Protein AF-0000000080397198 (afdb_homodimer)

Nearest PDB structures (foldseek):
  5dxf-assembly2_B  TM=8.212E-01  e=2.159E-33  Candida albicans SC5314
  5v0t-assembly5_E  TM=8.712E-01  e=9.113E-29  Paraburkholderia xenovorans LB400
  5v0t-assembly8_H  TM=8.212E-01  e=6.588E-29  Paraburkholderia xenovorans LB400
  5lqd-assembly2_B  TM=8.813E-01  e=8.361E-28  Streptomyces venezuelae ATCC 10712
  5lqd-assembly1_C  TM=8.756E-01  e=8.361E-28  Streptomyces venezuelae ATCC 10712

Foldseek 3Di:
DDDAAEEEDPDAPDDPVRVVVVCVVCVVVNYHYDHDHPVLCCLQQLNCNVQFVVCLLLVNALVNSLPPLLPDDPPRDDDPPCVSVVPPSNVSSVVSLVVVLVVSLVVCCVSVVQAAPAEAEAEAQSNLQNLVNNQVVCCVVVVGHHYAYEYEHQWAGHALVSLVSGDCSVSSLVSNQSHQEYEAAFVNRVVRSQNNCLAAVVWDKAADPPRWIWIDDLVAIHIYYHHHAFADLVVLVVLCPDPLLVVLLVVVCVVLPQAAEEEEEEEQFVQQLLLLVLVLVLVLCVVPVVRLSHYAYEYEYEHACSSVSRNVVSVVSNVVSCVVSCVVRNRRYNYDYDHHPDDDSSNLLSRLQNHAEYEGAGNATGHDHSVLSSLQSQDDPPGQFHAYEHEPRYSVVVQADLHHYDHSVPSVVVSVVVVCRVPDDSVSSVVRSVRRNVVNNVRHSVNSVVVSVVVSVVSVPPDPPAGPRVPVFDPPPPPPVPPQPQAADDLVVQLVLLLPWQAAEEEEEPEFAQDDDDALSHQDDPPPVPDLDDEGDPLSLVLVLLQLPFPNYAAEYFYLAADVSVCNHCVVRQSHWYAYNQRQKTFHRDDPPVPVPPPPDDPQPDPPPFDQPPPVPPPPPDPPPDTRMIGDDPPFPQVVLCVQLVVLLVVLPVVWPPWDWDCGDDWIKIFQSNTNSVSSSVSLSVSQVVSCVRCVVTQWHWDDKRRMIIIGGNPRANLVNVVCNQVSDDDDHTQYYEYEEAIPRCQSNLVSVVVVVVVVVVVVVVVVVVVVVVVVVVCPPDDPNPVPPPPPDVPVPCPVPSNRHYFFEYEGPHDGSGSYYHSGNVVSSVSSSSSSVSRD/DDDAAEEEDPDAPDDPVRVVVVCVVCVVVNYHYDHDHPVLCCLQQLNCNVLFVVCLLLVNALVNSLPPLLPDDPPRDDPPPCRSVVPPSNVSSVVSLVVVLVVSLVVCCVSVVQAAPAEAEAEAQSNLQNLVNNQVVCCVVVVGHHYAYEYEHQWAGHALVSLVSGDCSVSSLVSNQSHQEYEAAFVNRVVRSQNNCLAAVVWDKDADPPRWIWIDDLVAIHIYYHHHAFADLVVLVVLCPDPLLVVLLVVVCVVLPQAAEEEEEEEQAVQQLLLLVLVLVLVLCVVDVPRLSHYAYEYEYEHACSSVSRNVVSVVSNVVSCVVSCVVRNRRYNYDYHHHPDDDSSNLLSRLQNHAEYEGAGNATGHDHSVLSSLQSQDDPVGQFHAYEHEPRYSVVVQADLHHYDHSVCSVVVSVVVVCRVPDDSVSSVVRSVRRNVVNNVRHSVNSVVVSVVVSVVSVPPDPPAGPRPPVFDPPPPPPVPPQPQAADDLVVQQVLLLVWQAAEEEEEPEQAQDDDDALSHQDDPPPVPDLPDEGDPLSLVLVLLQLPFPNYAAEYFYLAADVSVCNHCVVRQSHWYAYNQRQKTFHRDDPPVVVPPPPDDPQPDPPPFDQPPPVPPPPPDPDPDTRMIGDDPPFPQVVLCVQLVVLLVVLPVVWPPWDWDCGPDWIKIFQSNTNSVSSSVSLSVSQVVSCVRCVPTQWHWDDKRRMIIIGGNPRANLVVVVCNQVSDDDDHTQYYEYEEAIPRCQSNLVSVVVVVVVVVVVVVVVVVVVVVVVVVVCPPPDPNPVPPPPPPPPVPCPVPSNRHYFFEYEGPHDGPGSYYHSGNVVSSVSSSSSSVSRD

Sequence (1680 aa):
MLTFWVGTVSASDLSEADKQEIRALLEPMRCHPIFMPREMIEGHYHGYCKKVMWPLFHNVEMLDSCGADWNYKADGRAWDPASVWAVGGKEHWWGTYCQVNRIFRDVVVEVCKLEEGDVLWVHDYHLMLLPSLVSAHEERVHRHRKCSIIFFLHIPFPTSQIFRALYCGEDLLKGMLSADVIGFHAFDHARHFLNACKRILGLSYFNKSGGLIGIELETRTVTVLISHVGIEGSLLTKAMATARVQEETAALRHKHKGKLLIAGLDISQRLSGIALKLLAFERLLTEYECYRDRVVMVQRSLLTGSRAEDEEATTAEVRELVARVNAKFGPVIDYQELRSNRLPREDRIALWLASDVLVIAAIREGLNLHPLEFTFVKQGEEHPPGVVLASEFSACSSLLNGALRINPFDIKRVVVSLDHAIRLELQERLSRRDRDLPYISERPSSLWTRQVLQDLWAAKAETPELLKRDTGGVRVQYQPVWQTSHNHLRETEVEGAYSKATRRFIFTDFGGTLMEKEKVDLYIKRSFTQTTGKRPSPSVMESLRLLSADPKNEVFIISGLQLLPLEEVFGHLDRIGLAAANGLYLSMPQESDADKESLSTTPRSVPPGSHPEDASGLPQQHKGKKRSWSLLDYGVKWAEVKDIALPILERYTARTNGSSVRLRDPGIAWSYYSTDPEWGLMQAKSVIAELEEALAAHDVKVVHLKGMVEIVPKRLNKGVVLRYAIQSKEGPSPDFIMCMGDDASDEYMFTSLYSYLSETAETELARSHKAYDAAAAAAADGSEPVQGLSQRRPSQQAEEEITKYVFTCSVGKHRSHASFYVHNVEEVRKLLEGLAALSSMLTFWVGTVSASDLSEADKQEIRALLEPMRCHPIFMPREMIEGHYHGYCKKVMWPLFHNVEMLDSCGADWNYKADGRAWDPASVWAVGGKEHWWGTYCQVNRIFRDVVVEVCKLEEGDVLWVHDYHLMLLPSLVSAHEERVHRHRKCSIIFFLHIPFPTSQIFRALYCGEDLLKGMLSADVIGFHAFDHARHFLNACKRILGLSYFNKSGGLIGIELETRTVTVLISHVGIEGSLLTKAMATARVQEETAALRHKHKGKLLIAGLDISQRLSGIALKLLAFERLLTEYECYRDRVVMVQRSLLTGSRAEDEEATTAEVRELVARVNAKFGPVIDYQELRSNRLPREDRIALWLASDVLVIAAIREGLNLHPLEFTFVKQGEEHPPGVVLASEFSACSSLLNGALRINPFDIKRVVVSLDHAIRLELQERLSRRDRDLPYISERPSSLWTRQVLQDLWAAKAETPELLKRDTGGVRVQYQPVWQTSHNHLRETEVEGAYSKATRRFIFTDFGGTLMEKEKVDLYIKRSFTQTTGKRPSPSVMESLRLLSADPKNEVFIISGLQLLPLEEVFGHLDRIGLAAANGLYLSMPQESDADKESLSTTPRSVPPGSHPEDASGLPQQHKGKKRSWSLLDYGVKWAEVKDIALPILERYTARTNGSSVRLRDPGIAWSYYSTDPEWGLMQAKSVIAELEEALAAHDVKVVHLKGMVEIVPKRLNKGVVLRYAIQSKEGPSPDFIMCMGDDASDEYMFTSLYSYLSETAETELARSHKAYDAAAAAAADGSEPVQGLSQRRPSQQAEEEITKYVFTCSVGKHRSHASFYVHNVEEVRKLLEGLAALSS

pLDDT: mean 80.97, std 19.98, range [22.36, 98.5]

Organism: NCBI:txid72520

Secondary structure (DSSP, 8-state):
----EEEE-S--S--HHHHHHHHHHHGGGTEEEE---HHHHHHIIIIIIIIIIHHHHTT--HHHHHHSGGG--TTSPPP-HHHHS-HHHHHHHHHHHHHHHHHHHHHHHHHHTT-TT-EEEEESGGGTTHHHHHHHHHHHHHSS--SEEEEE--S----HHHHTTSTTHHHHHHHHHTSSEEEESSHHHHHHHHHHHHHHH---EEEETTTEEEEE-SS-EEEEEE------HHHHHHHHTSHHHHHHHHHHHHHTTT-EEEEEEEESSGGGTHHHHHHHHHHHHHH-GGGTTTEEEEEEEE---TTHHHHHHHHHHHHHHHHHHHHHHSS-EEEEEE-SSS--HHHHHHHHHH-SEEEE--SSBS---HHHHHHHHT-STTSPPPEEEEETTBTHHHH-SSSEEE-TT-HHHHHHHHHHHHH--HHHHHHHHHHHHHHHHH--HHHHHHHHHHHHHHHHHS----------S-------------EEPPHHHHHHHHHH-SSEEEEE-SBTTTB----TT-S-----TTSTTPPPPHHHHHHHHHHHHSTTEEEEEE-SS-HHHHHHHHTT-TTEEEEEGGGTEEEPPPPPTTTTTT---S-----TT------TTS-----S-PPP-EE------HHHHHHHHHHHHHHHHHHSTT-EEEEETTEEEEE-TTS-HHHHHHHHHHHHHHHHHHTTTSSEEEEEETTEEEEEETT--HHHHHHHHHHHS-SSPPSEEEEEE-SGGGHHHHHHHHHHHHHHHHHHHHHHHHHHHHHHHHHHT-S---TT-----S-S--------EEEEEEESSSS-S-SEEESSHHHHHHHHHHHHHH--/----EEEE-S--S--HHHHHHHHHHHGGGTEEEE---HHHHHHIIIIIIIIIIHHHHTT--HHHHHHSGGG--TT-----HHHHT-HHHHHHHHHHHHHHHHHHHHHHHHHHTT-TT-EEEEESGGGTTHHHHHHHHHHHHHSS--SEEEEE--S----HHHHTTSTTHHHHHHHHHTSSEEEESSHHHHHHHHHHHHHHH---EEEETTTEEEEE-SS-EEEEEE------HHHHHHHHTSHHHHHHHHHHHHHTTT-EEEEEEEESSGGGTHHHHHHHHHHHHHH-GGGTTTEEEEEEEE---TTHHHHHHHHHHHHHHHHHHHHHHSS-EEEEEE-SSS--HHHHHHHHHH-SEEEE--SSBS---HHHHHHHHT-STTSPPPEEEEETTBTHHHH-SSSEEE-TT-HHHHHHHHHHHHH--HHHHHHHHHHHHHHHHH--HHHHHHHHHHHHHHHHHS----------S-------------EEPPHHHHHHHHHH-SSEEEEE-SBTTTB----TT-SS----TTSTTPPPPHHHHHHHHHHHHSTTEEEEEE-SS-HHHHHHHHTT-TTEEEEEGGGTEEEPPPPPGGGGTT---------TT------TTS-----S-PPP-EE------HHHHHHHHHHHHHHHHHHSTT-EEEEETTEEEEE-TTS-HHHHHHHHHHHHHHHHHHTTTSSEEEEEETTEEEEEETT--HHHHHHHHHHHS-SSPPSEEEEEE-SGGGHHHHHHHHHHHHHHHHHHHHHHHHHHHHHHHHHHT-S---TT-------S--------EEEEEEESSSS-S-SEEESSHHHHHHHHHHHHHH--

InterPro domains:
  IPR001830 Glycosyl transferase, family 20 [PF00982] (4-456)
  IPR001830 Glycosyl transferase, family 20 [PTHR10788] (3-836)
  IPR001830 Glycosyl transferase, family 20 [cd03788] (5-457)
  IPR003337 Trehalose-phosphatase [PF02358] (526-764)
  IPR023214 HAD superfamily [G3DSA:3.40.50.1000] (681-840)
  IPR036412 HAD-like superfamily [SSF56784] (504-836)

Structure (mmCIF, N/CA/C/O backbone):
data_AF-0000000080397198-model_v1
#
loop_
_entity.id
_entity.type
_entity.pdbx_description
1 polymer 'Trehalose-6-phosphate synthase'
#
loop_
_atom_site.group_PDB
_atom_site.id
_atom_site.type_symbol
_atom_site.label_atom_id
_atom_site.label_alt_id
_atom_site.label_comp_id
_atom_site.label_asym_id
_atom_site.label_entity_id
_atom_site.label_seq_id
_atom_site.pdbx_PDB_ins_code
_atom_site.Cartn_x
_atom_site.Cartn_y
_atom_site.Cartn_z
_atom_site.occupancy
_atom_site.B_iso_or_equiv
_atom_site.auth_seq_id
_atom_site.auth_comp_id
_atom_site.auth_asym_id
_atom_site.auth_atom_id
_atom_site.pdbx_PDB_model_num
ATOM 1 N N . MET A 1 1 ? -3.096 24.141 -31.641 1 79.88 1 MET A N 1
ATOM 2 C CA . MET A 1 1 ? -3.371 22.766 -32 1 79.88 1 MET A CA 1
ATOM 3 C C . MET A 1 1 ? -4.844 22.562 -32.344 1 79.88 1 MET A C 1
ATOM 5 O O . MET A 1 1 ? -5.723 23.062 -31.641 1 79.88 1 MET A O 1
ATOM 9 N N . LEU A 1 2 ? -5.059 21.938 -33.438 1 85.56 2 LEU A N 1
ATOM 10 C CA . LEU A 1 2 ? -6.426 21.594 -33.812 1 85.56 2 LEU A CA 1
ATOM 11 C C . LEU A 1 2 ? -6.957 20.453 -32.938 1 85.56 2 LEU A C 1
ATOM 13 O O . LEU A 1 2 ? -6.281 19.453 -32.75 1 85.56 2 LEU A O 1
ATOM 17 N N . THR A 1 3 ? -8.125 20.734 -32.312 1 91.12 3 THR A N 1
ATOM 18 C CA . THR A 1 3 ? -8.641 19.766 -31.344 1 91.12 3 THR A CA 1
ATOM 19 C C . THR A 1 3 ? -10.016 19.25 -31.766 1 91.12 3 THR A C 1
ATOM 21 O O . THR A 1 3 ? -10.867 20.031 -32.188 1 91.12 3 THR A O 1
ATOM 24 N N . PHE A 1 4 ? -10.18 17.938 -31.719 1 93.06 4 PHE A N 1
ATOM 25 C CA . PHE A 1 4 ? -11.453 17.266 -31.953 1 93.06 4 PHE A CA 1
ATOM 26 C C . PHE A 1 4 ? -11.938 16.578 -30.688 1 93.06 4 PHE A C 1
ATOM 28 O O . PHE A 1 4 ? -11.133 16.109 -29.891 1 93.06 4 PHE A O 1
ATOM 35 N N . TRP A 1 5 ? -13.289 16.578 -30.531 1 95.5 5 TRP A N 1
ATOM 36 C CA . TRP A 1 5 ? -13.891 15.914 -29.375 1 95.5 5 TRP A CA 1
ATOM 37 C C . TRP A 1 5 ? -14.82 14.781 -29.812 1 95.5 5 TRP A C 1
ATOM 39 O O . TRP A 1 5 ? -15.703 14.992 -30.641 1 95.5 5 TRP A O 1
ATOM 49 N N . VAL A 1 6 ? -14.508 13.578 -29.328 1 95.44 6 VAL A N 1
ATOM 50 C CA . VAL A 1 6 ? -15.367 12.422 -29.562 1 95.44 6 VAL A CA 1
ATOM 51 C C . VAL A 1 6 ? -16.047 12.008 -28.266 1 95.44 6 VAL A C 1
ATOM 53 O O . VAL A 1 6 ? -15.367 11.812 -27.25 1 95.44 6 VAL A O 1
ATOM 56 N N . GLY A 1 7 ? -17.375 11.922 -28.188 1 94.44 7 GLY A N 1
ATOM 57 C CA . GLY A 1 7 ? -18.109 11.555 -26.984 1 94.44 7 GLY A CA 1
ATOM 58 C C . GLY A 1 7 ? -19.484 10.992 -27.266 1 94.44 7 GLY A C 1
ATOM 59 O O . GLY A 1 7 ? -19.906 10.906 -28.422 1 94.44 7 GLY A O 1
ATOM 60 N N . THR A 1 8 ? -20.141 10.555 -26.25 1 92.06 8 THR A N 1
ATOM 61 C CA . THR A 1 8 ? -21.469 9.961 -26.375 1 92.06 8 THR A CA 1
ATOM 62 C C . THR A 1 8 ? -22.562 10.992 -26.062 1 92.06 8 THR A C 1
ATOM 64 O O . THR A 1 8 ? -22.312 11.969 -25.344 1 92.06 8 THR A O 1
ATOM 67 N N . VAL A 1 9 ? -23.656 10.766 -26.703 1 88.19 9 VAL A N 1
ATOM 68 C CA . VAL A 1 9 ? -24.859 11.555 -26.391 1 88.19 9 VAL A CA 1
ATOM 69 C C . VAL A 1 9 ? -25.734 10.781 -25.406 1 88.19 9 VAL A C 1
ATOM 71 O O . VAL A 1 9 ? -25.938 9.578 -25.562 1 88.19 9 VAL A O 1
ATOM 74 N N . SER A 1 10 ? -26.156 11.352 -24.328 1 75.94 10 SER A N 1
ATOM 75 C CA . SER A 1 10 ? -26.891 10.711 -23.25 1 75.94 10 SER A CA 1
ATOM 76 C C . SER A 1 10 ? -28.25 10.227 -23.703 1 75.94 10 SER A C 1
ATOM 78 O O . SER A 1 10 ? -28.812 9.273 -23.141 1 75.94 10 SER A O 1
ATOM 80 N N . ALA A 1 11 ? -28.844 10.883 -24.734 1 73.81 11 ALA A N 1
ATOM 81 C CA . ALA A 1 11 ? -30.188 10.531 -25.172 1 73.81 11 ALA A CA 1
ATOM 82 C C . ALA A 1 11 ? -30.172 9.266 -26.031 1 73.81 11 ALA A C 1
ATOM 84 O O . ALA A 1 11 ? -29.281 9.086 -26.859 1 73.81 11 ALA A O 1
ATOM 85 N N . SER A 1 12 ? -31.125 8.391 -25.422 1 73.12 12 SER A N 1
ATOM 86 C CA . SER A 1 12 ? -31.266 7.164 -26.203 1 73.12 12 SER A CA 1
AT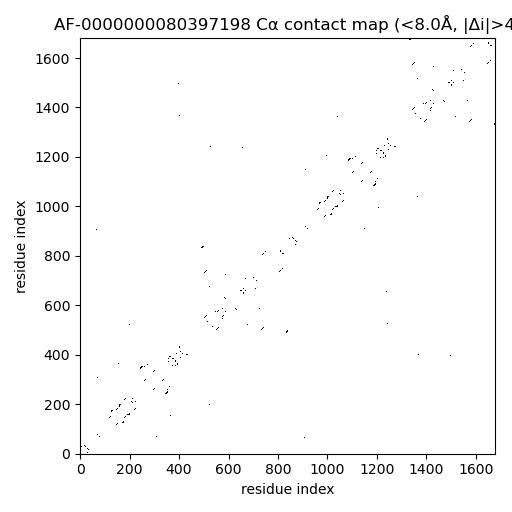OM 87 C C . SER A 1 12 ? -32.469 7.234 -27.125 1 73.12 12 SER A C 1
ATOM 89 O O . SER A 1 12 ? -33.312 8.117 -26.969 1 73.12 12 SER A O 1
ATOM 91 N N . ASP A 1 13 ? -32.594 6.523 -28.281 1 81.38 13 ASP A N 1
ATOM 92 C CA . ASP A 1 13 ? -33.719 6.305 -29.188 1 81.38 13 ASP A CA 1
ATOM 93 C C . ASP A 1 13 ? -33.969 7.543 -30.047 1 81.38 13 ASP A C 1
ATOM 95 O O . ASP A 1 13 ? -35.125 7.973 -30.188 1 81.38 13 ASP A O 1
ATOM 99 N N . LEU A 1 14 ? -32.969 8.18 -30.344 1 85.69 14 LEU A N 1
ATOM 100 C CA . LEU A 1 14 ? -33.062 9.336 -31.219 1 85.69 14 LEU A CA 1
ATOM 101 C C . LEU A 1 14 ? -33.375 8.906 -32.656 1 85.69 14 LEU A C 1
ATOM 103 O O . LEU A 1 14 ? -32.906 7.859 -33.094 1 85.69 14 LEU A O 1
ATOM 107 N N . SER A 1 15 ? -34.219 9.664 -33.281 1 90.69 15 SER A N 1
ATOM 108 C CA . SER A 1 15 ? -34.469 9.406 -34.688 1 90.69 15 SER A CA 1
ATOM 109 C C . SER A 1 15 ? -33.25 9.758 -35.531 1 90.69 15 SER A C 1
ATOM 111 O O . SER A 1 15 ? -32.344 10.469 -35.094 1 90.69 15 SER A O 1
ATOM 113 N N . GLU A 1 16 ? -33.25 9.164 -36.656 1 91.75 16 GLU A N 1
ATOM 114 C CA . GLU A 1 16 ? -32.125 9.461 -37.531 1 91.75 16 GLU A CA 1
ATOM 115 C C . GLU A 1 16 ? -32.062 10.953 -37.875 1 91.75 16 GLU A C 1
ATOM 117 O O . GLU A 1 16 ? -30.984 11.508 -38.062 1 91.75 16 GLU A O 1
ATOM 122 N N . ALA A 1 17 ? -33.219 11.531 -37.938 1 93.19 17 ALA A N 1
ATOM 123 C CA . ALA A 1 17 ? -33.281 12.969 -38.188 1 93.19 17 ALA A CA 1
ATOM 124 C C . ALA A 1 17 ? -32.656 13.75 -37.031 1 93.19 17 ALA A C 1
ATOM 126 O O . ALA A 1 17 ? -31.953 14.727 -37.25 1 93.19 17 ALA A O 1
ATOM 127 N N . ASP A 1 18 ? -33 13.336 -35.906 1 93.31 18 ASP A N 1
ATOM 128 C CA . ASP A 1 18 ? -32.469 13.984 -34.688 1 93.31 18 ASP A CA 1
ATOM 129 C C . ASP A 1 18 ? -30.938 13.828 -34.625 1 93.31 18 ASP A C 1
ATOM 131 O O . ASP A 1 18 ? -30.234 14.758 -34.25 1 93.31 18 ASP A O 1
ATOM 135 N N . LYS A 1 19 ? -30.453 12.664 -34.969 1 93.44 19 LYS A N 1
ATOM 136 C CA . LYS A 1 19 ? -29.031 12.398 -34.969 1 93.44 19 LYS A CA 1
ATOM 137 C C . LYS A 1 19 ? -28.281 13.305 -35.938 1 93.44 19 LYS A C 1
ATOM 139 O O . LYS A 1 19 ? -27.219 13.844 -35.594 1 93.44 19 LYS A O 1
ATOM 144 N N . GLN A 1 20 ? -28.875 13.461 -37.062 1 93.56 20 GLN A N 1
ATOM 145 C CA . GLN A 1 20 ? -28.25 14.312 -38.062 1 93.56 20 GLN A CA 1
ATOM 146 C C . GLN A 1 20 ? -28.234 15.773 -37.625 1 93.56 20 GLN A C 1
ATOM 148 O O . GLN A 1 20 ? -27.281 16.5 -37.875 1 93.56 20 GLN A O 1
ATOM 153 N N . GLU A 1 21 ? -29.281 16.188 -37 1 94.31 21 GLU A N 1
ATOM 154 C CA . GLU A 1 21 ? -29.359 17.547 -36.5 1 94.31 21 GLU A CA 1
ATOM 155 C C . GLU A 1 21 ? -28.312 17.797 -35.438 1 94.31 21 GLU A C 1
ATOM 157 O O . GLU A 1 21 ? -27.688 18.859 -35.375 1 94.31 21 GLU A O 1
ATOM 162 N N . ILE A 1 22 ? -28.156 16.828 -34.594 1 94.19 22 ILE A N 1
ATOM 163 C CA . ILE A 1 22 ? -27.172 16.938 -33.531 1 94.19 22 ILE A CA 1
ATOM 164 C C . ILE A 1 22 ? -25.766 16.984 -34.125 1 94.19 22 ILE A C 1
ATOM 166 O O . ILE A 1 22 ? -24.922 17.781 -33.719 1 94.19 22 ILE A O 1
ATOM 170 N N . ARG A 1 23 ? -25.531 16.172 -35.125 1 94 23 ARG A N 1
ATOM 171 C CA . ARG A 1 23 ? -24.25 16.172 -35.781 1 94 23 ARG A CA 1
ATOM 172 C C . ARG A 1 23 ? -23.953 17.516 -36.406 1 94 23 ARG A C 1
ATOM 174 O O . ARG A 1 23 ? -22.844 18.031 -36.312 1 94 23 ARG A O 1
ATOM 181 N N . ALA A 1 24 ? -24.953 18.062 -37.031 1 94.81 24 ALA A N 1
ATOM 182 C CA . ALA A 1 24 ? -24.812 19.344 -37.688 1 94.81 24 ALA A CA 1
ATOM 183 C C . ALA A 1 24 ? -24.5 20.469 -36.719 1 94.81 24 ALA A C 1
ATOM 185 O O . ALA A 1 24 ? -23.719 21.375 -37 1 94.81 24 ALA A O 1
ATOM 186 N N . LEU A 1 25 ? -25.141 20.406 -35.625 1 95.12 25 LEU A N 1
ATOM 187 C CA . LEU A 1 25 ? -24.938 21.406 -34.562 1 95.12 25 LEU A CA 1
ATOM 188 C C . LEU A 1 25 ? -23.547 21.312 -33.969 1 95.12 25 LEU A C 1
ATOM 190 O O . LEU A 1 25 ? -22.953 22.328 -33.594 1 95.12 25 LEU A O 1
ATOM 194 N N . LEU A 1 26 ? -23 20.141 -33.938 1 94.5 26 LEU A N 1
ATOM 195 C CA . LEU A 1 26 ? -21.75 19.906 -33.25 1 94.5 26 LEU A CA 1
ATOM 196 C C . LEU A 1 26 ? -20.562 20 -34.188 1 94.5 26 LEU A C 1
ATOM 198 O O . LEU A 1 26 ? -19.422 20.203 -33.781 1 94.5 26 LEU A O 1
ATOM 202 N N . GLU A 1 27 ? -20.734 19.891 -35.469 1 92.5 27 GLU A N 1
ATOM 203 C CA . GLU A 1 27 ? -19.688 19.844 -36.469 1 92.5 27 GLU A CA 1
ATOM 204 C C . GLU A 1 27 ? -18.828 21.094 -36.438 1 92.5 27 GLU A C 1
ATOM 206 O O . GLU A 1 27 ? -17.594 21.016 -36.438 1 92.5 27 GLU A O 1
ATOM 211 N N . PRO A 1 28 ? -19.5 22.281 -36.281 1 93.5 28 PRO A N 1
ATOM 212 C CA . PRO A 1 28 ? -18.672 23.484 -36.25 1 93.5 28 PRO A CA 1
ATOM 213 C C . PRO A 1 28 ? -17.766 23.531 -35.031 1 93.5 28 PRO A C 1
ATOM 215 O O . PRO A 1 28 ? -16.75 24.234 -35.031 1 93.5 28 PRO A O 1
ATOM 218 N N . MET A 1 29 ? -18.141 22.812 -34 1 94.12 29 MET A N 1
ATOM 219 C CA . MET A 1 29 ? -17.359 22.766 -32.75 1 94.12 29 MET A CA 1
ATOM 220 C C . MET A 1 29 ? -16.344 21.641 -32.812 1 94.12 29 MET A C 1
ATOM 222 O O . MET A 1 29 ? -15.609 21.406 -31.844 1 94.12 29 MET A O 1
ATOM 226 N N . ARG A 1 30 ? -16.297 20.906 -33.938 1 93.88 30 ARG A N 1
ATOM 227 C CA . ARG A 1 30 ? -15.391 19.781 -34.125 1 93.88 30 ARG A CA 1
ATOM 228 C C . ARG A 1 30 ? -15.641 18.688 -33.125 1 93.88 30 ARG A C 1
ATOM 230 O O . ARG A 1 30 ? -14.703 18.094 -32.562 1 93.88 30 ARG A O 1
ATOM 237 N N . CYS A 1 31 ? -16.938 18.547 -32.75 1 95.06 31 CYS A N 1
ATOM 238 C CA . CYS A 1 31 ? -17.406 17.484 -31.859 1 95.06 31 CYS A CA 1
ATOM 239 C C . CYS A 1 31 ? -18.078 16.375 -32.625 1 95.06 31 CYS A C 1
ATOM 241 O O . CYS A 1 31 ? -18.938 16.625 -33.469 1 95.06 31 CYS A O 1
ATOM 243 N N . HIS A 1 32 ? -17.609 15.156 -32.438 1 94.44 32 HIS A N 1
ATOM 244 C CA . HIS A 1 32 ? -18.156 13.977 -33.094 1 94.44 32 HIS A CA 1
ATOM 245 C C . HIS A 1 32 ? -18.922 13.094 -32.125 1 94.44 32 HIS A C 1
ATOM 247 O O . HIS A 1 32 ? -18.344 12.273 -31.422 1 94.44 32 HIS A O 1
ATOM 253 N N . PRO A 1 33 ? -20.281 13.125 -32.219 1 94.31 33 PRO A N 1
ATOM 254 C CA . PRO A 1 33 ? -21.109 12.375 -31.266 1 94.31 33 PRO A CA 1
ATOM 255 C C . PRO A 1 33 ? -21.234 10.898 -31.641 1 94.31 33 PRO A C 1
ATOM 257 O O . PRO A 1 33 ? -21.312 10.555 -32.812 1 94.31 33 PRO A O 1
ATOM 260 N N . ILE A 1 34 ? -21.172 10.062 -30.688 1 94.12 34 ILE A N 1
ATOM 261 C CA . ILE A 1 34 ? -21.484 8.641 -30.812 1 94.12 34 ILE A CA 1
ATOM 262 C C . ILE A 1 34 ? -22.859 8.359 -30.219 1 94.12 34 ILE A C 1
ATOM 264 O O . ILE A 1 34 ? -23.109 8.68 -29.047 1 94.12 34 ILE A O 1
ATOM 268 N N . PHE A 1 35 ? -23.719 7.824 -31.047 1 93.38 35 PHE A N 1
ATOM 269 C CA . PHE A 1 35 ? -25.062 7.469 -30.609 1 93.38 35 PHE A CA 1
ATOM 270 C C . PHE A 1 35 ? -25.125 5.996 -30.219 1 93.38 35 PHE A C 1
ATOM 272 O O . PHE A 1 35 ? -24.984 5.117 -31.078 1 93.38 35 PHE A O 1
ATOM 279 N N . MET A 1 36 ? -25.344 5.789 -28.938 1 91.44 36 MET A N 1
ATOM 280 C CA . MET A 1 36 ? -25.344 4.422 -28.422 1 91.44 36 MET A CA 1
ATOM 281 C C . MET A 1 36 ? -26.766 3.945 -28.172 1 91.44 36 MET A C 1
ATOM 283 O O . MET A 1 36 ? -27.594 4.68 -27.609 1 91.44 36 MET A O 1
ATOM 287 N N . PRO A 1 37 ? -27 2.717 -28.547 1 90.19 37 PRO A N 1
ATOM 288 C CA . PRO A 1 37 ? -28.297 2.145 -28.172 1 90.19 37 PRO A CA 1
ATOM 289 C C . PRO A 1 37 ? -28.484 2.021 -26.672 1 90.19 37 PRO A C 1
ATOM 291 O O . PRO A 1 37 ? -27.5 1.921 -25.922 1 90.19 37 PRO A O 1
ATOM 294 N N . ARG A 1 38 ? -29.719 1.969 -26.312 1 90.62 38 ARG A N 1
ATOM 295 C CA . ARG A 1 38 ? -30.062 1.926 -24.891 1 90.62 38 ARG A CA 1
ATOM 296 C C . ARG A 1 38 ? -29.438 0.716 -24.203 1 90.62 38 ARG A C 1
ATOM 298 O O . ARG A 1 38 ? -28.953 0.817 -23.078 1 90.62 38 ARG A O 1
ATOM 305 N N . GLU A 1 39 ? -29.469 -0.34 -24.828 1 89.44 39 GLU A N 1
ATOM 306 C CA . GLU A 1 39 ? -28.922 -1.574 -24.266 1 89.44 39 GLU A CA 1
ATOM 307 C C . GLU A 1 39 ? -27.438 -1.449 -23.984 1 89.44 39 GLU A C 1
ATOM 309 O O . GLU A 1 39 ? -26.938 -1.997 -22.984 1 89.44 39 GLU A O 1
ATOM 314 N N . MET A 1 40 ? -26.812 -0.716 -24.812 1 91.94 40 MET A N 1
ATOM 315 C CA . MET A 1 40 ? -25.375 -0.545 -24.641 1 91.94 40 MET A CA 1
ATOM 316 C C . MET A 1 40 ? -25.062 0.406 -23.484 1 91.94 40 MET A C 1
ATOM 318 O O . MET A 1 40 ? -24.078 0.231 -22.766 1 91.94 40 MET A O 1
ATOM 322 N N . ILE A 1 41 ? -25.891 1.371 -23.344 1 91.81 41 ILE A N 1
ATOM 323 C CA . ILE A 1 41 ? -25.75 2.297 -22.234 1 91.81 41 ILE A CA 1
ATOM 324 C C . ILE A 1 41 ? -25.969 1.559 -20.922 1 91.81 41 ILE A C 1
ATOM 326 O O . ILE A 1 41 ? -25.234 1.753 -19.953 1 91.81 41 ILE A O 1
ATOM 330 N N . GLU A 1 42 ? -26.922 0.709 -20.922 1 89.5 42 GLU A N 1
ATOM 331 C CA . GLU A 1 42 ? -27.25 -0.051 -19.719 1 89.5 42 GLU A CA 1
ATOM 332 C C . GLU A 1 42 ? -26.141 -1.029 -19.344 1 89.5 42 GLU A C 1
ATOM 334 O O . GLU A 1 42 ? -25.812 -1.183 -18.172 1 89.5 42 GLU A O 1
ATOM 339 N N . GLY A 1 43 ? -25.641 -1.645 -20.359 1 91 43 GLY A N 1
ATOM 340 C CA . GLY A 1 43 ? -24.609 -2.631 -20.109 1 91 43 GLY A CA 1
ATOM 341 C C . GLY A 1 43 ? -23.25 -2.01 -19.812 1 91 43 GLY A C 1
ATOM 342 O O . GLY A 1 43 ? -22.484 -2.539 -19 1 91 43 GLY A O 1
ATOM 343 N N . HIS A 1 44 ? -23 -0.951 -20.469 1 94.19 44 HIS A N 1
ATOM 344 C CA . HIS A 1 44 ? -21.703 -0.285 -20.328 1 94.19 44 HIS A CA 1
ATOM 345 C C . HIS A 1 44 ? -21.703 0.654 -19.125 1 94.19 44 HIS A C 1
ATOM 347 O O . HIS A 1 44 ? -21.125 0.344 -18.078 1 94.19 44 HIS A O 1
ATOM 353 N N . TYR A 1 45 ? -22.422 1.761 -19.172 1 93 45 TYR A N 1
ATOM 354 C CA . TYR A 1 45 ? -22.375 2.824 -18.188 1 93 45 TYR A CA 1
ATOM 355 C C . TYR A 1 45 ? -23.047 2.391 -16.891 1 93 45 TYR A C 1
ATOM 357 O O . TYR A 1 45 ? -22.438 2.447 -15.812 1 93 45 TYR A O 1
ATOM 365 N N . HIS A 1 46 ? -24.281 1.947 -16.969 1 89.44 46 HIS A N 1
ATOM 366 C CA . HIS A 1 46 ? -25.031 1.605 -15.766 1 89.44 46 HIS A CA 1
ATOM 367 C C . HIS A 1 46 ? -24.609 0.239 -15.227 1 89.44 46 HIS A C 1
ATOM 369 O O . HIS A 1 46 ? -24.797 -0.05 -14.047 1 89.44 46 HIS A O 1
ATOM 375 N N . GLY A 1 47 ? -24.078 -0.564 -16.094 1 89.94 47 GLY A N 1
ATOM 376 C CA . GLY A 1 47 ? -23.672 -1.905 -15.695 1 89.94 47 GLY A CA 1
ATOM 377 C C . GLY A 1 47 ? -22.234 -1.98 -15.234 1 89.94 47 GLY A C 1
ATOM 378 O O . GLY A 1 47 ? -21.922 -1.684 -14.078 1 89.94 47 GLY A O 1
ATOM 379 N N . TYR A 1 48 ? -21.312 -2.213 -16.172 1 91.69 48 TYR A N 1
ATOM 380 C CA . TYR A 1 48 ? -19.922 -2.48 -15.82 1 91.69 48 TYR A CA 1
ATOM 381 C C . TYR A 1 48 ? -19.281 -1.274 -15.141 1 91.69 48 TYR A C 1
ATOM 383 O O . TYR A 1 48 ? -18.547 -1.422 -14.164 1 91.69 48 TYR A O 1
ATOM 391 N N . CYS A 1 49 ? -19.516 -0.097 -15.633 1 93.5 49 CYS A N 1
ATOM 392 C CA . CYS A 1 49 ? -18.859 1.099 -15.102 1 93.5 49 CYS A CA 1
ATOM 393 C C . CYS A 1 49 ? -19.375 1.428 -13.703 1 93.5 49 CYS A C 1
ATOM 395 O O . CYS A 1 49 ? -18.594 1.503 -12.758 1 93.5 49 CYS A O 1
ATOM 397 N N . LYS A 1 50 ? -20.688 1.497 -13.578 1 90.12 50 LYS A N 1
ATOM 398 C CA . LYS A 1 50 ? -21.219 2.057 -12.336 1 90.12 50 LYS A CA 1
ATOM 399 C C . LYS A 1 50 ? -21.469 0.96 -11.305 1 90.12 50 LYS A C 1
ATOM 401 O O . LYS A 1 50 ? -21.469 1.221 -10.102 1 90.12 50 LYS A O 1
ATOM 406 N N . LYS A 1 51 ? -21.609 -0.292 -11.75 1 83.94 51 LYS A N 1
ATOM 407 C CA . LYS A 1 51 ? -21.938 -1.348 -10.789 1 83.94 51 LYS A CA 1
ATOM 408 C C . LYS A 1 51 ? -20.703 -2.174 -10.438 1 83.94 51 LYS A C 1
ATOM 410 O O . LYS A 1 51 ? -20.656 -2.797 -9.375 1 83.94 51 LYS A O 1
ATOM 415 N N . VAL A 1 52 ? -19.75 -2.254 -11.312 1 86.38 52 VAL A N 1
ATOM 416 C CA . VAL A 1 52 ? -18.578 -3.094 -11.07 1 86.38 52 VAL A CA 1
ATOM 417 C C . VAL A 1 52 ? -17.375 -2.217 -10.773 1 86.38 52 VAL A C 1
ATOM 419 O O . VAL A 1 52 ? -16.828 -2.26 -9.664 1 86.38 52 VAL A O 1
ATOM 422 N N . MET A 1 53 ? -17.047 -1.31 -11.672 1 91.12 53 MET A N 1
ATOM 423 C CA . MET A 1 53 ? -15.805 -0.558 -11.578 1 91.12 53 MET A CA 1
ATOM 424 C C . MET A 1 53 ? -15.906 0.545 -10.531 1 91.12 53 MET A C 1
ATOM 426 O O . MET A 1 53 ? -15.008 0.716 -9.703 1 91.12 53 MET A O 1
ATOM 430 N N . TRP A 1 54 ? -17.031 1.293 -10.555 1 89.5 54 TRP A N 1
ATOM 431 C CA . TRP A 1 54 ? -17.156 2.484 -9.727 1 89.5 54 TRP A CA 1
ATOM 432 C C . TRP A 1 54 ? -16.969 2.143 -8.25 1 89.5 54 TRP A C 1
ATOM 434 O O . TRP A 1 54 ? -16.141 2.748 -7.566 1 89.5 54 TRP A O 1
ATOM 444 N N . PRO A 1 55 ? -17.672 1.165 -7.719 1 83.06 55 PRO A N 1
ATOM 445 C CA . PRO A 1 55 ? -17.453 0.834 -6.309 1 83.06 55 PRO A CA 1
ATOM 446 C C . PRO A 1 55 ? -16.047 0.335 -6.027 1 83.06 55 PRO A C 1
ATOM 448 O O . PRO A 1 55 ? -15.43 0.729 -5.031 1 83.06 55 PRO A O 1
ATOM 451 N N . LEU A 1 56 ? -15.539 -0.487 -6.852 1 85.75 56 LEU A N 1
ATOM 452 C CA . LEU A 1 56 ? -14.219 -1.075 -6.633 1 85.75 56 LEU A CA 1
ATOM 453 C C . LEU A 1 56 ? -13.133 -0.005 -6.676 1 85.75 56 LEU A C 1
ATOM 455 O O . LEU A 1 56 ? -12.203 -0.029 -5.871 1 85.75 56 LEU A O 1
ATOM 459 N N . PHE A 1 57 ? -13.227 0.919 -7.66 1 91 57 PHE A N 1
ATOM 460 C CA . PHE A 1 57 ? -12.227 1.965 -7.805 1 91 57 PHE A CA 1
ATOM 461 C C . PHE A 1 57 ? -12.258 2.922 -6.621 1 91 57 PHE A C 1
ATOM 463 O O . PHE A 1 57 ? -11.289 3.629 -6.355 1 91 57 PHE A O 1
ATOM 470 N N . HIS A 1 58 ? -13.359 2.928 -5.969 1 85.81 58 HIS A N 1
ATOM 471 C CA . HIS A 1 58 ? -13.469 3.75 -4.77 1 85.81 58 HIS A CA 1
ATOM 472 C C . HIS A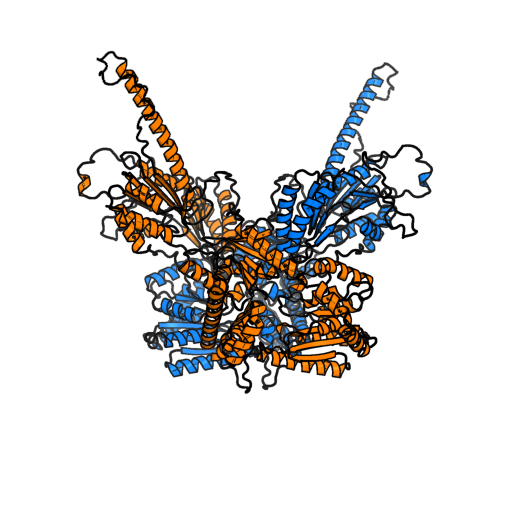 1 58 ? -13.273 2.914 -3.508 1 85.81 58 HIS A C 1
ATOM 474 O O . HIS A 1 58 ? -13.758 3.277 -2.434 1 85.81 58 HIS A O 1
ATOM 480 N N . ASN A 1 59 ? -12.641 1.696 -3.672 1 78 59 ASN A N 1
ATOM 481 C CA . ASN A 1 59 ? -12.18 0.801 -2.615 1 78 59 ASN A CA 1
ATOM 482 C C . ASN A 1 59 ? -13.352 0.186 -1.853 1 78 59 ASN A C 1
ATOM 484 O O . ASN A 1 59 ? -13.281 0.01 -0.635 1 78 59 ASN A O 1
ATOM 488 N N . VAL A 1 60 ? -14.445 0.09 -2.531 1 70.56 60 VAL A N 1
ATOM 489 C CA . VAL A 1 60 ? -15.586 -0.623 -1.967 1 70.56 60 VAL A CA 1
ATOM 490 C C . VAL A 1 60 ? -15.648 -2.039 -2.535 1 70.56 60 VAL A C 1
ATOM 492 O O . VAL A 1 60 ? -15.742 -2.223 -3.752 1 70.56 60 VAL A O 1
ATOM 495 N N . GLU A 1 61 ? -15.148 -3.002 -1.67 1 59.16 61 GLU A N 1
ATOM 496 C CA . GLU A 1 61 ? -15.055 -4.367 -2.182 1 59.16 61 GLU A CA 1
ATOM 497 C C . GLU A 1 61 ? -16.438 -4.945 -2.465 1 59.16 61 GLU A C 1
ATOM 499 O O . GLU A 1 61 ? -17.438 -4.488 -1.897 1 59.16 61 GLU A O 1
ATOM 504 N N . MET A 1 62 ? -16.453 -5.789 -3.514 1 52.75 62 MET A N 1
ATOM 505 C CA . MET A 1 62 ? -17.609 -6.441 -4.125 1 52.75 62 MET A CA 1
ATOM 506 C C . MET A 1 62 ? -18.516 -7.031 -3.062 1 52.75 62 MET A C 1
ATOM 508 O O . MET A 1 62 ? -19.734 -7.148 -3.275 1 52.75 62 MET A O 1
ATOM 512 N N . LEU A 1 63 ? -17.844 -7.57 -2.053 1 46.09 63 LEU A N 1
ATOM 513 C CA . LEU A 1 63 ? -18.703 -8.195 -1.061 1 46.09 63 LEU A CA 1
ATOM 514 C C . LEU A 1 63 ? -19.812 -7.23 -0.623 1 46.09 63 LEU A C 1
ATOM 516 O O . LEU A 1 63 ? -20.906 -7.664 -0.252 1 46.09 63 LEU A O 1
ATOM 520 N N . ASP A 1 64 ? -19.312 -5.949 -0.71 1 44.47 64 ASP A N 1
ATOM 521 C CA . ASP A 1 64 ? -20.156 -4.852 -0.263 1 44.47 64 ASP A CA 1
ATOM 522 C C . ASP A 1 64 ? -21.359 -4.668 -1.201 1 44.47 64 ASP A C 1
ATOM 524 O O . ASP A 1 64 ? -22.453 -4.312 -0.76 1 44.47 64 ASP A O 1
ATOM 528 N N . SER A 1 65 ? -21.016 -4.793 -2.426 1 42.34 65 SER A N 1
ATOM 529 C CA . SER A 1 65 ? -22.016 -4.484 -3.445 1 42.34 65 SER A CA 1
ATOM 530 C C . SER A 1 65 ? -23.188 -5.457 -3.385 1 42.34 65 SER A C 1
ATOM 532 O O . SER A 1 65 ? -24.266 -5.164 -3.893 1 42.34 65 SER A O 1
ATOM 534 N N . CYS A 1 66 ? -22.875 -6.688 -3.068 1 38.31 66 CYS A N 1
ATOM 535 C CA . CYS A 1 66 ? -23.969 -7.648 -3.068 1 38.31 66 CYS A CA 1
ATOM 536 C C . CYS A 1 66 ? -25.016 -7.293 -2.008 1 38.31 66 CYS A C 1
ATOM 538 O O . CYS A 1 66 ? -26.203 -7.562 -2.182 1 38.31 66 CYS A O 1
ATOM 540 N N . GLY A 1 67 ? -24.531 -7.082 -0.792 1 35.69 67 GLY A N 1
ATOM 541 C CA . GLY A 1 67 ? -25.484 -6.781 0.277 1 35.69 67 GLY A CA 1
ATOM 542 C C . GLY A 1 67 ? -26.016 -5.367 0.212 1 35.69 67 GLY A C 1
ATOM 543 O O . GLY A 1 67 ? -26.781 -4.949 1.084 1 35.69 67 GLY A O 1
ATOM 544 N N . ALA A 1 68 ? -25.156 -4.566 -0.229 1 34.31 68 ALA A N 1
ATOM 545 C CA . ALA A 1 68 ? -25.703 -3.213 -0.27 1 34.31 68 ALA A CA 1
ATOM 546 C C . ALA A 1 68 ? -27.094 -3.203 -0.913 1 34.31 68 ALA A C 1
ATOM 548 O O . ALA A 1 68 ? -27.344 -3.939 -1.869 1 34.31 68 ALA A O 1
ATOM 549 N N . ASP A 1 69 ? -28.031 -2.957 -0.274 1 34.94 69 ASP A N 1
ATOM 550 C CA . ASP A 1 69 ? -29.375 -2.641 -0.734 1 34.94 69 ASP A CA 1
ATOM 551 C C . ASP A 1 69 ? -29.359 -2.145 -2.18 1 34.94 69 ASP A C 1
ATOM 553 O O . ASP A 1 69 ? -30.359 -1.608 -2.666 1 34.94 69 ASP A O 1
ATOM 557 N N . TRP A 1 70 ? -28.266 -2.115 -2.621 1 31.86 70 TRP A N 1
ATOM 558 C CA . TRP A 1 70 ? -28.266 -1.54 -3.961 1 31.86 70 TRP A CA 1
ATOM 559 C C . TRP A 1 70 ? -29.016 -2.445 -4.941 1 31.86 70 TRP A C 1
ATOM 561 O O . TRP A 1 70 ? -29.406 -2.006 -6.023 1 31.86 70 TRP A O 1
ATOM 571 N N . ASN A 1 71 ? -28.906 -3.695 -4.727 1 33.44 71 ASN A N 1
ATOM 572 C CA . ASN A 1 71 ? -29.656 -4.562 -5.625 1 33.44 71 ASN A CA 1
ATOM 573 C C . ASN A 1 71 ? -30.906 -5.113 -4.949 1 33.44 71 ASN A C 1
ATOM 575 O O . ASN A 1 71 ? -31.141 -6.324 -4.941 1 33.44 71 ASN A O 1
ATOM 579 N N . TYR A 1 72 ? -31.422 -4.586 -4.066 1 32.59 72 TYR A N 1
ATOM 580 C CA . TYR A 1 72 ? -32.75 -5.074 -3.711 1 32.59 72 TYR A CA 1
ATOM 581 C C . TYR A 1 72 ? -33.688 -4.969 -4.895 1 32.59 72 TYR A C 1
ATOM 583 O O . TYR A 1 72 ? -33.688 -3.967 -5.613 1 32.59 72 TYR A O 1
ATOM 591 N N . LYS A 1 73 ? -34.188 -6.109 -5.195 1 37.78 73 LYS A N 1
ATOM 592 C CA . LYS A 1 73 ? -35.281 -5.902 -6.125 1 37.78 73 LYS A CA 1
ATOM 593 C C . LYS A 1 73 ? -36.344 -4.984 -5.523 1 37.78 73 LYS A C 1
ATOM 595 O O . LYS A 1 73 ? -36.562 -4.965 -4.305 1 37.78 73 LYS A O 1
ATOM 600 N N . ALA A 1 74 ? -36.812 -4.145 -6.191 1 33.03 74 ALA A N 1
ATOM 601 C CA . ALA A 1 74 ? -37.969 -3.279 -5.887 1 33.03 74 ALA A CA 1
ATOM 602 C C . ALA A 1 74 ? -39 -4.027 -5.066 1 33.03 74 ALA A C 1
ATOM 604 O O . ALA A 1 74 ? -39.75 -3.416 -4.289 1 33.03 74 ALA A O 1
ATOM 605 N N . ASP A 1 75 ? -39.281 -5.324 -5.316 1 33.97 75 ASP A N 1
ATOM 606 C CA . ASP A 1 75 ? -40.469 -6.004 -4.812 1 33.97 75 ASP A CA 1
ATOM 607 C C . ASP A 1 75 ? -40.188 -6.633 -3.445 1 33.97 75 ASP A C 1
ATOM 609 O O . ASP A 1 75 ? -41.031 -7.391 -2.934 1 33.97 75 ASP A O 1
ATOM 613 N N . GLY A 1 76 ? -39.312 -6.41 -2.705 1 37.53 76 GLY A N 1
ATOM 614 C CA . GLY A 1 76 ? -39.094 -6.82 -1.327 1 37.53 76 GLY A CA 1
ATOM 615 C C . GLY A 1 76 ? -38.344 -8.125 -1.209 1 37.53 76 GLY A C 1
ATOM 616 O O . GLY A 1 76 ? -38.125 -8.633 -0.104 1 37.53 76 GLY A O 1
ATOM 617 N N . ARG A 1 77 ? -38.344 -8.953 -2.215 1 36.94 77 ARG A N 1
ATOM 618 C CA . ARG A 1 77 ? -37.812 -10.312 -2.143 1 36.94 77 ARG A CA 1
ATOM 619 C C . ARG A 1 77 ? -36.281 -10.328 -2.074 1 36.94 77 ARG A C 1
ATOM 621 O O . ARG A 1 77 ? -35.625 -9.414 -2.584 1 36.94 77 ARG A O 1
ATOM 628 N N . ALA A 1 78 ? -35.75 -11.227 -1.242 1 36.88 78 ALA A N 1
ATOM 629 C CA . ALA A 1 78 ? -34.312 -11.516 -1.006 1 36.88 78 ALA A CA 1
ATOM 630 C C . ALA A 1 78 ? -33.562 -11.68 -2.322 1 36.88 78 ALA A C 1
ATOM 632 O O . ALA A 1 78 ? -34.156 -12.102 -3.328 1 36.88 78 ALA A O 1
ATOM 633 N N . TRP A 1 79 ? -32.438 -11.039 -2.693 1 39.38 79 TRP A N 1
ATOM 634 C CA . TRP A 1 79 ? -31.594 -11.141 -3.865 1 39.38 79 TRP A CA 1
ATOM 635 C C . TRP A 1 79 ? -31.297 -12.594 -4.207 1 39.38 79 TRP A C 1
ATOM 637 O O . TRP A 1 79 ? -31.078 -13.414 -3.314 1 39.38 79 TRP A O 1
ATOM 647 N N . ASP A 1 80 ? -31.641 -12.969 -5.363 1 42.88 80 ASP A N 1
ATOM 648 C CA . ASP A 1 80 ? -31.156 -14.219 -5.934 1 42.88 80 ASP A CA 1
ATOM 649 C C . ASP A 1 80 ? -29.641 -14.328 -5.793 1 42.88 80 ASP A C 1
ATOM 651 O O . ASP A 1 80 ? -28.906 -13.5 -6.332 1 42.88 80 ASP A O 1
ATOM 655 N N . PRO A 1 81 ? -29.328 -14.992 -4.793 1 43.34 81 PRO A N 1
ATOM 656 C CA . PRO A 1 81 ? -27.891 -15.203 -4.598 1 43.34 81 PRO A CA 1
ATOM 657 C C . PRO A 1 81 ? -27.125 -15.312 -5.914 1 43.34 81 PRO A C 1
ATOM 659 O O . PRO A 1 81 ? -25.984 -14.859 -6.008 1 43.34 81 PRO A O 1
ATOM 662 N N . ALA A 1 82 ? -27.75 -16.016 -6.848 1 43.34 82 ALA A N 1
ATOM 663 C CA . ALA A 1 82 ? -27.125 -16.125 -8.156 1 43.34 82 ALA A CA 1
ATOM 664 C C . ALA A 1 82 ? -26.859 -14.758 -8.766 1 43.34 82 ALA A C 1
ATOM 666 O O . ALA A 1 82 ? -25.969 -14.609 -9.609 1 43.34 82 ALA A O 1
ATOM 667 N N . SER A 1 83 ? -27.656 -13.859 -8.328 1 46.06 83 SER A N 1
ATOM 668 C CA . SER A 1 83 ? -27.594 -12.531 -8.93 1 46.06 83 SER A CA 1
ATOM 669 C C . SER A 1 83 ? -26.406 -11.734 -8.414 1 46.06 83 SER A C 1
ATOM 671 O O . SER A 1 83 ? -25.766 -11 -9.172 1 46.06 83 SER A O 1
ATOM 673 N N . VAL A 1 84 ? -26.234 -11.891 -7.098 1 46.84 84 VAL A N 1
ATOM 674 C CA . VAL A 1 84 ? -25.188 -11.078 -6.492 1 46.84 84 VAL A CA 1
ATOM 675 C C . VAL A 1 84 ? -23.828 -11.445 -7.102 1 46.84 84 VAL A C 1
ATOM 677 O O . VAL A 1 84 ? -23.016 -10.57 -7.379 1 46.84 84 VAL A O 1
ATOM 680 N N . TRP A 1 85 ? -23.766 -12.742 -7.25 1 47.94 85 TRP A N 1
ATOM 681 C CA . TRP A 1 85 ? -22.516 -13.258 -7.801 1 47.94 85 TRP A CA 1
ATOM 682 C C . TRP A 1 85 ? -22.641 -13.516 -9.297 1 47.94 85 TRP A C 1
ATOM 684 O O . TRP A 1 85 ? -21.766 -14.133 -9.906 1 47.94 85 TRP A O 1
ATOM 694 N N . ALA A 1 86 ? -23.828 -13.109 -9.805 1 49.72 86 ALA A N 1
ATOM 695 C CA . ALA A 1 86 ? -24.203 -13.547 -11.148 1 49.72 86 ALA A CA 1
ATOM 696 C C . ALA A 1 86 ? -23.094 -13.203 -12.156 1 49.72 86 ALA A C 1
ATOM 698 O O . ALA A 1 86 ? -22.953 -12.047 -12.555 1 49.72 86 ALA A O 1
ATOM 699 N N . VAL A 1 87 ? -22.312 -14.156 -12.305 1 52.62 87 VAL A N 1
ATOM 700 C CA . VAL A 1 87 ? -21.219 -14.219 -13.289 1 52.62 87 VAL A CA 1
ATOM 701 C C . VAL A 1 87 ? -21.766 -13.859 -14.672 1 52.62 87 VAL A C 1
ATOM 703 O O . VAL A 1 87 ? -21.109 -13.141 -15.43 1 52.62 87 VAL A O 1
ATOM 706 N N . GLY A 1 88 ? -23.078 -14.211 -14.883 1 54.72 88 GLY A N 1
ATOM 707 C CA . GLY A 1 88 ? -23.625 -13.977 -16.203 1 54.72 88 GLY A CA 1
ATOM 708 C C . GLY A 1 88 ? -23.828 -12.508 -16.516 1 54.72 88 GLY A C 1
ATOM 709 O O . GLY A 1 88 ? -23.5 -12.047 -17.609 1 54.72 88 GLY A O 1
ATOM 710 N N . GLY A 1 89 ? -24.234 -11.828 -15.547 1 69.12 89 GLY A N 1
ATOM 711 C CA . GLY A 1 89 ? -24.438 -10.406 -15.734 1 69.12 89 GLY A CA 1
ATOM 712 C C . GLY A 1 89 ? -23.141 -9.641 -15.922 1 69.12 89 GLY A C 1
ATOM 713 O O . GLY A 1 89 ? -23.031 -8.797 -16.812 1 69.12 89 GLY A O 1
ATOM 714 N N . LYS A 1 90 ? -22.156 -10.164 -15.289 1 77.75 90 LYS A N 1
ATOM 715 C CA . LYS A 1 90 ? -20.875 -9.484 -15.406 1 77.75 90 LYS A CA 1
ATOM 716 C C . LYS A 1 90 ? -20.234 -9.75 -16.766 1 77.75 90 LYS A C 1
ATOM 718 O O . LYS A 1 90 ? -19.594 -8.859 -17.344 1 77.75 90 LYS A O 1
ATOM 723 N N . GLU A 1 91 ? -20.438 -10.922 -17.234 1 81.69 91 GLU A N 1
ATOM 724 C CA . GLU A 1 91 ? -19.875 -11.25 -18.531 1 81.69 91 GLU A CA 1
ATOM 725 C C . GLU A 1 91 ? -20.531 -10.422 -19.641 1 81.69 91 GLU A C 1
ATOM 727 O O . GLU A 1 91 ? -19.859 -9.961 -20.562 1 81.69 91 GLU A O 1
ATOM 732 N N . HIS A 1 92 ? -21.797 -10.312 -19.484 1 85.94 92 HIS A N 1
ATOM 733 C CA . HIS A 1 92 ? -22.516 -9.492 -20.438 1 85.94 92 HIS A CA 1
ATOM 734 C C . HIS A 1 92 ? -22.094 -8.031 -20.344 1 85.94 92 HIS A C 1
ATOM 736 O O . HIS A 1 92 ? -21.875 -7.375 -21.375 1 85.94 92 HIS A O 1
ATOM 742 N N . TRP A 1 93 ? -22 -7.551 -19.141 1 90.88 93 TRP A N 1
ATOM 743 C CA . TRP A 1 93 ? -21.578 -6.172 -18.938 1 90.88 93 TRP A CA 1
ATOM 744 C C . TRP A 1 93 ? -20.172 -5.953 -19.469 1 90.88 93 TRP A C 1
ATOM 746 O O . TRP A 1 93 ? -19.891 -4.934 -20.109 1 90.88 93 TRP A O 1
ATOM 756 N N . TRP A 1 94 ? -19.281 -6.891 -19.281 1 91.56 94 TRP A N 1
ATOM 757 C CA . TRP A 1 94 ? -17.922 -6.801 -19.781 1 91.56 94 TRP A CA 1
ATOM 758 C C . TRP A 1 94 ? -17.906 -6.793 -21.312 1 91.56 94 TRP A C 1
ATOM 760 O O . TRP A 1 94 ? -17.188 -6.004 -21.922 1 91.56 94 TRP A O 1
ATOM 770 N N . GLY A 1 95 ? -18.672 -7.73 -21.875 1 92.88 95 GLY A N 1
ATOM 771 C CA . GLY A 1 95 ? -18.781 -7.754 -23.328 1 92.88 95 GLY A CA 1
ATOM 772 C C . GLY A 1 95 ? -19.203 -6.426 -23.906 1 92.88 95 GLY A C 1
ATOM 773 O O . GLY A 1 95 ? -18.672 -5.988 -24.938 1 92.88 95 GLY A O 1
ATOM 774 N N . THR A 1 96 ? -20.172 -5.816 -23.266 1 95.5 96 THR A N 1
ATOM 775 C CA . THR A 1 96 ? -20.656 -4.52 -23.719 1 95.5 96 THR A CA 1
ATOM 776 C C . THR A 1 96 ? -19.594 -3.443 -23.547 1 95.5 96 THR A C 1
ATOM 778 O O . THR A 1 96 ? -19.453 -2.549 -24.375 1 95.5 96 THR A O 1
ATOM 781 N N . TYR A 1 97 ? -18.875 -3.48 -22.422 1 96.69 97 TYR A N 1
ATOM 782 C CA . TYR A 1 97 ? -17.781 -2.561 -22.172 1 96.69 97 TYR A CA 1
ATOM 783 C C . TYR A 1 97 ? -16.734 -2.629 -23.297 1 96.69 97 TYR A C 1
ATOM 785 O O . TYR A 1 97 ? -16.297 -1.595 -23.797 1 96.69 97 TYR A O 1
ATOM 793 N N . CYS A 1 98 ? -16.406 -3.836 -23.719 1 96.81 98 CYS A N 1
ATOM 794 C CA . CYS A 1 98 ? -15.445 -4.051 -24.797 1 96.81 98 CYS A CA 1
ATOM 795 C C . CYS A 1 98 ? -15.977 -3.494 -26.125 1 96.81 98 CYS A C 1
ATOM 797 O O . CYS A 1 98 ? -15.234 -2.861 -26.875 1 96.81 98 CYS A O 1
ATOM 799 N N . GLN A 1 99 ? -17.234 -3.684 -26.297 1 96.75 99 GLN A N 1
ATOM 800 C CA . GLN A 1 99 ? -17.859 -3.24 -27.547 1 96.75 99 GLN A CA 1
ATOM 801 C C . GLN A 1 99 ? -17.844 -1.717 -27.656 1 96.75 99 GLN A C 1
ATOM 803 O O . GLN A 1 99 ? -17.547 -1.167 -28.719 1 96.75 99 GLN A O 1
ATOM 808 N N . VAL A 1 100 ? -18.188 -1.053 -26.594 1 96.81 100 VAL A N 1
ATOM 809 C CA . VAL A 1 100 ? -18.219 0.406 -26.609 1 96.81 100 VAL A CA 1
ATOM 810 C C . VAL A 1 100 ? -16.812 0.949 -26.875 1 96.81 100 VAL A C 1
ATOM 812 O O . VAL A 1 100 ? -16.656 1.901 -27.641 1 96.81 100 VAL A O 1
ATOM 815 N N . ASN A 1 101 ? -15.789 0.416 -26.25 1 97.94 101 ASN A N 1
ATOM 816 C CA . ASN A 1 101 ? -14.414 0.836 -26.5 1 97.94 101 ASN A CA 1
ATOM 817 C C . ASN A 1 101 ? -14.008 0.602 -27.953 1 97.94 101 ASN A C 1
ATOM 819 O O . ASN A 1 101 ? -13.273 1.401 -28.531 1 97.94 101 ASN A O 1
ATOM 823 N N . ARG A 1 102 ? -14.516 -0.45 -28.578 1 97.12 102 ARG A N 1
ATOM 824 C CA . ARG A 1 102 ? -14.25 -0.719 -29.984 1 97.12 102 ARG A CA 1
ATOM 825 C C . ARG A 1 102 ? -14.914 0.323 -30.875 1 97.12 102 ARG A C 1
ATOM 827 O O . ARG A 1 102 ? -14.336 0.763 -31.875 1 97.12 102 ARG A O 1
ATOM 834 N N . ILE A 1 103 ? -16.125 0.656 -30.5 1 96.75 103 ILE A N 1
ATOM 835 C CA . ILE A 1 103 ? -16.859 1.674 -31.25 1 96.75 103 ILE A CA 1
ATOM 836 C C . ILE A 1 103 ? -16.094 2.994 -31.203 1 96.75 103 ILE A C 1
ATOM 838 O O . ILE A 1 103 ? -15.938 3.674 -32.219 1 96.75 103 ILE A O 1
ATOM 842 N N . PHE A 1 104 ? -15.641 3.363 -30.047 1 97.19 104 PHE A N 1
ATOM 843 C CA . PHE A 1 104 ? -14.844 4.574 -29.906 1 97.19 104 PHE A CA 1
ATOM 844 C C . PHE A 1 104 ? -13.602 4.508 -30.781 1 97.19 104 PHE A C 1
ATOM 846 O O . PHE A 1 104 ? -13.242 5.492 -31.438 1 97.19 104 PHE A O 1
ATOM 853 N N . ARG A 1 105 ? -12.914 3.342 -30.734 1 96.06 105 ARG A N 1
ATOM 854 C CA . ARG A 1 105 ? -11.734 3.166 -31.578 1 96.06 105 ARG A CA 1
ATOM 855 C C . ARG A 1 105 ? -12.055 3.414 -33.031 1 96.06 105 ARG A C 1
ATOM 857 O O . ARG A 1 105 ? -11.344 4.152 -33.719 1 96.06 105 ARG A O 1
ATOM 864 N N . ASP A 1 106 ? -13.148 2.848 -33.531 1 94.81 106 ASP A N 1
ATOM 865 C CA . ASP A 1 106 ? -13.523 2.969 -34.938 1 94.81 106 ASP A CA 1
ATOM 866 C C . ASP A 1 106 ? -13.797 4.422 -35.312 1 94.81 106 ASP A C 1
ATOM 868 O O . ASP A 1 106 ? -13.375 4.891 -36.375 1 94.81 106 ASP A O 1
ATOM 872 N N . VAL A 1 107 ? -14.469 5.137 -34.438 1 94.31 107 VAL A N 1
ATOM 873 C CA . VAL A 1 107 ? -14.805 6.527 -34.688 1 94.31 107 VAL A CA 1
ATOM 874 C C . VAL A 1 107 ? -13.539 7.387 -34.656 1 94.31 107 VAL A C 1
ATOM 876 O O . VAL A 1 107 ? -13.367 8.289 -35.469 1 94.31 107 VAL A O 1
ATOM 879 N N . VAL A 1 108 ? -12.68 7.16 -33.688 1 94.44 108 VAL A N 1
ATOM 880 C CA . VAL A 1 108 ? -11.438 7.918 -33.531 1 94.44 108 VAL A CA 1
ATOM 881 C C . VAL A 1 108 ? -10.57 7.727 -34.781 1 94.44 108 VAL A C 1
ATOM 883 O O . VAL A 1 108 ? -9.984 8.688 -35.312 1 94.44 108 VAL A O 1
ATOM 886 N N . VAL A 1 109 ? -10.453 6.508 -35.25 1 91.31 109 VAL A N 1
ATOM 887 C CA . VAL A 1 109 ? -9.648 6.191 -36.406 1 91.31 109 VAL A CA 1
ATOM 888 C C . VAL A 1 109 ? -10.219 6.902 -37.625 1 91.31 109 VAL A C 1
ATOM 890 O O . VAL A 1 109 ? -9.461 7.375 -38.5 1 91.31 109 VAL A O 1
ATOM 893 N N . GLU A 1 110 ? -11.508 6.957 -37.625 1 89.12 110 GLU A N 1
ATOM 894 C CA . GLU A 1 110 ? -12.164 7.602 -38.781 1 89.12 110 GLU A CA 1
ATOM 895 C C . GLU A 1 110 ? -11.938 9.109 -38.75 1 89.12 110 GLU A C 1
ATOM 897 O O . GLU A 1 110 ? -11.742 9.727 -39.812 1 89.12 110 GLU A O 1
ATOM 902 N N . VAL A 1 111 ? -11.953 9.703 -37.625 1 87.44 111 VAL A N 1
ATOM 903 C CA . VAL A 1 111 ? -11.875 11.156 -37.469 1 87.44 111 VAL A CA 1
ATOM 904 C C . VAL A 1 111 ? -10.43 11.617 -37.594 1 87.44 111 VAL A C 1
ATOM 906 O O . VAL A 1 111 ? -10.156 12.633 -38.25 1 87.44 111 VAL A O 1
ATOM 909 N N . CYS A 1 112 ? -9.359 11.078 -36.875 1 78.62 112 CYS A N 1
ATOM 910 C CA . CYS A 1 112 ? -8.008 11.609 -36.75 1 78.62 112 CYS A CA 1
ATOM 911 C C . CYS A 1 112 ? -7.039 10.828 -37.625 1 78.62 112 CYS A C 1
ATOM 913 O O . CYS A 1 112 ? -5.91 11.266 -37.875 1 78.62 112 CYS A O 1
ATOM 915 N N . LYS A 1 113 ? -7.371 10.055 -38.625 1 70.81 113 LYS A N 1
ATOM 916 C CA . LYS A 1 113 ? -6.551 9.188 -39.469 1 70.81 113 LYS A CA 1
ATOM 917 C C . LYS A 1 113 ? -5.262 8.789 -38.75 1 70.81 113 LYS A C 1
ATOM 919 O O . LYS A 1 113 ? -4.43 8.078 -39.344 1 70.81 113 LYS A O 1
ATOM 924 N N . LEU A 1 114 ? -5.035 9.133 -37.438 1 74.56 114 LEU A N 1
ATOM 925 C CA . LEU A 1 114 ? -3.975 8.727 -36.531 1 74.56 114 LEU A CA 1
ATOM 926 C C . LEU A 1 114 ? -2.604 8.867 -37.188 1 74.56 114 LEU A C 1
ATOM 928 O O . LEU A 1 114 ? -1.851 7.895 -37.281 1 74.56 114 LEU A O 1
ATOM 932 N N . GLU A 1 115 ? -2.314 10.039 -37.594 1 78.44 115 GLU A N 1
ATOM 933 C CA . GLU A 1 115 ? -1.031 10.305 -38.25 1 78.44 115 GLU A CA 1
ATOM 934 C C . GLU A 1 115 ? 0.055 10.586 -37.219 1 78.44 115 GLU A C 1
ATOM 936 O O . GLU A 1 115 ? -0.234 10.719 -36.031 1 78.44 115 GLU A O 1
ATOM 941 N N . GLU A 1 116 ? 1.255 10.617 -37.688 1 81.31 116 GLU A N 1
ATOM 942 C CA . GLU A 1 116 ? 2.396 10.906 -36.844 1 81.31 116 GLU A CA 1
ATOM 943 C C . GLU A 1 116 ? 2.303 12.312 -36.25 1 81.31 116 GLU A C 1
ATOM 945 O O . GLU A 1 116 ? 2.006 13.273 -36.969 1 81.31 116 GLU A O 1
ATOM 950 N N . GLY A 1 117 ? 2.395 12.453 -34.969 1 81.81 117 GLY A N 1
ATOM 951 C CA . GLY A 1 117 ? 2.297 13.75 -34.312 1 81.81 117 GLY A CA 1
ATOM 952 C C . GLY A 1 117 ? 0.961 13.977 -33.625 1 81.81 117 GLY A C 1
ATOM 953 O O . GLY A 1 117 ? 0.828 14.867 -32.781 1 81.81 117 GLY A O 1
ATOM 954 N N . ASP A 1 118 ? -0.053 13.219 -34.031 1 90.12 118 ASP A N 1
ATOM 955 C CA . ASP A 1 118 ? -1.359 13.336 -33.406 1 90.12 118 ASP A CA 1
ATOM 956 C C . ASP A 1 118 ? -1.305 12.867 -31.938 1 90.12 118 ASP A C 1
ATOM 958 O O . ASP A 1 118 ? -0.518 11.984 -31.594 1 90.12 118 ASP A O 1
ATOM 962 N N . VAL A 1 119 ? -2.125 13.562 -31.156 1 93.81 119 VAL A N 1
ATOM 963 C CA . VAL A 1 119 ? -2.24 13.188 -29.75 1 93.81 119 VAL A CA 1
ATOM 964 C C . VAL A 1 119 ? -3.676 12.766 -29.438 1 93.81 119 VAL A C 1
ATOM 966 O O . VAL A 1 119 ? -4.621 13.508 -29.734 1 93.81 119 VAL A O 1
ATOM 969 N N . LEU A 1 120 ? -3.822 11.609 -29.031 1 95.75 120 LEU A N 1
ATOM 970 C CA . LEU A 1 120 ? -5.105 11.141 -28.531 1 95.75 120 LEU A CA 1
ATOM 971 C C . LEU A 1 120 ? -5.148 11.219 -27 1 95.75 120 LEU A C 1
ATOM 973 O O . LEU A 1 120 ? -4.352 10.578 -26.312 1 95.75 120 LEU A O 1
ATOM 977 N N . TRP A 1 121 ? -6.07 12.008 -26.469 1 96.75 121 TRP A N 1
ATOM 978 C CA . TRP A 1 121 ? -6.242 12.133 -25.031 1 96.75 121 TRP A CA 1
ATOM 979 C C . TRP A 1 121 ? -7.512 11.43 -24.562 1 96.75 121 TRP A C 1
ATOM 981 O O . TRP A 1 121 ? -8.625 11.914 -24.797 1 96.75 121 TRP A O 1
ATOM 991 N N . VAL A 1 122 ? -7.34 10.273 -23.922 1 97.88 122 VAL A N 1
ATOM 992 C CA . VAL A 1 122 ? -8.453 9.461 -23.438 1 97.88 122 VAL A CA 1
ATOM 993 C C . VAL A 1 122 ? -8.773 9.844 -22 1 97.88 122 VAL A C 1
ATOM 995 O O . VAL A 1 122 ? -7.902 9.805 -21.125 1 97.88 122 VAL A O 1
ATOM 998 N N . HIS A 1 123 ? -10.039 10.07 -21.719 1 95.75 123 HIS A N 1
ATOM 999 C CA . HIS A 1 123 ? -10.422 10.547 -20.406 1 95.75 123 HIS A CA 1
ATOM 1000 C C . HIS A 1 123 ? -11.234 9.492 -19.656 1 95.75 123 HIS A C 1
ATOM 1002 O O . HIS A 1 123 ? -12.336 9.141 -20.078 1 95.75 123 HIS A O 1
ATOM 1008 N N . ASP A 1 124 ? -10.656 8.969 -18.547 1 95.12 124 ASP A N 1
ATOM 1009 C CA . ASP A 1 124 ? -11.336 8.352 -17.422 1 95.12 124 ASP A CA 1
ATOM 1010 C C . ASP A 1 124 ? -11.539 6.852 -17.656 1 95.12 124 ASP A C 1
ATOM 1012 O O . ASP A 1 124 ? -11.117 6.316 -18.672 1 95.12 124 ASP A O 1
ATOM 1016 N N . TYR A 1 125 ? -12.234 6.137 -16.766 1 96.5 125 TYR A N 1
ATOM 1017 C CA . TYR A 1 125 ? -12.227 4.688 -16.625 1 96.5 125 TYR A CA 1
ATOM 1018 C C . TYR A 1 125 ? -13.219 4.039 -17.594 1 96.5 125 TYR A C 1
ATOM 1020 O O . TYR A 1 125 ? -13.172 2.826 -17.812 1 96.5 125 TYR A O 1
ATOM 1028 N N . HIS A 1 126 ? -14.086 4.84 -18.266 1 97.06 126 HIS A N 1
ATOM 1029 C CA . HIS A 1 126 ? -15.047 4.301 -19.219 1 97.06 126 HIS A CA 1
ATOM 1030 C C . HIS A 1 126 ? -14.352 3.758 -20.453 1 97.06 126 HIS A C 1
ATOM 1032 O O . HIS A 1 126 ? -14.922 2.941 -21.188 1 97.06 126 HIS A O 1
ATOM 1038 N N . LEU A 1 127 ? -13.141 4.211 -20.703 1 98 127 LEU A N 1
ATOM 1039 C CA . LEU A 1 127 ? -12.453 3.902 -21.953 1 98 127 LEU A CA 1
ATOM 1040 C C . LEU A 1 127 ? -11.055 3.352 -21.688 1 98 127 LEU A C 1
ATOM 1042 O O . LEU A 1 127 ? -10.109 3.689 -22.406 1 98 127 LEU A O 1
ATOM 1046 N N . MET A 1 128 ? -10.914 2.543 -20.719 1 97.81 128 MET A N 1
ATOM 1047 C CA . MET A 1 128 ? -9.602 2.053 -20.281 1 97.81 128 MET A CA 1
ATOM 1048 C C . MET A 1 128 ? -9 1.124 -21.328 1 97.81 128 MET A C 1
ATOM 1050 O O . MET A 1 128 ? -7.785 0.923 -21.375 1 97.81 128 MET A O 1
ATOM 1054 N N . LEU A 1 129 ? -9.797 0.539 -22.234 1 97.81 129 LEU A N 1
ATOM 1055 C CA . LEU A 1 129 ? -9.297 -0.393 -23.25 1 97.81 129 LEU A CA 1
ATOM 1056 C C . LEU A 1 129 ? -8.93 0.339 -24.531 1 97.81 129 LEU A C 1
ATOM 1058 O O . LEU A 1 129 ? -8.234 -0.214 -25.391 1 97.81 129 LEU A O 1
ATOM 1062 N N . LEU A 1 130 ? -9.336 1.561 -24.641 1 97.94 130 LEU A N 1
ATOM 1063 C CA . LEU A 1 130 ? -9.219 2.289 -25.906 1 97.94 130 LEU A CA 1
ATOM 1064 C C . LEU A 1 130 ? -7.762 2.441 -26.312 1 97.94 130 LEU A C 1
ATOM 1066 O O . LEU A 1 130 ? -7.422 2.256 -27.484 1 97.94 130 LEU A O 1
ATOM 1070 N N . PRO A 1 131 ? -6.832 2.789 -25.391 1 97.25 131 PRO A N 1
ATOM 1071 C CA . PRO A 1 131 ? -5.434 2.918 -25.797 1 97.25 131 PRO A CA 1
ATOM 1072 C C . PRO A 1 131 ? -4.891 1.649 -26.453 1 97.25 131 PRO A C 1
ATOM 1074 O O . PRO A 1 131 ? -4.195 1.725 -27.469 1 97.25 131 PRO A O 1
ATOM 1077 N N . SER A 1 132 ? -5.215 0.481 -25.906 1 96.12 132 SER A N 1
ATOM 1078 C CA . SER A 1 132 ? -4.723 -0.783 -26.438 1 96.12 132 SER A CA 1
ATOM 1079 C C . SER A 1 132 ? -5.344 -1.086 -27.797 1 96.12 132 SER A C 1
ATOM 1081 O O . SER A 1 132 ? -4.676 -1.617 -28.688 1 96.12 132 SER A O 1
ATOM 1083 N N . LEU A 1 133 ? -6.57 -0.752 -27.938 1 96.31 133 LEU A N 1
ATOM 1084 C CA . LEU A 1 133 ? -7.273 -1.01 -29.188 1 96.31 133 LEU A CA 1
ATOM 1085 C C . LEU A 1 133 ? -6.723 -0.142 -30.312 1 96.31 133 LEU A C 1
ATOM 1087 O O . LEU A 1 133 ? -6.559 -0.61 -31.438 1 96.31 133 LEU A O 1
ATOM 1091 N N . VAL A 1 134 ? -6.457 1.086 -29.984 1 95.44 134 VAL A N 1
ATOM 1092 C CA . VAL A 1 134 ? -5.914 2.004 -30.984 1 95.44 134 VAL A CA 1
ATOM 1093 C C . VAL A 1 134 ? -4.492 1.581 -31.359 1 95.44 134 VAL A C 1
ATOM 1095 O O . VAL A 1 134 ? -4.137 1.558 -32.531 1 95.44 134 VAL A O 1
ATOM 1098 N N . SER A 1 135 ? -3.688 1.262 -30.406 1 91.69 135 SER A N 1
ATOM 1099 C CA . SER A 1 135 ? -2.318 0.814 -30.641 1 91.69 135 SER A CA 1
ATOM 1100 C C . SER A 1 135 ? -2.293 -0.451 -31.484 1 91.69 135 SER A C 1
ATOM 1102 O O . SER A 1 135 ? -1.451 -0.588 -32.375 1 91.69 135 SER A O 1
ATOM 1104 N N . ALA A 1 136 ? -3.146 -1.349 -31.203 1 90.62 136 ALA A N 1
ATOM 1105 C CA . ALA A 1 136 ? -3.227 -2.588 -31.969 1 90.62 136 ALA A CA 1
ATOM 1106 C C . ALA A 1 136 ? -3.615 -2.311 -33.406 1 90.62 136 ALA A C 1
ATOM 1108 O O . ALA A 1 136 ? -3.107 -2.957 -34.344 1 90.62 136 ALA A O 1
ATOM 1109 N N . HIS A 1 137 ? -4.535 -1.377 -33.562 1 90.94 137 HIS A N 1
ATOM 1110 C CA . HIS A 1 137 ? -4.938 -0.988 -34.906 1 90.94 137 HIS A CA 1
ATOM 1111 C C . HIS A 1 137 ? -3.764 -0.393 -35.688 1 90.94 137 HIS A C 1
ATOM 1113 O O . HIS A 1 137 ? -3.549 -0.73 -36.844 1 90.94 137 HIS A O 1
ATOM 1119 N N . GLU A 1 138 ? -3.049 0.41 -35.031 1 89.94 138 GLU A N 1
ATOM 1120 C CA . GLU A 1 138 ? -1.902 1.05 -35.688 1 89.94 138 GLU A CA 1
ATOM 1121 C C . GLU A 1 138 ? -0.832 0.026 -36.031 1 89.94 138 GLU A C 1
ATOM 1123 O O . GLU A 1 138 ? -0.235 0.103 -37.125 1 89.94 138 GLU A O 1
ATOM 1128 N N . GLU A 1 139 ? -0.629 -0.871 -35.156 1 84.81 139 GLU A N 1
ATOM 1129 C CA . GLU A 1 139 ? 0.355 -1.917 -35.406 1 84.81 139 GLU A CA 1
ATOM 1130 C C . GLU A 1 139 ? -0.057 -2.779 -36.594 1 84.81 139 GLU A C 1
ATOM 1132 O O . GLU A 1 139 ? 0.787 -3.186 -37.406 1 84.81 139 GLU A O 1
ATOM 1137 N N . ARG A 1 140 ? -1.298 -3.027 -36.688 1 86.5 140 ARG A N 1
ATOM 1138 C CA . ARG A 1 140 ? -1.821 -3.857 -37.781 1 86.5 140 ARG A CA 1
ATOM 1139 C C . ARG A 1 140 ? -1.738 -3.131 -39.125 1 86.5 140 ARG A C 1
ATOM 1141 O O . ARG A 1 140 ? -1.373 -3.729 -40.125 1 86.5 140 ARG A O 1
ATOM 1148 N N . VAL A 1 141 ? -2.012 -1.888 -39.062 1 84.69 141 VAL A N 1
ATOM 1149 C CA . VAL A 1 141 ? -2.129 -1.127 -40.312 1 84.69 141 VAL A CA 1
ATOM 1150 C C . VAL A 1 141 ? -0.772 -0.535 -40.688 1 84.69 141 VAL A C 1
ATOM 1152 O O . VAL A 1 141 ? -0.389 -0.536 -41.844 1 84.69 141 VAL A O 1
ATOM 1155 N N . HIS A 1 142 ? -0.039 -0.073 -39.719 1 81.62 142 HIS A N 1
ATOM 1156 C CA . HIS A 1 142 ? 1.178 0.679 -40 1 81.62 142 HIS A CA 1
ATOM 1157 C C . HIS A 1 142 ? 2.412 -0.058 -39.469 1 81.62 142 HIS A C 1
ATOM 1159 O O . HIS A 1 142 ? 3.541 0.391 -39.688 1 81.62 142 HIS A O 1
ATOM 1165 N N . ARG A 1 143 ? 2.289 -1.157 -38.719 1 76.38 143 ARG A N 1
ATOM 1166 C CA . ARG A 1 143 ? 3.346 -2 -38.156 1 76.38 143 ARG A CA 1
ATOM 1167 C C . ARG A 1 143 ? 4.105 -1.272 -37.062 1 76.38 143 ARG A C 1
ATOM 1169 O O . ARG A 1 143 ? 5.199 -1.686 -36.656 1 76.38 143 ARG A O 1
ATOM 1176 N N . HIS A 1 144 ? 3.662 -0.128 -36.719 1 80.88 144 HIS A N 1
ATOM 1177 C CA . HIS A 1 144 ? 4.227 0.587 -35.594 1 80.88 144 HIS A CA 1
ATOM 1178 C C . HIS A 1 144 ? 3.223 1.582 -35.031 1 80.88 144 HIS A C 1
ATOM 1180 O O . HIS A 1 144 ? 2.238 1.928 -35.688 1 80.88 144 HIS A O 1
ATOM 1186 N N . ARG A 1 145 ? 3.51 2.057 -33.875 1 84.94 145 ARG A N 1
ATOM 1187 C CA . ARG A 1 145 ? 2.672 3.055 -33.188 1 84.94 145 ARG A CA 1
ATOM 1188 C C . ARG A 1 145 ? 2.969 4.453 -33.719 1 84.94 145 ARG A C 1
ATOM 1190 O O . ARG A 1 145 ? 4.129 4.871 -33.781 1 84.94 145 ARG A O 1
ATOM 1197 N N . LYS A 1 146 ? 1.993 5.152 -34.125 1 85.62 146 LYS A N 1
ATOM 1198 C CA . LYS A 1 146 ? 2.195 6.473 -34.719 1 85.62 146 LYS A CA 1
ATOM 1199 C C . LYS A 1 146 ? 1.736 7.574 -33.75 1 85.62 146 LYS A C 1
ATOM 1201 O O . LYS A 1 146 ? 2.469 8.531 -33.5 1 85.62 146 LYS A O 1
ATOM 1206 N N . CYS A 1 147 ? 0.566 7.465 -33.312 1 89.5 147 CYS A N 1
ATOM 1207 C CA . CYS A 1 147 ? 0.009 8.523 -32.469 1 89.5 147 CYS A CA 1
ATOM 1208 C C . CYS A 1 147 ? 0.467 8.383 -31.031 1 89.5 147 CYS A C 1
ATOM 1210 O O . CYS A 1 147 ? 0.767 7.273 -30.578 1 89.5 147 CYS A O 1
ATOM 1212 N N . SER A 1 148 ? 0.578 9.562 -30.344 1 92.94 148 SER A N 1
ATOM 1213 C CA . SER A 1 148 ? 0.83 9.562 -28.906 1 92.94 148 SER A CA 1
ATOM 1214 C C . SER A 1 148 ? -0.474 9.508 -28.109 1 92.94 148 SER A C 1
ATOM 1216 O O . SER A 1 148 ? -1.438 10.203 -28.453 1 92.94 148 SER A O 1
ATOM 1218 N N . ILE A 1 149 ? -0.504 8.688 -27.125 1 95.75 149 ILE A N 1
ATOM 1219 C CA . ILE A 1 149 ? -1.75 8.492 -26.391 1 95.75 149 ILE A CA 1
ATOM 1220 C C . ILE A 1 149 ? -1.562 8.914 -24.938 1 95.75 149 ILE A C 1
ATOM 1222 O O . ILE A 1 149 ? -0.614 8.477 -24.281 1 95.75 149 ILE A O 1
ATOM 1226 N N . ILE A 1 150 ? -2.445 9.789 -24.438 1 97.19 150 ILE A N 1
ATOM 1227 C CA . ILE A 1 150 ? -2.541 10.156 -23.031 1 97.19 150 ILE A CA 1
ATOM 1228 C C . ILE A 1 150 ? -3.803 9.539 -22.422 1 97.19 150 ILE A C 1
ATOM 1230 O O . ILE A 1 150 ? -4.887 9.641 -23 1 97.19 150 ILE A O 1
ATOM 1234 N N . PHE A 1 151 ? -3.662 8.836 -21.375 1 98.12 151 PHE A N 1
ATOM 1235 C CA . PHE A 1 151 ? -4.805 8.383 -20.578 1 98.12 151 PHE A CA 1
ATOM 1236 C C . PHE A 1 151 ? -4.84 9.078 -19.234 1 98.12 151 PHE A C 1
ATOM 1238 O O . PHE A 1 151 ? -3.85 9.07 -18.5 1 98.12 151 PHE A O 1
ATOM 1245 N N . PHE A 1 152 ? -5.961 9.656 -18.891 1 97.12 152 PHE A N 1
ATOM 1246 C CA . PHE A 1 152 ? -6.086 10.336 -17.609 1 97.12 152 PHE A CA 1
ATOM 1247 C C . PHE A 1 152 ? -7.273 9.789 -16.828 1 97.12 152 PHE A C 1
ATOM 1249 O O . PHE A 1 152 ? -8.406 9.797 -17.312 1 97.12 152 PHE A O 1
ATOM 1256 N N . LEU A 1 153 ? -7 9.266 -15.633 1 96.56 153 LEU A N 1
ATOM 1257 C CA . LEU A 1 153 ? -8.039 8.742 -14.75 1 96.56 153 LEU A CA 1
ATOM 1258 C C . LEU A 1 153 ? -8.531 9.828 -13.789 1 96.56 153 LEU A C 1
ATOM 1260 O O . LEU A 1 153 ? -7.734 10.414 -13.055 1 96.56 153 LEU A O 1
ATOM 1264 N N . HIS A 1 154 ? -9.836 10.031 -13.68 1 93.62 154 HIS A N 1
ATOM 1265 C CA . HIS A 1 154 ? -10.383 11.148 -12.906 1 93.62 154 HIS A CA 1
ATOM 1266 C C . HIS A 1 154 ? -10.984 10.656 -11.594 1 93.62 154 HIS A C 1
ATOM 1268 O O . HIS A 1 154 ? -11.461 11.461 -10.789 1 93.62 154 HIS A O 1
ATOM 1274 N N . ILE A 1 155 ? -11.07 9.367 -11.391 1 92.81 155 ILE A N 1
ATOM 1275 C CA . ILE A 1 155 ? -11.547 8.766 -10.148 1 92.81 155 ILE A CA 1
ATOM 1276 C C . ILE A 1 155 ? -10.375 8.141 -9.398 1 92.81 155 ILE A C 1
ATOM 1278 O O . ILE A 1 155 ? -9.266 8.055 -9.922 1 92.81 155 ILE A O 1
ATOM 1282 N N . PRO A 1 156 ? -10.57 7.711 -8.188 1 91.56 156 PRO A N 1
ATOM 1283 C CA . PRO A 1 156 ? -9.477 7.055 -7.461 1 91.56 156 PRO A CA 1
ATOM 1284 C C . PRO A 1 156 ? -9.062 5.727 -8.094 1 91.56 156 PRO A C 1
ATOM 1286 O O . PRO A 1 156 ? -9.758 5.219 -8.984 1 91.56 156 PRO A O 1
ATOM 1289 N N . PHE A 1 157 ? -7.941 5.266 -7.82 1 94.25 157 PHE A N 1
ATOM 1290 C CA . PHE A 1 157 ? -7.488 3.924 -8.164 1 94.25 157 PHE A CA 1
ATOM 1291 C C . PHE A 1 157 ? -7.348 3.062 -6.914 1 94.25 157 PHE A C 1
ATOM 1293 O O . PHE A 1 157 ? -6.77 3.496 -5.918 1 94.25 157 PHE A O 1
ATOM 1300 N N . PRO A 1 158 ? -7.895 1.939 -6.906 1 90.88 158 PRO A N 1
ATOM 1301 C CA . PRO A 1 158 ? -7.914 1.111 -5.699 1 90.88 158 PRO A CA 1
ATOM 1302 C C . PRO A 1 158 ? -6.566 0.457 -5.41 1 90.88 158 PRO A C 1
ATOM 1304 O O . PRO A 1 158 ? -5.668 0.484 -6.254 1 90.88 158 PRO A O 1
ATOM 1307 N N . THR A 1 159 ? -6.43 -0.116 -4.23 1 87.38 159 THR A N 1
ATOM 1308 C CA . THR A 1 159 ? -5.242 -0.884 -3.875 1 87.38 159 THR A CA 1
ATOM 1309 C C . THR A 1 159 ? -5.141 -2.148 -4.723 1 87.38 159 THR A C 1
ATOM 1311 O O . THR A 1 159 ? -6.145 -2.621 -5.262 1 87.38 159 THR A O 1
ATOM 1314 N N . SER A 1 160 ? -3.908 -2.699 -4.816 1 87.5 160 SER A N 1
ATOM 1315 C CA . SER A 1 160 ? -3.684 -3.881 -5.645 1 87.5 160 SER A CA 1
ATOM 1316 C C . SER A 1 160 ? -4.531 -5.055 -5.168 1 87.5 160 SER A C 1
ATOM 1318 O O . SER A 1 160 ? -4.996 -5.859 -5.98 1 87.5 160 SER A O 1
ATOM 1320 N N . GLN A 1 161 ? -4.746 -5.164 -3.883 1 82.25 161 GLN A N 1
ATOM 1321 C CA . GLN A 1 161 ? -5.543 -6.25 -3.322 1 82.25 161 GLN A CA 1
ATOM 1322 C C . GLN A 1 161 ? -6.996 -6.156 -3.77 1 82.25 161 GLN A C 1
ATOM 1324 O O . GLN A 1 161 ? -7.609 -7.16 -4.133 1 82.25 161 GLN A O 1
ATOM 1329 N N . ILE A 1 162 ? -7.539 -4.953 -3.76 1 84.31 162 ILE A N 1
ATOM 1330 C CA . ILE A 1 162 ? -8.922 -4.742 -4.172 1 84.31 162 ILE A CA 1
ATOM 1331 C C . ILE A 1 162 ? -9.039 -4.859 -5.688 1 84.31 162 ILE A C 1
ATOM 1333 O O . ILE A 1 162 ? -10.008 -5.422 -6.203 1 84.31 162 ILE A O 1
ATOM 1337 N N . PHE A 1 163 ? -8.055 -4.359 -6.418 1 89.62 163 PHE A N 1
ATOM 1338 C CA . PHE A 1 163 ? -8.062 -4.371 -7.875 1 89.62 163 PHE A CA 1
ATOM 1339 C C . PHE A 1 163 ? -8.086 -5.805 -8.406 1 89.62 163 PHE A C 1
ATOM 1341 O O . PHE A 1 163 ? -8.68 -6.074 -9.445 1 89.62 163 PHE A O 1
ATOM 1348 N N . ARG A 1 164 ? -7.508 -6.727 -7.68 1 86.38 164 ARG A N 1
ATOM 1349 C CA . ARG A 1 164 ? -7.438 -8.125 -8.109 1 86.38 164 ARG A CA 1
ATOM 1350 C C . ARG A 1 164 ? -8.82 -8.758 -8.125 1 86.38 164 ARG A C 1
ATOM 1352 O O . ARG A 1 164 ? -9.039 -9.766 -8.805 1 86.38 164 ARG A O 1
ATOM 1359 N N . ALA A 1 165 ? -9.695 -8.188 -7.422 1 82.31 165 ALA A N 1
ATOM 1360 C CA . ALA A 1 165 ? -11.062 -8.711 -7.395 1 82.31 165 ALA A CA 1
ATOM 1361 C C . ALA A 1 165 ? -11.859 -8.227 -8.602 1 82.31 165 ALA A C 1
ATOM 1363 O O . ALA A 1 165 ? -12.969 -8.688 -8.844 1 82.31 165 ALA A O 1
ATOM 1364 N N . LEU A 1 166 ? -11.297 -7.305 -9.383 1 86.38 166 LEU A N 1
ATOM 1365 C CA . LEU A 1 166 ? -11.992 -6.73 -10.531 1 86.38 166 LEU A CA 1
ATOM 1366 C C . LEU A 1 166 ? -12.078 -7.738 -11.672 1 86.38 166 LEU A C 1
ATOM 1368 O O . LEU A 1 166 ? -11.062 -8.305 -12.086 1 86.38 166 LEU A O 1
ATOM 1372 N N . TYR A 1 167 ? -13.312 -7.949 -12.094 1 81.94 167 TYR A N 1
ATOM 1373 C CA . TYR A 1 167 ? -13.523 -8.836 -13.234 1 81.94 167 TYR A CA 1
ATOM 1374 C C . TYR A 1 167 ? -12.773 -8.336 -14.461 1 81.94 167 TYR A C 1
ATOM 1376 O O . TYR A 1 167 ? -13.016 -7.219 -14.93 1 81.94 167 TYR A O 1
ATOM 1384 N N . CYS A 1 168 ? -11.773 -9.039 -14.953 1 88.12 168 CYS A N 1
ATOM 1385 C CA . CYS A 1 168 ? -10.945 -8.719 -16.109 1 88.12 168 CYS A CA 1
ATOM 1386 C C . CYS A 1 168 ? -10.023 -7.543 -15.812 1 88.12 168 CYS A C 1
ATOM 1388 O O . CYS A 1 168 ? -9.75 -6.723 -16.688 1 88.12 168 CYS A O 1
ATOM 1390 N N . GLY A 1 169 ? -9.633 -7.449 -14.578 1 90.38 169 GLY A N 1
ATOM 1391 C CA . GLY A 1 169 ? -8.758 -6.371 -14.125 1 90.38 169 GLY A CA 1
ATOM 1392 C C . GLY A 1 169 ? -7.441 -6.32 -14.875 1 90.38 169 GLY A C 1
ATOM 1393 O O . GLY A 1 169 ? -6.938 -5.234 -15.18 1 90.38 169 GLY A O 1
ATOM 1394 N N . GLU A 1 170 ? -6.863 -7.441 -15.219 1 88.88 170 GLU A N 1
ATOM 1395 C CA . GLU A 1 170 ? -5.578 -7.492 -15.914 1 88.88 170 GLU A CA 1
ATOM 1396 C C . GLU A 1 170 ? -5.676 -6.863 -17.297 1 88.88 170 GLU A C 1
ATOM 1398 O O . GLU A 1 170 ? -4.77 -6.152 -17.734 1 88.88 170 GLU A O 1
ATOM 1403 N N . ASP A 1 171 ? -6.781 -7.152 -17.953 1 91.94 171 ASP A N 1
ATOM 1404 C CA . ASP A 1 171 ? -7 -6.574 -19.266 1 91.94 171 ASP A CA 1
ATOM 1405 C C . ASP A 1 171 ? -7.105 -5.055 -19.188 1 91.94 171 ASP A C 1
ATOM 1407 O O . ASP A 1 171 ? -6.594 -4.348 -20.062 1 91.94 171 ASP A O 1
ATOM 1411 N N . LEU A 1 172 ? -7.762 -4.598 -18.203 1 96.06 172 LEU A N 1
ATOM 1412 C CA . LEU A 1 172 ? -7.922 -3.162 -18.016 1 96.06 172 LEU A CA 1
ATOM 1413 C C . LEU A 1 172 ? -6.578 -2.496 -17.734 1 96.06 172 LEU A C 1
ATOM 1415 O O . LEU A 1 172 ? -6.293 -1.419 -18.266 1 96.06 172 LEU A O 1
ATOM 1419 N N . LEU A 1 173 ? -5.801 -3.16 -16.922 1 95.12 173 LEU A N 1
ATOM 1420 C CA . LEU A 1 173 ? -4.473 -2.641 -16.609 1 95.12 173 LEU A CA 1
ATOM 1421 C C . LEU A 1 173 ? -3.615 -2.549 -17.859 1 95.12 173 LEU A C 1
ATOM 1423 O O . LEU A 1 173 ? -2.939 -1.543 -18.094 1 95.12 173 LEU A O 1
ATOM 1427 N N . LYS A 1 174 ? -3.635 -3.582 -18.656 1 94.25 174 LYS A N 1
ATOM 1428 C CA . LYS A 1 174 ? -2.891 -3.596 -19.906 1 94.25 174 LYS A CA 1
ATOM 1429 C C . LYS A 1 174 ? -3.412 -2.531 -20.875 1 94.25 174 LYS A C 1
ATOM 1431 O O . LYS A 1 174 ? -2.641 -1.938 -21.625 1 94.25 174 LYS A O 1
ATOM 1436 N N . GLY A 1 175 ? -4.734 -2.354 -20.844 1 96.56 175 GLY A N 1
ATOM 1437 C CA . GLY A 1 175 ? -5.32 -1.29 -21.641 1 96.56 175 GLY A CA 1
ATOM 1438 C C . GLY A 1 175 ? -4.758 0.081 -21.312 1 96.56 175 GLY A C 1
ATOM 1439 O O . GLY A 1 175 ? -4.379 0.833 -22.219 1 96.56 175 GLY A O 1
ATOM 1440 N N . MET A 1 176 ? -4.656 0.416 -20.062 1 97.19 176 MET A N 1
ATOM 1441 C CA . MET A 1 176 ? -4.098 1.691 -19.625 1 97.19 176 MET A CA 1
ATOM 1442 C C . MET A 1 176 ? -2.629 1.809 -20.016 1 97.19 176 MET A C 1
ATOM 1444 O O . MET A 1 176 ? -2.189 2.859 -20.484 1 97.19 176 MET A O 1
ATOM 1448 N N . LEU A 1 177 ? -1.905 0.697 -19.891 1 96 177 LEU A N 1
ATOM 1449 C CA . LEU A 1 177 ? -0.459 0.683 -20.078 1 96 177 LEU A CA 1
ATOM 1450 C C . LEU A 1 177 ? -0.104 0.831 -21.547 1 96 177 LEU A C 1
ATOM 1452 O O . LEU A 1 177 ? 1.061 1.05 -21.891 1 96 177 LEU A O 1
ATOM 1456 N N . SER A 1 178 ? -1.087 0.749 -22.359 1 95.5 178 SER A N 1
ATOM 1457 C CA . SER A 1 178 ? -0.838 0.952 -23.781 1 95.5 178 SER A CA 1
ATOM 1458 C C . SER A 1 178 ? -0.731 2.436 -24.125 1 95.5 178 SER A C 1
ATOM 1460 O O . SER A 1 178 ? -0.35 2.799 -25.234 1 95.5 178 SER A O 1
ATOM 1462 N N . ALA A 1 179 ? -1.027 3.309 -23.156 1 96.88 179 ALA A N 1
ATOM 1463 C CA . ALA A 1 179 ? -0.821 4.746 -23.312 1 96.88 179 ALA A CA 1
ATOM 1464 C C . ALA A 1 179 ? 0.647 5.113 -23.125 1 96.88 179 ALA A C 1
ATOM 1466 O O . ALA A 1 179 ? 1.438 4.309 -22.625 1 96.88 179 ALA A O 1
ATOM 1467 N N . ASP A 1 180 ? 1 6.289 -23.578 1 94.62 180 ASP A N 1
ATOM 1468 C CA . ASP A 1 180 ? 2.354 6.805 -23.406 1 94.62 180 ASP A CA 1
ATOM 1469 C C . ASP A 1 180 ? 2.484 7.535 -22.062 1 94.62 180 ASP A C 1
ATOM 1471 O O . ASP A 1 180 ? 3.555 7.543 -21.453 1 94.62 180 ASP A O 1
ATOM 1475 N N . VAL A 1 181 ? 1.416 8.195 -21.781 1 95.75 181 VAL A N 1
ATOM 1476 C CA . VAL A 1 181 ? 1.342 8.93 -20.516 1 95.75 181 VAL A CA 1
ATOM 1477 C C . VAL A 1 181 ? 0.05 8.57 -19.797 1 95.75 181 VAL A C 1
ATOM 1479 O O . VAL A 1 181 ? -1.024 8.539 -20.391 1 95.75 181 VAL A O 1
ATOM 1482 N N . ILE A 1 182 ? 0.198 8.227 -18.562 1 97.56 182 ILE A N 1
ATOM 1483 C CA . ILE A 1 182 ? -0.953 7.973 -17.703 1 97.56 182 ILE A CA 1
ATOM 1484 C C . ILE A 1 182 ? -0.981 8.984 -16.562 1 97.56 182 ILE A C 1
ATOM 1486 O O . ILE A 1 182 ? -0.002 9.133 -15.82 1 97.56 182 ILE A O 1
ATOM 1490 N N . GLY A 1 183 ? -2.098 9.688 -16.406 1 95.19 183 GLY A N 1
ATOM 1491 C CA . GLY A 1 183 ? -2.195 10.742 -15.422 1 95.19 183 GLY A CA 1
ATOM 1492 C C . GLY A 1 183 ? -3.205 10.445 -14.328 1 95.19 183 GLY A C 1
ATOM 1493 O O . GLY A 1 183 ? -4.223 9.797 -14.57 1 95.19 183 GLY A O 1
ATOM 1494 N N . PHE A 1 184 ? -2.92 10.898 -13.133 1 93.25 184 PHE A N 1
ATOM 1495 C CA . PHE A 1 184 ? -3.785 10.836 -11.961 1 93.25 184 PHE A CA 1
ATOM 1496 C C . PHE A 1 184 ? -3.881 12.195 -11.273 1 93.25 184 PHE A C 1
ATOM 1498 O O . PHE A 1 184 ? -2.996 13.039 -11.438 1 93.25 184 PHE A O 1
ATOM 1505 N N . HIS A 1 185 ? -4.883 12.359 -10.461 1 88.75 185 HIS A N 1
ATOM 1506 C CA . HIS A 1 185 ? -5.062 13.633 -9.773 1 88.75 185 HIS A CA 1
ATOM 1507 C C . HIS A 1 185 ? -4.273 13.664 -8.469 1 88.75 185 HIS A C 1
ATOM 1509 O O . HIS A 1 185 ? -3.885 14.742 -8 1 88.75 185 HIS A O 1
ATOM 1515 N N . ALA A 1 186 ? -4.086 12.531 -7.859 1 87.69 186 ALA A N 1
ATOM 1516 C CA . ALA A 1 186 ? -3.391 12.453 -6.578 1 87.69 186 ALA A CA 1
ATOM 1517 C C . ALA A 1 186 ? -2.363 11.32 -6.582 1 87.69 186 ALA A C 1
ATOM 1519 O O . ALA A 1 186 ? -2.547 10.312 -7.266 1 87.69 186 ALA A O 1
ATOM 1520 N N . PHE A 1 187 ? -1.352 11.477 -5.793 1 87.31 187 PHE A N 1
ATOM 1521 C CA . PHE A 1 187 ? -0.286 10.484 -5.73 1 87.31 187 PHE A CA 1
ATOM 1522 C C . PHE A 1 187 ? -0.807 9.164 -5.168 1 87.31 187 PHE A C 1
ATOM 1524 O O . PHE A 1 187 ? -0.367 8.094 -5.586 1 87.31 187 PHE A O 1
ATOM 1531 N N . ASP A 1 188 ? -1.675 9.258 -4.277 1 85.75 188 ASP A N 1
ATOM 1532 C CA . ASP A 1 188 ? -2.23 8.031 -3.703 1 85.75 188 ASP A CA 1
ATOM 1533 C C . ASP A 1 188 ? -2.771 7.113 -4.793 1 85.75 188 ASP A C 1
ATOM 1535 O O . ASP A 1 188 ? -2.584 5.895 -4.738 1 85.75 188 ASP A O 1
ATOM 1539 N N . HIS A 1 189 ? -3.426 7.699 -5.742 1 90.88 189 HIS A N 1
ATOM 1540 C CA . HIS A 1 189 ? -3.996 6.922 -6.836 1 90.88 189 HIS A CA 1
ATOM 1541 C C . HIS A 1 189 ? -2.906 6.363 -7.742 1 90.88 189 HIS A C 1
ATOM 1543 O O . HIS A 1 189 ? -2.965 5.199 -8.148 1 90.88 189 HIS A O 1
ATOM 1549 N N . ALA A 1 190 ? -1.928 7.184 -7.996 1 92.94 190 ALA A N 1
ATOM 1550 C CA . ALA A 1 190 ? -0.802 6.742 -8.812 1 92.94 190 ALA A CA 1
ATOM 1551 C C . ALA A 1 190 ? -0.038 5.613 -8.125 1 92.94 190 ALA A C 1
ATOM 1553 O O . ALA A 1 190 ? 0.368 4.645 -8.773 1 92.94 190 ALA A O 1
ATOM 1554 N N . ARG A 1 191 ? 0.152 5.797 -6.828 1 90.5 191 ARG A N 1
ATOM 1555 C CA . ARG A 1 191 ? 0.868 4.793 -6.047 1 90.5 191 ARG A CA 1
ATOM 1556 C C . ARG A 1 191 ? 0.153 3.445 -6.098 1 90.5 191 ARG A C 1
ATOM 1558 O O . ARG A 1 191 ? 0.792 2.402 -6.246 1 90.5 191 ARG A O 1
ATOM 1565 N N . HIS A 1 192 ? -1.131 3.43 -5.898 1 92.19 192 HIS A N 1
ATOM 1566 C CA . HIS A 1 192 ? -1.913 2.203 -5.98 1 92.19 192 HIS A CA 1
ATOM 1567 C C . HIS A 1 192 ? -1.806 1.57 -7.363 1 92.19 192 HIS A C 1
ATOM 1569 O O . HIS A 1 192 ? -1.689 0.348 -7.484 1 92.19 192 HIS A O 1
ATOM 1575 N N . PHE A 1 193 ? -1.82 2.396 -8.367 1 96.31 193 PHE A N 1
ATOM 1576 C CA . PHE A 1 193 ? -1.686 1.914 -9.734 1 96.31 193 PHE A CA 1
ATOM 1577 C C . PHE A 1 193 ? -0.33 1.251 -9.945 1 96.31 193 PHE A C 1
ATOM 1579 O O . PHE A 1 193 ? -0.249 0.156 -10.5 1 96.31 193 PHE A O 1
ATOM 1586 N N . LEU A 1 194 ? 0.696 1.944 -9.531 1 93.62 194 LEU A N 1
ATOM 1587 C CA . LEU A 1 194 ? 2.057 1.437 -9.664 1 93.62 194 LEU A CA 1
ATOM 1588 C C . LEU A 1 194 ? 2.217 0.109 -8.938 1 93.62 194 LEU A C 1
ATOM 1590 O O . LEU A 1 194 ? 2.842 -0.819 -9.453 1 93.62 194 LEU A O 1
ATOM 1594 N N . ASN A 1 195 ? 1.646 0.054 -7.789 1 90.25 195 ASN A N 1
ATOM 1595 C CA . ASN A 1 195 ? 1.697 -1.189 -7.027 1 90.25 195 ASN A CA 1
ATOM 1596 C C . ASN A 1 195 ? 0.942 -2.311 -7.734 1 90.25 195 ASN A C 1
ATOM 1598 O O . ASN A 1 195 ? 1.359 -3.471 -7.691 1 90.25 195 ASN A O 1
ATOM 1602 N N . ALA A 1 196 ? -0.194 -2.004 -8.289 1 92.94 196 ALA A N 1
ATOM 1603 C CA . ALA A 1 196 ? -0.95 -2.996 -9.047 1 92.94 196 ALA A CA 1
ATOM 1604 C C . ALA A 1 196 ? -0.143 -3.508 -10.242 1 92.94 196 ALA A C 1
ATOM 1606 O O . ALA A 1 196 ? -0.113 -4.711 -10.508 1 92.94 196 ALA A O 1
ATOM 1607 N N . CYS A 1 197 ? 0.512 -2.592 -10.977 1 93.5 197 CYS A N 1
ATOM 1608 C CA . CYS A 1 197 ? 1.342 -2.984 -12.109 1 93.5 197 CYS A CA 1
ATOM 1609 C C . CYS A 1 197 ? 2.473 -3.904 -11.664 1 93.5 197 CYS A C 1
ATOM 1611 O O . CYS A 1 197 ? 2.777 -4.891 -12.344 1 93.5 197 CYS A O 1
ATOM 1613 N N . LYS A 1 198 ? 3.012 -3.568 -10.586 1 88.12 198 LYS A N 1
ATOM 1614 C CA . LYS A 1 198 ? 4.121 -4.355 -10.062 1 88.12 198 LYS A CA 1
ATOM 1615 C C . LYS A 1 198 ? 3.652 -5.738 -9.617 1 88.12 198 LYS A C 1
ATOM 1617 O O . LYS A 1 198 ? 4.215 -6.754 -10.023 1 88.12 198 LYS A O 1
ATOM 1622 N N . ARG A 1 199 ? 2.67 -5.844 -8.898 1 84.75 199 ARG A N 1
ATOM 1623 C CA . ARG A 1 199 ? 2.256 -7.082 -8.25 1 84.75 199 ARG A CA 1
ATOM 1624 C C . ARG A 1 199 ? 1.479 -7.977 -9.211 1 84.75 199 ARG A C 1
ATOM 1626 O O . ARG A 1 199 ? 1.585 -9.203 -9.148 1 84.75 199 ARG A O 1
ATOM 1633 N N . ILE A 1 200 ? 0.687 -7.383 -10.078 1 86.88 200 ILE A N 1
ATOM 1634 C CA . ILE A 1 200 ? -0.195 -8.156 -10.945 1 86.88 200 ILE A CA 1
ATOM 1635 C C . ILE A 1 200 ? 0.533 -8.508 -12.242 1 86.88 200 ILE A C 1
ATOM 1637 O O . ILE A 1 200 ? 0.388 -9.617 -12.766 1 86.88 200 ILE A O 1
ATOM 1641 N N . LEU A 1 201 ? 1.363 -7.551 -12.711 1 87.94 201 LEU A N 1
ATOM 1642 C CA . LEU A 1 201 ? 1.98 -7.766 -14.016 1 87.94 201 LEU A CA 1
ATOM 1643 C C . LEU A 1 201 ? 3.49 -7.938 -13.883 1 87.94 201 LEU A C 1
ATOM 1645 O O . LEU A 1 201 ? 4.172 -8.25 -14.859 1 87.94 201 LEU A O 1
ATOM 1649 N N . GLY A 1 202 ? 4.02 -7.73 -12.695 1 83.94 202 GLY A N 1
ATOM 1650 C CA . GLY A 1 202 ? 5.449 -7.902 -12.477 1 83.94 202 GLY A CA 1
ATOM 1651 C C . GLY A 1 202 ? 6.285 -6.797 -13.094 1 83.94 202 GLY A C 1
ATOM 1652 O O . GLY A 1 202 ? 7.414 -7.031 -13.523 1 83.94 202 GLY A O 1
ATOM 1653 N N . LEU A 1 203 ? 5.742 -5.602 -13.164 1 87.31 203 LEU A N 1
ATOM 1654 C CA . LEU A 1 203 ? 6.441 -4.488 -13.797 1 87.31 203 LEU A CA 1
ATOM 1655 C C . LEU A 1 203 ? 7.188 -3.656 -12.758 1 87.31 203 LEU A C 1
ATOM 1657 O O . LEU A 1 203 ? 6.754 -3.559 -11.602 1 87.31 203 LEU A O 1
ATOM 1661 N N . SER A 1 204 ? 8.227 -3.139 -13.203 1 82.25 204 SER A N 1
ATOM 1662 C CA . SER A 1 204 ? 9 -2.246 -12.344 1 82.25 204 SER A CA 1
ATOM 1663 C C . SER A 1 204 ? 8.852 -0.792 -12.789 1 82.25 204 SER A C 1
ATOM 1665 O O . SER A 1 204 ? 8.547 -0.518 -13.945 1 82.25 204 SER A O 1
ATOM 1667 N N . TYR A 1 205 ? 8.945 0.069 -11.859 1 86.31 205 TYR A N 1
ATOM 1668 C CA . TYR A 1 205 ? 8.906 1.491 -12.18 1 86.31 205 TYR A CA 1
ATOM 1669 C C . TYR A 1 205 ? 10.086 2.225 -11.547 1 86.31 205 TYR A C 1
ATOM 1671 O O . TYR A 1 205 ? 10.719 1.713 -10.625 1 86.31 205 TYR A O 1
ATOM 1679 N N . PHE A 1 206 ? 10.43 3.389 -12.102 1 81.62 206 PHE A N 1
ATOM 1680 C CA . PHE A 1 206 ? 11.594 4.156 -11.672 1 81.62 206 PHE A CA 1
ATOM 1681 C C . PHE A 1 206 ? 11.32 5.652 -11.766 1 81.62 206 PHE A C 1
ATOM 1683 O O . PHE A 1 206 ? 10.367 6.074 -12.414 1 81.62 206 PHE A O 1
ATOM 1690 N N . ASN A 1 207 ? 12.133 6.402 -11.039 1 79.62 207 ASN A N 1
ATOM 1691 C CA . ASN A 1 207 ? 12.031 7.859 -11.078 1 79.62 207 ASN A CA 1
ATOM 1692 C C . ASN A 1 207 ? 12.719 8.43 -12.32 1 79.62 207 ASN A C 1
ATOM 1694 O O . ASN A 1 207 ? 13.844 8.047 -12.648 1 79.62 207 ASN A O 1
ATOM 1698 N N . LYS A 1 208 ? 12.039 9.195 -13 1 78.5 208 LYS A N 1
ATOM 1699 C CA . LYS A 1 208 ? 12.555 9.875 -14.18 1 78.5 208 LYS A CA 1
ATOM 1700 C C . LYS A 1 208 ? 12.984 11.305 -13.844 1 78.5 208 LYS A C 1
ATOM 1702 O O . LYS A 1 208 ? 12.547 11.867 -12.844 1 78.5 208 LYS A O 1
ATOM 1707 N N . SER A 1 209 ? 13.797 11.719 -14.742 1 73.25 209 SER A N 1
ATOM 1708 C CA . SER A 1 209 ? 14.195 13.109 -14.609 1 73.25 209 SER A CA 1
ATOM 1709 C C . SER A 1 209 ? 12.984 14.039 -14.648 1 73.25 209 SER A C 1
ATOM 1711 O O . SER A 1 209 ? 12.023 13.789 -15.383 1 73.25 209 SER A O 1
ATOM 1713 N N . GLY A 1 210 ? 12.961 15.039 -13.859 1 75.44 210 GLY A N 1
ATOM 1714 C CA . GLY A 1 210 ? 11.867 16 -13.828 1 75.44 210 GLY A CA 1
ATOM 1715 C C . GLY A 1 210 ? 10.773 15.633 -12.844 1 75.44 210 GLY A C 1
ATOM 1716 O O . GLY A 1 210 ? 9.711 16.266 -12.82 1 75.44 210 GLY A O 1
ATOM 1717 N N . GLY A 1 211 ? 11.078 14.641 -12.102 1 78.38 211 GLY A N 1
ATOM 1718 C CA . GLY A 1 211 ? 10.133 14.281 -11.062 1 78.38 211 GLY A CA 1
ATOM 1719 C C . GLY A 1 211 ? 8.992 13.414 -11.562 1 78.38 211 GLY A C 1
ATOM 1720 O O . GLY A 1 211 ? 7.902 13.43 -10.992 1 78.38 211 GLY A O 1
ATOM 1721 N N . LEU A 1 212 ? 9.18 12.812 -12.688 1 85.06 212 LEU A N 1
ATOM 1722 C CA . LEU A 1 212 ? 8.172 11.906 -13.227 1 85.06 212 LEU A CA 1
ATOM 1723 C C . LEU A 1 212 ? 8.508 10.453 -12.891 1 85.06 212 LEU A C 1
ATOM 1725 O O . LEU A 1 212 ? 9.57 10.172 -12.344 1 85.06 212 LEU A O 1
ATOM 1729 N N . ILE A 1 213 ? 7.52 9.602 -13.078 1 89.56 213 ILE A N 1
ATOM 1730 C CA . ILE A 1 213 ? 7.723 8.18 -12.836 1 89.56 213 ILE A CA 1
ATOM 1731 C C . ILE A 1 213 ? 7.578 7.406 -14.141 1 89.56 213 ILE A C 1
ATOM 1733 O O . ILE A 1 213 ? 6.695 7.703 -14.953 1 89.56 213 ILE A O 1
ATOM 1737 N N . GLY A 1 214 ? 8.484 6.531 -14.383 1 90.69 214 GLY A N 1
ATOM 1738 C CA . GLY A 1 214 ? 8.422 5.703 -15.57 1 90.69 214 GLY A CA 1
ATOM 1739 C C . GLY A 1 214 ? 8.227 4.23 -15.266 1 90.69 214 GLY A C 1
ATOM 1740 O O . GLY A 1 214 ? 8.781 3.715 -14.297 1 90.69 214 GLY A O 1
ATOM 1741 N N . ILE A 1 215 ? 7.281 3.594 -15.984 1 92.38 215 ILE A N 1
ATOM 1742 C CA . ILE A 1 215 ? 7.105 2.146 -15.93 1 92.38 215 ILE A CA 1
ATOM 1743 C C . ILE A 1 215 ? 7.809 1.496 -17.125 1 92.38 215 ILE A C 1
ATOM 1745 O O . ILE A 1 215 ? 7.566 1.865 -18.266 1 92.38 215 ILE A O 1
A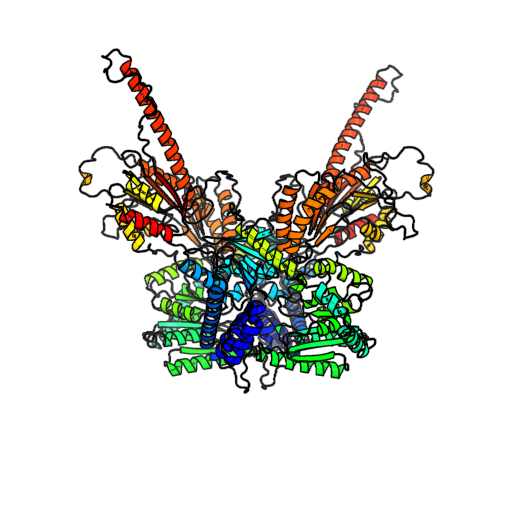TOM 1749 N N . GLU A 1 216 ? 8.578 0.555 -16.828 1 84.75 216 GLU A N 1
ATOM 1750 C CA . GLU A 1 216 ? 9.352 -0.106 -17.875 1 84.75 216 GLU A CA 1
ATOM 1751 C C . GLU A 1 216 ? 8.57 -1.267 -18.484 1 84.75 216 GLU A C 1
ATOM 1753 O O . GLU A 1 216 ? 8.219 -2.223 -17.781 1 84.75 216 GLU A O 1
ATOM 1758 N N . LEU A 1 217 ? 8.234 -1.056 -19.719 1 85.81 217 LEU A N 1
ATOM 1759 C CA . LEU A 1 217 ? 7.707 -2.17 -20.5 1 85.81 217 LEU A CA 1
ATOM 1760 C C . LEU A 1 217 ? 8.789 -2.77 -21.391 1 85.81 217 LEU A C 1
ATOM 1762 O O . LEU A 1 217 ? 9.93 -2.297 -21.406 1 85.81 217 LEU A O 1
ATOM 1766 N N . GLU A 1 218 ? 8.547 -3.844 -22.016 1 71.31 218 GLU A N 1
ATOM 1767 C CA . GLU A 1 218 ? 9.547 -4.543 -22.828 1 71.31 218 GLU A CA 1
ATOM 1768 C C . GLU A 1 218 ? 10.094 -3.643 -23.922 1 71.31 218 GLU A C 1
ATOM 1770 O O . GLU A 1 218 ? 11.305 -3.609 -24.156 1 71.31 218 GLU A O 1
ATOM 1775 N N . THR A 1 219 ? 9.227 -2.869 -24.578 1 71.62 219 THR A N 1
ATOM 1776 C CA . THR A 1 219 ? 9.656 -2.131 -25.766 1 71.62 219 THR A CA 1
ATOM 1777 C C . THR A 1 219 ? 9.562 -0.627 -25.531 1 71.62 219 THR A C 1
ATOM 1779 O O . THR A 1 219 ? 10.016 0.167 -26.359 1 71.62 219 THR A O 1
ATOM 1782 N N . ARG A 1 220 ? 9.039 -0.265 -24.422 1 81.5 220 ARG A N 1
ATOM 1783 C CA . ARG A 1 220 ? 8.836 1.168 -24.234 1 81.5 220 ARG A CA 1
ATOM 1784 C C . ARG A 1 220 ? 8.648 1.507 -22.766 1 81.5 220 ARG A C 1
ATOM 1786 O O . ARG A 1 220 ? 8.594 0.611 -21.922 1 81.5 220 ARG A O 1
ATOM 1793 N N . THR A 1 221 ? 8.656 2.834 -22.516 1 87.75 221 THR A N 1
ATOM 1794 C CA . THR A 1 221 ? 8.43 3.338 -21.156 1 87.75 221 THR A CA 1
ATOM 1795 C C . THR A 1 221 ? 7.133 4.141 -21.094 1 87.75 221 THR A C 1
ATOM 1797 O O . THR A 1 221 ? 6.848 4.941 -21.984 1 87.75 221 THR A O 1
ATOM 1800 N N . VAL A 1 222 ? 6.355 3.818 -20.172 1 94.44 222 VAL A N 1
ATOM 1801 C CA . VAL A 1 222 ? 5.137 4.582 -19.922 1 94.44 222 VAL A CA 1
ATOM 1802 C C . VAL A 1 222 ? 5.375 5.586 -18.797 1 94.44 222 VAL A C 1
ATOM 1804 O O . VAL A 1 222 ? 5.902 5.23 -17.734 1 94.44 222 VAL A O 1
ATOM 1807 N N . THR A 1 223 ? 5.012 6.84 -19.016 1 94 223 THR A N 1
ATOM 1808 C CA . THR A 1 223 ? 5.219 7.887 -18.031 1 94 223 THR A CA 1
ATOM 1809 C C . THR A 1 223 ? 3.957 8.102 -17.188 1 94 223 THR A C 1
ATOM 1811 O O . THR A 1 223 ? 2.855 8.18 -17.734 1 94 223 THR A O 1
ATOM 1814 N N . VAL A 1 224 ? 4.16 8.117 -15.898 1 94.69 224 VAL A N 1
ATOM 1815 C CA . VAL A 1 224 ? 3.062 8.375 -14.977 1 94.69 224 VAL A CA 1
ATOM 1816 C C . VAL A 1 224 ? 3.199 9.781 -14.391 1 94.69 224 VAL A C 1
ATOM 1818 O O . VAL A 1 224 ? 4.266 10.148 -13.891 1 94.69 224 VAL A O 1
ATOM 1821 N N . LEU A 1 225 ? 2.195 10.516 -14.5 1 90.94 225 LEU A N 1
ATOM 1822 C CA . LEU A 1 225 ? 2.268 11.875 -13.961 1 90.94 225 LEU A CA 1
ATOM 1823 C C . LEU A 1 225 ? 1.125 12.133 -12.984 1 90.94 225 LEU A C 1
ATOM 1825 O O . LEU A 1 225 ? 0.073 11.5 -13.07 1 90.94 225 LEU A O 1
ATOM 1829 N N . ILE A 1 226 ? 1.34 12.953 -12.016 1 89.19 226 ILE A N 1
ATOM 1830 C CA . ILE A 1 226 ? 0.371 13.422 -11.039 1 89.19 226 ILE A CA 1
ATOM 1831 C C . ILE A 1 226 ? 0.094 14.914 -11.258 1 89.19 226 ILE A C 1
ATOM 1833 O O . ILE A 1 226 ? 1.01 15.734 -11.195 1 89.19 226 ILE A O 1
ATOM 1837 N N . SER A 1 227 ? -1.123 15.18 -11.594 1 86.44 227 SER A N 1
ATOM 1838 C CA . SER A 1 227 ? -1.494 16.562 -11.875 1 86.44 227 SER A CA 1
ATOM 1839 C C . SER A 1 227 ? -2.971 16.812 -11.578 1 86.44 227 SER A C 1
ATOM 1841 O O . SER A 1 227 ? -3.84 16.125 -12.125 1 86.44 227 SER A O 1
ATOM 1843 N N . HIS A 1 228 ? -3.203 17.766 -10.711 1 86.81 228 HIS A N 1
ATOM 1844 C CA . HIS A 1 228 ? -4.586 18.078 -10.375 1 86.81 228 HIS A CA 1
ATOM 1845 C C . HIS A 1 228 ? -5.137 19.172 -11.289 1 86.81 228 HIS A C 1
ATOM 1847 O O . HIS A 1 228 ? -4.465 20.172 -11.547 1 86.81 228 HIS A O 1
ATOM 1853 N N . VAL A 1 229 ? -6.305 18.984 -11.75 1 88.69 229 VAL A N 1
ATOM 1854 C CA . VAL A 1 229 ? -6.945 19.984 -12.602 1 88.69 229 VAL A CA 1
ATOM 1855 C C . VAL A 1 229 ? -7.406 21.172 -11.758 1 88.69 229 VAL A C 1
ATOM 1857 O O . VAL A 1 229 ? -7.875 20.984 -10.633 1 88.69 229 VAL A O 1
ATOM 1860 N N . GLY A 1 230 ? -7.219 22.359 -12.289 1 88.88 230 GLY A N 1
ATOM 1861 C CA . GLY A 1 230 ? -7.645 23.578 -11.594 1 88.88 230 GLY A CA 1
ATOM 1862 C C . GLY A 1 230 ? -8.961 24.125 -12.109 1 88.88 230 GLY A C 1
ATOM 1863 O O . GLY A 1 230 ? -9.703 23.422 -12.805 1 88.88 230 GLY A O 1
ATOM 1864 N N . ILE A 1 231 ? -9.328 25.266 -11.617 1 93.44 231 ILE A N 1
ATOM 1865 C CA . ILE A 1 231 ? -10.539 25.953 -12.039 1 93.44 231 ILE A CA 1
ATOM 1866 C C . ILE A 1 231 ? -10.164 27.172 -12.883 1 93.44 231 ILE A C 1
ATOM 1868 O O . ILE A 1 231 ? -9.031 27.672 -12.812 1 93.44 231 ILE A O 1
ATOM 1872 N N . GLU A 1 232 ? -11.133 27.625 -13.68 1 93.69 232 GLU A N 1
ATOM 1873 C CA . GLU A 1 232 ? -10.93 28.812 -14.492 1 93.69 232 GLU A CA 1
ATOM 1874 C C . GLU A 1 232 ? -11.398 30.062 -13.758 1 93.69 232 GLU A C 1
ATOM 1876 O O . GLU A 1 232 ? -12.547 30.5 -13.914 1 93.69 232 GLU A O 1
ATOM 1881 N N . GLY A 1 233 ? -10.469 30.75 -13.141 1 92.06 233 GLY A N 1
ATOM 1882 C CA . GLY A 1 233 ? -10.773 31.906 -12.312 1 92.06 233 GLY A CA 1
ATOM 1883 C C . GLY A 1 233 ? -11.445 33.031 -13.078 1 92.06 233 GLY A C 1
ATOM 1884 O O . GLY A 1 233 ? -12.352 33.688 -12.562 1 92.06 233 GLY A O 1
ATOM 1885 N N . SER A 1 234 ? -11.047 33.219 -14.273 1 91.88 234 SER A N 1
ATOM 1886 C CA . SER A 1 234 ? -11.602 34.281 -15.086 1 91.88 234 SER A CA 1
ATOM 1887 C C . SER A 1 234 ? -13.094 34.094 -15.328 1 91.88 234 SER A C 1
ATOM 1889 O O . SER A 1 234 ? -13.867 35.031 -15.281 1 91.88 234 SER A O 1
ATOM 1891 N N . LEU A 1 235 ? -13.453 32.875 -15.555 1 92.88 235 LEU A N 1
ATOM 1892 C CA . LEU A 1 235 ? -14.859 32.562 -15.781 1 92.88 235 LEU A CA 1
ATOM 1893 C C . LEU A 1 235 ? -15.672 32.781 -14.508 1 92.88 235 LEU A C 1
ATOM 1895 O O . LEU A 1 235 ? -16.812 33.25 -14.562 1 92.88 235 LEU A O 1
ATOM 1899 N N . LEU A 1 236 ? -15.117 32.469 -13.398 1 94.38 236 LEU A N 1
ATOM 1900 C CA . LEU A 1 236 ? -15.805 32.594 -12.117 1 94.38 236 LEU A CA 1
ATOM 1901 C C . LEU A 1 236 ? -15.953 34.094 -11.758 1 94.38 236 LEU A C 1
ATOM 1903 O O . LEU A 1 236 ? -17 34.5 -11.258 1 94.38 236 LEU A O 1
ATOM 1907 N N . THR A 1 237 ? -14.914 34.844 -12.031 1 93.19 237 THR A N 1
ATOM 1908 C CA . THR A 1 237 ? -14.945 36.281 -11.742 1 93.19 237 THR A CA 1
ATOM 1909 C C . THR A 1 237 ? -16.031 36.969 -12.57 1 93.19 237 THR A C 1
ATOM 1911 O O . THR A 1 237 ? -16.75 37.844 -12.062 1 93.19 237 THR A O 1
ATOM 1914 N N . LYS A 1 238 ? -16.141 36.562 -13.781 1 94.06 238 LYS A N 1
ATOM 1915 C CA . LYS A 1 238 ? -17.188 37.094 -14.648 1 94.06 238 LYS A CA 1
ATOM 1916 C C . LYS A 1 238 ? -18.578 36.75 -14.133 1 94.06 238 LYS A C 1
ATOM 1918 O O . LYS A 1 238 ? -19.484 37.562 -14.148 1 94.06 238 LYS A O 1
ATOM 1923 N N . ALA A 1 239 ? -18.719 35.562 -13.734 1 94.44 239 ALA A N 1
ATOM 1924 C CA . ALA A 1 239 ? -20 35.094 -13.219 1 94.44 239 ALA A CA 1
ATOM 1925 C C . ALA A 1 239 ? -20.375 35.844 -11.938 1 94.44 239 ALA A C 1
ATOM 1927 O O . ALA A 1 239 ? -21.547 36.156 -11.711 1 94.44 239 ALA A O 1
ATOM 1928 N N . MET A 1 240 ? -19.453 36.125 -11.094 1 93.75 240 MET A N 1
ATOM 1929 C CA . MET A 1 240 ? -19.672 36.812 -9.82 1 93.75 240 MET A CA 1
ATOM 1930 C C . MET A 1 240 ? -20.234 38.188 -10.031 1 93.75 240 MET A C 1
ATOM 1932 O O . MET A 1 240 ? -21 38.688 -9.195 1 93.75 240 MET A O 1
ATOM 1936 N N . ALA A 1 241 ? -19.859 38.75 -11.172 1 91.69 241 ALA A N 1
ATOM 1937 C CA . ALA A 1 241 ? -20.234 40.125 -11.453 1 91.69 241 ALA A CA 1
ATOM 1938 C C . ALA A 1 241 ? -21.656 40.219 -12.016 1 91.69 241 ALA A C 1
ATOM 1940 O O . ALA A 1 241 ? -22.25 41.281 -12.062 1 91.69 241 ALA A O 1
ATOM 1941 N N . THR A 1 242 ? -22.203 39.125 -12.305 1 95.38 242 THR A N 1
ATOM 1942 C CA . THR A 1 242 ? -23.531 39.125 -12.906 1 95.38 242 THR A CA 1
ATOM 1943 C C . THR A 1 242 ? -24.594 39.438 -11.859 1 95.38 242 THR A C 1
ATOM 1945 O O . THR A 1 242 ? -24.453 39.094 -10.688 1 95.38 242 THR A O 1
ATOM 1948 N N . ALA A 1 243 ? -25.734 40.031 -12.297 1 95.62 243 ALA A N 1
ATOM 1949 C CA . ALA A 1 243 ? -26.844 40.406 -11.422 1 95.62 243 ALA A CA 1
ATOM 1950 C C . ALA A 1 243 ? -27.531 39.188 -10.836 1 95.62 243 ALA A C 1
ATOM 1952 O O . ALA A 1 243 ? -27.969 39.188 -9.688 1 95.62 243 ALA A O 1
ATOM 1953 N N . ARG A 1 244 ? -27.531 38.219 -11.57 1 95.94 244 ARG A N 1
ATOM 1954 C CA . ARG A 1 244 ? -28.188 36.969 -11.125 1 95.94 244 ARG A CA 1
ATOM 1955 C C . ARG A 1 244 ? -27.5 36.406 -9.891 1 95.94 244 ARG A C 1
ATOM 1957 O O . ARG A 1 244 ? -28.156 36.062 -8.914 1 95.94 244 ARG A O 1
ATOM 1964 N N . VAL A 1 245 ? -26.219 36.312 -9.945 1 96.56 245 VAL A N 1
ATOM 1965 C CA . VAL A 1 245 ? -25.453 35.75 -8.844 1 96.56 245 VAL A CA 1
ATOM 1966 C C . VAL A 1 245 ? -25.594 36.656 -7.609 1 96.56 245 VAL A C 1
ATOM 1968 O O . VAL A 1 245 ? -25.75 36.156 -6.492 1 96.56 245 VAL A O 1
ATOM 1971 N N . GLN A 1 246 ? -25.578 37.938 -7.773 1 95 246 GLN A N 1
ATOM 1972 C CA . GLN A 1 246 ? -25.703 38.875 -6.664 1 95 246 GLN A CA 1
ATOM 1973 C C . GLN A 1 246 ? -27.078 38.781 -6.016 1 95 246 GLN A C 1
ATOM 1975 O O . GLN A 1 246 ? -27.188 38.781 -4.785 1 95 246 GLN A O 1
ATOM 1980 N N . GLU A 1 247 ? -28.062 38.625 -6.863 1 96.88 247 GLU A N 1
ATOM 1981 C CA . GLU A 1 247 ? -29.438 38.531 -6.359 1 96.88 247 GLU A CA 1
ATOM 1982 C C . GLU A 1 247 ? -29.641 37.219 -5.602 1 96.88 247 GLU A C 1
ATOM 1984 O O . GLU A 1 247 ? -30.25 37.219 -4.535 1 96.88 247 GLU A O 1
ATOM 1989 N N . GLU A 1 248 ? -29.141 36.219 -6.188 1 96.38 248 GLU A N 1
ATOM 1990 C CA . GLU A 1 248 ? -29.297 34.938 -5.551 1 96.38 248 GLU A CA 1
ATOM 1991 C C . GLU A 1 248 ? -28.516 34.844 -4.238 1 96.38 248 GLU A C 1
ATOM 1993 O O . GLU A 1 248 ? -28.969 34.219 -3.279 1 96.38 248 GLU A O 1
ATOM 1998 N N . THR A 1 249 ? -27.328 35.438 -4.195 1 96.44 249 THR A N 1
ATOM 1999 C CA . THR A 1 249 ? -26.531 35.5 -2.977 1 96.44 249 THR A CA 1
ATOM 2000 C C . THR A 1 249 ? -27.281 36.25 -1.886 1 96.44 249 THR A C 1
ATOM 2002 O O . THR A 1 249 ? -27.375 35.781 -0.746 1 96.44 249 THR A O 1
ATOM 2005 N N . ALA A 1 250 ? -27.844 37.344 -2.271 1 96.25 250 ALA A N 1
ATOM 2006 C CA . ALA A 1 250 ? -28.594 38.188 -1.332 1 96.25 250 ALA A CA 1
ATOM 2007 C C . ALA A 1 250 ? -29.844 37.469 -0.848 1 96.25 250 ALA A C 1
ATOM 2009 O O . ALA A 1 250 ? -30.234 37.594 0.321 1 96.25 250 ALA A O 1
ATOM 2010 N N . ALA A 1 251 ? -30.453 36.781 -1.759 1 97.12 251 ALA A N 1
ATOM 2011 C CA . ALA A 1 251 ? -31.688 36.062 -1.408 1 97.12 251 ALA A CA 1
ATOM 2012 C C . ALA A 1 251 ? -31.406 35 -0.363 1 97.12 251 ALA A C 1
ATOM 2014 O O . ALA A 1 251 ? -32.188 34.812 0.572 1 97.12 251 ALA A O 1
ATOM 2015 N N . LEU A 1 252 ? -30.375 34.312 -0.559 1 96.75 252 LEU A N 1
ATOM 2016 C CA . LEU A 1 252 ? -30.016 33.25 0.38 1 96.75 252 LEU A CA 1
ATOM 2017 C C . LEU A 1 252 ? -29.656 33.844 1.739 1 96.75 252 LEU A C 1
ATOM 2019 O O . LEU A 1 252 ? -30.016 33.281 2.777 1 96.75 252 LEU A O 1
ATOM 2023 N N . ARG A 1 253 ? -28.953 34.938 1.756 1 96.12 253 ARG A N 1
ATOM 2024 C CA . ARG A 1 253 ? -28.562 35.594 2.998 1 96.12 253 ARG A CA 1
ATOM 2025 C C . ARG A 1 253 ? -29.781 36.188 3.705 1 96.12 253 ARG A C 1
ATOM 2027 O O . ARG A 1 253 ? -29.844 36.219 4.938 1 96.12 253 ARG A O 1
ATOM 2034 N N . HIS A 1 254 ? -30.719 36.625 2.898 1 96.94 254 HIS A N 1
ATOM 2035 C CA . HIS A 1 254 ? -31.938 37.188 3.471 1 96.94 254 HIS A CA 1
ATOM 2036 C C . HIS A 1 254 ? -32.812 36.094 4.082 1 96.94 254 HIS A C 1
ATOM 2038 O O . HIS A 1 254 ? -33.406 36.281 5.137 1 96.94 254 HIS A O 1
ATOM 2044 N N . LYS A 1 255 ? -32.812 35.031 3.412 1 96.81 255 LYS A N 1
ATOM 2045 C CA . LYS A 1 255 ? -33.625 33.906 3.895 1 96.81 255 LYS A CA 1
ATOM 2046 C C . LYS A 1 255 ? -33.156 33.469 5.273 1 96.81 255 LYS A C 1
ATOM 2048 O O . LYS A 1 255 ? -33.938 33.062 6.109 1 96.81 255 LYS A O 1
ATOM 2053 N N . HIS A 1 256 ? -31.891 33.5 5.484 1 96.75 256 HIS A N 1
ATOM 2054 C CA . HIS A 1 256 ? -31.297 33.062 6.75 1 96.75 256 HIS A CA 1
ATOM 2055 C C . HIS A 1 256 ? -30.562 34.219 7.434 1 96.75 256 HIS A C 1
ATOM 2057 O O . HIS A 1 256 ? -29.406 34.062 7.824 1 96.75 256 HIS A O 1
ATOM 2063 N N . LYS A 1 257 ? -31.203 35.25 7.582 1 95 257 LYS A N 1
ATOM 2064 C CA . LYS A 1 257 ? -30.609 36.469 8.086 1 95 257 LYS A CA 1
ATOM 2065 C C . LYS A 1 257 ? -30.016 36.25 9.477 1 95 257 LYS A C 1
ATOM 2067 O O . LYS A 1 257 ? -30.656 35.688 10.359 1 95 257 LYS A O 1
ATOM 2072 N N . GLY A 1 258 ? -28.75 36.719 9.617 1 93.38 258 GLY A N 1
ATOM 2073 C CA . GLY A 1 258 ? -28.078 36.719 10.914 1 93.38 258 GLY A CA 1
ATOM 2074 C C . GLY A 1 258 ? -27.469 35.375 11.266 1 93.38 258 GLY A C 1
ATOM 2075 O O . GLY A 1 258 ? -26.859 35.219 12.336 1 93.38 258 GLY A O 1
ATOM 2076 N N . LYS A 1 259 ? -27.641 34.469 10.406 1 96.38 259 LYS A N 1
ATOM 2077 C CA . LYS A 1 259 ? -27.125 33.125 10.711 1 96.38 259 LYS A CA 1
ATOM 2078 C C . LYS A 1 259 ? -25.844 32.844 9.93 1 96.38 259 LYS A C 1
ATOM 2080 O O . LYS A 1 259 ? -25.641 33.406 8.844 1 96.38 259 LYS A O 1
ATOM 2085 N N . LEU A 1 260 ? -24.984 32.031 10.523 1 96.69 260 LEU A N 1
ATOM 2086 C CA . LEU A 1 260 ? -23.828 31.484 9.805 1 96.69 260 LEU A CA 1
ATOM 2087 C C . LEU A 1 260 ? -24.266 30.328 8.906 1 96.69 260 LEU A C 1
ATOM 2089 O O . LEU A 1 260 ? -25 29.438 9.336 1 96.69 260 LEU A O 1
ATOM 2093 N N . LEU A 1 261 ? -23.859 30.344 7.672 1 98.06 261 LEU A N 1
ATOM 2094 C CA . LEU A 1 261 ? -24.312 29.344 6.707 1 98.06 261 LEU A CA 1
ATOM 2095 C C . LEU A 1 261 ? -23.203 28.328 6.434 1 98.06 261 LEU A C 1
ATOM 2097 O O . LEU A 1 261 ? -22.094 28.688 6.059 1 98.06 261 LEU A O 1
ATOM 2101 N N . ILE A 1 262 ? -23.531 27.047 6.645 1 98.44 262 ILE A N 1
ATOM 2102 C CA . ILE A 1 262 ? -22.688 25.906 6.297 1 98.44 262 ILE A CA 1
ATOM 2103 C C . ILE A 1 262 ? -23.203 25.25 5.023 1 98.44 262 ILE A C 1
ATOM 2105 O O . ILE A 1 262 ? -24.312 24.734 4.992 1 98.44 262 ILE A O 1
ATOM 2109 N N . ALA A 1 263 ? -22.375 25.234 4.035 1 98.12 263 ALA A N 1
ATOM 2110 C CA . ALA A 1 263 ? -22.828 24.75 2.734 1 98.12 263 ALA A CA 1
ATOM 2111 C C . ALA A 1 263 ? -22.391 23.312 2.506 1 98.12 263 ALA A C 1
ATOM 2113 O O . ALA A 1 263 ? -21.312 22.906 2.922 1 98.12 263 ALA A O 1
ATOM 2114 N N . GLY A 1 264 ? -23.219 22.531 1.871 1 97.31 264 GLY A N 1
ATOM 2115 C CA . GLY A 1 264 ? -22.953 21.203 1.312 1 97.31 264 GLY A CA 1
ATOM 2116 C C . GLY A 1 264 ? -23.562 21.016 -0.065 1 97.31 264 GLY A C 1
ATOM 2117 O O . GLY A 1 264 ? -24.703 21.375 -0.305 1 97.31 264 GLY A O 1
ATOM 2118 N N . LEU A 1 265 ? -22.812 20.625 -0.991 1 97.38 265 LEU A N 1
ATOM 2119 C CA . LEU A 1 265 ? -23.234 20.266 -2.34 1 97.38 265 LEU A CA 1
ATOM 2120 C C . LEU A 1 265 ? -22.641 18.922 -2.75 1 97.38 265 LEU A C 1
ATOM 2122 O O . LEU A 1 265 ? -21.422 18.797 -2.959 1 97.38 265 LEU A O 1
ATOM 2126 N N . ASP A 1 266 ? -23.547 17.922 -2.854 1 95.94 266 ASP A N 1
ATOM 2127 C CA . ASP A 1 266 ? -23.047 16.562 -3.064 1 95.94 266 ASP A CA 1
ATOM 2128 C C . ASP A 1 266 ? -23.969 15.766 -3.971 1 95.94 266 ASP A C 1
ATOM 2130 O O . ASP A 1 266 ? -25.172 16.047 -4.039 1 95.94 266 ASP A O 1
ATOM 2134 N N . ILE A 1 267 ? -23.391 14.82 -4.645 1 94.44 267 ILE A N 1
ATOM 2135 C CA . ILE A 1 267 ? -24.219 13.828 -5.332 1 94.44 267 ILE A CA 1
ATOM 2136 C C . ILE A 1 267 ? -24.875 12.914 -4.309 1 94.44 267 ILE A C 1
ATOM 2138 O O . ILE A 1 267 ? -24.25 12.516 -3.324 1 94.44 267 ILE A O 1
ATOM 2142 N N . SER A 1 268 ? -26.141 12.633 -4.531 1 93.94 268 SER A N 1
ATOM 2143 C CA . SER A 1 268 ? -26.859 11.766 -3.605 1 93.94 268 SER A CA 1
ATOM 2144 C C . SER A 1 268 ? -26.438 10.312 -3.756 1 93.94 268 SER A C 1
ATOM 2146 O O . SER A 1 268 ? -27.156 9.5 -4.332 1 93.94 268 SER A O 1
ATOM 2148 N N . GLN A 1 269 ? -25.406 10.031 -3.195 1 90 269 GLN A N 1
ATOM 2149 C CA . GLN A 1 269 ? -24.844 8.688 -3.158 1 90 269 GLN A CA 1
ATOM 2150 C C . GLN A 1 269 ? -24.125 8.43 -1.836 1 90 269 GLN A C 1
ATOM 2152 O O . GLN A 1 269 ? -23.688 9.375 -1.164 1 90 269 GLN A O 1
ATOM 2157 N N . ARG A 1 270 ? -23.938 7.293 -1.569 1 84 270 ARG A N 1
ATOM 2158 C CA . ARG A 1 270 ? -23.344 6.918 -0.288 1 84 270 ARG A CA 1
ATOM 2159 C C . ARG A 1 270 ? -21.922 7.438 -0.166 1 84 270 ARG A C 1
ATOM 2161 O O . ARG A 1 270 ? -21.484 7.836 0.918 1 84 270 ARG A O 1
ATOM 2168 N N . LEU A 1 271 ? -21.188 7.371 -1.185 1 87.25 271 LEU A N 1
ATOM 2169 C CA . LEU A 1 271 ? -19.781 7.746 -1.181 1 87.25 271 LEU A CA 1
ATOM 2170 C C . LEU A 1 271 ? -19.609 9.227 -0.86 1 87.25 271 LEU A C 1
ATOM 2172 O O . LEU A 1 271 ? -18.531 9.656 -0.441 1 87.25 271 LEU A O 1
ATOM 2176 N N . SER A 1 272 ? -20.688 10.008 -1.002 1 92.31 272 SER A N 1
ATOM 2177 C CA . SER A 1 272 ? -20.609 11.453 -0.768 1 92.31 272 SER A CA 1
ATOM 2178 C C . SER A 1 272 ? -20.625 11.766 0.724 1 92.31 272 SER A C 1
ATOM 2180 O O . SER A 1 272 ? -20.266 12.875 1.129 1 92.31 272 SER A O 1
ATOM 2182 N N . GLY A 1 273 ? -21.078 10.883 1.592 1 91.19 273 GLY A N 1
ATOM 2183 C CA . GLY A 1 273 ? -21.031 11.023 3.039 1 91.19 273 GLY A CA 1
ATOM 2184 C C . GLY A 1 273 ? -21.984 12.07 3.572 1 91.19 273 GLY A C 1
ATOM 2185 O O . GLY A 1 273 ? -21.75 12.672 4.621 1 91.19 273 GLY A O 1
ATOM 2186 N N . ILE A 1 274 ? -23.156 12.297 2.834 1 94.81 274 ILE A N 1
ATOM 2187 C CA . ILE A 1 274 ? -24.125 13.297 3.254 1 94.81 274 ILE A CA 1
ATOM 2188 C C . ILE A 1 274 ? -24.688 12.93 4.625 1 94.81 274 ILE A C 1
ATOM 2190 O O . ILE A 1 274 ? -24.844 13.797 5.488 1 94.81 274 ILE A O 1
ATOM 2194 N N . ALA A 1 275 ? -24.953 11.68 4.816 1 89.94 275 ALA A N 1
ATOM 2195 C CA . ALA A 1 275 ? -25.516 11.219 6.086 1 89.94 275 ALA A CA 1
ATOM 2196 C C . ALA A 1 275 ? -24.547 11.508 7.238 1 89.94 275 ALA A C 1
ATOM 2198 O O . ALA A 1 275 ? -24.969 11.953 8.305 1 89.94 275 ALA A O 1
ATOM 2199 N N . LEU A 1 276 ? -23.297 11.242 7.059 1 89.38 276 LEU A N 1
ATOM 2200 C CA . LEU A 1 276 ? -22.281 11.477 8.086 1 89.38 276 LEU A CA 1
ATOM 2201 C C . LEU A 1 276 ? -22.172 12.969 8.406 1 89.38 276 LEU A C 1
ATOM 2203 O O . LEU A 1 276 ? -21.984 13.344 9.562 1 89.38 276 LEU A O 1
ATOM 2207 N N . LYS A 1 277 ? -22.266 13.734 7.379 1 95.31 277 LYS A N 1
ATOM 2208 C CA . LYS A 1 277 ? -22.266 15.188 7.535 1 95.31 277 LYS A CA 1
ATOM 2209 C C . LYS A 1 277 ? -23.422 15.656 8.406 1 95.31 277 LYS A C 1
ATOM 2211 O O . LYS A 1 277 ? -23.234 16.453 9.328 1 95.31 277 LYS A O 1
ATOM 2216 N N . LEU A 1 278 ? -24.594 15.148 8.109 1 95.38 278 LEU A N 1
ATOM 2217 C CA . LEU A 1 278 ? -25.797 15.539 8.836 1 95.38 278 LEU A CA 1
ATOM 2218 C C . LEU A 1 278 ? -25.766 15.023 10.273 1 95.38 278 LEU A C 1
ATOM 2220 O O . LEU A 1 278 ? -26.219 15.711 11.188 1 95.38 278 LEU A O 1
ATOM 2224 N N . LEU A 1 279 ? -25.219 13.836 10.43 1 91.62 279 LEU A N 1
ATOM 2225 C CA . LEU A 1 279 ? -25.078 13.289 11.781 1 91.62 279 LEU A CA 1
ATOM 2226 C C . LEU A 1 279 ? -24.125 14.141 12.617 1 91.62 279 LEU A C 1
ATOM 2228 O O . LEU A 1 279 ? -24.391 14.383 13.797 1 91.62 279 LEU A O 1
ATOM 2232 N N . ALA A 1 280 ? -23.062 14.578 12.031 1 93.56 280 ALA A N 1
ATOM 2233 C CA . ALA A 1 280 ? -22.125 15.453 12.727 1 93.56 280 ALA A CA 1
ATOM 2234 C C . ALA A 1 280 ? -22.781 16.781 13.078 1 93.56 280 ALA A C 1
ATOM 2236 O O . ALA A 1 280 ? -22.578 17.312 14.172 1 93.56 280 ALA A O 1
ATOM 2237 N N . PHE A 1 281 ? -23.594 17.328 12.172 1 96.81 281 PHE A N 1
ATOM 2238 C CA . PHE A 1 281 ? -24.297 18.594 12.406 1 96.81 281 PHE A CA 1
ATOM 2239 C C . PHE A 1 281 ? -25.312 18.438 13.539 1 96.81 281 PHE A C 1
ATOM 2241 O O . PHE A 1 281 ? -25.422 19.312 14.406 1 96.81 281 PHE A O 1
ATOM 2248 N N . GLU A 1 282 ? -26 17.297 13.461 1 94.88 282 GLU A N 1
ATOM 2249 C CA . GLU A 1 282 ? -26.938 17.016 14.539 1 94.88 282 GLU A CA 1
ATOM 2250 C C . GLU A 1 282 ? -26.234 16.984 15.891 1 94.88 282 GLU A C 1
ATOM 2252 O O . GLU A 1 282 ? -26.734 17.547 16.875 1 94.88 282 GLU A O 1
ATOM 2257 N N . ARG A 1 283 ? -25.172 16.344 15.883 1 92.94 283 ARG A N 1
ATOM 2258 C CA . ARG A 1 283 ? -24.422 16.234 17.125 1 92.94 283 ARG A CA 1
ATOM 2259 C C . ARG A 1 283 ? -23.891 17.594 17.578 1 92.94 283 ARG A C 1
ATOM 2261 O O . ARG A 1 283 ? -23.828 17.891 18.766 1 92.94 283 ARG A O 1
ATOM 2268 N N . LEU A 1 284 ? -23.422 18.375 16.656 1 96.19 284 LEU A N 1
ATOM 2269 C CA . LEU A 1 284 ? -22.984 19.734 16.969 1 96.19 284 LEU A CA 1
ATOM 2270 C C . LEU A 1 284 ? -24.078 20.5 17.703 1 96.19 284 LEU A C 1
ATOM 2272 O O . LEU A 1 284 ? -23.828 21.125 18.734 1 96.19 284 LEU A O 1
ATOM 2276 N N . LEU A 1 285 ? -25.312 20.422 17.203 1 96.62 285 LEU A N 1
ATOM 2277 C CA . LEU A 1 285 ? -26.438 21.156 17.781 1 96.62 285 LEU A CA 1
ATOM 2278 C C . LEU A 1 285 ? -26.828 20.578 19.141 1 96.62 285 LEU A C 1
ATOM 2280 O O . LEU A 1 285 ? -27.344 21.297 20 1 96.62 285 LEU A O 1
ATOM 2284 N N . THR A 1 286 ? -26.547 19.297 19.234 1 94.12 286 THR A N 1
ATOM 2285 C CA . THR A 1 286 ? -26.859 18.641 20.5 1 94.12 286 THR A CA 1
ATOM 2286 C C . THR A 1 286 ? -25.859 19.016 21.578 1 94.12 286 THR A C 1
ATOM 2288 O O . THR A 1 286 ? -26.234 19.312 22.719 1 94.12 286 THR A O 1
ATOM 2291 N N . GLU A 1 287 ? -24.625 19.125 21.25 1 93.44 287 GLU A N 1
ATOM 2292 C CA . GLU A 1 287 ? -23.562 19.344 22.219 1 93.44 287 GLU A CA 1
ATOM 2293 C C . GLU A 1 287 ? -23.344 20.828 22.469 1 93.44 287 GLU A C 1
ATOM 2295 O O . GLU A 1 287 ? -22.891 21.219 23.562 1 93.44 287 GLU A O 1
ATOM 2300 N N . TYR A 1 288 ? -23.594 21.609 21.469 1 94.31 288 TYR A N 1
ATOM 2301 C CA . TYR A 1 288 ? -23.406 23.062 21.594 1 94.31 288 TYR A CA 1
ATOM 2302 C C . TYR A 1 288 ? -24.734 23.797 21.375 1 94.31 288 TYR A C 1
ATOM 2304 O O . TYR A 1 288 ? -25.016 24.266 20.281 1 94.31 288 TYR A O 1
ATOM 2312 N N . GLU A 1 289 ? -25.391 24.062 22.406 1 93.06 289 GLU A N 1
ATOM 2313 C CA . GLU A 1 289 ? -26.719 24.672 22.344 1 93.06 289 GLU A CA 1
ATOM 2314 C C . GLU A 1 289 ? -26.641 26.094 21.781 1 93.06 289 GLU A C 1
ATOM 2316 O O . GLU A 1 289 ? -27.609 26.578 21.188 1 93.06 289 GLU A O 1
ATOM 2321 N N . CYS A 1 290 ? -25.484 26.641 21.859 1 93.38 290 CYS A N 1
ATOM 2322 C CA . CYS A 1 290 ? -25.312 28.031 21.438 1 93.38 290 CYS A CA 1
ATOM 2323 C C . CYS A 1 290 ? -25.422 28.141 19.922 1 93.38 290 CYS A C 1
ATOM 2325 O O . CYS A 1 290 ? -25.672 29.234 19.391 1 93.38 290 CYS A O 1
ATOM 2327 N N . TYR A 1 291 ? -25.375 27.094 19.172 1 95.62 291 TYR A N 1
ATOM 2328 C CA . TYR A 1 291 ? -25.359 27.156 17.719 1 95.62 291 TYR A CA 1
ATOM 2329 C C . TYR A 1 291 ? -26.766 26.969 17.141 1 95.62 291 TYR A C 1
ATOM 2331 O O . TYR A 1 291 ? -26.984 27.203 15.961 1 95.62 291 TYR A O 1
ATOM 2339 N N . ARG A 1 292 ? -27.766 26.562 17.875 1 94.69 292 ARG A N 1
ATOM 2340 C CA . ARG A 1 292 ? -29.094 26.203 17.406 1 94.69 292 ARG A CA 1
ATOM 2341 C C . ARG A 1 292 ? -29.766 27.375 16.703 1 94.69 292 ARG A C 1
ATOM 2343 O O . ARG A 1 292 ? -30.484 27.203 15.719 1 94.69 292 ARG A O 1
ATOM 2350 N N . ASP A 1 293 ? -29.438 28.547 17.125 1 93.31 293 ASP A N 1
ATOM 2351 C CA . ASP A 1 293 ? -30.031 29.719 16.5 1 93.31 293 ASP A CA 1
ATOM 2352 C C . ASP A 1 293 ? -29 30.547 15.75 1 93.31 293 ASP A C 1
ATOM 2354 O O . ASP A 1 293 ? -29.266 31.672 15.344 1 93.31 293 ASP A O 1
ATOM 2358 N N . ARG A 1 294 ? -27.891 29.906 15.516 1 95.94 294 ARG A N 1
ATOM 2359 C CA . ARG A 1 294 ? -26.812 30.719 14.953 1 95.94 294 ARG A CA 1
ATOM 2360 C C . ARG A 1 294 ? -26.312 30.125 13.641 1 95.94 294 ARG A C 1
ATOM 2362 O O . ARG A 1 294 ? -25.656 30.797 12.852 1 95.94 294 ARG A O 1
ATOM 2369 N N . VAL A 1 295 ? -26.641 28.891 13.438 1 97.5 295 VAL A N 1
ATOM 2370 C CA . VAL A 1 295 ? -26.062 28.25 12.273 1 97.5 295 VAL A CA 1
ATOM 2371 C C . VAL A 1 295 ? -27.156 27.547 11.469 1 97.5 295 VAL A C 1
ATOM 2373 O O . VAL A 1 295 ? -28.141 27.078 12.031 1 97.5 295 VAL A O 1
ATOM 2376 N N . VAL A 1 296 ? -27.109 27.531 10.203 1 98.31 296 VAL A N 1
ATOM 2377 C CA . VAL A 1 296 ? -27.969 26.797 9.281 1 98.31 296 VAL A CA 1
ATOM 2378 C C . VAL A 1 296 ? -27.109 26.062 8.258 1 98.31 296 VAL A C 1
ATOM 2380 O O . VAL A 1 296 ? -26.141 26.594 7.746 1 98.31 296 VAL A O 1
ATOM 2383 N N . MET A 1 297 ? -27.438 24.812 8.055 1 98.38 297 MET A N 1
ATOM 2384 C CA . MET A 1 297 ? -26.781 24.062 6.992 1 98.38 297 MET A CA 1
ATOM 2385 C C . MET A 1 297 ? -27.609 24.094 5.707 1 98.38 297 MET A C 1
ATOM 2387 O O . MET A 1 297 ? -28.781 23.703 5.703 1 98.38 297 MET A O 1
ATOM 2391 N N . VAL A 1 298 ? -27 24.625 4.672 1 98.5 298 VAL A N 1
ATOM 2392 C CA . VAL A 1 298 ? -27.625 24.625 3.352 1 98.5 298 VAL A CA 1
ATOM 2393 C C . VAL A 1 298 ? -27.094 23.453 2.523 1 98.5 298 VAL A C 1
ATOM 2395 O O . VAL A 1 298 ? -26.016 23.547 1.934 1 98.5 298 VAL A O 1
ATOM 2398 N N . GLN A 1 299 ? -27.891 22.391 2.441 1 98.38 299 GLN A N 1
ATOM 2399 C CA . GLN A 1 299 ? -27.484 21.156 1.776 1 98.38 299 GLN A CA 1
ATOM 2400 C C . GLN A 1 299 ? -28.219 20.969 0.458 1 98.38 299 GLN A C 1
ATOM 2402 O O . GLN A 1 299 ? -29.453 20.922 0.436 1 98.38 299 GLN A O 1
ATOM 2407 N N . ARG A 1 300 ? -27.5 21 -0.644 1 97.94 300 ARG A N 1
ATOM 2408 C CA . ARG A 1 300 ? -28.031 20.656 -1.959 1 97.94 300 ARG A CA 1
ATOM 2409 C C . ARG A 1 300 ? -27.578 19.266 -2.395 1 97.94 300 ARG A C 1
ATOM 2411 O O . ARG A 1 300 ? -26.375 18.984 -2.422 1 97.94 300 ARG A O 1
ATOM 2418 N N . SER A 1 301 ? -28.5 18.344 -2.691 1 96.94 301 SER A N 1
ATOM 2419 C CA . SER A 1 301 ? -28.219 16.984 -3.131 1 96.94 301 SER A CA 1
ATOM 2420 C C . SER A 1 301 ? -28.578 16.781 -4.602 1 96.94 301 SER A C 1
ATOM 2422 O O . SER A 1 301 ? -29.719 17.031 -5.008 1 96.94 301 SER A O 1
ATOM 2424 N N . LEU A 1 302 ? -27.641 16.391 -5.383 1 96.69 302 LEU A N 1
ATOM 2425 C CA . LEU A 1 302 ? -27.828 16.188 -6.812 1 96.69 302 LEU A CA 1
ATOM 2426 C C . LEU A 1 302 ? -28.266 14.75 -7.105 1 96.69 302 LEU A C 1
ATOM 2428 O O . LEU A 1 302 ? -27.578 13.805 -6.699 1 96.69 302 LEU A O 1
ATOM 2432 N N . LEU A 1 303 ? -29.328 14.602 -7.758 1 95.88 303 LEU A N 1
ATOM 2433 C CA . LEU A 1 303 ? -29.812 13.312 -8.227 1 95.88 303 LEU A CA 1
ATOM 2434 C C . LEU A 1 303 ? -29.438 13.086 -9.688 1 95.88 303 LEU A C 1
ATOM 2436 O O . LEU A 1 303 ? -30.141 13.508 -10.594 1 95.88 303 LEU A O 1
ATOM 2440 N N . THR A 1 304 ? -28.406 12.344 -9.914 1 90.5 304 THR A N 1
ATOM 2441 C CA . THR A 1 304 ? -27.844 12.195 -11.25 1 90.5 304 THR A CA 1
ATOM 2442 C C . THR A 1 304 ? -28.469 11.016 -11.977 1 90.5 304 THR A C 1
ATOM 2444 O O . THR A 1 304 ? -28.453 10.953 -13.211 1 90.5 304 THR A O 1
ATOM 2447 N N . GLY A 1 305 ? -28.953 10.023 -11.242 1 86.81 305 GLY A N 1
ATOM 2448 C CA . GLY A 1 305 ? -29.547 8.836 -11.828 1 86.81 305 GLY A CA 1
ATOM 2449 C C . GLY A 1 305 ? -28.516 7.801 -12.25 1 86.81 305 GLY A C 1
ATOM 2450 O O . GLY A 1 305 ? -28.875 6.758 -12.805 1 86.81 305 GLY A O 1
ATOM 2451 N N . SER A 1 306 ? -27.312 8.039 -11.992 1 84.81 306 SER A N 1
ATOM 2452 C CA . SER A 1 306 ? -26.234 7.172 -12.453 1 84.81 306 SER A CA 1
ATOM 2453 C C . SER A 1 306 ? -26.25 5.832 -11.727 1 84.81 306 SER A C 1
ATOM 2455 O O . SER A 1 306 ? -25.922 4.797 -12.305 1 84.81 306 SER A O 1
ATOM 2457 N N . ARG A 1 307 ? -26.547 5.828 -10.469 1 85.81 307 ARG A N 1
ATOM 2458 C CA . ARG A 1 307 ? -26.719 4.641 -9.641 1 85.81 307 ARG A CA 1
ATOM 2459 C C . ARG A 1 307 ? -28.062 4.668 -8.914 1 85.81 307 ARG A C 1
ATOM 2461 O O . ARG A 1 307 ? -28.125 4.969 -7.723 1 85.81 307 ARG A O 1
ATOM 2468 N N . ALA A 1 308 ? -28.969 4.27 -9.586 1 83.06 308 ALA A N 1
ATOM 2469 C CA . ALA A 1 308 ? -30.359 4.484 -9.211 1 83.06 308 ALA A CA 1
ATOM 2470 C C . ALA A 1 308 ? -30.656 3.916 -7.824 1 83.06 308 ALA A C 1
ATOM 2472 O O . ALA A 1 308 ? -31.266 4.582 -6.984 1 83.06 308 ALA A O 1
ATOM 2473 N N . GLU A 1 309 ? -30.203 2.723 -7.543 1 78.81 309 GLU A N 1
ATOM 2474 C CA . GLU A 1 309 ? -30.516 2.084 -6.266 1 78.81 309 GLU A CA 1
ATOM 2475 C C . GLU A 1 309 ? -29.812 2.791 -5.113 1 78.81 309 GLU A C 1
ATOM 2477 O O . GLU A 1 309 ? -30.406 3.051 -4.07 1 78.81 309 GLU A O 1
ATOM 2482 N N . ASP A 1 310 ? -28.578 3.061 -5.293 1 82.31 310 ASP A N 1
ATOM 2483 C CA . ASP A 1 310 ? -27.812 3.793 -4.289 1 82.31 310 ASP A CA 1
ATOM 2484 C C . ASP A 1 310 ? -28.406 5.184 -4.059 1 82.31 310 ASP A C 1
ATOM 2486 O O . ASP A 1 310 ? -28.5 5.641 -2.916 1 82.31 310 ASP A O 1
ATOM 2490 N N . GLU A 1 311 ? -28.766 5.828 -5.102 1 89.19 311 GLU A N 1
ATOM 2491 C CA . GLU A 1 311 ? -29.344 7.168 -5.039 1 89.19 311 GLU A CA 1
ATOM 2492 C C . GLU A 1 311 ? -30.641 7.172 -4.23 1 89.19 311 GLU A C 1
ATOM 2494 O O . GLU A 1 311 ? -30.844 8.031 -3.369 1 89.19 311 GLU A O 1
ATOM 2499 N N . GLU A 1 312 ? -31.422 6.227 -4.484 1 88.06 312 GLU A N 1
ATOM 2500 C CA . GLU A 1 312 ? -32.719 6.141 -3.795 1 88.06 312 GLU A CA 1
ATOM 2501 C C . GLU A 1 312 ? -32.531 5.867 -2.305 1 88.06 312 GLU A C 1
ATOM 2503 O O . GLU A 1 312 ? -33.156 6.52 -1.466 1 88.06 312 GLU A O 1
ATOM 2508 N N . ALA A 1 313 ? -31.672 4.922 -2.01 1 81.94 313 ALA A N 1
ATOM 2509 C CA . ALA A 1 313 ? -31.422 4.566 -0.615 1 81.94 313 ALA A CA 1
ATOM 2510 C C . ALA A 1 313 ? -30.812 5.742 0.15 1 81.94 313 ALA A C 1
ATOM 2512 O O . ALA A 1 313 ? -31.234 6.035 1.274 1 81.94 313 ALA A O 1
ATOM 2513 N N . THR A 1 314 ? -29.891 6.359 -0.454 1 88 314 THR A N 1
ATOM 2514 C CA . THR A 1 314 ? -29.203 7.477 0.189 1 88 314 THR A CA 1
ATOM 2515 C C . THR A 1 314 ? -30.141 8.656 0.37 1 88 314 THR A C 1
ATOM 2517 O O . THR A 1 314 ? -30.156 9.297 1.423 1 88 314 THR A O 1
ATOM 2520 N N . THR A 1 315 ? -30.938 8.938 -0.637 1 93.38 315 THR A N 1
ATOM 2521 C CA . THR A 1 315 ? -31.875 10.055 -0.566 1 93.38 315 THR A CA 1
ATOM 2522 C C . THR A 1 315 ? -32.906 9.828 0.536 1 93.38 315 THR A C 1
ATOM 2524 O O . THR A 1 315 ? -33.281 10.75 1.264 1 93.38 315 THR A O 1
ATOM 2527 N N . ALA A 1 316 ? -33.344 8.609 0.611 1 90.19 316 ALA A N 1
ATOM 2528 C CA . ALA A 1 316 ? -34.281 8.273 1.664 1 90.19 316 ALA A CA 1
ATOM 2529 C C . ALA A 1 316 ? -33.688 8.484 3.047 1 90.19 316 ALA A C 1
ATOM 2531 O O . ALA A 1 316 ? -34.344 9.039 3.941 1 90.19 316 ALA A O 1
ATOM 2532 N N . GLU A 1 317 ? -32.5 8.047 3.162 1 87 317 GLU A N 1
ATOM 2533 C CA . GLU A 1 317 ? -31.797 8.211 4.426 1 87 317 GLU A CA 1
ATOM 2534 C C . GLU A 1 317 ? -31.594 9.688 4.762 1 87 317 GLU A C 1
ATOM 2536 O O . GLU A 1 317 ? -31.781 10.102 5.906 1 87 317 GLU A O 1
ATOM 2541 N N . VAL A 1 318 ? -31.25 10.43 3.838 1 94.19 318 VAL A N 1
ATOM 2542 C CA . VAL A 1 318 ? -30.984 11.852 4.02 1 94.19 318 VAL A CA 1
ATOM 2543 C C . VAL A 1 318 ? -32.281 12.586 4.387 1 94.19 318 VAL A C 1
ATOM 2545 O O . VAL A 1 318 ? -32.281 13.422 5.289 1 94.19 318 VAL A O 1
ATOM 2548 N N . ARG A 1 319 ? -33.344 12.242 3.738 1 96 319 ARG A N 1
ATOM 2549 C CA . ARG A 1 319 ? -34.625 12.836 4.035 1 96 319 ARG A CA 1
ATOM 2550 C C . ARG A 1 319 ? -35.031 12.57 5.484 1 96 319 ARG A C 1
ATOM 2552 O O . ARG A 1 319 ? -35.531 13.469 6.168 1 96 319 ARG A O 1
ATOM 2559 N N . GLU A 1 320 ? -34.781 11.391 5.82 1 92.88 320 GLU A N 1
ATOM 2560 C CA . GLU A 1 320 ? -35.125 11.016 7.188 1 92.88 320 GLU A CA 1
ATOM 2561 C C . GLU A 1 320 ? -34.281 11.812 8.203 1 92.88 320 GLU A C 1
ATOM 2563 O O . GLU A 1 320 ? -34.812 12.281 9.211 1 92.88 320 GLU A O 1
ATOM 2568 N N . LEU A 1 321 ? -33.062 11.969 7.969 1 93.69 321 LEU A N 1
ATOM 2569 C CA . LEU A 1 321 ? -32.188 12.703 8.867 1 93.69 321 LEU A CA 1
ATOM 2570 C C . LEU A 1 321 ? -32.562 14.18 8.914 1 93.69 321 LEU A C 1
ATOM 2572 O O . LEU A 1 321 ? -32.594 14.781 9.992 1 93.69 321 LEU A O 1
ATOM 2576 N N . VAL A 1 322 ? -32.844 14.727 7.758 1 97.31 322 VAL A N 1
ATOM 2577 C CA . VAL A 1 322 ? -33.219 16.125 7.668 1 97.31 322 VAL A CA 1
ATOM 2578 C C . VAL A 1 322 ? -34.5 16.375 8.461 1 97.31 322 VAL A C 1
ATOM 2580 O O . VAL A 1 322 ? -34.594 17.344 9.234 1 97.31 322 VAL A O 1
ATOM 2583 N N . ALA A 1 323 ? -35.438 15.5 8.25 1 96.38 323 ALA A N 1
ATOM 2584 C CA . ALA A 1 323 ? -36.688 15.625 8.953 1 96.38 323 ALA A CA 1
ATOM 2585 C C . ALA A 1 323 ? -36.5 15.523 10.461 1 96.38 323 ALA A C 1
ATOM 2587 O O . ALA A 1 323 ? -37.094 16.297 11.227 1 96.38 323 ALA A O 1
ATOM 2588 N N . ARG A 1 324 ? -35.719 14.586 10.82 1 94.31 324 ARG A N 1
ATOM 2589 C CA . ARG A 1 324 ? -35.469 14.352 12.242 1 94.31 324 ARG A CA 1
ATOM 2590 C C . ARG A 1 324 ? -34.781 15.547 12.883 1 94.31 324 ARG A C 1
ATOM 2592 O O . ARG A 1 324 ? -35.188 16.016 13.953 1 94.31 324 ARG A O 1
ATOM 2599 N N . VAL A 1 325 ? -33.781 16.078 12.297 1 96.25 325 VAL A N 1
ATOM 2600 C CA . VAL A 1 325 ? -33 17.172 12.844 1 96.25 325 VAL A CA 1
ATOM 2601 C C . VAL A 1 325 ? -33.844 18.453 12.883 1 96.25 325 VAL A C 1
ATOM 2603 O O . VAL A 1 325 ? -33.844 19.172 13.883 1 96.25 325 VAL A O 1
ATOM 2606 N N . ASN A 1 326 ? -34.562 18.734 11.812 1 97.44 326 ASN A N 1
ATOM 2607 C CA . ASN A 1 326 ? -35.406 19.938 11.766 1 97.44 326 ASN A CA 1
ATOM 2608 C C . ASN A 1 326 ? -36.562 19.844 12.758 1 97.44 326 ASN A C 1
ATOM 2610 O O . ASN A 1 326 ? -37 20.859 13.281 1 97.44 326 ASN A O 1
ATOM 2614 N N . ALA A 1 327 ? -37.062 18.609 12.992 1 96.88 327 ALA A N 1
ATOM 2615 C CA . ALA A 1 327 ? -38.094 18.438 13.992 1 96.88 327 ALA A CA 1
ATOM 2616 C C . ALA A 1 327 ? -37.562 18.719 15.398 1 96.88 327 ALA A C 1
ATOM 2618 O O . ALA A 1 327 ? -38.281 19.281 16.234 1 96.88 327 ALA A O 1
ATOM 2619 N N . LYS A 1 328 ? -36.375 18.391 15.578 1 95.94 328 LYS A N 1
ATOM 2620 C CA . LYS A 1 328 ? -35.781 18.484 16.906 1 95.94 328 LYS A CA 1
ATOM 2621 C C . LYS A 1 328 ? -35.312 19.922 17.188 1 95.94 328 LYS A C 1
ATOM 2623 O O . LYS A 1 328 ? -35.438 20.406 18.312 1 95.94 328 LYS A O 1
ATOM 2628 N N . PHE A 1 329 ? -34.781 20.625 16.219 1 97 329 PHE A N 1
ATOM 2629 C CA . PHE A 1 329 ? -34.062 21.875 16.5 1 97 329 PHE A CA 1
ATOM 2630 C C . PHE A 1 329 ? -34.688 23.031 15.734 1 97 329 PHE A C 1
ATOM 2632 O O . PHE A 1 329 ? -34.312 24.188 15.922 1 97 329 PHE A O 1
ATOM 2639 N N . GLY A 1 330 ? -35.719 22.75 14.867 1 94.62 330 GLY A N 1
ATOM 2640 C CA . GLY A 1 330 ? -36.25 23.766 13.969 1 94.62 330 GLY A CA 1
ATOM 2641 C C . GLY A 1 330 ? -35.625 23.719 12.586 1 94.62 330 GLY A C 1
ATOM 2642 O O . GLY A 1 330 ? -34.875 22.797 12.273 1 94.62 330 GLY A O 1
ATOM 2643 N N . PRO A 1 331 ? -35.875 24.688 11.742 1 94.62 331 PRO A N 1
ATOM 2644 C CA . PRO A 1 331 ? -35.375 24.672 10.359 1 94.62 331 PRO A CA 1
ATOM 2645 C C . PRO A 1 331 ? -33.906 25.031 10.258 1 94.62 331 PRO A C 1
ATOM 2647 O O . PRO A 1 331 ? -33.562 26.047 9.656 1 94.62 331 PRO A O 1
ATOM 2650 N N . VAL A 1 332 ? -33.125 24.172 10.695 1 97.62 332 VAL A N 1
ATOM 2651 C CA . VAL A 1 332 ? -31.703 24.406 10.766 1 97.62 332 VAL A CA 1
ATOM 2652 C C . VAL A 1 332 ? -31.016 23.781 9.555 1 97.62 332 VAL A C 1
ATOM 2654 O O . VAL A 1 332 ? -29.844 24.031 9.289 1 97.62 332 VAL A O 1
ATOM 2657 N N . ILE A 1 333 ? -31.734 22.969 8.828 1 98.31 333 ILE A N 1
ATOM 2658 C CA . ILE A 1 333 ? -31.203 22.406 7.582 1 98.31 333 ILE A CA 1
ATOM 2659 C C . ILE A 1 333 ? -32.094 22.859 6.41 1 98.31 333 ILE A C 1
ATOM 2661 O O . ILE A 1 333 ? -33.281 22.531 6.352 1 98.31 333 ILE A O 1
ATOM 2665 N N . ASP A 1 334 ? -31.531 23.641 5.578 1 98.25 334 ASP A N 1
ATOM 2666 C CA . ASP A 1 334 ? -32.125 24 4.297 1 98.25 334 ASP A CA 1
ATOM 2667 C C . ASP A 1 334 ? -31.766 22.984 3.213 1 98.25 334 ASP A C 1
ATOM 2669 O O . ASP A 1 334 ? -30.703 23.109 2.59 1 98.25 334 ASP A O 1
ATOM 2673 N N . TYR A 1 335 ? -32.656 22.016 3.016 1 97.81 335 TYR A N 1
ATOM 2674 C CA . TYR A 1 335 ? -32.375 20.859 2.166 1 97.81 335 TYR A CA 1
ATOM 2675 C C . TYR A 1 335 ? -33.125 20.938 0.854 1 97.81 335 TYR A C 1
ATOM 2677 O O . TYR A 1 335 ? -34.312 21.266 0.844 1 97.81 335 TYR A O 1
ATOM 2685 N N . GLN A 1 336 ? -32.469 20.781 -0.299 1 97.12 336 GLN A N 1
ATOM 2686 C CA . GLN A 1 336 ? -33.094 20.719 -1.611 1 97.12 336 GLN A CA 1
ATOM 2687 C C . GLN A 1 336 ? -32.5 19.625 -2.471 1 97.12 336 GLN A C 1
ATOM 2689 O O . GLN A 1 336 ? -31.281 19.406 -2.451 1 97.12 336 GLN A O 1
ATOM 2694 N N . GLU A 1 337 ? -33.312 18.844 -3.121 1 96.88 337 GLU A N 1
ATOM 2695 C CA . GLU A 1 337 ? -32.906 17.859 -4.105 1 96.88 337 GLU A CA 1
ATOM 2696 C C . GLU A 1 337 ? -33.031 18.391 -5.527 1 96.88 337 GLU A C 1
ATOM 2698 O O . GLU A 1 337 ? -34.031 19.031 -5.863 1 96.88 337 GLU A O 1
ATOM 2703 N N . LEU A 1 338 ? -31.953 18.297 -6.285 1 95.62 338 LEU A N 1
ATOM 2704 C CA . LEU A 1 338 ? -31.969 18.766 -7.668 1 95.62 338 LEU A CA 1
ATOM 2705 C C . LEU A 1 338 ? -31.641 17.625 -8.633 1 95.62 338 LEU A C 1
ATOM 2707 O O . LEU A 1 338 ? -30.594 16.969 -8.508 1 95.62 338 LEU A O 1
ATOM 2711 N N . ARG A 1 339 ? -32.469 17.359 -9.602 1 92.56 339 ARG A N 1
ATOM 2712 C CA . ARG A 1 339 ? -32.219 16.328 -10.602 1 92.56 339 ARG A CA 1
ATOM 2713 C C . ARG A 1 339 ? -31.312 16.828 -11.703 1 92.56 339 ARG A C 1
ATOM 2715 O O . ARG A 1 339 ? -31.781 17.266 -12.766 1 92.56 339 ARG A O 1
ATOM 2722 N N . SER A 1 340 ? -30.094 16.719 -11.438 1 87.06 340 SER A N 1
ATOM 2723 C CA . SER A 1 340 ? -29.062 17.188 -12.359 1 87.06 340 SER A CA 1
ATOM 2724 C C . SER A 1 340 ? -27.703 16.594 -12.008 1 87.06 340 SER A C 1
ATOM 2726 O O . SER A 1 340 ? -27.484 16.156 -10.875 1 87.06 340 SER A O 1
ATOM 2728 N N . ASN A 1 341 ? -26.859 16.641 -13 1 83.44 341 ASN A N 1
ATOM 2729 C CA . ASN A 1 341 ? -25.516 16.156 -12.758 1 83.44 341 ASN A CA 1
ATOM 2730 C C . ASN A 1 341 ? -24.641 17.219 -12.109 1 83.44 341 ASN A C 1
ATOM 2732 O O . ASN A 1 341 ? -23.594 16.906 -11.531 1 83.44 341 ASN A O 1
ATOM 2736 N N . ARG A 1 342 ? -25.047 18.469 -12.367 1 86.25 342 ARG A N 1
ATOM 2737 C CA . ARG A 1 342 ? -24.281 19.562 -11.781 1 86.25 342 ARG A CA 1
ATOM 2738 C C . ARG A 1 342 ? -25.188 20.734 -11.453 1 86.25 342 ARG A C 1
ATOM 2740 O O . ARG A 1 342 ? -26.219 20.938 -12.094 1 86.25 342 ARG A O 1
ATOM 2747 N N . LEU A 1 343 ? -24.812 21.438 -10.422 1 90.81 343 LEU A N 1
ATOM 2748 C CA . LEU A 1 343 ? -25.438 22.734 -10.172 1 90.81 343 LEU A CA 1
ATOM 2749 C C . LEU A 1 343 ? -24.875 23.781 -11.117 1 90.81 343 LEU A C 1
ATOM 2751 O O . LEU A 1 343 ? -23.656 23.875 -11.312 1 90.81 343 LEU A O 1
ATOM 2755 N N . PRO A 1 344 ? -25.766 24.469 -11.727 1 92.12 344 PRO A N 1
ATOM 2756 C CA . PRO A 1 344 ? -25.266 25.5 -12.633 1 92.12 344 PRO A CA 1
ATOM 2757 C C . PRO A 1 344 ? -24.234 26.422 -11.961 1 92.12 344 PRO A C 1
ATOM 2759 O O . PRO A 1 344 ? -24.359 26.703 -10.766 1 92.12 344 PRO A O 1
ATOM 2762 N N . ARG A 1 345 ? -23.359 26.906 -12.734 1 93.81 345 ARG A N 1
ATOM 2763 C CA . ARG A 1 345 ? -22.219 27.688 -12.234 1 93.81 345 ARG A CA 1
ATOM 2764 C C . ARG A 1 345 ? -22.703 28.875 -11.414 1 93.81 345 ARG A C 1
ATOM 2766 O O . ARG A 1 345 ? -22.188 29.125 -10.32 1 93.81 345 ARG A O 1
ATOM 2773 N N . GLU A 1 346 ? -23.719 29.594 -11.898 1 94.38 346 GLU A N 1
ATOM 2774 C CA . GLU A 1 346 ? -24.219 30.781 -11.211 1 94.38 346 GLU A CA 1
ATOM 2775 C C . GLU A 1 346 ? -24.828 30.438 -9.859 1 94.38 346 GLU A C 1
ATOM 2777 O O . GLU A 1 346 ? -24.594 31.125 -8.867 1 94.38 346 GLU A O 1
ATOM 2782 N N . ASP A 1 347 ? -25.531 29.359 -9.859 1 95.06 347 ASP A N 1
ATOM 2783 C CA . ASP A 1 347 ? -26.125 28.906 -8.602 1 95.06 347 ASP A CA 1
ATOM 2784 C C . ASP A 1 347 ? -25.062 28.469 -7.609 1 95.06 347 ASP A C 1
ATOM 2786 O O . ASP A 1 347 ? -25.188 28.703 -6.406 1 95.06 347 ASP A O 1
ATOM 2790 N N . ARG A 1 348 ? -24.094 27.844 -8.109 1 96.25 348 ARG A N 1
ATOM 2791 C CA . ARG A 1 348 ? -23 27.375 -7.266 1 96.25 348 ARG A CA 1
ATOM 2792 C C . ARG A 1 348 ? -22.234 28.547 -6.66 1 96.25 348 ARG A C 1
ATOM 2794 O O . ARG A 1 348 ? -21.969 28.562 -5.461 1 96.25 348 ARG A O 1
ATOM 2801 N N . ILE A 1 349 ? -21.969 29.484 -7.496 1 96.38 349 ILE A N 1
ATOM 2802 C CA . ILE A 1 349 ? -21.203 30.641 -7.047 1 96.38 349 ILE A CA 1
ATOM 2803 C C . ILE A 1 349 ? -22.016 31.422 -6.008 1 96.38 349 ILE A C 1
ATOM 2805 O O . ILE A 1 349 ? -21.453 31.875 -5.004 1 96.38 349 ILE A O 1
ATOM 2809 N N . ALA A 1 350 ? -23.312 31.562 -6.266 1 97.19 350 ALA A N 1
ATOM 2810 C CA . ALA A 1 350 ? -24.172 32.25 -5.297 1 97.19 350 ALA A CA 1
ATOM 2811 C C . ALA A 1 350 ? -24.156 31.516 -3.953 1 97.19 350 ALA A C 1
ATOM 2813 O O . ALA A 1 350 ? -24.094 32.156 -2.9 1 97.19 350 ALA A O 1
ATOM 2814 N N . LEU A 1 351 ? -24.234 30.219 -4.008 1 97.62 351 LEU A N 1
ATOM 2815 C CA . LEU A 1 351 ? -24.188 29.422 -2.793 1 97.62 351 LEU A CA 1
ATOM 2816 C C . LEU A 1 351 ? -22.859 29.625 -2.062 1 97.62 351 LEU A C 1
ATOM 2818 O O . LEU A 1 351 ? -22.844 29.75 -0.836 1 97.62 351 LEU A O 1
ATOM 2822 N N . TRP A 1 352 ? -21.75 29.656 -2.801 1 97.56 352 TRP A N 1
ATOM 2823 C CA . TRP A 1 352 ? -20.438 29.844 -2.217 1 97.56 352 TRP A CA 1
ATOM 2824 C C . TRP A 1 352 ? -20.312 31.203 -1.547 1 97.56 352 TRP A C 1
ATOM 2826 O O . TRP A 1 352 ? -19.859 31.312 -0.407 1 97.56 352 TRP A O 1
ATOM 2836 N N . LEU A 1 353 ? -20.75 32.219 -2.232 1 96.12 353 LEU A N 1
ATOM 2837 C CA . LEU A 1 353 ? -20.609 33.594 -1.738 1 96.12 353 LEU A CA 1
ATOM 2838 C C . LEU A 1 353 ? -21.453 33.781 -0.486 1 96.12 353 LEU A C 1
ATOM 2840 O O . LEU A 1 353 ? -21.062 34.531 0.412 1 96.12 353 LEU A O 1
ATOM 2844 N N . ALA A 1 354 ? -22.516 33.156 -0.481 1 96.69 354 ALA A N 1
ATOM 2845 C CA . ALA A 1 354 ? -23.438 33.344 0.636 1 96.69 354 ALA A CA 1
ATOM 2846 C C . ALA A 1 354 ? -22.969 32.562 1.868 1 96.69 354 ALA A C 1
ATOM 2848 O O . ALA A 1 354 ? -23.297 32.938 2.998 1 96.69 354 ALA A O 1
ATOM 2849 N N . SER A 1 355 ? -22.219 31.547 1.735 1 97.38 355 SER A N 1
ATOM 2850 C CA . SER A 1 355 ? -21.922 30.609 2.814 1 97.38 355 SER A CA 1
ATOM 2851 C C . SER A 1 355 ? -20.609 30.984 3.508 1 97.38 355 SER A C 1
ATOM 2853 O O . SER A 1 355 ? -19.734 31.594 2.902 1 97.38 355 SER A O 1
ATOM 2855 N N . ASP A 1 356 ? -20.469 30.531 4.73 1 96.88 356 ASP A N 1
ATOM 2856 C CA . ASP A 1 356 ? -19.297 30.844 5.543 1 96.88 356 ASP A CA 1
ATOM 2857 C C . ASP A 1 356 ? -18.359 29.641 5.645 1 96.88 356 ASP A C 1
ATOM 2859 O O . ASP A 1 356 ? -17.156 29.797 5.805 1 96.88 356 ASP A O 1
ATOM 2863 N N . VAL A 1 357 ? -18.969 28.5 5.672 1 97.62 357 VAL A N 1
ATOM 2864 C CA . VAL A 1 357 ? -18.219 27.266 5.801 1 97.62 357 VAL A CA 1
ATOM 2865 C C . VAL A 1 357 ? -18.672 26.266 4.73 1 97.62 357 VAL A C 1
ATOM 2867 O O . VAL A 1 357 ? -19.859 26.172 4.43 1 97.62 357 VAL A O 1
ATOM 2870 N N . LEU A 1 358 ? -17.734 25.625 4.094 1 97.88 358 LEU A N 1
ATOM 2871 C CA . LEU A 1 358 ? -18.016 24.516 3.174 1 97.88 358 LEU A CA 1
ATOM 2872 C C . LEU A 1 358 ? -17.562 23.188 3.76 1 97.88 358 LEU A C 1
ATOM 2874 O O . LEU A 1 358 ? -16.422 23.062 4.184 1 97.88 358 LEU A O 1
ATOM 2878 N N . VAL A 1 359 ? -18.453 22.203 3.787 1 97.75 359 VAL A N 1
ATOM 2879 C CA . VAL A 1 359 ? -18.125 20.906 4.379 1 97.75 359 VAL A CA 1
ATOM 2880 C C . VAL A 1 359 ? -18.188 19.812 3.314 1 97.75 359 VAL A C 1
ATOM 2882 O O . VAL A 1 359 ? -19.25 19.578 2.732 1 97.75 359 VAL A O 1
ATOM 2885 N N . ILE A 1 360 ? -17.078 19.234 3.098 1 95.75 360 ILE A N 1
ATOM 2886 C CA . ILE A 1 360 ? -16.984 18.047 2.252 1 95.75 360 ILE A CA 1
ATOM 2887 C C . ILE A 1 360 ? -16.688 16.828 3.113 1 95.75 360 ILE A C 1
ATOM 2889 O O . ILE A 1 360 ? -15.547 16.594 3.512 1 95.75 360 ILE A O 1
ATOM 2893 N N . ALA A 1 361 ? -17.656 15.977 3.26 1 94.69 361 ALA A N 1
ATOM 2894 C CA . ALA A 1 361 ? -17.516 14.805 4.129 1 94.69 361 ALA A CA 1
ATOM 2895 C C . ALA A 1 361 ? -17.531 13.516 3.32 1 94.69 361 ALA A C 1
ATOM 2897 O O . ALA A 1 361 ? -18.125 12.516 3.748 1 94.69 361 ALA A O 1
ATOM 2898 N N . ALA A 1 362 ? -16.938 13.602 2.174 1 92.56 362 ALA A N 1
ATOM 2899 C CA . ALA A 1 362 ? -16.938 12.445 1.282 1 92.56 362 ALA A CA 1
ATOM 2900 C C . ALA A 1 362 ? -16.219 11.258 1.922 1 92.56 362 ALA A C 1
ATOM 2902 O O . ALA A 1 362 ? -15.203 11.43 2.6 1 92.56 362 ALA A O 1
ATOM 2903 N N . ILE A 1 363 ? -16.812 10.055 1.697 1 86.31 363 ILE A N 1
ATOM 2904 C CA . ILE A 1 363 ? -16.203 8.812 2.164 1 86.31 363 ILE A CA 1
ATOM 2905 C C . ILE A 1 363 ? -15.039 8.43 1.253 1 86.31 363 ILE A C 1
ATOM 2907 O O . ILE A 1 363 ? -14.008 7.941 1.724 1 86.31 363 ILE A O 1
ATOM 2911 N N . ARG A 1 364 ? -15.242 8.531 -0.041 1 86.62 364 ARG A N 1
ATOM 2912 C CA . ARG A 1 364 ? -14.211 8.367 -1.06 1 86.62 364 ARG A CA 1
ATOM 2913 C C . ARG A 1 364 ? -14.508 9.227 -2.283 1 86.62 364 ARG A C 1
ATOM 2915 O O . ARG A 1 364 ? -15.633 9.227 -2.791 1 86.62 364 ARG A O 1
ATOM 2922 N N . GLU A 1 365 ? -13.461 9.953 -2.605 1 87.06 365 GLU A N 1
ATOM 2923 C CA . GLU A 1 365 ? -13.695 10.82 -3.754 1 87.06 365 GLU A CA 1
ATOM 2924 C C . GLU A 1 365 ? -12.391 11.133 -4.484 1 87.06 365 GLU A C 1
ATOM 2926 O O . GLU A 1 365 ? -11.336 11.25 -3.861 1 87.06 365 GLU A O 1
ATOM 2931 N N . GLY A 1 366 ? -12.508 11.18 -5.781 1 85.5 366 GLY A N 1
ATOM 2932 C CA . GLY A 1 366 ? -11.383 11.594 -6.602 1 85.5 366 GLY A CA 1
ATOM 2933 C C . GLY A 1 366 ? -11.312 13.094 -6.805 1 85.5 366 GLY A C 1
ATOM 2934 O O . GLY A 1 366 ? -11.016 13.836 -5.867 1 85.5 366 GLY A O 1
ATOM 2935 N N . LEU A 1 367 ? -11.781 13.539 -7.926 1 85.62 367 LEU A N 1
ATOM 2936 C CA . LEU A 1 367 ? -11.719 14.953 -8.289 1 85.62 367 LEU A CA 1
ATOM 2937 C C . LEU A 1 367 ? -12.922 15.711 -7.73 1 85.62 367 LEU A C 1
ATOM 2939 O O . LEU A 1 367 ? -14.062 15.273 -7.887 1 85.62 367 LEU A O 1
ATOM 2943 N N . ASN A 1 368 ? -12.719 16.703 -6.973 1 91.12 368 ASN A N 1
ATOM 2944 C CA . ASN A 1 368 ? -13.719 17.641 -6.496 1 91.12 368 ASN A CA 1
ATOM 2945 C C . ASN A 1 368 ? -13.211 19.078 -6.574 1 91.12 368 ASN A C 1
ATOM 2947 O O . ASN A 1 368 ? -12.281 19.453 -5.863 1 91.12 368 ASN A O 1
ATOM 2951 N N . LEU A 1 369 ? -13.859 19.891 -7.312 1 93.38 369 LEU A N 1
ATOM 2952 C CA . LEU A 1 369 ? -13.375 21.234 -7.562 1 93.38 369 LEU A CA 1
ATOM 2953 C C . LEU A 1 369 ? -14.102 22.25 -6.684 1 93.38 369 LEU A C 1
ATOM 2955 O O . LEU A 1 369 ? -13.719 23.422 -6.637 1 93.38 369 LEU A O 1
ATOM 2959 N N . HIS A 1 370 ? -15.094 21.844 -5.945 1 95.38 370 HIS A N 1
ATOM 2960 C CA . HIS A 1 370 ? -15.938 22.766 -5.188 1 95.38 370 HIS A CA 1
ATOM 2961 C C . HIS A 1 370 ? -15.125 23.531 -4.148 1 95.38 370 HIS A C 1
ATOM 2963 O O . HIS A 1 370 ? -15.297 24.75 -3.992 1 95.38 370 HIS A O 1
ATOM 2969 N N . PRO A 1 371 ? -14.219 22.859 -3.459 1 94.88 371 PRO A N 1
ATOM 2970 C CA . PRO A 1 371 ? -13.43 23.625 -2.479 1 94.88 371 PRO A CA 1
ATOM 2971 C C . PRO A 1 371 ? -12.562 24.688 -3.125 1 94.88 371 PRO A C 1
ATOM 2973 O O . PRO A 1 371 ? -12.328 25.75 -2.527 1 94.88 371 PRO A O 1
ATOM 2976 N N . LEU A 1 372 ? -12.039 24.422 -4.312 1 94.25 372 LEU A N 1
ATOM 2977 C CA . LEU A 1 372 ? -11.242 25.406 -5.027 1 94.25 372 LEU A CA 1
ATOM 2978 C C . LEU A 1 372 ? -12.102 26.609 -5.422 1 94.25 372 LEU A C 1
ATOM 2980 O O . LEU A 1 372 ? -11.688 27.766 -5.246 1 94.25 372 LEU A O 1
ATOM 2984 N N . GLU A 1 373 ? -13.289 26.344 -5.922 1 96.25 373 GLU A N 1
ATOM 2985 C CA . GLU A 1 373 ? -14.211 27.422 -6.293 1 96.25 373 GLU A CA 1
ATOM 2986 C C . GLU A 1 373 ? -14.594 28.266 -5.078 1 96.25 373 GLU A C 1
ATOM 2988 O O . GLU A 1 373 ? -14.594 29.5 -5.145 1 96.25 373 GLU A O 1
ATOM 2993 N N . PHE A 1 374 ? -14.906 27.594 -4.035 1 96.62 374 PHE A N 1
ATOM 2994 C CA . PHE A 1 374 ? -15.328 28.25 -2.807 1 96.62 374 PHE A CA 1
ATOM 2995 C C . PHE A 1 374 ? -14.242 29.219 -2.314 1 96.62 374 PHE A C 1
ATOM 2997 O O . PHE A 1 374 ? -14.539 30.359 -1.949 1 96.62 374 PHE A O 1
ATOM 3004 N N . THR A 1 375 ? -13.016 28.75 -2.273 1 94.44 375 THR A N 1
ATOM 3005 C CA . THR A 1 375 ? -11.891 29.547 -1.81 1 94.44 375 THR A CA 1
ATOM 3006 C C . THR A 1 375 ? -11.625 30.703 -2.768 1 94.44 375 THR A C 1
ATOM 3008 O O . THR A 1 375 ? -11.344 31.828 -2.334 1 94.44 375 THR A O 1
ATOM 3011 N N . PHE A 1 376 ? -11.758 30.469 -4.02 1 95.12 376 PHE A N 1
ATOM 3012 C CA . PHE A 1 376 ? -11.422 31.453 -5.043 1 95.12 376 PHE A CA 1
ATOM 3013 C C . PHE A 1 376 ? -12.414 32.625 -5.023 1 95.12 376 PHE A C 1
ATOM 3015 O O . PHE A 1 376 ? -12.016 33.781 -5.113 1 95.12 376 PHE A O 1
ATOM 3022 N N . VAL A 1 377 ? -13.688 32.344 -4.926 1 95.12 377 VAL A N 1
ATOM 3023 C CA . VAL A 1 377 ? -14.711 33.375 -5.055 1 95.12 377 VAL A CA 1
ATOM 3024 C C . VAL A 1 377 ? -14.68 34.281 -3.834 1 95.12 377 VAL A C 1
ATOM 3026 O O . VAL A 1 377 ? -15.18 35.406 -3.879 1 95.12 377 VAL A O 1
ATOM 3029 N N . LYS A 1 378 ? -14.102 33.812 -2.809 1 92.5 378 LYS A N 1
ATOM 3030 C CA . LYS A 1 378 ? -14.008 34.594 -1.58 1 92.5 378 LYS A CA 1
ATOM 3031 C C . LYS A 1 378 ? -12.766 35.5 -1.579 1 92.5 378 LYS A C 1
ATOM 3033 O O . LYS A 1 378 ? -12.32 35.938 -0.523 1 92.5 378 LYS A O 1
ATOM 3038 N N . GLN A 1 379 ? -12.289 35.625 -2.732 1 87.5 379 GLN A N 1
ATOM 3039 C CA . GLN A 1 379 ? -11.109 36.469 -2.854 1 87.5 379 GLN A CA 1
ATOM 3040 C C . GLN A 1 379 ? -11.477 37.938 -2.723 1 87.5 379 GLN A C 1
ATOM 3042 O O . GLN A 1 379 ? -12.633 38.312 -2.93 1 87.5 379 GLN A O 1
ATOM 3047 N N . GLY A 1 380 ? -10.555 38.781 -2.301 1 79.88 380 GLY A N 1
ATOM 3048 C CA . GLY A 1 380 ? -10.773 40.219 -2.205 1 79.88 380 GLY A CA 1
ATOM 3049 C C . GLY A 1 380 ? -11.25 40.656 -0.834 1 79.88 380 GLY A C 1
ATOM 3050 O O . GLY A 1 380 ? -11.688 39.812 -0.031 1 79.88 380 GLY A O 1
ATOM 3051 N N . GLU A 1 381 ? -11.273 41.844 -0.571 1 78.75 381 GLU A N 1
ATOM 3052 C CA . GLU A 1 381 ? -11.648 42.406 0.718 1 78.75 381 GLU A CA 1
ATOM 3053 C C . GLU A 1 381 ? -13.164 42.469 0.88 1 78.75 381 GLU A C 1
ATOM 3055 O O . GLU A 1 381 ? -13.672 42.469 2.004 1 78.75 381 GLU A O 1
ATOM 3060 N N . GLU A 1 382 ? -13.859 42.375 -0.268 1 80.06 382 GLU A N 1
ATOM 3061 C CA . GLU A 1 382 ? -15.312 42.5 -0.243 1 80.06 382 GLU A CA 1
ATOM 3062 C C . GLU A 1 382 ? -15.992 41.25 0.245 1 80.06 382 GLU A C 1
ATOM 3064 O O . GLU A 1 382 ? -17.125 41.281 0.721 1 80.06 382 GLU A O 1
ATOM 3069 N N . HIS A 1 383 ? -15.32 40.219 0.145 1 83.44 383 HIS A N 1
ATOM 3070 C CA . HIS A 1 383 ? -15.93 38.969 0.518 1 83.44 383 HIS A CA 1
ATOM 3071 C C . HIS A 1 383 ? -15.242 38.344 1.731 1 83.44 383 HIS A C 1
ATOM 3073 O O . HIS A 1 383 ? -14.023 38.125 1.719 1 83.44 383 HIS A O 1
ATOM 3079 N N . PRO A 1 384 ? -16.047 38.156 2.676 1 86.94 384 PRO A N 1
ATOM 3080 C CA . PRO A 1 384 ? -15.438 37.531 3.852 1 86.94 384 PRO A CA 1
ATOM 3081 C C . PRO A 1 384 ? -14.852 36.125 3.543 1 86.94 384 PRO A C 1
ATOM 3083 O O . PRO A 1 384 ? -15.438 35.375 2.775 1 86.94 384 PRO A O 1
ATOM 3086 N N . PRO A 1 385 ? -13.695 35.875 4.062 1 92.25 385 PRO A N 1
ATOM 3087 C CA . PRO A 1 385 ? -13.07 34.594 3.834 1 92.25 385 PRO A CA 1
ATOM 3088 C C . PRO A 1 385 ? -13.883 33.438 4.422 1 92.25 385 PRO A C 1
ATOM 3090 O O . PRO A 1 385 ? -14.477 33.562 5.492 1 92.25 385 PRO A O 1
ATOM 3093 N N . GLY A 1 386 ? -14.016 32.375 3.695 1 93.69 386 GLY A N 1
ATOM 3094 C CA . GLY A 1 386 ? -14.68 31.156 4.16 1 93.69 386 GLY A CA 1
ATOM 3095 C C . GLY A 1 386 ? -13.719 30.109 4.676 1 93.69 386 GLY A C 1
ATOM 3096 O O . GLY A 1 386 ? -12.5 30.281 4.598 1 93.69 386 GLY A O 1
ATOM 3097 N N . VAL A 1 387 ? -14.273 29.109 5.293 1 95.12 387 VAL A N 1
ATOM 3098 C CA . VAL A 1 387 ? -13.484 27.984 5.801 1 95.12 387 VAL A CA 1
ATOM 3099 C C . VAL A 1 387 ? -13.938 26.688 5.137 1 95.12 387 VAL A C 1
ATOM 3101 O O . VAL A 1 387 ? -15.141 26.453 4.969 1 95.12 387 VAL A O 1
ATOM 3104 N N . VAL A 1 388 ? -12.961 25.906 4.703 1 95.38 388 VAL A N 1
ATOM 3105 C CA . VAL A 1 388 ? -13.258 24.641 4.051 1 95.38 388 VAL A CA 1
ATOM 3106 C C . VAL A 1 388 ? -12.914 23.484 4.992 1 95.38 388 VAL A C 1
ATOM 3108 O O . VAL A 1 388 ? -11.805 23.422 5.523 1 95.38 388 VAL A O 1
ATOM 3111 N N . LEU A 1 389 ? -13.906 22.672 5.289 1 95.31 389 LEU A N 1
ATOM 3112 C CA . LEU A 1 389 ? -13.664 21.359 5.887 1 95.31 389 LEU A CA 1
ATOM 3113 C C . LEU A 1 389 ? -13.648 20.266 4.82 1 95.31 389 LEU A C 1
ATOM 3115 O O . LEU A 1 389 ? -14.641 20.078 4.109 1 95.31 389 LEU A O 1
ATOM 3119 N N . ALA A 1 390 ? -12.523 19.641 4.688 1 92.69 390 ALA A N 1
ATOM 3120 C CA . ALA A 1 390 ? -12.375 18.641 3.633 1 92.69 390 ALA A CA 1
ATOM 3121 C C . ALA A 1 390 ? -12.055 17.266 4.219 1 92.69 390 ALA A C 1
ATOM 3123 O O . ALA A 1 390 ? -11.219 17.141 5.113 1 92.69 390 ALA A O 1
ATOM 3124 N N . SER A 1 391 ? -12.758 16.297 3.688 1 92.12 391 SER A N 1
ATOM 3125 C CA . SER A 1 391 ? -12.508 14.914 4.086 1 92.12 391 SER A CA 1
ATOM 3126 C C . SER A 1 391 ? -11.094 14.484 3.736 1 92.12 391 SER A C 1
ATOM 3128 O O . SER A 1 391 ? -10.586 14.82 2.664 1 92.12 391 SER A O 1
ATOM 3130 N N . GLU A 1 392 ? -10.492 13.734 4.602 1 85.88 392 GLU A N 1
ATOM 3131 C CA . GLU A 1 392 ? -9.156 13.203 4.363 1 85.88 392 GLU A CA 1
ATOM 3132 C C . GLU A 1 392 ? -9.172 12.148 3.258 1 85.88 392 GLU A C 1
ATOM 3134 O O . GLU A 1 392 ? -8.117 11.773 2.74 1 85.88 392 GLU A O 1
ATOM 3139 N N . PHE A 1 393 ? -10.32 11.727 2.811 1 84.69 393 PHE A N 1
ATOM 3140 C CA . PHE A 1 393 ? -10.469 10.703 1.782 1 84.69 393 PHE A CA 1
ATOM 3141 C C . PHE A 1 393 ? -10.781 11.336 0.43 1 84.69 393 PHE A C 1
ATOM 3143 O O . PHE A 1 393 ? -11.18 10.648 -0.507 1 84.69 393 PHE A O 1
ATOM 3150 N N . SER A 1 394 ? -10.633 12.656 0.375 1 86 394 SER A N 1
ATOM 3151 C CA . SER A 1 394 ? -10.805 13.383 -0.878 1 86 394 SER A CA 1
ATOM 3152 C C . SER A 1 394 ? -9.461 13.883 -1.41 1 86 394 SER A C 1
ATOM 3154 O O . SER A 1 394 ? -8.586 14.266 -0.635 1 86 394 SER A O 1
ATOM 3156 N N . ALA A 1 395 ? -9.289 13.883 -2.732 1 79.44 395 ALA A N 1
ATOM 3157 C CA . ALA A 1 395 ? -8.047 14.344 -3.344 1 79.44 395 ALA A CA 1
ATOM 3158 C C . ALA A 1 395 ? -7.797 15.82 -3.025 1 79.44 395 ALA A C 1
ATOM 3160 O O . ALA A 1 395 ? -6.648 16.266 -2.973 1 79.44 395 ALA A O 1
ATOM 3161 N N . CYS A 1 396 ? -8.836 16.578 -2.783 1 82.56 396 CYS A N 1
ATOM 3162 C CA . CYS A 1 396 ? -8.688 18 -2.545 1 82.56 396 CYS A CA 1
ATOM 3163 C C . CYS A 1 396 ? -7.98 18.266 -1.218 1 82.56 396 CYS A C 1
ATOM 3165 O O . CYS A 1 396 ? -7.395 19.328 -1.022 1 82.56 396 CYS A O 1
ATOM 3167 N N . SER A 1 397 ? -8.117 17.281 -0.33 1 81.5 397 SER A N 1
ATOM 3168 C CA . SER A 1 397 ? -7.473 17.453 0.968 1 81.5 397 SER A CA 1
ATOM 3169 C C . SER A 1 397 ? -5.953 17.484 0.833 1 81.5 397 SER A C 1
ATOM 3171 O O . SER A 1 397 ? -5.262 18.094 1.654 1 81.5 397 SER A O 1
ATOM 3173 N N . SER A 1 398 ? -5.484 16.844 -0.212 1 78.25 398 SER A N 1
ATOM 3174 C CA . SER A 1 398 ? -4.043 16.844 -0.431 1 78.25 398 SER A CA 1
ATOM 3175 C C . SER A 1 398 ? -3.6 18.078 -1.215 1 78.25 398 SER A C 1
ATOM 3177 O O . SER A 1 398 ? -2.414 18.406 -1.232 1 78.25 398 SER A O 1
ATOM 3179 N N . LEU A 1 399 ? -4.539 18.75 -1.757 1 80.25 399 LEU A N 1
ATOM 3180 C CA . LEU A 1 399 ? -4.242 19.906 -2.607 1 80.25 399 LEU A CA 1
ATOM 3181 C C . LEU A 1 399 ? -4.234 21.188 -1.798 1 80.25 399 LEU A C 1
ATOM 3183 O O . LEU A 1 399 ? -3.375 22.047 -2.004 1 80.25 399 LEU A O 1
ATOM 3187 N N . LEU A 1 400 ? -5.207 21.25 -0.89 1 84.44 400 LEU A N 1
ATOM 3188 C CA . LEU A 1 400 ? -5.406 22.5 -0.163 1 84.44 400 LEU A CA 1
ATOM 3189 C C . LEU A 1 400 ? -4.688 22.469 1.182 1 84.44 400 LEU A C 1
ATOM 3191 O O . LEU A 1 400 ? -4.82 21.5 1.938 1 84.44 400 LEU A O 1
ATOM 3195 N N . ASN A 1 401 ? -4 23.453 1.433 1 80.12 401 ASN A N 1
ATOM 3196 C CA . ASN A 1 401 ? -3.242 23.531 2.676 1 80.12 401 ASN A CA 1
ATOM 3197 C C . ASN A 1 401 ? -4.02 24.281 3.76 1 80.12 401 ASN A C 1
ATOM 3199 O O . ASN A 1 401 ? -3.748 24.109 4.949 1 80.12 401 ASN A O 1
ATOM 3203 N N . GLY A 1 402 ? -4.934 25.062 3.35 1 85.19 402 GLY A N 1
ATOM 3204 C CA . GLY A 1 402 ? -5.676 25.891 4.301 1 85.19 402 GLY A CA 1
ATOM 3205 C C . GLY A 1 402 ? -6.93 25.203 4.816 1 85.19 402 GLY A C 1
ATOM 3206 O O . GLY A 1 402 ? -7.531 25.672 5.789 1 85.19 402 GLY A O 1
ATOM 3207 N N . ALA A 1 403 ? -7.289 24.094 4.258 1 89.19 403 ALA A N 1
ATOM 3208 C CA . ALA A 1 403 ? -8.516 23.422 4.645 1 89.19 403 ALA A CA 1
ATOM 3209 C C . ALA A 1 403 ? -8.328 22.641 5.941 1 89.19 403 ALA A C 1
ATOM 3211 O O . ALA A 1 403 ? -7.223 22.172 6.238 1 89.19 403 ALA A O 1
ATOM 3212 N N . LEU A 1 404 ? -9.414 22.594 6.734 1 89.94 404 LEU A N 1
ATOM 3213 C CA . LEU A 1 404 ? -9.438 21.703 7.891 1 89.94 404 LEU A CA 1
ATOM 3214 C C . LEU A 1 404 ? -9.742 20.266 7.469 1 89.94 404 LEU A C 1
ATOM 3216 O O . LEU A 1 404 ? -10.773 20.016 6.836 1 89.94 404 LEU A O 1
ATOM 3220 N N . ARG A 1 405 ? -8.852 19.438 7.824 1 88.75 405 ARG A N 1
ATOM 3221 C CA . ARG A 1 405 ? -9.023 18.047 7.426 1 88.75 405 ARG A CA 1
ATOM 3222 C C . ARG A 1 405 ? -9.859 17.281 8.445 1 88.75 405 ARG A C 1
ATOM 3224 O O . ARG A 1 405 ? -9.633 17.406 9.656 1 88.75 405 ARG A O 1
ATOM 3231 N N . ILE A 1 406 ? -10.82 16.547 7.906 1 90.25 406 ILE A N 1
ATOM 3232 C CA . ILE A 1 406 ? -11.703 15.812 8.805 1 90.25 406 ILE A CA 1
ATOM 3233 C C . ILE A 1 406 ? -11.789 14.352 8.367 1 90.25 406 ILE A C 1
ATOM 3235 O O . ILE A 1 406 ? -11.57 14.039 7.191 1 90.25 406 ILE A O 1
ATOM 3239 N N . ASN A 1 407 ? -12.016 13.508 9.305 1 87.81 407 ASN A N 1
ATOM 3240 C CA . ASN A 1 407 ? -12.398 12.125 9.07 1 87.81 407 ASN A CA 1
ATOM 3241 C C . ASN A 1 407 ? -13.891 11.906 9.289 1 87.81 407 ASN A C 1
ATOM 3243 O O . ASN A 1 407 ? -14.352 11.883 10.438 1 87.81 407 ASN A O 1
ATOM 3247 N N . PRO A 1 408 ? -14.641 11.734 8.281 1 89.12 408 PRO A N 1
ATOM 3248 C CA . PRO A 1 408 ? -16.094 11.664 8.414 1 89.12 408 PRO A CA 1
ATOM 3249 C C . PRO A 1 408 ? -16.562 10.523 9.312 1 89.12 408 PRO A C 1
ATOM 3251 O O . PRO A 1 408 ? -17.656 10.562 9.859 1 89.12 408 PRO A O 1
ATOM 3254 N N . PHE A 1 409 ? -15.742 9.547 9.5 1 81.19 409 PHE A N 1
ATOM 3255 C CA . PHE A 1 409 ? -16.125 8.391 10.312 1 81.19 409 PHE A CA 1
ATOM 3256 C C . PHE A 1 409 ? -15.961 8.695 11.797 1 81.19 409 PHE A C 1
ATOM 3258 O O . PHE A 1 409 ? -16.484 7.969 12.641 1 81.19 409 PHE A O 1
ATOM 3265 N N . ASP A 1 410 ? -15.266 9.711 12.047 1 82.38 410 ASP A N 1
ATOM 3266 C CA . ASP A 1 410 ? -15.117 10.18 13.422 1 82.38 410 ASP A CA 1
ATOM 3267 C C . ASP A 1 410 ? -15.984 11.406 13.68 1 82.38 410 ASP A C 1
ATOM 3269 O O . ASP A 1 410 ? -15.484 12.531 13.695 1 82.38 410 ASP A O 1
ATOM 3273 N N . ILE A 1 411 ? -17.172 11.141 14.008 1 86.75 411 ILE A N 1
ATOM 3274 C CA . ILE A 1 411 ? -18.172 12.195 14.133 1 86.75 411 ILE A CA 1
ATOM 3275 C C . ILE A 1 411 ? -17.75 13.18 15.219 1 86.75 411 ILE A C 1
ATOM 3277 O O . ILE A 1 411 ? -17.906 14.391 15.062 1 86.75 411 ILE A O 1
ATOM 3281 N N . LYS A 1 412 ? -17.203 12.727 16.281 1 83.88 412 LYS A N 1
ATOM 3282 C CA . LYS A 1 412 ? -16.781 13.594 17.375 1 83.88 412 LYS A CA 1
ATOM 3283 C C . LYS A 1 412 ? -15.727 14.602 16.906 1 83.88 412 LYS A C 1
ATOM 3285 O O . LYS A 1 412 ? -15.797 15.781 17.234 1 83.88 412 LYS A O 1
ATOM 3290 N N . ARG A 1 413 ? -14.883 14.102 16.172 1 85.38 413 ARG A N 1
ATOM 3291 C CA . ARG A 1 413 ? -13.82 14.977 15.68 1 85.38 413 ARG A CA 1
ATOM 3292 C C . ARG A 1 413 ? -14.367 15.961 14.648 1 85.38 413 ARG A C 1
ATOM 3294 O O . ARG A 1 413 ? -13.898 17.094 14.562 1 85.38 413 ARG A O 1
ATOM 3301 N N . VAL A 1 414 ? -15.289 15.5 13.836 1 91.44 414 VAL A N 1
ATOM 3302 C CA . VAL A 1 414 ? -15.914 16.391 12.867 1 91.44 414 VAL A CA 1
ATOM 3303 C C . VAL A 1 414 ? -16.625 17.531 13.602 1 91.44 414 VAL A C 1
ATOM 3305 O O . VAL A 1 414 ? -16.547 18.688 13.188 1 91.44 414 VAL A O 1
ATOM 3308 N N . VAL A 1 415 ? -17.25 17.203 14.734 1 93.75 415 VAL A N 1
ATOM 3309 C CA . VAL A 1 415 ? -17.953 18.203 15.523 1 93.75 415 VAL A CA 1
ATOM 3310 C C . VAL A 1 415 ? -16.969 19.234 16.062 1 93.75 415 VAL A C 1
ATOM 3312 O O . VAL A 1 415 ? -17.219 20.438 16.016 1 93.75 415 VAL A O 1
ATOM 3315 N N . VAL A 1 416 ? -15.883 18.75 16.516 1 91.5 416 VAL A N 1
ATOM 3316 C CA . VAL A 1 416 ? -14.852 19.625 17.047 1 91.5 416 VAL A CA 1
ATOM 3317 C C . VAL A 1 416 ? -14.328 20.531 15.945 1 91.5 416 VAL A C 1
ATOM 3319 O O . VAL A 1 416 ? -14.102 21.734 16.172 1 91.5 416 VAL A O 1
ATOM 3322 N N . SER A 1 417 ? -14.156 20.016 14.82 1 93 417 SER A N 1
ATOM 3323 C CA . SER A 1 417 ? -13.664 20.781 13.68 1 93 417 SER A CA 1
ATOM 3324 C C . SER A 1 417 ? -14.695 21.812 13.234 1 93 417 SER A C 1
ATOM 3326 O O . SER A 1 417 ? -14.328 22.922 12.828 1 93 417 SER A O 1
ATOM 3328 N N . LEU A 1 418 ? -15.93 21.422 13.266 1 95.81 418 LEU A N 1
ATOM 3329 C CA . LEU A 1 418 ? -17 22.344 12.914 1 95.81 418 LEU A CA 1
ATOM 3330 C C . LEU A 1 418 ? -17.047 23.516 13.906 1 95.81 418 LEU A C 1
ATOM 3332 O O . LEU A 1 418 ? -17.172 24.672 13.5 1 95.81 418 LEU A O 1
ATOM 3336 N N . ASP A 1 419 ? -16.984 23.172 15.141 1 95.5 419 ASP A N 1
ATOM 3337 C CA . ASP A 1 419 ? -16.953 24.203 16.172 1 95.5 419 ASP A CA 1
ATOM 3338 C C . ASP A 1 419 ? -15.758 25.141 15.961 1 95.5 419 ASP A C 1
ATOM 3340 O O . ASP A 1 419 ? -15.898 26.359 16.062 1 95.5 419 ASP A O 1
ATOM 3344 N N . HIS A 1 420 ? -14.656 24.531 15.672 1 92.69 420 HIS A N 1
ATOM 3345 C CA . HIS A 1 420 ? -13.453 25.312 15.406 1 92.69 420 HIS A CA 1
ATOM 3346 C C . HIS A 1 420 ? -13.648 26.234 14.203 1 92.69 420 HIS A C 1
ATOM 3348 O O . HIS A 1 420 ? -13.312 27.406 14.266 1 92.69 420 HIS A O 1
ATOM 3354 N N . ALA A 1 421 ? -14.211 25.734 13.133 1 94.81 421 ALA A N 1
ATOM 3355 C CA . ALA A 1 421 ? -14.422 26.5 11.906 1 94.81 421 ALA A CA 1
ATOM 3356 C C . ALA A 1 421 ? -15.352 27.688 12.148 1 94.81 421 ALA A C 1
ATOM 3358 O O . ALA A 1 421 ? -15.141 28.766 11.594 1 94.81 421 ALA A O 1
ATOM 3359 N N . ILE A 1 422 ? -16.328 27.5 12.977 1 94.5 422 ILE A N 1
ATOM 3360 C CA . ILE A 1 422 ? -17.312 28.531 13.273 1 94.5 422 ILE A CA 1
ATOM 3361 C C . ILE A 1 422 ? -16.688 29.641 14.102 1 94.5 422 ILE A C 1
ATOM 3363 O O . ILE A 1 422 ? -16.984 30.812 13.914 1 94.5 422 ILE A O 1
ATOM 3367 N N . ARG A 1 423 ? -15.727 29.266 14.859 1 92.06 423 ARG A N 1
ATOM 3368 C CA . ARG A 1 423 ? -15.18 30.203 15.828 1 92.06 423 ARG A CA 1
ATOM 3369 C C . ARG A 1 423 ? -13.906 30.859 15.305 1 92.06 423 ARG A C 1
ATOM 3371 O O . ARG A 1 423 ? -13.359 31.766 15.938 1 92.06 423 ARG A O 1
ATOM 3378 N N . LEU A 1 424 ? -13.477 30.422 14.25 1 90.94 424 LEU A N 1
ATOM 3379 C CA . LEU A 1 424 ? -12.219 30.953 13.734 1 90.94 424 LEU A CA 1
ATOM 3380 C C . LEU A 1 424 ? -12.281 32.469 13.609 1 90.94 424 LEU A C 1
ATOM 3382 O O . LEU A 1 424 ? -13.289 33.031 13.156 1 90.94 424 LEU A O 1
ATOM 3386 N N . GLU A 1 425 ? -11.203 33.094 14.023 1 88.88 425 GLU A N 1
ATOM 3387 C CA . GLU A 1 425 ? -11.094 34.531 13.898 1 88.88 425 GLU A CA 1
ATOM 3388 C C . GLU A 1 425 ? -10.812 34.938 12.461 1 88.88 425 GLU A C 1
ATOM 3390 O O . GLU A 1 425 ? -10.352 34.125 11.656 1 88.88 425 GLU A O 1
ATOM 3395 N N . LEU A 1 426 ? -11.102 36.156 12.164 1 88.88 426 LEU A N 1
ATOM 3396 C CA . LEU A 1 426 ? -10.984 36.688 10.805 1 88.88 426 LEU A CA 1
ATOM 3397 C C . LEU A 1 426 ? -9.555 36.562 10.297 1 88.88 426 LEU A C 1
ATOM 3399 O O . LEU A 1 426 ? -9.336 36.188 9.141 1 88.88 426 LEU A O 1
ATOM 3403 N N . GLN A 1 427 ? -8.609 36.781 11.133 1 83.88 427 GLN A N 1
ATOM 3404 C CA . GLN A 1 427 ? -7.207 36.75 10.711 1 83.88 427 GLN A CA 1
ATOM 3405 C C . GLN A 1 427 ? -6.781 35.375 10.289 1 83.88 427 GLN A C 1
ATOM 3407 O O . GLN A 1 427 ? -6.059 35.188 9.305 1 83.88 427 GLN A O 1
ATOM 3412 N N . GLU A 1 428 ? -7.227 34.438 11 1 85.5 428 GLU A N 1
ATOM 3413 C CA . GLU A 1 428 ? -6.883 33.062 10.656 1 85.5 428 GLU A CA 1
ATOM 3414 C C . GLU A 1 428 ? -7.59 32.625 9.375 1 85.5 428 GLU A C 1
ATOM 3416 O O . GLU A 1 428 ? -7.016 31.891 8.562 1 85.5 428 GLU A O 1
ATOM 3421 N N . ARG A 1 429 ? -8.828 33.062 9.227 1 90.88 429 ARG A N 1
ATOM 3422 C CA . ARG A 1 429 ? -9.562 32.75 8.008 1 90.88 429 ARG A CA 1
ATOM 3423 C C . ARG A 1 429 ? -8.867 33.344 6.785 1 90.88 429 ARG A C 1
ATOM 3425 O O . ARG A 1 429 ? -8.766 32.656 5.75 1 90.88 429 ARG A O 1
ATOM 3432 N N . LEU A 1 430 ? -8.391 34.5 6.965 1 88.69 430 LEU A N 1
ATOM 3433 C CA . LEU A 1 430 ? -7.68 35.156 5.879 1 88.69 430 LEU A CA 1
ATOM 3434 C C . LEU A 1 430 ? -6.383 34.438 5.551 1 88.69 430 LEU A C 1
ATOM 3436 O O . LEU A 1 430 ? -6.051 34.25 4.379 1 88.69 430 LEU A O 1
ATOM 3440 N N . SER A 1 431 ? -5.73 34 6.57 1 83.62 431 SER A N 1
ATOM 3441 C CA . SER A 1 431 ? -4.465 33.312 6.383 1 83.62 431 SER A CA 1
ATOM 3442 C C . SER A 1 431 ? -4.664 31.984 5.637 1 83.62 431 SER A C 1
ATOM 3444 O O . SER A 1 431 ? -3.855 31.625 4.781 1 83.62 431 SER A O 1
ATOM 3446 N N . ARG A 1 432 ? -5.652 31.328 5.961 1 86.44 432 ARG A N 1
ATOM 3447 C CA . ARG A 1 432 ? -5.953 30.047 5.32 1 86.44 432 ARG A CA 1
ATOM 3448 C C . ARG A 1 432 ? -6.324 30.25 3.855 1 86.44 432 ARG A C 1
ATOM 3450 O O . ARG A 1 432 ? -5.902 29.469 2.994 1 86.44 432 ARG A O 1
ATOM 3457 N N . ARG A 1 433 ? -7.113 31.219 3.6 1 89.44 433 ARG A N 1
ATOM 3458 C CA . ARG A 1 433 ? -7.48 31.531 2.225 1 89.44 433 ARG A CA 1
ATOM 3459 C C . ARG A 1 433 ? -6.25 31.906 1.403 1 89.44 433 ARG A C 1
ATOM 3461 O O . ARG A 1 433 ? -6.082 31.438 0.279 1 89.44 433 ARG A O 1
ATOM 3468 N N . ASP A 1 434 ? -5.445 32.719 1.979 1 85.12 434 ASP A N 1
ATOM 3469 C CA . ASP A 1 434 ? -4.305 33.281 1.259 1 85.12 434 ASP A CA 1
ATOM 3470 C C . ASP A 1 434 ? -3.252 32.219 0.982 1 85.12 434 ASP A C 1
ATOM 3472 O O . ASP A 1 434 ? -2.434 32.344 0.072 1 85.12 434 ASP A O 1
ATOM 3476 N N . ARG A 1 435 ? -3.293 31.281 1.696 1 80 435 ARG A N 1
ATOM 3477 C CA . ARG A 1 435 ? -2.359 30.172 1.487 1 80 435 ARG A CA 1
ATOM 3478 C C . ARG A 1 435 ? -2.688 29.406 0.208 1 80 435 ARG A C 1
ATOM 3480 O O . ARG A 1 435 ? -1.789 28.922 -0.475 1 80 435 ARG A O 1
ATOM 3487 N N . ASP A 1 436 ? -3.932 29.281 -0.1 1 88.19 436 ASP A N 1
ATOM 3488 C CA . ASP A 1 436 ? -4.359 28.438 -1.213 1 88.19 436 ASP A CA 1
ATOM 3489 C C . ASP A 1 436 ? -4.664 29.266 -2.451 1 88.19 436 ASP A C 1
ATOM 3491 O O . ASP A 1 436 ? -4.609 28.766 -3.576 1 88.19 436 ASP A O 1
ATOM 3495 N N . LEU A 1 437 ? -4.949 30.516 -2.287 1 89.25 437 LEU A N 1
ATOM 3496 C CA . LEU A 1 437 ? -5.465 31.359 -3.357 1 89.25 437 LEU A CA 1
ATOM 3497 C C . LEU A 1 437 ? -4.449 31.5 -4.488 1 89.25 437 LEU A C 1
ATOM 3499 O O . LEU A 1 437 ? -4.812 31.438 -5.664 1 89.25 437 LEU A O 1
ATOM 3503 N N . PRO A 1 438 ? -3.141 31.656 -4.18 1 83.94 438 PRO A N 1
ATOM 3504 C CA . PRO A 1 438 ? -2.189 31.766 -5.285 1 83.94 438 PRO A CA 1
ATOM 3505 C C . PRO A 1 438 ? -2.137 30.516 -6.152 1 83.94 438 PRO A C 1
ATOM 3507 O O . PRO A 1 438 ? -2.143 30.609 -7.383 1 83.94 438 PRO A O 1
ATOM 3510 N N . TYR A 1 439 ? -2.139 29.484 -5.547 1 82.31 439 TYR A N 1
ATOM 3511 C CA . TYR A 1 439 ? -2.115 28.234 -6.281 1 82.31 439 TYR A CA 1
ATOM 3512 C C . TYR A 1 439 ? -3.365 28.078 -7.141 1 82.31 439 TYR A C 1
ATOM 3514 O O . TYR A 1 439 ? -3.281 27.703 -8.312 1 82.31 439 TYR A O 1
ATOM 3522 N N . ILE A 1 440 ? -4.496 28.344 -6.57 1 89.62 440 ILE A N 1
ATOM 3523 C CA . ILE A 1 440 ? -5.77 28.188 -7.258 1 89.62 440 ILE A CA 1
ATOM 3524 C C . ILE A 1 440 ? -5.852 29.156 -8.438 1 89.62 440 ILE A C 1
ATOM 3526 O O . ILE A 1 440 ? -6.312 28.797 -9.516 1 89.62 440 ILE A O 1
ATOM 3530 N N . SER A 1 441 ? -5.371 30.297 -8.203 1 89.5 441 SER A N 1
ATOM 3531 C CA . SER A 1 441 ? -5.484 31.344 -9.203 1 89.5 441 SER A CA 1
ATOM 3532 C C . SER A 1 441 ? -4.484 31.141 -10.336 1 89.5 441 SER A C 1
ATOM 3534 O O . SER A 1 441 ? -4.77 31.484 -11.492 1 89.5 441 SER A O 1
ATOM 3536 N N . GLU A 1 442 ? -3.408 30.562 -10.031 1 86.12 442 GLU A N 1
ATOM 3537 C CA . GLU A 1 442 ? -2.32 30.5 -11 1 86.12 442 GLU A CA 1
ATOM 3538 C C . GLU A 1 442 ? -2.34 29.188 -11.773 1 86.12 442 GLU A C 1
ATOM 3540 O O . GLU A 1 442 ? -1.629 29.031 -12.766 1 86.12 442 GLU A O 1
ATOM 3545 N N . ARG A 1 443 ? -3.203 28.422 -11.43 1 85.81 443 ARG A N 1
ATOM 3546 C CA . ARG A 1 443 ? -3.189 27.109 -12.078 1 85.81 443 ARG A CA 1
ATOM 3547 C C . ARG A 1 443 ? -4.566 26.75 -12.633 1 85.81 443 ARG A C 1
ATOM 3549 O O . ARG A 1 443 ? -5.184 25.781 -12.195 1 85.81 443 ARG A O 1
ATOM 3556 N N . PRO A 1 444 ? -4.891 27.438 -13.641 1 90.69 444 PRO A N 1
ATOM 3557 C CA . PRO A 1 444 ? -6.172 27.141 -14.281 1 90.69 444 PRO A CA 1
ATOM 3558 C C . PRO A 1 444 ? -6.16 25.828 -15.055 1 90.69 444 PRO A C 1
ATOM 3560 O O . PRO A 1 444 ? -5.094 25.234 -15.258 1 90.69 444 PRO A O 1
ATOM 3563 N N . SER A 1 445 ? -7.32 25.344 -15.445 1 90.56 445 SER A N 1
ATOM 3564 C CA . SER A 1 445 ? -7.457 24.078 -16.188 1 90.56 445 SER A CA 1
ATOM 3565 C C . SER A 1 445 ? -6.711 24.141 -17.516 1 90.56 445 SER A C 1
ATOM 3567 O O . SER A 1 445 ? -6.195 23.125 -17.984 1 90.56 445 SER A O 1
ATOM 3569 N N . SER A 1 446 ? -6.609 25.312 -18.094 1 89.81 446 SER A N 1
ATOM 3570 C CA . SER A 1 446 ? -5.887 25.484 -19.344 1 89.81 446 SER A CA 1
ATOM 3571 C C . SER A 1 446 ? -4.402 25.172 -19.172 1 89.81 446 SER A C 1
ATOM 3573 O O . SER A 1 446 ? -3.783 24.562 -20.031 1 89.81 446 SER A O 1
ATOM 3575 N N . LEU A 1 447 ? -3.906 25.625 -18.062 1 87.31 447 LEU A N 1
ATOM 3576 C CA . LEU A 1 447 ? -2.502 25.344 -17.781 1 87.31 447 LEU A CA 1
ATOM 3577 C C . LEU A 1 447 ? -2.279 23.859 -17.547 1 87.31 447 LEU A C 1
ATOM 3579 O O . LEU A 1 447 ? -1.244 23.297 -17.922 1 87.31 447 LEU A O 1
ATOM 3583 N N . TRP A 1 448 ? -3.203 23.25 -16.859 1 88.25 448 TRP A N 1
ATOM 3584 C CA . TRP A 1 448 ? -3.137 21.812 -16.625 1 88.25 448 TRP A CA 1
ATOM 3585 C C . TRP A 1 448 ? -3.023 21.062 -17.953 1 88.25 448 TRP A C 1
ATOM 3587 O O . TRP A 1 448 ? -2.201 20.156 -18.078 1 88.25 448 TRP A O 1
ATOM 3597 N N . THR A 1 449 ? -3.814 21.438 -18.938 1 91.69 449 THR A N 1
ATOM 3598 C CA . THR A 1 449 ? -3.805 20.797 -20.266 1 91.69 449 THR A CA 1
ATOM 3599 C C . THR A 1 449 ? -2.449 20.984 -20.938 1 91.69 449 THR A C 1
ATOM 3601 O O . THR A 1 449 ? -1.89 20.047 -21.484 1 91.69 449 THR A O 1
ATOM 3604 N N . ARG A 1 450 ? -1.964 22.141 -20.859 1 90.19 450 ARG A N 1
ATOM 3605 C CA . ARG A 1 450 ? -0.676 22.453 -21.469 1 90.19 450 ARG A CA 1
ATOM 3606 C C . ARG A 1 450 ? 0.447 21.656 -20.812 1 90.19 450 ARG A C 1
ATOM 3608 O O . ARG A 1 450 ? 1.357 21.188 -21.484 1 90.19 450 ARG A O 1
ATOM 3615 N N . GLN A 1 451 ? 0.36 21.578 -19.578 1 87.5 451 GLN A N 1
ATOM 3616 C CA . GLN A 1 451 ? 1.407 20.891 -18.828 1 87.5 451 GLN A CA 1
ATOM 3617 C C . GLN A 1 451 ? 1.427 19.406 -19.156 1 87.5 451 GLN A C 1
ATOM 3619 O O . GLN A 1 451 ? 2.496 18.812 -19.297 1 87.5 451 GLN A O 1
ATOM 3624 N N . VAL A 1 452 ? 0.298 18.812 -19.234 1 90.94 452 VAL A N 1
ATOM 3625 C CA . VAL A 1 452 ? 0.213 17.391 -19.562 1 90.94 452 VAL A CA 1
ATOM 3626 C C . VAL A 1 452 ? 0.794 17.141 -20.953 1 90.94 452 VAL A C 1
ATOM 3628 O O . VAL A 1 452 ? 1.515 16.156 -21.172 1 90.94 452 VAL A O 1
ATOM 3631 N N . LEU A 1 453 ? 0.522 18.047 -21.875 1 92.5 453 LEU A N 1
ATOM 3632 C CA . LEU A 1 453 ? 1.044 17.922 -23.234 1 92.5 453 LEU A CA 1
ATOM 3633 C C . LEU A 1 453 ? 2.557 18.109 -23.25 1 92.5 453 LEU A C 1
ATOM 3635 O O . LEU A 1 453 ? 3.264 17.406 -23.984 1 92.5 453 LEU A O 1
ATOM 3639 N N . GLN A 1 454 ? 2.992 19.016 -22.453 1 88.69 454 GLN A N 1
ATOM 3640 C CA . GLN A 1 454 ? 4.434 19.234 -22.359 1 88.69 454 GLN A CA 1
ATOM 3641 C C . GLN A 1 454 ? 5.133 18 -21.781 1 88.69 454 GLN A C 1
ATOM 3643 O O . GLN A 1 454 ? 6.223 17.625 -22.234 1 88.69 454 GLN A O 1
ATOM 3648 N N . ASP A 1 455 ? 4.512 17.453 -20.797 1 87.81 455 ASP A N 1
ATOM 3649 C CA . ASP A 1 455 ? 5.074 16.25 -20.203 1 87.81 455 ASP A CA 1
ATOM 3650 C C . ASP A 1 455 ? 5.109 15.102 -21.219 1 87.81 455 ASP A C 1
ATOM 3652 O O . ASP A 1 455 ? 6.035 14.289 -21.203 1 87.81 455 ASP A O 1
ATOM 3656 N N . LEU A 1 456 ? 4.082 15 -22.031 1 91.31 456 LEU A N 1
ATOM 3657 C CA . LEU A 1 456 ? 4.055 14.008 -23.109 1 91.31 456 LEU A CA 1
ATOM 3658 C C . LEU A 1 456 ? 5.227 14.203 -24.062 1 91.31 456 LEU A C 1
ATOM 3660 O O . LEU A 1 456 ? 5.918 13.234 -24.406 1 91.31 456 LEU A O 1
ATOM 3664 N N . TRP A 1 457 ? 5.438 15.375 -24.453 1 88.25 457 TRP A N 1
ATOM 3665 C CA . TRP A 1 457 ? 6.492 15.656 -25.422 1 88.25 457 TRP A CA 1
ATOM 3666 C C . TRP A 1 457 ? 7.871 15.438 -24.797 1 88.25 457 TRP A C 1
ATOM 3668 O O . TRP A 1 457 ? 8.797 14.977 -25.469 1 88.25 457 TRP A O 1
ATOM 3678 N N . ALA A 1 458 ? 7.969 15.789 -23.547 1 82.81 458 ALA A N 1
ATOM 3679 C CA . ALA A 1 458 ? 9.219 15.531 -22.828 1 82.81 458 ALA A CA 1
ATOM 3680 C C . ALA A 1 458 ? 9.492 14.031 -22.734 1 82.81 458 ALA A C 1
ATOM 3682 O O . ALA A 1 458 ? 10.633 13.594 -22.859 1 82.81 458 ALA A O 1
ATOM 3683 N N . ALA A 1 459 ? 8.5 13.305 -22.453 1 82.56 459 ALA A N 1
ATOM 3684 C CA . ALA A 1 459 ? 8.625 11.859 -22.328 1 82.56 459 ALA A CA 1
ATOM 3685 C C . ALA A 1 459 ? 9.039 11.227 -23.656 1 82.56 459 ALA A C 1
ATOM 3687 O O . ALA A 1 459 ? 9.789 10.25 -23.688 1 82.56 459 ALA A O 1
ATOM 3688 N N . LYS A 1 460 ? 8.523 11.766 -24.719 1 81.19 460 LYS A N 1
ATOM 3689 C CA . LYS A 1 460 ? 8.812 11.219 -26.031 1 81.19 460 LYS A CA 1
ATOM 3690 C C . LYS A 1 460 ? 10.227 11.586 -26.484 1 81.19 460 LYS A C 1
ATOM 3692 O O . LYS A 1 460 ? 10.844 10.867 -27.266 1 81.19 460 LYS A O 1
ATOM 3697 N N . ALA A 1 461 ? 10.609 12.758 -26.078 1 74.62 461 ALA A N 1
ATOM 3698 C CA . ALA A 1 461 ? 11.938 13.234 -26.469 1 74.62 461 ALA A CA 1
ATOM 3699 C C . ALA A 1 461 ? 13.031 12.445 -25.75 1 74.62 461 ALA A C 1
ATOM 3701 O O . ALA A 1 461 ? 14.148 12.312 -26.25 1 74.62 461 ALA A O 1
ATOM 3702 N N . GLU A 1 462 ? 12.797 12.188 -24.469 1 61.47 462 GLU A N 1
ATOM 3703 C CA . GLU A 1 462 ? 13.805 11.484 -23.672 1 61.47 462 GLU A CA 1
ATOM 3704 C C . GLU A 1 462 ? 14.172 10.148 -24.312 1 61.47 462 GLU A C 1
ATOM 3706 O O . GLU A 1 462 ? 13.297 9.359 -24.672 1 61.47 462 GLU A O 1
ATOM 3711 N N . THR A 1 463 ? 15.25 10.32 -25.094 1 51.53 463 THR A N 1
ATOM 3712 C CA . THR A 1 463 ? 15.914 9.109 -25.562 1 51.53 463 THR A CA 1
ATOM 3713 C C . THR A 1 463 ? 16.156 8.141 -24.406 1 51.53 463 THR A C 1
ATOM 3715 O O . THR A 1 463 ? 16.422 8.562 -23.281 1 51.53 463 THR A O 1
ATOM 3718 N N . PRO A 1 464 ? 15.75 6.941 -24.531 1 47.28 464 PRO A N 1
ATOM 3719 C CA . PRO A 1 464 ? 15.852 5.953 -23.453 1 47.28 464 PRO A CA 1
ATOM 3720 C C . PRO A 1 464 ? 17.141 6.098 -22.641 1 47.28 464 PRO A C 1
ATOM 3722 O O . PRO A 1 464 ? 18.234 5.879 -23.172 1 47.28 464 PRO A O 1
ATOM 3725 N N . GLU A 1 465 ? 17.391 7.215 -22 1 41.69 465 GLU A N 1
ATOM 3726 C CA . GLU A 1 465 ? 18.562 7.242 -21.125 1 41.69 465 GLU A CA 1
ATOM 3727 C C . GLU A 1 465 ? 18.578 6.031 -20.203 1 41.69 465 GLU A C 1
ATOM 3729 O O . GLU A 1 465 ? 17.547 5.434 -19.922 1 41.69 465 GLU A O 1
ATOM 3734 N N . LEU A 1 466 ? 19.781 5.543 -19.938 1 36 466 LEU A N 1
ATOM 3735 C CA . LEU A 1 466 ? 20.109 4.398 -19.094 1 36 466 LEU A CA 1
ATOM 3736 C C . LEU A 1 466 ? 19.375 4.465 -17.766 1 36 466 LEU A C 1
ATOM 3738 O O . LEU A 1 466 ? 19.422 5.48 -17.078 1 36 466 LEU A O 1
ATOM 3742 N N . LEU A 1 467 ? 18.375 3.828 -17.578 1 39.22 467 LEU A N 1
ATOM 3743 C CA . LEU A 1 467 ? 17.422 3.547 -16.516 1 39.22 467 LEU A CA 1
ATOM 3744 C C . LEU A 1 467 ? 18.125 3.373 -15.18 1 39.22 467 LEU A C 1
ATOM 3746 O O . LEU A 1 467 ? 18.969 2.492 -15.031 1 39.22 467 LEU A O 1
ATOM 3750 N N . LYS A 1 468 ? 18.453 4.254 -14.375 1 32.97 468 LYS A N 1
ATOM 3751 C CA . LYS A 1 468 ? 18.859 3.99 -13 1 32.97 468 LYS A CA 1
ATOM 3752 C C . LYS A 1 468 ? 17.781 3.213 -12.25 1 32.97 468 LYS A C 1
ATOM 3754 O O . LYS A 1 468 ? 16.703 3.742 -11.977 1 32.97 468 LYS A O 1
ATOM 3759 N N . ARG A 1 469 ? 17.672 1.866 -12.383 1 31.66 469 ARG A N 1
ATOM 3760 C CA . ARG A 1 469 ? 16.828 1.072 -11.484 1 31.66 469 ARG A CA 1
ATOM 3761 C C . ARG A 1 469 ? 17.172 1.354 -10.023 1 31.66 469 ARG A C 1
ATOM 3763 O O . ARG A 1 469 ? 18.344 1.345 -9.641 1 31.66 469 ARG A O 1
ATOM 3770 N N . ASP A 1 470 ? 16.438 2.018 -9.328 1 29.47 470 ASP A N 1
ATOM 3771 C CA . ASP A 1 470 ? 16.625 2.057 -7.883 1 29.47 470 ASP A CA 1
ATOM 3772 C C . ASP A 1 470 ? 16.766 0.65 -7.309 1 29.47 470 ASP A C 1
ATOM 3774 O O . ASP A 1 470 ? 15.773 0.009 -6.969 1 29.47 470 ASP A O 1
ATOM 3778 N N . THR A 1 471 ? 17.625 -0.202 -7.875 1 27.14 471 THR A N 1
ATOM 3779 C CA . THR A 1 471 ? 17.891 -1.453 -7.176 1 27.14 471 THR A CA 1
ATOM 3780 C C . THR A 1 471 ? 18.391 -1.186 -5.758 1 27.14 471 THR A C 1
ATOM 3782 O O . THR A 1 471 ? 19.328 -0.411 -5.559 1 27.14 471 THR A O 1
ATOM 3785 N N . GLY A 1 472 ? 17.562 -0.974 -4.879 1 28.33 472 GLY A N 1
ATOM 3786 C CA . GLY A 1 472 ? 18.078 -1 -3.518 1 28.33 472 GLY A CA 1
ATOM 3787 C C . GLY A 1 472 ? 19.328 -1.857 -3.369 1 28.33 472 GLY A C 1
ATOM 3788 O O . GLY A 1 472 ? 19.672 -2.256 -2.258 1 28.33 472 GLY A O 1
ATOM 3789 N N . GLY A 1 473 ? 19.703 -2.717 -4.352 1 26.05 473 GLY A N 1
ATOM 3790 C CA . GLY A 1 473 ? 20.922 -3.443 -4.027 1 26.05 473 GLY A CA 1
ATOM 3791 C C . GLY A 1 473 ? 22.094 -2.531 -3.727 1 26.05 473 GLY A C 1
ATOM 3792 O O . GLY A 1 473 ? 22.047 -1.333 -4.012 1 26.05 473 GLY A O 1
ATOM 3793 N N . VAL A 1 474 ? 22.984 -3.049 -2.854 1 22.77 474 VAL A N 1
ATOM 3794 C CA . VAL A 1 474 ? 24.375 -2.697 -2.635 1 22.77 474 VAL A CA 1
ATOM 3795 C C . VAL A 1 474 ? 25.031 -2.344 -3.967 1 22.77 474 VAL A C 1
ATOM 3797 O O . VAL A 1 474 ? 24.953 -3.111 -4.93 1 22.77 474 VAL A O 1
ATOM 3800 N N . ARG A 1 475 ? 25.203 -1.154 -4.172 1 24.91 475 ARG A N 1
ATOM 3801 C CA . ARG A 1 475 ? 26.094 -0.613 -5.191 1 24.91 475 ARG A CA 1
ATOM 3802 C C . ARG A 1 475 ? 27.406 -1.388 -5.238 1 24.91 475 ARG A C 1
ATOM 3804 O O . ARG A 1 475 ? 28.25 -1.246 -4.348 1 24.91 475 ARG A O 1
ATOM 3811 N N . VAL A 1 476 ? 27.562 -2.648 -5.395 1 22.7 476 VAL A N 1
ATOM 3812 C CA . VAL A 1 476 ? 28.906 -2.771 -5.961 1 22.7 476 VAL A CA 1
ATOM 3813 C C . VAL A 1 476 ? 29.062 -1.801 -7.129 1 22.7 476 VAL A C 1
ATOM 3815 O O . VAL A 1 476 ? 28.266 -1.812 -8.07 1 22.7 476 VAL A O 1
ATOM 3818 N N . GLN A 1 477 ? 29.547 -0.618 -6.91 1 25.3 477 GLN A N 1
ATOM 3819 C CA . GLN A 1 477 ? 30.109 0.381 -7.809 1 25.3 477 GLN A CA 1
ATOM 3820 C C . GLN A 1 477 ? 30.828 -0.281 -8.984 1 25.3 477 GLN A C 1
ATOM 3822 O O . GLN A 1 477 ? 32.062 -0.396 -8.984 1 25.3 477 GLN A O 1
ATOM 3827 N N . TYR A 1 478 ? 30.734 -1.464 -9.438 1 24.27 478 TYR A N 1
ATOM 3828 C CA . TYR A 1 478 ? 31.531 -1.474 -10.664 1 24.27 478 TYR A CA 1
ATOM 3829 C C . TYR A 1 478 ? 30.984 -0.475 -11.68 1 24.27 478 TYR A C 1
ATOM 3831 O O . TYR A 1 478 ? 29.812 -0.545 -12.055 1 24.27 478 TYR A O 1
ATOM 3839 N N . GLN A 1 479 ? 31.344 0.791 -11.547 1 27.05 479 GLN A N 1
ATOM 3840 C CA . GLN A 1 479 ? 31.234 1.808 -12.586 1 27.05 479 GLN A CA 1
ATOM 3841 C C . GLN A 1 479 ? 31.656 1.252 -13.945 1 27.05 479 GLN A C 1
ATOM 3843 O O . GLN A 1 479 ? 32.781 1.479 -14.398 1 27.05 479 GLN A O 1
ATOM 3848 N N . PRO A 1 480 ? 31.703 0.016 -14.383 1 28.31 480 PRO A N 1
ATOM 3849 C CA . PRO A 1 480 ? 32.188 0.152 -15.758 1 28.31 480 PRO A CA 1
ATOM 3850 C C . PRO A 1 480 ? 31.375 1.159 -16.562 1 28.31 480 PRO A C 1
ATOM 3852 O O . PRO A 1 480 ? 30.156 1.213 -16.438 1 28.31 480 PRO A O 1
ATOM 3855 N N . VAL A 1 481 ? 31.844 2.342 -16.844 1 29.53 481 VAL A N 1
ATOM 3856 C CA . VAL A 1 481 ? 31.578 3.385 -17.828 1 29.53 481 VAL A CA 1
ATOM 3857 C C . VAL A 1 481 ? 31.062 2.754 -19.125 1 29.53 481 VAL A C 1
ATOM 3859 O O . VAL A 1 481 ? 30.922 3.439 -20.141 1 29.53 481 VAL A O 1
ATOM 3862 N N . TRP A 1 482 ? 31.453 1.498 -19.531 1 29.2 482 TRP A N 1
ATOM 3863 C CA . TRP A 1 482 ? 31.188 1.289 -20.953 1 29.2 482 TRP A CA 1
ATOM 3864 C C . TRP A 1 482 ? 29.719 1.516 -21.281 1 29.2 482 TRP A C 1
ATOM 3866 O O . TRP A 1 482 ? 28.844 0.844 -20.734 1 29.2 482 TRP A O 1
ATOM 3876 N N . GLN A 1 483 ? 29.297 2.643 -21.375 1 35.12 483 GLN A N 1
ATOM 3877 C CA . GLN A 1 483 ? 28.141 3.041 -22.188 1 35.12 483 GLN A CA 1
ATOM 3878 C C . GLN A 1 483 ? 28 2.148 -23.406 1 35.12 483 GLN A C 1
ATOM 3880 O O . GLN A 1 483 ? 28.406 2.525 -24.516 1 35.12 483 GLN A O 1
ATOM 3885 N N . THR A 1 484 ? 28.609 0.961 -23.578 1 37.72 484 THR A N 1
ATOM 3886 C CA . THR A 1 484 ? 28.406 0.227 -24.812 1 37.72 484 THR A CA 1
ATOM 3887 C C . THR A 1 484 ? 26.922 0.214 -25.203 1 37.72 484 THR A C 1
ATOM 3889 O O . THR A 1 484 ? 26.047 0.149 -24.328 1 37.72 484 THR A O 1
ATOM 3892 N N . SER A 1 485 ? 26.656 0.727 -26.266 1 43.78 485 SER A N 1
ATOM 3893 C CA . SER A 1 485 ? 25.422 0.721 -27.062 1 43.78 485 SER A CA 1
ATOM 3894 C C . SER A 1 485 ? 24.703 -0.624 -26.969 1 43.78 485 SER A C 1
ATOM 3896 O O . SER A 1 485 ? 25.219 -1.637 -27.453 1 43.78 485 SER A O 1
ATOM 3898 N N . HIS A 1 486 ? 24.172 -1.051 -25.984 1 61.59 486 HIS A N 1
ATOM 3899 C CA . HIS A 1 486 ? 23.266 -2.188 -25.891 1 61.59 486 HIS A CA 1
ATOM 3900 C C . HIS A 1 486 ? 22.156 -2.084 -26.938 1 61.59 486 HIS A C 1
ATOM 3902 O O . HIS A 1 486 ? 21.109 -1.507 -26.672 1 61.59 486 HIS A O 1
ATOM 3908 N N . ASN A 1 487 ? 22.594 -2.482 -28.203 1 72.38 487 ASN A N 1
ATOM 3909 C CA . ASN A 1 487 ? 21.672 -2.406 -29.328 1 72.38 487 ASN A CA 1
ATOM 3910 C C . ASN A 1 487 ? 20.797 -3.648 -29.438 1 72.38 487 ASN A C 1
ATOM 3912 O O . ASN A 1 487 ? 21.172 -4.715 -28.938 1 72.38 487 ASN A O 1
ATOM 3916 N N . HIS A 1 488 ? 19.734 -3.445 -29.969 1 84.44 488 HIS A N 1
ATOM 3917 C CA . HIS A 1 488 ? 18.859 -4.582 -30.234 1 84.44 488 HIS A CA 1
ATOM 3918 C C . HIS A 1 488 ? 19.469 -5.5 -31.297 1 84.44 488 HIS A C 1
ATOM 3920 O O . HIS A 1 488 ? 19.938 -5.027 -32.344 1 84.44 488 HIS A O 1
ATOM 3926 N N . LEU A 1 489 ? 19.578 -6.734 -31.047 1 88.56 489 LEU A N 1
ATOM 3927 C CA . LEU A 1 489 ? 20.156 -7.711 -31.953 1 88.56 489 LEU A CA 1
ATOM 3928 C C . LEU A 1 489 ? 19.266 -7.906 -33.188 1 88.56 489 LEU A C 1
ATOM 3930 O O . LEU A 1 489 ? 18.094 -8.242 -33.031 1 88.56 489 LEU A O 1
ATOM 3934 N N . ARG A 1 490 ? 19.766 -7.602 -34.344 1 84.88 490 ARG A N 1
ATOM 3935 C CA . ARG A 1 490 ? 19.031 -7.812 -35.594 1 84.88 490 ARG A CA 1
ATOM 3936 C C . ARG A 1 490 ? 19.266 -9.219 -36.125 1 84.88 490 ARG A C 1
ATOM 3938 O O . ARG A 1 490 ? 20.391 -9.602 -36.438 1 84.88 490 ARG A O 1
ATOM 3945 N N . GLU A 1 491 ? 18.25 -9.977 -36.344 1 89.75 491 GLU A N 1
ATOM 3946 C CA . GLU A 1 491 ? 18.328 -11.367 -36.781 1 89.75 491 GLU A CA 1
ATOM 3947 C C . GLU A 1 491 ? 19.078 -11.477 -38.125 1 89.75 491 GLU A C 1
ATOM 3949 O O . GLU A 1 491 ? 19.859 -12.414 -38.312 1 89.75 491 GLU A O 1
ATOM 3954 N N . THR A 1 492 ? 18.875 -10.5 -38.938 1 87.31 492 THR A N 1
ATOM 3955 C CA . THR A 1 492 ? 19.469 -10.539 -40.281 1 87.31 492 THR A CA 1
ATOM 3956 C C . THR A 1 492 ? 20.984 -10.406 -40.219 1 87.31 492 THR A C 1
ATOM 3958 O O . THR A 1 492 ? 21.703 -11.031 -41 1 87.31 492 THR A O 1
ATOM 3961 N N . GLU A 1 493 ? 21.422 -9.695 -39.281 1 88 493 GLU A N 1
ATOM 3962 C CA . GLU A 1 493 ? 22.859 -9.516 -39.125 1 88 493 GLU A CA 1
ATOM 3963 C C . GLU A 1 493 ? 23.531 -10.797 -38.625 1 88 493 GLU A C 1
ATOM 3965 O O . GLU A 1 493 ? 24.609 -11.156 -39.094 1 88 493 GLU A O 1
ATOM 3970 N N . VAL A 1 494 ? 22.938 -11.438 -37.75 1 92.38 494 VAL A N 1
ATOM 3971 C CA . VAL A 1 494 ? 23.469 -12.68 -37.219 1 92.38 494 VAL A CA 1
ATOM 3972 C C . VAL A 1 494 ? 23.438 -13.773 -38.281 1 92.38 494 VAL A C 1
ATOM 3974 O O . VAL A 1 494 ? 24.391 -14.539 -38.406 1 92.38 494 VAL A O 1
ATOM 3977 N N . GLU A 1 495 ? 22.391 -13.805 -39 1 93.12 495 GLU A N 1
ATOM 3978 C CA . GLU A 1 495 ? 22.234 -14.805 -40.062 1 93.12 495 GLU A CA 1
ATOM 3979 C C . GLU A 1 495 ? 23.297 -14.609 -41.125 1 93.12 495 GLU A C 1
ATOM 3981 O O . GLU A 1 495 ? 23.844 -15.586 -41.656 1 93.12 495 GLU A O 1
ATOM 3986 N N . GLY A 1 496 ? 23.469 -13.398 -41.5 1 89.12 496 GLY A N 1
ATOM 3987 C CA . GLY A 1 496 ? 24.516 -13.102 -42.469 1 89.12 496 GLY A CA 1
ATOM 3988 C C . GLY A 1 496 ? 25.891 -13.547 -42.031 1 89.12 496 GLY A C 1
ATOM 3989 O O . GLY A 1 496 ? 26.641 -14.133 -42.812 1 89.12 496 GLY A O 1
ATOM 3990 N N . ALA A 1 497 ? 26.234 -13.289 -40.812 1 91.5 497 ALA A N 1
ATOM 3991 C CA . ALA A 1 497 ? 27.516 -13.695 -40.25 1 91.5 497 ALA A CA 1
ATOM 3992 C C . ALA A 1 497 ? 27.609 -15.219 -40.156 1 91.5 497 ALA A C 1
ATOM 3994 O O . ALA A 1 497 ? 28.656 -15.805 -40.438 1 91.5 497 ALA A O 1
ATOM 3995 N N . TYR A 1 498 ? 26.562 -15.828 -39.781 1 94 498 TYR A N 1
ATOM 3996 C CA . TYR A 1 498 ? 26.484 -17.281 -39.625 1 94 498 TYR A CA 1
ATOM 3997 C C . TYR A 1 498 ? 26.734 -17.984 -40.938 1 94 498 TYR A C 1
ATOM 3999 O O . TYR A 1 498 ? 27.438 -19 -41 1 94 498 TYR A O 1
ATOM 4007 N N . SER A 1 499 ? 26.219 -17.422 -42 1 92.31 499 SER A N 1
ATOM 4008 C CA . SER A 1 499 ? 26.359 -18.031 -43.312 1 92.31 499 SER A CA 1
ATOM 4009 C C . SER A 1 499 ? 27.797 -17.938 -43.812 1 92.31 499 SER A C 1
ATOM 4011 O O . SER A 1 499 ? 28.266 -18.812 -44.531 1 92.31 499 SER A O 1
ATOM 4013 N N . LYS A 1 500 ? 28.469 -16.984 -43.375 1 88.88 500 LYS A N 1
ATOM 4014 C CA . LYS A 1 500 ? 29.828 -16.75 -43.844 1 88.88 500 LYS A CA 1
ATOM 4015 C C . LYS A 1 500 ? 30.859 -17.5 -43 1 88.88 500 LYS A C 1
ATOM 4017 O O . LYS A 1 500 ? 31.969 -17.781 -43.469 1 88.88 500 LYS A O 1
ATOM 4022 N N . ALA A 1 501 ? 30.516 -17.859 -41.875 1 91.19 501 ALA A N 1
ATOM 4023 C CA . ALA A 1 501 ? 31.453 -18.438 -40.938 1 91.19 501 ALA A CA 1
ATOM 4024 C C . ALA A 1 501 ? 31.688 -19.922 -41.219 1 91.19 501 ALA A C 1
ATOM 4026 O O . ALA A 1 501 ? 30.812 -20.594 -41.781 1 91.19 501 ALA A O 1
ATOM 4027 N N . THR A 1 502 ? 32.844 -20.375 -40.812 1 88.69 502 THR A N 1
ATOM 4028 C CA . THR A 1 502 ? 33.219 -21.75 -41.125 1 88.69 502 THR A CA 1
ATOM 4029 C C . THR A 1 502 ? 33.312 -22.562 -39.812 1 88.69 502 THR A C 1
ATOM 4031 O O . THR A 1 502 ? 33.219 -23.781 -39.844 1 88.69 502 THR A O 1
ATOM 4034 N N . ARG A 1 503 ? 33.625 -22 -38.781 1 91.06 503 ARG A N 1
ATOM 4035 C CA . ARG A 1 503 ? 33.688 -22.609 -37.469 1 91.06 503 ARG A CA 1
ATOM 4036 C C . ARG A 1 503 ? 32.875 -21.781 -36.469 1 91.06 503 ARG A C 1
ATOM 4038 O O . ARG A 1 503 ? 33.312 -20.719 -36.031 1 91.06 503 ARG A O 1
ATOM 4045 N N . ARG A 1 504 ? 31.859 -22.375 -36.094 1 93.88 504 ARG A N 1
ATOM 4046 C CA . ARG A 1 504 ? 30.891 -21.578 -35.344 1 93.88 504 ARG A CA 1
ATOM 4047 C C . ARG A 1 504 ? 30.656 -22.172 -33.938 1 93.88 504 ARG A C 1
ATOM 4049 O O . ARG A 1 504 ? 30.547 -23.391 -33.812 1 93.88 504 ARG A O 1
ATOM 4056 N N . PHE A 1 505 ? 30.625 -21.359 -32.875 1 93.94 505 PHE A N 1
ATOM 4057 C CA . PHE A 1 505 ? 30.266 -21.75 -31.516 1 93.94 505 PHE A CA 1
ATOM 4058 C C . PHE A 1 505 ? 29.016 -21.031 -31.047 1 93.94 505 PHE A C 1
ATOM 4060 O O . PHE A 1 505 ? 28.922 -19.812 -31.172 1 93.94 505 PHE A O 1
ATOM 4067 N N . ILE A 1 506 ? 28.078 -21.766 -30.547 1 95.56 506 ILE A N 1
ATOM 4068 C CA . ILE A 1 506 ? 26.828 -21.203 -30.047 1 95.56 506 ILE A CA 1
ATOM 4069 C C . ILE A 1 506 ? 26.625 -21.609 -28.594 1 95.56 506 ILE A C 1
ATOM 4071 O O . ILE A 1 506 ? 26.484 -22.781 -28.266 1 95.56 506 ILE A O 1
ATOM 4075 N N . PHE A 1 507 ? 26.641 -20.672 -27.734 1 95.19 507 PHE A N 1
ATOM 4076 C CA . PHE A 1 507 ? 26.422 -20.875 -26.297 1 95.19 507 PHE A CA 1
ATOM 4077 C C . PHE A 1 507 ? 25.094 -20.25 -25.859 1 95.19 507 PHE A C 1
ATOM 4079 O O . PHE A 1 507 ? 24.828 -19.094 -26.156 1 95.19 507 PHE A O 1
ATOM 4086 N N . THR A 1 508 ? 24.266 -20.969 -25.172 1 94.56 508 THR A N 1
ATOM 4087 C CA . THR A 1 508 ? 23 -20.422 -24.672 1 94.56 508 THR A CA 1
ATOM 4088 C C . THR A 1 508 ? 22.734 -20.875 -23.234 1 94.56 508 THR A C 1
ATOM 4090 O O . THR A 1 508 ? 23.125 -21.984 -22.844 1 94.56 508 THR A O 1
ATOM 4093 N N . ASP A 1 509 ? 22.141 -19.984 -22.5 1 92.56 509 ASP A N 1
ATOM 4094 C CA . ASP A 1 509 ? 21.531 -20.375 -21.234 1 92.56 509 ASP A CA 1
ATOM 4095 C C . ASP A 1 509 ? 20.203 -21.094 -21.453 1 92.56 509 ASP A C 1
ATOM 4097 O O . ASP A 1 509 ? 19.734 -21.219 -22.594 1 92.56 509 ASP A O 1
ATOM 4101 N N . PHE A 1 510 ? 19.719 -21.672 -20.422 1 90 510 PHE A N 1
ATOM 4102 C CA . PHE A 1 510 ? 18.453 -22.406 -20.562 1 90 510 PHE A CA 1
ATOM 4103 C C . PHE A 1 510 ? 17.297 -21.578 -20.031 1 90 510 PHE A C 1
ATOM 4105 O O . PHE A 1 510 ? 16.578 -20.938 -20.797 1 90 510 PHE A O 1
ATOM 4112 N N . GLY A 1 511 ? 17.281 -21.453 -18.688 1 83.94 511 GLY A N 1
ATOM 4113 C CA . GLY A 1 511 ? 16.188 -20.703 -18.078 1 83.94 511 GLY A CA 1
ATOM 4114 C C . GLY A 1 511 ? 16.234 -19.219 -18.391 1 83.94 511 GLY A C 1
ATOM 4115 O O . GLY A 1 511 ? 17.281 -18.578 -18.234 1 83.94 511 GLY A O 1
ATOM 4116 N N . GLY A 1 512 ? 15.078 -18.703 -18.891 1 85.38 512 GLY A N 1
ATOM 4117 C CA . GLY A 1 512 ? 15.023 -17.281 -19.219 1 85.38 512 GLY A CA 1
ATOM 4118 C C . GLY A 1 512 ? 15.562 -16.969 -20.609 1 85.38 512 GLY A C 1
ATOM 4119 O O . GLY A 1 512 ? 15.445 -15.844 -21.094 1 85.38 512 GLY A O 1
ATOM 4120 N N . THR A 1 513 ? 16.188 -17.953 -21.188 1 89.56 513 THR A N 1
ATOM 4121 C CA . THR A 1 513 ? 16.766 -17.766 -22.516 1 89.56 513 THR A CA 1
ATOM 4122 C C . THR A 1 513 ? 16.094 -18.656 -23.547 1 89.56 513 THR A C 1
ATOM 4124 O O . THR A 1 513 ? 15.516 -18.172 -24.516 1 89.56 513 THR A O 1
ATOM 4127 N N . LEU A 1 514 ? 16.109 -19.953 -23.297 1 90.81 514 LEU A N 1
ATOM 4128 C CA . LEU A 1 514 ? 15.453 -20.891 -24.188 1 90.81 514 LEU A CA 1
ATOM 4129 C C . LEU A 1 514 ? 14.016 -21.172 -23.75 1 90.81 514 LEU A C 1
ATOM 4131 O O . LEU A 1 514 ? 13.203 -21.672 -24.531 1 90.81 514 LEU A O 1
ATOM 4135 N N . MET A 1 515 ? 13.797 -20.906 -22.516 1 85.62 515 MET A N 1
ATOM 4136 C CA . MET A 1 515 ? 12.477 -21.109 -21.922 1 85.62 515 MET A CA 1
ATOM 4137 C C . MET A 1 515 ? 12.055 -19.906 -21.094 1 85.62 515 MET A C 1
ATOM 4139 O O . MET A 1 515 ? 12.852 -19.391 -20.312 1 85.62 515 MET A O 1
ATOM 4143 N N . GLU A 1 516 ? 10.758 -19.578 -21.297 1 78.56 516 GLU A N 1
ATOM 4144 C CA . GLU A 1 516 ? 10.25 -18.438 -20.562 1 78.56 516 GLU A CA 1
ATOM 4145 C C . GLU A 1 516 ? 10.117 -18.734 -19.078 1 78.56 516 GLU A C 1
ATOM 4147 O O . GLU A 1 516 ? 9.703 -19.828 -18.688 1 78.56 516 GLU A O 1
ATOM 4152 N N . LYS A 1 517 ? 10.656 -17.844 -18.297 1 72.94 517 LYS A N 1
ATOM 4153 C CA . LYS A 1 517 ? 10.492 -17.906 -16.859 1 72.94 517 LYS A CA 1
ATOM 4154 C C . LYS A 1 517 ? 9.547 -16.828 -16.359 1 72.94 517 LYS A C 1
ATOM 4156 O O . LYS A 1 517 ? 9.562 -15.703 -16.859 1 72.94 517 LYS A O 1
ATOM 4161 N N . GLU A 1 518 ? 8.633 -17.297 -15.477 1 73.38 518 GLU A N 1
ATOM 4162 C CA . GLU A 1 518 ? 7.777 -16.281 -14.875 1 73.38 518 GLU A CA 1
ATOM 4163 C C . GLU A 1 518 ? 8.602 -15.242 -14.125 1 73.38 518 GLU A C 1
ATOM 4165 O O . GLU A 1 518 ? 9.594 -15.578 -13.477 1 73.38 518 GLU A O 1
ATOM 4170 N N . LYS A 1 519 ? 8.195 -14.047 -14.258 1 73.19 519 LYS A N 1
ATOM 4171 C CA . LYS A 1 519 ? 8.906 -12.938 -13.617 1 73.19 519 LYS A CA 1
ATOM 4172 C C . LYS A 1 519 ? 8.883 -13.078 -12.102 1 73.19 519 LYS A C 1
ATOM 4174 O O . LYS A 1 519 ? 7.848 -13.406 -11.516 1 73.19 519 LYS A O 1
ATOM 4179 N N . VAL A 1 520 ? 9.992 -12.844 -11.5 1 73.81 520 VAL A N 1
ATOM 4180 C CA . VAL A 1 520 ? 10.141 -12.984 -10.055 1 73.81 520 VAL A CA 1
ATOM 4181 C C . VAL A 1 520 ? 9.305 -11.93 -9.344 1 73.81 520 VAL A C 1
ATOM 4183 O O . VAL A 1 520 ? 8.852 -12.141 -8.211 1 73.81 520 VAL A O 1
ATOM 4186 N N . ASP A 1 521 ? 8.984 -10.867 -10.008 1 75.62 521 ASP A N 1
ATOM 4187 C CA . ASP A 1 521 ? 8.305 -9.742 -9.375 1 75.62 521 ASP A CA 1
ATOM 4188 C C . ASP A 1 521 ? 6.793 -9.953 -9.344 1 75.62 521 ASP A C 1
ATOM 4190 O O . ASP A 1 521 ? 6.07 -9.188 -8.703 1 75.62 521 ASP A O 1
ATOM 4194 N N . LEU A 1 522 ? 6.371 -11.039 -9.938 1 75.88 522 LEU A N 1
ATOM 4195 C CA . LEU A 1 522 ? 4.945 -11.344 -9.906 1 75.88 522 LEU A CA 1
ATOM 4196 C C . LEU A 1 522 ? 4.52 -11.828 -8.523 1 75.88 522 LEU A C 1
ATOM 4198 O O . LEU A 1 522 ? 5.191 -12.664 -7.918 1 75.88 522 LEU A O 1
ATOM 4202 N N . TYR A 1 523 ? 3.49 -11.227 -8.094 1 72.75 523 TYR A N 1
ATOM 4203 C CA . TYR A 1 523 ? 2.959 -11.633 -6.801 1 72.75 523 TYR A CA 1
ATOM 4204 C C . TYR A 1 523 ? 2.348 -13.031 -6.883 1 72.75 523 TYR A C 1
ATOM 4206 O O . TYR A 1 523 ? 2.576 -13.867 -6.004 1 72.75 523 TYR A O 1
ATOM 4214 N N . ILE A 1 524 ? 1.544 -13.203 -7.898 1 67.69 524 ILE A N 1
ATOM 4215 C CA . ILE A 1 524 ? 0.9 -14.5 -8.039 1 67.69 524 ILE A CA 1
ATOM 4216 C C . ILE A 1 524 ? 1.572 -15.289 -9.156 1 67.69 524 ILE A C 1
ATOM 4218 O O . ILE A 1 524 ? 1.473 -14.922 -10.328 1 67.69 524 ILE A O 1
ATOM 4222 N N . LYS A 1 525 ? 2.33 -16.234 -8.742 1 67.94 525 LYS A N 1
ATOM 4223 C CA . LYS A 1 525 ? 2.941 -17.141 -9.711 1 67.94 525 LYS A CA 1
ATOM 4224 C C . LYS A 1 525 ? 2.043 -18.344 -9.977 1 67.94 525 LYS A C 1
ATOM 4226 O O . LYS A 1 525 ? 1.746 -19.109 -9.062 1 67.94 525 LYS A O 1
ATOM 4231 N N . ARG A 1 526 ? 1.385 -18.266 -11.047 1 61.56 526 ARG A N 1
ATOM 4232 C CA . ARG A 1 526 ? 0.388 -19.281 -11.367 1 61.56 526 ARG A CA 1
ATOM 4233 C C . ARG A 1 526 ? 1.025 -20.469 -12.086 1 61.56 526 ARG A C 1
ATOM 4235 O O . ARG A 1 526 ? 0.485 -21.578 -12.062 1 61.56 526 ARG A O 1
ATOM 4242 N N . SER A 1 527 ? 2.145 -20.062 -12.82 1 53.84 527 SER A N 1
ATOM 4243 C CA . SER A 1 527 ? 2.742 -21.125 -13.609 1 53.84 527 SER A CA 1
ATOM 4244 C C . SER A 1 527 ? 3.783 -21.891 -12.805 1 53.84 527 SER A C 1
ATOM 4246 O O . SER A 1 527 ? 4.578 -21.297 -12.078 1 53.84 527 SER A O 1
ATOM 4248 N N . PHE A 1 528 ? 3.381 -22.938 -12.242 1 49.31 528 PHE A N 1
ATOM 4249 C CA . PHE A 1 528 ? 4.344 -23.812 -11.586 1 49.31 528 PHE A CA 1
ATOM 4250 C C . PHE A 1 528 ? 5.555 -24.062 -12.477 1 49.31 528 PHE A C 1
ATOM 4252 O O . PHE A 1 528 ? 5.777 -25.188 -12.93 1 49.31 528 PHE A O 1
ATOM 4259 N N . THR A 1 529 ? 5.977 -23.109 -13.273 1 42 529 THR A N 1
ATOM 4260 C CA . THR A 1 529 ? 7.008 -23.312 -14.281 1 42 529 THR A CA 1
ATOM 4261 C C . THR A 1 529 ? 8.289 -23.859 -13.641 1 42 529 THR A C 1
ATOM 4263 O O . THR A 1 529 ? 9.219 -24.25 -14.344 1 42 529 THR A O 1
ATOM 4266 N N . GLN A 1 530 ? 8.617 -23.406 -12.367 1 41.75 530 GLN A N 1
ATOM 4267 C CA . GLN A 1 530 ? 9.914 -23.891 -11.906 1 41.75 530 GLN A CA 1
ATOM 4268 C C . GLN A 1 530 ? 9.906 -25.406 -11.734 1 41.75 530 GLN A C 1
ATOM 4270 O O . GLN A 1 530 ? 10.844 -25.984 -11.172 1 41.75 530 GLN A O 1
ATOM 4275 N N . THR A 1 531 ? 8.773 -25.969 -11.891 1 39.34 531 THR A N 1
ATOM 4276 C CA . THR A 1 531 ? 8.875 -27.406 -11.633 1 39.34 531 THR A CA 1
ATOM 4277 C C . THR A 1 531 ? 9.742 -28.078 -12.695 1 39.34 531 THR A C 1
ATOM 4279 O O . THR A 1 531 ? 9.859 -27.578 -13.82 1 39.34 531 THR A O 1
ATOM 4282 N N . THR A 1 532 ? 10.445 -28.969 -12.227 1 41.78 532 THR A N 1
ATOM 4283 C CA . THR A 1 532 ? 11.219 -30.062 -12.82 1 41.78 532 THR A CA 1
ATOM 4284 C C . THR A 1 532 ? 10.445 -30.703 -13.977 1 41.78 532 THR A C 1
ATOM 4286 O O . THR A 1 532 ? 9.289 -31.094 -13.812 1 41.78 532 THR A O 1
ATOM 4289 N N . GLY A 1 533 ? 10.555 -29.969 -15.172 1 51.59 533 GLY A N 1
ATOM 4290 C CA . GLY A 1 533 ? 10.133 -30.75 -16.328 1 51.59 533 GLY A CA 1
ATOM 4291 C C . GLY A 1 533 ? 9.734 -29.875 -17.516 1 51.59 533 GLY A C 1
ATOM 4292 O O . GLY A 1 533 ? 9.188 -30.375 -18.5 1 51.59 533 GLY A O 1
ATOM 4293 N N . LYS A 1 534 ? 9.875 -28.562 -17.234 1 62.41 534 LYS A N 1
ATOM 4294 C CA . LYS A 1 534 ? 9.445 -27.828 -18.422 1 62.41 534 LYS A CA 1
ATOM 4295 C C . LYS A 1 534 ? 10.492 -27.922 -19.531 1 62.41 534 LYS A C 1
ATOM 4297 O O . LYS A 1 534 ? 11.695 -27.922 -19.266 1 62.41 534 LYS A O 1
ATOM 4302 N N . ARG A 1 535 ? 9.977 -28.25 -20.547 1 74.75 535 ARG A N 1
ATOM 4303 C CA . ARG A 1 535 ? 10.742 -28.391 -21.781 1 74.75 535 ARG A CA 1
ATOM 4304 C C . ARG A 1 535 ? 10.547 -27.188 -22.703 1 74.75 535 ARG A C 1
ATOM 4306 O O . ARG A 1 535 ? 9.5 -26.531 -22.656 1 74.75 535 ARG A O 1
ATOM 4313 N N . PRO A 1 536 ? 11.625 -26.781 -23.266 1 85.5 536 PRO A N 1
ATOM 4314 C CA . PRO A 1 536 ? 11.445 -25.734 -24.281 1 85.5 536 PRO A CA 1
ATOM 4315 C C . PRO A 1 536 ? 10.398 -26.109 -25.328 1 85.5 536 PRO A C 1
ATOM 4317 O O . PRO A 1 536 ? 9.977 -27.266 -25.406 1 85.5 536 PRO A O 1
ATOM 4320 N N . SER A 1 537 ? 9.945 -25.203 -26.078 1 85.25 537 SER A N 1
ATOM 4321 C CA . SER A 1 537 ? 8.984 -25.469 -27.156 1 85.25 537 SER A CA 1
ATOM 4322 C C . SER A 1 537 ? 9.539 -26.453 -28.172 1 85.25 537 SER A C 1
ATOM 4324 O O . SER A 1 537 ? 10.758 -26.562 -28.328 1 85.25 537 SER A O 1
ATOM 4326 N N . PRO A 1 538 ? 8.703 -27.188 -28.781 1 87.94 538 PRO A N 1
ATOM 4327 C CA . PRO A 1 538 ? 9.164 -28.141 -29.797 1 87.94 538 PRO A CA 1
ATOM 4328 C C . PRO A 1 538 ? 9.969 -27.469 -30.906 1 87.94 538 PRO A C 1
ATOM 4330 O O . PRO A 1 538 ? 10.922 -28.062 -31.422 1 87.94 538 PRO A O 1
ATOM 4333 N N . SER A 1 539 ? 9.594 -26.281 -31.188 1 90.81 539 SER A N 1
ATOM 4334 C CA . SER A 1 539 ? 10.312 -25.562 -32.25 1 90.81 539 SER A CA 1
ATOM 4335 C C . SER A 1 539 ? 11.75 -25.266 -31.828 1 90.81 539 SER A C 1
ATOM 4337 O O . SER A 1 539 ? 12.672 -25.375 -32.625 1 90.81 539 SER A O 1
ATOM 4339 N N . VAL A 1 540 ? 11.945 -24.938 -30.594 1 92.88 540 VAL A N 1
ATOM 4340 C CA . VAL A 1 540 ? 13.281 -24.656 -30.078 1 92.88 540 VAL A CA 1
ATOM 4341 C C . VAL A 1 540 ? 14.102 -25.938 -30.031 1 92.88 540 VAL A C 1
ATOM 4343 O O . VAL A 1 540 ? 15.273 -25.953 -30.406 1 92.88 540 VAL A O 1
ATOM 4346 N N . MET A 1 541 ? 13.508 -27.016 -29.656 1 92.62 541 MET A N 1
ATOM 4347 C CA . MET A 1 541 ? 14.188 -28.297 -29.562 1 92.62 541 MET A CA 1
ATOM 4348 C C . MET A 1 541 ? 14.633 -28.781 -30.953 1 92.62 541 MET A C 1
ATOM 4350 O O . MET A 1 541 ? 15.742 -29.297 -31.109 1 92.62 541 MET A O 1
ATOM 4354 N N . GLU A 1 542 ? 13.742 -28.531 -31.844 1 93.25 542 GLU A N 1
ATOM 4355 C CA . GLU A 1 542 ? 14.078 -28.906 -33.219 1 93.25 542 GLU A CA 1
ATOM 4356 C C . GLU A 1 542 ? 15.203 -28.047 -33.781 1 93.25 542 GLU A C 1
ATOM 4358 O O . GLU A 1 542 ? 16.094 -28.547 -34.469 1 93.25 542 GLU A O 1
ATOM 4363 N N . SER A 1 543 ? 15.148 -26.859 -33.438 1 95.19 543 SER A N 1
ATOM 4364 C CA . SER A 1 543 ? 16.203 -25.953 -33.906 1 95.19 543 SER A CA 1
ATOM 4365 C C . SER A 1 543 ? 17.562 -26.359 -33.312 1 95.19 543 SER A C 1
ATOM 4367 O O . SER A 1 543 ? 18.578 -26.344 -34 1 95.19 543 SER A O 1
ATOM 4369 N N . LEU A 1 544 ? 17.562 -26.703 -32.094 1 95.12 544 LEU A N 1
ATOM 4370 C CA . LEU A 1 544 ? 18.781 -27.125 -31.438 1 95.12 544 LEU A CA 1
ATOM 4371 C C . LEU A 1 544 ? 19.328 -28.406 -32.031 1 95.12 544 LEU A C 1
ATOM 4373 O O . LEU A 1 544 ? 20.547 -28.562 -32.188 1 95.12 544 LEU A O 1
ATOM 4377 N N . ARG A 1 545 ? 18.469 -29.25 -32.375 1 93.75 545 ARG A N 1
ATOM 4378 C CA . ARG A 1 545 ? 18.875 -30.5 -33.031 1 93.75 545 ARG A CA 1
ATOM 4379 C C . ARG A 1 545 ? 19.531 -30.234 -34.375 1 93.75 545 ARG A C 1
ATOM 4381 O O . ARG A 1 545 ? 20.578 -30.797 -34.688 1 93.75 545 ARG A O 1
ATOM 4388 N N . LEU A 1 546 ? 18.891 -29.359 -35.125 1 94.31 546 LEU A N 1
ATOM 4389 C CA . LEU A 1 546 ? 19.406 -29.031 -36.438 1 94.31 546 LEU A CA 1
ATOM 4390 C C . LEU A 1 546 ? 20.719 -28.281 -36.344 1 94.31 546 LEU A C 1
ATOM 4392 O O . LEU A 1 546 ? 21.641 -28.547 -37.125 1 94.31 546 LEU A O 1
ATOM 4396 N N . LEU A 1 547 ? 20.812 -27.453 -35.469 1 95.44 547 LEU A N 1
ATOM 4397 C CA . LEU A 1 547 ? 22.047 -26.672 -35.281 1 95.44 547 LEU A CA 1
ATOM 4398 C C . LEU A 1 547 ? 23.203 -27.578 -34.875 1 95.44 547 LEU A C 1
ATOM 4400 O O . LEU A 1 547 ? 24.328 -27.391 -35.312 1 95.44 547 LEU A O 1
ATOM 4404 N N . SER A 1 548 ? 22.906 -28.5 -34.062 1 93.69 548 SER A N 1
ATOM 4405 C CA . SER A 1 548 ? 23.953 -29.375 -33.531 1 93.69 548 SER A CA 1
ATOM 4406 C C . SER A 1 548 ? 24.359 -30.406 -34.594 1 93.69 548 SER A C 1
ATOM 4408 O O . SER A 1 548 ? 25.469 -30.969 -34.531 1 93.69 548 SER A O 1
ATOM 4410 N N . ALA A 1 549 ? 23.531 -30.625 -35.531 1 91.62 549 ALA A N 1
ATOM 4411 C CA . ALA A 1 549 ? 23.828 -31.609 -36.562 1 91.62 549 ALA A CA 1
ATOM 4412 C C . ALA A 1 549 ? 24.766 -31.031 -37.625 1 91.62 549 ALA A C 1
ATOM 4414 O O . ALA A 1 549 ? 25.406 -31.766 -38.375 1 91.62 549 ALA A O 1
ATOM 4415 N N . ASP A 1 550 ? 24.859 -29.75 -37.688 1 93.12 550 ASP A N 1
ATOM 4416 C CA . ASP A 1 550 ? 25.781 -29.094 -38.625 1 93.12 550 ASP A CA 1
ATOM 4417 C C . ASP A 1 550 ? 27.219 -29.219 -38.125 1 93.12 550 ASP A C 1
ATOM 4419 O O . ASP A 1 550 ? 27.562 -28.734 -37.062 1 93.12 550 ASP A O 1
ATOM 4423 N N . PRO A 1 551 ? 28.062 -29.797 -38.906 1 89.25 551 PRO A N 1
ATOM 4424 C CA . PRO A 1 551 ? 29.438 -30.047 -38.469 1 89.25 551 PRO A CA 1
ATOM 4425 C C . PRO A 1 551 ? 30.234 -28.766 -38.25 1 89.25 551 PRO A C 1
ATOM 4427 O O . PRO A 1 551 ? 31.266 -28.781 -37.562 1 89.25 551 PRO A O 1
ATOM 4430 N N . LYS A 1 552 ? 29.766 -27.703 -38.75 1 91.19 552 LYS A N 1
ATOM 4431 C CA . LYS A 1 552 ? 30.469 -26.438 -38.562 1 91.19 552 LYS A CA 1
ATOM 4432 C C . LYS A 1 552 ? 30.125 -25.828 -37.219 1 91.19 552 LYS A C 1
ATOM 4434 O O . LYS A 1 552 ? 30.781 -24.891 -36.75 1 91.19 552 LYS A O 1
ATOM 4439 N N . ASN A 1 553 ? 29.109 -26.422 -36.594 1 93.56 553 ASN A N 1
ATOM 4440 C CA . ASN A 1 553 ? 28.609 -25.812 -35.344 1 93.56 553 ASN A CA 1
ATOM 4441 C C . ASN A 1 553 ? 29.016 -26.625 -34.125 1 93.56 553 ASN A C 1
ATOM 4443 O O . ASN A 1 553 ? 29.047 -27.859 -34.188 1 93.56 553 ASN A O 1
ATOM 4447 N N . GLU A 1 554 ? 29.344 -25.984 -33.125 1 92.75 554 GLU A N 1
ATOM 4448 C CA . GLU A 1 554 ? 29.406 -26.5 -31.766 1 92.75 554 GLU A CA 1
ATOM 4449 C C . GLU A 1 554 ? 28.422 -25.781 -30.844 1 92.75 554 GLU A C 1
ATOM 4451 O O . GLU A 1 554 ? 28.578 -24.594 -30.578 1 92.75 554 GLU A O 1
ATOM 4456 N N . VAL A 1 555 ? 27.453 -26.531 -30.375 1 95.06 555 VAL A N 1
ATOM 4457 C CA . VAL A 1 555 ? 26.391 -25.922 -29.578 1 95.06 555 VAL A CA 1
ATOM 4458 C C . VAL A 1 555 ? 26.531 -26.359 -28.109 1 95.06 555 VAL A C 1
ATOM 4460 O O . VAL A 1 555 ? 26.703 -27.547 -27.812 1 95.06 555 VAL A O 1
ATOM 4463 N N . PHE A 1 556 ? 26.469 -25.422 -27.219 1 95.12 556 PHE A N 1
ATOM 4464 C CA . PHE A 1 556 ? 26.562 -25.688 -25.797 1 95.12 556 PHE A CA 1
ATOM 4465 C C . PHE A 1 556 ? 25.406 -25.031 -25.047 1 95.12 556 PHE A C 1
ATOM 4467 O O . PHE A 1 556 ? 25.047 -23.891 -25.359 1 95.12 556 PHE A O 1
ATOM 4474 N N . ILE A 1 557 ? 24.859 -25.719 -24.094 1 95 557 ILE A N 1
ATOM 4475 C CA . ILE A 1 557 ? 23.875 -25.172 -23.172 1 95 557 ILE A CA 1
ATOM 4476 C C . ILE A 1 557 ? 24.453 -25.141 -21.766 1 95 557 ILE A C 1
ATOM 4478 O O . ILE A 1 557 ? 24.797 -26.172 -21.188 1 95 557 ILE A O 1
ATOM 4482 N N . ILE A 1 558 ? 24.594 -23.984 -21.281 1 92.94 558 ILE A N 1
ATOM 4483 C CA . ILE A 1 558 ? 25.125 -23.781 -19.922 1 92.94 558 ILE A CA 1
ATOM 4484 C C . ILE A 1 558 ? 24 -23.344 -19 1 92.94 558 ILE A C 1
ATOM 4486 O O . ILE A 1 558 ? 23.516 -22.203 -19.078 1 92.94 558 ILE A O 1
ATOM 4490 N N . SER A 1 559 ? 23.625 -24.141 -18.047 1 89.75 559 SER A N 1
ATOM 4491 C CA . SER A 1 559 ? 22.453 -23.875 -17.234 1 89.75 559 SER A CA 1
ATOM 4492 C C . SER A 1 559 ? 22.781 -23.938 -15.742 1 89.75 559 SER A C 1
ATOM 4494 O O . SER A 1 559 ? 23.766 -24.547 -15.344 1 89.75 559 SER A O 1
ATOM 4496 N N . GLY A 1 560 ? 22 -23.281 -14.977 1 84.88 560 GLY A N 1
ATOM 4497 C CA . GLY A 1 560 ? 22.094 -23.391 -13.523 1 84.88 560 GLY A CA 1
ATOM 4498 C C . GLY A 1 560 ? 21.375 -24.609 -12.961 1 84.88 560 GLY A C 1
ATOM 4499 O O . GLY A 1 560 ? 21.531 -24.922 -11.789 1 84.88 560 GLY A O 1
ATOM 4500 N N . LEU A 1 561 ? 20.75 -25.391 -13.773 1 84.69 561 LEU A N 1
ATOM 4501 C CA . LEU A 1 561 ? 20.062 -26.594 -13.336 1 84.69 561 LEU A CA 1
ATOM 4502 C C . LEU A 1 561 ? 21.062 -27.672 -12.922 1 84.69 561 LEU A C 1
ATOM 4504 O O . LEU A 1 561 ? 22.188 -27.703 -13.43 1 84.69 561 LEU A O 1
ATOM 4508 N N . GLN A 1 562 ? 20.562 -28.484 -12.117 1 85.38 562 GLN A N 1
ATOM 4509 C CA . GLN A 1 562 ? 21.375 -29.625 -11.703 1 85.38 562 GLN A CA 1
ATOM 4510 C C . GLN A 1 562 ? 21.453 -30.672 -12.812 1 85.38 562 GLN A C 1
ATOM 4512 O O . GLN A 1 562 ? 20.734 -30.578 -13.805 1 85.38 562 GLN A O 1
ATOM 4517 N N . LEU A 1 563 ? 22.328 -31.531 -12.602 1 86.69 563 LEU A N 1
ATOM 4518 C CA . LEU A 1 563 ? 22.688 -32.531 -13.617 1 86.69 563 LEU A CA 1
ATOM 4519 C C . LEU A 1 563 ? 21.469 -33.281 -14.078 1 86.69 563 LEU A C 1
ATOM 4521 O O . LEU A 1 563 ? 21.172 -33.344 -15.273 1 86.69 563 LEU A O 1
ATOM 4525 N N . LEU A 1 564 ? 20.688 -33.781 -13.141 1 81.75 564 LEU A N 1
ATOM 4526 C CA . LEU A 1 564 ? 19.609 -34.688 -13.492 1 81.75 564 LEU A CA 1
ATOM 4527 C C . LEU A 1 564 ? 18.5 -33.938 -14.227 1 81.75 564 LEU A C 1
ATOM 4529 O O . LEU A 1 564 ? 18.047 -34.375 -15.289 1 81.75 564 LEU A O 1
ATOM 4533 N N . PRO A 1 565 ? 18.062 -32.906 -13.734 1 83.25 565 PRO A N 1
ATOM 4534 C CA . PRO A 1 565 ? 17.016 -32.156 -14.461 1 83.25 565 PRO A CA 1
ATOM 4535 C C . PRO A 1 565 ? 17.469 -31.719 -15.844 1 83.25 565 PRO A C 1
ATOM 4537 O O . PRO A 1 565 ? 16.656 -31.703 -16.781 1 83.25 565 PRO A O 1
ATOM 4540 N N . LEU A 1 566 ? 18.672 -31.344 -16.016 1 88.44 566 LEU A N 1
ATOM 4541 C CA . LEU A 1 566 ? 19.172 -30.906 -17.312 1 88.44 566 LEU A CA 1
ATOM 4542 C C . LEU A 1 566 ? 19.234 -32.062 -18.297 1 88.44 566 LEU A C 1
ATOM 4544 O O . LEU A 1 566 ? 18.922 -31.922 -19.469 1 88.44 566 LEU A O 1
ATOM 4548 N N . GLU A 1 567 ? 19.719 -33.125 -17.812 1 87.94 567 GLU A N 1
ATOM 4549 C CA . GLU A 1 567 ? 19.797 -34.344 -18.656 1 87.94 567 GLU A CA 1
ATOM 4550 C C . GLU A 1 567 ? 18.422 -34.812 -19.078 1 87.94 567 GLU A C 1
ATOM 4552 O O . GLU A 1 567 ? 18.25 -35.344 -20.188 1 87.94 567 GLU A O 1
ATOM 4557 N N . GLU A 1 568 ? 17.5 -34.625 -18.203 1 84.44 568 GLU A N 1
ATOM 4558 C CA . GLU A 1 568 ? 16.125 -35 -18.531 1 84.44 568 GLU A CA 1
ATOM 4559 C C . GLU A 1 568 ? 15.578 -34.188 -19.688 1 84.44 568 GLU A C 1
ATOM 4561 O O . GLU A 1 568 ? 14.789 -34.688 -20.5 1 84.44 568 GLU A O 1
ATOM 4566 N N . VAL A 1 569 ? 16 -33.031 -19.781 1 87.5 569 VAL A N 1
ATOM 4567 C CA . VAL A 1 569 ? 15.477 -32.125 -20.812 1 87.5 569 VAL A CA 1
ATOM 4568 C C . VAL A 1 569 ? 16.266 -32.312 -22.109 1 87.5 569 VAL A C 1
ATOM 4570 O O . VAL A 1 569 ? 15.688 -32.438 -23.188 1 87.5 569 VAL A O 1
ATOM 4573 N N . PHE A 1 570 ? 17.641 -32.344 -22.016 1 91 570 PHE A N 1
ATOM 4574 C CA . PHE A 1 570 ? 18.469 -32.25 -23.219 1 91 570 PHE A CA 1
ATOM 4575 C C . PHE A 1 570 ? 19.297 -33.5 -23.422 1 91 570 PHE A C 1
ATOM 4577 O O . PHE A 1 570 ? 20.016 -33.625 -24.422 1 91 570 PHE A O 1
ATOM 4584 N N . GLY A 1 571 ? 19.219 -34.438 -22.562 1 86.69 571 GLY A N 1
ATOM 4585 C CA . GLY A 1 571 ? 20.062 -35.594 -22.594 1 86.69 571 GLY A CA 1
ATOM 4586 C C . GLY A 1 571 ? 19.953 -36.375 -23.891 1 86.69 571 GLY A C 1
ATOM 4587 O O . GLY A 1 571 ? 20.922 -37.062 -24.297 1 86.69 571 GLY A O 1
ATOM 4588 N N . HIS A 1 572 ? 18.891 -36.25 -24.578 1 86.06 572 HIS A N 1
ATOM 4589 C CA . HIS A 1 572 ? 18.656 -37 -25.797 1 86.06 572 HIS A CA 1
ATOM 4590 C C . HIS A 1 572 ? 19.359 -36.375 -27 1 86.06 572 HIS A C 1
ATOM 4592 O O . HIS A 1 572 ? 19.516 -37 -28.047 1 86.06 572 HIS A O 1
ATOM 4598 N N . LEU A 1 573 ? 19.844 -35.188 -26.844 1 90.81 573 LEU A N 1
ATOM 4599 C CA . LEU A 1 573 ? 20.594 -34.5 -27.891 1 90.81 573 LEU A CA 1
ATOM 4600 C C . LEU A 1 573 ? 22.094 -34.75 -27.703 1 90.81 573 LEU A C 1
ATOM 4602 O O . LEU A 1 573 ? 22.781 -33.906 -27.125 1 90.81 573 LEU A O 1
ATOM 4606 N N . ASP A 1 574 ? 22.625 -35.688 -28.281 1 87.5 574 ASP A N 1
ATOM 4607 C CA . ASP A 1 574 ? 23.984 -36.156 -28.031 1 87.5 574 ASP A CA 1
ATOM 4608 C C . ASP A 1 574 ? 25.031 -35.188 -28.578 1 87.5 574 ASP A C 1
ATOM 4610 O O . ASP A 1 574 ? 26.156 -35.125 -28.078 1 87.5 574 ASP A O 1
ATOM 4614 N N . ARG A 1 575 ? 24.688 -34.406 -29.531 1 91.06 575 ARG A N 1
ATOM 4615 C CA . ARG A 1 575 ? 25.672 -33.562 -30.188 1 91.06 575 ARG A CA 1
ATOM 4616 C C . ARG A 1 575 ? 25.719 -32.188 -29.562 1 91.06 575 ARG A C 1
ATOM 4618 O O . ARG A 1 575 ? 26.375 -31.266 -30.078 1 91.06 575 ARG A O 1
ATOM 4625 N N . ILE A 1 576 ? 25.031 -32.062 -28.453 1 93.81 576 ILE A N 1
ATOM 4626 C CA . ILE A 1 576 ? 25.047 -30.797 -27.734 1 93.81 576 ILE A CA 1
ATOM 4627 C C . ILE A 1 576 ? 25.891 -30.922 -26.469 1 93.81 576 ILE A C 1
ATOM 4629 O O . ILE A 1 576 ? 25.781 -31.906 -25.75 1 93.81 576 ILE A O 1
ATOM 4633 N N . GLY A 1 577 ? 26.797 -30 -26.297 1 93.62 577 GLY A N 1
ATOM 4634 C CA . GLY A 1 577 ? 27.469 -29.891 -25 1 93.62 577 GLY A CA 1
ATOM 4635 C C . GLY A 1 577 ? 26.578 -29.359 -23.906 1 93.62 577 GLY A C 1
ATOM 4636 O O . GLY A 1 577 ? 25.797 -28.422 -24.141 1 93.62 577 GLY A O 1
ATOM 4637 N N . LEU A 1 578 ? 26.688 -29.969 -22.766 1 94.25 578 LEU A N 1
ATOM 4638 C CA . LEU A 1 578 ? 25.859 -29.547 -21.641 1 94.25 578 LEU A CA 1
ATOM 4639 C C . LEU A 1 578 ? 26.719 -29.203 -20.422 1 94.25 578 LEU A C 1
ATOM 4641 O O . LEU A 1 578 ? 27.688 -29.906 -20.125 1 94.25 578 LEU A O 1
ATOM 4645 N N . ALA A 1 579 ? 26.438 -28.125 -19.891 1 92.62 579 ALA A N 1
ATOM 4646 C CA . ALA A 1 579 ? 27.031 -27.75 -18.625 1 92.62 579 ALA A CA 1
ATOM 4647 C C . ALA A 1 579 ? 25.969 -27.531 -17.547 1 92.62 579 ALA A C 1
ATOM 4649 O O . ALA A 1 579 ? 25.078 -26.688 -17.703 1 92.62 579 ALA A O 1
ATOM 4650 N N . ALA A 1 580 ? 26.078 -28.297 -16.484 1 90.31 580 ALA A N 1
ATOM 4651 C CA . ALA A 1 580 ? 25.094 -28.234 -15.414 1 90.31 580 ALA A CA 1
ATOM 4652 C C . ALA A 1 580 ? 25.656 -27.469 -14.211 1 90.31 580 ALA A C 1
ATOM 4654 O O . ALA A 1 580 ? 26.875 -27.344 -14.047 1 90.31 580 ALA A O 1
ATOM 4655 N N . ALA A 1 581 ? 24.766 -26.938 -13.375 1 88.69 581 ALA A N 1
ATOM 4656 C CA . ALA A 1 581 ? 25.109 -26.234 -12.148 1 88.69 581 ALA A CA 1
ATOM 4657 C C . ALA A 1 581 ? 26.109 -25.109 -12.43 1 88.69 581 ALA A C 1
ATOM 4659 O O . ALA A 1 581 ? 27.156 -25.031 -11.789 1 88.69 581 ALA A O 1
ATOM 4660 N N . ASN A 1 582 ? 25.781 -24.453 -13.43 1 87.12 582 ASN A N 1
ATOM 4661 C CA . ASN A 1 582 ? 26.547 -23.281 -13.836 1 87.12 582 ASN A CA 1
ATOM 4662 C C . ASN A 1 582 ? 27.953 -23.641 -14.266 1 87.12 582 ASN A C 1
ATOM 4664 O O . ASN A 1 582 ? 28.875 -22.828 -14.141 1 87.12 582 ASN A O 1
ATOM 4668 N N . GLY A 1 583 ? 28.234 -24.859 -14.594 1 85.81 583 GLY A N 1
ATOM 4669 C CA . GLY A 1 583 ? 29.516 -25.266 -15.133 1 85.81 583 GLY A CA 1
ATOM 4670 C C . GLY A 1 583 ? 30.266 -26.234 -14.234 1 85.81 583 GLY A C 1
ATOM 4671 O O . GLY A 1 583 ? 31.359 -26.688 -14.578 1 85.81 583 GLY A O 1
ATOM 4672 N N . LEU A 1 584 ? 29.688 -26.578 -13.18 1 87.25 584 LEU A N 1
ATOM 4673 C CA . LEU A 1 584 ? 30.344 -27.531 -12.281 1 87.25 584 LEU A CA 1
ATOM 4674 C C . LEU A 1 584 ? 30.484 -28.906 -12.938 1 87.25 584 LEU A C 1
ATOM 4676 O O . LEU A 1 584 ? 31.422 -29.641 -12.664 1 87.25 584 LEU A O 1
ATOM 4680 N N . TYR A 1 585 ? 29.438 -29.203 -13.688 1 89.56 585 TYR A N 1
ATOM 4681 C CA . TYR A 1 585 ? 29.453 -30.422 -14.477 1 89.56 585 TYR A CA 1
ATOM 4682 C C . TYR A 1 585 ? 29.469 -30.094 -15.969 1 89.56 585 TYR A C 1
ATOM 4684 O O . TYR A 1 585 ? 28.766 -29.188 -16.422 1 89.56 585 TYR A O 1
ATOM 4692 N N . LEU A 1 586 ? 30.328 -30.797 -16.656 1 91.12 586 LEU A N 1
ATOM 4693 C CA . LEU A 1 586 ? 30.422 -30.562 -18.094 1 91.12 586 LEU A CA 1
ATOM 4694 C C . LEU A 1 586 ? 30.344 -31.875 -18.875 1 91.12 586 LEU A C 1
ATOM 4696 O O . LEU A 1 586 ? 30.953 -32.875 -18.484 1 91.12 586 LEU A O 1
ATOM 4700 N N . SER A 1 587 ? 29.5 -31.891 -19.812 1 91.44 587 SER A N 1
ATOM 4701 C CA . SER A 1 587 ? 29.422 -33 -20.766 1 91.44 587 SER A CA 1
ATOM 4702 C C . SER A 1 587 ? 29.672 -32.531 -22.203 1 91.44 587 SER A C 1
ATOM 4704 O O . SER A 1 587 ? 28.938 -31.688 -22.719 1 91.44 587 SER A O 1
ATOM 4706 N N . MET A 1 588 ? 30.688 -33.031 -22.781 1 88.69 588 MET A N 1
ATOM 4707 C CA . MET A 1 588 ? 31.078 -32.625 -24.125 1 88.69 588 MET A CA 1
ATOM 4708 C C . MET A 1 588 ? 30.234 -33.312 -25.172 1 88.69 588 MET A C 1
ATOM 4710 O O . MET A 1 588 ? 29.688 -34.406 -24.922 1 88.69 588 MET A O 1
ATOM 4714 N N . PRO A 1 589 ? 30.062 -32.656 -26.359 1 88.69 589 PRO A N 1
ATOM 4715 C CA . PRO A 1 589 ? 29.312 -33.312 -27.438 1 88.69 589 PRO A CA 1
ATOM 4716 C C . PRO A 1 589 ? 29.938 -34.625 -27.891 1 88.69 589 PRO A C 1
ATOM 4718 O O . PRO A 1 589 ? 31.172 -34.75 -27.922 1 88.69 589 PRO A O 1
ATOM 4721 N N . GLN A 1 590 ? 29.172 -35.656 -28.078 1 77.25 590 GLN A N 1
ATOM 4722 C CA . GLN A 1 590 ? 29.656 -36.969 -28.531 1 77.25 590 GLN A CA 1
ATOM 4723 C C . GLN A 1 590 ? 29.844 -37 -30.047 1 77.25 590 GLN A C 1
ATOM 4725 O O . GLN A 1 590 ? 29.062 -36.406 -30.781 1 77.25 590 GLN A O 1
ATOM 4730 N N . GLU A 1 591 ? 31.125 -37.281 -30.531 1 62.44 591 GLU A N 1
ATOM 4731 C CA . GLU A 1 591 ? 31.406 -37.375 -31.953 1 62.44 591 GLU A CA 1
ATOM 4732 C C . GLU A 1 591 ? 30.734 -38.594 -32.562 1 62.44 591 GLU A C 1
ATOM 4734 O O . GLU A 1 591 ? 30.5 -39.594 -31.859 1 62.44 591 GLU A O 1
ATOM 4739 N N . SER A 1 592 ? 30.109 -38.656 -33.688 1 50.25 592 SER A N 1
ATOM 4740 C CA . SER A 1 592 ? 29.516 -39.781 -34.406 1 50.25 592 SER A CA 1
ATOM 4741 C C . SER A 1 592 ? 30.516 -40.938 -34.531 1 50.25 592 SER A C 1
ATOM 4743 O O . SER A 1 592 ? 31.719 -40.719 -34.469 1 50.25 592 SER A O 1
ATOM 4745 N N . ASP A 1 593 ? 30.219 -42.25 -34.438 1 44 593 ASP A N 1
ATOM 4746 C CA . ASP A 1 593 ? 31.016 -43.469 -34.688 1 44 593 ASP A CA 1
ATOM 4747 C C . ASP A 1 593 ? 31.969 -43.25 -35.875 1 44 593 ASP A C 1
ATOM 4749 O O . ASP A 1 593 ? 33 -43.906 -35.969 1 44 593 ASP A O 1
ATOM 4753 N N . ALA A 1 594 ? 31.656 -42.688 -37.062 1 40.31 594 ALA A N 1
ATOM 4754 C CA . ALA A 1 594 ? 32.531 -42.625 -38.25 1 40.31 594 ALA A CA 1
ATOM 4755 C C . ALA A 1 594 ? 33.75 -41.781 -37.969 1 40.31 594 ALA A C 1
ATOM 4757 O O . ALA A 1 594 ? 34.812 -41.969 -38.594 1 40.31 594 ALA A O 1
ATOM 4758 N N . ASP A 1 595 ? 33.719 -40.75 -37.219 1 38.75 595 ASP A N 1
ATOM 4759 C CA . ASP A 1 595 ? 34.844 -39.844 -37.062 1 38.75 595 ASP A CA 1
ATOM 4760 C C . ASP A 1 595 ? 35.844 -40.375 -36.031 1 38.75 595 ASP A C 1
ATOM 4762 O O . ASP A 1 595 ? 36.812 -39.719 -35.688 1 38.75 595 ASP A O 1
ATOM 4766 N N . LYS A 1 596 ? 35.438 -41.219 -35.25 1 45.25 596 LYS A N 1
ATOM 4767 C CA . LYS A 1 596 ? 36.344 -41.781 -34.281 1 45.25 596 LYS A CA 1
ATOM 4768 C C . LYS A 1 596 ? 37.594 -42.344 -34.969 1 45.25 596 LYS A C 1
ATOM 4770 O O . LYS A 1 596 ? 38.469 -42.875 -34.312 1 45.25 596 LYS A O 1
ATOM 4775 N N . GLU A 1 597 ? 37.531 -42.844 -36.312 1 32.41 597 GLU A N 1
ATOM 4776 C CA . GLU A 1 597 ? 38.719 -43.531 -36.812 1 32.41 597 GLU A CA 1
ATOM 4777 C C . GLU A 1 597 ? 39.969 -42.656 -36.656 1 32.41 597 GLU A C 1
ATOM 4779 O O . GLU A 1 597 ? 41.094 -43.156 -36.562 1 32.41 597 GLU A O 1
ATOM 4784 N N . SER A 1 598 ? 39.969 -41.344 -37.281 1 31.62 598 SER A N 1
ATOM 4785 C CA . SER A 1 598 ? 41.281 -40.75 -37.469 1 31.62 598 SER A CA 1
ATOM 4786 C C . SER A 1 598 ? 41.875 -40.25 -36.156 1 31.62 598 SER A C 1
ATOM 4788 O O . SER A 1 598 ? 43.031 -39.844 -36.094 1 31.62 598 SER A O 1
ATOM 4790 N N . LEU A 1 599 ? 41.156 -39.469 -35.344 1 31.94 599 LEU A N 1
ATOM 4791 C CA . LEU A 1 599 ? 41.875 -38.688 -34.344 1 31.94 599 LEU A CA 1
ATOM 4792 C C . LEU A 1 599 ? 42.281 -39.562 -33.156 1 31.94 599 LEU A C 1
ATOM 4794 O O . LEU A 1 599 ? 41.469 -39.875 -32.312 1 31.94 599 LEU A O 1
ATOM 4798 N N . SER A 1 600 ? 43.125 -40.625 -33.312 1 28.38 600 SER A N 1
ATOM 4799 C CA . SER A 1 600 ? 43.75 -41.438 -32.281 1 28.38 600 SER A CA 1
ATOM 4800 C C . SER A 1 600 ? 44.188 -40.594 -31.094 1 28.38 600 SER A C 1
ATOM 4802 O O . SER A 1 600 ? 43.938 -40.969 -29.938 1 28.38 600 SER A O 1
ATOM 4804 N N . THR A 1 601 ? 45.469 -39.906 -31.188 1 28.81 601 THR A N 1
ATOM 4805 C CA . THR A 1 601 ? 46.562 -40 -30.234 1 28.81 601 THR A CA 1
ATOM 4806 C C . THR A 1 601 ? 46.375 -38.969 -29.109 1 28.81 601 THR A C 1
ATOM 4808 O O . THR A 1 601 ? 47.094 -39.031 -28.094 1 28.81 601 THR A O 1
ATOM 4811 N N . THR A 1 602 ? 46.188 -37.625 -29.438 1 28.06 602 THR A N 1
ATOM 4812 C CA . THR A 1 602 ? 46.75 -36.688 -28.453 1 28.06 602 THR A CA 1
ATOM 4813 C C . THR A 1 602 ? 45.875 -36.688 -27.188 1 28.06 602 THR A C 1
ATOM 4815 O O . THR A 1 602 ? 44.656 -36.656 -27.25 1 28.06 602 THR A O 1
ATOM 4818 N N . PRO A 1 603 ? 46.438 -37.094 -26.062 1 29.58 603 PRO A N 1
ATOM 4819 C CA . PRO A 1 603 ? 45.812 -37.156 -24.734 1 29.58 603 PRO A CA 1
ATOM 4820 C C . PRO A 1 603 ? 45.062 -35.844 -24.391 1 29.58 603 PRO A C 1
ATOM 4822 O O . PRO A 1 603 ? 45.594 -34.75 -24.609 1 29.58 603 PRO A O 1
ATOM 4825 N N . ARG A 1 604 ? 43.812 -35.875 -24.516 1 32.19 604 ARG A N 1
ATOM 4826 C CA . ARG A 1 604 ? 42.875 -34.812 -24.172 1 32.19 604 ARG A CA 1
ATOM 4827 C C . ARG A 1 604 ? 43.188 -34.219 -22.797 1 32.19 604 ARG A C 1
ATOM 4829 O O . ARG A 1 604 ? 43.219 -34.938 -21.812 1 32.19 604 ARG A O 1
ATOM 4836 N N . SER A 1 605 ? 44.031 -33.156 -22.656 1 30.67 605 SER A N 1
ATOM 4837 C CA . SER A 1 605 ? 44.344 -32.5 -21.406 1 30.67 605 SER A CA 1
ATOM 4838 C C . SER A 1 605 ? 43.094 -32.219 -20.578 1 30.67 605 SER A C 1
ATOM 4840 O O . SER A 1 605 ? 42.156 -31.625 -21.062 1 30.67 605 SER A O 1
ATOM 4842 N N . VAL A 1 606 ? 42.688 -33.125 -19.781 1 33.06 606 VAL A N 1
ATOM 4843 C CA . VAL A 1 606 ? 41.688 -32.906 -18.75 1 33.06 606 VAL A CA 1
ATOM 4844 C C . VAL A 1 606 ? 42 -31.641 -17.953 1 33.06 606 VAL A C 1
ATOM 4846 O O . VAL A 1 606 ? 43.188 -31.328 -17.734 1 33.06 606 VAL A O 1
ATOM 4849 N N . PRO A 1 607 ? 41.25 -30.641 -18.047 1 34.31 607 PRO A N 1
ATOM 4850 C CA . PRO A 1 607 ? 41.625 -29.484 -17.203 1 34.31 607 PRO A CA 1
ATOM 4851 C C . PRO A 1 607 ? 42.25 -29.891 -15.883 1 34.31 607 PRO A C 1
ATOM 4853 O O . PRO A 1 607 ? 42 -30.984 -15.383 1 34.31 607 PRO A O 1
ATOM 4856 N N . PRO A 1 608 ? 43.469 -29.406 -15.398 1 31.75 608 PRO A N 1
ATOM 4857 C CA . PRO A 1 608 ? 44.094 -29.688 -14.102 1 31.75 608 PRO A CA 1
ATOM 4858 C C . PRO A 1 608 ? 43.125 -29.547 -12.93 1 31.75 608 PRO A C 1
ATOM 4860 O O . PRO A 1 608 ? 42.344 -28.594 -12.891 1 31.75 608 PRO A O 1
ATOM 4863 N N . GLY A 1 609 ? 42.781 -30.656 -12.086 1 36.5 609 GLY A N 1
ATOM 4864 C CA . GLY A 1 609 ? 41.969 -30.906 -10.914 1 36.5 609 GLY A CA 1
ATOM 4865 C C . GLY A 1 609 ? 40.719 -31.703 -11.219 1 36.5 609 GLY A C 1
ATOM 4866 O O . GLY A 1 609 ? 39.812 -31.828 -10.375 1 36.5 609 GLY A O 1
ATOM 4867 N N . SER A 1 610 ? 40.469 -31.953 -12.5 1 35.53 610 SER A N 1
ATOM 4868 C CA . SER A 1 610 ? 39.281 -32.75 -12.805 1 35.53 610 SER A CA 1
ATOM 4869 C C . SER A 1 610 ? 39.5 -34.219 -12.406 1 35.53 610 SER A C 1
ATOM 4871 O O . SER A 1 610 ? 40.5 -34.812 -12.766 1 35.53 610 SER A O 1
ATOM 4873 N N . HIS A 1 611 ? 39.281 -34.656 -11.234 1 33.12 611 HIS A N 1
ATOM 4874 C CA . HIS A 1 611 ? 39.25 -36.125 -11.016 1 33.12 611 HIS A CA 1
ATOM 4875 C C . HIS A 1 611 ? 38.062 -36.75 -11.719 1 33.12 611 HIS A C 1
ATOM 4877 O O . HIS A 1 611 ? 36.938 -36.25 -11.617 1 33.12 611 HIS A O 1
ATOM 4883 N N . PRO A 1 612 ? 38.25 -37.438 -12.797 1 33.53 612 PRO A N 1
ATOM 4884 C CA . PRO A 1 612 ? 37.125 -38.25 -13.305 1 33.53 612 PRO A CA 1
ATOM 4885 C C . PRO A 1 612 ? 36.406 -39 -12.203 1 33.53 612 PRO A C 1
ATOM 4887 O O . PRO A 1 612 ? 36.969 -39.938 -11.633 1 33.53 612 PRO A O 1
ATOM 4890 N N . GLU A 1 613 ? 36.156 -38.594 -11.047 1 30.62 613 GLU A N 1
ATOM 4891 C CA . GLU A 1 613 ? 35.406 -39.562 -10.258 1 30.62 613 GLU A CA 1
ATOM 4892 C C . GLU A 1 613 ? 34.156 -40 -10.992 1 30.62 613 GLU A C 1
ATOM 4894 O O . GLU A 1 613 ? 33.469 -39.188 -11.625 1 30.62 613 GLU A O 1
ATOM 4899 N N . ASP A 1 614 ? 34.094 -41.25 -11.484 1 28.38 614 ASP A N 1
ATOM 4900 C CA . ASP A 1 614 ? 32.875 -41.969 -11.812 1 28.38 614 ASP A CA 1
ATOM 4901 C C . ASP A 1 614 ? 31.734 -41.594 -10.875 1 28.38 614 ASP A C 1
ATOM 4903 O O . ASP A 1 614 ? 31.828 -41.781 -9.656 1 28.38 614 ASP A O 1
ATOM 4907 N N . ALA A 1 615 ? 31.078 -40.5 -11.062 1 33.47 615 ALA A N 1
ATOM 4908 C CA . ALA A 1 615 ? 29.828 -40.375 -10.336 1 33.47 615 ALA A CA 1
ATOM 4909 C C . ALA A 1 615 ? 29.047 -41.688 -10.32 1 33.47 615 ALA A C 1
ATOM 4911 O O . ALA A 1 615 ? 28.25 -41.938 -11.219 1 33.47 615 ALA A O 1
ATOM 4912 N N . SER A 1 616 ? 29.703 -42.938 -9.977 1 30.36 616 SER A N 1
ATOM 4913 C CA . SER A 1 616 ? 29.172 -44.281 -9.875 1 30.36 616 SER A CA 1
ATOM 4914 C C . SER A 1 616 ? 27.781 -44.281 -9.25 1 30.36 616 SER A C 1
ATOM 4916 O O . SER A 1 616 ? 27 -45.219 -9.453 1 30.36 616 SER A O 1
ATOM 4918 N N . GLY A 1 617 ? 27.578 -43.531 -8.164 1 30.88 617 GLY A N 1
ATOM 4919 C CA . GLY A 1 617 ? 26.344 -43.812 -7.43 1 30.88 617 GLY A CA 1
ATOM 4920 C C . GLY A 1 617 ? 25.094 -43.344 -8.156 1 30.88 617 GLY A C 1
ATOM 4921 O O . GLY A 1 617 ? 24.031 -43.25 -7.555 1 30.88 617 GLY A O 1
ATOM 4922 N N . LEU A 1 618 ? 25.266 -42.531 -9.188 1 33.28 618 LEU A N 1
ATOM 4923 C CA . LEU A 1 618 ? 23.984 -42.125 -9.773 1 33.28 618 LEU A CA 1
ATOM 4924 C C . LEU A 1 618 ? 23.25 -43.344 -10.336 1 33.28 618 LEU A C 1
ATOM 4926 O O . LEU A 1 618 ? 23.875 -44.25 -10.883 1 33.28 618 LEU A O 1
ATOM 4930 N N . PRO A 1 619 ? 22.062 -43.688 -9.859 1 31.69 619 PRO A N 1
ATOM 4931 C CA . PRO A 1 619 ? 21.312 -44.875 -10.312 1 31.69 619 PRO A CA 1
ATOM 4932 C C . PRO A 1 619 ? 21.312 -45.031 -11.836 1 31.69 619 PRO A C 1
ATOM 4934 O O . PRO A 1 619 ? 21.281 -44.031 -12.555 1 31.69 619 PRO A O 1
ATOM 4937 N N . GLN A 1 620 ? 21.969 -46.062 -12.406 1 32.31 620 GLN A N 1
ATOM 4938 C CA . GLN A 1 620 ? 22.094 -46.625 -13.75 1 32.31 620 GLN A CA 1
ATOM 4939 C C . GLN A 1 620 ? 20.734 -46.781 -14.414 1 32.31 620 GLN A C 1
ATOM 4941 O O . GLN A 1 620 ? 20.531 -47.688 -15.227 1 32.31 620 GLN A O 1
ATOM 4946 N N . GLN A 1 621 ? 19.656 -46.188 -14.086 1 32.84 621 GLN A N 1
ATOM 4947 C CA . GLN A 1 621 ? 18.484 -46.812 -14.68 1 32.84 621 GLN A CA 1
ATOM 4948 C C . GLN A 1 621 ? 18.531 -46.719 -16.203 1 32.84 621 GLN A C 1
ATOM 4950 O O . GLN A 1 621 ? 17.844 -47.5 -16.891 1 32.84 621 GLN A O 1
ATOM 4955 N N . HIS A 1 622 ? 18.562 -45.531 -16.906 1 34.72 622 HIS A N 1
ATOM 4956 C CA . HIS A 1 622 ? 18.031 -45.594 -18.266 1 34.72 622 HIS A CA 1
ATOM 4957 C C . HIS A 1 622 ? 19.047 -46.188 -19.234 1 34.72 622 HIS A C 1
ATOM 4959 O O . HIS A 1 622 ? 20.25 -46 -19.078 1 34.72 622 HIS A O 1
ATOM 4965 N N . LYS A 1 623 ? 18.844 -47.281 -20 1 36.03 623 LYS A N 1
ATOM 4966 C CA . LYS A 1 623 ? 19.484 -48.125 -21 1 36.03 623 LYS A CA 1
ATOM 4967 C C . LYS A 1 623 ? 20.188 -47.312 -22.062 1 36.03 623 LYS A C 1
ATOM 4969 O O . LYS A 1 623 ? 20.766 -47.844 -23 1 36.03 623 LYS A O 1
ATOM 4974 N N . GLY A 1 624 ? 19.766 -46.062 -22.453 1 40.31 624 GLY A N 1
ATOM 4975 C CA . GLY A 1 624 ? 20.422 -45.469 -23.609 1 40.31 624 GLY A CA 1
ATOM 4976 C C . GLY A 1 624 ? 21.844 -45.031 -23.328 1 40.31 624 GLY A C 1
ATOM 4977 O O . GLY A 1 624 ? 22.297 -45.094 -22.172 1 40.31 624 GLY A O 1
ATOM 4978 N N . LYS A 1 625 ? 22.781 -44.719 -24.359 1 47.91 625 LYS A N 1
ATOM 4979 C CA . LYS A 1 625 ? 24.172 -44.312 -24.297 1 47.91 625 LYS A CA 1
ATOM 4980 C C . LYS A 1 625 ? 24.359 -43.156 -23.312 1 47.91 625 LYS A C 1
ATOM 4982 O O . LYS A 1 625 ? 23.781 -42.094 -23.5 1 47.91 625 LYS A O 1
ATOM 4987 N N . LYS A 1 626 ? 24.594 -43.344 -22.078 1 60.91 626 LYS A N 1
ATOM 4988 C CA . LYS A 1 626 ? 24.75 -42.438 -20.938 1 60.91 626 LYS A CA 1
ATOM 4989 C C . LYS A 1 626 ? 25.812 -41.375 -21.219 1 60.91 626 LYS A C 1
ATOM 4991 O O . LYS A 1 626 ? 26.891 -41.688 -21.703 1 60.91 626 LYS A O 1
ATOM 4996 N N . ARG A 1 627 ? 25.328 -40.062 -21.125 1 77.56 627 ARG A N 1
ATOM 4997 C CA . ARG A 1 627 ? 26.266 -38.938 -21.281 1 77.56 627 ARG A CA 1
ATOM 4998 C C . ARG A 1 627 ? 27.328 -38.969 -20.203 1 77.56 627 ARG A C 1
ATOM 5000 O O . ARG A 1 627 ? 27.062 -39.344 -19.062 1 77.56 627 ARG A O 1
ATOM 5007 N N . SER A 1 628 ? 28.594 -38.906 -20.625 1 82.94 628 SER A N 1
ATOM 5008 C CA . SER A 1 628 ? 29.703 -38.844 -19.688 1 82.94 628 SER A CA 1
ATOM 5009 C C . SER A 1 628 ? 29.828 -37.406 -19.125 1 82.94 628 SER A C 1
ATOM 5011 O O . SER A 1 628 ? 29.797 -36.438 -19.875 1 82.94 628 SER A O 1
ATOM 5013 N N . TRP A 1 629 ? 29.875 -37.312 -17.812 1 88.38 629 TRP A N 1
ATOM 5014 C CA . TRP A 1 629 ? 29.969 -36.031 -17.141 1 88.38 629 TRP A CA 1
ATOM 5015 C C . TRP A 1 629 ? 31.312 -35.875 -16.438 1 88.38 629 TRP A C 1
ATOM 5017 O O . TRP A 1 629 ? 31.828 -36.844 -15.867 1 88.38 629 TRP A O 1
ATOM 5027 N N . SER A 1 630 ? 31.922 -34.719 -16.562 1 84.81 630 SER A N 1
ATOM 5028 C CA . SER A 1 630 ? 33.125 -34.375 -15.82 1 84.81 630 SER A CA 1
ATOM 5029 C C . SER A 1 630 ? 32.844 -33.312 -14.758 1 84.81 630 SER A C 1
ATOM 5031 O O . SER A 1 630 ? 32.125 -32.344 -15.016 1 84.81 630 SER A O 1
ATOM 5033 N N . LEU A 1 631 ? 33.281 -33.562 -13.555 1 84.19 631 LEU A N 1
ATOM 5034 C CA . LEU A 1 631 ? 33.125 -32.625 -12.453 1 84.19 631 LEU A CA 1
ATOM 5035 C C . LEU A 1 631 ? 34.344 -31.719 -12.328 1 84.19 631 LEU A C 1
ATOM 5037 O O . LEU A 1 631 ? 35.469 -32.188 -12.305 1 84.19 631 LEU A O 1
ATOM 5041 N N . LEU A 1 632 ? 34.125 -30.469 -12.328 1 81.75 632 LEU A N 1
ATOM 5042 C CA . LEU A 1 632 ? 35.188 -29.5 -12.023 1 81.75 632 LEU A CA 1
ATOM 5043 C C . LEU A 1 632 ? 35.281 -29.25 -10.523 1 81.75 632 LEU A C 1
ATOM 5045 O O . LEU A 1 632 ? 34.531 -28.438 -9.977 1 81.75 632 LEU A O 1
ATOM 5049 N N . ASP A 1 633 ? 36.188 -29.844 -9.812 1 81.75 633 ASP A N 1
ATOM 5050 C CA . ASP A 1 633 ? 36.312 -29.734 -8.367 1 81.75 633 ASP A CA 1
ATOM 5051 C C . ASP A 1 633 ? 37.188 -28.547 -7.984 1 81.75 633 ASP A C 1
ATOM 5053 O O . ASP A 1 633 ? 38.375 -28.469 -8.375 1 81.75 633 ASP A O 1
ATOM 5057 N N . TYR A 1 634 ? 36.719 -27.688 -7.273 1 85.62 634 TYR A N 1
ATOM 5058 C CA . TYR A 1 634 ? 37.438 -26.469 -6.891 1 85.62 634 TYR A CA 1
ATOM 5059 C C . TYR A 1 634 ? 38 -26.594 -5.488 1 85.62 634 TYR A C 1
ATOM 5061 O O . TYR A 1 634 ? 38.531 -25.625 -4.938 1 85.62 634 TYR A O 1
ATOM 5069 N N . GLY A 1 635 ? 37.844 -27.703 -4.855 1 84.5 635 GLY A N 1
ATOM 5070 C CA . GLY A 1 635 ? 38.5 -27.984 -3.578 1 84.5 635 GLY A CA 1
ATOM 5071 C C . GLY A 1 635 ? 37.75 -27.359 -2.4 1 84.5 635 GLY A C 1
ATOM 5072 O O . GLY A 1 635 ? 38.375 -27.094 -1.361 1 84.5 635 GLY A O 1
ATOM 5073 N N . VAL A 1 636 ? 36.531 -27.125 -2.502 1 91.25 636 VAL A N 1
ATOM 5074 C CA . VAL A 1 636 ? 35.75 -26.5 -1.435 1 91.25 636 VAL A CA 1
ATOM 5075 C C . VAL A 1 636 ? 35.375 -27.531 -0.384 1 91.25 636 VAL A C 1
ATOM 5077 O O . VAL A 1 636 ? 34.969 -28.656 -0.722 1 91.25 636 VAL A O 1
ATOM 5080 N N . LYS A 1 637 ? 35.531 -27.156 0.892 1 91.69 637 LYS A N 1
ATOM 5081 C CA . LYS A 1 637 ? 35.094 -28 1.995 1 91.69 637 LYS A CA 1
ATOM 5082 C C . LYS A 1 637 ? 33.625 -27.766 2.312 1 91.69 637 LYS A C 1
ATOM 5084 O O . LYS A 1 637 ? 33.281 -27.078 3.287 1 91.69 637 LYS A O 1
ATOM 5089 N N . TRP A 1 638 ? 32.844 -28.469 1.693 1 91.69 638 TRP A N 1
ATOM 5090 C CA . TRP A 1 638 ? 31.406 -28.188 1.707 1 91.69 638 TRP A CA 1
ATOM 5091 C C . TRP A 1 638 ? 30.797 -28.531 3.066 1 91.69 638 TRP A C 1
ATOM 5093 O O . TRP A 1 638 ? 29.828 -27.891 3.494 1 91.69 638 TRP A O 1
ATOM 5103 N N . ALA A 1 639 ? 31.312 -29.469 3.701 1 92.31 639 ALA A N 1
ATOM 5104 C CA . ALA A 1 639 ? 30.797 -29.812 5.023 1 92.31 639 ALA A CA 1
ATOM 5105 C C . ALA A 1 639 ? 30.891 -28.625 5.977 1 92.31 639 ALA A C 1
ATOM 5107 O O . ALA A 1 639 ? 29.953 -28.344 6.73 1 92.31 639 ALA A O 1
ATOM 5108 N N . GLU A 1 640 ? 31.984 -27.984 5.891 1 93.75 640 GLU A N 1
ATOM 5109 C CA . GLU A 1 640 ? 32.188 -26.797 6.734 1 93.75 640 GLU A CA 1
ATOM 5110 C C . GLU A 1 640 ? 31.281 -25.656 6.309 1 93.75 640 GLU A C 1
ATOM 5112 O O . GLU A 1 640 ? 30.734 -24.953 7.156 1 93.75 640 GLU A O 1
ATOM 5117 N N . VAL A 1 641 ? 31.188 -25.516 5.074 1 95.31 641 VAL A N 1
ATOM 5118 C CA . VAL A 1 641 ? 30.359 -24.453 4.531 1 95.31 641 VAL A CA 1
ATOM 5119 C C . VAL A 1 641 ? 28.906 -24.672 4.957 1 95.31 641 VAL A C 1
ATOM 5121 O O . VAL A 1 641 ? 28.219 -23.719 5.348 1 95.31 641 VAL A O 1
ATOM 5124 N N . LYS A 1 642 ? 28.438 -25.891 4.891 1 94.88 642 LYS A N 1
ATOM 5125 C CA . LYS A 1 642 ? 27.062 -26.234 5.25 1 94.88 642 LYS A CA 1
ATOM 5126 C C . LYS A 1 642 ? 26.812 -26 6.738 1 94.88 642 LYS A C 1
ATOM 5128 O O . LYS A 1 642 ? 25.734 -25.531 7.121 1 94.88 642 LYS A O 1
ATOM 5133 N N . ASP A 1 643 ? 27.781 -26.281 7.492 1 94.5 643 ASP A N 1
ATOM 5134 C CA . ASP A 1 643 ? 27.656 -26.109 8.938 1 94.5 643 ASP A CA 1
ATOM 5135 C C . ASP A 1 643 ? 27.438 -24.641 9.297 1 94.5 643 ASP A C 1
ATOM 5137 O O . ASP A 1 643 ? 26.75 -24.328 10.266 1 94.5 643 ASP A O 1
ATOM 5141 N N . ILE A 1 644 ? 27.969 -23.812 8.516 1 95.31 644 ILE A N 1
ATOM 5142 C CA . ILE A 1 644 ? 27.875 -22.375 8.781 1 95.31 644 ILE A CA 1
ATOM 5143 C C . ILE A 1 644 ? 26.625 -21.812 8.102 1 95.31 644 ILE A C 1
ATOM 5145 O O . ILE A 1 644 ? 25.875 -21.031 8.703 1 95.31 644 ILE A O 1
ATOM 5149 N N . ALA A 1 645 ? 26.406 -22.141 6.891 1 95.88 645 ALA A N 1
ATOM 5150 C CA . ALA A 1 645 ? 25.406 -21.484 6.043 1 95.88 645 ALA A CA 1
ATOM 5151 C C . ALA A 1 645 ? 24 -21.969 6.379 1 95.88 645 ALA A C 1
ATOM 5153 O O . ALA A 1 645 ? 23.047 -21.188 6.34 1 95.88 645 ALA A O 1
ATOM 5154 N N . LEU A 1 646 ? 23.812 -23.219 6.695 1 94.38 646 LEU A N 1
ATOM 5155 C CA . LEU A 1 646 ? 22.484 -23.812 6.812 1 94.38 646 LEU A CA 1
ATOM 5156 C C . LEU A 1 646 ? 21.719 -23.203 7.984 1 94.38 646 LEU A C 1
ATOM 5158 O O . LEU A 1 646 ? 20.531 -22.875 7.855 1 94.38 646 LEU A O 1
ATOM 5162 N N . PRO A 1 647 ? 22.359 -23 9.133 1 91.06 647 PRO A N 1
ATOM 5163 C CA . PRO A 1 647 ? 21.625 -22.359 10.219 1 91.06 647 PRO A CA 1
ATOM 5164 C C . PRO A 1 647 ? 21.141 -20.953 9.844 1 91.06 647 PRO A C 1
ATOM 5166 O O . PRO A 1 647 ? 20.047 -20.547 10.242 1 91.06 647 PRO A O 1
ATOM 5169 N N . ILE A 1 648 ? 21.938 -20.25 9.141 1 92.12 648 ILE A N 1
ATOM 5170 C CA . ILE A 1 648 ? 21.562 -18.906 8.703 1 92.12 648 ILE A CA 1
ATOM 5171 C C . ILE A 1 648 ? 20.375 -19 7.746 1 92.12 648 ILE A C 1
ATOM 5173 O O . ILE A 1 648 ? 19.391 -18.266 7.914 1 92.12 648 ILE A O 1
ATOM 5177 N N . LEU A 1 649 ? 20.469 -19.875 6.793 1 93.19 649 LEU A N 1
ATOM 5178 C CA . LEU A 1 649 ? 19.422 -20.016 5.781 1 93.19 649 LEU A CA 1
ATOM 5179 C C . LEU A 1 649 ? 18.125 -20.516 6.402 1 93.19 649 LEU A C 1
ATOM 5181 O O . LEU A 1 649 ? 17.047 -20.125 5.969 1 93.19 649 LEU A O 1
ATOM 5185 N N . GLU A 1 650 ? 18.25 -21.328 7.344 1 87.56 650 GLU A N 1
ATOM 5186 C CA . GLU A 1 650 ? 17.062 -21.844 8.016 1 87.56 650 GLU A CA 1
ATOM 5187 C C . GLU A 1 650 ? 16.328 -20.734 8.758 1 87.56 650 GLU A C 1
ATOM 5189 O O . GLU A 1 650 ? 15.094 -20.719 8.789 1 87.56 650 GLU A O 1
ATOM 5194 N N . ARG A 1 651 ? 17.078 -19.922 9.375 1 85.5 651 ARG A N 1
ATOM 5195 C CA . ARG A 1 651 ? 16.484 -18.797 10.07 1 85.5 651 ARG A CA 1
ATOM 5196 C C . ARG A 1 651 ? 15.711 -17.906 9.102 1 85.5 651 ARG A C 1
ATOM 5198 O O . ARG A 1 651 ? 14.594 -17.469 9.398 1 85.5 651 ARG A O 1
ATOM 5205 N N . TYR A 1 652 ? 16.312 -17.625 7.977 1 89.25 652 TYR A N 1
ATOM 5206 C CA . TYR A 1 652 ? 15.648 -16.766 6.988 1 89.25 652 TYR A CA 1
ATOM 5207 C C . TYR A 1 652 ? 14.469 -17.484 6.348 1 89.25 652 TYR A C 1
ATOM 5209 O O . TYR A 1 652 ? 13.477 -16.859 5.988 1 89.25 652 TYR A O 1
ATOM 5217 N N . THR A 1 653 ? 14.602 -18.781 6.18 1 87.62 653 THR A N 1
ATOM 5218 C CA . THR A 1 653 ? 13.492 -19.547 5.633 1 87.62 653 THR A CA 1
ATOM 5219 C C . THR A 1 653 ? 12.281 -19.484 6.562 1 87.62 653 THR A C 1
ATOM 5221 O O . THR A 1 653 ? 11.141 -19.406 6.105 1 87.62 653 THR A O 1
ATOM 5224 N N . ALA A 1 654 ? 12.57 -19.469 7.793 1 79.94 654 ALA A N 1
ATOM 5225 C CA . ALA A 1 654 ? 11.508 -19.422 8.789 1 79.94 654 ALA A CA 1
ATOM 5226 C C . ALA A 1 654 ? 10.789 -18.062 8.742 1 79.94 654 ALA A C 1
ATOM 5228 O O . ALA A 1 654 ? 9.594 -17.984 9.039 1 79.94 654 ALA A O 1
ATOM 5229 N N . ARG A 1 655 ? 11.531 -17.125 8.312 1 84.25 655 ARG A N 1
ATOM 5230 C CA . ARG A 1 655 ? 11.008 -15.766 8.344 1 84.25 655 ARG A CA 1
ATOM 5231 C C . ARG A 1 655 ? 10.43 -15.367 6.992 1 84.25 655 ARG A C 1
ATOM 5233 O O . ARG A 1 655 ? 9.859 -14.281 6.848 1 84.25 655 ARG A O 1
ATOM 5240 N N . THR A 1 656 ? 10.578 -16.203 6.023 1 86.94 656 THR A N 1
ATOM 5241 C CA . THR A 1 656 ? 10.172 -15.852 4.672 1 86.94 656 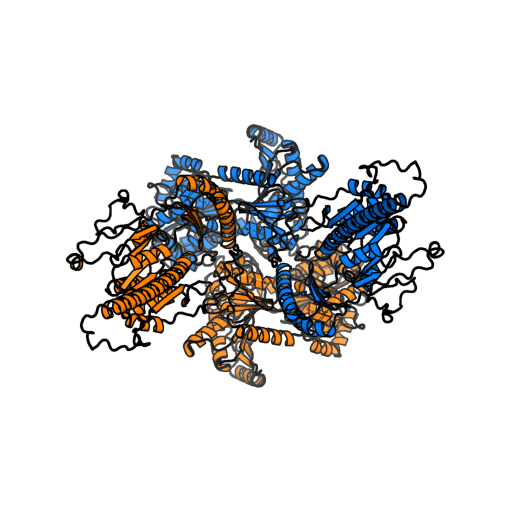THR A CA 1
ATOM 5242 C C . THR A 1 656 ? 9.25 -16.906 4.086 1 86.94 656 THR A C 1
ATOM 5244 O O . THR A 1 656 ? 9.711 -17.859 3.436 1 86.94 656 THR A O 1
ATOM 5247 N N . ASN A 1 657 ? 8.016 -16.594 4.211 1 80.94 657 ASN A N 1
ATOM 5248 C CA . ASN A 1 657 ? 7.02 -17.547 3.723 1 80.94 657 ASN A CA 1
ATOM 5249 C C . ASN A 1 657 ? 7.23 -17.875 2.248 1 80.94 657 ASN A C 1
ATOM 5251 O O . ASN A 1 657 ? 7.387 -16.969 1.424 1 80.94 657 ASN A O 1
ATOM 5255 N N . GLY A 1 658 ? 7.254 -19.188 1.919 1 80.88 658 GLY A N 1
ATOM 5256 C CA . GLY A 1 658 ? 7.371 -19.625 0.535 1 80.88 658 GLY A CA 1
ATOM 5257 C C . GLY A 1 658 ? 8.805 -19.891 0.115 1 80.88 658 GLY A C 1
ATOM 5258 O O . GLY A 1 658 ? 9.055 -20.406 -0.979 1 80.88 658 GLY A O 1
ATOM 5259 N N . SER A 1 659 ? 9.719 -19.516 0.987 1 87.25 659 SER A N 1
ATOM 5260 C CA . SER A 1 659 ? 11.125 -19.766 0.676 1 87.25 659 SER A CA 1
ATOM 5261 C C . SER A 1 659 ? 11.516 -21.203 1.021 1 87.25 659 SER A C 1
ATOM 5263 O O . SER A 1 659 ? 10.797 -21.891 1.746 1 87.25 659 SER A O 1
ATOM 5265 N N . SER A 1 660 ? 12.656 -21.656 0.399 1 87.38 660 SER A N 1
ATOM 5266 C CA . SER A 1 660 ? 13.133 -23 0.669 1 87.38 660 SER A CA 1
ATOM 5267 C C . SER A 1 660 ? 14.633 -23.125 0.421 1 87.38 660 SER A C 1
ATOM 5269 O O . SER A 1 660 ? 15.195 -22.391 -0.401 1 87.38 660 SER A O 1
ATOM 5271 N N . VAL A 1 661 ? 15.234 -23.984 1.186 1 89.5 661 VAL A N 1
ATOM 5272 C CA . VAL A 1 661 ? 16.641 -24.312 0.985 1 89.5 661 VAL A CA 1
ATOM 5273 C C . VAL A 1 661 ? 16.766 -25.547 0.095 1 89.5 661 VAL A C 1
ATOM 5275 O O . VAL A 1 661 ? 16.047 -26.531 0.274 1 89.5 661 VAL A O 1
ATOM 5278 N N . ARG A 1 662 ? 17.594 -25.406 -0.896 1 85.69 662 ARG A N 1
ATOM 5279 C CA . ARG A 1 662 ? 17.875 -26.531 -1.791 1 85.69 662 ARG A CA 1
ATOM 5280 C C . ARG A 1 662 ? 19.344 -26.922 -1.722 1 85.69 662 ARG A C 1
ATOM 5282 O O . ARG A 1 662 ? 20.234 -26.125 -2.033 1 85.69 662 ARG A O 1
ATOM 5289 N N . LEU A 1 663 ? 19.5 -28.094 -1.314 1 86.62 663 LEU A N 1
ATOM 5290 C CA . LEU A 1 663 ? 20.875 -28.594 -1.308 1 86.62 663 LEU A CA 1
ATOM 5291 C C . LEU A 1 663 ? 21.266 -29.109 -2.689 1 86.62 663 LEU A C 1
ATOM 5293 O O . LEU A 1 663 ? 20.484 -29.797 -3.348 1 86.62 663 LEU A O 1
ATOM 5297 N N . ARG A 1 664 ? 22.297 -28.594 -3.111 1 83.12 664 ARG A N 1
ATOM 5298 C CA . ARG A 1 664 ? 22.828 -28.969 -4.414 1 83.12 664 ARG A CA 1
ATOM 5299 C C . ARG A 1 664 ? 24.094 -29.828 -4.266 1 83.12 664 ARG A C 1
ATOM 5301 O O . ARG A 1 664 ? 24.641 -29.953 -3.172 1 83.12 664 ARG A O 1
ATOM 5308 N N . ASP A 1 665 ? 24.359 -30.5 -5.336 1 78.88 665 ASP A N 1
ATOM 5309 C CA . ASP A 1 665 ? 25.562 -31.328 -5.359 1 78.88 665 ASP A CA 1
ATOM 5310 C C . ASP A 1 665 ? 26.562 -30.797 -6.391 1 78.88 665 ASP A C 1
ATOM 5312 O O . ASP A 1 665 ? 26.484 -31.141 -7.57 1 78.88 665 ASP A O 1
ATOM 5316 N N . PRO A 1 666 ? 27.562 -30.219 -5.918 1 78.44 666 PRO A N 1
ATOM 5317 C CA . PRO A 1 666 ? 27.75 -29.531 -4.641 1 78.44 666 PRO A CA 1
ATOM 5318 C C . PRO A 1 666 ? 27.109 -28.141 -4.621 1 78.44 666 PRO A C 1
ATOM 5320 O O . PRO A 1 666 ? 26.734 -27.609 -5.676 1 78.44 666 PRO A O 1
ATOM 5323 N N . GLY A 1 667 ? 26.938 -27.578 -3.488 1 87.12 667 GLY A N 1
ATOM 5324 C CA . GLY A 1 667 ? 26.453 -26.219 -3.334 1 87.12 667 GLY A CA 1
ATOM 5325 C C . GLY A 1 667 ? 25.188 -26.125 -2.502 1 87.12 667 GLY A C 1
ATOM 5326 O O . GLY A 1 667 ? 24.656 -27.141 -2.043 1 87.12 667 GLY A O 1
ATOM 5327 N N . ILE A 1 668 ? 24.781 -24.875 -2.252 1 93.56 668 ILE A N 1
ATOM 5328 C CA . ILE A 1 668 ? 23.562 -24.578 -1.5 1 93.56 668 ILE A CA 1
ATOM 5329 C C . ILE A 1 668 ? 22.797 -23.453 -2.18 1 93.56 668 ILE A C 1
ATOM 5331 O O . ILE A 1 668 ? 23.406 -22.5 -2.688 1 93.56 668 ILE A O 1
ATOM 5335 N N . ALA A 1 669 ? 21.516 -23.656 -2.293 1 92.38 669 ALA A N 1
ATOM 5336 C CA . ALA A 1 669 ? 20.688 -22.594 -2.863 1 92.38 669 ALA A CA 1
ATOM 5337 C C . ALA A 1 669 ? 19.5 -22.266 -1.958 1 92.38 669 ALA A C 1
ATOM 5339 O O . ALA A 1 669 ? 18.984 -23.156 -1.278 1 92.38 669 ALA A O 1
ATOM 5340 N N . TRP A 1 670 ? 19.172 -21.062 -1.819 1 93.5 670 TRP A N 1
ATOM 5341 C CA . TRP A 1 670 ? 17.984 -20.578 -1.122 1 93.5 670 TRP A CA 1
ATOM 5342 C C . TRP A 1 670 ? 17.047 -19.875 -2.088 1 93.5 670 TRP A C 1
ATOM 5344 O O . TRP A 1 670 ? 17.359 -18.797 -2.621 1 93.5 670 TRP A O 1
ATOM 5354 N N . SER A 1 671 ? 15.93 -20.484 -2.334 1 89.38 671 SER A N 1
ATOM 5355 C CA . SER A 1 671 ? 14.969 -19.953 -3.301 1 89.38 671 SER A CA 1
ATOM 5356 C C . SER A 1 671 ? 13.938 -19.062 -2.625 1 89.38 671 SER A C 1
ATOM 5358 O O . SER A 1 671 ? 13.359 -19.422 -1.599 1 89.38 671 SER A O 1
ATOM 5360 N N . TYR A 1 672 ? 13.766 -17.906 -3.127 1 88.81 672 TYR A N 1
ATOM 5361 C CA . TYR A 1 672 ? 12.695 -17.016 -2.676 1 88.81 672 TYR A CA 1
ATOM 5362 C C . TYR A 1 672 ? 11.766 -16.656 -3.826 1 88.81 672 TYR A C 1
ATOM 5364 O O . TYR A 1 672 ? 11.133 -15.594 -3.809 1 88.81 672 TYR A O 1
ATOM 5372 N N . TYR A 1 673 ? 11.719 -17.5 -4.789 1 81.06 673 TYR A N 1
ATOM 5373 C CA . TYR A 1 673 ? 10.953 -17.266 -6.012 1 81.06 673 TYR A CA 1
ATOM 5374 C C . TYR A 1 673 ? 9.461 -17.188 -5.715 1 81.06 673 TYR A C 1
ATOM 5376 O O . TYR A 1 673 ? 8.742 -16.406 -6.328 1 81.06 673 TYR A O 1
ATOM 5384 N N . SER A 1 674 ? 9.008 -17.953 -4.785 1 78.31 674 SER A N 1
ATOM 5385 C CA . SER A 1 674 ? 7.578 -18.078 -4.527 1 78.31 674 SER A CA 1
ATOM 5386 C C . SER A 1 674 ? 7.156 -17.188 -3.363 1 78.31 674 SER A C 1
ATOM 5388 O O . SER A 1 674 ? 6.031 -17.297 -2.867 1 78.31 674 SER A O 1
ATOM 5390 N N . THR A 1 675 ? 8.062 -16.406 -2.943 1 84.19 675 THR A N 1
ATOM 5391 C CA . THR A 1 675 ? 7.762 -15.523 -1.822 1 84.19 675 THR A CA 1
ATOM 5392 C C . THR A 1 675 ? 7.156 -14.211 -2.312 1 84.19 675 THR A C 1
ATOM 5394 O O . THR A 1 675 ? 7.074 -13.969 -3.52 1 84.19 675 THR A O 1
ATOM 5397 N N . ASP A 1 676 ? 6.613 -13.492 -1.413 1 81.5 676 ASP A N 1
ATOM 5398 C CA . ASP A 1 676 ? 6.305 -12.109 -1.765 1 81.5 676 ASP A CA 1
ATOM 5399 C C . ASP A 1 676 ? 7.516 -11.414 -2.395 1 81.5 676 ASP A C 1
ATOM 5401 O O . ASP A 1 676 ? 8.617 -11.469 -1.851 1 81.5 676 ASP A O 1
ATOM 5405 N N . PRO A 1 677 ? 7.27 -10.844 -3.508 1 81.56 677 PRO A N 1
ATOM 5406 C CA . PRO A 1 677 ? 8.438 -10.359 -4.25 1 81.56 677 PRO A CA 1
ATOM 5407 C C . PRO A 1 677 ? 9.219 -9.289 -3.49 1 81.56 677 PRO A C 1
ATOM 5409 O O . PRO A 1 677 ? 10.445 -9.258 -3.561 1 81.56 677 PRO A O 1
ATOM 5412 N N . GLU A 1 678 ? 8.555 -8.406 -2.832 1 81.19 678 GLU A N 1
ATOM 5413 C CA . GLU A 1 678 ? 9.25 -7.359 -2.09 1 81.19 678 GLU A CA 1
ATOM 5414 C C . GLU A 1 678 ? 9.945 -7.926 -0.859 1 81.19 678 GLU A C 1
ATOM 5416 O O . GLU A 1 678 ? 11.102 -7.594 -0.589 1 81.19 678 GLU A O 1
ATOM 5421 N N . TRP A 1 679 ? 9.281 -8.742 -0.198 1 84.12 679 TRP A N 1
ATOM 5422 C CA . TRP A 1 679 ? 9.828 -9.336 1.02 1 84.12 679 TRP A CA 1
ATOM 5423 C C . TRP A 1 679 ? 10.977 -10.281 0.696 1 84.12 679 TRP A C 1
ATOM 5425 O O . TRP A 1 679 ? 12.016 -10.266 1.365 1 84.12 679 TRP A O 1
ATOM 5435 N N . GLY A 1 680 ? 10.68 -11.117 -0.294 1 87.25 680 GLY A N 1
ATOM 5436 C CA . GLY A 1 680 ? 11.719 -12.039 -0.711 1 87.25 680 GLY A CA 1
ATOM 5437 C C . GLY A 1 680 ? 13.008 -11.344 -1.104 1 87.25 680 GLY A C 1
ATOM 5438 O O . GLY A 1 680 ? 14.102 -11.781 -0.728 1 87.25 680 GLY A O 1
ATOM 5439 N N . LEU A 1 681 ? 12.883 -10.289 -1.827 1 85.94 681 LEU A N 1
ATOM 5440 C CA . LEU A 1 681 ? 14.055 -9.539 -2.268 1 85.94 681 LEU A CA 1
ATOM 5441 C C . LEU A 1 681 ? 14.773 -8.906 -1.079 1 85.94 681 LEU A C 1
ATOM 5443 O O . LEU A 1 681 ? 16 -8.914 -1.017 1 85.94 681 LEU A O 1
ATOM 5447 N N . MET A 1 682 ? 14.047 -8.359 -0.19 1 85.38 682 MET A N 1
ATOM 5448 C CA . MET A 1 682 ? 14.625 -7.762 1.009 1 85.38 682 MET A CA 1
ATOM 5449 C C . MET A 1 682 ? 15.383 -8.805 1.826 1 85.38 682 MET A C 1
ATOM 5451 O O . MET A 1 682 ? 16.484 -8.547 2.312 1 85.38 682 MET A O 1
ATOM 5455 N N . GLN A 1 683 ? 14.758 -9.945 1.999 1 90.5 683 GLN A N 1
ATOM 5456 C CA . GLN A 1 683 ? 15.391 -11.031 2.74 1 90.5 683 GLN A CA 1
ATOM 5457 C C . GLN A 1 683 ? 16.641 -11.523 2.033 1 90.5 683 GLN A C 1
ATOM 5459 O O . GLN A 1 683 ? 17.641 -11.836 2.68 1 90.5 683 GLN A O 1
ATOM 5464 N N . ALA A 1 684 ? 16.531 -11.594 0.711 1 91.94 684 ALA A N 1
ATOM 5465 C CA . ALA A 1 684 ? 17.688 -12.039 -0.074 1 91.94 684 ALA A CA 1
ATOM 5466 C C . ALA A 1 684 ? 18.891 -11.125 0.135 1 91.94 684 ALA A C 1
ATOM 5468 O O . ALA A 1 684 ? 20.016 -11.594 0.306 1 91.94 684 ALA A O 1
ATOM 5469 N N . LYS A 1 685 ? 18.672 -9.852 0.167 1 87.88 685 LYS A N 1
ATOM 5470 C CA . LYS A 1 685 ? 19.75 -8.891 0.388 1 87.88 685 LYS A CA 1
ATOM 5471 C C . LYS A 1 685 ? 20.359 -9.062 1.777 1 87.88 685 LYS A C 1
ATOM 5473 O O . LYS A 1 685 ? 21.578 -9.016 1.935 1 87.88 685 LYS A O 1
ATOM 5478 N N . SER A 1 686 ? 19.531 -9.281 2.707 1 88.56 686 SER A N 1
ATOM 5479 C CA . SER A 1 686 ? 19.984 -9.453 4.078 1 88.56 686 SER A CA 1
ATOM 5480 C C . SER A 1 686 ? 20.781 -10.75 4.238 1 88.56 686 SER A C 1
ATOM 5482 O O . SER A 1 686 ? 21.812 -10.773 4.902 1 88.56 686 SER A O 1
ATOM 5484 N N . VAL A 1 687 ? 20.234 -11.789 3.668 1 93.38 687 VAL A N 1
ATOM 5485 C CA . VAL A 1 687 ? 20.875 -13.094 3.799 1 93.38 687 VAL A CA 1
ATOM 5486 C C . VAL A 1 687 ? 22.234 -13.062 3.098 1 93.38 687 VAL A C 1
ATOM 5488 O O . VAL A 1 687 ? 23.203 -13.641 3.592 1 93.38 687 VAL A O 1
ATOM 5491 N N . ILE A 1 688 ? 22.328 -12.406 1.973 1 93.25 688 ILE A N 1
ATOM 5492 C CA . ILE A 1 688 ? 23.578 -12.305 1.233 1 93.25 688 ILE A CA 1
ATOM 5493 C C . ILE A 1 688 ? 24.625 -11.594 2.086 1 93.25 688 ILE A C 1
ATOM 5495 O O . ILE A 1 688 ? 25.766 -12.062 2.211 1 93.25 688 ILE A O 1
ATOM 5499 N N . ALA A 1 689 ? 24.234 -10.492 2.664 1 89.62 689 ALA A N 1
ATOM 5500 C CA . ALA A 1 689 ? 25.156 -9.727 3.504 1 89.62 689 ALA A CA 1
ATOM 5501 C C . ALA A 1 689 ? 25.656 -10.578 4.672 1 89.62 689 ALA A C 1
ATOM 5503 O O . ALA A 1 689 ? 26.859 -10.562 4.984 1 89.62 689 ALA A O 1
ATOM 5504 N N . GLU A 1 690 ? 24.797 -11.273 5.27 1 91.69 690 GLU A N 1
ATOM 5505 C CA . GLU A 1 690 ? 25.172 -12.102 6.414 1 91.69 690 GLU A CA 1
ATOM 5506 C C . GLU A 1 690 ? 26.031 -13.281 5.988 1 91.69 690 GLU A C 1
ATOM 5508 O O . GLU A 1 690 ? 27 -13.633 6.672 1 91.69 690 GLU A O 1
ATOM 5513 N N . LEU A 1 691 ? 25.672 -13.953 4.922 1 94.88 691 LEU A N 1
ATOM 5514 C CA . LEU A 1 691 ? 26.422 -15.102 4.426 1 94.88 691 LEU A CA 1
ATOM 5515 C C . LEU A 1 691 ? 27.828 -14.688 3.982 1 94.88 691 LEU A C 1
ATOM 5517 O O . LEU A 1 691 ? 28.781 -15.414 4.203 1 94.88 691 LEU A O 1
ATOM 5521 N N . GLU A 1 692 ? 27.891 -13.547 3.295 1 93.56 692 GLU A N 1
ATOM 5522 C CA . GLU A 1 692 ? 29.188 -13.055 2.846 1 93.56 692 GLU A CA 1
ATOM 5523 C C . GLU A 1 692 ? 30.125 -12.812 4.027 1 93.56 692 GLU A C 1
ATOM 5525 O O . GLU A 1 692 ? 31.328 -13.102 3.949 1 93.56 692 GLU A O 1
ATOM 5530 N N . GLU A 1 693 ? 29.547 -12.312 5.07 1 91.44 693 GLU A N 1
ATOM 5531 C CA . GLU A 1 693 ? 30.328 -12.078 6.277 1 91.44 693 GLU A CA 1
ATOM 5532 C C . GLU A 1 693 ? 30.719 -13.391 6.949 1 91.44 693 GLU A C 1
ATOM 5534 O O . GLU A 1 693 ? 31.859 -13.586 7.344 1 91.44 693 GLU A O 1
ATOM 5539 N N . ALA A 1 694 ? 29.891 -14.305 7.051 1 93.62 694 ALA A N 1
ATOM 5540 C CA . ALA A 1 694 ? 30.094 -15.57 7.762 1 93.62 694 ALA A CA 1
ATOM 5541 C C . ALA A 1 694 ? 31.016 -16.484 6.984 1 93.62 694 ALA A C 1
ATOM 5543 O O . ALA A 1 694 ? 31.766 -17.266 7.578 1 93.62 694 ALA A O 1
ATOM 5544 N N . LEU A 1 695 ? 31.016 -16.406 5.652 1 95.19 695 LEU A N 1
ATOM 5545 C CA . LEU A 1 695 ? 31.766 -17.344 4.816 1 95.19 695 LEU A CA 1
ATOM 5546 C C . LEU A 1 695 ? 33 -16.656 4.223 1 95.19 695 LEU A C 1
ATOM 5548 O O . LEU A 1 695 ? 33.594 -17.172 3.271 1 95.19 695 LEU A O 1
ATOM 5552 N N . ALA A 1 696 ? 33.406 -15.602 4.797 1 92.62 696 ALA A N 1
ATOM 5553 C CA . ALA A 1 696 ? 34.5 -14.812 4.266 1 92.62 696 ALA A CA 1
ATOM 5554 C C . ALA A 1 696 ? 35.812 -15.633 4.25 1 92.62 696 ALA A C 1
ATOM 5556 O O . ALA A 1 696 ? 36.656 -15.453 3.369 1 92.62 696 ALA A O 1
ATOM 5557 N N . ALA A 1 697 ? 35.938 -16.562 5.117 1 91.69 697 ALA A N 1
ATOM 5558 C CA . ALA A 1 697 ? 37.156 -17.328 5.266 1 91.69 697 ALA A CA 1
ATOM 5559 C C . ALA A 1 697 ? 37.156 -18.547 4.344 1 91.69 697 ALA A C 1
ATOM 5561 O O . ALA A 1 697 ? 38.188 -19.219 4.188 1 91.69 697 ALA A O 1
ATOM 5562 N N . HIS A 1 698 ? 36.156 -18.797 3.693 1 93.25 698 HIS A N 1
ATOM 5563 C CA . HIS A 1 698 ? 36.031 -19.984 2.848 1 93.25 698 HIS A CA 1
ATOM 5564 C C . HIS A 1 698 ? 36.094 -19.609 1.369 1 93.25 698 HIS A C 1
ATOM 5566 O O . HIS A 1 698 ? 35.844 -18.469 1.003 1 93.25 698 HIS A O 1
ATOM 5572 N N . ASP A 1 699 ? 36.438 -20.531 0.568 1 92.31 699 ASP A N 1
ATOM 5573 C CA . ASP A 1 699 ? 36.625 -20.281 -0.859 1 92.31 699 ASP A CA 1
ATOM 5574 C C . ASP A 1 699 ? 35.281 -20.406 -1.607 1 92.31 699 ASP A C 1
ATOM 5576 O O . ASP A 1 699 ? 35.188 -21.156 -2.59 1 92.31 699 ASP A O 1
ATOM 5580 N N . VAL A 1 700 ? 34.312 -19.797 -1.059 1 94.38 700 VAL A N 1
ATOM 5581 C CA . VAL A 1 700 ? 33 -19.766 -1.682 1 94.38 700 VAL A CA 1
ATOM 5582 C C . VAL A 1 700 ? 32.531 -18.328 -1.865 1 94.38 700 VAL A C 1
ATOM 5584 O O . VAL A 1 700 ? 33.094 -17.406 -1.258 1 94.38 700 VAL A O 1
ATOM 5587 N N . LYS A 1 701 ? 31.672 -18.141 -2.791 1 92.19 701 LYS A N 1
ATOM 5588 C CA . LYS A 1 701 ? 31.031 -16.844 -2.988 1 92.19 701 LYS A CA 1
ATOM 5589 C C . LYS A 1 701 ? 29.5 -16.984 -2.979 1 92.19 701 LYS A C 1
ATOM 5591 O O . LYS A 1 701 ? 28.969 -18.062 -3.238 1 92.19 701 LYS A O 1
ATOM 5596 N N . VAL A 1 702 ? 28.875 -15.906 -2.609 1 93.69 702 VAL A N 1
ATOM 5597 C CA . VAL A 1 702 ? 27.406 -15.844 -2.607 1 93.69 702 VAL A CA 1
ATOM 5598 C C . VAL A 1 702 ? 26.922 -15.078 -3.834 1 93.69 702 VAL A C 1
ATOM 5600 O O . VAL A 1 702 ? 27.328 -13.938 -4.066 1 93.69 702 VAL A O 1
ATOM 5603 N N . VAL A 1 703 ? 26.094 -15.719 -4.629 1 88.94 703 VAL A N 1
ATOM 5604 C CA . VAL A 1 703 ? 25.594 -15.109 -5.859 1 88.94 703 VAL A CA 1
ATOM 5605 C C . VAL A 1 703 ? 24.094 -14.844 -5.746 1 88.94 703 VAL A C 1
ATOM 5607 O O . VAL A 1 703 ? 23.344 -15.695 -5.289 1 88.94 703 VAL A O 1
ATOM 5610 N N . HIS A 1 704 ? 23.734 -13.68 -6.125 1 88.69 704 HIS A N 1
ATOM 5611 C CA . HIS A 1 704 ? 22.328 -13.297 -6.133 1 88.69 704 HIS A CA 1
ATOM 5612 C C . HIS A 1 704 ? 21.719 -13.453 -7.523 1 88.69 704 HIS A C 1
ATOM 5614 O O . HIS A 1 704 ? 22.062 -12.703 -8.445 1 88.69 704 HIS A O 1
ATOM 5620 N N . LEU A 1 705 ? 20.922 -14.391 -7.719 1 83.94 705 LEU A N 1
ATOM 5621 C CA . LEU A 1 705 ? 20.219 -14.617 -8.969 1 83.94 705 LEU A CA 1
ATOM 5622 C C . LEU A 1 705 ? 18.766 -14.172 -8.859 1 83.94 705 LEU A C 1
ATOM 5624 O O . LEU A 1 705 ? 18.328 -13.727 -7.801 1 83.94 705 LEU A O 1
ATOM 5628 N N . LYS A 1 706 ? 18.094 -14.266 -9.969 1 78.38 706 LYS A N 1
ATOM 5629 C CA . LYS A 1 706 ? 16.688 -13.891 -9.969 1 78.38 706 LYS A CA 1
ATOM 5630 C C . LYS A 1 706 ? 15.836 -14.906 -9.211 1 78.38 706 LYS A C 1
ATOM 5632 O O . LYS A 1 706 ? 15.445 -15.938 -9.766 1 78.38 706 LYS A O 1
ATOM 5637 N N . GLY A 1 707 ? 15.547 -14.633 -7.996 1 85.44 707 GLY A N 1
ATOM 5638 C CA . GLY A 1 707 ? 14.68 -15.477 -7.191 1 85.44 707 GLY A CA 1
ATOM 5639 C C . GLY A 1 707 ? 15.438 -16.516 -6.391 1 85.44 707 GLY A C 1
ATOM 5640 O O . GLY A 1 707 ? 14.828 -17.406 -5.781 1 85.44 707 GLY A O 1
ATOM 5641 N N . MET A 1 708 ? 16.781 -16.391 -6.445 1 89.94 708 MET A N 1
ATOM 5642 C CA . MET A 1 708 ? 17.578 -17.406 -5.762 1 89.94 708 MET A CA 1
ATOM 5643 C C . MET A 1 708 ? 18.906 -16.844 -5.281 1 89.94 708 MET A C 1
ATOM 5645 O O . MET A 1 708 ? 19.469 -15.961 -5.93 1 89.94 708 MET A O 1
ATOM 5649 N N . VAL A 1 709 ? 19.297 -17.312 -4.121 1 93 709 VAL A N 1
ATOM 5650 C CA . VAL A 1 709 ? 20.641 -17.062 -3.6 1 93 709 VAL A CA 1
ATOM 5651 C C . VAL A 1 709 ? 21.453 -18.359 -3.586 1 93 709 VAL A C 1
ATOM 5653 O O . VAL A 1 709 ? 21 -19.359 -3.029 1 93 709 VAL A O 1
ATOM 5656 N N . GLU A 1 710 ? 22.609 -18.312 -4.234 1 92.81 710 GLU A N 1
ATOM 5657 C CA . GLU A 1 710 ? 23.406 -19.531 -4.332 1 92.81 710 GLU A CA 1
ATOM 5658 C C . GLU A 1 710 ? 24.781 -19.344 -3.697 1 92.81 710 GLU A C 1
ATOM 5660 O O . GLU A 1 710 ? 25.359 -18.266 -3.775 1 92.81 710 GLU A O 1
ATOM 5665 N N . ILE A 1 711 ? 25.203 -20.375 -3.045 1 94.75 711 ILE A N 1
ATOM 5666 C CA . ILE A 1 711 ? 26.578 -20.469 -2.574 1 94.75 711 ILE A CA 1
ATOM 5667 C C . ILE A 1 711 ? 27.359 -21.422 -3.479 1 94.75 711 ILE A C 1
ATOM 5669 O O . ILE A 1 711 ? 27.062 -22.609 -3.545 1 94.75 711 ILE A O 1
ATOM 5673 N N . VAL A 1 712 ? 28.344 -20.859 -4.156 1 91.44 712 VAL A N 1
ATOM 5674 C CA . VAL A 1 712 ? 29.109 -21.625 -5.141 1 91.44 712 VAL A CA 1
ATOM 5675 C C . VAL A 1 712 ? 30.594 -21.375 -4.938 1 91.44 712 VAL A C 1
ATOM 5677 O O . VAL A 1 712 ? 30.984 -20.438 -4.238 1 91.44 712 VAL A O 1
ATOM 5680 N N . PRO A 1 713 ? 31.391 -22.25 -5.496 1 90.94 713 PRO A N 1
ATOM 5681 C CA . PRO A 1 713 ? 32.844 -21.984 -5.402 1 90.94 713 PRO A CA 1
ATOM 5682 C C . PRO A 1 713 ? 33.219 -20.625 -5.977 1 90.94 713 PRO A C 1
ATOM 5684 O O . PRO A 1 713 ? 32.688 -20.203 -6.992 1 90.94 713 PRO A O 1
ATOM 5687 N N . LYS A 1 714 ? 34.125 -20.016 -5.402 1 89.62 714 LYS A N 1
ATOM 5688 C CA . LYS A 1 714 ? 34.531 -18.656 -5.746 1 89.62 714 LYS A CA 1
ATOM 5689 C C . LYS A 1 714 ? 34.969 -18.562 -7.203 1 89.62 714 LYS A C 1
ATOM 5691 O O . LYS A 1 714 ? 34.719 -17.547 -7.863 1 89.62 714 LYS A O 1
ATOM 5696 N N . ARG A 1 715 ? 35.531 -19.547 -7.668 1 86.44 715 ARG A N 1
ATOM 5697 C CA . ARG A 1 715 ? 36.125 -19.516 -9.008 1 86.44 715 ARG A CA 1
ATOM 5698 C C . ARG A 1 715 ? 35.125 -20.031 -10.047 1 86.44 715 ARG A C 1
ATOM 5700 O O . ARG A 1 715 ? 35.375 -19.953 -11.25 1 86.44 715 ARG A O 1
ATOM 5707 N N . LEU A 1 716 ? 34.062 -20.484 -9.617 1 86.88 716 LEU A N 1
ATOM 5708 C CA . LEU A 1 716 ? 33.062 -21.031 -10.539 1 86.88 716 LEU A CA 1
ATOM 5709 C C . LEU A 1 716 ? 32.344 -19.906 -11.289 1 86.88 716 LEU A C 1
ATOM 5711 O O . LEU A 1 716 ? 31.812 -18.984 -10.672 1 86.88 716 LEU A O 1
ATOM 5715 N N . ASN A 1 717 ? 32.344 -19.938 -12.539 1 86 717 ASN A N 1
ATOM 5716 C CA . ASN A 1 717 ? 31.531 -19.062 -13.375 1 86 717 ASN A CA 1
ATOM 5717 C C . ASN A 1 717 ? 31.328 -19.641 -14.773 1 86 717 ASN A C 1
ATOM 5719 O O . ASN A 1 717 ? 32.094 -20.5 -15.211 1 86 717 ASN A O 1
ATOM 5723 N N . LYS A 1 718 ? 30.328 -19.234 -15.383 1 88.06 718 LYS A N 1
ATOM 5724 C CA . LYS A 1 718 ? 29.969 -19.766 -16.688 1 88.06 718 LYS A CA 1
ATOM 5725 C C . LYS A 1 718 ? 31.047 -19.453 -17.734 1 88.06 718 LYS A C 1
ATOM 5727 O O . LYS A 1 718 ? 31.125 -20.125 -18.766 1 88.06 718 LYS A O 1
ATOM 5732 N N . GLY A 1 719 ? 31.859 -18.484 -17.453 1 87.25 719 GLY A N 1
ATOM 5733 C CA . GLY A 1 719 ? 32.938 -18.125 -18.359 1 87.25 719 GLY A CA 1
ATOM 5734 C C . GLY A 1 719 ? 34.031 -19.188 -18.438 1 87.25 719 GLY A C 1
ATOM 5735 O O . GLY A 1 719 ? 34.656 -19.359 -19.469 1 87.25 719 GLY A O 1
ATOM 5736 N N . VAL A 1 720 ? 34.188 -19.844 -17.391 1 85.44 720 VAL A N 1
ATOM 5737 C CA . VAL A 1 720 ? 35.188 -20.906 -17.344 1 85.44 720 VAL A CA 1
ATOM 5738 C C . VAL A 1 720 ? 34.812 -22.031 -18.312 1 85.44 720 VAL A C 1
ATOM 5740 O O . VAL A 1 720 ? 35.656 -22.562 -19.031 1 85.44 720 VAL A O 1
ATOM 5743 N N . VAL A 1 721 ? 33.562 -22.281 -18.312 1 86 721 VAL A N 1
ATOM 5744 C CA . VAL A 1 721 ? 33.031 -23.344 -19.188 1 86 721 VAL A CA 1
ATOM 5745 C C . VAL A 1 721 ? 33.219 -22.922 -20.641 1 86 721 VAL A C 1
ATOM 5747 O O . VAL A 1 721 ? 33.594 -23.734 -21.484 1 86 721 VAL A O 1
ATOM 5750 N N . LEU A 1 722 ? 32.844 -21.766 -20.875 1 89.38 722 LEU A N 1
ATOM 5751 C CA . LEU A 1 722 ? 32.969 -21.25 -22.219 1 89.38 722 LEU A CA 1
ATOM 5752 C C . LEU A 1 722 ? 34.406 -21.344 -22.734 1 89.38 722 LEU A C 1
ATOM 5754 O O . LEU A 1 722 ? 34.656 -21.828 -23.844 1 89.38 722 LEU A O 1
ATOM 5758 N N . ARG A 1 723 ? 35.312 -20.953 -21.953 1 85.81 723 ARG A N 1
ATOM 5759 C CA . ARG A 1 723 ? 36.719 -21 -22.344 1 85.81 723 ARG A CA 1
ATOM 5760 C C . ARG A 1 723 ? 37.188 -22.438 -22.562 1 85.81 723 ARG A C 1
ATOM 5762 O O . ARG A 1 723 ? 37.875 -22.719 -23.531 1 85.81 723 ARG A O 1
ATOM 5769 N N . TYR A 1 724 ? 36.781 -23.172 -21.688 1 86 724 TYR A N 1
ATOM 5770 C CA . TYR A 1 724 ? 37.156 -24.578 -21.797 1 86 724 TYR A CA 1
ATOM 5771 C C . TYR A 1 724 ? 36.562 -25.203 -23.047 1 86 724 TYR A C 1
ATOM 5773 O O . TYR A 1 724 ? 37.25 -25.969 -23.734 1 86 724 TYR A O 1
ATOM 5781 N N . ALA A 1 725 ? 35.375 -24.938 -23.297 1 87.19 725 ALA A N 1
ATOM 5782 C CA . ALA A 1 725 ? 34.688 -25.5 -24.469 1 87.19 725 ALA A CA 1
ATOM 5783 C C . ALA A 1 725 ? 35.406 -25.094 -25.766 1 87.19 725 ALA A C 1
ATOM 5785 O O . ALA A 1 725 ? 35.531 -25.906 -26.672 1 87.19 725 ALA A O 1
ATOM 5786 N N . ILE A 1 726 ? 35.875 -23.891 -25.844 1 87.12 726 ILE A N 1
ATOM 5787 C CA . ILE A 1 726 ? 36.5 -23.375 -27.047 1 87.12 726 ILE A CA 1
ATOM 5788 C C . ILE A 1 726 ? 37.906 -23.969 -27.172 1 87.12 726 ILE A C 1
ATOM 5790 O O . ILE A 1 726 ? 38.312 -24.375 -28.266 1 87.12 726 ILE A O 1
ATOM 5794 N N . GLN A 1 727 ? 38.562 -24.109 -26.094 1 83.19 727 GLN A N 1
ATOM 5795 C CA . GLN A 1 727 ? 39.938 -24.547 -26.094 1 83.19 727 GLN A CA 1
ATOM 5796 C C . GLN A 1 727 ? 40.062 -26.062 -26.25 1 83.19 727 GLN A C 1
ATOM 5798 O O . GLN A 1 727 ? 41.062 -26.578 -26.719 1 83.19 727 GLN A O 1
ATOM 5803 N N . SER A 1 728 ? 39.094 -26.703 -25.812 1 78.94 728 SER A N 1
ATOM 5804 C CA . SER A 1 728 ? 39.125 -28.156 -25.844 1 78.94 728 SER A CA 1
ATOM 5805 C C . SER A 1 728 ? 39.031 -28.688 -27.281 1 78.94 728 SER A C 1
ATOM 5807 O O . SER A 1 728 ? 39.406 -29.812 -27.547 1 78.94 728 SER A O 1
ATOM 5809 N N . LYS A 1 729 ? 38.469 -27.953 -28.078 1 75.31 729 LYS A N 1
ATOM 5810 C CA . LYS A 1 729 ? 38.312 -28.406 -29.453 1 75.31 729 LYS A CA 1
ATOM 5811 C C . LYS A 1 729 ? 39.5 -28 -30.297 1 75.31 729 LYS A C 1
ATOM 5813 O O . LYS A 1 729 ? 39.938 -26.844 -30.281 1 75.31 729 LYS A O 1
ATOM 5818 N N . GLU A 1 730 ? 40.188 -28.984 -30.766 1 69.69 730 GLU A N 1
ATOM 5819 C CA . GLU A 1 730 ? 41.344 -28.766 -31.609 1 69.69 730 GLU A CA 1
ATOM 5820 C C . GLU A 1 730 ? 40.969 -28.094 -32.938 1 69.69 730 GLU A C 1
ATOM 5822 O O . GLU A 1 730 ? 39.875 -28.328 -33.438 1 69.69 730 GLU A O 1
ATOM 5827 N N . GLY A 1 731 ? 41.625 -27.078 -33.344 1 68.19 731 GLY A N 1
ATOM 5828 C CA . GLY A 1 731 ? 41.344 -26.422 -34.625 1 68.19 731 GLY A CA 1
ATOM 5829 C C . GLY A 1 731 ? 41.625 -24.922 -34.594 1 68.19 731 GLY A C 1
ATOM 5830 O O . GLY A 1 731 ? 42.156 -24.406 -33.594 1 68.19 731 GLY A O 1
ATOM 5831 N N . PRO A 1 732 ? 41.281 -24.391 -35.75 1 73.75 732 PRO A N 1
ATOM 5832 C CA . PRO A 1 732 ? 41.469 -22.938 -35.844 1 73.75 732 PRO A CA 1
ATOM 5833 C C . PRO A 1 732 ? 40.531 -22.188 -34.906 1 73.75 732 PRO A C 1
ATOM 5835 O O . PRO A 1 732 ? 39.531 -22.734 -34.469 1 73.75 732 PRO A O 1
ATOM 5838 N N . SER A 1 733 ? 40.906 -21.078 -34.625 1 79.06 733 SER A N 1
ATOM 5839 C CA . SER A 1 733 ? 40.062 -20.203 -33.812 1 79.06 733 SER A CA 1
ATOM 5840 C C . SER A 1 733 ? 38.688 -20 -34.469 1 79.06 733 SER A C 1
ATOM 5842 O O . SER A 1 733 ? 38.594 -19.859 -35.688 1 79.06 733 SER A O 1
ATOM 5844 N N . PRO A 1 734 ? 37.656 -20.047 -33.688 1 88.5 734 PRO A N 1
ATOM 5845 C CA . PRO A 1 734 ? 36.312 -19.844 -34.25 1 88.5 734 PRO A CA 1
ATOM 5846 C C . PRO A 1 734 ? 36.125 -18.453 -34.844 1 88.5 734 PRO A C 1
ATOM 5848 O O . PRO A 1 734 ? 36.656 -17.484 -34.344 1 88.5 734 PRO A O 1
ATOM 5851 N N . ASP A 1 735 ? 35.438 -18.391 -35.938 1 87.38 735 ASP A N 1
ATOM 5852 C CA . ASP A 1 735 ? 35.188 -17.125 -36.625 1 87.38 735 ASP A CA 1
ATOM 5853 C C . ASP A 1 735 ? 33.75 -16.625 -36.312 1 87.38 735 ASP A C 1
ATOM 5855 O O . ASP A 1 735 ? 33.375 -15.539 -36.75 1 87.38 735 ASP A O 1
ATOM 5859 N N . PHE A 1 736 ? 32.969 -17.438 -35.625 1 92.19 736 PHE A N 1
ATOM 5860 C CA . PHE A 1 736 ? 31.625 -17.047 -35.188 1 92.19 736 PHE A CA 1
ATOM 5861 C C . PHE A 1 736 ? 31.359 -17.547 -33.75 1 92.19 736 PHE A C 1
ATOM 5863 O O . PHE A 1 736 ? 31.484 -18.75 -33.5 1 92.19 736 PHE A O 1
ATOM 5870 N N . ILE A 1 737 ? 31.016 -16.672 -32.906 1 93.12 737 ILE A N 1
ATOM 5871 C CA . ILE A 1 737 ? 30.672 -17.047 -31.547 1 93.12 737 ILE A CA 1
ATOM 5872 C C . ILE A 1 737 ? 29.406 -16.281 -31.125 1 93.12 737 ILE A C 1
ATOM 5874 O O . ILE A 1 737 ? 29.344 -15.055 -31.25 1 93.12 737 ILE A O 1
ATOM 5878 N N . MET A 1 738 ? 28.422 -16.969 -30.688 1 94.5 738 MET A N 1
ATOM 5879 C CA . MET A 1 738 ? 27.188 -16.375 -30.172 1 94.5 738 MET A CA 1
ATOM 5880 C C . MET A 1 738 ? 26.938 -16.844 -28.734 1 94.5 738 MET A C 1
ATOM 5882 O O . MET A 1 738 ? 26.953 -18.031 -28.453 1 94.5 738 MET A O 1
ATOM 5886 N N . CYS A 1 739 ? 26.766 -15.945 -27.875 1 93.38 739 CYS A N 1
ATOM 5887 C CA . CYS A 1 739 ? 26.484 -16.219 -26.469 1 93.38 739 CYS A CA 1
ATOM 5888 C C . CYS A 1 739 ? 25.203 -15.508 -26.031 1 93.38 739 CYS A C 1
ATOM 5890 O O . CYS A 1 739 ? 25.094 -14.289 -26.172 1 93.38 739 CYS A O 1
ATOM 5892 N N . MET A 1 740 ? 24.281 -16.25 -25.484 1 94.25 740 MET A N 1
ATOM 5893 C CA . MET A 1 740 ? 23.016 -15.648 -25.047 1 94.25 740 MET A CA 1
ATOM 5894 C C . MET A 1 740 ? 22.719 -16.031 -23.609 1 94.25 740 MET A C 1
ATOM 5896 O O . MET A 1 740 ? 22.906 -17.188 -23.203 1 94.25 740 MET A O 1
ATOM 5900 N N . GLY A 1 741 ? 22.281 -15.086 -22.812 1 90.44 741 GLY A N 1
ATOM 5901 C CA . GLY A 1 741 ? 21.906 -15.297 -21.422 1 90.44 741 GLY A CA 1
ATOM 5902 C C . GLY A 1 741 ? 20.984 -14.219 -20.875 1 90.44 741 GLY A C 1
ATOM 5903 O O . GLY A 1 741 ? 20.812 -13.172 -21.5 1 90.44 741 GLY A O 1
ATOM 5904 N N . ASP A 1 742 ? 20.359 -14.445 -19.672 1 84.12 742 ASP A N 1
ATOM 5905 C CA . ASP A 1 742 ? 19.344 -13.508 -19.203 1 84.12 742 ASP A CA 1
ATOM 5906 C C . ASP A 1 742 ? 19.688 -12.961 -17.828 1 84.12 742 ASP A C 1
ATOM 5908 O O . ASP A 1 742 ? 19.141 -11.938 -17.391 1 84.12 742 ASP A O 1
ATOM 5912 N N . ASP A 1 743 ? 20.547 -13.555 -17.125 1 79.25 743 ASP A N 1
ATOM 5913 C CA . ASP A 1 743 ? 20.688 -13.117 -15.734 1 79.25 743 ASP A CA 1
ATOM 5914 C C . ASP A 1 743 ? 22.141 -12.852 -15.391 1 79.25 743 ASP A C 1
ATOM 5916 O O . ASP A 1 743 ? 23.016 -12.852 -16.266 1 79.25 743 ASP A O 1
ATOM 5920 N N . ALA A 1 744 ? 22.406 -12.578 -14.133 1 75.75 744 ALA A N 1
ATOM 5921 C CA . ALA A 1 744 ? 23.719 -12.148 -13.641 1 75.75 744 ALA A CA 1
ATOM 5922 C C . ALA A 1 744 ? 24.766 -13.25 -13.82 1 75.75 744 ALA A C 1
ATOM 5924 O O . ALA A 1 744 ? 25.938 -12.969 -14.023 1 75.75 744 ALA A O 1
ATOM 5925 N N . SER A 1 745 ? 24.312 -14.43 -13.789 1 79.69 745 SER A N 1
ATOM 5926 C CA . SER A 1 745 ? 25.266 -15.539 -13.93 1 79.69 745 SER A CA 1
ATOM 5927 C C . SER A 1 745 ? 25.859 -15.578 -15.336 1 79.69 745 SER A C 1
ATOM 5929 O O . SER A 1 745 ? 26.922 -16.172 -15.539 1 79.69 745 SER A O 1
ATOM 5931 N N . ASP A 1 746 ? 25.219 -14.906 -16.203 1 84.19 746 ASP A N 1
ATOM 5932 C CA . ASP A 1 746 ? 25.656 -14.938 -17.609 1 84.19 746 ASP A CA 1
ATOM 5933 C C . ASP A 1 746 ? 26.641 -13.812 -17.891 1 84.19 746 ASP A C 1
ATOM 5935 O O . ASP A 1 746 ? 27.328 -13.828 -18.922 1 84.19 746 ASP A O 1
ATOM 5939 N N . GLU A 1 747 ? 26.734 -12.906 -17.047 1 84.38 747 GLU A N 1
ATOM 5940 C CA . GLU A 1 747 ? 27.609 -11.766 -17.266 1 84.38 747 GLU A CA 1
ATOM 5941 C C . GLU A 1 747 ? 29.062 -12.195 -17.344 1 84.38 747 GLU A C 1
ATOM 5943 O O . GLU A 1 747 ? 29.844 -11.625 -18.109 1 84.38 747 GLU A O 1
ATOM 5948 N N . TYR A 1 748 ? 29.359 -13.195 -16.641 1 83.75 748 TYR A N 1
ATOM 5949 C CA . TYR A 1 748 ? 30.719 -13.703 -16.672 1 83.75 748 TYR A CA 1
ATOM 5950 C C . TYR A 1 748 ? 31 -14.414 -18 1 83.75 748 TYR A C 1
ATOM 5952 O O . TYR A 1 748 ? 32.156 -14.453 -18.453 1 83.75 748 TYR A O 1
ATOM 5960 N N . MET A 1 749 ? 30.047 -14.977 -18.516 1 87.88 749 MET A N 1
ATOM 5961 C CA . MET A 1 749 ? 30.188 -15.594 -19.828 1 87.88 749 MET A CA 1
ATOM 5962 C C . MET A 1 749 ? 30.594 -14.555 -20.875 1 87.88 749 MET A C 1
ATOM 5964 O O . MET A 1 749 ? 31.5 -14.789 -21.672 1 87.88 749 MET A O 1
ATOM 5968 N N . PHE A 1 750 ? 29.984 -13.422 -20.781 1 87.31 750 PHE A N 1
ATOM 5969 C CA . PHE A 1 750 ? 30.25 -12.352 -21.734 1 87.31 750 PHE A CA 1
ATOM 5970 C C . PHE A 1 750 ? 31.641 -11.773 -21.547 1 87.31 750 PHE A C 1
ATOM 5972 O O . PHE A 1 750 ? 32.406 -11.641 -22.5 1 87.31 750 PHE A O 1
ATOM 5979 N N . THR A 1 751 ? 31.938 -11.516 -20.312 1 85.56 751 THR A N 1
ATOM 5980 C CA . THR A 1 751 ? 33.219 -10.906 -20.016 1 85.56 751 THR A CA 1
ATOM 5981 C C . THR A 1 751 ? 34.375 -11.867 -20.328 1 85.56 751 THR A C 1
ATOM 5983 O O . THR A 1 751 ? 35.438 -11.461 -20.812 1 85.56 751 THR A O 1
ATOM 5986 N N . SER A 1 752 ? 34.188 -13.078 -20.031 1 85.31 752 SER A N 1
ATOM 5987 C CA . SER A 1 752 ? 35.219 -14.094 -20.297 1 85.31 752 SER A CA 1
ATOM 5988 C C . SER A 1 752 ? 35.469 -14.234 -21.797 1 85.31 752 SER A C 1
ATOM 5990 O O . SER A 1 752 ? 36.594 -14.484 -22.234 1 85.31 752 SER A O 1
ATOM 5992 N N . LEU A 1 753 ? 34.438 -14.172 -22.5 1 85.69 753 LEU A N 1
ATOM 5993 C CA . LEU A 1 753 ? 34.562 -14.25 -23.953 1 85.69 753 LEU A CA 1
ATOM 5994 C C . LEU A 1 753 ? 35.438 -13.102 -24.484 1 85.69 753 LEU A C 1
ATOM 5996 O O . LEU A 1 753 ? 36.312 -13.312 -25.328 1 85.69 753 LEU A O 1
ATOM 6000 N N . TYR A 1 754 ? 35.125 -11.938 -23.984 1 80.56 754 TYR A N 1
ATOM 6001 C CA . TYR A 1 754 ? 35.906 -10.781 -24.406 1 80.56 754 TYR A CA 1
ATOM 6002 C C . TYR A 1 754 ? 37.375 -10.938 -24.031 1 80.56 754 TYR A C 1
ATOM 6004 O O . TYR A 1 754 ? 38.281 -10.602 -24.812 1 80.56 754 TYR A O 1
ATOM 6012 N N . SER A 1 755 ? 37.562 -11.406 -22.875 1 78.88 755 SER A N 1
ATOM 6013 C CA . SER A 1 755 ? 38.938 -11.648 -22.422 1 78.88 755 SER A CA 1
ATOM 6014 C C . SER A 1 755 ? 39.625 -12.68 -23.297 1 78.88 755 SER A C 1
ATOM 6016 O O . SER A 1 755 ? 40.812 -12.531 -23.625 1 78.88 755 SER A O 1
ATOM 6018 N N . TYR A 1 756 ? 39 -13.68 -23.578 1 80.38 756 TYR A N 1
ATOM 6019 C CA . TYR A 1 756 ? 39.531 -14.719 -24.453 1 80.38 756 TYR A CA 1
ATOM 6020 C C . TYR A 1 756 ? 39.906 -14.148 -25.812 1 80.38 756 TYR A C 1
ATOM 6022 O O . TYR A 1 756 ? 40.969 -14.445 -26.344 1 80.38 756 TYR A O 1
ATOM 6030 N N . LEU A 1 757 ? 39.062 -13.398 -26.344 1 77.81 757 LEU A N 1
ATOM 6031 C CA . LEU A 1 757 ? 39.281 -12.82 -27.672 1 77.81 757 LEU A CA 1
ATOM 6032 C C . LEU A 1 757 ? 40.469 -11.867 -27.641 1 77.81 757 LEU A C 1
ATOM 6034 O O . LEU A 1 757 ? 41.25 -11.805 -28.594 1 77.81 757 LEU A O 1
ATOM 6038 N N . SER A 1 758 ? 40.594 -11.18 -26.562 1 74.06 758 SER A N 1
ATOM 6039 C CA . SER A 1 758 ? 41.719 -10.258 -26.406 1 74.06 758 SER A CA 1
ATOM 6040 C C . SER A 1 758 ? 43.031 -11.016 -26.297 1 74.06 758 SER A C 1
ATOM 6042 O O . SER A 1 758 ? 44.031 -10.617 -26.891 1 74.06 758 SER A O 1
ATOM 6044 N N . GLU A 1 759 ? 43 -12.062 -25.609 1 74.12 759 GLU A N 1
ATOM 6045 C CA . GLU A 1 759 ? 44.219 -12.883 -25.438 1 74.12 759 GLU A CA 1
ATOM 6046 C C . GLU A 1 759 ? 44.625 -13.562 -26.734 1 74.12 759 GLU A C 1
ATOM 6048 O O . GLU A 1 759 ? 45.812 -13.664 -27.047 1 74.12 759 GLU A O 1
ATOM 6053 N N . THR A 1 760 ? 43.688 -14.047 -27.391 1 71.75 760 THR A N 1
ATOM 6054 C CA . THR A 1 760 ? 43.938 -14.734 -28.641 1 71.75 760 THR A CA 1
ATOM 6055 C C . THR A 1 760 ? 44.438 -13.758 -29.703 1 71.75 760 THR A C 1
ATOM 6057 O O . THR A 1 760 ? 45.281 -14.102 -30.531 1 71.75 760 THR A O 1
ATOM 6060 N N . ALA A 1 761 ? 43.844 -12.633 -29.703 1 63.78 761 ALA A N 1
ATOM 6061 C CA . ALA A 1 761 ? 44.312 -11.609 -30.641 1 63.78 761 ALA A CA 1
ATOM 6062 C C . ALA A 1 761 ? 45.781 -11.258 -30.375 1 63.78 761 ALA A C 1
ATOM 6064 O O . ALA A 1 761 ? 46.562 -11.086 -31.328 1 63.78 761 ALA A O 1
ATOM 6065 N N . GLU A 1 762 ? 46.125 -11.242 -29.172 1 59.75 762 GLU A N 1
ATOM 6066 C CA . GLU A 1 762 ? 47.531 -10.961 -28.812 1 59.75 762 GLU A CA 1
ATOM 6067 C C . GLU A 1 762 ? 48.438 -12.102 -29.219 1 59.75 762 GLU A C 1
ATOM 6069 O O . GLU A 1 762 ? 49.562 -11.867 -29.703 1 59.75 762 GLU A O 1
ATOM 6074 N N . THR A 1 763 ? 47.906 -13.219 -28.953 1 59.12 763 THR A N 1
ATOM 6075 C CA . THR A 1 763 ? 48.719 -14.383 -29.281 1 59.12 763 THR A CA 1
ATOM 6076 C C . THR A 1 763 ? 48.906 -14.516 -30.797 1 59.12 763 THR A C 1
ATOM 6078 O O . THR A 1 763 ? 49.969 -14.859 -31.281 1 59.12 763 THR A O 1
ATOM 6081 N N . GLU A 1 764 ? 47.812 -14.281 -31.453 1 56.22 764 GLU A N 1
ATOM 6082 C CA . GLU A 1 764 ? 47.875 -14.336 -32.906 1 56.22 764 GLU A CA 1
ATOM 6083 C C . GLU A 1 764 ? 48.812 -13.258 -33.469 1 56.22 764 GLU A C 1
ATOM 6085 O O . GLU A 1 764 ? 49.562 -13.5 -34.406 1 56.22 764 GLU A O 1
ATOM 6090 N N . LEU A 1 765 ? 48.656 -12.102 -32.844 1 47.56 765 LEU A N 1
ATOM 6091 C CA . LEU A 1 765 ? 49.594 -11.031 -33.219 1 47.56 765 LEU A CA 1
ATOM 6092 C C . LEU A 1 765 ? 51.031 -11.422 -32.875 1 47.56 765 LEU A C 1
ATOM 6094 O O . LEU A 1 765 ? 51.938 -11.172 -33.656 1 47.56 765 LEU A O 1
ATOM 6098 N N . ALA A 1 766 ? 51.188 -12.039 -31.75 1 51.31 766 ALA A N 1
ATOM 6099 C CA . ALA A 1 766 ? 52.5 -12.484 -31.328 1 51.31 766 ALA A CA 1
ATOM 6100 C C . ALA A 1 766 ? 53.031 -13.594 -32.25 1 51.31 766 ALA A C 1
ATOM 6102 O O . ALA A 1 766 ? 54.219 -13.609 -32.594 1 51.31 766 ALA A O 1
ATOM 6103 N N . ARG A 1 767 ? 52.188 -14.445 -32.562 1 52.19 767 ARG A N 1
ATOM 6104 C CA . ARG A 1 767 ? 52.562 -15.508 -33.469 1 52.19 767 ARG A CA 1
ATOM 6105 C C . ARG A 1 767 ? 52.906 -14.938 -34.844 1 52.19 767 ARG A C 1
ATOM 6107 O O . ARG A 1 767 ? 53.844 -15.398 -35.5 1 52.19 767 ARG A O 1
ATOM 6114 N N . SER A 1 768 ? 52.094 -14.016 -35.188 1 48.62 768 SER A N 1
ATOM 6115 C CA . SER A 1 768 ? 52.375 -13.352 -36.438 1 48.62 768 SER A CA 1
ATOM 6116 C C . SER A 1 768 ? 53.719 -12.656 -36.406 1 48.62 768 SER A C 1
ATOM 6118 O O . SER A 1 768 ? 54.5 -12.703 -37.375 1 48.62 768 SER A O 1
ATOM 6120 N N . HIS A 1 769 ? 54.031 -12.102 -35.281 1 49.59 769 HIS A N 1
ATOM 6121 C CA . HIS A 1 769 ? 55.312 -11.453 -35.125 1 49.59 769 HIS A CA 1
ATOM 6122 C C . HIS A 1 769 ? 56.438 -12.484 -35.062 1 49.59 769 HIS A C 1
ATOM 6124 O O . HIS A 1 769 ? 57.5 -12.273 -35.656 1 49.59 769 HIS A O 1
ATOM 6130 N N . LYS A 1 770 ? 56.219 -13.516 -34.438 1 51.09 770 LYS A N 1
ATOM 6131 C CA . LYS A 1 770 ? 57.25 -14.555 -34.375 1 51.09 770 LYS A CA 1
ATOM 6132 C C . LYS A 1 770 ? 57.469 -15.211 -35.719 1 51.09 770 LYS A C 1
ATOM 6134 O O . LYS A 1 770 ? 58.594 -15.516 -36.094 1 51.09 770 LYS A O 1
ATOM 6139 N N . ALA A 1 771 ? 56.438 -15.414 -36.344 1 50.34 771 ALA A N 1
ATOM 6140 C CA . ALA A 1 771 ? 56.562 -15.953 -37.688 1 50.34 771 ALA A CA 1
ATOM 6141 C C . ALA A 1 771 ? 57.344 -14.992 -38.594 1 50.34 771 ALA A C 1
ATOM 6143 O O . ALA A 1 771 ? 58.156 -15.414 -39.406 1 50.34 771 ALA A O 1
ATOM 6144 N N . TYR A 1 772 ? 57.156 -13.766 -38.344 1 47.19 772 TYR A N 1
ATOM 6145 C CA . TYR A 1 772 ? 57.906 -12.742 -39.062 1 47.19 772 TYR A CA 1
ATOM 6146 C C . TYR A 1 772 ? 59.375 -12.758 -38.656 1 47.19 772 TYR A C 1
ATOM 6148 O O . TYR A 1 772 ? 60.25 -12.68 -39.5 1 47.19 772 TYR A O 1
ATOM 6156 N N . ASP A 1 773 ? 59.562 -12.852 -37.406 1 51.78 773 ASP A N 1
ATOM 6157 C CA . ASP A 1 773 ? 60.938 -12.883 -36.938 1 51.78 773 ASP A CA 1
ATOM 6158 C C . ASP A 1 773 ? 61.656 -14.148 -37.375 1 51.78 773 ASP A C 1
ATOM 6160 O O . ASP A 1 773 ? 62.812 -14.094 -37.781 1 51.78 773 ASP A O 1
ATOM 6164 N N . ALA A 1 774 ? 61 -15.203 -37.406 1 53.12 774 ALA A N 1
ATOM 6165 C CA . ALA A 1 774 ? 61.594 -16.453 -37.844 1 53.12 774 ALA A CA 1
ATOM 6166 C C . ALA A 1 774 ? 61.875 -16.422 -39.344 1 53.12 774 ALA A C 1
ATOM 6168 O O . ALA A 1 774 ? 62.906 -16.875 -39.812 1 53.12 774 ALA A O 1
ATOM 6169 N N . ALA A 1 775 ? 60.906 -15.82 -40.062 1 48.22 775 ALA A N 1
ATOM 6170 C CA . ALA A 1 775 ? 61.125 -15.648 -41.5 1 48.22 775 ALA A CA 1
ATOM 6171 C C . ALA A 1 775 ? 62.281 -14.68 -41.75 1 48.22 775 ALA A C 1
ATOM 6173 O O . ALA A 1 775 ? 63.094 -14.914 -42.656 1 48.22 775 ALA A O 1
ATOM 6174 N N . ALA A 1 776 ? 62.375 -13.688 -40.938 1 49.66 776 ALA A N 1
ATOM 6175 C CA . ALA A 1 776 ? 63.469 -12.727 -41.062 1 49.66 776 ALA A CA 1
ATOM 6176 C C . ALA A 1 776 ? 64.812 -13.367 -40.688 1 49.66 776 ALA A C 1
ATOM 6178 O O . ALA A 1 776 ? 65.812 -13.117 -41.344 1 49.66 776 ALA A O 1
ATOM 6179 N N . ALA A 1 777 ? 64.875 -14.234 -39.75 1 52.56 777 ALA A N 1
ATOM 6180 C CA . ALA A 1 777 ? 66.125 -14.914 -39.344 1 52.56 777 ALA A CA 1
ATOM 6181 C C . ALA A 1 777 ? 66.562 -15.93 -40.406 1 52.56 777 ALA A C 1
ATOM 6183 O O . ALA A 1 777 ? 67.75 -16.062 -40.688 1 52.56 777 ALA A O 1
ATOM 6184 N N . ALA A 1 778 ? 65.625 -16.656 -41 1 49.62 778 ALA A N 1
ATOM 6185 C CA . ALA A 1 778 ? 66 -17.625 -42.031 1 49.62 778 ALA A CA 1
ATOM 6186 C C . ALA A 1 778 ? 66.5 -16.906 -43.281 1 49.62 778 ALA A C 1
ATOM 6188 O O . ALA A 1 778 ? 67.375 -17.422 -43.969 1 49.62 778 ALA A O 1
ATOM 6189 N N . ALA A 1 779 ? 66.062 -15.758 -43.594 1 42.75 779 ALA A N 1
ATOM 6190 C CA . ALA A 1 779 ? 66.5 -14.945 -44.719 1 42.75 779 ALA A CA 1
ATOM 6191 C C . ALA A 1 779 ? 67.938 -14.469 -44.469 1 42.75 779 ALA A C 1
ATOM 6193 O O . ALA A 1 779 ? 68.75 -14.336 -45.406 1 42.75 779 ALA A O 1
ATOM 6194 N N . ALA A 1 780 ? 68.312 -14.258 -43.25 1 43.5 780 ALA A N 1
ATOM 6195 C CA . ALA A 1 780 ? 69.625 -13.75 -42.906 1 43.5 780 ALA A CA 1
ATOM 6196 C C . ALA A 1 780 ? 70.688 -14.812 -43.156 1 43.5 780 ALA A C 1
ATOM 6198 O O . ALA A 1 780 ? 71.875 -14.492 -43.281 1 43.5 780 ALA A O 1
ATOM 6199 N N . ASP A 1 781 ? 70.625 -16.094 -42.812 1 44.38 781 ASP A N 1
ATOM 6200 C CA . ASP A 1 781 ? 71.688 -17.094 -42.812 1 44.38 781 ASP A CA 1
ATOM 6201 C C . ASP A 1 781 ? 72 -17.516 -44.25 1 44.38 781 ASP A C 1
ATOM 6203 O O . ASP A 1 781 ? 72.75 -18.469 -44.469 1 44.38 781 ASP A O 1
ATOM 6207 N N . GLY A 1 782 ? 72.062 -16.688 -45.406 1 41.72 782 GLY A N 1
ATOM 6208 C CA . GLY A 1 782 ? 72.688 -16.734 -46.719 1 41.72 782 GLY A CA 1
ATOM 6209 C C . GLY A 1 782 ? 71.875 -17.562 -47.719 1 41.72 782 GLY A C 1
ATOM 6210 O O . GLY A 1 782 ? 72.375 -17.844 -48.812 1 41.72 782 GLY A O 1
ATOM 6211 N N . SER A 1 783 ? 71.188 -18.562 -47.312 1 35.44 783 SER A N 1
ATOM 6212 C CA . SER A 1 783 ? 70.688 -19.406 -48.375 1 35.44 783 SER A CA 1
ATOM 6213 C C . SER A 1 783 ? 69.875 -18.578 -49.375 1 35.44 783 SER A C 1
ATOM 6215 O O . SER A 1 783 ? 69.375 -17.484 -49.062 1 35.44 783 SER A O 1
ATOM 6217 N N . GLU A 1 784 ? 70.188 -18.797 -50.812 1 34.97 784 GLU A N 1
ATOM 6218 C CA . GLU A 1 784 ? 69.625 -18.062 -51.969 1 34.97 784 GLU A CA 1
ATOM 6219 C C . GLU A 1 784 ? 68.25 -17.438 -51.656 1 34.97 784 GLU A C 1
ATOM 6221 O O . GLU A 1 784 ? 67.438 -18.062 -51 1 34.97 784 GLU A O 1
ATOM 6226 N N . PRO A 1 785 ? 68.375 -16.078 -51.625 1 31.91 785 PRO A N 1
ATOM 6227 C CA . PRO A 1 785 ? 67.125 -15.398 -51.312 1 31.91 785 PRO A CA 1
ATOM 6228 C C . PRO A 1 785 ? 65.938 -15.93 -52.125 1 31.91 785 PRO A C 1
ATOM 6230 O O . PRO A 1 785 ? 66.062 -16.156 -53.344 1 31.91 785 PRO A O 1
ATOM 6233 N N . VAL A 1 786 ? 65.375 -16.984 -51.719 1 29.83 786 VAL A N 1
ATOM 6234 C CA . VAL A 1 786 ? 64.188 -17.281 -52.562 1 29.83 786 VAL A CA 1
ATOM 6235 C C . VAL A 1 786 ? 63.625 -15.977 -53.125 1 29.83 786 VAL A C 1
ATOM 6237 O O . VAL A 1 786 ? 63.438 -15 -52.406 1 29.83 786 VAL A O 1
ATOM 6240 N N . GLN A 1 787 ? 64 -15.602 -54.469 1 28.94 787 GLN A N 1
ATOM 6241 C CA . GLN A 1 787 ? 63.656 -14.422 -55.219 1 28.94 787 GLN A CA 1
ATOM 6242 C C . GLN A 1 787 ? 62.344 -13.812 -54.688 1 28.94 787 GLN A C 1
ATOM 6244 O O . GLN A 1 787 ? 62.156 -12.594 -54.75 1 28.94 787 GLN A O 1
ATOM 6249 N N . GLY A 1 788 ? 61.281 -14.586 -54.719 1 28.17 788 GLY A N 1
ATOM 6250 C CA . GLY A 1 788 ? 59.969 -14 -54.625 1 28.17 788 GLY A CA 1
ATOM 6251 C C . GLY A 1 788 ? 59.75 -13.227 -53.344 1 28.17 788 GLY A C 1
ATOM 6252 O O . GLY A 1 788 ? 58.625 -12.812 -53.062 1 28.17 788 GLY A O 1
ATOM 6253 N N . LEU A 1 789 ? 60.656 -13.453 -52.344 1 27 789 LEU A N 1
ATOM 6254 C CA . LEU A 1 789 ? 60.188 -12.719 -51.188 1 27 789 LEU A CA 1
ATOM 6255 C C . LEU A 1 789 ? 60.562 -11.234 -51.281 1 27 789 LEU A C 1
ATOM 6257 O O . LEU A 1 789 ? 61.719 -10.859 -51.125 1 27 789 LEU A O 1
ATOM 6261 N N . SER A 1 790 ? 60.375 -10.523 -52.406 1 27.53 790 SER A N 1
ATOM 6262 C CA . SER A 1 790 ? 60.5 -9.07 -52.438 1 27.53 790 SER A CA 1
ATOM 6263 C C . SER A 1 790 ? 60.312 -8.484 -51.031 1 27.53 790 SER A C 1
ATOM 6265 O O . SER A 1 790 ? 59.688 -9.102 -50.156 1 27.53 790 SER A O 1
ATOM 6267 N N . GLN A 1 791 ? 61.156 -7.508 -50.562 1 30.64 791 GLN A N 1
ATOM 6268 C CA . GLN A 1 791 ? 61.25 -6.57 -49.469 1 30.64 791 GLN A CA 1
ATOM 6269 C C . GLN A 1 791 ? 59.875 -6.012 -49.094 1 30.64 791 GLN A C 1
ATOM 6271 O O . GLN A 1 791 ? 59.781 -4.93 -48.5 1 30.64 791 GLN A O 1
ATOM 6276 N N . ARG A 1 792 ? 58.844 -6.156 -49.906 1 28.47 792 ARG A N 1
ATOM 6277 C CA . ARG A 1 792 ? 57.688 -5.359 -49.469 1 28.47 792 ARG A CA 1
ATOM 6278 C C . ARG A 1 792 ? 57.469 -5.539 -47.969 1 28.47 792 ARG A C 1
ATOM 6280 O O . ARG A 1 792 ? 57.531 -6.656 -47.438 1 28.47 792 ARG A O 1
ATOM 6287 N N . ARG A 1 793 ? 57.781 -4.488 -47.188 1 29.89 793 ARG A N 1
ATOM 6288 C CA . ARG A 1 793 ? 57.219 -4.312 -45.875 1 29.89 793 ARG A CA 1
ATOM 6289 C C . ARG A 1 793 ? 55.938 -5.121 -45.719 1 29.89 793 ARG A C 1
ATOM 6291 O O . ARG A 1 793 ? 55.156 -5.246 -46.656 1 29.89 793 ARG A O 1
ATOM 6298 N N . PRO A 1 794 ? 55.969 -6.172 -44.781 1 28.78 794 PRO A N 1
ATOM 6299 C CA . PRO A 1 794 ? 54.625 -6.746 -44.719 1 28.78 794 PRO A CA 1
ATOM 6300 C C . PRO A 1 794 ? 53.531 -5.711 -44.969 1 28.78 794 PRO A C 1
ATOM 6302 O O . PRO A 1 794 ? 53.406 -4.758 -44.188 1 28.78 794 PRO A O 1
ATOM 6305 N N . SER A 1 795 ? 53.406 -4.949 -46.031 1 28.8 795 SER A N 1
ATOM 6306 C CA . SER A 1 795 ? 52.25 -4.113 -46.375 1 28.8 795 SER A CA 1
ATOM 6307 C C . SER A 1 795 ? 50.969 -4.641 -45.75 1 28.8 795 SER A C 1
ATOM 6309 O O . SER A 1 795 ? 50.906 -5.812 -45.375 1 28.8 795 SER A O 1
ATOM 6311 N N . GLN A 1 796 ? 50 -3.656 -45.406 1 30.81 796 GLN A N 1
ATOM 6312 C CA . GLN A 1 796 ? 48.594 -3.838 -45.031 1 30.81 796 GLN A CA 1
ATOM 6313 C C . GLN A 1 796 ? 48 -5.004 -45.812 1 30.81 796 GLN A C 1
ATOM 6315 O O . GLN A 1 796 ? 47.094 -4.805 -46.656 1 30.81 796 GLN A O 1
ATOM 6320 N N . GLN A 1 797 ? 48.562 -5.75 -46.531 1 29.7 797 GLN A N 1
ATOM 6321 C CA . GLN A 1 797 ? 47.875 -6.723 -47.375 1 29.7 797 GLN A CA 1
ATOM 6322 C C . GLN A 1 797 ? 46.812 -7.484 -46.562 1 29.7 797 GLN A C 1
ATOM 6324 O O . GLN A 1 797 ? 46.875 -7.512 -45.344 1 29.7 797 GLN A O 1
ATOM 6329 N N . ALA A 1 798 ? 46.219 -8.578 -47.438 1 29.42 798 ALA A N 1
ATOM 6330 C CA . ALA A 1 798 ? 44.969 -9.258 -47.094 1 29.42 798 ALA A CA 1
ATOM 6331 C C . ALA A 1 798 ? 45.125 -10.047 -45.812 1 29.42 798 ALA A C 1
ATOM 6333 O O . ALA A 1 798 ? 45.562 -11.195 -45.812 1 29.42 798 ALA A O 1
ATOM 6334 N N . GLU A 1 799 ? 46 -9.867 -44.969 1 31.98 799 GLU A N 1
ATOM 6335 C CA . GLU A 1 799 ? 45.5 -10.508 -43.781 1 31.98 799 GLU A CA 1
ATOM 6336 C C . GLU A 1 799 ? 43.969 -10.633 -43.812 1 31.98 799 GLU A C 1
ATOM 6338 O O . GLU A 1 799 ? 43.25 -9.633 -43.75 1 31.98 799 GLU A O 1
ATOM 6343 N N . GLU A 1 800 ? 43.531 -11.375 -44.719 1 33.5 800 GLU A N 1
ATOM 6344 C CA . GLU A 1 800 ? 42.125 -11.734 -44.625 1 33.5 800 GLU A CA 1
ATOM 6345 C C . GLU A 1 800 ? 41.656 -11.742 -43.188 1 33.5 800 GLU A C 1
ATOM 6347 O O . GLU A 1 800 ? 42 -12.641 -42.406 1 33.5 800 GLU A O 1
ATOM 6352 N N . GLU A 1 801 ? 41.844 -10.703 -42.5 1 39.66 801 GLU A N 1
ATOM 6353 C CA . GLU A 1 801 ? 41.219 -10.445 -41.219 1 39.66 801 GLU A CA 1
ATOM 6354 C C . GLU A 1 801 ? 39.969 -11.328 -41 1 39.66 801 GLU A C 1
ATOM 6356 O O . GLU A 1 801 ? 38.969 -11.156 -41.688 1 39.66 801 GLU A O 1
ATOM 6361 N N . ILE A 1 802 ? 40.25 -12.555 -40.969 1 45.34 802 ILE A N 1
ATOM 6362 C CA . ILE A 1 802 ? 39.125 -13.398 -40.594 1 45.34 802 ILE A CA 1
ATOM 6363 C C . ILE A 1 802 ? 38.219 -12.625 -39.625 1 45.34 802 ILE A C 1
ATOM 6365 O O . ILE A 1 802 ? 38.625 -12.266 -38.531 1 45.34 802 ILE A O 1
ATOM 6369 N N . THR A 1 803 ? 37.344 -11.906 -40.281 1 59.94 803 THR A N 1
ATOM 6370 C CA . THR A 1 803 ? 36.281 -11.203 -39.562 1 59.94 803 THR A CA 1
ATOM 6371 C C . THR A 1 803 ? 35.625 -12.117 -38.531 1 59.94 803 THR A C 1
ATOM 6373 O O . THR A 1 803 ? 35.125 -13.195 -38.906 1 59.94 803 THR A O 1
ATOM 6376 N N . LYS A 1 804 ? 36.062 -12.008 -37.312 1 79.62 804 LYS A N 1
ATOM 6377 C CA . LYS A 1 804 ? 35.375 -12.734 -36.219 1 79.62 804 LYS A CA 1
ATOM 6378 C C . LYS A 1 804 ? 34.062 -12.078 -35.844 1 79.62 804 LYS A C 1
ATOM 6380 O O . LYS A 1 804 ? 34 -10.852 -35.719 1 79.62 804 LYS A O 1
ATOM 6385 N N . TYR A 1 805 ? 33.031 -12.844 -36.062 1 87 805 TYR A N 1
ATOM 6386 C CA . TYR A 1 805 ? 31.719 -12.391 -35.656 1 87 805 TYR A CA 1
ATOM 6387 C C . TYR A 1 805 ? 31.375 -12.82 -34.25 1 87 805 TYR A C 1
ATOM 6389 O O . TYR A 1 805 ? 31.328 -14.016 -33.938 1 87 805 TYR A O 1
ATOM 6397 N N . VAL A 1 806 ? 31.312 -11.867 -33.406 1 89.44 806 VAL A N 1
ATOM 6398 C CA . VAL A 1 806 ? 31 -12.164 -32 1 89.44 806 VAL A CA 1
ATOM 6399 C C . VAL A 1 806 ? 29.688 -11.5 -31.609 1 89.44 806 VAL A C 1
ATOM 6401 O O . VAL A 1 806 ? 29.531 -10.281 -31.734 1 89.44 806 VAL A O 1
ATOM 6404 N N . PHE A 1 807 ? 28.734 -12.305 -31.219 1 91.81 807 PHE A N 1
ATOM 6405 C CA . PHE A 1 807 ? 27.438 -11.805 -30.797 1 91.81 807 PHE A CA 1
ATOM 6406 C C . PHE A 1 807 ? 27.156 -12.18 -29.344 1 91.81 807 PHE A C 1
ATOM 6408 O O . PHE A 1 807 ? 26.766 -13.312 -29.062 1 91.81 807 PHE A O 1
ATOM 6415 N N . THR A 1 808 ? 27.297 -11.281 -28.422 1 91.06 808 THR A N 1
ATOM 6416 C CA . THR A 1 808 ? 26.859 -11.445 -27.047 1 91.06 808 THR A CA 1
ATOM 6417 C C . THR A 1 808 ? 25.5 -10.781 -26.828 1 91.06 808 THR A C 1
ATOM 6419 O O . THR A 1 808 ? 25.344 -9.594 -27.094 1 91.06 808 THR A O 1
ATOM 6422 N N . CYS A 1 809 ? 24.562 -11.555 -26.312 1 91.5 809 CYS A N 1
ATOM 6423 C CA . CYS A 1 809 ? 23.203 -11.031 -26.281 1 91.5 809 CYS A CA 1
ATOM 6424 C C . CYS A 1 809 ? 22.547 -11.305 -24.938 1 91.5 809 CYS A C 1
ATOM 6426 O O . CYS A 1 809 ? 22.5 -12.445 -24.469 1 91.5 809 CYS A O 1
ATOM 6428 N N . SER A 1 810 ? 22.031 -10.273 -24.344 1 89.69 810 SER A N 1
ATOM 6429 C CA . SER A 1 810 ? 21.219 -10.414 -23.141 1 89.69 810 SER A CA 1
ATOM 6430 C C . SER A 1 810 ? 19.734 -10.555 -23.5 1 89.69 810 SER A C 1
ATOM 6432 O O . SER A 1 810 ? 19.234 -9.852 -24.375 1 89.69 810 SER A O 1
ATOM 6434 N N . VAL A 1 811 ? 19.141 -11.477 -22.875 1 89.31 811 VAL A N 1
ATOM 6435 C CA . VAL A 1 811 ? 17.703 -11.602 -23.062 1 89.31 811 VAL A CA 1
ATOM 6436 C C . VAL A 1 811 ? 16.969 -10.648 -22.125 1 89.31 811 VAL A C 1
ATOM 6438 O O . VAL A 1 811 ? 16.938 -10.867 -20.906 1 89.31 811 VAL A O 1
ATOM 6441 N N . GLY A 1 812 ? 16.359 -9.703 -22.656 1 80.12 812 GLY A N 1
ATOM 6442 C CA . GLY A 1 812 ? 15.789 -8.594 -21.906 1 80.12 812 GLY A CA 1
ATOM 6443 C C . GLY A 1 812 ? 16.641 -7.344 -21.953 1 80.12 812 GLY A C 1
ATOM 6444 O O . GLY A 1 812 ? 17.875 -7.426 -22 1 80.12 812 GLY A O 1
ATOM 6445 N N . LYS A 1 813 ? 16 -6.23 -21.953 1 73.06 813 LYS A N 1
ATOM 6446 C CA . LYS A 1 813 ? 16.734 -4.969 -21.984 1 73.06 813 LYS A CA 1
ATOM 6447 C C . LYS A 1 813 ? 17.125 -4.527 -20.578 1 73.06 813 LYS A C 1
ATOM 6449 O O . LYS A 1 813 ? 16.328 -3.889 -19.875 1 73.06 813 LYS A O 1
ATOM 6454 N N . HIS A 1 814 ? 18.266 -4.926 -20.141 1 71.5 814 HIS A N 1
ATOM 6455 C CA . HIS A 1 814 ? 18.812 -4.535 -18.844 1 71.5 814 HIS A CA 1
ATOM 6456 C C . HIS A 1 814 ? 20.312 -4.277 -18.922 1 71.5 814 HIS A C 1
ATOM 6458 O O . HIS A 1 814 ? 20.938 -4.504 -19.969 1 71.5 814 HIS A O 1
ATOM 6464 N N . ARG A 1 815 ? 20.812 -3.762 -17.859 1 67.06 815 ARG A N 1
ATOM 6465 C CA . ARG A 1 815 ? 22.25 -3.52 -17.844 1 67.06 815 ARG A CA 1
ATOM 6466 C C . ARG A 1 815 ? 23.016 -4.828 -17.922 1 67.06 815 ARG A C 1
ATOM 6468 O O . ARG A 1 815 ? 22.75 -5.766 -17.172 1 67.06 815 ARG A O 1
ATOM 6475 N N . SER A 1 816 ? 23.797 -4.945 -18.938 1 80.69 816 SER A N 1
ATOM 6476 C CA . SER A 1 816 ? 24.562 -6.164 -19.188 1 80.69 816 SER A CA 1
ATOM 6477 C C . SER A 1 816 ? 25.875 -5.852 -19.906 1 80.69 816 SER A C 1
ATOM 6479 O O . SER A 1 816 ? 26.031 -4.781 -20.5 1 80.69 816 SER A O 1
ATOM 6481 N N . HIS A 1 817 ? 26.812 -6.715 -19.781 1 78.12 817 HIS A N 1
ATOM 6482 C CA . HIS A 1 817 ? 28.078 -6.609 -20.516 1 78.12 817 HIS A CA 1
ATOM 6483 C C . HIS A 1 817 ? 27.922 -7.078 -21.953 1 78.12 817 HIS A C 1
ATOM 6485 O O . HIS A 1 817 ? 28.844 -6.934 -22.766 1 78.12 817 HIS A O 1
ATOM 6491 N N . ALA A 1 818 ? 26.719 -7.551 -22.234 1 85.81 818 ALA A N 1
ATOM 6492 C CA . ALA A 1 818 ? 26.453 -8.008 -23.594 1 85.81 818 ALA A CA 1
ATOM 6493 C C . ALA A 1 818 ? 26.391 -6.824 -24.562 1 85.81 818 ALA A C 1
ATOM 6495 O O . ALA A 1 818 ? 25.938 -5.738 -24.188 1 85.81 818 ALA A O 1
ATOM 6496 N N . SER A 1 819 ? 26.766 -7.07 -25.672 1 81.88 819 SER A N 1
ATOM 6497 C CA . SER A 1 819 ? 26.766 -6.016 -26.688 1 81.88 819 SER A CA 1
ATOM 6498 C C . SER A 1 819 ? 25.375 -5.82 -27.266 1 81.88 819 SER A C 1
ATOM 6500 O O . SER A 1 819 ? 25.062 -4.766 -27.828 1 81.88 819 SER A O 1
ATOM 6502 N N . PHE A 1 820 ? 24.641 -6.902 -27.266 1 87.31 820 PHE A N 1
ATOM 6503 C CA . PHE A 1 820 ? 23.312 -6.859 -27.844 1 87.31 820 PHE A CA 1
ATOM 6504 C C . PHE A 1 820 ? 22.266 -7.344 -26.844 1 87.31 820 PHE A C 1
ATOM 6506 O O . PHE A 1 820 ? 22.609 -7.883 -25.797 1 87.31 820 PHE A O 1
ATOM 6513 N N . TYR A 1 821 ? 21.016 -6.961 -27.125 1 87.62 821 TYR A N 1
ATOM 6514 C CA . TYR A 1 821 ? 19.922 -7.508 -26.328 1 87.62 821 TYR A CA 1
ATOM 6515 C C . TYR A 1 821 ? 18.781 -7.949 -27.234 1 87.62 821 TYR A C 1
ATOM 6517 O O . TYR A 1 821 ? 18.672 -7.512 -28.375 1 87.62 821 TYR A O 1
ATOM 6525 N N . VAL A 1 822 ? 18.109 -8.914 -26.812 1 87.69 822 VAL A N 1
ATOM 6526 C CA . VAL A 1 822 ? 16.828 -9.289 -27.391 1 87.69 822 VAL A CA 1
ATOM 6527 C C . VAL A 1 822 ? 15.711 -9.047 -26.375 1 87.69 822 VAL A C 1
ATOM 6529 O O . VAL A 1 822 ? 15.961 -9.023 -25.156 1 87.69 822 VAL A O 1
ATOM 6532 N N . HIS A 1 823 ? 14.547 -8.891 -26.828 1 80 823 HIS A N 1
ATOM 6533 C CA . HIS A 1 823 ? 13.477 -8.469 -25.938 1 80 823 HIS A CA 1
ATOM 6534 C C . HIS A 1 823 ? 13 -9.625 -25.062 1 80 823 HIS A C 1
ATOM 6536 O O . HIS A 1 823 ? 12.602 -9.422 -23.922 1 80 823 HIS A O 1
ATOM 6542 N N . ASN A 1 824 ? 12.805 -10.742 -25.703 1 85.25 824 ASN A N 1
ATOM 6543 C CA . ASN A 1 824 ? 12.227 -11.867 -24.969 1 85.25 824 ASN A CA 1
ATOM 6544 C C . ASN A 1 824 ? 12.656 -13.203 -25.562 1 85.25 824 ASN A C 1
ATOM 6546 O O . ASN A 1 824 ? 13.461 -13.242 -26.5 1 85.25 824 ASN A O 1
ATOM 6550 N N . VAL A 1 825 ? 12.156 -14.273 -24.938 1 88.31 825 VAL A N 1
ATOM 6551 C CA . VAL A 1 825 ? 12.508 -15.633 -25.328 1 88.31 825 VAL A CA 1
ATOM 6552 C C . VAL A 1 825 ? 11.953 -15.938 -26.703 1 88.31 825 VAL A C 1
ATOM 6554 O O . VAL A 1 825 ? 12.531 -16.719 -27.453 1 88.31 825 VAL A O 1
ATOM 6557 N N . GLU A 1 826 ? 10.922 -15.219 -27.078 1 87.38 826 GLU A N 1
ATOM 6558 C CA . GLU A 1 826 ? 10.344 -15.422 -28.406 1 87.38 826 GLU A CA 1
ATOM 6559 C C . GLU A 1 826 ? 11.305 -14.961 -29.5 1 87.38 826 GLU A C 1
ATOM 6561 O O . GLU A 1 826 ? 11.406 -15.602 -30.547 1 87.38 826 GLU A O 1
ATOM 6566 N N . GLU A 1 827 ? 11.969 -13.93 -29.234 1 89.69 827 GLU A N 1
ATOM 6567 C CA . GLU A 1 827 ? 12.961 -13.453 -30.188 1 89.69 827 GLU A CA 1
ATOM 6568 C C . GLU A 1 827 ? 14.141 -14.414 -30.297 1 89.69 827 GLU A C 1
ATOM 6570 O O . GLU A 1 827 ? 14.727 -14.57 -31.359 1 89.69 827 GLU A O 1
ATOM 6575 N N . VAL A 1 828 ? 14.461 -15.023 -29.203 1 92.94 828 VAL A N 1
ATOM 6576 C CA . VAL A 1 828 ? 15.516 -16.031 -29.219 1 92.94 828 VAL A CA 1
ATOM 6577 C C . VAL A 1 828 ? 15.078 -17.219 -30.062 1 92.94 828 VAL A C 1
ATOM 6579 O O . VAL A 1 828 ? 15.859 -17.75 -30.859 1 92.94 828 VAL A O 1
ATOM 6582 N N . ARG A 1 829 ? 13.867 -17.625 -29.875 1 93.06 829 ARG A N 1
ATOM 6583 C CA . ARG A 1 829 ? 13.32 -18.734 -30.656 1 93.06 829 ARG A CA 1
ATOM 6584 C C . ARG A 1 829 ? 13.383 -18.438 -32.156 1 93.06 829 ARG A C 1
ATOM 6586 O O . ARG A 1 829 ? 13.828 -19.281 -32.938 1 93.06 829 ARG A O 1
ATOM 6593 N N . LYS A 1 830 ? 12.984 -17.25 -32.5 1 92.38 830 LYS A N 1
ATOM 6594 C CA . LYS A 1 830 ? 12.992 -16.859 -33.906 1 92.38 830 LYS A CA 1
ATOM 6595 C C . LYS A 1 830 ? 14.414 -16.859 -34.469 1 92.38 830 LYS A C 1
ATOM 6597 O O . LYS A 1 830 ? 14.633 -17.281 -35.625 1 92.38 830 LYS A O 1
ATOM 6602 N N . LEU A 1 831 ? 15.289 -16.375 -33.719 1 94.12 831 LEU A N 1
ATOM 6603 C CA . LEU A 1 831 ? 16.688 -16.359 -34.125 1 94.12 831 LEU A CA 1
ATOM 6604 C C . LEU A 1 831 ? 17.219 -17.766 -34.344 1 94.12 831 LEU A C 1
ATOM 6606 O O . LEU A 1 831 ? 17.859 -18.031 -35.375 1 94.12 831 LEU A O 1
ATOM 6610 N N . LEU A 1 832 ? 16.984 -18.641 -33.406 1 94.88 832 LEU A N 1
ATOM 6611 C CA . LEU A 1 832 ? 17.453 -20.016 -33.5 1 94.88 832 LEU A CA 1
ATOM 6612 C C . LEU A 1 832 ? 16.812 -20.734 -34.688 1 94.88 832 LEU A C 1
ATOM 6614 O O . LEU A 1 832 ? 17.469 -21.516 -35.375 1 94.88 832 LEU A O 1
ATOM 6618 N N . GLU A 1 833 ? 15.539 -20.453 -34.906 1 93.94 833 GLU A N 1
ATOM 6619 C CA . GLU A 1 833 ? 14.852 -21.016 -36.062 1 93.94 833 GLU A CA 1
ATOM 6620 C C . GLU A 1 833 ? 15.477 -20.547 -37.375 1 93.94 833 GLU A C 1
ATOM 6622 O O . GLU A 1 833 ? 15.641 -21.328 -38.312 1 93.94 833 GLU A O 1
ATOM 6627 N N . GLY A 1 834 ? 15.75 -19.297 -37.406 1 93.31 834 GLY A N 1
ATOM 6628 C CA . GLY A 1 834 ? 16.406 -18.75 -38.562 1 93.31 834 GLY A CA 1
ATOM 6629 C C . GLY A 1 834 ? 17.766 -19.375 -38.844 1 93.31 834 GLY A C 1
ATOM 6630 O O . GLY A 1 834 ? 18.094 -19.688 -40 1 93.31 834 GLY A O 1
ATOM 6631 N N . LEU A 1 835 ? 18.609 -19.547 -37.844 1 95.12 835 LEU A N 1
ATOM 6632 C CA . LEU A 1 835 ? 19.922 -20.156 -37.969 1 95.12 835 LEU A CA 1
ATOM 6633 C C . LEU A 1 835 ? 19.812 -21.625 -38.375 1 95.12 835 LEU A C 1
ATOM 6635 O O . LEU A 1 835 ? 20.609 -22.109 -39.188 1 95.12 835 LEU A O 1
ATOM 6639 N N . ALA A 1 836 ? 18.859 -22.297 -37.75 1 94.81 836 ALA A N 1
ATOM 6640 C CA . ALA A 1 836 ? 18.641 -23.719 -38.062 1 94.81 836 ALA A CA 1
ATOM 6641 C C . ALA A 1 836 ? 18.281 -23.906 -39.531 1 94.81 836 ALA A C 1
ATOM 6643 O O . ALA A 1 836 ? 18.672 -24.906 -40.125 1 94.81 836 ALA A O 1
ATOM 6644 N N . ALA A 1 837 ? 17.547 -22.984 -40.031 1 92.69 837 ALA A N 1
ATOM 6645 C CA . ALA A 1 837 ? 17.156 -23.047 -41.438 1 92.69 837 ALA A CA 1
ATOM 6646 C C . ALA A 1 837 ? 18.359 -22.891 -42.344 1 92.69 837 ALA A C 1
ATOM 6648 O O . ALA A 1 837 ? 18.344 -23.375 -43.469 1 92.69 837 ALA A O 1
ATOM 6649 N N . LEU A 1 838 ? 19.359 -22.219 -41.875 1 91.88 838 LEU A N 1
ATOM 6650 C CA . LEU A 1 838 ? 20.562 -21.984 -42.656 1 91.88 838 LEU A CA 1
ATOM 6651 C C . LEU A 1 838 ? 21.562 -23.125 -42.469 1 91.88 838 LEU A C 1
ATOM 6653 O O . LEU A 1 838 ? 22.531 -23.219 -43.219 1 91.88 838 LEU A O 1
ATOM 6657 N N . SER A 1 839 ? 21.281 -23.891 -41.5 1 85.25 839 SER A N 1
ATOM 6658 C CA . SER A 1 839 ? 22.203 -24.984 -41.188 1 85.25 839 SER A CA 1
ATOM 6659 C C . SER A 1 839 ? 22.062 -26.109 -42.219 1 85.25 839 SER A C 1
ATOM 6661 O O . SER A 1 839 ? 20.969 -26.375 -42.719 1 85.25 839 SER A O 1
ATOM 6663 N N . SER A 1 840 ? 23.156 -26.578 -42.906 1 69.19 840 SER A N 1
ATOM 6664 C CA . SER A 1 840 ? 23.219 -27.609 -43.938 1 69.19 840 SER A CA 1
ATOM 6665 C C . SER A 1 840 ? 23.609 -28.969 -43.344 1 69.19 840 SER A C 1
ATOM 6667 O O . SER A 1 840 ? 24.375 -29.016 -42.375 1 69.19 840 SER A O 1
ATOM 6669 N N . MET B 1 1 ? 10.609 -23.016 30.562 1 80.12 1 MET B N 1
ATOM 6670 C CA . MET B 1 1 ? 9.938 -21.797 30.984 1 80.12 1 MET B CA 1
ATOM 6671 C C . MET B 1 1 ? 8.562 -22.094 31.562 1 80.12 1 MET B C 1
ATOM 6673 O O . MET B 1 1 ? 7.809 -22.891 31.016 1 80.12 1 MET B O 1
ATOM 6677 N N . LEU B 1 2 ? 8.336 -21.531 32.688 1 85.62 2 LEU B N 1
ATOM 6678 C CA . LEU B 1 2 ? 7.016 -21.656 33.312 1 85.62 2 LEU B CA 1
ATOM 6679 C C . LEU B 1 2 ? 6 -20.797 32.562 1 85.62 2 LEU B C 1
ATOM 6681 O O . LEU B 1 2 ? 6.258 -19.625 32.281 1 85.62 2 LEU B O 1
ATOM 6685 N N . THR B 1 3 ? 4.902 -21.469 32.125 1 91.19 3 THR B N 1
ATOM 6686 C CA . THR B 1 3 ? 3.934 -20.766 31.297 1 91.19 3 THR B CA 1
ATOM 6687 C C . THR B 1 3 ? 2.566 -20.734 31.969 1 91.19 3 THR B C 1
ATOM 6689 O O . THR B 1 3 ? 2.109 -21.734 32.531 1 91.19 3 THR B O 1
ATOM 6692 N N . PHE B 1 4 ? 1.978 -19.547 31.984 1 93.12 4 PHE B N 1
ATOM 6693 C CA . PHE B 1 4 ? 0.613 -19.328 32.438 1 93.12 4 PHE B CA 1
ATOM 6694 C C . PHE B 1 4 ? -0.285 -18.891 31.297 1 93.12 4 PHE B C 1
ATOM 6696 O O . PHE B 1 4 ? 0.167 -18.188 30.391 1 93.12 4 PHE B O 1
ATOM 6703 N N . TRP B 1 5 ? -1.582 -19.328 31.375 1 95.44 5 TRP B N 1
ATOM 6704 C CA . TRP B 1 5 ? -2.555 -18.953 30.359 1 95.44 5 TRP B CA 1
ATOM 6705 C C . TRP B 1 5 ? -3.717 -18.172 30.969 1 95.44 5 TRP B C 1
ATOM 6707 O O . TRP B 1 5 ? -4.332 -18.641 31.938 1 95.44 5 TRP B O 1
ATOM 6717 N N . VAL B 1 6 ? -3.914 -16.953 30.484 1 95.38 6 VAL B N 1
ATOM 6718 C CA . VAL B 1 6 ? -5.059 -16.141 30.906 1 95.38 6 VAL B CA 1
ATOM 6719 C C . VAL B 1 6 ? -6.043 -16.016 29.734 1 95.38 6 VAL B C 1
ATOM 6721 O O . VAL B 1 6 ? -5.66 -15.633 28.625 1 95.38 6 VAL B O 1
ATOM 6724 N N . GLY B 1 7 ? -7.32 -16.391 29.906 1 94.5 7 GLY B N 1
ATOM 6725 C CA . GLY B 1 7 ? -8.32 -16.312 28.844 1 94.5 7 GLY B CA 1
ATOM 6726 C C . GLY B 1 7 ? -9.742 -16.25 29.375 1 94.5 7 GLY B C 1
ATOM 6727 O O . GLY B 1 7 ? -9.953 -16.266 30.594 1 94.5 7 GLY B O 1
ATOM 6728 N N . THR B 1 8 ? -10.68 -16.078 28.5 1 92.12 8 THR B N 1
ATOM 6729 C CA . THR B 1 8 ? -12.086 -15.969 28.875 1 92.12 8 THR B CA 1
ATOM 6730 C C . THR B 1 8 ? -12.797 -17.312 28.734 1 92.12 8 THR B C 1
ATOM 6732 O O . THR B 1 8 ? -12.352 -18.172 27.969 1 92.12 8 THR B O 1
ATOM 6735 N N . VAL B 1 9 ? -13.781 -17.438 29.562 1 88.31 9 VAL B N 1
ATOM 6736 C CA . VAL B 1 9 ? -14.672 -18.594 29.438 1 88.31 9 VAL B CA 1
ATOM 6737 C C . VAL B 1 9 ? -15.914 -18.203 28.641 1 88.31 9 VAL B C 1
ATOM 6739 O O . VAL B 1 9 ? -16.484 -17.125 28.844 1 88.31 9 VAL B O 1
ATOM 6742 N N . SER B 1 10 ? -16.312 -18.922 27.641 1 76 10 SER B N 1
ATOM 6743 C CA . SER B 1 10 ? -17.375 -18.594 26.703 1 76 10 SER B CA 1
ATOM 6744 C C . SER B 1 10 ? -18.734 -18.578 27.406 1 76 10 SER B C 1
ATOM 6746 O O . SER B 1 10 ? -19.656 -17.891 26.969 1 76 10 SER B O 1
ATOM 6748 N N . ALA B 1 11 ? -18.875 -19.344 28.5 1 73.81 11 ALA B N 1
ATOM 6749 C CA . ALA B 1 11 ? -20.172 -19.453 29.172 1 73.81 11 ALA B CA 1
ATOM 6750 C C . ALA B 1 11 ? -20.438 -18.219 30.047 1 73.81 11 ALA B C 1
ATOM 6752 O O . ALA B 1 11 ? -19.531 -17.734 30.734 1 73.81 11 ALA B O 1
ATOM 6753 N N . SER B 1 12 ? -21.719 -17.734 29.641 1 73.25 12 SER B N 1
ATOM 6754 C CA . SER B 1 12 ? -22.125 -16.609 30.453 1 73.25 12 SER B CA 1
ATOM 6755 C C . SER B 1 12 ? -23.062 -17.047 31.578 1 73.25 12 SER B C 1
ATOM 6757 O O . SER B 1 12 ? -23.562 -18.172 31.562 1 73.25 12 SER B O 1
ATOM 6759 N N . ASP B 1 13 ? -23.219 -16.375 32.75 1 81.25 13 ASP B N 1
ATOM 6760 C CA . ASP B 1 13 ? -24.188 -16.516 33.844 1 81.25 13 ASP B CA 1
ATOM 6761 C C . ASP B 1 13 ? -23.875 -17.75 34.688 1 81.25 13 ASP B C 1
ATOM 6763 O O . ASP B 1 13 ? -24.766 -18.531 35 1 81.25 13 ASP B O 1
ATOM 6767 N N . LEU B 1 14 ? -22.656 -18 34.812 1 85.75 14 LEU B N 1
ATOM 6768 C CA . LEU B 1 14 ? -22.203 -19.094 35.656 1 85.75 14 LEU B CA 1
ATOM 6769 C C . LEU B 1 14 ? -22.391 -18.75 37.125 1 85.75 14 LEU B C 1
ATOM 6771 O O . LEU B 1 14 ? -22.234 -17.594 37.531 1 85.75 14 LEU B O 1
ATOM 6775 N N . SER B 1 15 ? -22.812 -19.719 37.875 1 90.62 15 SER B N 1
ATOM 6776 C CA . SER B 1 15 ? -22.875 -19.516 39.312 1 90.62 15 SER B CA 1
ATOM 6777 C C . SER B 1 15 ? -21.484 -19.422 39.938 1 90.62 15 SER B C 1
ATOM 6779 O O . SER B 1 15 ? -20.5 -19.812 39.312 1 90.62 15 SER B O 1
ATOM 6781 N N . GLU B 1 16 ? -21.5 -18.828 41.062 1 91.75 16 GLU B N 1
ATOM 6782 C CA . GLU B 1 16 ? -20.203 -18.719 41.719 1 91.75 16 GLU B CA 1
ATOM 6783 C C . GLU B 1 16 ? -19.594 -20.094 42 1 91.75 16 GLU B C 1
ATOM 6785 O O . GLU B 1 16 ? -18.375 -20.25 41.969 1 91.75 16 GLU B O 1
ATOM 6790 N N . ALA B 1 17 ? -20.453 -21 42.25 1 93.25 17 ALA B N 1
ATOM 6791 C CA . ALA B 1 17 ? -19.969 -22.359 42.469 1 93.25 17 ALA B CA 1
ATOM 6792 C C . ALA B 1 17 ? -19.359 -22.938 41.188 1 93.25 17 ALA B C 1
ATOM 6794 O O . ALA B 1 17 ? -18.328 -23.609 41.25 1 93.25 17 ALA B O 1
ATOM 6795 N N . ASP B 1 18 ? -20 -22.688 40.156 1 93.31 18 ASP B N 1
ATOM 6796 C CA . ASP B 1 18 ? -19.5 -23.156 38.844 1 93.31 18 ASP B CA 1
ATOM 6797 C C . ASP B 1 18 ? -18.156 -22.5 38.531 1 93.31 18 ASP B C 1
ATOM 6799 O O . ASP B 1 18 ? -17.25 -23.156 38 1 93.31 18 ASP B O 1
ATOM 6803 N N . LYS B 1 19 ? -18.031 -21.25 38.812 1 93.44 19 LYS B N 1
ATOM 6804 C CA . LYS B 1 19 ? -16.781 -20.516 38.562 1 93.44 19 LYS B CA 1
ATOM 6805 C C . LYS B 1 19 ? -15.625 -21.094 39.375 1 93.44 19 LYS B C 1
ATOM 6807 O O . LYS B 1 19 ? -14.523 -21.266 38.844 1 93.44 19 LYS B O 1
ATOM 6812 N N . GLN B 1 20 ? -15.938 -21.391 40.562 1 93.56 20 GLN B N 1
ATOM 6813 C CA . GLN B 1 20 ? -14.898 -21.953 41.438 1 93.56 20 GLN B CA 1
ATOM 6814 C C . GLN B 1 20 ? -14.484 -23.344 40.969 1 93.56 20 GLN B C 1
ATOM 6816 O O . GLN B 1 20 ? -13.305 -23.703 41.031 1 93.56 20 GLN B O 1
ATOM 6821 N N . GLU B 1 21 ? -15.422 -24.094 40.531 1 94.38 21 GLU B N 1
ATOM 6822 C CA . GLU B 1 21 ? -15.117 -25.422 40 1 94.38 21 GLU B CA 1
ATOM 6823 C C . GLU B 1 21 ? -14.242 -25.328 38.75 1 94.38 21 GLU B C 1
ATOM 6825 O O . GLU B 1 21 ? -13.32 -26.125 38.562 1 94.38 21 GLU B O 1
ATOM 6830 N N . ILE B 1 22 ? -14.578 -24.422 37.938 1 94.25 22 ILE B N 1
ATOM 6831 C CA . ILE B 1 22 ? -13.805 -24.219 36.688 1 94.25 22 ILE B CA 1
ATOM 6832 C C . ILE B 1 22 ? -12.391 -23.766 37.062 1 94.25 22 ILE B C 1
ATOM 6834 O O . ILE B 1 22 ? -11.414 -24.25 36.469 1 94.25 22 ILE B O 1
ATOM 6838 N N . ARG B 1 23 ? -12.273 -22.891 38 1 94 23 ARG B N 1
ATOM 6839 C CA . ARG B 1 23 ? -10.961 -22.438 38.438 1 94 23 ARG B CA 1
ATOM 6840 C C . ARG B 1 23 ? -10.133 -23.594 39 1 94 23 ARG B C 1
ATOM 6842 O O . ARG B 1 23 ? -8.945 -23.719 38.688 1 94 23 ARG B O 1
ATOM 6849 N N . ALA B 1 24 ? -10.781 -24.422 39.719 1 94.81 24 ALA B N 1
ATOM 6850 C CA . ALA B 1 24 ? -10.094 -25.562 40.344 1 94.81 24 ALA B CA 1
ATOM 6851 C C . ALA B 1 24 ? -9.609 -26.547 39.281 1 94.81 24 ALA B C 1
ATOM 6853 O O . ALA B 1 24 ? -8.531 -27.109 39.406 1 94.81 24 ALA B O 1
ATOM 6854 N N . LEU B 1 25 ? -10.398 -26.734 38.312 1 95.19 25 LEU B N 1
ATOM 6855 C CA . LEU B 1 25 ? -10.062 -27.641 37.219 1 95.19 25 LEU B CA 1
ATOM 6856 C C . LEU B 1 25 ? -8.906 -27.109 36.406 1 95.19 25 LEU B C 1
ATOM 6858 O O . LEU B 1 25 ? -8.086 -27.875 35.906 1 95.19 25 LEU B O 1
ATOM 6862 N N . LEU B 1 26 ? -8.797 -25.828 36.312 1 94.5 26 LEU B N 1
ATOM 6863 C CA . LEU B 1 26 ? -7.828 -25.219 35.406 1 94.5 26 LEU B CA 1
ATOM 6864 C C . LEU B 1 26 ? -6.539 -24.875 36.125 1 94.5 26 LEU B C 1
ATOM 6866 O O . LEU B 1 26 ? -5.488 -24.703 35.5 1 94.5 26 LEU B O 1
ATOM 6870 N N . GLU B 1 27 ? -6.523 -24.781 37.406 1 92.62 27 GLU B N 1
ATOM 6871 C CA . GLU B 1 27 ? -5.395 -24.344 38.219 1 92.62 27 GLU B CA 1
ATOM 6872 C C . GLU B 1 27 ? -4.18 -25.25 38 1 92.62 27 GLU B C 1
ATOM 6874 O O . GLU B 1 27 ? -3.066 -24.766 37.812 1 92.62 27 GLU B O 1
ATOM 6879 N N . PRO B 1 28 ? -4.445 -26.594 37.969 1 93.56 28 PRO B N 1
ATOM 6880 C CA . PRO B 1 28 ? -3.281 -27.453 37.75 1 93.56 28 PRO B CA 1
ATOM 6881 C C . PRO B 1 28 ? -2.633 -27.234 36.375 1 93.56 28 PRO B C 1
ATOM 6883 O O . PRO B 1 28 ? -1.456 -27.547 36.188 1 93.56 28 PRO B O 1
ATOM 6886 N N . MET B 1 29 ? -3.4 -26.719 35.438 1 94.19 29 MET B N 1
ATOM 6887 C CA . MET B 1 29 ? -2.896 -26.453 34.094 1 94.19 29 MET B CA 1
ATOM 6888 C C . MET B 1 29 ? -2.316 -25.047 34 1 94.19 29 MET B C 1
ATOM 6890 O O . MET B 1 29 ? -1.88 -24.609 32.938 1 94.19 29 MET B O 1
ATOM 6894 N N . ARG B 1 30 ? -2.324 -24.297 35.125 1 93.94 30 ARG B N 1
ATOM 6895 C CA . ARG B 1 30 ? -1.826 -22.938 35.188 1 93.94 30 ARG B CA 1
ATOM 6896 C C . ARG B 1 30 ? -2.605 -22.016 34.25 1 93.94 30 ARG B C 1
ATOM 6898 O O . ARG B 1 30 ? -2.02 -21.156 33.594 1 93.94 30 ARG B O 1
ATOM 6905 N N . CYS B 1 31 ? -3.92 -22.328 34.125 1 95 31 CYS B N 1
ATOM 6906 C CA . CYS B 1 31 ? -4.855 -21.516 33.375 1 95 31 CYS B CA 1
ATOM 6907 C C . CYS B 1 31 ? -5.719 -20.656 34.281 1 95 31 CYS B C 1
ATOM 6909 O O . CYS B 1 31 ? -6.289 -21.156 35.25 1 95 31 CYS B O 1
ATOM 6911 N N . HIS B 1 32 ? -5.73 -19.375 34.031 1 94.44 32 HIS B N 1
ATOM 6912 C CA . HIS B 1 32 ? -6.504 -18.422 34.812 1 94.44 32 HIS B CA 1
ATOM 6913 C C . HIS B 1 32 ? -7.684 -17.875 34.031 1 94.44 32 HIS B C 1
ATOM 6915 O O . HIS B 1 32 ? -7.535 -16.922 33.281 1 94.44 32 HIS B O 1
ATOM 6921 N N . PRO B 1 33 ? -8.914 -18.359 34.344 1 94.38 33 PRO B N 1
ATOM 6922 C CA . PRO B 1 33 ? -10.086 -17.953 33.562 1 94.38 33 PRO B CA 1
ATOM 6923 C C . PRO B 1 33 ? -10.633 -16.594 34 1 94.38 33 PRO B C 1
ATOM 6925 O O . PRO B 1 33 ? -10.617 -16.266 35.188 1 94.38 33 PRO B O 1
ATOM 6928 N N . ILE B 1 34 ? -11.023 -15.828 33.062 1 94.19 34 ILE B N 1
ATOM 6929 C CA . ILE B 1 34 ? -11.758 -14.586 33.281 1 94.19 34 ILE B CA 1
ATOM 6930 C C . ILE B 1 34 ? -13.234 -14.789 32.938 1 94.19 34 ILE B C 1
ATOM 6932 O O . ILE B 1 34 ? -13.562 -15.219 31.828 1 94.19 34 ILE B O 1
ATOM 6936 N N . PHE B 1 35 ? -14.062 -14.547 33.938 1 93.31 35 PHE B N 1
ATOM 6937 C CA . PHE B 1 35 ? -15.5 -14.672 33.719 1 93.31 35 PHE B CA 1
ATOM 6938 C C . PHE B 1 35 ? -16.125 -13.32 33.406 1 93.31 35 PHE B C 1
ATOM 6940 O O . PHE B 1 35 ? -16.141 -12.422 34.25 1 93.31 35 PHE B O 1
ATOM 6947 N N . MET B 1 36 ? -16.609 -13.234 32.188 1 91.44 36 MET B N 1
ATOM 6948 C CA . MET B 1 36 ? -17.156 -11.961 31.719 1 91.44 36 MET B CA 1
ATOM 6949 C C . MET B 1 36 ? -18.688 -12 31.734 1 91.44 36 MET B C 1
ATOM 6951 O O . MET B 1 36 ? -19.297 -12.977 31.297 1 91.44 36 MET B O 1
ATOM 6955 N N . PRO B 1 37 ? -19.25 -10.906 32.156 1 90.12 37 PRO B N 1
ATOM 6956 C CA . PRO B 1 37 ? -20.703 -10.812 32.062 1 90.12 37 PRO B CA 1
ATOM 6957 C C . PRO B 1 37 ? -21.172 -10.805 30.594 1 90.12 37 PRO B C 1
ATOM 6959 O O . PRO B 1 37 ? -20.422 -10.398 29.703 1 90.12 37 PRO B O 1
ATOM 6962 N N . ARG B 1 38 ? -22.375 -11.18 30.453 1 90.69 38 ARG B N 1
ATOM 6963 C CA . ARG B 1 38 ? -22.969 -11.305 29.109 1 90.69 38 ARG B CA 1
ATOM 6964 C C . ARG B 1 38 ? -22.906 -9.977 28.359 1 90.69 38 ARG B C 1
ATOM 6966 O O . ARG B 1 38 ? -22.625 -9.953 27.172 1 90.69 38 ARG B O 1
ATOM 6973 N N . GLU B 1 39 ? -23.172 -8.961 29.031 1 89.38 39 GLU B N 1
ATOM 6974 C CA . GLU B 1 39 ? -23.203 -7.641 28.406 1 89.38 39 GLU B CA 1
ATOM 6975 C C . GLU B 1 39 ? -21.812 -7.27 27.875 1 89.38 39 GLU B C 1
ATOM 6977 O O . GLU B 1 39 ? -21.719 -6.617 26.828 1 89.38 39 GLU B O 1
ATOM 6982 N N . MET B 1 40 ? -20.859 -7.727 28.547 1 91.94 40 MET B N 1
ATOM 6983 C CA . MET B 1 40 ? -19.5 -7.41 28.125 1 91.94 40 MET B CA 1
ATOM 6984 C C . MET B 1 40 ? -19.094 -8.242 26.906 1 91.94 40 MET B C 1
ATOM 6986 O O . MET B 1 40 ? -18.375 -7.77 26.031 1 91.94 40 MET B O 1
ATOM 6990 N N . ILE B 1 41 ? -19.562 -9.438 26.906 1 91.88 41 ILE B N 1
ATOM 6991 C CA . ILE B 1 41 ? -19.297 -10.297 25.75 1 91.88 41 ILE B CA 1
ATOM 6992 C C . ILE B 1 41 ? -19.984 -9.719 24.516 1 91.88 41 ILE B C 1
ATOM 6994 O O . ILE B 1 41 ? -19.406 -9.688 23.438 1 91.88 41 ILE B O 1
ATOM 6998 N N . GLU B 1 42 ? -21.141 -9.234 24.703 1 89.5 42 GLU B N 1
ATOM 6999 C CA . GLU B 1 42 ? -21.922 -8.664 23.594 1 89.5 42 GLU B CA 1
ATOM 7000 C C . GLU B 1 42 ? -21.281 -7.387 23.062 1 89.5 42 GLU B C 1
ATOM 7002 O O . GLU B 1 42 ? -21.219 -7.168 21.859 1 89.5 42 GLU B O 1
ATOM 7007 N N . GLY B 1 43 ? -20.844 -6.605 24 1 90.81 43 GLY B N 1
ATOM 7008 C CA . GLY B 1 43 ? -20.25 -5.336 23.594 1 90.81 43 GLY B CA 1
ATOM 7009 C C . GLY B 1 43 ? -18.844 -5.48 23.062 1 90.81 43 GLY B C 1
ATOM 7010 O O . GLY B 1 43 ? -18.438 -4.75 22.141 1 90.81 43 GLY B O 1
ATOM 7011 N N . HIS B 1 44 ? -18.141 -6.379 23.641 1 94.19 44 HIS B N 1
ATOM 7012 C CA . HIS B 1 44 ? -16.75 -6.582 23.25 1 94.19 44 HIS B CA 1
ATOM 7013 C C . HIS B 1 44 ? -16.641 -7.504 22.047 1 94.19 44 HIS B C 1
ATOM 7015 O O . HIS B 1 44 ? -16.375 -7.047 20.938 1 94.19 44 HIS B O 1
ATOM 7021 N N . TYR B 1 45 ? -16.922 -8.773 22.188 1 93 45 TYR B N 1
ATOM 7022 C CA . TYR B 1 45 ? -16.688 -9.789 21.172 1 93 45 TYR B CA 1
ATOM 7023 C C . TYR B 1 45 ? -17.672 -9.648 20.016 1 93 45 TYR B C 1
ATOM 7025 O O . TYR B 1 45 ? -17.281 -9.531 18.859 1 93 45 TYR B O 1
ATOM 7033 N N . HIS B 1 46 ? -18.953 -9.641 20.328 1 89.44 46 HIS B N 1
ATOM 7034 C CA . HIS B 1 46 ? -19.969 -9.602 19.281 1 89.44 46 HIS B CA 1
ATOM 7035 C C . HIS B 1 46 ? -20.125 -8.195 18.719 1 89.44 46 HIS B C 1
ATOM 7037 O O . HIS B 1 46 ? -20.609 -8.023 17.594 1 89.44 46 HIS B O 1
ATOM 7043 N N . GLY B 1 47 ? -19.766 -7.23 19.5 1 89.88 47 GLY B N 1
ATOM 7044 C CA . GLY B 1 47 ? -19.906 -5.844 19.078 1 89.88 47 GLY B CA 1
ATOM 7045 C C . GLY B 1 47 ? -18.672 -5.301 18.391 1 89.88 47 GLY B C 1
ATOM 7046 O O . GLY B 1 47 ? -18.5 -5.488 17.172 1 89.88 47 GLY B O 1
ATOM 7047 N N . TYR B 1 48 ? -17.734 -4.746 19.141 1 91.69 48 TYR B N 1
ATOM 7048 C CA . TYR B 1 48 ? -16.594 -4.039 18.578 1 91.69 48 TYR B CA 1
ATOM 7049 C C . TYR B 1 48 ? -15.711 -4.984 17.766 1 91.69 48 TYR B C 1
ATOM 7051 O O . TYR B 1 48 ? -15.242 -4.625 16.672 1 91.69 48 TYR B O 1
ATOM 7059 N N . CYS B 1 49 ? -15.453 -6.16 18.25 1 93.5 49 CYS B N 1
ATOM 7060 C CA . CYS B 1 49 ? -14.539 -7.082 17.578 1 93.5 49 CYS B CA 1
ATOM 7061 C C . CYS B 1 49 ? -15.141 -7.609 16.281 1 93.5 49 CYS B C 1
ATOM 7063 O O . CYS B 1 49 ? -14.562 -7.445 15.211 1 93.5 49 CYS B O 1
ATOM 7065 N N . LYS B 1 50 ? -16.344 -8.109 16.375 1 90.12 50 LYS B N 1
ATOM 7066 C CA . LYS B 1 50 ? -16.875 -8.859 15.227 1 90.12 50 LYS B CA 1
ATOM 7067 C C . LYS B 1 50 ? -17.656 -7.945 14.289 1 90.12 50 LYS B C 1
ATOM 7069 O O . LYS B 1 50 ? -17.781 -8.234 13.094 1 90.12 50 LYS B O 1
ATOM 7074 N N . LYS B 1 51 ? -18.125 -6.793 14.781 1 84.06 51 LYS B N 1
ATOM 7075 C CA . LYS B 1 51 ? -18.953 -5.941 13.93 1 84.06 51 LYS B CA 1
ATOM 7076 C C . LYS B 1 51 ? -18.141 -4.758 13.398 1 84.06 51 LYS B C 1
ATOM 7078 O O . LYS B 1 51 ? -18.484 -4.184 12.359 1 84.06 51 LYS B O 1
ATOM 7083 N N . VAL B 1 52 ? -17.125 -4.34 14.094 1 86.38 52 VAL B N 1
ATOM 7084 C CA . VAL B 1 52 ? -16.359 -3.164 13.688 1 86.38 52 VAL B CA 1
ATOM 7085 C C . VAL B 1 52 ? -15 -3.596 13.156 1 86.38 52 VAL B C 1
ATOM 7087 O O . VAL B 1 52 ? -14.703 -3.41 11.977 1 86.38 52 VAL B O 1
ATOM 7090 N N . MET B 1 53 ? -14.258 -4.32 13.953 1 91.12 53 MET B N 1
ATOM 7091 C CA . MET B 1 53 ? -12.867 -4.613 13.625 1 91.12 53 MET B CA 1
ATOM 7092 C C . MET B 1 53 ? -12.773 -5.719 12.586 1 91.12 53 MET B C 1
ATOM 7094 O O . MET B 1 53 ? -12.023 -5.602 11.609 1 91.12 53 MET B O 1
ATOM 7098 N N . TRP B 1 54 ? -13.555 -6.793 12.797 1 89.62 54 TRP B N 1
ATOM 7099 C CA . TRP B 1 54 ? -13.414 -7.98 11.961 1 89.62 54 TRP B CA 1
ATOM 7100 C C . TRP B 1 54 ? -13.609 -7.641 10.484 1 89.62 54 TRP B C 1
ATOM 7102 O O . TRP B 1 54 ? -12.758 -7.953 9.648 1 89.62 54 TRP B O 1
ATOM 7112 N N . PRO B 1 55 ? -14.68 -6.969 10.117 1 83.19 55 PRO B N 1
ATOM 7113 C CA . PRO B 1 55 ? -14.836 -6.629 8.703 1 83.19 55 PRO B CA 1
ATOM 7114 C C . PRO B 1 55 ? -13.734 -5.699 8.195 1 83.19 55 PRO B C 1
ATOM 7116 O O . PRO B 1 55 ? -13.211 -5.898 7.094 1 83.19 55 PRO B O 1
ATOM 7119 N N . LEU B 1 56 ? -13.391 -4.73 8.938 1 85.88 56 LEU B N 1
ATOM 7120 C CA . LEU B 1 56 ? -12.406 -3.746 8.508 1 85.88 56 LEU B CA 1
ATOM 7121 C C . LEU B 1 56 ? -11.031 -4.395 8.336 1 85.88 56 LEU B C 1
ATOM 7123 O O . LEU B 1 56 ? -10.32 -4.09 7.379 1 85.88 56 LEU B O 1
ATOM 7127 N N . PHE B 1 57 ? -10.656 -5.266 9.289 1 91.12 57 PHE B N 1
ATOM 7128 C CA . PHE B 1 57 ? -9.352 -5.91 9.234 1 91.12 57 PHE B CA 1
ATOM 7129 C C . PHE B 1 57 ? -9.273 -6.863 8.047 1 91.12 57 PHE B C 1
ATOM 7131 O O . PHE B 1 57 ? -8.18 -7.215 7.594 1 91.12 57 PHE B O 1
ATOM 7138 N N . HIS B 1 58 ? -10.398 -7.258 7.59 1 85.94 58 HIS B N 1
ATOM 7139 C CA . HIS B 1 58 ? -10.438 -8.109 6.402 1 85.94 58 HIS B CA 1
ATOM 7140 C C . HIS B 1 58 ? -10.75 -7.289 5.152 1 85.94 58 HIS B C 1
ATOM 7142 O O . HIS B 1 58 ? -11.266 -7.828 4.168 1 85.94 58 HIS B O 1
ATOM 7148 N N . ASN B 1 59 ? -10.547 -5.93 5.242 1 78.06 59 ASN B N 1
ATOM 7149 C CA . ASN B 1 59 ? -10.602 -4.961 4.148 1 78.06 59 ASN B CA 1
ATOM 7150 C C . ASN B 1 59 ? -12.023 -4.797 3.619 1 78.06 59 ASN B C 1
ATOM 7152 O O . ASN B 1 59 ? -12.227 -4.641 2.414 1 78.06 59 ASN B O 1
ATOM 7156 N N . VAL B 1 60 ? -12.953 -5.051 4.48 1 70.88 60 VAL B N 1
ATOM 7157 C CA . VAL B 1 60 ? -14.344 -4.777 4.145 1 70.88 60 VAL B CA 1
ATOM 7158 C C . VAL B 1 60 ? -14.773 -3.447 4.758 1 70.88 60 VAL B C 1
ATOM 7160 O O . VAL B 1 60 ? -14.719 -3.273 5.977 1 70.88 60 VAL B O 1
ATOM 7163 N N . GLU B 1 61 ? -14.766 -2.398 3.842 1 59.06 61 GLU B N 1
ATOM 7164 C CA . GLU B 1 61 ? -15.055 -1.068 4.371 1 59.06 61 GLU B CA 1
ATOM 7165 C C . GLU B 1 61 ? -16.484 -0.977 4.902 1 59.06 61 GLU B C 1
ATOM 7167 O O . GLU B 1 61 ? -17.344 -1.76 4.504 1 59.06 61 GLU B O 1
ATOM 7172 N N . MET B 1 62 ? -16.594 -0.146 5.957 1 52.59 62 MET B N 1
ATOM 7173 C CA . MET B 1 62 ? -17.781 0.11 6.762 1 52.59 62 MET B CA 1
ATOM 7174 C C . MET B 1 62 ? -19.016 0.308 5.879 1 52.59 62 MET B C 1
ATOM 7176 O O . MET B 1 62 ? -20.141 0.02 6.293 1 52.59 62 MET B O 1
ATOM 7180 N N . LEU B 1 63 ? -18.719 0.998 4.77 1 46.19 63 LEU B N 1
ATOM 7181 C CA . LEU B 1 63 ? -19.875 1.253 3.924 1 46.19 63 LEU B CA 1
ATOM 7182 C C . LEU B 1 63 ? -20.641 -0.038 3.645 1 46.19 63 LEU B C 1
ATOM 7184 O O . LEU B 1 63 ? -21.859 -0.017 3.453 1 46.19 63 LEU B O 1
ATOM 7188 N N . ASP B 1 64 ? -19.734 -1.073 3.607 1 44.69 64 ASP B N 1
ATOM 7189 C CA . ASP B 1 64 ? -20.234 -2.404 3.285 1 44.69 64 ASP B CA 1
ATOM 7190 C C . ASP B 1 64 ? -21.125 -2.938 4.402 1 44.69 64 ASP B C 1
ATOM 7192 O O . ASP B 1 64 ? -22.109 -3.645 4.141 1 44.69 64 ASP B O 1
ATOM 7196 N N . SER B 1 65 ? -20.688 -2.654 5.57 1 42.47 65 SER B N 1
ATOM 7197 C CA . SER B 1 65 ? -21.344 -3.248 6.73 1 42.47 65 SER B CA 1
ATOM 7198 C C . SER B 1 65 ? -22.766 -2.73 6.887 1 42.47 65 SER B C 1
ATOM 7200 O O . SER B 1 65 ? -23.594 -3.373 7.531 1 42.47 65 SER B O 1
ATOM 7202 N N . CYS B 1 66 ? -22.938 -1.473 6.578 1 38.81 66 CYS B N 1
ATOM 7203 C CA . CYS B 1 66 ? -24.297 -0.95 6.785 1 38.81 66 CYS B CA 1
ATOM 7204 C C . CYS B 1 66 ? -25.297 -1.671 5.898 1 38.81 66 CYS B C 1
ATOM 7206 O O . CYS B 1 66 ? -26.453 -1.839 6.277 1 38.81 66 CYS B O 1
ATOM 7208 N N . GLY B 1 67 ? -25 -1.735 4.637 1 36.06 67 GLY B N 1
ATOM 7209 C CA . GLY B 1 67 ? -25.938 -2.379 3.729 1 36.06 67 GLY B CA 1
ATOM 7210 C C . GLY B 1 67 ? -25.953 -3.891 3.861 1 36.06 67 GLY B C 1
ATOM 7211 O O . GLY B 1 67 ? -26.672 -4.574 3.143 1 36.06 67 GLY B O 1
ATOM 7212 N N . ALA B 1 68 ? -24.812 -4.32 4.121 1 34.72 68 ALA B N 1
ATOM 7213 C CA . ALA B 1 68 ? -24.844 -5.777 4.227 1 34.72 68 ALA B CA 1
ATOM 7214 C C . ALA B 1 68 ? -25.969 -6.234 5.145 1 34.72 68 ALA B C 1
ATOM 7216 O O . ALA B 1 68 ? -26.25 -5.598 6.164 1 34.72 68 ALA B O 1
ATOM 7217 N N . ASP B 1 69 ? -26.922 -6.734 4.727 1 35.09 69 ASP B N 1
ATOM 7218 C CA . ASP B 1 69 ? -27.953 -7.473 5.449 1 35.09 69 ASP B CA 1
ATOM 7219 C C . ASP B 1 69 ? -27.453 -7.906 6.828 1 35.09 69 ASP B C 1
ATOM 7221 O O . ASP B 1 69 ? -28.047 -8.773 7.465 1 35.09 69 ASP B O 1
ATOM 7225 N N . TRP B 1 70 ? -26.344 -7.586 7.008 1 32.75 70 TRP B N 1
ATOM 7226 C CA . TRP B 1 70 ? -25.844 -8.07 8.289 1 32.75 70 TRP B CA 1
ATOM 7227 C C . TRP B 1 70 ? -26.641 -7.473 9.445 1 32.75 70 TRP B C 1
ATOM 7229 O O . TRP B 1 70 ? -26.609 -7.996 10.562 1 32.75 70 TRP B O 1
ATOM 7239 N N . ASN B 1 71 ? -27.016 -6.262 9.25 1 34.53 71 ASN B N 1
ATOM 7240 C CA . ASN B 1 71 ? -27.844 -5.699 10.312 1 34.53 71 ASN B CA 1
ATOM 7241 C C . ASN B 1 71 ? -29.312 -5.652 9.922 1 34.53 71 ASN B C 1
ATOM 7243 O O . ASN B 1 71 ? -29.984 -4.633 10.109 1 34.53 71 ASN B O 1
ATOM 7247 N N . TYR B 1 72 ? -29.797 -6.359 9.133 1 32.5 72 TYR B N 1
ATOM 7248 C CA . TYR B 1 72 ? -31.25 -6.41 9.016 1 32.5 72 TYR B CA 1
ATOM 7249 C C . TYR B 1 72 ? -31.891 -6.844 10.328 1 32.5 72 TYR B C 1
ATOM 7251 O O . TYR B 1 72 ? -31.375 -7.742 11 1 32.5 72 TYR B O 1
ATOM 7259 N N . LYS B 1 73 ? -32.75 -6.004 10.703 1 37.66 73 LYS B N 1
ATOM 7260 C CA . LYS B 1 73 ? -33.531 -6.531 11.812 1 37.66 73 LYS B CA 1
ATOM 7261 C C . LYS B 1 73 ? -34.281 -7.785 11.398 1 37.66 73 LYS B C 1
ATOM 7263 O O . LYS B 1 73 ? -34.656 -7.934 10.234 1 37.66 73 LYS B O 1
ATOM 7268 N N . ALA B 1 74 ? -34.312 -8.711 12.133 1 34.19 74 ALA B N 1
ATOM 7269 C CA . ALA B 1 74 ? -35.156 -9.883 12.008 1 34.19 74 ALA B CA 1
ATOM 7270 C C . ALA B 1 74 ? -36.531 -9.5 11.469 1 34.19 74 ALA B C 1
ATOM 7272 O O . ALA B 1 74 ? -37.188 -10.297 10.797 1 34.19 74 ALA B O 1
ATOM 7273 N N . ASP B 1 75 ? -37.156 -8.312 11.875 1 33.22 75 ASP B N 1
ATOM 7274 C CA . ASP B 1 75 ? -38.562 -8.062 11.625 1 33.22 75 ASP B CA 1
ATOM 7275 C C . ASP B 1 75 ? -38.781 -7.391 10.266 1 33.22 75 ASP B C 1
ATOM 7277 O O . ASP B 1 75 ? -39.875 -6.949 9.945 1 33.22 75 ASP B O 1
ATOM 7281 N N . GLY B 1 76 ? -37.969 -7.301 9.305 1 35.69 76 GLY B N 1
ATOM 7282 C CA . GLY B 1 76 ? -38.188 -6.824 7.941 1 35.69 76 GLY B CA 1
ATOM 7283 C C . GLY B 1 76 ? -37.938 -5.336 7.789 1 35.69 76 GLY B C 1
ATOM 7284 O O . GLY B 1 76 ? -38.125 -4.781 6.703 1 35.69 76 GLY B O 1
ATOM 7285 N N . ARG B 1 77 ? -38 -4.605 8.773 1 37.22 77 ARG B N 1
ATOM 7286 C CA . ARG B 1 77 ? -37.969 -3.15 8.68 1 37.22 77 ARG B CA 1
ATOM 7287 C C . ARG B 1 77 ? -36.562 -2.648 8.336 1 37.22 77 ARG B C 1
ATOM 7289 O O . ARG B 1 77 ? -35.594 -3.291 8.68 1 37.22 77 ARG B O 1
ATOM 7296 N N . ALA B 1 78 ? -36.594 -1.646 7.367 1 36.09 78 ALA B N 1
ATOM 7297 C CA . ALA B 1 78 ? -35.438 -0.917 6.871 1 36.09 78 ALA B CA 1
ATOM 7298 C C . ALA B 1 78 ? -34.531 -0.472 8.023 1 36.09 78 ALA B C 1
ATOM 7300 O O . ALA B 1 78 ? -35.031 -0.239 9.133 1 36.09 78 ALA B O 1
ATOM 7301 N N . TRP B 1 79 ? -33.219 -0.694 8.086 1 39.31 79 TRP B N 1
ATOM 7302 C CA . TRP B 1 79 ? -32.25 -0.244 9.078 1 39.31 79 TRP B CA 1
ATOM 7303 C C . TRP B 1 79 ? -32.469 1.232 9.406 1 39.31 79 TRP B C 1
ATOM 7305 O O . TRP B 1 79 ? -32.719 2.043 8.516 1 39.31 79 TRP B O 1
ATOM 7315 N N . ASP B 1 80 ? -32.719 1.534 10.586 1 42.22 80 ASP B N 1
ATOM 7316 C CA . ASP B 1 80 ? -32.594 2.904 11.078 1 42.22 80 ASP B CA 1
ATOM 7317 C C . ASP B 1 80 ? -31.266 3.52 10.688 1 42.22 80 ASP B C 1
ATOM 7319 O O . ASP B 1 80 ? -30.203 3.021 11.086 1 42.22 80 ASP B O 1
ATOM 7323 N N . PRO B 1 81 ? -31.359 4.203 9.641 1 43.34 81 PRO B N 1
ATOM 7324 C CA . PRO B 1 81 ? -30.141 4.891 9.211 1 43.34 81 PRO B CA 1
ATOM 7325 C C . PRO B 1 81 ? -29.266 5.312 10.391 1 43.34 81 PRO B C 1
ATOM 7327 O O . PRO B 1 81 ? -28.031 5.293 10.281 1 43.34 81 PRO B O 1
ATOM 7330 N N . ALA B 1 82 ? -29.953 5.793 11.438 1 43.28 82 ALA B N 1
ATOM 7331 C CA . ALA B 1 82 ? -29.203 6.172 12.633 1 43.28 82 ALA B CA 1
ATOM 7332 C C . ALA B 1 82 ? -28.359 5.004 13.148 1 43.28 82 ALA B C 1
ATOM 7334 O O . ALA B 1 82 ? -27.359 5.207 13.836 1 43.28 82 ALA B O 1
ATOM 7335 N N . SER B 1 83 ? -28.844 3.873 12.805 1 46.25 83 SER B N 1
ATOM 7336 C CA . SER B 1 83 ? -28.25 2.67 13.367 1 46.25 83 SER B CA 1
ATOM 7337 C C . SER B 1 83 ? -26.953 2.309 12.656 1 46.25 83 SER B C 1
ATOM 7339 O O . SER B 1 83 ? -25.984 1.882 13.289 1 46.25 83 SER B O 1
ATOM 7341 N N . VAL B 1 84 ? -27.047 2.443 11.328 1 47.25 84 VAL B N 1
ATOM 7342 C CA . VAL B 1 84 ? -25.891 2.006 10.555 1 47.25 84 VAL B CA 1
ATOM 7343 C C . VAL B 1 84 ? -24.672 2.838 10.93 1 47.25 84 VAL B C 1
ATOM 7345 O O . VAL B 1 84 ? -23.562 2.307 11.047 1 47.25 84 VAL B O 1
ATOM 7348 N N . TRP B 1 85 ? -25.031 4.09 11.102 1 48.25 85 TRP B N 1
ATOM 7349 C CA . TRP B 1 85 ? -23.953 5.027 11.438 1 48.25 85 TRP B CA 1
ATOM 7350 C C . TRP B 1 85 ? -23.906 5.281 12.938 1 48.25 85 TRP B C 1
ATOM 7352 O O . TRP B 1 85 ? -23.203 6.18 13.398 1 48.25 85 TRP B O 1
ATOM 7362 N N . ALA B 1 86 ? -24.797 4.523 13.633 1 50.06 86 ALA B N 1
ATOM 7363 C CA . ALA B 1 86 ? -25.062 4.863 15.031 1 50.06 86 ALA B CA 1
ATOM 7364 C C . ALA B 1 86 ? -23.75 4.922 15.828 1 50.06 86 ALA B C 1
ATOM 7366 O O . ALA B 1 86 ? -23.172 3.887 16.156 1 50.06 86 ALA B O 1
ATOM 7367 N N . VAL B 1 87 ? -23.297 6.074 15.867 1 52.72 87 VAL B N 1
ATOM 7368 C CA . VAL B 1 87 ? -22.141 6.508 16.656 1 52.72 87 VAL B CA 1
ATOM 7369 C C . VAL B 1 87 ? -22.297 6.031 18.094 1 52.72 87 VAL B C 1
ATOM 7371 O O . VAL B 1 87 ? -21.328 5.582 18.719 1 52.72 87 VAL B O 1
ATOM 7374 N N . GLY B 1 88 ? -23.609 5.93 18.531 1 54.53 88 GLY B N 1
ATOM 7375 C CA . GLY B 1 88 ? -23.812 5.562 19.922 1 54.53 88 GLY B CA 1
ATOM 7376 C C . GLY B 1 88 ? -23.453 4.117 20.219 1 54.53 88 GLY B C 1
ATOM 7377 O O . GLY B 1 88 ? -22.812 3.826 21.234 1 54.53 88 GLY B O 1
ATOM 7378 N N . GLY B 1 89 ? -23.766 3.312 19.312 1 69.19 89 GLY B N 1
ATOM 7379 C CA . GLY B 1 89 ? -23.453 1.905 19.484 1 69.19 89 GLY B CA 1
ATOM 7380 C C . GLY B 1 89 ? -21.953 1.627 19.422 1 69.19 89 GLY B C 1
ATOM 7381 O O . GLY B 1 89 ? -21.422 0.892 20.266 1 69.19 89 GLY B O 1
ATOM 7382 N N . LYS B 1 90 ? -21.344 2.414 18.656 1 77.75 90 LYS B N 1
ATOM 7383 C CA . LYS B 1 90 ? -19.906 2.209 18.531 1 77.75 90 LYS B CA 1
ATOM 7384 C C . LYS B 1 90 ? -19.156 2.713 19.766 1 77.75 90 LYS B C 1
ATOM 7386 O O . LYS B 1 90 ? -18.172 2.104 20.203 1 77.75 90 LYS B O 1
ATOM 7391 N N . GLU B 1 91 ? -19.656 3.768 20.297 1 81.31 91 GLU B N 1
ATOM 7392 C CA . GLU B 1 91 ? -19.016 4.305 21.5 1 81.31 91 GLU B CA 1
ATOM 7393 C C . GLU B 1 91 ? -19.156 3.342 22.672 1 81.31 91 GLU B C 1
ATOM 7395 O O . GLU B 1 91 ? -18.219 3.162 23.453 1 81.31 91 GLU B O 1
ATOM 7400 N N . HIS B 1 92 ? -20.328 2.816 22.719 1 85.69 92 HIS B N 1
ATOM 7401 C CA . HIS B 1 92 ? -20.562 1.831 23.766 1 85.69 92 HIS B CA 1
ATOM 7402 C C . HIS B 1 92 ? -19.688 0.592 23.562 1 85.69 92 HIS B C 1
ATOM 7404 O O . HIS B 1 92 ? -19.109 0.077 24.516 1 85.69 92 HIS B O 1
ATOM 7410 N N . TRP B 1 93 ? -19.656 0.135 22.344 1 90.81 93 TRP B N 1
ATOM 7411 C CA . TRP B 1 93 ? -18.844 -1.027 22.031 1 90.81 93 TRP B CA 1
ATOM 7412 C C . TRP B 1 93 ? -17.375 -0.746 22.312 1 90.81 93 TRP B C 1
ATOM 7414 O O . TRP B 1 93 ? -16.656 -1.593 22.859 1 90.81 93 TRP B O 1
ATOM 7424 N N . TRP B 1 94 ? -16.891 0.427 22 1 91.44 94 TRP B N 1
ATOM 7425 C CA . TRP B 1 94 ? -15.508 0.813 22.266 1 91.44 94 TRP B CA 1
ATOM 7426 C C . TRP B 1 94 ? -15.227 0.859 23.766 1 91.44 94 TRP B C 1
ATOM 7428 O O . TRP B 1 94 ? -14.188 0.374 24.219 1 91.44 94 TRP B O 1
ATOM 7438 N N . GLY B 1 95 ? -16.156 1.499 24.469 1 92.69 95 GLY B N 1
ATOM 7439 C CA . GLY B 1 95 ? -16.016 1.531 25.922 1 92.69 95 GLY B CA 1
ATOM 7440 C C . GLY B 1 95 ? -15.859 0.152 26.531 1 92.69 95 GLY B C 1
ATOM 7441 O O . GLY B 1 95 ? -15.039 -0.05 27.438 1 92.69 95 GLY B O 1
ATOM 7442 N N . THR B 1 96 ? -16.656 -0.759 26.047 1 95.44 96 THR B N 1
ATOM 7443 C CA . THR B 1 96 ? -16.609 -2.129 26.531 1 95.44 96 THR B CA 1
ATOM 7444 C C . THR B 1 96 ? -15.289 -2.795 26.141 1 95.44 96 THR B C 1
ATOM 7446 O O . THR B 1 96 ? -14.719 -3.566 26.922 1 95.44 96 THR B O 1
ATOM 7449 N N . TYR B 1 97 ? -14.836 -2.553 24.938 1 96.69 97 TYR B N 1
ATOM 7450 C CA . TYR B 1 97 ? -13.547 -3.061 24.469 1 96.69 97 TYR B CA 1
ATOM 7451 C C . TYR B 1 97 ? -12.422 -2.617 25.391 1 96.69 97 TYR B C 1
ATOM 7453 O O . TYR B 1 97 ? -11.578 -3.428 25.781 1 96.69 97 TYR B O 1
ATOM 7461 N N . CYS B 1 98 ? -12.422 -1.35 25.781 1 96.81 98 CYS B N 1
ATOM 7462 C CA . CYS B 1 98 ? -11.43 -0.797 26.688 1 96.81 98 CYS B CA 1
ATOM 7463 C C . CYS B 1 98 ? -11.508 -1.459 28.062 1 96.81 98 CYS B C 1
ATOM 7465 O O . CYS B 1 98 ? -10.484 -1.789 28.656 1 96.81 98 CYS B O 1
ATOM 7467 N N . GLN B 1 99 ? -12.719 -1.698 28.469 1 96.75 99 GLN B N 1
ATOM 7468 C CA . GLN B 1 99 ? -12.938 -2.283 29.781 1 96.75 99 GLN B CA 1
ATOM 7469 C C . GLN B 1 99 ? -12.398 -3.711 29.844 1 96.75 99 GLN B C 1
ATOM 7471 O O . GLN B 1 99 ? -11.758 -4.098 30.828 1 96.75 99 GLN B O 1
ATOM 7476 N N . VAL B 1 100 ? -12.68 -4.48 28.844 1 96.81 100 VAL B N 1
ATOM 7477 C CA . VAL B 1 100 ? -12.219 -5.863 28.812 1 96.81 100 VAL B CA 1
ATOM 7478 C C . VAL B 1 100 ? -10.688 -5.902 28.828 1 96.81 100 VAL B C 1
ATOM 7480 O O . VAL B 1 100 ? -10.086 -6.719 29.531 1 96.81 100 VAL B O 1
ATOM 7483 N N . ASN B 1 101 ? -10.023 -5.086 28.062 1 97.94 101 ASN B N 1
ATOM 7484 C CA . ASN B 1 101 ? -8.57 -5.016 28.047 1 97.94 101 ASN B CA 1
ATOM 7485 C C . ASN B 1 101 ? -8.023 -4.613 29.422 1 97.94 101 ASN B C 1
ATOM 7487 O O . ASN B 1 101 ? -6.977 -5.109 29.844 1 97.94 101 ASN B O 1
ATOM 7491 N N . ARG B 1 102 ? -8.734 -3.76 30.156 1 97.12 102 ARG B N 1
ATOM 7492 C CA . ARG B 1 102 ? -8.336 -3.375 31.5 1 97.12 102 ARG B CA 1
ATOM 7493 C C . ARG B 1 102 ? -8.461 -4.555 32.469 1 97.12 102 ARG B C 1
ATOM 7495 O O . ARG B 1 102 ? -7.602 -4.746 33.344 1 97.12 102 ARG B O 1
ATOM 7502 N N . ILE B 1 103 ? -9.531 -5.281 32.281 1 96.69 103 ILE B N 1
ATOM 7503 C CA . ILE B 1 103 ? -9.734 -6.457 33.125 1 96.69 103 ILE B CA 1
ATOM 7504 C C . ILE B 1 103 ? -8.594 -7.449 32.906 1 96.69 103 ILE B C 1
ATOM 7506 O O . ILE B 1 103 ? -8.055 -8.008 33.844 1 96.69 103 ILE B O 1
ATOM 7510 N N . PHE B 1 104 ? -8.258 -7.684 31.672 1 97.19 104 PHE B N 1
ATOM 7511 C CA . PHE B 1 104 ? -7.137 -8.562 31.359 1 97.19 104 PHE B CA 1
ATOM 7512 C C . PHE B 1 104 ? -5.855 -8.062 32.031 1 97.19 104 PHE B C 1
ATOM 7514 O O . PHE B 1 104 ? -5.082 -8.844 32.562 1 97.19 104 PHE B O 1
ATOM 7521 N N . ARG B 1 105 ? -5.602 -6.738 31.891 1 96.12 105 ARG B N 1
ATOM 7522 C CA . ARG B 1 105 ? -4.422 -6.152 32.531 1 96.12 105 ARG B CA 1
ATOM 7523 C C . ARG B 1 105 ? -4.391 -6.449 34 1 96.12 105 ARG B C 1
ATOM 7525 O O . ARG B 1 105 ? -3.367 -6.887 34.531 1 96.12 105 ARG B O 1
ATOM 7532 N N . ASP B 1 106 ? -5.508 -6.258 34.688 1 94.81 106 ASP B N 1
ATOM 7533 C CA . ASP B 1 106 ? -5.582 -6.453 36.156 1 94.81 106 ASP B CA 1
ATOM 7534 C C . ASP B 1 106 ? -5.289 -7.906 36.531 1 94.81 106 ASP B C 1
ATOM 7536 O O . ASP B 1 106 ? -4.559 -8.172 37.469 1 94.81 106 ASP B O 1
ATOM 7540 N N . VAL B 1 107 ? -5.82 -8.828 35.75 1 94.44 107 VAL B N 1
ATOM 7541 C CA . VAL B 1 107 ? -5.625 -10.242 36.031 1 94.44 107 VAL B CA 1
ATOM 7542 C C . VAL B 1 107 ? -4.176 -10.633 35.75 1 94.44 107 VAL B C 1
ATOM 7544 O O . VAL B 1 107 ? -3.57 -11.391 36.5 1 94.44 107 VAL B O 1
ATOM 7547 N N . VAL B 1 108 ? -3.611 -10.164 34.656 1 94.44 108 VAL B N 1
ATOM 7548 C CA . VAL B 1 108 ? -2.234 -10.469 34.281 1 94.44 108 VAL B CA 1
ATOM 7549 C C . VAL B 1 108 ? -1.279 -9.961 35.344 1 94.44 108 VAL B C 1
ATOM 7551 O O . VAL B 1 108 ? -0.333 -10.656 35.75 1 94.44 108 VAL B O 1
ATOM 7554 N N . VAL B 1 109 ? -1.498 -8.75 35.812 1 91.38 109 VAL B N 1
ATOM 7555 C CA . VAL B 1 109 ? -0.655 -8.141 36.844 1 91.38 109 VAL B CA 1
ATOM 7556 C C . VAL B 1 109 ? -0.734 -8.961 38.125 1 91.38 109 VAL B C 1
ATOM 7558 O O . VAL B 1 109 ? 0.269 -9.133 38.812 1 91.38 109 VAL B O 1
ATOM 7561 N N . GLU B 1 110 ? -1.916 -9.445 38.344 1 89.19 110 GLU B N 1
ATOM 7562 C CA . GLU B 1 110 ? -2.121 -10.234 39.562 1 89.19 110 GLU B CA 1
ATOM 7563 C C . GLU B 1 110 ? -1.412 -11.586 39.469 1 89.19 110 GLU B C 1
ATOM 7565 O O . GLU B 1 110 ? -0.834 -12.055 40.438 1 89.19 110 GLU B O 1
ATOM 7570 N N . VAL B 1 111 ? -1.418 -12.18 38.344 1 87.5 111 VAL B N 1
ATOM 7571 C CA . VAL B 1 111 ? -0.894 -13.531 38.125 1 87.5 111 VAL B CA 1
ATOM 7572 C C . VAL B 1 111 ? 0.627 -13.477 38 1 87.5 111 VAL B C 1
ATOM 7574 O O . VAL B 1 111 ? 1.329 -14.328 38.562 1 87.5 111 VAL B O 1
ATOM 7577 N N . CYS B 1 112 ? 1.311 -12.648 37.094 1 78.75 112 CYS B N 1
ATOM 7578 C CA . CYS B 1 112 ? 2.723 -12.703 36.75 1 78.75 112 CYS B CA 1
ATOM 7579 C C . CYS B 1 112 ? 3.516 -11.625 37.469 1 78.75 112 CYS B C 1
ATOM 7581 O O . CYS B 1 112 ? 4.746 -11.664 37.5 1 78.75 112 CYS B O 1
ATOM 7583 N N . LYS B 1 113 ? 3.119 -10.945 38.531 1 71.19 113 LYS B N 1
ATOM 7584 C CA . LYS B 1 113 ? 3.74 -9.836 39.25 1 71.19 113 LYS B CA 1
ATOM 7585 C C . LYS B 1 113 ? 4.68 -9.055 38.344 1 71.19 113 LYS B C 1
ATOM 7587 O O . LYS B 1 113 ? 5.312 -8.086 38.781 1 71.19 113 LYS B O 1
ATOM 7592 N N . LEU B 1 114 ? 4.777 -9.344 37 1 74.81 114 LEU B N 1
ATOM 7593 C CA . LEU B 1 114 ? 5.465 -8.633 35.906 1 74.81 114 LEU B CA 1
ATOM 7594 C C . LEU B 1 114 ? 6.895 -8.281 36.312 1 74.81 114 LEU B C 1
ATOM 7596 O O . LEU B 1 114 ? 7.277 -7.109 36.312 1 74.81 114 LEU B O 1
ATOM 7600 N N . GLU B 1 115 ? 7.633 -9.273 36.656 1 78.56 115 GLU B N 1
ATOM 7601 C CA . GLU B 1 115 ? 9.023 -9.078 37.062 1 78.56 115 GLU B CA 1
ATOM 7602 C C . GLU B 1 115 ? 9.945 -9.008 35.844 1 78.56 115 GLU B C 1
ATOM 7604 O O . GLU B 1 115 ? 9.516 -9.266 34.719 1 78.56 115 GLU B O 1
ATOM 7609 N N . GLU B 1 116 ? 11.148 -8.625 36.125 1 81.5 116 GLU B N 1
ATOM 7610 C CA . GLU B 1 116 ? 12.156 -8.547 35.062 1 81.5 116 GLU B CA 1
ATOM 7611 C C . GLU B 1 116 ? 12.438 -9.922 34.469 1 81.5 116 GLU B C 1
ATOM 7613 O O . GLU B 1 116 ? 12.609 -10.898 35.188 1 81.5 116 GLU B O 1
ATOM 7618 N N . GLY B 1 117 ? 12.344 -10.055 33.188 1 81.94 117 GLY B N 1
ATOM 7619 C CA . GLY B 1 117 ? 12.578 -11.336 32.531 1 81.94 117 GLY B CA 1
ATOM 7620 C C . GLY B 1 117 ? 11.297 -12.016 32.062 1 81.94 117 GLY B C 1
ATOM 7621 O O . GLY B 1 117 ? 11.336 -12.938 31.25 1 81.94 117 GLY B O 1
ATOM 7622 N N . ASP B 1 118 ? 10.18 -11.625 32.656 1 90.25 118 ASP B N 1
ATOM 7623 C CA . ASP B 1 118 ? 8.898 -12.195 32.25 1 90.25 118 ASP B CA 1
ATOM 7624 C C . ASP B 1 118 ? 8.547 -11.789 30.828 1 90.25 118 ASP B C 1
ATOM 7626 O O . ASP B 1 118 ? 8.914 -10.703 30.375 1 90.25 118 ASP B O 1
ATOM 7630 N N . VAL B 1 119 ? 7.883 -12.75 30.172 1 93.88 119 VAL B N 1
ATOM 7631 C CA . VAL B 1 119 ? 7.414 -12.484 28.812 1 93.88 119 VAL B CA 1
ATOM 7632 C C . VAL B 1 119 ? 5.891 -12.578 28.766 1 93.88 119 VAL B C 1
ATOM 7634 O O . VAL B 1 119 ? 5.309 -13.57 29.203 1 93.88 119 VAL B O 1
ATOM 7637 N N . LEU B 1 120 ? 5.293 -11.539 28.422 1 95.75 120 LEU B N 1
ATOM 7638 C CA . LEU B 1 120 ? 3.859 -11.531 28.156 1 95.75 120 LEU B CA 1
ATOM 7639 C C . LEU B 1 120 ? 3.582 -11.672 26.672 1 95.75 120 LEU B C 1
ATOM 7641 O O . LEU B 1 120 ? 3.996 -10.828 25.875 1 95.75 120 LEU B O 1
ATOM 7645 N N . TRP B 1 121 ? 2.9 -12.734 26.266 1 96.75 121 TRP B N 1
ATOM 7646 C CA . TRP B 1 121 ? 2.533 -12.961 24.875 1 96.75 121 TRP B CA 1
ATOM 7647 C C . TRP B 1 121 ? 1.041 -12.734 24.656 1 96.75 121 TRP B C 1
ATOM 7649 O O . TRP B 1 121 ? 0.217 -13.555 25.078 1 96.75 121 TRP B O 1
ATOM 7659 N N . VAL B 1 122 ? 0.705 -11.609 24.031 1 97.88 122 VAL B N 1
ATOM 7660 C CA . VAL B 1 122 ? -0.68 -11.234 23.766 1 97.88 122 VAL B CA 1
ATOM 7661 C C . VAL B 1 122 ? -1.101 -11.742 22.391 1 97.88 122 VAL B C 1
ATOM 7663 O O . VAL B 1 122 ? -0.453 -11.438 21.375 1 97.88 122 VAL B O 1
ATOM 7666 N N . HIS B 1 123 ? -2.236 -12.391 22.328 1 95.75 123 HIS B N 1
ATOM 7667 C CA . HIS B 1 123 ? -2.66 -13.016 21.078 1 95.75 123 HIS B CA 1
ATOM 7668 C C . HIS B 1 123 ? -3.895 -12.32 20.5 1 95.75 123 HIS B C 1
ATOM 7670 O O . HIS B 1 123 ? -4.969 -12.352 21.109 1 95.75 123 HIS B O 1
ATOM 7676 N N . ASP B 1 124 ? -3.713 -11.656 19.328 1 95.06 124 ASP B N 1
ATOM 7677 C CA . ASP B 1 124 ? -4.746 -11.328 18.359 1 95.06 124 ASP B CA 1
ATOM 7678 C C . ASP B 1 124 ? -5.398 -9.984 18.672 1 95.06 124 ASP B C 1
ATOM 7680 O O . ASP B 1 124 ? -4.996 -9.297 19.609 1 95.06 124 ASP B O 1
ATOM 7684 N N . TYR B 1 125 ? -6.434 -9.57 17.938 1 96.44 125 TYR B N 1
ATOM 7685 C CA . TYR B 1 125 ? -6.934 -8.203 17.844 1 96.44 125 TYR B CA 1
ATOM 7686 C C . TYR B 1 125 ? -7.898 -7.895 18.984 1 96.44 125 TYR B C 1
ATOM 7688 O O . TYR B 1 125 ? -8.227 -6.73 19.234 1 96.44 125 TYR B O 1
ATOM 7696 N N . HIS B 1 126 ? -8.32 -8.922 19.766 1 97.06 126 HIS B N 1
ATOM 7697 C CA . HIS B 1 126 ? -9.234 -8.703 20.891 1 97.06 126 HIS B CA 1
ATOM 7698 C C . HIS B 1 126 ? -8.555 -7.922 22 1 97.06 126 HIS B C 1
ATOM 7700 O O . HIS B 1 126 ? -9.234 -7.32 22.844 1 97.06 126 HIS B O 1
ATOM 7706 N N . LEU B 1 127 ? -7.242 -7.926 22.031 1 98 127 LEU B N 1
ATOM 7707 C CA . LEU B 1 127 ? -6.496 -7.375 23.156 1 98 127 LEU B CA 1
ATOM 7708 C C . LEU B 1 127 ? -5.43 -6.398 22.672 1 98 127 LEU B C 1
ATOM 7710 O O . LEU B 1 127 ? -4.316 -6.375 23.203 1 98 127 LEU B O 1
ATOM 7714 N N . MET B 1 128 ? -5.727 -5.625 21.703 1 97.88 128 MET B N 1
ATOM 7715 C CA . MET B 1 128 ? -4.75 -4.738 21.062 1 97.88 128 MET B CA 1
ATOM 7716 C C . MET B 1 128 ? -4.32 -3.631 22.016 1 97.88 128 MET B C 1
ATOM 7718 O O . MET B 1 128 ? -3.258 -3.033 21.844 1 97.88 128 MET B O 1
ATOM 7722 N N . LEU B 1 129 ? -5.098 -3.312 23.078 1 97.81 129 LEU B N 1
ATOM 7723 C CA . LEU B 1 129 ? -4.77 -2.234 24 1 97.81 129 LEU B CA 1
ATOM 7724 C C . LEU B 1 129 ? -3.967 -2.762 25.188 1 97.81 129 LEU B C 1
ATOM 7726 O O . LEU B 1 129 ? -3.367 -1.983 25.938 1 97.81 129 LEU B O 1
ATOM 7730 N N . LEU B 1 130 ? -3.922 -4.047 25.344 1 97.94 130 LEU B N 1
ATOM 7731 C CA . LEU B 1 130 ? -3.361 -4.656 26.531 1 97.94 130 LEU B CA 1
ATOM 7732 C C . LEU B 1 130 ? -1.887 -4.297 26.688 1 97.94 130 LEU B C 1
ATOM 7734 O O . LEU B 1 130 ? -1.436 -3.967 27.797 1 97.94 130 LEU B O 1
ATOM 7738 N N . PRO B 1 131 ? -1.065 -4.348 25.609 1 97.25 131 PRO B N 1
ATOM 7739 C CA . PRO B 1 131 ? 0.346 -3.99 25.766 1 97.25 131 PRO B CA 1
ATOM 7740 C C . PRO B 1 131 ? 0.538 -2.594 26.359 1 97.25 131 PRO B C 1
ATOM 7742 O O . PRO B 1 131 ? 1.378 -2.402 27.234 1 97.25 131 PRO B O 1
ATOM 7745 N N . SER B 1 132 ? -0.246 -1.618 25.891 1 96.12 132 SER B N 1
ATOM 7746 C CA . SER B 1 132 ? -0.121 -0.246 26.375 1 96.12 132 SER B CA 1
ATOM 7747 C C . SER B 1 132 ? -0.565 -0.125 27.828 1 96.12 132 SER B C 1
ATOM 7749 O O . SER B 1 132 ? 0.03 0.626 28.594 1 96.12 132 SER B O 1
ATOM 7751 N N . LEU B 1 133 ? -1.572 -0.839 28.172 1 96.31 133 LEU B N 1
ATOM 7752 C CA . LEU B 1 133 ? -2.098 -0.792 29.531 1 96.31 133 LEU B CA 1
ATOM 7753 C C . LEU B 1 133 ? -1.101 -1.39 30.516 1 96.31 133 LEU B C 1
ATOM 7755 O O . LEU B 1 133 ? -0.913 -0.859 31.609 1 96.31 133 LEU B O 1
ATOM 7759 N N . VAL B 1 134 ? -0.502 -2.469 30.125 1 95.38 134 VAL B N 1
ATOM 7760 C CA . VAL B 1 134 ? 0.481 -3.121 30.984 1 95.38 134 VAL B CA 1
ATOM 7761 C C . VAL B 1 134 ? 1.717 -2.234 31.109 1 95.38 134 VAL B C 1
ATOM 7763 O O . VAL B 1 134 ? 2.242 -2.055 32.219 1 95.38 134 VAL B O 1
ATOM 7766 N N . SER B 1 135 ? 2.197 -1.7 30.047 1 91.69 135 SER B N 1
ATOM 7767 C CA . SER B 1 135 ? 3.355 -0.813 30.062 1 91.69 135 SER B CA 1
ATOM 7768 C C . SER B 1 135 ? 3.104 0.413 30.922 1 91.69 135 SER B C 1
ATOM 7770 O O . SER B 1 135 ? 3.988 0.851 31.672 1 91.69 135 SER B O 1
ATOM 7772 N N . ALA B 1 136 ? 1.957 0.972 30.812 1 90.56 136 ALA B N 1
ATOM 7773 C CA . ALA B 1 136 ? 1.598 2.137 31.609 1 90.56 136 ALA B CA 1
ATOM 7774 C C . ALA B 1 136 ? 1.579 1.792 33.094 1 90.56 136 ALA B C 1
ATOM 7776 O O . ALA B 1 136 ? 1.991 2.6 33.938 1 90.56 136 ALA B O 1
ATOM 7777 N N . HIS B 1 137 ? 1.068 0.604 33.375 1 91 137 HIS B N 1
ATOM 7778 C CA . HIS B 1 137 ? 1.055 0.146 34.75 1 91 137 HIS B CA 1
ATOM 7779 C C . HIS B 1 137 ? 2.471 0.002 35.312 1 91 137 HIS B C 1
ATOM 7781 O O . HIS B 1 137 ? 2.756 0.432 36.438 1 91 137 HIS B O 1
ATOM 7787 N N . GLU B 1 138 ? 3.289 -0.533 34.531 1 89.94 138 GLU B N 1
ATOM 7788 C CA . GLU B 1 138 ? 4.676 -0.735 34.938 1 89.94 138 GLU B CA 1
ATOM 7789 C C . GLU B 1 138 ? 5.391 0.598 35.156 1 89.94 138 GLU B C 1
ATOM 7791 O O . GLU B 1 138 ? 6.152 0.758 36.094 1 89.94 138 GLU B O 1
ATOM 7796 N N . GLU B 1 139 ? 5.125 1.472 34.25 1 84.88 139 GLU B N 1
ATOM 7797 C CA . GLU B 1 139 ? 5.734 2.793 34.375 1 84.88 139 GLU B CA 1
ATOM 7798 C C . GLU B 1 139 ? 5.27 3.508 35.625 1 84.88 139 GLU B C 1
ATOM 7800 O O . GLU B 1 139 ? 6.051 4.199 36.281 1 84.88 139 GLU B O 1
ATOM 7805 N N . ARG B 1 140 ? 4.051 3.328 35.969 1 86.31 140 ARG B N 1
ATOM 7806 C CA . ARG B 1 140 ? 3.473 3.973 37.125 1 86.31 140 ARG B CA 1
ATOM 7807 C C . ARG B 1 140 ? 4.02 3.357 38.406 1 86.31 140 ARG B C 1
ATOM 7809 O O . ARG B 1 140 ? 4.332 4.074 39.375 1 86.31 140 ARG B O 1
ATOM 7816 N N . VAL B 1 141 ? 4.18 2.094 38.375 1 84.69 141 VAL B N 1
ATOM 7817 C CA . VAL B 1 141 ? 4.535 1.378 39.594 1 84.69 141 VAL B CA 1
ATOM 7818 C C . VAL B 1 141 ? 6.055 1.286 39.688 1 84.69 141 VAL B C 1
ATOM 7820 O O . VAL B 1 141 ? 6.609 1.447 40.781 1 84.69 141 VAL B O 1
ATOM 7823 N N . HIS B 1 142 ? 6.719 1.068 38.594 1 81.69 142 HIS B N 1
ATOM 7824 C CA . HIS B 1 142 ? 8.148 0.775 38.656 1 81.69 142 HIS B CA 1
ATOM 7825 C C . HIS B 1 142 ? 8.961 1.862 37.969 1 81.69 142 HIS B C 1
ATOM 7827 O O . HIS B 1 142 ? 10.195 1.818 37.969 1 81.69 142 HIS B O 1
ATOM 7833 N N . ARG B 1 143 ? 8.336 2.834 37.25 1 76.44 143 ARG B N 1
ATOM 7834 C CA . ARG B 1 143 ? 8.938 3.961 36.531 1 76.44 143 ARG B CA 1
ATOM 7835 C C . ARG B 1 143 ? 9.695 3.49 35.312 1 76.44 143 ARG B C 1
ATOM 7837 O O . ARG B 1 143 ? 10.5 4.234 34.75 1 76.44 143 ARG B O 1
ATOM 7844 N N . HIS B 1 144 ? 9.617 2.248 35.062 1 80.94 144 HIS B N 1
ATOM 7845 C CA . HIS B 1 144 ? 10.188 1.725 33.812 1 80.94 144 HIS B CA 1
ATOM 7846 C C . HIS B 1 144 ? 9.492 0.435 33.375 1 80.94 144 HIS B C 1
ATOM 7848 O O . HIS B 1 144 ? 8.812 -0.201 34.188 1 80.94 144 HIS B O 1
ATOM 7854 N N . ARG B 1 145 ? 9.719 0.061 32.188 1 84.88 145 ARG B N 1
ATOM 7855 C CA . ARG B 1 145 ? 9.164 -1.181 31.656 1 84.88 145 ARG B CA 1
ATOM 7856 C C . ARG B 1 145 ? 9.992 -2.383 32.094 1 84.88 145 ARG B C 1
ATOM 7858 O O . ARG B 1 145 ? 11.219 -2.387 31.922 1 84.88 145 ARG B O 1
ATOM 7865 N N . LYS B 1 146 ? 9.383 -3.346 32.625 1 85.88 146 LYS B N 1
ATOM 7866 C CA . LYS B 1 146 ? 10.117 -4.504 33.125 1 85.88 146 LYS B CA 1
ATOM 7867 C C . LYS B 1 146 ? 9.898 -5.727 32.25 1 85.88 146 LYS B C 1
ATOM 7869 O O . LYS B 1 146 ? 10.859 -6.398 31.844 1 85.88 146 LYS B O 1
ATOM 7874 N N . CYS B 1 147 ? 8.695 -6.027 31.984 1 89.5 147 CYS B N 1
ATOM 7875 C CA . CYS B 1 147 ? 8.398 -7.238 31.234 1 89.5 147 CYS B CA 1
ATOM 7876 C C . CYS B 1 147 ? 8.523 -7 29.734 1 89.5 147 CYS B C 1
ATOM 7878 O O . CYS B 1 147 ? 8.367 -5.871 29.266 1 89.5 147 CYS B O 1
ATOM 7880 N N . SER B 1 148 ? 8.906 -8.102 29.016 1 92.94 148 SER B N 1
ATOM 7881 C CA . SER B 1 148 ? 8.898 -8.07 27.547 1 92.94 148 SER B CA 1
ATOM 7882 C C . SER B 1 148 ? 7.539 -8.477 27 1 92.94 148 SER B C 1
ATOM 7884 O O . SER B 1 148 ? 6.934 -9.438 27.469 1 92.94 148 SER B O 1
ATOM 7886 N N . ILE B 1 149 ? 7.07 -7.738 26.062 1 95.75 149 ILE B N 1
ATOM 7887 C CA . ILE B 1 149 ? 5.727 -7.992 25.562 1 95.75 149 ILE B CA 1
ATOM 7888 C C . ILE B 1 149 ? 5.789 -8.367 24.078 1 95.75 149 ILE B C 1
ATOM 7890 O O . ILE B 1 149 ? 6.414 -7.668 23.281 1 95.75 149 ILE B O 1
ATOM 7894 N N . ILE B 1 150 ? 5.18 -9.508 23.703 1 97.19 150 ILE B N 1
ATOM 7895 C CA . ILE B 1 150 ? 4.973 -9.93 22.328 1 97.19 150 ILE B CA 1
ATOM 7896 C C . ILE B 1 150 ? 3.496 -9.797 21.969 1 97.19 150 ILE B C 1
ATOM 7898 O O . ILE B 1 150 ? 2.621 -10.227 22.719 1 97.19 150 ILE B O 1
ATOM 7902 N N . PHE B 1 151 ? 3.211 -9.109 20.922 1 98.12 151 PHE B N 1
ATOM 7903 C CA . PHE B 1 151 ? 1.866 -9.086 20.359 1 98.12 151 PHE B CA 1
ATOM 7904 C C . PHE B 1 151 ? 1.834 -9.797 19 1 98.12 151 PHE B C 1
ATOM 7906 O O . PHE B 1 151 ? 2.625 -9.484 18.109 1 98.12 151 PHE B O 1
ATOM 7913 N N . PHE B 1 152 ? 0.924 -10.719 18.844 1 97.19 152 PHE B N 1
ATOM 7914 C CA . PHE B 1 152 ? 0.813 -11.438 17.594 1 97.19 152 PHE B CA 1
ATOM 7915 C C . PHE B 1 152 ? -0.603 -11.344 17.031 1 97.19 152 PHE B C 1
ATOM 7917 O O . PHE B 1 152 ? -1.566 -11.719 17.703 1 97.19 152 PHE B O 1
ATOM 7924 N N . LEU B 1 153 ? -0.734 -10.805 15.836 1 96.56 153 LEU B N 1
ATOM 7925 C CA . LEU B 1 153 ? -2.021 -10.688 15.156 1 96.56 153 LEU B CA 1
ATOM 7926 C C . LEU B 1 153 ? -2.277 -11.898 14.266 1 96.56 153 LEU B C 1
ATOM 7928 O O . LEU B 1 153 ? -1.47 -12.211 13.391 1 96.56 153 LEU B O 1
ATOM 7932 N N . HIS B 1 154 ? -3.436 -12.531 14.383 1 93.69 154 HIS B N 1
ATOM 7933 C CA . HIS B 1 154 ? -3.709 -13.781 13.68 1 93.69 154 HIS B CA 1
ATOM 7934 C C . HIS B 1 154 ? -4.66 -13.562 12.508 1 93.69 154 HIS B C 1
ATOM 7936 O O . HIS B 1 154 ? -4.98 -14.508 11.781 1 93.69 154 HIS B O 1
ATOM 7942 N N . ILE B 1 155 ? -5.191 -12.383 12.352 1 92.88 155 ILE B N 1
ATOM 7943 C CA . ILE B 1 155 ? -6.051 -12.016 11.234 1 92.88 155 ILE B CA 1
ATOM 7944 C C . ILE B 1 155 ? -5.305 -11.055 10.305 1 92.88 155 ILE B C 1
ATOM 7946 O O . ILE B 1 155 ? -4.211 -10.586 10.641 1 92.88 155 ILE B O 1
ATOM 7950 N N . PRO B 1 156 ? -5.832 -10.75 9.156 1 91.69 156 PRO B N 1
ATOM 7951 C CA . PRO B 1 156 ? -5.168 -9.789 8.273 1 91.69 156 PRO B CA 1
ATOM 7952 C C . PRO B 1 156 ? -5.117 -8.375 8.867 1 91.69 156 PRO B C 1
ATOM 7954 O O . PRO B 1 156 ? -5.773 -8.102 9.875 1 91.69 156 PRO B O 1
ATOM 7957 N N . PHE B 1 157 ? -4.266 -7.582 8.422 1 94.25 157 PHE B N 1
ATOM 7958 C CA . PHE B 1 157 ? -4.23 -6.156 8.719 1 94.25 157 PHE B CA 1
ATOM 7959 C C . PHE B 1 157 ? -4.602 -5.336 7.492 1 94.25 157 PHE B C 1
ATOM 7961 O O . PHE B 1 157 ? -4.094 -5.582 6.395 1 94.25 157 PHE B O 1
ATOM 7968 N N . PRO B 1 158 ? -5.492 -4.465 7.613 1 90.94 158 PRO B N 1
ATOM 7969 C CA . PRO B 1 158 ? -5.996 -3.729 6.453 1 90.94 158 PRO B CA 1
ATOM 7970 C C . PRO B 1 158 ? -5.016 -2.668 5.953 1 90.94 158 PRO B C 1
ATOM 7972 O O . PRO B 1 158 ? -4.031 -2.365 6.633 1 90.94 158 PRO B O 1
ATOM 7975 N N . THR B 1 159 ? -5.277 -2.115 4.781 1 87.5 159 THR B N 1
ATOM 7976 C CA . THR B 1 159 ? -4.496 -1.006 4.246 1 87.5 159 THR B CA 1
ATOM 7977 C C . THR B 1 159 ? -4.676 0.246 5.098 1 87.5 159 THR B C 1
ATOM 7979 O O . THR B 1 159 ? -5.672 0.376 5.816 1 87.5 159 THR B O 1
ATOM 7982 N N . SER B 1 160 ? -3.697 1.18 5 1 87.62 160 SER B N 1
ATOM 7983 C CA . SER B 1 160 ? -3.742 2.395 5.809 1 87.62 160 SER B CA 1
ATOM 7984 C C . SER B 1 160 ? -5 3.205 5.52 1 87.62 160 SER B C 1
ATOM 7986 O O . SER B 1 160 ? -5.559 3.834 6.422 1 87.62 160 SER B O 1
ATOM 7988 N N . GLN B 1 161 ? -5.461 3.188 4.293 1 82.31 161 GLN B N 1
ATOM 7989 C CA . GLN B 1 161 ? -6.656 3.928 3.906 1 82.31 161 GLN B CA 1
ATOM 7990 C C . GLN B 1 161 ? -7.898 3.367 4.594 1 82.31 161 GLN B C 1
ATOM 7992 O O . GLN B 1 161 ? -8.734 4.125 5.086 1 82.31 161 GLN B O 1
ATOM 7997 N N . ILE B 1 162 ? -8 2.043 4.648 1 84.38 162 ILE B N 1
ATOM 7998 C CA . ILE B 1 162 ? -9.141 1.396 5.285 1 84.38 162 ILE B CA 1
ATOM 7999 C C . ILE B 1 162 ? -9.023 1.518 6.801 1 84.38 162 ILE B C 1
ATOM 8001 O O . ILE B 1 162 ? -10.016 1.738 7.492 1 84.38 162 ILE B O 1
ATOM 8005 N N . PHE B 1 163 ? -7.816 1.403 7.336 1 89.69 163 PHE B N 1
ATOM 8006 C CA . PHE B 1 163 ? -7.578 1.455 8.773 1 89.69 163 PHE B CA 1
ATOM 8007 C C . PHE B 1 163 ? -7.984 2.809 9.344 1 89.69 163 PHE B C 1
ATOM 8009 O O . PHE B 1 163 ? -8.453 2.895 10.477 1 89.69 163 PHE B O 1
ATOM 8016 N N . ARG B 1 164 ? -7.891 3.855 8.562 1 86.38 164 ARG B N 1
ATOM 8017 C CA . ARG B 1 164 ? -8.219 5.207 9.016 1 86.38 164 ARG B CA 1
ATOM 8018 C C . ARG B 1 164 ? -9.711 5.344 9.297 1 86.38 164 ARG B C 1
ATOM 8020 O O . ARG B 1 164 ? -10.125 6.242 10.031 1 86.38 164 ARG B O 1
ATOM 8027 N N . ALA B 1 165 ? -10.453 4.488 8.727 1 82.31 165 ALA B N 1
ATOM 8028 C CA . ALA B 1 165 ? -11.891 4.523 8.953 1 82.31 165 ALA B CA 1
ATOM 8029 C C . ALA B 1 165 ? -12.266 3.832 10.258 1 82.31 165 ALA B C 1
ATOM 8031 O O . ALA B 1 165 ? -13.414 3.904 10.703 1 82.31 165 ALA B O 1
ATOM 8032 N N . LEU B 1 166 ? -11.305 3.176 10.906 1 86.38 166 LEU B N 1
ATOM 8033 C CA . LEU B 1 166 ? -11.57 2.438 12.133 1 86.38 166 LEU B CA 1
ATOM 8034 C C . LEU B 1 166 ? -11.789 3.391 13.305 1 86.38 166 LEU B C 1
ATOM 8036 O O . LEU B 1 166 ? -10.969 4.273 13.555 1 86.38 166 LEU B O 1
ATOM 8040 N N . TYR B 1 167 ? -12.93 3.178 13.93 1 81.88 167 TYR B N 1
ATOM 8041 C CA . TYR B 1 167 ? -13.234 3.977 15.117 1 81.88 167 TYR B CA 1
ATOM 8042 C C . TYR B 1 167 ? -12.164 3.791 16.188 1 81.88 167 TYR B C 1
ATOM 8044 O O . TYR B 1 167 ? -11.938 2.674 16.656 1 81.88 167 TYR B O 1
ATOM 8052 N N . CYS B 1 168 ? -11.383 4.809 16.516 1 87.88 168 CYS B N 1
ATOM 8053 C CA . CYS B 1 168 ? -10.305 4.82 17.5 1 87.88 168 CYS B CA 1
ATOM 8054 C C . CYS B 1 168 ? -9.109 4.016 17.016 1 87.88 168 CYS B C 1
ATOM 8056 O O . CYS B 1 168 ? -8.438 3.361 17.812 1 87.88 168 CYS B O 1
ATOM 8058 N N . GLY B 1 169 ? -8.93 4.023 15.734 1 90.38 169 GLY B N 1
ATOM 8059 C CA . GLY B 1 169 ? -7.84 3.287 15.117 1 90.38 169 GLY B CA 1
ATOM 8060 C C . GLY B 1 169 ? -6.473 3.699 15.625 1 90.38 169 GLY B C 1
ATOM 8061 O O . GLY B 1 169 ? -5.594 2.857 15.812 1 90.38 169 GLY B O 1
ATOM 8062 N N . GLU B 1 170 ? -6.25 4.961 15.883 1 88.81 170 GLU B N 1
ATOM 8063 C CA . GLU B 1 170 ? -4.957 5.457 16.344 1 88.81 170 GLU B CA 1
ATOM 8064 C C . GLU B 1 170 ? -4.598 4.875 17.703 1 88.81 170 GLU B C 1
ATOM 8066 O O . GLU B 1 170 ? -3.443 4.52 17.953 1 88.81 170 GLU B O 1
ATOM 8071 N N . ASP B 1 171 ? -5.609 4.797 18.547 1 91.81 171 ASP B N 1
ATOM 8072 C CA . ASP B 1 171 ? -5.391 4.219 19.875 1 91.81 171 ASP B CA 1
ATOM 8073 C C . ASP B 1 171 ? -4.992 2.75 19.781 1 91.81 171 ASP B C 1
ATOM 8075 O O . ASP B 1 171 ? -4.133 2.281 20.516 1 91.81 171 ASP B O 1
ATOM 8079 N N . LEU B 1 172 ? -5.613 2.07 18.891 1 96.06 172 LEU B N 1
ATOM 8080 C CA . LEU B 1 172 ? -5.316 0.657 18.688 1 96.06 172 LEU B CA 1
ATOM 8081 C C . LEU B 1 172 ? -3.895 0.471 18.172 1 96.06 172 LEU B C 1
ATOM 8083 O O . LEU B 1 172 ? -3.182 -0.433 18.609 1 96.06 172 LEU B O 1
ATOM 8087 N N . LEU B 1 173 ? -3.541 1.333 17.25 1 95.12 173 LEU B N 1
ATOM 8088 C CA . LEU B 1 173 ? -2.191 1.276 16.703 1 95.12 173 LEU B CA 1
ATOM 8089 C C . LEU B 1 173 ? -1.149 1.515 17.797 1 95.12 173 LEU B C 1
ATOM 8091 O O . LEU B 1 173 ? -0.149 0.797 17.875 1 95.12 173 LEU B O 1
ATOM 8095 N N . LYS B 1 174 ? -1.376 2.512 18.609 1 94.19 174 LYS B N 1
ATOM 8096 C CA . LYS B 1 174 ? -0.474 2.811 19.719 1 94.19 174 LYS B CA 1
ATOM 8097 C C . LYS B 1 174 ? -0.439 1.662 20.719 1 94.19 174 LYS B C 1
ATOM 8099 O O . LYS B 1 174 ? 0.604 1.382 21.312 1 94.19 174 LYS B O 1
ATOM 8104 N N . GLY B 1 175 ? -1.61 1.06 20.906 1 96.56 175 GLY B N 1
ATOM 8105 C CA . GLY B 1 175 ? -1.663 -0.113 21.766 1 96.56 175 GLY B CA 1
ATOM 8106 C C . GLY B 1 175 ? -0.742 -1.229 21.312 1 96.56 175 GLY B C 1
ATOM 8107 O O . GLY B 1 175 ? 0.014 -1.783 22.109 1 96.56 175 GLY B O 1
ATOM 8108 N N . MET B 1 176 ? -0.749 -1.552 20.047 1 97.19 176 MET B N 1
ATOM 8109 C CA . MET B 1 176 ? 0.118 -2.582 19.484 1 97.19 176 MET B CA 1
ATOM 8110 C C . MET B 1 176 ? 1.586 -2.191 19.625 1 97.19 176 MET B C 1
ATOM 8112 O O . MET B 1 176 ? 2.424 -3.023 19.984 1 97.19 176 MET B O 1
ATOM 8116 N N . LEU B 1 177 ? 1.862 -0.904 19.391 1 96 177 LEU B N 1
ATOM 8117 C CA . LEU B 1 177 ? 3.232 -0.404 19.328 1 96 177 LEU B CA 1
ATOM 8118 C C . LEU B 1 177 ? 3.863 -0.38 20.719 1 96 177 LEU B C 1
ATOM 8120 O O . LEU B 1 177 ? 5.074 -0.182 20.859 1 96 177 LEU B O 1
ATOM 8124 N N . SER B 1 178 ? 3.062 -0.605 21.688 1 95.5 178 SER B N 1
ATOM 8125 C CA . SER B 1 178 ? 3.602 -0.67 23.047 1 95.5 178 SER B CA 1
ATOM 8126 C C . SER B 1 178 ? 4.254 -2.021 23.312 1 95.5 178 SER B C 1
ATOM 8128 O O . SER B 1 178 ? 4.922 -2.201 24.328 1 95.5 178 SER B O 1
ATOM 8130 N N . ALA B 1 179 ? 4.105 -2.969 22.375 1 96.88 179 ALA B N 1
ATOM 8131 C CA . ALA B 1 179 ? 4.805 -4.25 22.469 1 96.88 179 ALA B CA 1
ATOM 8132 C C . ALA B 1 179 ? 6.258 -4.113 22.016 1 96.88 179 ALA B C 1
ATOM 8134 O O . ALA B 1 179 ? 6.637 -3.102 21.422 1 96.88 179 ALA B O 1
ATOM 8135 N N . ASP B 1 180 ? 7.055 -5.086 22.375 1 94.62 180 ASP B N 1
ATOM 8136 C CA . ASP B 1 180 ? 8.453 -5.125 21.953 1 94.62 180 ASP B CA 1
ATOM 8137 C C . ASP B 1 180 ? 8.586 -5.816 20.594 1 94.62 180 ASP B C 1
ATOM 8139 O O . ASP B 1 180 ? 9.484 -5.484 19.812 1 94.62 180 ASP B O 1
ATOM 8143 N N . VAL B 1 181 ? 7.773 -6.793 20.484 1 95.75 181 VAL B N 1
ATOM 8144 C CA . VAL B 1 181 ? 7.734 -7.551 19.234 1 95.75 181 VAL B CA 1
ATOM 8145 C C . VAL B 1 181 ? 6.293 -7.664 18.75 1 95.75 181 VAL B C 1
ATOM 8147 O O . VAL B 1 181 ? 5.387 -7.977 19.531 1 95.75 181 VAL B O 1
ATOM 8150 N N . ILE B 1 182 ? 6.098 -7.324 17.516 1 97.56 182 ILE B N 1
ATOM 8151 C CA . ILE B 1 182 ? 4.801 -7.496 16.875 1 97.56 182 ILE B CA 1
ATOM 8152 C C . ILE B 1 182 ? 4.918 -8.5 15.727 1 97.56 182 ILE B C 1
ATOM 8154 O O . ILE B 1 182 ? 5.75 -8.336 14.836 1 97.56 182 ILE B O 1
ATOM 8158 N N . GLY B 1 183 ? 4.09 -9.523 15.742 1 95.25 183 GLY B N 1
ATOM 8159 C CA . GLY B 1 183 ? 4.184 -10.594 14.758 1 95.25 183 GLY B CA 1
ATOM 8160 C C . GLY B 1 183 ? 2.963 -10.68 13.859 1 95.25 183 GLY B C 1
ATOM 8161 O O . GLY B 1 183 ? 1.845 -10.398 14.297 1 95.25 183 GLY B O 1
ATOM 8162 N N . PHE B 1 184 ? 3.178 -11.055 12.625 1 93.31 184 PHE B N 1
ATOM 8163 C CA . PHE B 1 184 ? 2.154 -11.312 11.617 1 93.31 184 PHE B CA 1
ATOM 8164 C C . PHE B 1 184 ? 2.4 -12.648 10.922 1 93.31 184 PHE B C 1
ATOM 8166 O O . PHE B 1 184 ? 3.529 -13.141 10.906 1 93.31 184 PHE B O 1
ATOM 8173 N N . HIS B 1 185 ? 1.387 -13.156 10.281 1 89 185 HIS B N 1
ATOM 8174 C CA . HIS B 1 185 ? 1.529 -14.438 9.594 1 89 185 HIS B CA 1
ATOM 8175 C C . HIS B 1 185 ? 2.045 -14.25 8.172 1 89 185 HIS B C 1
ATOM 8177 O O . HIS B 1 185 ? 2.676 -15.148 7.613 1 89 185 HIS B O 1
ATOM 8183 N N . ALA B 1 186 ? 1.737 -13.141 7.578 1 87.81 186 ALA B N 1
ATOM 8184 C CA . ALA B 1 186 ? 2.139 -12.875 6.199 1 87.81 186 ALA B CA 1
ATOM 8185 C C . ALA B 1 186 ? 2.711 -11.461 6.059 1 87.81 186 ALA B C 1
ATOM 8187 O O . ALA B 1 186 ? 2.324 -10.555 6.797 1 87.81 186 ALA B O 1
ATOM 8188 N N . PHE B 1 187 ? 3.566 -11.289 5.105 1 87.06 187 PHE B N 1
ATOM 8189 C CA . PHE B 1 187 ? 4.211 -10 4.895 1 87.06 187 PHE B CA 1
ATOM 8190 C C . PHE B 1 187 ? 3.193 -8.945 4.473 1 87.06 187 PHE B C 1
ATOM 8192 O O . PHE B 1 187 ? 3.314 -7.777 4.84 1 87.06 187 PHE B O 1
ATOM 8199 N N . ASP B 1 188 ? 2.264 -9.352 3.732 1 85.75 188 ASP B N 1
ATOM 8200 C CA . ASP B 1 188 ? 1.244 -8.406 3.299 1 85.75 188 ASP B CA 1
ATOM 8201 C C . ASP B 1 188 ? 0.622 -7.684 4.492 1 85.75 188 ASP B C 1
ATOM 8203 O O . ASP B 1 188 ? 0.379 -6.477 4.441 1 85.75 188 ASP B O 1
ATOM 8207 N N . HIS B 1 189 ? 0.377 -8.43 5.52 1 90.94 189 HIS B N 1
ATOM 8208 C CA . HIS B 1 189 ? -0.224 -7.852 6.719 1 90.94 189 HIS B CA 1
ATOM 8209 C C . HIS B 1 189 ? 0.757 -6.938 7.441 1 90.94 189 HIS B C 1
ATOM 8211 O O . HIS B 1 189 ? 0.385 -5.848 7.883 1 90.94 189 HIS B O 1
ATOM 8217 N N . ALA B 1 190 ? 1.984 -7.371 7.5 1 93 190 ALA B N 1
ATOM 8218 C CA . ALA B 1 190 ? 3.021 -6.555 8.125 1 93 190 ALA B CA 1
ATOM 8219 C C . ALA B 1 190 ? 3.238 -5.258 7.352 1 93 190 ALA B C 1
ATOM 8221 O O . ALA B 1 190 ? 3.404 -4.191 7.949 1 93 190 ALA B O 1
ATOM 8222 N N . ARG B 1 191 ? 3.238 -5.402 6.031 1 90.56 191 ARG B N 1
ATOM 8223 C CA . ARG B 1 191 ? 3.434 -4.242 5.168 1 90.56 191 ARG B CA 1
ATOM 8224 C C . ARG B 1 191 ? 2.33 -3.209 5.383 1 90.56 191 ARG B C 1
ATOM 8226 O O . ARG B 1 191 ? 2.602 -2.01 5.453 1 90.56 191 ARG B O 1
ATOM 8233 N N . HIS B 1 192 ? 1.103 -3.635 5.414 1 92.19 192 HIS B N 1
ATOM 8234 C CA . HIS B 1 192 ? -0.021 -2.74 5.668 1 92.19 192 HIS B CA 1
ATOM 8235 C C . HIS B 1 192 ? 0.106 -2.066 7.027 1 92.19 192 HIS B C 1
ATOM 8237 O O . HIS B 1 192 ? -0.177 -0.875 7.168 1 92.19 192 HIS B O 1
ATOM 8243 N N . PHE B 1 193 ? 0.54 -2.812 7.992 1 96.19 193 PHE B N 1
ATOM 8244 C CA . PHE B 1 193 ? 0.742 -2.273 9.328 1 96.19 193 PHE B CA 1
ATOM 8245 C C . PHE B 1 193 ? 1.814 -1.19 9.32 1 96.19 193 PHE B C 1
ATOM 8247 O O . PHE B 1 193 ? 1.622 -0.115 9.891 1 96.19 193 PHE B O 1
ATOM 8254 N N . LEU B 1 194 ? 2.928 -1.52 8.719 1 93.56 194 LEU B N 1
ATOM 8255 C CA . LEU B 1 194 ? 4.043 -0.583 8.633 1 93.56 194 LEU B CA 1
ATOM 8256 C C . LEU B 1 194 ? 3.621 0.699 7.922 1 93.56 194 LEU B C 1
ATOM 8258 O O . LEU B 1 194 ? 3.98 1.798 8.352 1 93.56 194 LEU B O 1
ATOM 8262 N N . ASN B 1 195 ? 2.881 0.531 6.895 1 90.31 195 ASN B N 1
ATOM 8263 C CA . ASN B 1 195 ? 2.381 1.695 6.172 1 90.31 195 ASN B CA 1
ATOM 8264 C C . ASN B 1 195 ? 1.426 2.521 7.027 1 90.31 195 ASN B C 1
ATOM 8266 O O . ASN B 1 195 ? 1.415 3.75 6.945 1 90.31 195 ASN B O 1
ATOM 8270 N N . ALA B 1 196 ? 0.572 1.868 7.758 1 93 196 ALA B N 1
ATOM 8271 C CA . ALA B 1 196 ? -0.33 2.57 8.664 1 93 196 ALA B CA 1
ATOM 8272 C C . ALA B 1 196 ? 0.451 3.357 9.711 1 93 196 ALA B C 1
ATOM 8274 O O . ALA B 1 196 ? 0.123 4.512 10.008 1 93 196 ALA B O 1
ATOM 8275 N N . CYS B 1 197 ? 1.48 2.742 10.305 1 93.56 197 CYS B N 1
ATOM 8276 C CA . CYS B 1 197 ? 2.312 3.42 11.289 1 93.56 197 CYS B CA 1
ATOM 8277 C C . CYS B 1 197 ? 2.98 4.652 10.688 1 93.56 197 CYS B C 1
ATOM 8279 O O . CYS B 1 197 ? 3.049 5.703 11.328 1 93.56 197 CYS B O 1
ATOM 8281 N N . LYS B 1 198 ? 3.406 4.48 9.523 1 88.19 198 LYS B N 1
ATOM 8282 C CA . LYS B 1 198 ? 4.082 5.578 8.836 1 88.19 198 LYS B CA 1
ATOM 8283 C C . LYS B 1 198 ? 3.113 6.711 8.516 1 88.19 198 LYS B C 1
ATOM 8285 O O . LYS B 1 198 ? 3.371 7.867 8.844 1 88.19 198 LYS B O 1
ATOM 8290 N N . ARG B 1 199 ? 2.047 6.461 7.992 1 84.81 199 ARG B N 1
ATOM 8291 C CA . ARG B 1 199 ? 1.138 7.469 7.457 1 84.81 199 ARG B CA 1
ATOM 8292 C C . ARG B 1 199 ? 0.286 8.078 8.562 1 84.81 199 ARG B C 1
ATOM 8294 O O . ARG B 1 199 ? -0.034 9.266 8.523 1 84.81 199 ARG B O 1
ATOM 8301 N N . ILE B 1 200 ? -0.099 7.289 9.539 1 86.88 200 ILE B N 1
ATOM 8302 C CA . ILE B 1 200 ? -1.025 7.754 10.562 1 86.88 200 ILE B CA 1
ATOM 8303 C C . ILE B 1 200 ? -0.245 8.367 11.727 1 86.88 200 ILE B C 1
ATOM 8305 O O . ILE B 1 200 ? -0.657 9.375 12.297 1 86.88 200 ILE B O 1
ATOM 8309 N N . LEU B 1 201 ? 0.917 7.746 12.023 1 87.88 201 LEU B N 1
ATOM 8310 C CA . LEU B 1 201 ? 1.643 8.188 13.203 1 87.88 201 LEU B CA 1
ATOM 8311 C C . LEU B 1 201 ? 2.961 8.852 12.82 1 87.88 201 LEU B C 1
ATOM 8313 O O . LEU B 1 201 ? 3.662 9.398 13.672 1 87.88 201 LEU B O 1
ATOM 8317 N N . GLY B 1 202 ? 3.314 8.805 11.547 1 83.94 202 GLY B N 1
ATOM 8318 C CA . GLY B 1 202 ? 4.547 9.43 11.094 1 83.94 202 GLY B CA 1
ATOM 8319 C C . GLY B 1 202 ? 5.793 8.68 11.523 1 83.94 202 GLY B C 1
ATOM 8320 O O . GLY B 1 202 ? 6.836 9.289 11.766 1 83.94 202 GLY B O 1
ATOM 8321 N N . LEU B 1 203 ? 5.703 7.375 11.641 1 87.44 203 LEU B N 1
ATOM 8322 C CA . LEU B 1 203 ? 6.832 6.574 12.109 1 87.44 203 LEU B CA 1
ATOM 8323 C C . LEU B 1 203 ? 7.621 6.012 10.938 1 87.44 203 LEU B C 1
ATOM 8325 O O . LEU B 1 203 ? 7.055 5.738 9.875 1 87.44 203 LEU B O 1
ATOM 8329 N N . SER B 1 204 ? 8.828 5.895 11.188 1 82.38 204 SER B N 1
ATOM 8330 C CA . SER B 1 204 ? 9.703 5.285 10.188 1 82.38 204 SER B CA 1
ATOM 8331 C C . SER B 1 204 ? 10.125 3.883 10.602 1 82.38 204 SER B C 1
ATOM 8333 O O . SER B 1 204 ? 10.133 3.557 11.797 1 82.38 204 SER B O 1
ATOM 8335 N N . TYR B 1 205 ? 10.344 3.076 9.648 1 86.5 205 TYR B N 1
ATOM 8336 C CA . TYR B 1 205 ? 10.836 1.732 9.93 1 86.5 205 TYR B CA 1
ATOM 8337 C C . TYR B 1 205 ? 12.07 1.416 9.086 1 86.5 205 TYR B C 1
ATOM 8339 O O . TYR B 1 205 ? 12.336 2.088 8.086 1 86.5 205 TYR B O 1
ATOM 8347 N N . PHE B 1 206 ? 12.867 0.455 9.539 1 81.81 206 PHE B N 1
ATOM 8348 C CA . PHE B 1 206 ? 14.125 0.105 8.891 1 81.81 206 PHE B CA 1
ATOM 8349 C C . PHE B 1 206 ? 14.391 -1.395 8.992 1 81.81 206 PHE B C 1
ATOM 8351 O O . PHE B 1 206 ? 13.75 -2.09 9.781 1 81.81 206 PHE B O 1
ATOM 8358 N N . ASN B 1 207 ? 15.266 -1.86 8.109 1 79.75 207 ASN B N 1
ATOM 8359 C CA . ASN B 1 207 ? 15.664 -3.264 8.125 1 79.75 207 ASN B CA 1
ATOM 8360 C C . ASN B 1 207 ? 16.703 -3.539 9.211 1 79.75 207 ASN B C 1
ATOM 8362 O O . ASN B 1 207 ? 17.672 -2.797 9.352 1 79.75 207 ASN B O 1
ATOM 8366 N N . LYS B 1 208 ? 16.438 -4.457 9.969 1 78.94 208 LYS B N 1
ATOM 8367 C CA . LYS B 1 208 ? 17.344 -4.898 11.023 1 78.94 208 LYS B CA 1
ATOM 8368 C C . LYS B 1 208 ? 18.156 -6.113 10.578 1 78.94 208 LYS B C 1
ATOM 8370 O O . LYS B 1 208 ? 17.766 -6.82 9.648 1 78.94 208 LYS B O 1
ATOM 8375 N N . SER B 1 209 ? 19.203 -6.219 11.312 1 73.25 209 SER B N 1
ATOM 8376 C CA . SER B 1 209 ? 20.016 -7.41 11.07 1 73.25 209 SER B CA 1
ATOM 8377 C C . SER B 1 209 ? 19.203 -8.68 11.297 1 73.25 209 SER B C 1
ATOM 8379 O O . SER B 1 209 ? 18.359 -8.734 12.188 1 73.25 209 SER B O 1
ATOM 8381 N N . GLY B 1 210 ? 19.375 -9.664 10.5 1 75.62 210 GLY B N 1
ATOM 8382 C CA . GLY B 1 210 ? 18.672 -10.93 10.633 1 75.62 210 GLY B CA 1
ATOM 8383 C C . GLY B 1 210 ? 17.375 -10.977 9.867 1 75.62 210 GLY B C 1
ATOM 8384 O O . GLY B 1 210 ? 16.594 -11.914 10.016 1 75.62 210 GLY B O 1
ATOM 8385 N N . GLY B 1 211 ? 17.203 -9.961 9.102 1 78.5 211 GLY B N 1
ATOM 8386 C CA . GLY B 1 211 ? 16.031 -9.969 8.25 1 78.5 211 GLY B CA 1
ATOM 8387 C C . GLY B 1 211 ? 14.773 -9.508 8.969 1 78.5 211 GLY B C 1
ATOM 8388 O O . GLY B 1 211 ? 13.664 -9.906 8.609 1 78.5 211 GLY B O 1
ATOM 8389 N N . LEU B 1 212 ? 14.938 -8.844 10.055 1 85.31 212 LEU B N 1
ATOM 8390 C CA . LEU B 1 212 ? 13.805 -8.305 10.797 1 85.31 212 LEU B CA 1
ATOM 8391 C C . LEU B 1 212 ? 13.578 -6.84 10.453 1 85.31 212 LEU B C 1
ATOM 8393 O O . LEU B 1 212 ? 14.375 -6.238 9.734 1 85.31 212 LEU B O 1
ATOM 8397 N N . ILE B 1 213 ? 12.414 -6.359 10.828 1 89.75 213 ILE B N 1
ATOM 8398 C CA . ILE B 1 213 ? 12.094 -4.957 10.586 1 89.75 213 ILE B CA 1
ATOM 8399 C C . ILE B 1 213 ? 11.922 -4.234 11.922 1 89.75 213 ILE B C 1
ATOM 8401 O O . ILE B 1 213 ? 11.336 -4.781 12.859 1 89.75 213 ILE B O 1
ATOM 8405 N N . GLY B 1 214 ? 12.516 -3.105 12.031 1 90.88 214 GLY B N 1
ATOM 8406 C CA . GLY B 1 214 ? 12.383 -2.311 13.242 1 90.88 214 GLY B CA 1
ATOM 8407 C C . GLY B 1 214 ? 11.656 -0.997 13.016 1 90.88 214 GLY B C 1
ATOM 8408 O O . GLY B 1 214 ? 11.836 -0.352 11.977 1 90.88 214 GLY B O 1
ATOM 8409 N N . ILE B 1 215 ? 10.688 -0.688 13.898 1 92.56 215 ILE B N 1
ATOM 8410 C CA . ILE B 1 215 ? 10.031 0.615 13.914 1 92.56 215 ILE B CA 1
ATOM 8411 C C . ILE B 1 215 ? 10.672 1.501 14.984 1 92.56 215 ILE B C 1
ATOM 8413 O O . ILE B 1 215 ? 10.773 1.108 16.141 1 92.56 215 ILE B O 1
ATOM 8417 N N . GLU B 1 216 ? 11.008 2.637 14.594 1 84.88 216 GLU B N 1
ATOM 8418 C CA . GLU B 1 216 ? 11.68 3.549 15.516 1 84.88 216 GLU B CA 1
ATOM 8419 C C . GLU B 1 216 ? 10.672 4.402 16.281 1 84.88 216 GLU B C 1
ATOM 8421 O O . GLU B 1 216 ? 9.914 5.164 15.68 1 84.88 216 GLU B O 1
ATOM 8426 N N . LEU B 1 217 ? 10.656 4.125 17.547 1 85.88 217 LEU B N 1
ATOM 8427 C CA . LEU B 1 217 ? 9.93 5.023 18.438 1 85.88 217 LEU B CA 1
ATOM 8428 C C . LEU B 1 217 ? 10.883 5.973 19.156 1 85.88 217 LEU B C 1
ATOM 8430 O O . LEU B 1 217 ? 12.094 5.902 18.969 1 85.88 217 LEU B O 1
ATOM 8434 N N . GLU B 1 218 ? 10.406 6.926 19.828 1 71.31 218 GLU B N 1
ATOM 8435 C CA . GLU B 1 218 ? 11.234 7.941 20.469 1 71.31 218 GLU B CA 1
ATOM 8436 C C . GLU B 1 218 ? 12.227 7.309 21.438 1 71.31 218 GLU B C 1
ATOM 8438 O O . GLU B 1 218 ? 13.398 7.684 21.469 1 71.31 218 GLU B O 1
ATOM 8443 N N . THR B 1 219 ? 11.781 6.301 22.234 1 71.5 219 THR B N 1
ATOM 8444 C CA . THR B 1 219 ? 12.625 5.781 23.297 1 71.5 219 THR B CA 1
ATOM 8445 C C . THR B 1 219 ? 13 4.328 23.031 1 71.5 219 THR B C 1
ATOM 8447 O O . THR B 1 219 ? 13.82 3.754 23.75 1 71.5 219 THR B O 1
ATOM 8450 N N . ARG B 1 220 ? 12.461 3.783 22.016 1 81.5 220 ARG B N 1
ATOM 8451 C CA . ARG B 1 220 ? 12.719 2.359 21.828 1 81.5 220 ARG B CA 1
ATOM 8452 C C . ARG B 1 220 ? 12.406 1.934 20.391 1 81.5 220 ARG B C 1
ATOM 8454 O O . ARG B 1 220 ? 11.906 2.732 19.609 1 81.5 220 ARG B O 1
ATOM 8461 N N . THR B 1 221 ? 12.82 0.68 20.109 1 87.81 221 THR B N 1
ATOM 8462 C CA . THR B 1 221 ? 12.547 0.089 18.797 1 87.81 221 THR B CA 1
ATOM 8463 C C . THR B 1 221 ? 11.602 -1.104 18.938 1 87.81 221 THR B C 1
ATOM 8465 O O . THR B 1 221 ? 11.758 -1.926 19.844 1 87.81 221 THR B O 1
ATOM 8468 N N . VAL B 1 222 ? 10.617 -1.079 18.172 1 94.5 222 VAL B N 1
ATOM 8469 C CA . VAL B 1 222 ? 9.695 -2.211 18.109 1 94.5 222 VAL B CA 1
ATOM 8470 C C . VAL B 1 222 ? 10.055 -3.113 16.938 1 94.5 222 VAL B C 1
ATOM 8472 O O . VAL B 1 222 ? 10.25 -2.635 15.812 1 94.5 222 VAL B O 1
ATOM 8475 N N . THR B 1 223 ? 10.172 -4.406 17.188 1 94.12 223 THR B N 1
ATOM 8476 C CA . THR B 1 223 ? 10.547 -5.355 16.141 1 94.12 223 THR B CA 1
ATOM 8477 C C . THR B 1 223 ? 9.305 -6.004 15.531 1 94.12 223 THR B C 1
ATOM 8479 O O . THR B 1 223 ? 8.406 -6.438 16.25 1 94.12 223 THR B O 1
ATOM 8482 N N . VAL B 1 224 ? 9.289 -5.984 14.219 1 94.81 224 VAL B N 1
ATOM 8483 C CA . VAL B 1 224 ? 8.195 -6.629 13.492 1 94.81 224 VAL B CA 1
ATOM 8484 C C . VAL B 1 224 ? 8.695 -7.926 12.852 1 94.81 224 VAL B C 1
ATOM 8486 O O . VAL B 1 224 ? 9.719 -7.934 12.172 1 94.81 224 VAL B O 1
ATOM 8489 N N . LEU B 1 225 ? 8.031 -8.945 13.102 1 91.06 225 LEU B N 1
ATOM 8490 C CA . LEU B 1 225 ? 8.453 -10.211 12.523 1 91.06 225 LEU B CA 1
ATOM 8491 C C . LEU B 1 225 ? 7.316 -10.867 11.75 1 91.06 225 LEU B C 1
ATOM 8493 O O . LEU B 1 225 ? 6.145 -10.617 12.039 1 91.06 225 LEU B O 1
ATOM 8497 N N . ILE B 1 226 ? 7.621 -11.594 10.742 1 89.25 226 ILE B N 1
ATOM 8498 C CA . ILE B 1 226 ? 6.711 -12.391 9.93 1 89.25 226 ILE B CA 1
ATOM 8499 C C . ILE B 1 226 ? 6.984 -13.875 10.148 1 89.25 226 ILE B C 1
ATOM 8501 O O . ILE B 1 226 ? 8.094 -14.352 9.898 1 89.25 226 ILE B O 1
ATOM 8505 N N . SER B 1 227 ? 6.016 -14.523 10.68 1 86.56 227 SER B N 1
ATOM 8506 C CA . SER B 1 227 ? 6.18 -15.945 10.969 1 86.56 227 SER B CA 1
ATOM 8507 C C . SER B 1 227 ? 4.84 -16.672 10.93 1 86.56 227 SER B C 1
ATOM 8509 O O . SER B 1 227 ? 3.9 -16.297 11.625 1 86.56 227 SER B O 1
ATOM 8511 N N . HIS B 1 228 ? 4.793 -17.672 10.086 1 86.94 228 HIS B N 1
ATOM 8512 C CA . HIS B 1 228 ? 3.561 -18.453 9.992 1 86.94 228 HIS B CA 1
ATOM 8513 C C . HIS B 1 228 ? 3.572 -19.625 10.961 1 86.94 228 HIS B C 1
ATOM 8515 O O . HIS B 1 228 ? 4.578 -20.344 11.07 1 86.94 228 HIS B O 1
ATOM 8521 N N . VAL B 1 229 ? 2.502 -19.844 11.609 1 88.81 229 VAL B N 1
ATOM 8522 C CA . VAL B 1 229 ? 2.389 -20.969 12.531 1 88.81 229 VAL B CA 1
ATOM 8523 C C . VAL B 1 229 ? 2.223 -22.266 11.742 1 88.81 229 VAL B C 1
ATOM 8525 O O . VAL B 1 229 ? 1.548 -22.297 10.711 1 88.81 229 VAL B O 1
ATOM 8528 N N . GLY B 1 230 ? 2.891 -23.312 12.211 1 89.06 230 GLY B N 1
ATOM 8529 C CA . GLY B 1 230 ? 2.785 -24.609 11.57 1 89.06 230 GLY B CA 1
ATOM 8530 C C . GLY B 1 230 ? 1.835 -25.562 12.289 1 89.06 230 GLY B C 1
ATOM 8531 O O . GLY B 1 230 ? 1.037 -25.125 13.117 1 89.06 230 GLY B O 1
ATOM 8532 N N . ILE B 1 231 ? 1.793 -26.766 11.82 1 93.56 231 ILE B N 1
ATOM 8533 C CA . ILE B 1 231 ? 0.98 -27.812 12.43 1 93.56 231 ILE B CA 1
ATOM 8534 C C . ILE B 1 231 ? 1.88 -28.797 13.164 1 93.56 231 ILE B C 1
ATOM 8536 O O . ILE B 1 231 ? 3.078 -28.891 12.883 1 93.56 231 ILE B O 1
ATOM 8540 N N . GLU B 1 232 ? 1.263 -29.516 14.109 1 93.81 232 GLU B N 1
ATOM 8541 C CA . GLU B 1 232 ? 1.991 -30.547 14.836 1 93.81 232 GLU B CA 1
ATOM 8542 C C . GLU B 1 232 ? 1.849 -31.906 14.156 1 93.81 232 GLU B C 1
ATOM 8544 O O . GLU B 1 232 ? 0.965 -32.688 14.508 1 93.81 232 GLU B O 1
ATOM 8549 N N . GLY B 1 233 ? 2.834 -32.25 13.367 1 92.12 233 GLY B N 1
ATOM 8550 C CA . GLY B 1 233 ? 2.793 -33.469 12.57 1 92.12 233 GLY B CA 1
ATOM 8551 C C . GLY B 1 233 ? 2.678 -34.75 13.406 1 92.12 233 GLY B C 1
ATOM 8552 O O . GLY B 1 233 ? 1.967 -35.688 13.031 1 92.12 233 GLY B O 1
ATOM 8553 N N . SER B 1 234 ? 3.312 -34.719 14.508 1 91.88 234 SER B N 1
ATOM 8554 C CA . SER B 1 234 ? 3.299 -35.906 15.367 1 91.88 234 SER B CA 1
ATOM 8555 C C . SER B 1 234 ? 1.892 -36.219 15.875 1 91.88 234 SER B C 1
ATOM 8557 O O . SER B 1 234 ? 1.479 -37.375 15.93 1 91.88 234 SER B O 1
ATOM 8559 N N . LEU B 1 235 ? 1.196 -35.188 16.203 1 92.88 235 LEU B N 1
ATOM 8560 C CA . LEU B 1 235 ? -0.173 -35.344 16.672 1 92.88 235 LEU B CA 1
ATOM 8561 C C . LEU B 1 235 ? -1.076 -35.875 15.547 1 92.88 235 LEU B C 1
ATOM 8563 O O . LEU B 1 235 ? -1.964 -36.688 15.789 1 92.88 235 LEU B O 1
ATOM 8567 N N . LEU B 1 236 ? -0.857 -35.406 14.367 1 94.44 236 LEU B N 1
ATOM 8568 C CA . LEU B 1 236 ? -1.663 -35.844 13.219 1 94.44 236 LEU B CA 1
ATOM 8569 C C . LEU B 1 236 ? -1.37 -37.281 12.852 1 94.44 236 LEU B C 1
ATOM 8571 O O . LEU B 1 236 ? -2.287 -38.031 12.539 1 94.44 236 LEU B O 1
ATOM 8575 N N . THR B 1 237 ? -0.099 -37.656 12.922 1 93.19 237 THR B N 1
ATOM 8576 C CA . THR B 1 237 ? 0.297 -39 12.602 1 93.19 237 THR B CA 1
ATOM 8577 C C . THR B 1 237 ? -0.33 -40 13.586 1 93.19 237 THR B C 1
ATOM 8579 O O . THR B 1 237 ? -0.799 -41.062 13.188 1 93.19 237 THR B O 1
ATOM 8582 N N . LYS B 1 238 ? -0.376 -39.594 14.805 1 94.12 238 LYS B N 1
ATOM 8583 C CA . LYS B 1 238 ? -1.005 -40.438 15.82 1 94.12 238 LYS B CA 1
ATOM 8584 C C . LYS B 1 238 ? -2.504 -40.594 15.57 1 94.12 238 LYS B C 1
ATOM 8586 O O . LYS B 1 238 ? -3.064 -41.688 15.711 1 94.12 238 LYS B O 1
ATOM 8591 N N . ALA B 1 239 ? -3.1 -39.531 15.234 1 94.44 239 ALA B N 1
ATOM 8592 C CA . ALA B 1 239 ? -4.535 -39.531 14.961 1 94.44 239 ALA B CA 1
ATOM 8593 C C . ALA B 1 239 ? -4.852 -40.406 13.734 1 94.44 239 ALA B C 1
ATOM 8595 O O . ALA B 1 239 ? -5.867 -41.094 13.711 1 94.44 239 ALA B O 1
ATOM 8596 N N . MET B 1 240 ? -4.039 -40.406 12.742 1 93.75 240 MET B N 1
ATOM 8597 C CA . MET B 1 240 ? -4.219 -41.156 11.5 1 93.75 240 MET B CA 1
ATOM 8598 C C . MET B 1 240 ? -4.242 -42.656 11.766 1 93.75 240 MET B C 1
ATOM 8600 O O . MET B 1 240 ? -4.918 -43.406 11.062 1 93.75 240 MET B O 1
ATOM 8604 N N . ALA B 1 241 ? -3.516 -43 12.805 1 91.69 241 ALA B N 1
ATOM 8605 C CA . ALA B 1 241 ? -3.35 -44.406 13.102 1 91.69 241 ALA B CA 1
ATOM 8606 C C . ALA B 1 241 ? -4.531 -44.938 13.906 1 91.69 241 ALA B C 1
ATOM 8608 O O . ALA B 1 241 ? -4.711 -46.156 14.031 1 91.69 241 ALA B O 1
ATOM 8609 N N . THR B 1 242 ? -5.383 -44.094 14.312 1 95.44 242 THR B N 1
ATOM 8610 C CA . THR B 1 242 ? -6.508 -44.531 15.133 1 95.44 242 THR B CA 1
ATOM 8611 C C . THR B 1 242 ? -7.566 -45.219 14.281 1 95.44 242 THR B C 1
ATOM 8613 O O . THR B 1 242 ? -7.738 -44.875 13.109 1 95.44 242 THR B O 1
ATOM 8616 N N . ALA B 1 243 ? -8.328 -46.156 14.891 1 95.75 243 ALA B N 1
ATOM 8617 C CA . ALA B 1 243 ? -9.375 -46.906 14.203 1 95.75 243 ALA B CA 1
ATOM 8618 C C . ALA B 1 243 ? -10.523 -46 13.781 1 95.75 243 ALA B C 1
ATOM 8620 O O . ALA B 1 243 ? -11.133 -46.188 12.727 1 95.75 243 ALA B O 1
ATOM 8621 N N . ARG B 1 244 ? -10.734 -45.062 14.531 1 96 244 ARG B N 1
ATOM 8622 C CA . ARG B 1 244 ? -11.828 -44.125 14.242 1 96 244 ARG B CA 1
ATOM 8623 C C . ARG B 1 244 ? -11.586 -43.406 12.93 1 96 244 ARG B C 1
ATOM 8625 O O . ARG B 1 244 ? -12.484 -43.312 12.086 1 96 244 ARG B O 1
ATOM 8632 N N . VAL B 1 245 ? -10.438 -42.906 12.758 1 96.62 245 VAL B N 1
ATOM 8633 C CA . VAL B 1 245 ? -10.086 -42.156 11.555 1 96.62 245 VAL B CA 1
ATOM 8634 C C . VAL B 1 245 ? -10.133 -43.062 10.344 1 96.62 245 VAL B C 1
ATOM 8636 O O . VAL B 1 245 ? -10.648 -42.688 9.289 1 96.62 245 VAL B O 1
ATOM 8639 N N . GLN B 1 246 ? -9.664 -44.281 10.461 1 95 246 GLN B N 1
ATOM 8640 C CA . GLN B 1 246 ? -9.656 -45.219 9.367 1 95 246 GLN B CA 1
ATOM 8641 C C . GLN B 1 246 ? -11.078 -45.625 8.961 1 95 246 GLN B C 1
ATOM 8643 O O . GLN B 1 246 ? -11.398 -45.688 7.77 1 95 246 GLN B O 1
ATOM 8648 N N . GLU B 1 247 ? -11.883 -45.781 9.969 1 96.94 247 GLU B N 1
ATOM 8649 C CA . GLU B 1 247 ? -13.273 -46.156 9.711 1 96.94 247 GLU B CA 1
ATOM 8650 C C . GLU B 1 247 ? -14.031 -45 9.039 1 96.94 247 GLU B C 1
ATOM 8652 O O . GLU B 1 247 ? -14.797 -45.25 8.094 1 96.94 247 GLU B O 1
ATOM 8657 N N . GLU B 1 248 ? -13.82 -43.906 9.555 1 96.44 248 GLU B N 1
ATOM 8658 C CA . GLU B 1 248 ? -14.508 -42.75 8.992 1 96.44 248 GLU B CA 1
ATOM 8659 C C . GLU B 1 248 ? -14.031 -42.438 7.57 1 96.44 248 GLU B C 1
ATOM 8661 O O . GLU B 1 248 ? -14.82 -42.031 6.719 1 96.44 248 GLU B O 1
ATOM 8666 N N . THR B 1 249 ? -12.742 -42.594 7.309 1 96.44 249 THR B N 1
ATOM 8667 C CA . THR B 1 249 ? -12.188 -42.438 5.969 1 96.44 249 THR B CA 1
ATOM 8668 C C . THR B 1 249 ? -12.812 -43.438 5 1 96.44 249 THR B C 1
ATOM 8670 O O . THR B 1 249 ? -13.242 -43.062 3.906 1 96.44 249 THR B O 1
ATOM 8673 N N . ALA B 1 250 ? -12.898 -44.625 5.445 1 96.25 250 ALA B N 1
ATOM 8674 C CA . ALA B 1 250 ? -13.469 -45.688 4.621 1 96.25 250 ALA B CA 1
ATOM 8675 C C . ALA B 1 250 ? -14.953 -45.469 4.383 1 96.25 250 ALA B C 1
ATOM 8677 O O . ALA B 1 250 ? -15.469 -45.75 3.291 1 96.25 250 ALA B O 1
ATOM 8678 N N . ALA B 1 251 ? -15.602 -45 5.398 1 97.19 251 ALA B N 1
ATOM 8679 C CA . ALA B 1 251 ? -17.031 -44.75 5.289 1 97.19 251 ALA B CA 1
ATOM 8680 C C . ALA B 1 251 ? -17.312 -43.656 4.242 1 97.19 251 ALA B C 1
ATOM 8682 O O . ALA B 1 251 ? -18.266 -43.781 3.461 1 97.19 251 ALA B O 1
ATOM 8683 N N . LEU B 1 252 ? -16.562 -42.656 4.277 1 96.81 252 LEU B N 1
ATOM 8684 C CA . LEU B 1 252 ? -16.734 -41.562 3.322 1 96.81 252 LEU B CA 1
ATOM 8685 C C . LEU B 1 252 ? -16.438 -42.031 1.903 1 96.81 252 LEU B C 1
ATOM 8687 O O . LEU B 1 252 ? -17.141 -41.688 0.959 1 96.81 252 LEU B O 1
ATOM 8691 N N . ARG B 1 253 ? -15.414 -42.875 1.732 1 96.12 253 ARG B N 1
ATOM 8692 C CA . ARG B 1 253 ? -15.047 -43.406 0.424 1 96.12 253 ARG B CA 1
ATOM 8693 C C . ARG B 1 253 ? -16.094 -44.375 -0.083 1 96.12 253 ARG B C 1
ATOM 8695 O O . ARG B 1 253 ? -16.359 -44.438 -1.285 1 96.12 253 ARG B O 1
ATOM 8702 N N . HIS B 1 254 ? -16.672 -45.062 0.865 1 96.94 254 HIS B N 1
ATOM 8703 C CA . HIS B 1 254 ? -17.719 -46 0.491 1 96.94 254 HIS B CA 1
ATOM 8704 C C . HIS B 1 254 ? -19 -45.312 0.071 1 96.94 254 HIS B C 1
ATOM 8706 O O . HIS B 1 254 ? -19.672 -45.719 -0.875 1 96.94 254 HIS B O 1
ATOM 8712 N N . LYS B 1 255 ? -19.266 -44.281 0.764 1 96.88 255 LYS B N 1
ATOM 8713 C CA . LYS B 1 255 ? -20.453 -43.5 0.46 1 96.88 255 LYS B CA 1
ATOM 8714 C C . LYS B 1 255 ? -20.406 -42.969 -0.966 1 96.88 255 LYS B C 1
ATOM 8716 O O . LYS B 1 255 ? -21.438 -42.875 -1.639 1 96.88 255 LYS B O 1
ATOM 8721 N N . HIS B 1 256 ? -19.25 -42.594 -1.396 1 96.75 256 HIS B N 1
ATOM 8722 C CA . HIS B 1 256 ? -19.078 -42.031 -2.73 1 96.75 256 HIS B CA 1
ATOM 8723 C C . HIS B 1 256 ? -18.125 -42.875 -3.564 1 96.75 256 HIS B C 1
ATOM 8725 O O . HIS B 1 256 ? -17.172 -42.375 -4.148 1 96.75 256 HIS B O 1
ATOM 8731 N N . LYS B 1 257 ? -18.406 -44.062 -3.631 1 95 257 LYS B N 1
ATOM 8732 C CA . LYS B 1 257 ? -17.531 -45.031 -4.27 1 95 257 LYS B CA 1
ATOM 8733 C C . LYS B 1 257 ? -17.281 -44.688 -5.734 1 95 257 LYS B C 1
ATOM 8735 O O . LYS B 1 257 ? -18.219 -44.375 -6.469 1 95 257 LYS B O 1
ATOM 8740 N N . GLY B 1 258 ? -15.984 -44.688 -6.102 1 93.44 258 GLY B N 1
ATOM 8741 C CA . GLY B 1 258 ? -15.594 -44.5 -7.492 1 93.44 258 GLY B CA 1
ATOM 8742 C C . GLY B 1 258 ? -15.531 -43.031 -7.91 1 93.44 258 GLY B C 1
ATOM 8743 O O . GLY B 1 258 ? -15.219 -42.75 -9.062 1 93.44 258 GLY B O 1
ATOM 8744 N N . LYS B 1 259 ? -15.852 -42.25 -7.008 1 96.44 259 LYS B N 1
ATOM 8745 C CA . LYS B 1 259 ? -15.867 -40.812 -7.355 1 96.44 259 LYS B CA 1
ATOM 8746 C C . LYS B 1 259 ? -14.656 -40.094 -6.789 1 96.44 259 LYS B C 1
ATOM 8748 O O . LYS B 1 259 ? -14.086 -40.531 -5.777 1 96.44 259 LYS B O 1
ATOM 8753 N N . LEU B 1 260 ? -14.227 -39.062 -7.496 1 96.75 260 LEU B N 1
ATOM 8754 C CA . LEU B 1 260 ? -13.227 -38.125 -6.969 1 96.75 260 LEU B CA 1
ATOM 8755 C C . LEU B 1 260 ? -13.859 -37.156 -5.973 1 96.75 260 LEU B C 1
ATOM 8757 O O . LEU B 1 260 ? -14.906 -36.594 -6.25 1 96.75 260 LEU B O 1
ATOM 8761 N N . LEU B 1 261 ? -13.266 -37 -4.82 1 98.06 261 LEU B N 1
ATOM 8762 C CA . LEU B 1 261 ? -13.852 -36.188 -3.762 1 98.06 261 LEU B CA 1
ATOM 8763 C C . LEU B 1 261 ? -13.125 -34.844 -3.65 1 98.06 261 LEU B C 1
ATOM 8765 O O . LEU B 1 261 ? -11.906 -34.812 -3.488 1 98.06 261 LEU B O 1
ATOM 8769 N N . ILE B 1 262 ? -13.891 -33.75 -3.766 1 98.44 262 ILE B N 1
ATOM 8770 C CA . ILE B 1 262 ? -13.422 -32.406 -3.539 1 98.44 262 ILE B CA 1
ATOM 8771 C C . ILE B 1 262 ? -13.906 -31.906 -2.174 1 98.44 262 ILE B C 1
ATOM 8773 O O . ILE B 1 262 ? -15.109 -31.797 -1.937 1 98.44 262 ILE B O 1
ATOM 8777 N N . ALA B 1 263 ? -12.977 -31.594 -1.353 1 98.12 263 ALA B N 1
ATOM 8778 C CA . ALA B 1 263 ? -13.336 -31.25 0.021 1 98.12 263 ALA B CA 1
ATOM 8779 C C . ALA B 1 263 ? -13.383 -29.734 0.212 1 98.12 263 ALA B C 1
ATOM 8781 O O . ALA B 1 263 ? -12.586 -29 -0.377 1 98.12 263 ALA B O 1
ATOM 8782 N N . GLY B 1 264 ? -14.305 -29.25 0.999 1 97.31 264 GLY B N 1
ATOM 8783 C CA . GLY B 1 264 ? -14.398 -27.906 1.54 1 97.31 264 GLY B CA 1
ATOM 8784 C C . GLY B 1 264 ? -14.789 -27.875 3.006 1 97.31 264 GLY B C 1
ATOM 8785 O O . GLY B 1 264 ? -15.688 -28.609 3.43 1 97.31 264 GLY B O 1
ATOM 8786 N N . LEU B 1 265 ? -14.062 -27.234 3.799 1 97.44 265 LEU B N 1
ATOM 8787 C CA . LEU B 1 265 ? -14.344 -26.984 5.211 1 97.44 265 LEU B CA 1
ATOM 8788 C C . LEU B 1 265 ? -14.172 -25.516 5.555 1 97.44 265 LEU B C 1
ATOM 8790 O O . LEU B 1 265 ? -13.055 -25 5.562 1 97.44 265 LEU B O 1
ATOM 8794 N N . ASP B 1 266 ? -15.32 -24.875 5.84 1 96 266 ASP B N 1
ATOM 8795 C CA . ASP B 1 266 ? -15.273 -23.438 6 1 96 266 ASP B CA 1
ATOM 8796 C C . ASP B 1 266 ? -16.25 -22.969 7.074 1 96 266 ASP B C 1
ATOM 8798 O O . ASP B 1 266 ? -17.25 -23.641 7.344 1 96 266 ASP B O 1
ATOM 8802 N N . ILE B 1 267 ? -15.938 -21.859 7.66 1 94.5 267 ILE B N 1
ATOM 8803 C CA . ILE B 1 267 ? -16.906 -21.172 8.508 1 94.5 267 ILE B CA 1
ATOM 8804 C C . ILE B 1 267 ? -18 -20.562 7.641 1 94.5 267 ILE B C 1
ATOM 8806 O O . ILE B 1 267 ? -17.734 -20 6.574 1 94.5 267 ILE B O 1
ATOM 8810 N N . SER B 1 268 ? -19.219 -20.719 8.086 1 94 268 SER B N 1
ATOM 8811 C CA . SER B 1 268 ? -20.344 -20.172 7.324 1 94 268 SER B CA 1
ATOM 8812 C C . SER B 1 268 ? -20.406 -18.656 7.438 1 94 268 SER B C 1
ATOM 8814 O O . SER B 1 268 ? -21.25 -18.109 8.164 1 94 268 SER B O 1
ATOM 8816 N N . GLN B 1 269 ? -19.641 -18.062 6.719 1 90.06 269 GLN B N 1
ATOM 8817 C CA . GLN B 1 269 ? -19.562 -16.609 6.625 1 90.06 269 GLN B CA 1
ATOM 8818 C C . GLN B 1 269 ? -19.219 -16.172 5.207 1 90.06 269 GLN B C 1
ATOM 8820 O O . GLN B 1 269 ? -18.609 -16.922 4.445 1 90.06 269 GLN B O 1
ATOM 8825 N N . ARG B 1 270 ? -19.484 -15.039 4.945 1 84.12 270 ARG B N 1
ATOM 8826 C CA . ARG B 1 270 ? -19.281 -14.523 3.596 1 84.12 270 ARG B CA 1
ATOM 8827 C C . ARG B 1 270 ? -17.797 -14.547 3.217 1 84.12 270 ARG B C 1
ATOM 8829 O O . ARG B 1 270 ? -17.453 -14.812 2.064 1 84.12 270 ARG B O 1
ATOM 8836 N N . LEU B 1 271 ? -16.969 -14.211 4.09 1 87.44 271 LEU B N 1
ATOM 8837 C CA . LEU B 1 271 ? -15.539 -14.086 3.834 1 87.44 271 LEU B CA 1
ATOM 8838 C C . LEU B 1 271 ? -14.945 -15.438 3.449 1 87.44 271 LEU B C 1
ATOM 8840 O O . LEU B 1 271 ? -13.867 -15.5 2.85 1 87.44 271 LEU B O 1
ATOM 8844 N N . SER B 1 272 ? -15.664 -16.531 3.752 1 92.38 272 SER B N 1
ATOM 8845 C CA . SER B 1 272 ? -15.148 -17.875 3.467 1 92.38 272 SER B CA 1
ATOM 8846 C C . SER B 1 272 ? -15.305 -18.219 1.99 1 92.38 272 SER B C 1
ATOM 8848 O O . SER B 1 272 ? -14.672 -19.156 1.498 1 92.38 272 SER B O 1
ATOM 8850 N N . GLY B 1 273 ? -16.188 -17.562 1.245 1 91.31 273 GLY B N 1
ATOM 8851 C CA . GLY B 1 273 ? -16.328 -17.719 -0.193 1 91.31 273 GLY B CA 1
ATOM 8852 C C . GLY B 1 273 ? -16.953 -19.047 -0.586 1 91.31 273 GLY B C 1
ATOM 8853 O O . GLY B 1 273 ? -16.719 -19.562 -1.68 1 91.31 273 GLY B O 1
ATOM 8854 N N . ILE B 1 274 ? -17.828 -19.625 0.338 1 94.94 274 ILE B N 1
ATOM 8855 C CA . ILE B 1 274 ? -18.469 -20.906 0.06 1 94.94 274 ILE B CA 1
ATOM 8856 C C . ILE B 1 274 ? -19.344 -20.781 -1.186 1 94.94 274 ILE B C 1
ATOM 8858 O O . ILE B 1 274 ? -19.359 -21.688 -2.033 1 94.94 274 ILE B O 1
ATOM 8862 N N . ALA B 1 275 ? -20.047 -19.719 -1.288 1 90.12 275 ALA B N 1
ATOM 8863 C CA . ALA B 1 275 ? -20.938 -19.5 -2.432 1 90.12 275 ALA B CA 1
ATOM 8864 C C . ALA B 1 275 ? -20.141 -19.484 -3.738 1 90.12 275 ALA B C 1
ATOM 8866 O O . ALA B 1 275 ? -20.562 -20.078 -4.73 1 90.12 275 ALA B O 1
ATOM 8867 N N . LEU B 1 276 ? -19.031 -18.812 -3.771 1 89.56 276 LEU B N 1
ATOM 8868 C CA . LEU B 1 276 ? -18.188 -18.719 -4.965 1 89.56 276 LEU B CA 1
ATOM 8869 C C . LEU B 1 276 ? -17.641 -20.094 -5.34 1 89.56 276 LEU B C 1
ATOM 8871 O O . LEU B 1 276 ? -17.547 -20.438 -6.52 1 89.56 276 LEU B O 1
ATOM 8875 N N . LYS B 1 277 ? -17.312 -20.828 -4.332 1 95.38 277 LYS B N 1
ATOM 8876 C CA . LYS B 1 277 ? -16.844 -22.188 -4.531 1 95.38 277 LYS B CA 1
ATOM 8877 C C . LYS B 1 277 ? -17.922 -23.047 -5.199 1 95.38 277 LYS B C 1
ATOM 8879 O O . LYS B 1 277 ? -17.641 -23.766 -6.164 1 95.38 277 LYS B O 1
ATOM 8884 N N . LEU B 1 278 ? -19.125 -22.953 -4.699 1 95.5 278 LEU B N 1
ATOM 8885 C CA . LEU B 1 278 ? -20.234 -23.75 -5.215 1 95.5 278 LEU B CA 1
ATOM 8886 C C . LEU B 1 278 ? -20.609 -23.297 -6.621 1 95.5 278 LEU B C 1
ATOM 8888 O O . LEU B 1 278 ? -20.969 -24.125 -7.469 1 95.5 278 LEU B O 1
ATOM 8892 N N . LEU B 1 279 ? -20.531 -22 -6.84 1 91.81 279 LEU B N 1
ATOM 8893 C CA . LEU B 1 279 ? -20.812 -21.484 -8.172 1 91.81 279 LEU B CA 1
ATOM 8894 C C . LEU B 1 279 ? -19.797 -22 -9.18 1 91.81 279 LEU B C 1
ATOM 8896 O O . LEU B 1 279 ? -20.156 -22.344 -10.312 1 91.81 279 LEU B O 1
ATOM 8900 N N . ALA B 1 280 ? -18.562 -22.031 -8.805 1 93.75 280 ALA B N 1
ATOM 8901 C CA . ALA B 1 280 ? -17.516 -22.562 -9.672 1 93.75 280 ALA B CA 1
ATOM 8902 C C . ALA B 1 280 ? -17.734 -24.047 -9.945 1 93.75 280 ALA B C 1
ATOM 8904 O O . ALA B 1 280 ? -17.562 -24.516 -11.078 1 93.75 280 ALA B O 1
ATOM 8905 N N . PHE B 1 281 ? -18.156 -24.797 -8.922 1 96.88 281 PHE B N 1
ATOM 8906 C CA . PHE B 1 281 ? -18.438 -26.219 -9.07 1 96.88 281 PHE B CA 1
ATOM 8907 C C . PHE B 1 281 ? -19.609 -26.453 -10 1 96.88 281 PHE B C 1
ATOM 8909 O O . PHE B 1 281 ? -19.578 -27.328 -10.859 1 96.88 281 PHE B O 1
ATOM 8916 N N . GLU B 1 282 ? -20.625 -25.609 -9.781 1 95.06 282 GLU B N 1
ATOM 8917 C CA . GLU B 1 282 ? -21.781 -25.688 -10.672 1 95.06 282 GLU B CA 1
ATOM 8918 C C . GLU B 1 282 ? -21.375 -25.453 -12.125 1 95.06 282 GLU B C 1
ATOM 8920 O O . GLU B 1 282 ? -21.812 -26.188 -13.023 1 95.06 282 GLU B O 1
ATOM 8925 N N . ARG B 1 283 ? -20.578 -24.516 -12.289 1 93.19 283 ARG B N 1
ATOM 8926 C CA . ARG B 1 283 ? -20.125 -24.188 -13.633 1 93.19 283 ARG B CA 1
ATOM 8927 C C . ARG B 1 283 ? -19.266 -25.312 -14.203 1 93.19 283 ARG B C 1
ATOM 8929 O O . ARG B 1 283 ? -19.297 -25.594 -15.398 1 93.19 283 ARG B O 1
ATOM 8936 N N . LEU B 1 284 ? -18.422 -25.875 -13.391 1 96.31 284 LEU B N 1
ATOM 8937 C CA . LEU B 1 284 ? -17.609 -27.016 -13.812 1 96.31 284 LEU B CA 1
ATOM 8938 C C . LEU B 1 284 ? -18.5 -28.125 -14.375 1 96.31 284 LEU B C 1
ATOM 8940 O O . LEU B 1 284 ? -18.219 -28.656 -15.453 1 96.31 284 LEU B O 1
ATOM 8944 N N . LEU B 1 285 ? -19.594 -28.453 -13.68 1 96.75 285 LEU B N 1
ATOM 8945 C CA . LEU B 1 285 ? -20.484 -29.531 -14.078 1 96.75 285 LEU B CA 1
ATOM 8946 C C . LEU B 1 285 ? -21.266 -29.156 -15.328 1 96.75 285 LEU B C 1
ATOM 8948 O O . LEU B 1 285 ? -21.641 -30.031 -16.109 1 96.75 285 LEU B O 1
ATOM 8952 N N . THR B 1 286 ? -21.438 -27.844 -15.438 1 94.38 286 THR B N 1
ATOM 8953 C CA . THR B 1 286 ? -22.172 -27.375 -16.609 1 94.38 286 THR B CA 1
ATOM 8954 C C . THR B 1 286 ? -21.297 -27.422 -17.844 1 94.38 286 THR B C 1
ATOM 8956 O O . THR B 1 286 ? -21.75 -27.859 -18.922 1 94.38 286 THR B O 1
ATOM 8959 N N . GLU B 1 287 ? -20.062 -27.109 -17.75 1 93.69 287 GLU B N 1
ATOM 8960 C CA . GLU B 1 287 ? -19.172 -26.984 -18.891 1 93.69 287 GLU B CA 1
ATOM 8961 C C . GLU B 1 287 ? -18.516 -28.312 -19.234 1 93.69 287 GLU B C 1
ATOM 8963 O O . GLU B 1 287 ? -18.156 -28.578 -20.375 1 93.69 287 GLU B O 1
ATOM 8968 N N . TYR B 1 288 ? -18.312 -29.125 -18.219 1 94.62 288 TYR B N 1
ATOM 8969 C CA . TYR B 1 288 ? -17.688 -30.438 -18.406 1 94.62 288 TYR B CA 1
ATOM 8970 C C . TYR B 1 288 ? -18.625 -31.562 -17.984 1 94.62 288 TYR B C 1
ATOM 8972 O O . TYR B 1 288 ? -18.562 -32.062 -16.875 1 94.62 288 TYR B O 1
ATOM 8980 N N . GLU B 1 289 ? -19.312 -32.062 -18.906 1 93.38 289 GLU B N 1
ATOM 8981 C CA . GLU B 1 289 ? -20.328 -33.094 -18.641 1 93.38 289 GLU B CA 1
ATOM 8982 C C . GLU B 1 289 ? -19.688 -34.375 -18.125 1 93.38 289 GLU B C 1
ATOM 8984 O O . GLU B 1 289 ? -20.328 -35.125 -17.391 1 93.38 289 GLU B O 1
ATOM 8989 N N . CYS B 1 290 ? -18.453 -34.531 -18.422 1 93.56 290 CYS B N 1
ATOM 8990 C CA . CYS B 1 290 ? -17.75 -35.75 -18.062 1 93.56 290 CYS B CA 1
ATOM 8991 C C . CYS B 1 290 ? -17.547 -35.844 -16.547 1 93.56 290 CYS B C 1
ATOM 8993 O O . CYS B 1 290 ? -17.344 -36.938 -16.016 1 93.56 290 CYS B O 1
ATOM 8995 N N . TYR B 1 291 ? -17.719 -34.812 -15.805 1 95.75 291 TYR B N 1
ATOM 8996 C CA . TYR B 1 291 ? -17.453 -34.812 -14.367 1 95.75 291 TYR B CA 1
ATOM 8997 C C . TYR B 1 291 ? -18.719 -35.094 -13.562 1 95.75 291 TYR B C 1
ATOM 8999 O O . TYR B 1 291 ? -18.641 -35.344 -12.359 1 95.75 291 TYR B O 1
ATOM 9007 N N . ARG B 1 292 ? -19.891 -35.062 -14.102 1 94.88 292 ARG B N 1
ATOM 9008 C CA . ARG B 1 292 ? -21.172 -35.156 -13.406 1 94.88 292 ARG B CA 1
ATOM 9009 C C . ARG B 1 292 ? -21.281 -36.469 -12.633 1 94.88 292 ARG B C 1
ATOM 9011 O O . ARG B 1 292 ? -21.844 -36.5 -11.531 1 94.88 292 ARG B O 1
ATOM 9018 N N . ASP B 1 293 ? -20.641 -37.469 -13.133 1 93.5 293 ASP B N 1
ATOM 9019 C CA . ASP B 1 293 ? -20.703 -38.75 -12.445 1 93.5 293 ASP B CA 1
ATOM 9020 C C . ASP B 1 293 ? -19.344 -39.156 -11.906 1 93.5 293 ASP B C 1
ATOM 9022 O O . ASP B 1 293 ? -19.141 -40.312 -11.484 1 93.5 293 ASP B O 1
ATOM 9026 N N . ARG B 1 294 ? -18.5 -38.188 -11.852 1 96 294 ARG B N 1
ATOM 9027 C CA . ARG B 1 294 ? -17.125 -38.562 -11.5 1 96 294 ARG B CA 1
ATOM 9028 C C . ARG B 1 294 ? -16.641 -37.812 -10.273 1 96 294 ARG B C 1
ATOM 9030 O O . ARG B 1 294 ? -15.656 -38.188 -9.641 1 96 294 ARG B O 1
ATOM 9037 N N . VAL B 1 295 ? -17.328 -36.75 -9.984 1 97.56 295 VAL B N 1
ATOM 9038 C CA . VAL B 1 295 ? -16.797 -35.906 -8.922 1 97.56 295 VAL B CA 1
ATOM 9039 C C . VAL B 1 295 ? -17.906 -35.594 -7.914 1 97.56 295 VAL B C 1
ATOM 9041 O O . VAL B 1 295 ? -19.078 -35.5 -8.281 1 97.56 295 VAL B O 1
ATOM 9044 N N . VAL B 1 296 ? -17.641 -35.531 -6.68 1 98.38 296 VAL B N 1
ATOM 9045 C CA . VAL B 1 296 ? -18.531 -35.094 -5.605 1 98.38 296 VAL B CA 1
ATOM 9046 C C . VAL B 1 296 ? -17.812 -34.062 -4.723 1 98.38 296 VAL B C 1
ATOM 9048 O O . VAL B 1 296 ? -16.641 -34.25 -4.414 1 98.38 296 VAL B O 1
ATOM 9051 N N . MET B 1 297 ? -18.5 -33 -4.43 1 98.38 297 MET B N 1
ATOM 9052 C CA . MET B 1 297 ? -17.969 -32.031 -3.477 1 98.38 297 MET B CA 1
ATOM 9053 C C . MET B 1 297 ? -18.5 -32.312 -2.072 1 98.38 297 MET B C 1
ATOM 9055 O O . MET B 1 297 ? -19.703 -32.344 -1.854 1 98.38 297 MET B O 1
ATOM 9059 N N . VAL B 1 298 ? -17.562 -32.562 -1.17 1 98.5 298 VAL B N 1
ATOM 9060 C CA . VAL B 1 298 ? -17.922 -32.75 0.237 1 98.5 298 VAL B CA 1
ATOM 9061 C C . VAL B 1 298 ? -17.672 -31.438 0.995 1 98.5 298 VAL B C 1
ATOM 9063 O O . VAL B 1 298 ? -16.547 -31.141 1.396 1 98.5 298 VAL B O 1
ATOM 9066 N N . GLN B 1 299 ? -18.766 -30.703 1.246 1 98.31 299 GLN B N 1
ATOM 9067 C CA . GLN B 1 299 ? -18.688 -29.391 1.865 1 98.31 299 GLN B CA 1
ATOM 9068 C C . GLN B 1 299 ? -19.219 -29.406 3.295 1 98.31 299 GLN B C 1
ATOM 9070 O O . GLN B 1 299 ? -20.359 -29.797 3.529 1 98.31 299 GLN B O 1
ATOM 9075 N N . ARG B 1 300 ? -18.328 -29.172 4.254 1 97.94 300 ARG B N 1
ATOM 9076 C CA . ARG B 1 300 ? -18.719 -28.984 5.648 1 97.94 300 ARG B CA 1
ATOM 9077 C C . ARG B 1 300 ? -18.688 -27.516 6.039 1 97.94 300 ARG B C 1
ATOM 9079 O O . ARG B 1 300 ? -17.656 -26.844 5.875 1 97.94 300 ARG B O 1
ATOM 9086 N N . SER B 1 301 ? -19.812 -26.938 6.527 1 96.94 301 SER B N 1
ATOM 9087 C CA . SER B 1 301 ? -19.922 -25.547 6.949 1 96.94 301 SER B CA 1
ATOM 9088 C C . SER B 1 301 ? -20.062 -25.453 8.461 1 96.94 301 SER B C 1
ATOM 9090 O O . SER B 1 301 ? -20.969 -26.047 9.055 1 96.94 301 SER B O 1
ATOM 9092 N N . LEU B 1 302 ? -19.219 -24.734 9.078 1 96.75 302 LEU B N 1
ATOM 9093 C CA . LEU B 1 302 ? -19.219 -24.562 10.523 1 96.75 302 LEU B CA 1
ATOM 9094 C C . LEU B 1 302 ? -20.031 -23.344 10.93 1 96.75 302 LEU B C 1
ATOM 9096 O O . LEU B 1 302 ? -19.797 -22.234 10.445 1 96.75 302 LEU B O 1
ATOM 9100 N N . LEU B 1 303 ? -20.969 -23.547 11.758 1 95.88 303 LEU B N 1
ATOM 9101 C CA . LEU B 1 303 ? -21.766 -22.469 12.344 1 95.88 303 LEU B CA 1
ATOM 9102 C C . LEU B 1 303 ? -21.234 -22.094 13.719 1 95.88 303 LEU B C 1
ATOM 9104 O O . LEU B 1 303 ? -21.594 -22.703 14.727 1 95.88 303 LEU B O 1
ATOM 9108 N N . THR B 1 304 ? -20.5 -21.031 13.781 1 90.56 304 THR B N 1
ATOM 9109 C CA . THR B 1 304 ? -19.797 -20.656 15.008 1 90.56 304 THR B CA 1
ATOM 9110 C C . THR B 1 304 ? -20.656 -19.734 15.859 1 90.56 304 THR B C 1
ATOM 9112 O O . THR B 1 304 ? -20.438 -19.625 17.078 1 90.56 304 THR B O 1
ATOM 9115 N N . GLY B 1 305 ? -21.547 -18.984 15.25 1 86.75 305 GLY B N 1
ATOM 9116 C CA . GLY B 1 305 ? -22.406 -18.031 15.961 1 86.75 305 GLY B CA 1
ATOM 9117 C C . GLY B 1 305 ? -21.719 -16.703 16.234 1 86.75 305 GLY B C 1
ATOM 9118 O O . GLY B 1 305 ? -22.297 -15.82 16.859 1 86.75 305 GLY B O 1
ATOM 9119 N N . SER B 1 306 ? -20.578 -16.531 15.75 1 84.94 306 SER B N 1
ATOM 9120 C CA . SER B 1 306 ? -19.797 -15.344 16.047 1 84.94 306 SER B CA 1
ATOM 9121 C C . SER B 1 306 ? -20.375 -14.109 15.367 1 84.94 306 SER B C 1
ATOM 9123 O O . SER B 1 306 ? -20.297 -13.008 15.914 1 84.94 306 SER B O 1
ATOM 9125 N N . ARG B 1 307 ? -20.875 -14.258 14.188 1 85.81 307 ARG B N 1
ATOM 9126 C CA . ARG B 1 307 ? -21.562 -13.219 13.43 1 85.81 307 ARG B CA 1
ATOM 9127 C C . ARG B 1 307 ? -22.922 -13.719 12.945 1 85.81 307 ARG B C 1
ATOM 9129 O O . ARG B 1 307 ? -23.094 -14.055 11.773 1 85.81 307 ARG B O 1
ATOM 9136 N N . ALA B 1 308 ? -23.797 -13.617 13.781 1 83.12 308 ALA B N 1
ATOM 9137 C CA . ALA B 1 308 ? -25.078 -14.305 13.641 1 83.12 308 ALA B CA 1
ATOM 9138 C C . ALA B 1 308 ? -25.766 -13.906 12.344 1 83.12 308 ALA B C 1
ATOM 9140 O O . ALA B 1 308 ? -26.266 -14.766 11.602 1 83.12 308 ALA B O 1
ATOM 9141 N N . GLU B 1 309 ? -25.797 -12.641 12.023 1 79.06 309 GLU B N 1
ATOM 9142 C CA . GLU B 1 309 ? -26.516 -12.18 10.836 1 79.06 309 GLU B CA 1
ATOM 9143 C C . GLU B 1 309 ? -25.828 -12.648 9.562 1 79.06 309 GLU B C 1
ATOM 9145 O O . GLU B 1 309 ? -26.484 -13.125 8.633 1 79.06 309 GLU B O 1
ATOM 9150 N N . ASP B 1 310 ? -24.562 -12.484 9.531 1 82.5 310 ASP B N 1
ATOM 9151 C CA . ASP B 1 310 ? -23.781 -12.953 8.391 1 82.5 310 ASP B CA 1
ATOM 9152 C C . ASP B 1 310 ? -23.906 -14.469 8.227 1 82.5 310 ASP B C 1
ATOM 9154 O O . ASP B 1 310 ? -24.031 -14.969 7.105 1 82.5 310 ASP B O 1
ATOM 9158 N N . GLU B 1 311 ? -23.844 -15.172 9.289 1 89.25 311 GLU B N 1
ATOM 9159 C CA . GLU B 1 311 ? -23.953 -16.625 9.297 1 89.25 311 GLU B CA 1
ATOM 9160 C C . GLU B 1 311 ? -25.281 -17.094 8.719 1 89.25 311 GLU B C 1
ATOM 9162 O O . GLU B 1 311 ? -25.328 -17.984 7.883 1 89.25 311 GLU B O 1
ATOM 9167 N N . GLU B 1 312 ? -26.281 -16.453 9.125 1 88.06 312 GLU B N 1
ATOM 9168 C CA . GLU B 1 312 ? -27.625 -16.828 8.672 1 88.06 312 GLU B CA 1
ATOM 9169 C C . GLU B 1 312 ? -27.781 -16.547 7.184 1 88.06 312 GLU B C 1
ATOM 9171 O O . GLU B 1 312 ? -28.297 -17.391 6.445 1 88.06 312 GLU B O 1
ATOM 9176 N N . ALA B 1 313 ? -27.359 -15.391 6.773 1 81.94 313 ALA B N 1
ATOM 9177 C CA . ALA B 1 313 ? -27.484 -15.016 5.367 1 81.94 313 ALA B CA 1
ATOM 9178 C C . ALA B 1 313 ? -26.656 -15.938 4.477 1 81.94 313 ALA B C 1
ATOM 9180 O O . ALA B 1 313 ? -27.141 -16.391 3.434 1 81.94 313 ALA B O 1
ATOM 9181 N N . THR B 1 314 ? -25.5 -16.203 4.887 1 88 314 THR B N 1
ATOM 9182 C CA . THR B 1 314 ? -24.594 -17.031 4.105 1 88 314 THR B CA 1
ATOM 9183 C C . THR B 1 314 ? -25.109 -18.469 4.055 1 88 314 THR B C 1
ATOM 9185 O O . THR B 1 314 ? -25.078 -19.109 3.002 1 88 314 THR B O 1
ATOM 9188 N N . THR B 1 315 ? -25.578 -18.969 5.18 1 93.5 315 THR B N 1
ATOM 9189 C CA . THR B 1 315 ? -26.094 -20.328 5.238 1 93.5 315 THR B CA 1
ATOM 9190 C C . THR B 1 315 ? -27.312 -20.484 4.332 1 93.5 315 THR B C 1
ATOM 9192 O O . THR B 1 315 ? -27.453 -21.5 3.65 1 93.5 315 THR B O 1
ATOM 9195 N N . ALA B 1 316 ? -28.125 -19.5 4.375 1 90.31 316 ALA B N 1
ATOM 9196 C CA . ALA B 1 316 ? -29.297 -19.531 3.508 1 90.31 316 ALA B CA 1
ATOM 9197 C C . ALA B 1 316 ? -28.891 -19.578 2.037 1 90.31 316 ALA B C 1
ATOM 9199 O O . ALA B 1 316 ? -29.469 -20.344 1.252 1 90.31 316 ALA B O 1
ATOM 9200 N N . GLU B 1 317 ? -27.953 -18.766 1.74 1 87.12 317 GLU B N 1
ATOM 9201 C CA . GLU B 1 317 ? -27.453 -18.719 0.37 1 87.12 317 GLU B CA 1
ATOM 9202 C C . GLU B 1 317 ? -26.828 -20.047 -0.033 1 87.12 317 GLU B C 1
ATOM 9204 O O . GLU B 1 317 ? -27.062 -20.547 -1.14 1 87.12 317 GLU B O 1
ATOM 9209 N N . VAL B 1 318 ? -26.125 -20.625 0.792 1 94.25 318 VAL B N 1
ATOM 9210 C CA . VAL B 1 318 ? -25.422 -21.875 0.528 1 94.25 318 VAL B CA 1
ATOM 9211 C C . VAL B 1 318 ? -26.438 -23 0.369 1 94.25 318 VAL B C 1
ATOM 9213 O O . VAL B 1 318 ? -26.328 -23.828 -0.545 1 94.25 318 VAL B O 1
ATOM 9216 N N . ARG B 1 319 ? -27.438 -23.016 1.192 1 96.06 319 ARG B N 1
ATOM 9217 C CA . ARG B 1 319 ? -28.484 -24.016 1.104 1 96.06 319 ARG B CA 1
ATOM 9218 C C . ARG B 1 319 ? -29.203 -23.953 -0.241 1 96.06 319 ARG B C 1
ATOM 9220 O O . ARG B 1 319 ? -29.484 -24.984 -0.854 1 96.06 319 ARG B O 1
ATOM 9227 N N . GLU B 1 320 ? -29.406 -22.766 -0.583 1 92.88 320 GLU B N 1
ATOM 9228 C CA . GLU B 1 320 ? -30.078 -22.562 -1.862 1 92.88 320 GLU B CA 1
ATOM 9229 C C . GLU B 1 320 ? -29.219 -23.062 -3.02 1 92.88 320 GLU B C 1
ATOM 9231 O O . GLU B 1 320 ? -29.734 -23.719 -3.936 1 92.88 320 GLU B O 1
ATOM 9236 N N . LEU B 1 321 ? -28 -22.797 -3.012 1 93.75 321 LEU B N 1
ATOM 9237 C CA . LEU B 1 321 ? -27.094 -23.219 -4.07 1 93.75 321 LEU B CA 1
ATOM 9238 C C . LEU B 1 321 ? -26.953 -24.734 -4.094 1 93.75 321 LEU B C 1
ATOM 9240 O O . LEU B 1 321 ? -26.953 -25.344 -5.168 1 93.75 321 LEU B O 1
ATOM 9244 N N . VAL B 1 322 ? -26.828 -25.297 -2.92 1 97.38 322 VAL B N 1
ATOM 9245 C CA . VAL B 1 322 ? -26.688 -26.75 -2.809 1 97.38 322 VAL B CA 1
ATOM 9246 C C . VAL B 1 322 ? -27.938 -27.438 -3.377 1 97.38 322 VAL B C 1
ATOM 9248 O O . VAL B 1 322 ? -27.828 -28.391 -4.148 1 97.38 322 VAL B O 1
ATOM 9251 N N . ALA B 1 323 ? -29.062 -26.922 -2.982 1 96.38 323 ALA B N 1
ATOM 9252 C CA . ALA B 1 323 ? -30.312 -27.484 -3.457 1 96.38 323 ALA B CA 1
ATOM 9253 C C . ALA B 1 323 ? -30.438 -27.375 -4.973 1 96.38 323 ALA B C 1
ATOM 9255 O O . ALA B 1 323 ? -30.844 -28.312 -5.645 1 96.38 323 ALA B O 1
ATOM 9256 N N . ARG B 1 324 ? -30.062 -26.219 -5.438 1 94.38 324 ARG B N 1
ATOM 9257 C CA . ARG B 1 324 ? -30.156 -25.969 -6.871 1 94.38 324 ARG B CA 1
ATOM 9258 C C . ARG B 1 324 ? -29.219 -26.875 -7.656 1 94.38 324 ARG B C 1
ATOM 9260 O O . ARG B 1 324 ? -29.625 -27.484 -8.648 1 94.38 324 ARG B O 1
ATOM 9267 N N . VAL B 1 325 ? -28.016 -27.047 -7.254 1 96.38 325 VAL B N 1
ATOM 9268 C CA . VAL B 1 325 ? -27.016 -27.828 -7.965 1 96.38 325 VAL B CA 1
ATOM 9269 C C . VAL B 1 325 ? -27.375 -29.312 -7.898 1 96.38 325 VAL B C 1
ATOM 9271 O O . VAL B 1 325 ? -27.312 -30.016 -8.906 1 96.38 325 VAL B O 1
ATOM 9274 N N . ASN B 1 326 ? -27.766 -29.766 -6.727 1 97.5 326 ASN B N 1
ATOM 9275 C CA . ASN B 1 326 ? -28.141 -31.172 -6.578 1 97.5 326 ASN B CA 1
ATOM 9276 C C . ASN B 1 326 ? -29.406 -31.5 -7.352 1 97.5 326 ASN B C 1
ATOM 9278 O O . ASN B 1 326 ? -29.578 -32.625 -7.82 1 97.5 326 ASN B O 1
ATOM 9282 N N . ALA B 1 327 ? -30.328 -30.531 -7.465 1 96.88 327 ALA B N 1
ATOM 9283 C CA . ALA B 1 327 ? -31.531 -30.75 -8.266 1 96.88 327 ALA B CA 1
ATOM 9284 C C . ALA B 1 327 ? -31.203 -30.875 -9.742 1 96.88 327 ALA B C 1
ATOM 9286 O O . ALA B 1 327 ? -31.812 -31.672 -10.461 1 96.88 327 ALA B O 1
ATOM 9287 N N . LYS B 1 328 ? -30.234 -30.172 -10.117 1 95.94 328 LYS B N 1
ATOM 9288 C CA . LYS B 1 328 ? -29.875 -30.109 -11.531 1 95.94 328 LYS B CA 1
ATOM 9289 C C . LYS B 1 328 ? -29 -31.297 -11.93 1 95.94 328 LYS B C 1
ATOM 9291 O O . LYS B 1 328 ? -29.141 -31.844 -13.023 1 95.94 328 LYS B O 1
ATOM 9296 N N . PHE B 1 329 ? -28.094 -31.766 -11.086 1 97 329 PHE B N 1
ATOM 9297 C CA . PHE B 1 329 ? -27.078 -32.719 -11.523 1 97 329 PHE B CA 1
ATOM 9298 C C . PHE B 1 329 ? -27.141 -34 -10.695 1 97 329 PHE B C 1
ATOM 9300 O O . PHE B 1 329 ? -26.422 -34.938 -10.984 1 97 329 PHE B O 1
ATOM 9307 N N . GLY B 1 330 ? -28.016 -34.031 -9.664 1 94.69 330 GLY B N 1
ATOM 9308 C CA . GLY B 1 330 ? -28.016 -35.125 -8.719 1 94.69 330 GLY B CA 1
ATOM 9309 C C . GLY B 1 330 ? -27.219 -34.844 -7.457 1 94.69 330 GLY B C 1
ATOM 9310 O O . GLY B 1 330 ? -26.766 -33.719 -7.254 1 94.69 330 GLY B O 1
ATOM 9311 N N . PRO B 1 331 ? -26.984 -35.812 -6.617 1 94.62 331 PRO B N 1
ATOM 9312 C CA . PRO B 1 331 ? -26.297 -35.594 -5.34 1 94.62 331 PRO B CA 1
ATOM 9313 C C . PRO B 1 331 ? -24.797 -35.438 -5.504 1 94.62 331 PRO B C 1
ATOM 9315 O O . PRO B 1 331 ? -24.016 -36.25 -4.996 1 94.62 331 PRO B O 1
ATOM 9318 N N . VAL B 1 332 ? -24.438 -34.406 -6.043 1 97.62 332 VAL B N 1
ATOM 9319 C CA . VAL B 1 332 ? -23.047 -34.125 -6.363 1 97.62 332 VAL B CA 1
ATOM 9320 C C . VAL B 1 332 ? -22.406 -33.281 -5.27 1 97.62 332 VAL B C 1
ATOM 9322 O O . VAL B 1 332 ? -21.188 -33.125 -5.223 1 97.62 332 VAL B O 1
ATOM 9325 N N . ILE B 1 333 ? -23.234 -32.719 -4.398 1 98.31 333 ILE B N 1
ATOM 9326 C CA . ILE B 1 333 ? -22.719 -32 -3.25 1 98.31 333 ILE B CA 1
ATOM 9327 C C . ILE B 1 333 ? -23.172 -32.688 -1.958 1 98.31 333 ILE B C 1
ATOM 9329 O O . ILE B 1 333 ? -24.375 -32.781 -1.688 1 98.31 333 ILE B O 1
ATOM 9333 N N . ASP B 1 334 ? -22.25 -33.188 -1.252 1 98.25 334 ASP B N 1
ATOM 9334 C CA . ASP B 1 334 ? -22.469 -33.688 0.102 1 98.25 334 ASP B CA 1
ATOM 9335 C C . ASP B 1 334 ? -22.281 -32.594 1.133 1 98.25 334 ASP B C 1
ATOM 9337 O O . ASP B 1 334 ? -21.156 -32.344 1.572 1 98.25 334 ASP B O 1
ATOM 9341 N N . TYR B 1 335 ? -23.406 -31.969 1.506 1 97.81 335 TYR B N 1
ATOM 9342 C CA . TYR B 1 335 ? -23.375 -30.766 2.326 1 97.81 335 TYR B CA 1
ATOM 9343 C C . TYR B 1 335 ? -23.844 -31.062 3.748 1 97.81 335 TYR B C 1
ATOM 9345 O O . TYR B 1 335 ? -24.828 -31.766 3.951 1 97.81 335 TYR B O 1
ATOM 9353 N N . GLN B 1 336 ? -23.078 -30.641 4.773 1 97.06 336 GLN B N 1
ATOM 9354 C CA . GLN B 1 336 ? -23.469 -30.75 6.176 1 97.06 336 GLN B CA 1
ATOM 9355 C C . GLN B 1 336 ? -23.125 -29.484 6.949 1 97.06 336 GLN B C 1
ATOM 9357 O O . GLN B 1 336 ? -22.062 -28.875 6.727 1 97.06 336 GLN B O 1
ATOM 9362 N N . GLU B 1 337 ? -24.016 -29.031 7.754 1 96.88 337 GLU B N 1
ATOM 9363 C CA . GLU B 1 337 ? -23.797 -27.922 8.68 1 96.88 337 GLU B CA 1
ATOM 9364 C C . GLU B 1 337 ? -23.5 -28.422 10.086 1 96.88 337 GLU B C 1
ATOM 9366 O O . GLU B 1 337 ? -24.156 -29.344 10.578 1 96.88 337 GLU B O 1
ATOM 9371 N N . LEU B 1 338 ? -22.406 -27.938 10.648 1 95.62 338 LEU B N 1
ATOM 9372 C CA . LEU B 1 338 ? -22.016 -28.344 12 1 95.62 338 LEU B CA 1
ATOM 9373 C C . LEU B 1 338 ? -21.938 -27.125 12.922 1 95.62 338 LEU B C 1
ATOM 9375 O O . LEU B 1 338 ? -21.219 -26.172 12.633 1 95.62 338 LEU B O 1
ATOM 9379 N N . ARG B 1 339 ? -22.625 -27.125 14.031 1 92.5 339 ARG B N 1
ATOM 9380 C CA . ARG B 1 339 ? -22.578 -26.047 15 1 92.5 339 ARG B CA 1
ATOM 9381 C C . ARG B 1 339 ? -21.375 -26.188 15.922 1 92.5 339 ARG B C 1
ATOM 9383 O O . ARG B 1 339 ? -21.484 -26.719 17.031 1 92.5 339 ARG B O 1
ATOM 9390 N N . SER B 1 340 ? -20.328 -25.688 15.445 1 87.06 340 SER B N 1
ATOM 9391 C CA . SER B 1 340 ? -19.062 -25.734 16.156 1 87.06 340 SER B CA 1
ATOM 9392 C C . SER B 1 340 ? -18.047 -24.734 15.594 1 87.06 340 SER B C 1
ATOM 9394 O O . SER B 1 340 ? -18.203 -24.281 14.469 1 87.06 340 SER B O 1
ATOM 9396 N N . ASN B 1 341 ? -17.094 -24.469 16.438 1 83.31 341 ASN B N 1
ATOM 9397 C CA . ASN B 1 341 ? -16.047 -23.547 15.977 1 83.31 341 ASN B CA 1
ATOM 9398 C C . ASN B 1 341 ? -14.984 -24.281 15.156 1 83.31 341 ASN B C 1
ATOM 9400 O O . ASN B 1 341 ? -14.219 -23.656 14.422 1 83.31 341 ASN B O 1
ATOM 9404 N N . ARG B 1 342 ? -14.914 -25.594 15.438 1 86.12 342 ARG B N 1
ATOM 9405 C CA . ARG B 1 342 ? -13.938 -26.391 14.703 1 86.12 342 ARG B CA 1
ATOM 9406 C C . ARG B 1 342 ? -14.438 -27.812 14.5 1 86.12 342 ARG B C 1
ATOM 9408 O O . ARG B 1 342 ? -15.219 -28.328 15.305 1 86.12 342 ARG B O 1
ATOM 9415 N N . LEU B 1 343 ? -14.031 -28.359 13.391 1 90.69 343 LEU B N 1
ATOM 9416 C CA . LEU B 1 343 ? -14.211 -29.797 13.219 1 90.69 343 LEU B CA 1
ATOM 9417 C C . LEU B 1 343 ? -13.18 -30.578 14.023 1 90.69 343 LEU B C 1
ATOM 9419 O O . LEU B 1 343 ? -11.992 -30.25 14 1 90.69 343 LEU B O 1
ATOM 9423 N N . PRO B 1 344 ? -13.68 -31.484 14.773 1 92 344 PRO B N 1
ATOM 9424 C CA . PRO B 1 344 ? -12.711 -32.281 15.539 1 92 344 PRO B CA 1
ATOM 9425 C C . PRO B 1 344 ? -11.578 -32.812 14.68 1 92 344 PRO B C 1
ATOM 9427 O O . PRO B 1 344 ? -11.789 -33.156 13.508 1 92 344 PRO B O 1
ATOM 9430 N N . ARG B 1 345 ? -10.453 -32.969 15.266 1 93.81 345 ARG B N 1
ATOM 9431 C CA . ARG B 1 345 ? -9.234 -33.344 14.562 1 93.81 345 ARG B CA 1
ATOM 9432 C C . ARG B 1 345 ? -9.414 -34.656 13.805 1 93.81 345 ARG B C 1
ATOM 9434 O O . ARG B 1 345 ? -9.039 -34.75 12.633 1 93.81 345 ARG B O 1
ATOM 9441 N N . GLU B 1 346 ? -10.055 -35.625 14.438 1 94.31 346 GLU B N 1
ATOM 9442 C CA . GLU B 1 346 ? -10.234 -36.938 13.812 1 94.31 346 GLU B CA 1
ATOM 9443 C C . GLU B 1 346 ? -11.141 -36.875 12.594 1 94.31 346 GLU B C 1
ATOM 9445 O O . GLU B 1 346 ? -10.852 -37.469 11.562 1 94.31 346 GLU B O 1
ATOM 9450 N N . ASP B 1 347 ? -12.141 -36.094 12.742 1 95.06 347 ASP B N 1
ATOM 9451 C CA . ASP B 1 347 ? -13.062 -35.906 11.625 1 95.06 347 ASP B CA 1
ATOM 9452 C C . ASP B 1 347 ? -12.391 -35.156 10.469 1 95.06 347 ASP B C 1
ATOM 9454 O O . ASP B 1 347 ? -12.633 -35.469 9.305 1 95.06 347 ASP B O 1
ATOM 9458 N N . ARG B 1 348 ? -11.625 -34.219 10.828 1 96.19 348 ARG B N 1
ATOM 9459 C CA . ARG B 1 348 ? -10.906 -33.469 9.82 1 96.19 348 ARG B CA 1
ATOM 9460 C C . ARG B 1 348 ? -9.914 -34.312 9.062 1 96.19 348 ARG B C 1
ATOM 9462 O O . ARG B 1 348 ? -9.859 -34.281 7.832 1 96.19 348 ARG B O 1
ATOM 9469 N N . ILE B 1 349 ? -9.195 -35.094 9.805 1 96.44 349 ILE B N 1
ATOM 9470 C CA . ILE B 1 349 ? -8.18 -35.969 9.195 1 96.44 349 ILE B CA 1
ATOM 9471 C C . ILE B 1 349 ? -8.852 -37 8.289 1 96.44 349 ILE B C 1
ATOM 9473 O O . ILE B 1 349 ? -8.359 -37.281 7.195 1 96.44 349 ILE B O 1
ATOM 9477 N N . ALA B 1 350 ? -9.961 -37.531 8.758 1 97.19 350 ALA B N 1
ATOM 9478 C CA . ALA B 1 350 ? -10.703 -38.5 7.941 1 97.19 350 ALA B CA 1
ATOM 9479 C C . ALA B 1 350 ? -11.156 -37.844 6.633 1 97.19 350 ALA B C 1
ATOM 9481 O O . ALA B 1 350 ? -11.062 -38.469 5.566 1 97.19 350 ALA B O 1
ATOM 9482 N N . LEU B 1 351 ? -11.656 -36.656 6.742 1 97.62 351 LEU B N 1
ATOM 9483 C CA . LEU B 1 351 ? -12.086 -35.938 5.559 1 97.62 351 LEU B CA 1
ATOM 9484 C C . LEU B 1 351 ? -10.914 -35.688 4.605 1 97.62 351 LEU B C 1
ATOM 9486 O O . LEU B 1 351 ? -11.062 -35.844 3.391 1 97.62 351 LEU B O 1
ATOM 9490 N N . TRP B 1 352 ? -9.75 -35.344 5.141 1 97.56 352 TRP B N 1
ATOM 9491 C CA . TRP B 1 352 ? -8.555 -35.094 4.332 1 97.56 352 TRP B CA 1
ATOM 9492 C C . TRP B 1 352 ? -8.109 -36.344 3.615 1 97.56 352 TRP B C 1
ATOM 9494 O O . TRP B 1 352 ? -7.852 -36.344 2.41 1 97.56 352 TRP B O 1
ATOM 9504 N N . LEU B 1 353 ? -8.055 -37.438 4.332 1 96.12 353 LEU B N 1
ATOM 9505 C CA . LEU B 1 353 ? -7.562 -38.688 3.783 1 96.12 353 LEU B CA 1
ATOM 9506 C C . LEU B 1 353 ? -8.484 -39.219 2.689 1 96.12 353 LEU B C 1
ATOM 9508 O O . LEU B 1 353 ? -8.031 -39.812 1.716 1 96.12 353 LEU B O 1
ATOM 9512 N N . ALA B 1 354 ? -9.688 -38.969 2.879 1 96.75 354 ALA B N 1
ATOM 9513 C CA . ALA B 1 354 ? -10.672 -39.469 1.932 1 96.75 354 ALA B CA 1
ATOM 9514 C C . ALA B 1 354 ? -10.695 -38.625 0.66 1 96.75 354 ALA B C 1
ATOM 9516 O O . ALA B 1 354 ? -11.086 -39.094 -0.406 1 96.75 354 ALA B O 1
ATOM 9517 N N . SER B 1 355 ? -10.336 -37.406 0.694 1 97.38 355 SER B N 1
ATOM 9518 C CA . SER B 1 355 ? -10.547 -36.469 -0.394 1 97.38 355 SER B CA 1
ATOM 9519 C C . SER B 1 355 ? -9.328 -36.375 -1.312 1 97.38 355 SER B C 1
ATOM 9521 O O . SER B 1 355 ? -8.211 -36.656 -0.885 1 97.38 355 SER B O 1
ATOM 9523 N N . ASP B 1 356 ? -9.562 -35.938 -2.533 1 96.94 356 ASP B N 1
ATOM 9524 C CA . ASP B 1 356 ? -8.508 -35.875 -3.541 1 96.94 356 ASP B CA 1
ATOM 9525 C C . ASP B 1 356 ? -8.062 -34.438 -3.764 1 96.94 356 ASP B C 1
ATOM 9527 O O . ASP B 1 356 ? -6.91 -34.188 -4.133 1 96.94 356 ASP B O 1
ATOM 9531 N N . VAL B 1 357 ? -9.008 -33.562 -3.65 1 97.62 357 VAL B N 1
ATOM 9532 C CA . VAL B 1 357 ? -8.75 -32.156 -3.871 1 97.62 357 VAL B CA 1
ATOM 9533 C C . VAL B 1 357 ? -9.312 -31.328 -2.709 1 97.62 357 VAL B C 1
ATOM 9535 O O . VAL B 1 357 ? -10.398 -31.641 -2.203 1 97.62 357 VAL B O 1
ATOM 9538 N N . LEU B 1 358 ? -8.562 -30.391 -2.225 1 97.94 358 LEU B N 1
ATOM 9539 C CA . LEU B 1 358 ? -9.039 -29.422 -1.238 1 97.94 358 LEU B CA 1
ATOM 9540 C C . LEU B 1 358 ? -9.156 -28.031 -1.855 1 97.94 358 LEU B C 1
ATOM 9542 O O . LEU B 1 358 ? -8.211 -27.531 -2.463 1 97.94 358 LEU B O 1
ATOM 9546 N N . VAL B 1 359 ? -10.328 -27.406 -1.704 1 97.75 359 VAL B N 1
ATOM 9547 C CA . VAL B 1 359 ? -10.547 -26.094 -2.307 1 97.75 359 VAL B CA 1
ATOM 9548 C C . VAL B 1 359 ? -10.797 -25.062 -1.213 1 97.75 359 VAL B C 1
ATOM 9550 O O . VAL B 1 359 ? -11.758 -25.172 -0.448 1 97.75 359 VAL B O 1
ATOM 9553 N N . ILE B 1 360 ? -9.922 -24.141 -1.178 1 95.81 360 ILE B N 1
ATOM 9554 C CA . ILE B 1 360 ? -10.078 -22.969 -0.325 1 95.81 360 ILE B CA 1
ATOM 9555 C C . ILE B 1 360 ? -10.367 -21.734 -1.186 1 95.81 360 ILE B C 1
ATOM 9557 O O . ILE B 1 360 ? -9.453 -21.141 -1.765 1 95.81 360 ILE B O 1
ATOM 9561 N N . ALA B 1 361 ? -11.578 -21.266 -1.138 1 94.81 361 ALA B N 1
ATOM 9562 C CA . ALA B 1 361 ? -11.984 -20.141 -1.982 1 94.81 361 ALA B CA 1
ATOM 9563 C C . ALA B 1 361 ? -12.297 -18.906 -1.143 1 94.81 361 ALA B C 1
ATOM 9565 O O . ALA B 1 361 ? -13.25 -18.172 -1.432 1 94.81 361 ALA B O 1
ATOM 9566 N N . ALA B 1 362 ? -11.508 -18.75 -0.124 1 92.62 362 ALA B N 1
ATOM 9567 C CA . ALA B 1 362 ? -11.742 -17.641 0.788 1 92.62 362 ALA B CA 1
ATOM 9568 C C . ALA B 1 362 ? -11.586 -16.297 0.069 1 92.62 362 ALA B C 1
ATOM 9570 O O . ALA B 1 362 ? -10.703 -16.141 -0.782 1 92.62 362 ALA B O 1
ATOM 9571 N N . ILE B 1 363 ? -12.492 -15.359 0.429 1 86.44 363 ILE B N 1
ATOM 9572 C CA . ILE B 1 363 ? -12.43 -14 -0.101 1 86.44 363 ILE B CA 1
ATOM 9573 C C . ILE B 1 363 ? -11.32 -13.219 0.608 1 86.44 363 ILE B C 1
ATOM 9575 O O . ILE B 1 363 ? -10.609 -12.43 -0.018 1 86.44 363 ILE B O 1
ATOM 9579 N N . ARG B 1 364 ? -11.258 -13.344 1.912 1 86.69 364 ARG B N 1
ATOM 9580 C CA . ARG B 1 364 ? -10.18 -12.812 2.742 1 86.69 364 ARG B CA 1
ATOM 9581 C C . ARG B 1 364 ? -9.961 -13.688 3.975 1 86.69 364 ARG B C 1
ATOM 9583 O O . ARG B 1 364 ? -10.914 -14.039 4.668 1 86.69 364 ARG B O 1
ATOM 9590 N N . GLU B 1 365 ? -8.695 -14 4.098 1 87.25 365 GLU B N 1
ATOM 9591 C CA . GLU B 1 365 ? -8.422 -14.867 5.242 1 87.25 365 GLU B CA 1
ATOM 9592 C C . GLU B 1 365 ? -6.984 -14.703 5.727 1 87.25 365 GLU B C 1
ATOM 9594 O O . GLU B 1 365 ? -6.078 -14.469 4.926 1 87.25 365 GLU B O 1
ATOM 9599 N N . GLY B 1 366 ? -6.859 -14.75 7.02 1 85.5 366 GLY B N 1
ATOM 9600 C CA . GLY B 1 366 ? -5.535 -14.734 7.617 1 85.5 366 GLY B CA 1
ATOM 9601 C C . GLY B 1 366 ? -4.93 -16.125 7.77 1 85.5 366 GLY B C 1
ATOM 9602 O O . GLY B 1 366 ? -4.574 -16.766 6.777 1 85.5 366 GLY B O 1
ATOM 9603 N N . LEU B 1 367 ? -5.031 -16.656 8.953 1 85.81 367 LEU B N 1
ATOM 9604 C CA . LEU B 1 367 ? -4.441 -17.953 9.266 1 85.81 367 LEU B CA 1
ATOM 9605 C C . LEU B 1 367 ? -5.391 -19.094 8.898 1 85.81 367 LEU B C 1
ATOM 9607 O O . LEU B 1 367 ? -6.57 -19.062 9.258 1 85.81 367 LEU B O 1
ATOM 9611 N N . ASN B 1 368 ? -5.004 -19.969 8.086 1 91.25 368 ASN B N 1
ATOM 9612 C CA . ASN B 1 368 ? -5.695 -21.219 7.754 1 91.25 368 ASN B CA 1
ATOM 9613 C C . ASN B 1 368 ? -4.73 -22.406 7.703 1 91.25 368 ASN B C 1
ATOM 9615 O O . ASN B 1 368 ? -3.859 -22.453 6.832 1 91.25 368 ASN B O 1
ATOM 9619 N N . LEU B 1 369 ? -4.941 -23.359 8.516 1 93.44 369 LEU B N 1
ATOM 9620 C CA . LEU B 1 369 ? -3.992 -24.453 8.641 1 93.44 369 LEU B CA 1
ATOM 9621 C C . LEU B 1 369 ? -4.48 -25.688 7.871 1 93.44 369 LEU B C 1
ATOM 9623 O O . LEU B 1 369 ? -3.752 -26.672 7.738 1 93.44 369 LEU B O 1
ATOM 9627 N N . HIS B 1 370 ? -5.664 -25.656 7.32 1 95.38 370 HIS B N 1
ATOM 9628 C CA . HIS B 1 370 ? -6.273 -26.828 6.691 1 95.38 370 HIS B CA 1
ATOM 9629 C C . HIS B 1 370 ? -5.441 -27.297 5.508 1 95.38 370 HIS B C 1
ATOM 9631 O O . HIS B 1 370 ? -5.219 -28.5 5.348 1 95.38 370 HIS B O 1
ATOM 9637 N N . PRO B 1 371 ? -4.941 -26.406 4.695 1 94.94 371 PRO B N 1
ATOM 9638 C CA . PRO B 1 371 ? -4.125 -26.875 3.574 1 94.94 371 PRO B CA 1
ATOM 9639 C C . PRO B 1 371 ? -2.846 -27.578 4.027 1 94.94 371 PRO B C 1
ATOM 9641 O O . PRO B 1 371 ? -2.383 -28.516 3.373 1 94.94 371 PRO B O 1
ATOM 9644 N N . LEU B 1 372 ? -2.244 -27.109 5.117 1 94.44 372 LEU B N 1
ATOM 9645 C CA . LEU B 1 372 ? -1.052 -27.75 5.66 1 94.44 372 LEU B CA 1
ATOM 9646 C C . LEU B 1 372 ? -1.374 -29.156 6.16 1 94.44 372 LEU B C 1
ATOM 9648 O O . LEU B 1 372 ? -0.637 -30.109 5.879 1 94.44 372 LEU B O 1
ATOM 9652 N N . GLU B 1 373 ? -2.494 -29.297 6.867 1 96.31 373 GLU B N 1
ATOM 9653 C CA . GLU B 1 373 ? -2.926 -30.594 7.355 1 96.31 373 GLU B CA 1
ATOM 9654 C C . GLU B 1 373 ? -3.203 -31.562 6.203 1 96.31 373 GLU B C 1
ATOM 9656 O O . GLU B 1 373 ? -2.775 -32.719 6.23 1 96.31 373 GLU B O 1
ATOM 9661 N N . PHE B 1 374 ? -3.889 -31.062 5.25 1 96.75 374 PHE B N 1
ATOM 9662 C CA . PHE B 1 374 ? -4.262 -31.875 4.09 1 96.75 374 PHE B CA 1
ATOM 9663 C C . PHE B 1 374 ? -3.027 -32.406 3.393 1 96.75 374 PHE B C 1
ATOM 9665 O O . PHE B 1 374 ? -2.977 -33.594 3.053 1 96.75 374 PHE B O 1
ATOM 9672 N N . THR B 1 375 ? -2.047 -31.562 3.148 1 94.69 375 THR B N 1
ATOM 9673 C CA . THR B 1 375 ? -0.814 -31.969 2.475 1 94.69 375 THR B CA 1
ATOM 9674 C C . THR B 1 375 ? -0.013 -32.938 3.34 1 94.69 375 THR B C 1
ATOM 9676 O O . THR B 1 375 ? 0.545 -33.906 2.834 1 94.69 375 THR B O 1
ATOM 9679 N N . PHE B 1 376 ? -0.004 -32.719 4.609 1 95.31 376 PHE B N 1
ATOM 9680 C CA . PHE B 1 376 ? 0.806 -33.5 5.535 1 95.31 376 PHE B CA 1
ATOM 9681 C C . PHE B 1 376 ? 0.273 -34.906 5.652 1 95.31 376 PHE B C 1
ATOM 9683 O O . PHE B 1 376 ? 1.045 -35.875 5.641 1 95.31 376 PHE B O 1
ATOM 9690 N N . VAL B 1 377 ? -1.029 -35.094 5.773 1 95.25 377 VAL B N 1
ATOM 9691 C CA . VAL B 1 377 ? -1.606 -36.406 6.051 1 95.25 377 VAL B CA 1
ATOM 9692 C C . VAL B 1 377 ? -1.479 -37.281 4.816 1 95.25 377 VAL B C 1
ATOM 9694 O O . VAL B 1 377 ? -1.561 -38.5 4.918 1 95.25 377 VAL B O 1
ATOM 9697 N N . LYS B 1 378 ? -1.276 -36.688 3.727 1 92.62 378 LYS B N 1
ATOM 9698 C CA . LYS B 1 378 ? -1.142 -37.438 2.479 1 92.62 378 LYS B CA 1
ATOM 9699 C C . LYS B 1 378 ? 0.308 -37.844 2.24 1 92.62 378 LYS B C 1
ATOM 9701 O O . LYS B 1 378 ? 0.691 -38.156 1.11 1 92.62 378 LYS B O 1
ATOM 9706 N N . GLN B 1 379 ? 1.004 -37.781 3.275 1 87.88 379 GLN B N 1
ATOM 9707 C CA . GLN B 1 379 ? 2.402 -38.188 3.168 1 87.88 379 GLN B CA 1
ATOM 9708 C C . GLN B 1 379 ? 2.529 -39.688 3.064 1 87.88 379 GLN B C 1
ATOM 9710 O O . GLN B 1 379 ? 1.623 -40.438 3.461 1 87.88 379 GLN B O 1
ATOM 9715 N N . GLY B 1 380 ? 3.59 -40.188 2.461 1 80.44 380 GLY B N 1
ATOM 9716 C CA . GLY B 1 380 ? 3.852 -41.625 2.365 1 80.44 380 GLY B CA 1
ATOM 9717 C C . GLY B 1 380 ? 3.324 -42.25 1.086 1 80.44 380 GLY B C 1
ATOM 9718 O O . GLY B 1 380 ? 2.516 -41.625 0.383 1 80.44 380 GLY B O 1
ATOM 9719 N N . GLU B 1 381 ? 3.662 -43.375 0.79 1 79.19 381 GLU B N 1
ATOM 9720 C CA . GLU B 1 381 ? 3.287 -44.062 -0.431 1 79.19 381 GLU B CA 1
ATOM 9721 C C . GLU B 1 381 ? 1.871 -44.625 -0.334 1 79.19 381 GLU B C 1
ATOM 9723 O O . GLU B 1 381 ? 1.22 -44.875 -1.354 1 79.19 381 GLU B O 1
ATOM 9728 N N . GLU B 1 382 ? 1.397 -44.75 0.928 1 80.44 382 GLU B N 1
ATOM 9729 C CA . GLU B 1 382 ? 0.096 -45.375 1.145 1 80.44 382 GLU B CA 1
ATOM 9730 C C . GLU B 1 382 ? -1.041 -44.406 0.823 1 80.44 382 GLU B C 1
ATOM 9732 O O . GLU B 1 382 ? -2.166 -44.812 0.553 1 80.44 382 GLU B O 1
ATOM 9737 N N . HIS B 1 383 ? -0.745 -43.219 0.838 1 83.62 383 HIS B N 1
ATOM 9738 C CA . HIS B 1 383 ? -1.799 -42.25 0.62 1 83.62 383 HIS B CA 1
ATOM 9739 C C . HIS B 1 383 ? -1.574 -41.469 -0.677 1 83.62 383 HIS B C 1
ATOM 9741 O O . HIS B 1 383 ? -0.513 -40.875 -0.874 1 83.62 383 HIS B O 1
ATOM 9747 N N . PRO B 1 384 ? -2.545 -41.594 -1.468 1 87.19 384 PRO B N 1
ATOM 9748 C CA . PRO B 1 384 ? -2.404 -40.812 -2.711 1 87.19 384 PRO B CA 1
ATOM 9749 C C . PRO B 1 384 ? -2.27 -39.312 -2.473 1 87.19 384 PRO B C 1
ATOM 9751 O O . PRO B 1 384 ? -2.936 -38.781 -1.592 1 87.19 384 PRO B O 1
ATOM 9754 N N . PRO B 1 385 ? -1.358 -38.719 -3.188 1 92.31 385 PRO B N 1
ATOM 9755 C CA . PRO B 1 385 ? -1.18 -37.281 -3.037 1 92.31 385 PRO B CA 1
ATOM 9756 C C . PRO B 1 385 ? -2.42 -36.469 -3.441 1 92.31 385 PRO B C 1
ATOM 9758 O O . PRO B 1 385 ? -3.109 -36.844 -4.395 1 92.31 385 PRO B O 1
ATOM 9761 N N . GLY B 1 386 ? -2.797 -35.5 -2.666 1 93.81 386 GLY B N 1
ATOM 9762 C CA . GLY B 1 386 ? -3.896 -34.594 -2.977 1 93.81 386 GLY B CA 1
ATOM 9763 C C . GLY B 1 386 ? -3.445 -33.312 -3.617 1 93.81 386 GLY B C 1
ATOM 9764 O O . GLY B 1 386 ? -2.244 -33.062 -3.766 1 93.81 386 GLY B O 1
ATOM 9765 N N . VAL B 1 387 ? -4.395 -32.562 -4.094 1 95.19 387 VAL B N 1
ATOM 9766 C CA . VAL B 1 387 ? -4.125 -31.266 -4.699 1 95.19 387 VAL B CA 1
ATOM 9767 C C . VAL B 1 387 ? -4.863 -30.172 -3.93 1 95.19 387 VAL B C 1
ATOM 9769 O O . VAL B 1 387 ? -6.023 -30.344 -3.555 1 95.19 387 VAL B O 1
ATOM 9772 N N . VAL B 1 388 ? -4.141 -29.094 -3.652 1 95.44 388 VAL B N 1
ATOM 9773 C CA . VAL B 1 388 ? -4.734 -27.984 -2.924 1 95.44 388 VAL B CA 1
ATOM 9774 C C . VAL B 1 388 ? -4.965 -26.797 -3.875 1 95.44 388 VAL B C 1
ATOM 9776 O O . VAL B 1 388 ? -4.047 -26.391 -4.586 1 95.44 388 VAL B O 1
ATOM 9779 N N . LEU B 1 389 ? -6.211 -26.375 -3.979 1 95.38 389 LEU B N 1
ATOM 9780 C CA . LEU B 1 389 ? -6.527 -25.078 -4.57 1 95.38 389 LEU B CA 1
ATOM 9781 C C . LEU B 1 389 ? -6.695 -24.016 -3.492 1 95.38 389 LEU B C 1
ATOM 9783 O O . LEU B 1 389 ? -7.555 -24.125 -2.619 1 95.38 389 LEU B O 1
ATOM 9787 N N . ALA B 1 390 ? -5.832 -23.047 -3.537 1 92.75 390 ALA B N 1
ATOM 9788 C CA . ALA B 1 390 ? -5.848 -22.016 -2.492 1 92.75 390 ALA B CA 1
ATOM 9789 C C . ALA B 1 390 ? -6.113 -20.641 -3.078 1 92.75 390 ALA B C 1
ATOM 9791 O O . ALA B 1 390 ? -5.527 -20.266 -4.098 1 92.75 390 ALA B O 1
ATOM 9792 N N . SER B 1 391 ? -7.012 -19.953 -2.412 1 92.19 391 SER B N 1
ATOM 9793 C CA . SER B 1 391 ? -7.312 -18.578 -2.805 1 92.19 391 SER B CA 1
ATOM 9794 C C . SER B 1 391 ? -6.078 -17.688 -2.693 1 92.19 391 SER B C 1
ATOM 9796 O O . SER B 1 391 ? -5.316 -17.797 -1.732 1 92.19 391 SER B O 1
ATOM 9798 N N . GLU B 1 392 ? -5.926 -16.797 -3.621 1 86.06 392 GLU B N 1
ATOM 9799 C CA . GLU B 1 392 ? -4.82 -15.844 -3.6 1 86.06 392 GLU B CA 1
ATOM 9800 C C . GLU B 1 392 ? -4.992 -14.82 -2.48 1 86.06 392 GLU B C 1
ATOM 9802 O O . GLU B 1 392 ? -4.055 -14.094 -2.148 1 86.06 392 GLU B O 1
ATOM 9807 N N . PHE B 1 393 ? -6.121 -14.797 -1.824 1 84.81 393 PHE B N 1
ATOM 9808 C CA . PHE B 1 393 ? -6.418 -13.852 -0.755 1 84.81 393 PHE B CA 1
ATOM 9809 C C . PHE B 1 393 ? -6.262 -14.516 0.61 1 84.81 393 PHE B C 1
ATOM 9811 O O . PHE B 1 393 ? -6.707 -13.969 1.622 1 84.81 393 PHE B O 1
ATOM 9818 N N . SER B 1 394 ? -5.672 -15.695 0.599 1 86.12 394 SER B N 1
ATOM 9819 C CA . SER B 1 394 ? -5.367 -16.406 1.84 1 86.12 394 SER B CA 1
ATOM 9820 C C . SER B 1 394 ? -3.869 -16.406 2.119 1 86.12 394 SER B C 1
ATOM 9822 O O . SER B 1 394 ? -3.061 -16.5 1.191 1 86.12 394 SER B O 1
ATOM 9824 N N . ALA B 1 395 ? -3.496 -16.312 3.393 1 79.94 395 ALA B N 1
ATOM 9825 C CA . ALA B 1 395 ? -2.084 -16.328 3.768 1 79.94 395 ALA B CA 1
ATOM 9826 C C . ALA B 1 395 ? -1.411 -17.625 3.363 1 79.94 395 ALA B C 1
ATOM 9828 O O . ALA B 1 395 ? -0.209 -17.656 3.092 1 79.94 395 ALA B O 1
ATOM 9829 N N . CYS B 1 396 ? -2.158 -18.688 3.281 1 82.94 396 CYS B N 1
ATOM 9830 C CA . CYS B 1 396 ? -1.58 -20 2.977 1 82.94 396 CYS B CA 1
ATOM 9831 C C . CYS B 1 396 ? -1.066 -20.047 1.542 1 82.94 396 CYS B C 1
ATOM 9833 O O . CYS B 1 396 ? -0.195 -20.844 1.215 1 82.94 396 CYS B O 1
ATOM 9835 N N . SER B 1 397 ? -1.671 -19.188 0.718 1 81.81 397 SER B N 1
ATOM 9836 C CA . SER B 1 397 ? -1.239 -19.172 -0.676 1 81.81 397 SER B CA 1
ATOM 9837 C C . SER B 1 397 ? 0.197 -18.672 -0.803 1 81.81 397 SER B C 1
ATOM 9839 O O . SER B 1 397 ? 0.897 -19.031 -1.756 1 81.81 397 SER B O 1
ATOM 9841 N N . SER B 1 398 ? 0.591 -17.891 0.17 1 78.56 398 SER B N 1
ATOM 9842 C CA . SER B 1 398 ? 1.963 -17.391 0.141 1 78.56 398 SER B CA 1
ATOM 9843 C C . SER B 1 398 ? 2.922 -18.375 0.805 1 78.56 398 SER B C 1
ATOM 9845 O O . SER B 1 398 ? 4.137 -18.297 0.613 1 78.56 398 SER B O 1
ATOM 9847 N N . LEU B 1 399 ? 2.365 -19.312 1.482 1 80.81 399 LEU B N 1
ATOM 9848 C CA . LEU B 1 399 ? 3.17 -20.266 2.24 1 80.81 399 LEU B CA 1
ATOM 9849 C C . LEU B 1 399 ? 3.479 -21.5 1.402 1 80.81 399 LEU B C 1
ATOM 9851 O O . LEU B 1 399 ? 4.605 -22 1.423 1 80.81 399 LEU B O 1
ATOM 9855 N N . LEU B 1 400 ? 2.447 -21.922 0.675 1 84.81 400 LEU B N 1
ATOM 9856 C CA . LEU B 1 400 ? 2.564 -23.188 -0.047 1 84.81 400 LEU B CA 1
ATOM 9857 C C . LEU B 1 400 ? 2.99 -22.953 -1.492 1 84.81 400 LEU B C 1
ATOM 9859 O O . LEU B 1 400 ? 2.436 -22.078 -2.172 1 84.81 400 LEU B O 1
ATOM 9863 N N . ASN B 1 401 ? 3.902 -23.688 -1.899 1 80.62 401 ASN B N 1
ATOM 9864 C CA . ASN B 1 401 ? 4.418 -23.547 -3.258 1 80.62 401 ASN B CA 1
ATOM 9865 C C . ASN B 1 401 ? 3.758 -24.531 -4.211 1 80.62 401 ASN B C 1
ATOM 9867 O O . ASN B 1 401 ? 3.748 -24.328 -5.426 1 80.62 401 ASN B O 1
ATOM 9871 N N . GLY B 1 402 ? 3.248 -25.562 -3.668 1 85.56 402 GLY B N 1
ATOM 9872 C CA . GLY B 1 402 ? 2.676 -26.609 -4.5 1 85.56 402 GLY B CA 1
ATOM 9873 C C . GLY B 1 402 ? 1.196 -26.422 -4.773 1 85.56 402 GLY B C 1
ATOM 9874 O O . GLY B 1 402 ? 0.626 -27.078 -5.645 1 85.56 402 GLY B O 1
ATOM 9875 N N . ALA B 1 403 ? 0.583 -25.484 -4.133 1 89.38 403 ALA B N 1
ATOM 9876 C CA . ALA B 1 403 ? -0.854 -25.266 -4.289 1 89.38 403 ALA B CA 1
ATOM 9877 C C . ALA B 1 403 ? -1.158 -24.5 -5.574 1 89.38 403 ALA B C 1
ATOM 9879 O O . ALA B 1 403 ? -0.338 -23.719 -6.043 1 89.38 403 ALA B O 1
ATOM 9880 N N . LEU B 1 404 ? -2.32 -24.844 -6.16 1 90.19 404 LEU B N 1
ATOM 9881 C CA . LEU B 1 404 ? -2.834 -24.047 -7.27 1 90.19 404 LEU B CA 1
ATOM 9882 C C . LEU B 1 404 ? -3.525 -22.781 -6.762 1 90.19 404 LEU B C 1
ATOM 9884 O O . LEU B 1 404 ? -4.453 -22.859 -5.953 1 90.19 404 LEU B O 1
ATOM 9888 N N . ARG B 1 405 ? -3.041 -21.734 -7.246 1 88.94 405 ARG B N 1
ATOM 9889 C CA . ARG B 1 405 ? -3.598 -20.453 -6.785 1 88.94 405 ARG B CA 1
ATOM 9890 C C . ARG B 1 405 ? -4.805 -20.062 -7.625 1 88.94 405 ARG B C 1
ATOM 9892 O O . ARG B 1 405 ? -4.766 -20.125 -8.852 1 88.94 405 ARG B O 1
ATOM 9899 N N . ILE B 1 406 ? -5.848 -19.656 -6.906 1 90.38 406 ILE B N 1
ATOM 9900 C CA . ILE B 1 406 ? -7.066 -19.281 -7.621 1 90.38 406 ILE B CA 1
ATOM 9901 C C . ILE B 1 406 ? -7.555 -17.922 -7.129 1 90.38 406 ILE B C 1
ATOM 9903 O O . ILE B 1 406 ? -7.258 -17.516 -6 1 90.38 406 ILE B O 1
ATOM 9907 N N . ASN B 1 407 ? -8.219 -17.234 -7.988 1 88 407 ASN B N 1
ATOM 9908 C CA . ASN B 1 407 ? -8.992 -16.047 -7.648 1 88 407 ASN B CA 1
ATOM 9909 C C . ASN B 1 407 ? -10.492 -16.359 -7.609 1 88 407 ASN B C 1
ATOM 9911 O O . ASN B 1 407 ? -11.125 -16.5 -8.656 1 88 407 ASN B O 1
ATOM 9915 N N . PRO B 1 408 ? -11.07 -16.422 -6.48 1 89.31 408 PRO B N 1
ATOM 9916 C CA . PRO B 1 408 ? -12.469 -16.844 -6.355 1 89.31 408 PRO B CA 1
ATOM 9917 C C . PRO B 1 408 ? -13.422 -15.938 -7.133 1 89.31 408 PRO B C 1
ATOM 9919 O O . PRO B 1 408 ? -14.531 -16.359 -7.473 1 89.31 408 PRO B O 1
ATOM 9922 N N . PHE B 1 409 ? -13.031 -14.75 -7.426 1 81.25 409 PHE B N 1
ATOM 9923 C CA . PHE B 1 409 ? -13.906 -13.812 -8.125 1 81.25 409 PHE B CA 1
ATOM 9924 C C . PHE B 1 409 ? -13.914 -14.094 -9.617 1 81.25 409 PHE B C 1
ATOM 9926 O O . PHE B 1 409 ? -14.789 -13.602 -10.344 1 81.25 409 PHE B O 1
ATOM 9933 N N . ASP B 1 410 ? -12.984 -14.828 -10.016 1 82.56 410 ASP B N 1
ATOM 9934 C CA . ASP B 1 410 ? -12.922 -15.258 -11.406 1 82.56 410 ASP B CA 1
ATOM 9935 C C . ASP B 1 410 ? -13.359 -16.719 -11.555 1 82.56 410 ASP B C 1
ATOM 9937 O O . ASP B 1 410 ? -12.516 -17.609 -11.695 1 82.56 410 ASP B O 1
ATOM 9941 N N . ILE B 1 411 ? -14.609 -16.875 -11.664 1 87.06 411 ILE B N 1
ATOM 9942 C CA . ILE B 1 411 ? -15.203 -18.203 -11.648 1 87.06 411 ILE B CA 1
ATOM 9943 C C . ILE B 1 411 ? -14.664 -19.031 -12.82 1 87.06 411 ILE B C 1
ATOM 9945 O O . ILE B 1 411 ? -14.383 -20.219 -12.68 1 87.06 411 ILE B O 1
ATOM 9949 N N . LYS B 1 412 ? -14.492 -18.438 -13.953 1 84 412 LYS B N 1
ATOM 9950 C CA . LYS B 1 412 ? -14 -19.141 -15.133 1 84 412 LYS B CA 1
ATOM 9951 C C . LYS B 1 412 ? -12.609 -19.719 -14.883 1 84 412 LYS B C 1
ATOM 9953 O O . LYS B 1 412 ? -12.328 -20.875 -15.227 1 84 412 LYS B O 1
ATOM 9958 N N . ARG B 1 413 ? -11.852 -18.953 -14.289 1 85.62 413 ARG B N 1
ATOM 9959 C CA . ARG B 1 413 ? -10.5 -19.406 -14.008 1 85.62 413 ARG B CA 1
ATOM 9960 C C . ARG B 1 413 ? -10.492 -20.484 -12.93 1 85.62 413 ARG B C 1
ATOM 9962 O O . ARG B 1 413 ? -9.664 -21.406 -12.961 1 85.62 413 ARG B O 1
ATOM 9969 N N . VAL B 1 414 ? -11.367 -20.344 -11.961 1 91.62 414 VAL B N 1
ATOM 9970 C CA . VAL B 1 414 ? -11.477 -21.359 -10.922 1 91.62 414 VAL B CA 1
ATOM 9971 C C . VAL B 1 414 ? -11.875 -22.688 -11.555 1 91.62 414 VAL B C 1
ATOM 9973 O O . VAL B 1 414 ? -11.344 -23.75 -11.195 1 91.62 414 VAL B O 1
ATOM 9976 N N . VAL B 1 415 ? -12.766 -22.625 -12.555 1 94.06 415 VAL B N 1
ATOM 9977 C CA . VAL B 1 415 ? -13.227 -23.828 -13.234 1 94.06 415 VAL B CA 1
ATOM 9978 C C . VAL B 1 415 ? -12.055 -24.484 -13.977 1 94.06 415 VAL B C 1
ATOM 9980 O O . VAL B 1 415 ? -11.875 -25.703 -13.906 1 94.06 415 VAL B O 1
ATOM 9983 N N . VAL B 1 416 ? -11.273 -23.672 -14.586 1 91.69 416 VAL B N 1
ATOM 9984 C CA . VAL B 1 416 ? -10.117 -24.172 -15.312 1 91.69 416 VAL B CA 1
ATOM 9985 C C . VAL B 1 416 ? -9.141 -24.828 -14.336 1 91.69 416 VAL B C 1
ATOM 9987 O O . VAL B 1 416 ? -8.57 -25.875 -14.625 1 91.69 416 VAL B O 1
ATOM 9990 N N . SER B 1 417 ? -8.969 -24.25 -13.234 1 93.12 417 SER B N 1
ATOM 9991 C CA . SER B 1 417 ? -8.055 -24.766 -12.227 1 93.12 417 SER B CA 1
ATOM 9992 C C . SER B 1 417 ? -8.586 -26.078 -11.633 1 93.12 417 SER B C 1
ATOM 9994 O O . SER B 1 417 ? -7.812 -26.984 -11.336 1 93.12 417 SER B O 1
ATOM 9996 N N . LEU B 1 418 ? -9.875 -26.109 -11.438 1 95.94 418 LEU B N 1
ATOM 9997 C CA . LEU B 1 418 ? -10.5 -27.344 -10.945 1 95.94 418 LEU B CA 1
ATOM 9998 C C . LEU B 1 418 ? -10.32 -28.484 -11.938 1 95.94 418 LEU B C 1
ATOM 10000 O O . LEU B 1 418 ? -9.977 -29.594 -11.555 1 95.94 418 LEU B O 1
ATOM 10004 N N . ASP B 1 419 ? -10.586 -28.172 -13.164 1 95.69 419 ASP B N 1
ATOM 10005 C CA . ASP B 1 419 ? -10.383 -29.156 -14.211 1 95.69 419 ASP B CA 1
ATOM 10006 C C . ASP B 1 419 ? -8.93 -29.641 -14.234 1 95.69 419 ASP B C 1
ATOM 10008 O O . ASP B 1 419 ? -8.664 -30.844 -14.336 1 95.69 419 ASP B O 1
ATOM 10012 N N . HIS B 1 420 ? -8.047 -28.688 -14.125 1 92.94 420 HIS B N 1
ATOM 10013 C CA . HIS B 1 420 ? -6.629 -29.016 -14.086 1 92.94 420 HIS B CA 1
ATOM 10014 C C . HIS B 1 420 ? -6.297 -29.906 -12.898 1 92.94 420 HIS B C 1
ATOM 10016 O O . HIS B 1 420 ? -5.594 -30.906 -13.047 1 92.94 420 HIS B O 1
ATOM 10022 N N . ALA B 1 421 ? -6.805 -29.594 -11.727 1 94.88 421 ALA B N 1
ATOM 10023 C CA . ALA B 1 421 ? -6.539 -30.344 -10.508 1 94.88 421 ALA B CA 1
ATOM 10024 C C . ALA B 1 421 ? -7.039 -31.781 -10.625 1 94.88 421 ALA B C 1
ATOM 10026 O O . ALA B 1 421 ? -6.391 -32.719 -10.148 1 94.88 421 ALA B O 1
ATOM 10027 N N . ILE B 1 422 ? -8.148 -31.969 -11.266 1 94.69 422 ILE B N 1
ATOM 10028 C CA . ILE B 1 422 ? -8.781 -33.281 -11.414 1 94.69 422 ILE B CA 1
ATOM 10029 C C . ILE B 1 422 ? -7.953 -34.125 -12.375 1 94.69 422 ILE B C 1
ATOM 10031 O O . ILE B 1 422 ? -7.812 -35.344 -12.172 1 94.69 422 ILE B O 1
ATOM 10035 N N . ARG B 1 423 ? -7.32 -33.469 -13.273 1 92.31 423 ARG B N 1
ATOM 10036 C CA . ARG B 1 423 ? -6.66 -34.219 -14.352 1 92.31 423 ARG B CA 1
ATOM 10037 C C . ARG B 1 423 ? -5.172 -34.375 -14.07 1 92.31 423 ARG B C 1
ATOM 10039 O O . ARG B 1 423 ? -4.465 -35.062 -14.812 1 92.31 423 ARG B O 1
ATOM 10046 N N . LEU B 1 424 ? -4.734 -33.812 -13.086 1 91.12 424 LEU B N 1
ATOM 10047 C CA . LEU B 1 424 ? -3.303 -33.875 -12.805 1 91.12 424 LEU B CA 1
ATOM 10048 C C . LEU B 1 424 ? -2.83 -35.312 -12.719 1 91.12 424 LEU B C 1
ATOM 10050 O O . LEU B 1 424 ? -3.498 -36.156 -12.117 1 91.12 424 LEU B O 1
ATOM 10054 N N . GLU B 1 425 ? -1.693 -35.531 -13.328 1 89.25 425 GLU B N 1
ATOM 10055 C CA . GLU B 1 425 ? -1.081 -36.844 -13.273 1 89.25 425 GLU B CA 1
ATOM 10056 C C . GLU B 1 425 ? -0.442 -37.094 -11.906 1 89.25 425 GLU B C 1
ATOM 10058 O O . GLU B 1 425 ? -0.153 -36.156 -11.172 1 89.25 425 GLU B O 1
ATOM 10063 N N . LEU B 1 426 ? -0.247 -38.344 -11.617 1 89.19 426 LEU B N 1
ATOM 10064 C CA . LEU B 1 426 ? 0.269 -38.781 -10.32 1 89.19 426 LEU B CA 1
ATOM 10065 C C . LEU B 1 426 ? 1.638 -38.156 -10.055 1 89.19 426 LEU B C 1
ATOM 10067 O O . LEU B 1 426 ? 1.914 -37.688 -8.938 1 89.19 426 LEU B O 1
ATOM 10071 N N . GLN B 1 427 ? 2.453 -38.062 -11.047 1 84.06 427 GLN B N 1
ATOM 10072 C CA . GLN B 1 427 ? 3.811 -37.562 -10.875 1 84.06 427 GLN B CA 1
ATOM 10073 C C . GLN B 1 427 ? 3.807 -36.094 -10.492 1 84.06 427 GLN B C 1
ATOM 10075 O O . GLN B 1 427 ? 4.59 -35.656 -9.641 1 84.06 427 GLN B O 1
ATOM 10080 N N . GLU B 1 428 ? 2.951 -35.375 -11.086 1 85.69 428 GLU B N 1
ATOM 10081 C CA . GLU B 1 428 ? 2.867 -33.969 -10.758 1 85.69 428 GLU B CA 1
ATOM 10082 C C . GLU B 1 428 ? 2.287 -33.75 -9.367 1 85.69 428 GLU B C 1
ATOM 10084 O O . GLU B 1 428 ? 2.713 -32.844 -8.641 1 85.69 428 GLU B O 1
ATOM 10089 N N . ARG B 1 429 ? 1.315 -34.594 -9.023 1 91.12 429 ARG B N 1
ATOM 10090 C CA . ARG B 1 429 ? 0.736 -34.5 -7.684 1 91.12 429 ARG B CA 1
ATOM 10091 C C . ARG B 1 429 ? 1.786 -34.781 -6.613 1 91.12 429 ARG B C 1
ATOM 10093 O O . ARG B 1 429 ? 1.831 -34.094 -5.59 1 91.12 429 ARG B O 1
ATOM 10100 N N . LEU B 1 430 ? 2.588 -35.719 -6.906 1 89.12 430 LEU B N 1
ATOM 10101 C CA . LEU B 1 430 ? 3.656 -36.062 -5.98 1 89.12 430 LEU B CA 1
ATOM 10102 C C . LEU B 1 430 ? 4.672 -34.938 -5.859 1 89.12 430 LEU B C 1
ATOM 10104 O O . LEU B 1 430 ? 5.109 -34.625 -4.754 1 89.12 430 LEU B O 1
ATOM 10108 N N . SER B 1 431 ? 4.969 -34.344 -6.957 1 83.75 431 SER B N 1
ATOM 10109 C CA . SER B 1 431 ? 5.938 -33.25 -6.969 1 83.75 431 SER B CA 1
ATOM 10110 C C . SER B 1 431 ? 5.438 -32.062 -6.16 1 83.75 431 SER B C 1
ATOM 10112 O O . SER B 1 431 ? 6.211 -31.422 -5.441 1 83.75 431 SER B O 1
ATOM 10114 N N . ARG B 1 432 ? 4.234 -31.781 -6.293 1 86.62 432 ARG B N 1
ATOM 10115 C CA . ARG B 1 432 ? 3.637 -30.656 -5.574 1 86.62 432 ARG B CA 1
ATOM 10116 C C . ARG B 1 432 ? 3.609 -30.922 -4.074 1 86.62 432 ARG B C 1
ATOM 10118 O O . ARG B 1 432 ? 3.896 -30.031 -3.275 1 86.62 432 ARG B O 1
ATOM 10125 N N . ARG B 1 433 ? 3.252 -32.094 -3.715 1 89.75 433 ARG B N 1
ATOM 10126 C CA . ARG B 1 433 ? 3.256 -32.5 -2.309 1 89.75 433 ARG B CA 1
ATOM 10127 C C . ARG B 1 433 ? 4.66 -32.406 -1.72 1 89.75 433 ARG B C 1
ATOM 10129 O O . ARG B 1 433 ? 4.848 -31.859 -0.632 1 89.75 433 ARG B O 1
ATOM 10136 N N . ASP B 1 434 ? 5.578 -32.906 -2.451 1 85.44 434 ASP B N 1
ATOM 10137 C CA . ASP B 1 434 ? 6.941 -33.031 -1.95 1 85.44 434 ASP B CA 1
ATOM 10138 C C . ASP B 1 434 ? 7.609 -31.672 -1.829 1 85.44 434 ASP B C 1
ATOM 10140 O O . ASP B 1 434 ? 8.57 -31.5 -1.076 1 85.44 434 ASP B O 1
ATOM 10144 N N . ARG B 1 435 ? 7.137 -30.828 -2.504 1 80.5 435 ARG B N 1
ATOM 10145 C CA . ARG B 1 435 ? 7.672 -29.469 -2.426 1 80.5 435 ARG B CA 1
ATOM 10146 C C . ARG B 1 435 ? 7.328 -28.828 -1.088 1 80.5 435 ARG B C 1
ATOM 10148 O O . ARG B 1 435 ? 8.109 -28.031 -0.554 1 80.5 435 ARG B O 1
ATOM 10155 N N . ASP B 1 436 ? 6.172 -29.094 -0.567 1 88.38 436 ASP B N 1
ATOM 10156 C CA . ASP B 1 436 ? 5.688 -28.406 0.625 1 88.38 436 ASP B CA 1
ATOM 10157 C C . ASP B 1 436 ? 5.895 -29.25 1.875 1 88.38 436 ASP B C 1
ATOM 10159 O O . ASP B 1 436 ? 5.977 -28.734 2.986 1 88.38 436 ASP B O 1
ATOM 10163 N N . LEU B 1 437 ? 6.02 -30.531 1.729 1 89.44 437 LEU B N 1
ATOM 10164 C CA . LEU B 1 437 ? 6.004 -31.469 2.85 1 89.44 437 LEU B CA 1
ATOM 10165 C C . LEU B 1 437 ? 7.18 -31.219 3.783 1 89.44 437 LEU B C 1
ATOM 10167 O O . LEU B 1 437 ? 7.027 -31.234 5.008 1 89.44 437 LEU B O 1
ATOM 10171 N N . PRO B 1 438 ? 8.398 -30.953 3.254 1 84.06 438 PRO B N 1
ATOM 10172 C CA . PRO B 1 438 ? 9.508 -30.703 4.18 1 84.06 438 PRO B CA 1
ATOM 10173 C C . PRO B 1 438 ? 9.289 -29.469 5.059 1 84.06 438 PRO B C 1
ATOM 10175 O O . PRO B 1 438 ? 9.523 -29.531 6.27 1 84.06 438 PRO B O 1
ATOM 10178 N N . TYR B 1 439 ? 8.836 -28.531 4.496 1 82.75 439 TYR B N 1
ATOM 10179 C CA . TYR B 1 439 ? 8.562 -27.312 5.254 1 82.75 439 TYR B CA 1
ATOM 10180 C C . TYR B 1 439 ? 7.5 -27.562 6.316 1 82.75 439 TYR B C 1
ATOM 10182 O O . TYR B 1 439 ? 7.652 -27.141 7.465 1 82.75 439 TYR B O 1
ATOM 10190 N N . ILE B 1 440 ? 6.445 -28.219 5.941 1 89.88 440 ILE B N 1
ATOM 10191 C CA . ILE B 1 440 ? 5.328 -28.469 6.848 1 89.88 440 ILE B CA 1
ATOM 10192 C C . ILE B 1 440 ? 5.781 -29.375 7.988 1 89.88 440 ILE B C 1
ATOM 10194 O O . ILE B 1 440 ? 5.422 -29.156 9.148 1 89.88 440 ILE B O 1
ATOM 10198 N N . SER B 1 441 ? 6.562 -30.281 7.645 1 89.75 441 SER B N 1
ATOM 10199 C CA . SER B 1 441 ? 6.984 -31.281 8.617 1 89.75 441 SER B CA 1
ATOM 10200 C C . SER B 1 441 ? 8.039 -30.719 9.57 1 89.75 441 SER B C 1
ATOM 10202 O O . SER B 1 441 ? 8.078 -31.094 10.742 1 89.75 441 SER B O 1
ATOM 10204 N N . GLU B 1 442 ? 8.789 -29.828 9.102 1 86.5 442 GLU B N 1
ATOM 10205 C CA . GLU B 1 442 ? 9.945 -29.375 9.867 1 86.5 442 GLU B CA 1
ATOM 10206 C C . GLU B 1 442 ? 9.617 -28.109 10.664 1 86.5 442 GLU B C 1
ATOM 10208 O O . GLU B 1 442 ? 10.398 -27.688 11.516 1 86.5 442 GLU B O 1
ATOM 10213 N N . ARG B 1 443 ? 8.5 -27.688 10.5 1 86.19 443 ARG B N 1
ATOM 10214 C CA . ARG B 1 443 ? 8.188 -26.438 11.172 1 86.19 443 ARG B CA 1
ATOM 10215 C C . ARG B 1 443 ? 6.887 -26.547 11.961 1 86.19 443 ARG B C 1
ATOM 10217 O O . ARG B 1 443 ? 5.918 -25.844 11.672 1 86.19 443 ARG B O 1
ATOM 10224 N N . PRO B 1 444 ? 6.973 -27.266 13 1 90.94 444 PRO B N 1
ATOM 10225 C CA . PRO B 1 444 ? 5.797 -27.406 13.859 1 90.94 444 PRO B CA 1
ATOM 10226 C C . PRO B 1 444 ? 5.5 -26.125 14.648 1 90.94 444 PRO B C 1
ATOM 10228 O O . PRO B 1 444 ? 6.324 -25.219 14.695 1 90.94 444 PRO B O 1
ATOM 10231 N N . SER B 1 445 ? 4.32 -26.047 15.242 1 90.69 445 SER B N 1
ATOM 10232 C CA . SER B 1 445 ? 3.902 -24.891 16.031 1 90.69 445 SER B CA 1
ATOM 10233 C C . SER B 1 445 ? 4.84 -24.656 17.203 1 90.69 445 SER B C 1
ATOM 10235 O O . SER B 1 445 ? 5.059 -23.516 17.609 1 90.69 445 SER B O 1
ATOM 10237 N N . SER B 1 446 ? 5.434 -25.703 17.719 1 89.94 446 SER B N 1
ATOM 10238 C CA . SER B 1 446 ? 6.371 -25.578 18.828 1 89.94 446 SER B CA 1
ATOM 10239 C C . SER B 1 446 ? 7.617 -24.797 18.422 1 89.94 446 SER B C 1
ATOM 10241 O O . SER B 1 446 ? 8.133 -23.984 19.188 1 89.94 446 SER B O 1
ATOM 10243 N N . LEU B 1 447 ? 8.031 -25.094 17.234 1 87.56 447 LEU B N 1
ATOM 10244 C CA . LEU B 1 447 ? 9.195 -24.375 16.719 1 87.56 447 LEU B CA 1
ATOM 10245 C C . LEU B 1 447 ? 8.859 -22.906 16.5 1 87.56 447 LEU B C 1
ATOM 10247 O O . LEU B 1 447 ? 9.703 -22.031 16.719 1 87.56 447 LEU B O 1
ATOM 10251 N N . TRP B 1 448 ? 7.688 -22.672 16 1 88.44 448 TRP B N 1
ATOM 10252 C CA . TRP B 1 448 ? 7.23 -21.297 15.805 1 88.44 448 TRP B CA 1
ATOM 10253 C C . TRP B 1 448 ? 7.309 -20.5 17.109 1 88.44 448 TRP B C 1
ATOM 10255 O O . TRP B 1 448 ? 7.793 -19.375 17.125 1 88.44 448 TRP B O 1
ATOM 10265 N N . THR B 1 449 ? 6.871 -21.078 18.203 1 91.81 449 THR B N 1
ATOM 10266 C CA . THR B 1 449 ? 6.895 -20.453 19.516 1 91.81 449 THR B CA 1
ATOM 10267 C C . THR B 1 449 ? 8.328 -20.156 19.953 1 91.81 449 THR B C 1
ATOM 10269 O O . THR B 1 449 ? 8.625 -19.062 20.422 1 91.81 449 THR B O 1
ATOM 10272 N N . ARG B 1 450 ? 9.148 -21.094 19.766 1 90.38 450 ARG B N 1
ATOM 10273 C CA . ARG B 1 450 ? 10.547 -20.938 20.141 1 90.38 450 ARG B CA 1
ATOM 10274 C C . ARG B 1 450 ? 11.211 -19.828 19.312 1 90.38 450 ARG B C 1
ATOM 10276 O O . ARG B 1 450 ? 12.008 -19.047 19.844 1 90.38 450 ARG B O 1
ATOM 10283 N N . GLN B 1 451 ? 10.898 -19.828 18.125 1 87.69 451 GLN B N 1
ATOM 10284 C CA . GLN B 1 451 ? 11.508 -18.859 17.219 1 87.69 451 GLN B CA 1
ATOM 10285 C C . GLN B 1 451 ? 11.086 -17.438 17.578 1 87.69 451 GLN B C 1
ATOM 10287 O O . GLN B 1 451 ? 11.906 -16.516 17.547 1 87.69 451 GLN B O 1
ATOM 10292 N N . VAL B 1 452 ? 9.852 -17.25 17.875 1 91 452 VAL B N 1
ATOM 10293 C CA . VAL B 1 452 ? 9.359 -15.93 18.25 1 91 452 VAL B CA 1
ATOM 10294 C C . VAL B 1 452 ? 10.055 -15.453 19.531 1 91 452 VAL B C 1
ATOM 10296 O O . VAL B 1 452 ? 10.43 -14.289 19.641 1 91 452 VAL B O 1
ATOM 10299 N N . LEU B 1 453 ? 10.258 -16.359 20.469 1 92.5 453 LEU B N 1
ATOM 10300 C CA . LEU B 1 453 ? 10.93 -16.031 21.719 1 92.5 453 LEU B CA 1
ATOM 10301 C C . LEU B 1 453 ? 12.398 -15.703 21.469 1 92.5 453 LEU B C 1
ATOM 10303 O O . LEU B 1 453 ? 12.945 -14.781 22.078 1 92.5 453 LEU B O 1
ATOM 10307 N N . GLN B 1 454 ? 12.961 -16.438 20.562 1 88.88 454 GLN B N 1
ATOM 10308 C CA . GLN B 1 454 ? 14.352 -16.156 20.219 1 88.88 454 GLN B CA 1
ATOM 10309 C C . GLN B 1 454 ? 14.5 -14.781 19.562 1 88.88 454 GLN B C 1
ATOM 10311 O O . GLN B 1 454 ? 15.461 -14.062 19.844 1 88.88 454 GLN B O 1
ATOM 10316 N N . ASP B 1 455 ? 13.562 -14.508 18.719 1 87.88 455 ASP B N 1
ATOM 10317 C CA . ASP B 1 455 ? 13.586 -13.195 18.078 1 87.88 455 ASP B CA 1
ATOM 10318 C C . ASP B 1 455 ? 13.406 -12.078 19.094 1 87.88 455 ASP B C 1
ATOM 10320 O O . ASP B 1 455 ? 13.992 -11.008 18.953 1 87.88 455 ASP B O 1
ATOM 10324 N N . LEU B 1 456 ? 12.562 -12.312 20.094 1 91.38 456 LEU B N 1
ATOM 10325 C CA . LEU B 1 456 ? 12.383 -11.352 21.172 1 91.38 456 LEU B CA 1
ATOM 10326 C C . LEU B 1 456 ? 13.695 -11.109 21.906 1 91.38 456 LEU B C 1
ATOM 10328 O O . LEU B 1 456 ? 14.078 -9.961 22.156 1 91.38 456 LEU B O 1
ATOM 10332 N N . TRP B 1 457 ? 14.359 -12.125 22.219 1 88.38 457 TRP B N 1
ATOM 10333 C CA . TRP B 1 457 ? 15.594 -12.008 22.984 1 88.38 457 TRP B CA 1
ATOM 10334 C C . TRP B 1 457 ? 16.688 -11.359 22.141 1 88.38 457 TRP B C 1
ATOM 10336 O O . TRP B 1 457 ? 17.5 -10.594 22.656 1 88.38 457 TRP B O 1
ATOM 10346 N N . ALA B 1 458 ? 16.688 -11.703 20.875 1 83 458 ALA B N 1
ATOM 10347 C CA . ALA B 1 458 ? 17.641 -11.062 19.969 1 83 458 ALA B CA 1
ATOM 10348 C C . ALA B 1 458 ? 17.375 -9.562 19.859 1 83 458 ALA B C 1
ATOM 10350 O O . ALA B 1 458 ? 18.312 -8.766 19.812 1 83 458 ALA B O 1
ATOM 10351 N N . ALA B 1 459 ? 16.156 -9.219 19.797 1 82.62 459 ALA B N 1
ATOM 10352 C CA . ALA B 1 459 ? 15.766 -7.82 19.703 1 82.62 459 ALA B CA 1
ATOM 10353 C C . ALA B 1 459 ? 16.172 -7.047 20.953 1 82.62 459 ALA B C 1
ATOM 10355 O O . ALA B 1 459 ? 16.547 -5.875 20.875 1 82.62 459 ALA B O 1
ATOM 10356 N N . LYS B 1 460 ? 16.062 -7.695 22.062 1 81.44 460 LYS B N 1
ATOM 10357 C CA . LYS B 1 460 ? 16.375 -7.043 23.328 1 81.44 460 LYS B CA 1
ATOM 10358 C C . LYS B 1 460 ? 17.891 -6.906 23.516 1 81.44 460 LYS B C 1
ATOM 10360 O O . LYS B 1 460 ? 18.359 -5.988 24.188 1 81.44 460 LYS B O 1
ATOM 10365 N N . ALA B 1 461 ? 18.562 -7.891 23 1 74.62 461 ALA B N 1
ATOM 10366 C CA . ALA B 1 461 ? 20.016 -7.883 23.141 1 74.62 461 ALA B CA 1
ATOM 10367 C C . ALA B 1 461 ? 20.656 -6.797 22.266 1 74.62 461 ALA B C 1
ATOM 10369 O O . ALA B 1 461 ? 21.734 -6.293 22.578 1 74.62 461 ALA B O 1
ATOM 10370 N N . GLU B 1 462 ? 20.125 -6.66 21.062 1 61.22 462 GLU B N 1
ATOM 10371 C CA . GLU B 1 462 ? 20.688 -5.688 20.125 1 61.22 462 GLU B CA 1
ATOM 10372 C C . GLU B 1 462 ? 20.703 -4.289 20.734 1 61.22 462 GLU B C 1
ATOM 10374 O O . GLU B 1 462 ? 19.688 -3.822 21.266 1 61.22 462 GLU B O 1
ATOM 10379 N N . THR B 1 463 ? 21.906 -4.086 21.312 1 51.31 463 THR B N 1
ATOM 10380 C CA . THR B 1 463 ? 22.203 -2.713 21.688 1 51.31 463 THR B CA 1
ATOM 10381 C C . THR B 1 463 ? 21.906 -1.753 20.547 1 51.31 463 THR B C 1
ATOM 10383 O O . THR B 1 463 ? 22.109 -2.092 19.375 1 51.31 463 THR B O 1
ATOM 10386 N N . PRO B 1 464 ? 21.172 -0.74 20.734 1 46.38 464 PRO B N 1
ATOM 10387 C CA . PRO B 1 464 ? 20.75 0.186 19.688 1 46.38 464 PRO B CA 1
ATOM 10388 C C . PRO B 1 464 ? 21.844 0.457 18.656 1 46.38 464 PRO B C 1
ATOM 10390 O O . PRO B 1 464 ? 22.875 1.056 18.984 1 46.38 464 PRO B O 1
ATOM 10393 N N . GLU B 1 465 ? 22.375 -0.561 18.016 1 41.78 465 GLU B N 1
ATOM 10394 C CA . GLU B 1 465 ? 23.328 -0.213 16.953 1 41.78 465 GLU B CA 1
ATOM 10395 C C . GLU 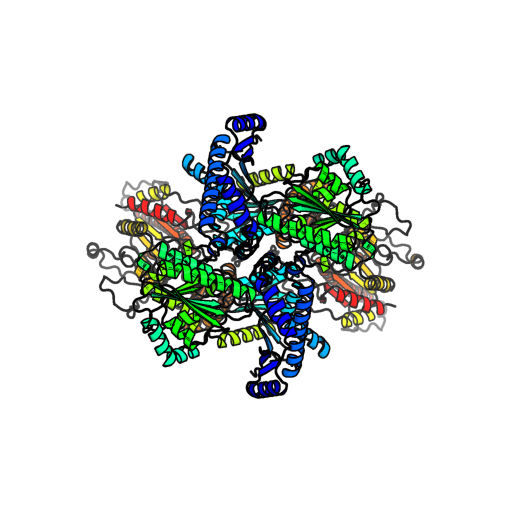B 1 465 ? 22.797 0.921 16.078 1 41.78 465 GLU B C 1
ATOM 10397 O O . GLU B 1 465 ? 21.578 1.125 15.992 1 41.78 465 GLU B O 1
ATOM 10402 N N . LEU B 1 466 ? 23.688 1.851 15.656 1 36.12 466 LEU B N 1
ATOM 10403 C CA . LEU B 1 466 ? 23.469 3.004 14.781 1 36.12 466 LEU B CA 1
ATOM 10404 C C . LEU B 1 466 ? 22.594 2.635 13.602 1 36.12 466 LEU B C 1
ATOM 10406 O O . LEU B 1 466 ? 22.875 1.677 12.875 1 36.12 466 LEU B O 1
ATOM 10410 N N . LEU B 1 467 ? 21.422 2.896 13.586 1 37.12 467 LEU B N 1
ATOM 10411 C CA . LEU B 1 467 ? 20.234 2.84 12.727 1 37.12 467 LEU B CA 1
ATOM 10412 C C . LEU B 1 467 ? 20.594 3.236 11.297 1 37.12 467 LEU B C 1
ATOM 10414 O O . LEU B 1 467 ? 21.094 4.34 11.055 1 37.12 467 LEU B O 1
ATOM 10418 N N . LYS B 1 468 ? 21.109 2.465 10.445 1 32.75 468 LYS B N 1
ATOM 10419 C CA . LYS B 1 468 ? 21.188 2.852 9.039 1 32.75 468 LYS B CA 1
ATOM 10420 C C . LYS B 1 468 ? 19.812 3.217 8.492 1 32.75 468 LYS B C 1
ATOM 10422 O O . LYS B 1 468 ? 18.953 2.352 8.352 1 32.75 468 LYS B O 1
ATOM 10427 N N . ARG B 1 469 ? 19.281 4.371 8.703 1 31.78 469 ARG B N 1
ATOM 10428 C CA . ARG B 1 469 ? 18.078 4.867 8.023 1 31.78 469 ARG B CA 1
ATOM 10429 C C . ARG B 1 469 ? 18.203 4.684 6.512 1 31.78 469 ARG B C 1
ATOM 10431 O O . ARG B 1 469 ? 19.234 5.02 5.918 1 31.78 469 ARG B O 1
ATOM 10438 N N . ASP B 1 470 ? 17.625 3.846 5.949 1 29.31 470 ASP B N 1
ATOM 10439 C CA . ASP B 1 470 ? 17.516 3.812 4.492 1 29.31 470 ASP B CA 1
ATOM 10440 C C . ASP B 1 470 ? 17.062 5.16 3.943 1 29.31 470 ASP B C 1
ATOM 10442 O O . ASP B 1 470 ? 15.859 5.402 3.797 1 29.31 470 ASP B O 1
ATOM 10446 N N . THR B 1 471 ? 17.641 6.285 4.367 1 27.09 471 THR B N 1
ATOM 10447 C CA . THR B 1 471 ? 17.328 7.535 3.682 1 27.09 471 THR B CA 1
ATOM 10448 C C . THR B 1 471 ? 17.625 7.422 2.189 1 27.09 471 THR B C 1
ATOM 10450 O O . THR B 1 471 ? 18.719 7.02 1.8 1 27.09 471 THR B O 1
ATOM 10453 N N . GLY B 1 472 ? 16.766 6.965 1.439 1 28.12 472 GLY B N 1
ATOM 10454 C CA . GLY B 1 472 ? 17 7.145 0.014 1 28.12 472 GLY B CA 1
ATOM 10455 C C . GLY B 1 472 ? 17.828 8.367 -0.309 1 28.12 472 GLY B C 1
ATOM 10456 O O . GLY B 1 472 ? 17.828 8.852 -1.443 1 28.12 472 GLY B O 1
ATOM 10457 N N . GLY B 1 473 ? 18.047 9.352 0.629 1 25.92 473 GLY B N 1
ATOM 10458 C CA . GLY B 1 473 ? 18.875 10.438 0.126 1 25.92 473 GLY B CA 1
ATOM 10459 C C . GLY B 1 473 ? 20.203 9.961 -0.401 1 25.92 473 GLY B C 1
ATOM 10460 O O . GLY B 1 473 ? 20.609 8.82 -0.156 1 25.92 473 GLY B O 1
ATOM 10461 N N . VAL B 1 474 ? 20.719 10.734 -1.373 1 22.62 474 VAL B N 1
ATOM 10462 C CA . VAL B 1 474 ? 22.094 10.867 -1.828 1 22.62 474 VAL B CA 1
ATOM 10463 C C . VAL B 1 474 ? 23.047 10.805 -0.632 1 22.62 474 VAL B C 1
ATOM 10465 O O . VAL B 1 474 ? 22.906 11.57 0.322 1 22.62 474 VAL B O 1
ATOM 10468 N N . ARG B 1 475 ? 23.578 9.75 -0.433 1 24.44 475 ARG B N 1
ATOM 10469 C CA . ARG B 1 475 ? 24.75 9.57 0.421 1 24.44 475 ARG B CA 1
ATOM 10470 C C . ARG B 1 475 ? 25.781 10.672 0.179 1 24.44 475 ARG B C 1
ATOM 10472 O O . ARG B 1 475 ? 26.422 10.711 -0.871 1 24.44 475 ARG B O 1
ATOM 10479 N N . VAL B 1 476 ? 25.562 11.945 0.348 1 22.36 476 VAL B N 1
ATOM 10480 C CA . VAL B 1 476 ? 26.891 12.484 0.634 1 22.36 476 VAL B CA 1
ATOM 10481 C C . VAL B 1 476 ? 27.578 11.641 1.708 1 22.36 476 VAL B C 1
ATOM 10483 O O . VAL B 1 476 ? 27.016 11.422 2.785 1 22.36 476 VAL B O 1
ATOM 10486 N N . GLN B 1 477 ? 28.344 10.688 1.357 1 24.72 477 GLN B N 1
ATOM 10487 C CA . GLN B 1 477 ? 29.391 9.969 2.086 1 24.72 477 GLN B CA 1
ATOM 10488 C C . GLN B 1 477 ? 30.062 10.867 3.113 1 24.72 477 GLN B C 1
ATOM 10490 O O . GLN B 1 477 ? 31.109 11.453 2.836 1 24.72 477 GLN B O 1
ATOM 10495 N N . TYR B 1 478 ? 29.656 11.977 3.65 1 24.16 478 TYR B N 1
ATOM 10496 C CA . TYR B 1 478 ? 30.625 12.266 4.695 1 24.16 478 TYR B CA 1
ATOM 10497 C C . TYR B 1 478 ? 30.672 11.141 5.723 1 24.16 478 TYR B C 1
ATOM 10499 O O . TYR B 1 478 ? 29.641 10.758 6.285 1 24.16 478 TYR B O 1
ATOM 10507 N N . GLN B 1 479 ? 31.5 10.133 5.504 1 26.59 479 GLN B N 1
ATOM 10508 C CA . GLN B 1 479 ? 32 9.148 6.453 1 26.59 479 GLN B CA 1
ATOM 10509 C C . GLN B 1 479 ? 32.344 9.797 7.797 1 26.59 479 GLN B C 1
ATOM 10511 O O . GLN B 1 479 ? 33.312 9.43 8.445 1 26.59 479 GLN B O 1
ATOM 10516 N N . PRO B 1 480 ? 32.125 11.039 8.258 1 28.33 480 PRO B N 1
ATOM 10517 C CA . PRO B 1 480 ? 32.812 11.016 9.555 1 28.33 480 PRO B CA 1
ATOM 10518 C C . PRO B 1 480 ? 32.375 9.859 10.445 1 28.33 480 PRO B C 1
ATOM 10520 O O . PRO B 1 480 ? 31.172 9.586 10.523 1 28.33 480 PRO B O 1
ATOM 10523 N N . VAL B 1 481 ? 33.062 8.789 10.586 1 29.67 481 VAL B N 1
ATOM 10524 C CA . VAL B 1 481 ? 33.156 7.719 11.57 1 29.67 481 VAL B CA 1
ATOM 10525 C C . VAL B 1 481 ? 32.812 8.258 12.961 1 29.67 481 VAL B C 1
ATOM 10527 O O . VAL B 1 481 ? 33.062 7.594 13.969 1 29.67 481 VAL B O 1
ATOM 10530 N N . TRP B 1 482 ? 32.906 9.57 13.312 1 29.08 482 TRP B N 1
ATOM 10531 C CA . TRP B 1 482 ? 32.875 9.727 14.766 1 29.08 482 TRP B CA 1
ATOM 10532 C C . TRP B 1 482 ? 31.656 9.047 15.359 1 29.08 482 TRP B C 1
ATOM 10534 O O . TRP B 1 482 ? 30.516 9.391 15.008 1 29.08 482 TRP B O 1
ATOM 10544 N N . GLN B 1 483 ? 31.656 7.84 15.516 1 34.84 483 GLN B N 1
ATOM 10545 C CA . GLN B 1 483 ? 30.875 7.094 16.5 1 34.84 483 GLN B CA 1
ATOM 10546 C C . GLN B 1 483 ? 30.625 7.93 17.75 1 34.84 483 GLN B C 1
ATOM 10548 O O . GLN B 1 483 ? 31.328 7.773 18.75 1 34.84 483 GLN B O 1
ATOM 10553 N N . THR B 1 484 ? 30.828 9.25 17.828 1 37.59 484 THR B N 1
ATOM 10554 C CA . THR B 1 484 ? 30.594 9.914 19.109 1 37.59 484 THR B CA 1
ATOM 10555 C C . THR B 1 484 ? 29.297 9.422 19.75 1 37.59 484 THR B C 1
ATOM 10557 O O . THR B 1 484 ? 28.312 9.148 19.047 1 37.59 484 THR B O 1
ATOM 10560 N N . SER B 1 485 ? 29.422 8.867 20.828 1 44 485 SER B N 1
ATOM 10561 C CA . SER B 1 485 ? 28.422 8.469 21.812 1 44 485 SER B CA 1
ATOM 10562 C C . SER B 1 485 ? 27.281 9.477 21.891 1 44 485 SER B C 1
ATOM 10564 O O . SER B 1 485 ? 27.484 10.617 22.297 1 44 485 SER B O 1
ATOM 10566 N N . HIS B 1 486 ? 26.469 9.656 21.016 1 61.66 486 HIS B N 1
ATOM 10567 C CA . HIS B 1 486 ? 25.219 10.406 21.109 1 61.66 486 HIS B CA 1
ATOM 10568 C C . HIS B 1 486 ? 24.406 9.961 22.312 1 61.66 486 HIS B C 1
ATOM 10570 O O . HIS B 1 486 ? 23.578 9.039 22.203 1 61.66 486 HIS B O 1
ATOM 10576 N N . ASN B 1 487 ? 24.891 10.508 23.5 1 71.69 487 ASN B N 1
ATOM 10577 C CA . ASN B 1 487 ? 24.266 10.156 24.766 1 71.69 487 ASN B CA 1
ATOM 10578 C C . ASN B 1 487 ? 23.047 11.039 25.062 1 71.69 487 ASN B C 1
ATOM 10580 O O . ASN B 1 487 ? 22.953 12.148 24.547 1 71.69 487 ASN B O 1
ATOM 10584 N N . HIS B 1 488 ? 22.219 10.5 25.766 1 83.94 488 HIS B N 1
ATOM 10585 C CA . HIS B 1 488 ? 21.078 11.289 26.219 1 83.94 488 HIS B CA 1
ATOM 10586 C C . HIS B 1 488 ? 21.516 12.383 27.188 1 83.94 488 HIS B C 1
ATOM 10588 O O . HIS B 1 488 ? 22.297 12.125 28.109 1 83.94 488 HIS B O 1
ATOM 10594 N N . LEU B 1 489 ? 21.172 13.586 26.938 1 88.31 489 LEU B N 1
ATOM 10595 C CA . LEU B 1 489 ? 21.531 14.727 27.781 1 88.31 489 LEU B CA 1
ATOM 10596 C C . LEU B 1 489 ? 20.859 14.648 29.141 1 88.31 489 LEU B C 1
ATOM 10598 O O . LEU B 1 489 ? 19.625 14.57 29.219 1 88.31 489 LEU B O 1
ATOM 10602 N N . ARG B 1 490 ? 21.594 14.57 30.172 1 85.19 490 ARG B N 1
ATOM 10603 C CA . ARG B 1 490 ? 21.062 14.562 31.531 1 85.19 490 ARG B CA 1
ATOM 10604 C C . ARG B 1 490 ? 20.891 15.977 32.062 1 85.19 490 ARG B C 1
ATOM 10606 O O . ARG B 1 490 ? 21.875 16.719 32.188 1 85.19 490 ARG B O 1
ATOM 10613 N N . GLU B 1 491 ? 19.766 16.344 32.5 1 89.81 491 GLU B N 1
ATOM 10614 C CA . GLU B 1 491 ? 19.438 17.688 32.969 1 89.81 491 GLU B CA 1
ATOM 10615 C C . GLU B 1 491 ? 20.312 18.078 34.156 1 89.81 491 GLU B C 1
ATOM 10617 O O . GLU B 1 491 ? 20.75 19.219 34.25 1 89.81 491 GLU B O 1
ATOM 10622 N N . THR B 1 492 ? 20.594 17.125 34.969 1 86.69 492 THR B N 1
ATOM 10623 C CA . THR B 1 492 ? 21.344 17.375 36.188 1 86.69 492 THR B CA 1
ATOM 10624 C C . THR B 1 492 ? 22.781 17.766 35.875 1 86.69 492 THR B C 1
ATOM 10626 O O . THR B 1 492 ? 23.375 18.609 36.562 1 86.69 492 THR B O 1
ATOM 10629 N N . GLU B 1 493 ? 23.281 17.219 34.875 1 87.62 493 GLU B N 1
ATOM 10630 C CA . GLU B 1 493 ? 24.656 17.516 34.469 1 87.62 493 GLU B CA 1
ATOM 10631 C C . GLU B 1 493 ? 24.75 18.938 33.875 1 87.62 493 GLU B C 1
ATOM 10633 O O . GLU B 1 493 ? 25.719 19.641 34.156 1 87.62 493 GLU B O 1
ATOM 10638 N N . VAL B 1 494 ? 23.844 19.312 33.156 1 92.06 494 VAL B N 1
ATOM 10639 C CA . VAL B 1 494 ? 23.828 20.641 32.531 1 92.06 494 VAL B CA 1
ATOM 10640 C C . VAL B 1 494 ? 23.609 21.688 33.625 1 92.06 494 VAL B C 1
ATOM 10642 O O . VAL B 1 494 ? 24.266 22.734 33.625 1 92.06 494 VAL B O 1
ATOM 10645 N N . GLU B 1 495 ? 22.75 21.391 34.531 1 92.88 495 GLU B N 1
ATOM 10646 C CA . GLU B 1 495 ? 22.469 22.312 35.625 1 92.88 495 GLU B CA 1
ATOM 10647 C C . GLU B 1 495 ? 23.688 22.516 36.5 1 92.88 495 GLU B C 1
ATOM 10649 O O . GLU B 1 495 ? 23.953 23.625 36.969 1 92.88 495 GLU B O 1
ATOM 10654 N N . GLY B 1 496 ? 24.31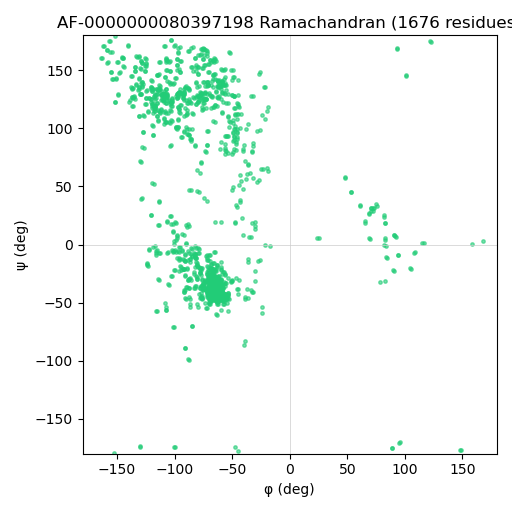2 21.438 36.781 1 88.62 496 GLY B N 1
ATOM 10655 C CA . GLY B 1 496 ? 25.547 21.531 37.562 1 88.62 496 GLY B CA 1
ATOM 10656 C C . GLY B 1 496 ? 26.594 22.406 36.906 1 88.62 496 GLY B C 1
ATOM 10657 O O . GLY B 1 496 ? 27.234 23.219 37.562 1 88.62 496 GLY B O 1
ATOM 10658 N N . ALA B 1 497 ? 26.797 22.25 35.656 1 91.06 497 ALA B N 1
ATOM 10659 C CA . ALA B 1 497 ? 27.766 23.047 34.906 1 91.06 497 ALA B CA 1
ATOM 10660 C C . ALA B 1 497 ? 27.328 24.5 34.844 1 91.06 497 ALA B C 1
ATOM 10662 O O . ALA B 1 497 ? 28.141 25.422 34.938 1 91.06 497 ALA B O 1
ATOM 10663 N N . TYR B 1 498 ? 26.078 24.719 34.656 1 93.81 498 TYR B N 1
ATOM 10664 C CA . TYR B 1 498 ? 25.484 26.047 34.562 1 93.81 498 TYR B CA 1
ATOM 10665 C C . TYR B 1 498 ? 25.703 26.844 35.844 1 93.81 498 TYR B C 1
ATOM 10667 O O . TYR B 1 498 ? 26.016 28.031 35.781 1 93.81 498 TYR B O 1
ATOM 10675 N N . SER B 1 499 ? 25.609 26.172 36.938 1 92.19 499 SER B N 1
ATOM 10676 C CA . SER B 1 499 ? 25.75 26.828 38.219 1 92.19 499 SER B CA 1
ATOM 10677 C C . SER B 1 499 ? 27.188 27.234 38.5 1 92.19 499 SER B C 1
ATOM 10679 O O . SER B 1 499 ? 27.453 28.234 39.156 1 92.19 499 SER B O 1
ATOM 10681 N N . LYS B 1 500 ? 28.062 26.547 37.906 1 88.62 500 LYS B N 1
ATOM 10682 C CA . LYS B 1 500 ? 29.484 26.781 38.125 1 88.62 500 LYS B CA 1
ATOM 10683 C C . LYS B 1 500 ? 30.031 27.812 37.156 1 88.62 500 LYS B C 1
ATOM 10685 O O . LYS B 1 500 ? 31.062 28.453 37.438 1 88.62 500 LYS B O 1
ATOM 10690 N N . ALA B 1 501 ? 29.406 28 36.125 1 91 501 ALA B N 1
ATOM 10691 C CA . ALA B 1 501 ? 29.922 28.844 35.031 1 91 501 ALA B CA 1
ATOM 10692 C C . ALA B 1 501 ? 29.703 30.328 35.344 1 91 501 ALA B C 1
ATOM 10694 O O . ALA B 1 501 ? 28.766 30.688 36.031 1 91 501 ALA B O 1
ATOM 10695 N N . THR B 1 502 ? 30.547 31.125 34.781 1 88.5 502 THR B N 1
ATOM 10696 C CA . THR B 1 502 ? 30.484 32.562 35.031 1 88.5 502 THR B CA 1
ATOM 10697 C C . THR B 1 502 ? 30.094 33.312 33.75 1 88.5 502 THR B C 1
ATOM 10699 O O . THR B 1 502 ? 29.594 34.438 33.844 1 88.5 502 THR B O 1
ATOM 10702 N N . ARG B 1 503 ? 30.406 32.875 32.688 1 90.88 503 ARG B N 1
ATOM 10703 C CA . ARG B 1 503 ? 30.016 33.406 31.375 1 90.88 503 ARG B CA 1
ATOM 10704 C C . ARG B 1 503 ? 29.391 32.344 30.5 1 90.88 503 ARG B C 1
ATOM 10706 O O . ARG B 1 503 ? 30.078 31.469 29.969 1 90.88 503 ARG B O 1
ATOM 10713 N N . ARG B 1 504 ? 28.188 32.531 30.312 1 93.94 504 ARG B N 1
ATOM 10714 C CA . ARG B 1 504 ? 27.422 31.453 29.703 1 93.94 504 ARG B CA 1
ATOM 10715 C C . ARG B 1 504 ? 26.781 31.891 28.391 1 93.94 504 ARG B C 1
ATOM 10717 O O . ARG B 1 504 ? 26.234 33 28.297 1 93.94 504 ARG B O 1
ATOM 10724 N N . PHE B 1 505 ? 26.828 31.094 27.344 1 93.81 505 PHE B N 1
ATOM 10725 C CA . PHE B 1 505 ? 26.141 31.297 26.062 1 93.81 505 PHE B CA 1
ATOM 10726 C C . PHE B 1 505 ? 25.141 30.188 25.797 1 93.81 505 PHE B C 1
ATOM 10728 O O . PHE B 1 505 ? 25.469 29 25.906 1 93.81 505 PHE B O 1
ATOM 10735 N N . ILE B 1 506 ? 23.953 30.547 25.484 1 95.5 506 ILE B N 1
ATOM 10736 C CA . ILE B 1 506 ? 22.891 29.594 25.203 1 95.5 506 ILE B CA 1
ATOM 10737 C C . ILE B 1 506 ? 22.328 29.859 23.797 1 95.5 506 ILE B C 1
ATOM 10739 O O . ILE B 1 506 ? 21.75 30.922 23.547 1 95.5 506 ILE B O 1
ATOM 10743 N N . PHE B 1 507 ? 22.516 28.953 22.906 1 95 507 PHE B N 1
ATOM 10744 C CA . PHE B 1 507 ? 22 29.031 21.547 1 95 507 PHE B CA 1
ATOM 10745 C C . PHE B 1 507 ? 20.906 28 21.328 1 95 507 PHE B C 1
ATOM 10747 O O . PHE B 1 507 ? 21.078 26.812 21.625 1 95 507 PHE B O 1
ATOM 10754 N N . THR B 1 508 ? 19.766 28.375 20.812 1 94.44 508 THR B N 1
ATOM 10755 C CA . THR B 1 508 ? 18.688 27.422 20.516 1 94.44 508 THR B CA 1
ATOM 10756 C C . THR B 1 508 ? 18.062 27.719 19.156 1 94.44 508 THR B C 1
ATOM 10758 O O . THR B 1 508 ? 17.984 28.875 18.75 1 94.44 508 THR B O 1
ATOM 10761 N N . ASP B 1 509 ? 17.672 26.672 18.5 1 92.31 509 ASP B N 1
ATOM 10762 C CA . ASP B 1 509 ? 16.766 26.797 17.375 1 92.31 509 ASP B CA 1
ATOM 10763 C C . ASP B 1 509 ? 15.328 27.031 17.844 1 92.31 509 ASP B C 1
ATOM 10765 O O . ASP B 1 509 ? 15.055 27.016 19.047 1 92.31 509 ASP B O 1
ATOM 10769 N N . PHE B 1 510 ? 14.523 27.391 16.922 1 89.69 510 PHE B N 1
ATOM 10770 C CA . PHE B 1 510 ? 13.141 27.672 17.281 1 89.69 510 PHE B CA 1
ATOM 10771 C C . PHE B 1 510 ? 12.234 26.484 16.938 1 89.69 510 PHE B C 1
ATOM 10773 O O . PHE B 1 510 ? 11.914 25.672 17.797 1 89.69 510 PHE B O 1
ATOM 10780 N N . GLY B 1 511 ? 12.062 26.328 15.617 1 83.5 511 GLY B N 1
ATOM 10781 C CA . GLY B 1 511 ? 11.195 25.25 15.188 1 83.5 511 GLY B CA 1
ATOM 10782 C C . GLY B 1 511 ? 11.781 23.875 15.438 1 83.5 511 GLY B C 1
ATOM 10783 O O . GLY B 1 511 ? 12.93 23.609 15.094 1 83.5 511 GLY B O 1
ATOM 10784 N N . GLY B 1 512 ? 10.953 23 16.109 1 84.94 512 GLY B N 1
ATOM 10785 C CA . GLY B 1 512 ? 11.422 21.656 16.391 1 84.94 512 GLY B CA 1
ATOM 10786 C C . GLY B 1 512 ? 12.266 21.578 17.656 1 84.94 512 GLY B C 1
ATOM 10787 O O . GLY B 1 512 ? 12.594 20.484 18.125 1 84.94 512 GLY B O 1
ATOM 10788 N N . THR B 1 513 ? 12.617 22.719 18.156 1 89.44 513 THR B N 1
ATOM 10789 C CA . THR B 1 513 ? 13.453 22.781 19.344 1 89.44 513 THR B CA 1
ATOM 10790 C C . THR B 1 513 ? 12.703 23.422 20.5 1 89.44 513 THR B C 1
ATOM 10792 O O . THR B 1 513 ? 12.492 22.797 21.547 1 89.44 513 THR B O 1
ATOM 10795 N N . LEU B 1 514 ? 12.227 24.656 20.297 1 90.56 514 LEU B N 1
ATOM 10796 C CA . LEU B 1 514 ? 11.461 25.344 21.328 1 90.56 514 LEU B CA 1
ATOM 10797 C C . LEU B 1 514 ? 9.961 25.109 21.141 1 90.56 514 LEU B C 1
ATOM 10799 O O . LEU B 1 514 ? 9.18 25.344 22.062 1 90.56 514 LEU B O 1
ATOM 10803 N N . MET B 1 515 ? 9.641 24.75 19.969 1 85.25 515 MET B N 1
ATOM 10804 C CA . MET B 1 515 ? 8.25 24.484 19.609 1 85.25 515 MET B CA 1
ATOM 10805 C C . MET B 1 515 ? 8.117 23.188 18.828 1 85.25 515 MET B C 1
ATOM 10807 O O . MET B 1 515 ? 8.898 22.938 17.906 1 85.25 515 MET B O 1
ATOM 10811 N N . GLU B 1 516 ? 7.055 22.469 19.219 1 78.38 516 GLU B N 1
ATOM 10812 C CA . GLU B 1 516 ? 6.84 21.188 18.562 1 78.38 516 GLU B CA 1
ATOM 10813 C C . GLU B 1 516 ? 6.359 21.391 17.125 1 78.38 516 GLU B C 1
ATOM 10815 O O . GLU B 1 516 ? 5.547 22.266 16.844 1 78.38 516 GLU B O 1
ATOM 10820 N N . LYS B 1 517 ? 7.043 20.703 16.234 1 72.62 517 LYS B N 1
ATOM 10821 C CA . LYS B 1 517 ? 6.621 20.672 14.844 1 72.62 517 LYS B CA 1
ATOM 10822 C C . LYS B 1 517 ? 6.023 19.312 14.484 1 72.62 517 LYS B C 1
ATOM 10824 O O . LYS B 1 517 ? 6.504 18.281 14.938 1 72.62 517 LYS B O 1
ATOM 10829 N N . GLU B 1 518 ? 4.871 19.422 13.789 1 72.88 518 GLU B N 1
ATOM 10830 C CA . GLU B 1 518 ? 4.312 18.172 13.312 1 72.88 518 GLU B CA 1
ATOM 10831 C C . GLU B 1 518 ? 5.293 17.438 12.398 1 72.88 518 GLU B C 1
ATOM 10833 O O . GLU B 1 518 ? 5.988 18.062 11.594 1 72.88 518 GLU B O 1
ATOM 10838 N N . LYS B 1 519 ? 5.336 16.188 12.578 1 72.94 519 LYS B N 1
ATOM 10839 C CA . LYS B 1 519 ? 6.254 15.359 11.789 1 72.94 519 LYS B CA 1
ATOM 10840 C C . LYS B 1 519 ? 5.922 15.43 10.305 1 72.94 519 LYS B C 1
ATOM 10842 O O . LYS B 1 519 ? 4.75 15.398 9.922 1 72.94 519 LYS B O 1
ATOM 10847 N N . VAL B 1 520 ? 6.93 15.57 9.516 1 73.44 520 VAL B N 1
ATOM 10848 C CA . VAL B 1 520 ? 6.777 15.711 8.07 1 73.44 520 VAL B CA 1
ATOM 10849 C C . VAL B 1 520 ? 6.23 14.414 7.48 1 73.44 520 VAL B C 1
ATOM 10851 O O . VAL B 1 520 ? 5.547 14.43 6.453 1 73.44 520 VAL B O 1
ATOM 10854 N N . ASP B 1 521 ? 6.398 13.336 8.164 1 75.75 521 ASP B N 1
ATOM 10855 C CA . ASP B 1 521 ? 6.039 12.031 7.621 1 75.75 521 ASP B CA 1
ATOM 10856 C C . ASP B 1 521 ? 4.562 11.727 7.859 1 75.75 521 ASP B C 1
ATOM 10858 O O . ASP B 1 521 ? 4.027 10.75 7.316 1 75.75 521 ASP B O 1
ATOM 10862 N N . LEU B 1 522 ? 3.914 12.625 8.547 1 75.69 522 LEU B N 1
ATOM 10863 C CA . LEU B 1 522 ? 2.486 12.438 8.781 1 75.69 522 LEU B CA 1
ATOM 10864 C C . LEU B 1 522 ? 1.689 12.711 7.508 1 75.69 522 LEU B C 1
ATOM 10866 O O . LEU B 1 522 ? 1.927 13.711 6.828 1 75.69 522 LEU B O 1
ATOM 10870 N N . TYR B 1 523 ? 0.864 11.781 7.234 1 72.62 523 TYR B N 1
ATOM 10871 C CA . TYR B 1 523 ? 0.01 11.961 6.062 1 72.62 523 TYR B CA 1
ATOM 10872 C C . TYR B 1 523 ? -1.016 13.062 6.301 1 72.62 523 TYR B C 1
ATOM 10874 O O . TYR B 1 523 ? -1.243 13.906 5.426 1 72.62 523 TYR B O 1
ATOM 10882 N N . ILE B 1 524 ? -1.638 12.977 7.445 1 67.12 524 ILE B N 1
ATOM 10883 C CA . ILE B 1 524 ? -2.65 13.977 7.742 1 67.12 524 ILE B CA 1
ATOM 10884 C C . ILE B 1 524 ? -2.1 14.984 8.75 1 67.12 524 ILE B C 1
ATOM 10886 O O . ILE B 1 524 ? -1.87 14.648 9.914 1 67.12 524 ILE B O 1
ATOM 10890 N N . LYS B 1 525 ? -1.781 16.109 8.242 1 67.75 525 LYS B N 1
ATOM 10891 C CA . LYS B 1 525 ? -1.343 17.188 9.109 1 67.75 525 LYS B CA 1
ATOM 10892 C C . LYS B 1 525 ? -2.527 18.031 9.578 1 67.75 525 LYS B C 1
ATOM 10894 O O . LYS B 1 525 ? -3.207 18.656 8.758 1 67.75 525 LYS B O 1
ATOM 10899 N N . ARG B 1 526 ? -2.934 17.75 10.742 1 61.53 526 ARG B N 1
ATOM 10900 C CA . ARG B 1 526 ? -4.141 18.375 11.273 1 61.53 526 ARG B CA 1
ATOM 10901 C C . ARG B 1 526 ? -3.82 19.734 11.906 1 61.53 526 ARG B C 1
ATOM 10903 O O . ARG B 1 526 ? -4.691 20.594 12.023 1 61.53 526 ARG B O 1
ATOM 10910 N N . SER B 1 527 ? -2.527 19.734 12.43 1 53.62 527 SER B N 1
ATOM 10911 C CA . SER B 1 527 ? -2.193 20.953 13.148 1 53.62 527 SER B CA 1
ATOM 10912 C C . SER B 1 527 ? -1.632 22.016 12.203 1 53.62 527 SER B C 1
ATOM 10914 O O . SER B 1 527 ? -0.821 21.703 11.328 1 53.62 527 SER B O 1
ATOM 10916 N N . PHE B 1 528 ? -2.455 22.844 11.742 1 48.88 528 PHE B N 1
ATOM 10917 C CA . PHE B 1 528 ? -1.98 23.969 10.945 1 48.88 528 PHE B CA 1
ATOM 10918 C C . PHE B 1 528 ? -0.773 24.625 11.602 1 48.88 528 PHE B C 1
ATOM 10920 O O . PHE B 1 528 ? -0.849 25.781 12.039 1 48.88 528 PHE B O 1
ATOM 10927 N N . THR B 1 529 ? 0.07 23.906 12.297 1 41.78 529 THR B N 1
ATOM 10928 C CA . THR B 1 529 ? 1.144 24.469 13.102 1 41.78 529 THR B CA 1
ATOM 10929 C C . THR B 1 529 ? 2.033 25.375 12.258 1 41.78 529 THR B C 1
ATOM 10931 O O . THR B 1 529 ? 2.902 26.078 12.781 1 41.78 529 THR B O 1
ATOM 10934 N N . GLN B 1 530 ? 2.223 25.047 10.914 1 41.34 530 GLN B N 1
ATOM 10935 C CA . GLN B 1 530 ? 3.18 25.938 10.242 1 41.34 530 GLN B CA 1
ATOM 10936 C C . GLN B 1 530 ? 2.646 27.359 10.156 1 41.34 530 GLN B C 1
ATOM 10938 O O . GLN B 1 530 ? 3.229 28.203 9.469 1 41.34 530 GLN B O 1
ATOM 10943 N N . THR B 1 531 ? 1.449 27.547 10.531 1 39.28 531 THR B N 1
ATOM 10944 C CA . THR B 1 531 ? 1.03 28.922 10.32 1 39.28 531 THR B CA 1
ATOM 10945 C C . THR B 1 531 ? 1.793 29.859 11.242 1 39.28 531 THR B C 1
ATOM 10947 O O . THR B 1 531 ? 2.254 29.453 12.312 1 39.28 531 THR B O 1
ATOM 10950 N N . THR B 1 532 ? 2.121 30.938 10.688 1 41.69 532 THR B N 1
ATOM 10951 C CA . THR B 1 532 ? 2.604 32.25 11.156 1 41.69 532 THR B CA 1
ATOM 10952 C C . THR B 1 532 ? 1.888 32.656 12.438 1 41.69 532 THR B C 1
ATOM 10954 O O . THR B 1 532 ? 0.657 32.719 12.469 1 41.69 532 THR B O 1
ATOM 10957 N N . GLY B 1 533 ? 2.283 31.906 13.547 1 51.03 533 GLY B N 1
ATOM 10958 C CA . GLY B 1 533 ? 1.83 32.531 14.773 1 51.03 533 GLY B CA 1
ATOM 10959 C C . GLY B 1 533 ? 1.967 31.641 15.992 1 51.03 533 GLY B C 1
ATOM 10960 O O . GLY B 1 533 ? 1.451 31.953 17.062 1 51.03 533 GLY B O 1
ATOM 10961 N N . LYS B 1 534 ? 2.561 30.453 15.664 1 61.75 534 LYS B N 1
ATOM 10962 C CA . LYS B 1 534 ? 2.615 29.672 16.891 1 61.75 534 LYS B CA 1
ATOM 10963 C C . LYS B 1 534 ? 3.734 30.156 17.812 1 61.75 534 LYS B C 1
ATOM 10965 O O . LYS B 1 534 ? 4.805 30.547 17.328 1 61.75 534 LYS B O 1
ATOM 10970 N N . ARG B 1 535 ? 3.316 30.344 18.906 1 74.06 535 ARG B N 1
ATOM 10971 C CA . ARG B 1 535 ? 4.188 30.781 20 1 74.06 535 ARG B CA 1
ATOM 10972 C C . ARG B 1 535 ? 4.559 29.594 20.891 1 74.06 535 ARG B C 1
ATOM 10974 O O . ARG B 1 535 ? 3.797 28.641 21.016 1 74.06 535 ARG B O 1
ATOM 10981 N N . PRO B 1 536 ? 5.801 29.594 21.266 1 85.06 536 PRO B N 1
ATOM 10982 C CA . PRO B 1 536 ? 6.148 28.578 22.25 1 85.06 536 PRO B CA 1
ATOM 10983 C C . PRO B 1 536 ? 5.23 28.609 23.469 1 85.06 536 PRO B C 1
ATOM 10985 O O . PRO B 1 536 ? 4.477 29.562 23.656 1 85.06 536 PRO B O 1
ATOM 10988 N N . SER B 1 537 ? 5.234 27.641 24.266 1 84.81 537 SER B N 1
ATOM 10989 C CA . SER B 1 537 ? 4.441 27.594 25.484 1 84.81 537 SER B CA 1
ATOM 10990 C C . SER B 1 537 ? 4.797 28.734 26.422 1 84.81 537 SER B C 1
ATOM 10992 O O . SER B 1 537 ? 5.922 29.25 26.391 1 84.81 537 SER B O 1
ATOM 10994 N N . PRO B 1 538 ? 3.885 29.172 27.203 1 87.38 538 PRO B N 1
ATOM 10995 C CA . PRO B 1 538 ? 4.172 30.25 28.141 1 87.38 538 PRO B CA 1
ATOM 10996 C C . PRO B 1 538 ? 5.324 29.922 29.094 1 87.38 538 PRO B C 1
ATOM 10998 O O . PRO B 1 538 ? 6.102 30.797 29.453 1 87.38 538 PRO B O 1
ATOM 11001 N N . SER B 1 539 ? 5.422 28.672 29.391 1 90.56 539 SER B N 1
ATOM 11002 C CA . SER B 1 539 ? 6.504 28.266 30.281 1 90.56 539 SER B CA 1
ATOM 11003 C C . SER B 1 539 ? 7.863 28.453 29.609 1 90.56 539 SER B C 1
ATOM 11005 O O . SER B 1 539 ? 8.82 28.875 30.266 1 90.56 539 SER B O 1
ATOM 11007 N N . VAL B 1 540 ? 7.945 28.188 28.359 1 92.62 540 VAL B N 1
ATOM 11008 C CA . VAL B 1 540 ? 9.195 28.344 27.625 1 92.62 540 VAL B CA 1
ATOM 11009 C C . VAL B 1 540 ? 9.523 29.828 27.484 1 92.62 540 VAL B C 1
ATOM 11011 O O . VAL B 1 540 ? 10.672 30.234 27.641 1 92.62 540 VAL B O 1
ATOM 11014 N N . MET B 1 541 ? 8.547 30.625 27.234 1 92.44 541 MET B N 1
ATOM 11015 C CA . MET B 1 541 ? 8.734 32.062 27.062 1 92.44 541 MET B CA 1
ATOM 11016 C C . MET B 1 541 ? 9.227 32.688 28.359 1 92.44 541 MET B C 1
ATOM 11018 O O . MET B 1 541 ? 10.109 33.562 28.344 1 92.44 541 MET B O 1
ATOM 11022 N N . GLU B 1 542 ? 8.633 32.188 29.406 1 93.06 542 GLU B N 1
ATOM 11023 C CA . GLU B 1 542 ? 9.047 32.719 30.703 1 93.06 542 GLU B CA 1
ATOM 11024 C C . GLU B 1 542 ? 10.477 32.281 31.031 1 93.06 542 GLU B C 1
ATOM 11026 O O . GLU B 1 542 ? 11.25 33.062 31.594 1 93.06 542 GLU B O 1
ATOM 11031 N N . SER B 1 543 ? 10.758 31.125 30.688 1 94.94 543 SER B N 1
ATOM 11032 C CA . SER B 1 543 ? 12.117 30.641 30.922 1 94.94 543 SER B CA 1
ATOM 11033 C C . SER B 1 543 ? 13.133 31.453 30.125 1 94.94 543 SER B C 1
ATOM 11035 O O . SER B 1 543 ? 14.203 31.797 30.625 1 94.94 543 SER B O 1
ATOM 11037 N N . LEU B 1 544 ? 12.812 31.75 28.938 1 94.94 544 LEU B N 1
ATOM 11038 C CA . LEU B 1 544 ? 13.703 32.531 28.094 1 94.94 544 LEU B CA 1
ATOM 11039 C C . LEU B 1 544 ? 13.883 33.938 28.641 1 94.94 544 LEU B C 1
ATOM 11041 O O . LEU B 1 544 ? 14.984 34.5 28.594 1 94.94 544 LEU B O 1
ATOM 11045 N N . ARG B 1 545 ? 12.867 34.469 29.125 1 93.62 545 ARG B N 1
ATOM 11046 C CA . ARG B 1 545 ? 12.938 35.781 29.734 1 93.62 545 ARG B CA 1
ATOM 11047 C C . ARG B 1 545 ? 13.859 35.781 30.953 1 93.62 545 ARG B C 1
ATOM 11049 O O . ARG B 1 545 ? 14.703 36.688 31.094 1 93.62 545 ARG B O 1
ATOM 11056 N N . LEU B 1 546 ? 13.68 34.781 31.766 1 94.19 546 LEU B N 1
ATOM 11057 C CA . LEU B 1 546 ? 14.484 34.688 32.969 1 94.19 546 LEU B CA 1
ATOM 11058 C C . LEU B 1 546 ? 15.945 34.406 32.656 1 94.19 546 LEU B C 1
ATOM 11060 O O . LEU B 1 546 ? 16.844 34.969 33.281 1 94.19 546 LEU B O 1
ATOM 11064 N N . LEU B 1 547 ? 16.156 33.625 31.719 1 95.31 547 LEU B N 1
ATOM 11065 C CA . LEU B 1 547 ? 17.531 33.312 31.328 1 95.31 547 LEU B CA 1
ATOM 11066 C C . LEU B 1 547 ? 18.234 34.531 30.734 1 95.31 547 LEU B C 1
ATOM 11068 O O . LEU B 1 547 ? 19.422 34.719 30.984 1 95.31 547 LEU B O 1
ATOM 11072 N N . SER B 1 548 ? 17.516 35.281 30.016 1 93.5 548 SER B N 1
ATOM 11073 C CA . SER B 1 548 ? 18.109 36.438 29.359 1 93.5 548 SER B CA 1
ATOM 11074 C C . SER B 1 548 ? 18.328 37.562 30.344 1 93.5 548 SER B C 1
ATOM 11076 O O . SER B 1 548 ? 19.156 38.469 30.109 1 93.5 548 SER B O 1
ATOM 11078 N N . ALA B 1 549 ? 17.641 37.531 31.422 1 91.5 549 ALA B N 1
ATOM 11079 C CA . ALA B 1 549 ? 17.75 38.594 32.438 1 91.5 549 ALA B CA 1
ATOM 11080 C C . ALA B 1 549 ? 19 38.375 33.312 1 91.5 549 ALA B C 1
ATOM 11082 O O . ALA B 1 549 ? 19.484 39.312 33.938 1 91.5 549 ALA B O 1
ATOM 11083 N N . ASP B 1 550 ? 19.516 37.188 33.281 1 92.88 550 ASP B N 1
ATOM 11084 C CA . ASP B 1 550 ? 20.75 36.906 34.031 1 92.88 550 ASP B CA 1
ATOM 11085 C C . ASP B 1 550 ? 21.953 37.5 33.312 1 92.88 550 ASP B C 1
ATOM 11087 O O . ASP B 1 550 ? 22.25 37.125 32.188 1 92.88 550 ASP B O 1
ATOM 11091 N N . PRO B 1 551 ? 22.672 38.344 33.938 1 89.19 551 PRO B N 1
ATOM 11092 C CA . PRO B 1 551 ? 23.797 39.031 33.281 1 89.19 551 PRO B CA 1
ATOM 11093 C C . PRO B 1 551 ? 24.922 38.094 32.906 1 89.19 551 PRO B C 1
ATOM 11095 O O . PRO B 1 551 ? 25.766 38.438 32.062 1 89.19 551 PRO B O 1
ATOM 11098 N N . LYS B 1 552 ? 24.922 36.938 33.469 1 91 552 LYS B N 1
ATOM 11099 C CA . LYS B 1 552 ? 25.953 35.969 33.094 1 91 552 LYS B CA 1
ATOM 11100 C C . LYS B 1 552 ? 25.609 35.25 31.812 1 91 552 LYS B C 1
ATOM 11102 O O . LYS B 1 552 ? 26.469 34.562 31.234 1 91 552 LYS B O 1
ATOM 11107 N N . ASN B 1 553 ? 24.375 35.438 31.406 1 93.56 553 ASN B N 1
ATOM 11108 C CA . ASN B 1 553 ? 23.891 34.688 30.25 1 93.56 553 ASN B CA 1
ATOM 11109 C C . ASN B 1 553 ? 23.797 35.531 29 1 93.56 553 ASN B C 1
ATOM 11111 O O . ASN B 1 553 ? 23.438 36.719 29.078 1 93.56 553 ASN B O 1
ATOM 11115 N N . GLU B 1 554 ? 24.156 35 27.922 1 92.62 554 GLU B N 1
ATOM 11116 C CA . GLU B 1 554 ? 23.812 35.5 26.594 1 92.62 554 GLU B CA 1
ATOM 11117 C C . GLU B 1 554 ? 22.969 34.438 25.844 1 92.62 554 GLU B C 1
ATOM 11119 O O . GLU B 1 554 ? 23.469 33.375 25.531 1 92.62 554 GLU B O 1
ATOM 11124 N N . VAL B 1 555 ? 21.75 34.812 25.547 1 95.06 555 VAL B N 1
ATOM 11125 C CA . VAL B 1 555 ? 20.828 33.875 24.938 1 95.06 555 VAL B CA 1
ATOM 11126 C C . VAL B 1 555 ? 20.562 34.281 23.484 1 95.06 555 VAL B C 1
ATOM 11128 O O . VAL B 1 555 ? 20.281 35.438 23.203 1 95.06 555 VAL B O 1
ATOM 11131 N N . PHE B 1 556 ? 20.688 33.375 22.594 1 95 556 PHE B N 1
ATOM 11132 C CA . PHE B 1 556 ? 20.438 33.594 21.172 1 95 556 PHE B CA 1
ATOM 11133 C C . PHE B 1 556 ? 19.469 32.562 20.609 1 95 556 PHE B C 1
ATOM 11135 O O . PHE B 1 556 ? 19.562 31.391 20.938 1 95 556 PHE B O 1
ATOM 11142 N N . ILE B 1 557 ? 18.562 33 19.797 1 94.88 557 ILE B N 1
ATOM 11143 C CA . ILE B 1 557 ? 17.672 32.125 19.031 1 94.88 557 ILE B CA 1
ATOM 11144 C C . ILE B 1 557 ? 17.969 32.25 17.547 1 94.88 557 ILE B C 1
ATOM 11146 O O . ILE B 1 557 ? 17.859 33.344 16.969 1 94.88 557 ILE B O 1
ATOM 11150 N N . ILE B 1 558 ? 18.422 31.219 17 1 92.75 558 ILE B N 1
ATOM 11151 C CA . ILE B 1 558 ? 18.75 31.156 15.586 1 92.75 558 ILE B CA 1
ATOM 11152 C C . ILE B 1 558 ? 17.688 30.344 14.844 1 92.75 558 ILE B C 1
ATOM 11154 O O . ILE B 1 558 ? 17.625 29.125 14.984 1 92.75 558 ILE B O 1
ATOM 11158 N N . SER B 1 559 ? 16.922 30.953 13.992 1 89.56 559 SER B N 1
ATOM 11159 C CA . SER B 1 559 ? 15.773 30.281 13.383 1 89.56 559 SER B CA 1
ATOM 11160 C C . SER B 1 559 ? 15.797 30.406 11.859 1 89.56 559 SER B C 1
ATOM 11162 O O . SER B 1 559 ? 16.453 31.312 11.32 1 89.56 559 SER B O 1
ATOM 11164 N N . GLY B 1 560 ? 15.164 29.516 11.219 1 84.56 560 GLY B N 1
ATOM 11165 C CA . GLY B 1 560 ? 14.977 29.594 9.781 1 84.56 560 GLY B CA 1
ATOM 11166 C C . GLY B 1 560 ? 13.82 30.5 9.383 1 84.56 560 GLY B C 1
ATOM 11167 O O . GLY B 1 560 ? 13.656 30.812 8.203 1 84.56 560 GLY B O 1
ATOM 11168 N N . LEU B 1 561 ? 13.109 31.047 10.312 1 84.44 561 LEU B N 1
ATOM 11169 C CA . LEU B 1 561 ? 11.992 31.953 10.031 1 84.44 561 LEU B CA 1
ATOM 11170 C C . LEU B 1 561 ? 12.492 33.281 9.484 1 84.44 561 LEU B C 1
ATOM 11172 O O . LEU B 1 561 ? 13.602 33.719 9.797 1 84.44 561 LEU B O 1
ATOM 11176 N N . GLN B 1 562 ? 11.609 33.844 8.797 1 85.19 562 GLN B N 1
ATOM 11177 C CA . GLN B 1 562 ? 11.914 35.188 8.289 1 85.19 562 GLN B CA 1
ATOM 11178 C C . GLN B 1 562 ? 11.836 36.219 9.398 1 85.19 562 GLN B C 1
ATOM 11180 O O . GLN B 1 562 ? 11.367 35.938 10.5 1 85.19 562 GLN B O 1
ATOM 11185 N N . LEU B 1 563 ? 12.32 37.344 9.062 1 86.44 563 LEU B N 1
ATOM 11186 C CA . LEU B 1 563 ? 12.5 38.406 10.031 1 86.44 563 LEU B CA 1
ATOM 11187 C C . LEU B 1 563 ? 11.188 38.75 10.719 1 86.44 563 LEU B C 1
ATOM 11189 O O . LEU B 1 563 ? 11.102 38.719 11.953 1 86.44 563 LEU B O 1
ATOM 11193 N N . LEU B 1 564 ? 10.141 38.938 9.953 1 81.62 564 LEU B N 1
ATOM 11194 C CA . LEU B 1 564 ? 8.891 39.438 10.516 1 81.62 564 LEU B CA 1
ATOM 11195 C C . LEU B 1 564 ? 8.234 38.375 11.406 1 81.62 564 LEU B C 1
ATOM 11197 O O . LEU B 1 564 ? 7.852 38.656 12.539 1 81.62 564 LEU B O 1
ATOM 11201 N N . PRO B 1 565 ? 8.109 37.219 10.953 1 83.06 565 PRO B N 1
ATOM 11202 C CA . PRO B 1 565 ? 7.508 36.219 11.812 1 83.06 565 PRO B CA 1
ATOM 11203 C C . PRO B 1 565 ? 8.305 35.969 13.094 1 83.06 565 PRO B C 1
ATOM 11205 O O . PRO B 1 565 ? 7.723 35.719 14.156 1 83.06 565 PRO B O 1
ATOM 11208 N N . LEU B 1 566 ? 9.586 36.031 13.055 1 88.25 566 LEU B N 1
ATOM 11209 C CA . LEU B 1 566 ? 10.422 35.812 14.234 1 88.25 566 LEU B CA 1
ATOM 11210 C C . LEU B 1 566 ? 10.258 36.969 15.219 1 88.25 566 LEU B C 1
ATOM 11212 O O . LEU B 1 566 ? 10.211 36.75 16.438 1 88.25 566 LEU B O 1
ATOM 11216 N N . GLU B 1 567 ? 10.266 38.125 14.703 1 87.81 567 GLU B N 1
ATOM 11217 C CA . GLU B 1 567 ? 10.086 39.281 15.547 1 87.81 567 GLU B CA 1
ATOM 11218 C C . GLU B 1 567 ? 8.719 39.281 16.219 1 87.81 567 GLU B C 1
ATOM 11220 O O . GLU B 1 567 ? 8.578 39.781 17.344 1 87.81 567 GLU B O 1
ATOM 11225 N N . GLU B 1 568 ? 7.766 38.781 15.516 1 84.38 568 GLU B N 1
ATOM 11226 C CA . GLU B 1 568 ? 6.422 38.688 16.078 1 84.38 568 GLU B CA 1
ATOM 11227 C C . GLU B 1 568 ? 6.383 37.781 17.281 1 84.38 568 GLU B C 1
ATOM 11229 O O . GLU B 1 568 ? 5.621 38 18.234 1 84.38 568 GLU B O 1
ATOM 11234 N N . VAL B 1 569 ? 7.191 36.812 17.266 1 87.31 569 VAL B N 1
ATOM 11235 C CA . VAL B 1 569 ? 7.172 35.844 18.344 1 87.31 569 VAL B CA 1
ATOM 11236 C C . VAL B 1 569 ? 8.07 36.312 19.484 1 87.31 569 VAL B C 1
ATOM 11238 O O . VAL B 1 569 ? 7.672 36.25 20.656 1 87.31 569 VAL B O 1
ATOM 11241 N N . PHE B 1 570 ? 9.312 36.812 19.172 1 90.75 570 PHE B N 1
ATOM 11242 C CA . PHE B 1 570 ? 10.305 37.031 20.219 1 90.75 570 PHE B CA 1
ATOM 11243 C C . PHE B 1 570 ? 10.695 38.5 20.312 1 90.75 570 PHE B C 1
ATOM 11245 O O . PHE B 1 570 ? 11.492 38.875 21.172 1 90.75 570 PHE B O 1
ATOM 11252 N N . GLY B 1 571 ? 10.172 39.312 19.484 1 86.62 571 GLY B N 1
ATOM 11253 C CA . GLY B 1 571 ? 10.57 40.688 19.406 1 86.62 571 GLY B CA 1
ATOM 11254 C C . GLY B 1 571 ? 10.43 41.438 20.734 1 86.62 571 GLY B C 1
ATOM 11255 O O . GLY B 1 571 ? 11.164 42.375 21 1 86.62 571 GLY B O 1
ATOM 11256 N N . HIS B 1 572 ? 9.594 40.969 21.594 1 85.94 572 HIS B N 1
ATOM 11257 C CA . HIS B 1 572 ? 9.32 41.656 22.859 1 85.94 572 HIS B CA 1
ATOM 11258 C C . HIS B 1 572 ? 10.398 41.312 23.891 1 85.94 572 HIS B C 1
ATOM 11260 O O . HIS B 1 572 ? 10.5 42 24.922 1 85.94 572 HIS B O 1
ATOM 11266 N N . LEU B 1 573 ? 11.211 40.344 23.625 1 90.81 573 LEU B N 1
ATOM 11267 C CA . LEU B 1 573 ? 12.32 40 24.516 1 90.81 573 LEU B CA 1
ATOM 11268 C C . LEU B 1 573 ? 13.602 40.688 24.094 1 90.81 573 LEU B C 1
ATOM 11270 O O . LEU B 1 573 ? 14.414 40.125 23.359 1 90.81 573 LEU B O 1
ATOM 11274 N N . ASP B 1 574 ? 13.883 41.781 24.594 1 87.38 574 ASP B N 1
ATOM 11275 C CA . ASP B 1 574 ? 14.938 42.688 24.125 1 87.38 574 ASP B CA 1
ATOM 11276 C C . ASP B 1 574 ? 16.328 42.125 24.453 1 87.38 574 ASP B C 1
ATOM 11278 O O . ASP B 1 574 ? 17.297 42.406 23.766 1 87.38 574 ASP B O 1
ATOM 11282 N N . ARG B 1 575 ? 16.438 41.312 25.438 1 90.94 575 ARG B N 1
ATOM 11283 C CA . ARG B 1 575 ? 17.734 40.844 25.891 1 90.94 575 ARG B CA 1
ATOM 11284 C C . ARG B 1 575 ? 18.141 39.562 25.219 1 90.94 575 ARG B C 1
ATOM 11286 O O . ARG B 1 575 ? 19.125 38.938 25.594 1 90.94 575 ARG B O 1
ATOM 11293 N N . ILE B 1 576 ? 17.359 39.188 24.234 1 93.88 576 ILE B N 1
ATOM 11294 C CA . ILE B 1 576 ? 17.672 37.969 23.5 1 93.88 576 ILE B CA 1
ATOM 11295 C C . ILE B 1 576 ? 18.188 38.312 22.109 1 93.88 576 ILE B C 1
ATOM 11297 O O . ILE B 1 576 ? 17.641 39.219 21.438 1 93.88 576 ILE B O 1
ATOM 11301 N N . GLY B 1 577 ? 19.312 37.75 21.766 1 93.5 577 GLY B N 1
ATOM 11302 C CA . GLY B 1 577 ? 19.75 37.844 20.375 1 93.5 577 GLY B CA 1
ATOM 11303 C C . GLY B 1 577 ? 18.922 37 19.422 1 93.5 577 GLY B C 1
ATOM 11304 O O . GLY B 1 577 ? 18.531 35.875 19.766 1 93.5 577 GLY B O 1
ATOM 11305 N N . LEU B 1 578 ? 18.609 37.594 18.297 1 94.12 578 LEU B N 1
ATOM 11306 C CA . LEU B 1 578 ? 17.781 36.875 17.312 1 94.12 578 LEU B CA 1
ATOM 11307 C C . LEU B 1 578 ? 18.5 36.812 15.969 1 94.12 578 LEU B C 1
ATOM 11309 O O . LEU B 1 578 ? 19.109 37.781 15.531 1 94.12 578 LEU B O 1
ATOM 11313 N N . ALA B 1 579 ? 18.5 35.688 15.453 1 92.38 579 ALA B N 1
ATOM 11314 C CA . ALA B 1 579 ? 18.969 35.5 14.086 1 92.38 579 ALA B CA 1
ATOM 11315 C C . ALA B 1 579 ? 17.859 34.906 13.211 1 92.38 579 ALA B C 1
ATOM 11317 O O . ALA B 1 579 ? 17.344 33.812 13.484 1 92.38 579 ALA B O 1
ATOM 11318 N N . ALA B 1 580 ? 17.547 35.625 12.172 1 90.31 580 ALA B N 1
ATOM 11319 C CA . ALA B 1 580 ? 16.469 35.219 11.273 1 90.31 580 ALA B CA 1
ATOM 11320 C C . ALA B 1 580 ? 17.031 34.656 9.969 1 90.31 580 ALA B C 1
ATOM 11322 O O . ALA B 1 580 ? 18.172 34.938 9.602 1 90.31 580 ALA B O 1
ATOM 11323 N N . ALA B 1 581 ? 16.25 33.844 9.289 1 88.62 581 ALA B N 1
ATOM 11324 C CA . ALA B 1 581 ? 16.594 33.25 7.996 1 88.62 581 ALA B CA 1
ATOM 11325 C C . ALA B 1 581 ? 17.938 32.531 8.07 1 88.62 581 ALA B C 1
ATOM 11327 O O . ALA B 1 581 ? 18.844 32.781 7.262 1 88.62 581 ALA B O 1
ATOM 11328 N N . ASN B 1 582 ? 18.031 31.844 9.078 1 86.81 582 ASN B N 1
ATOM 11329 C CA . ASN B 1 582 ? 19.188 31 9.312 1 86.81 582 ASN B CA 1
ATOM 11330 C C . ASN B 1 582 ? 20.469 31.812 9.5 1 86.81 582 ASN B C 1
ATOM 11332 O O . ASN B 1 582 ? 21.562 31.359 9.188 1 86.81 582 ASN B O 1
ATOM 11336 N N . GLY B 1 583 ? 20.359 33.062 9.828 1 85.56 583 GLY B N 1
ATOM 11337 C CA . GLY B 1 583 ? 21.516 33.906 10.156 1 85.56 583 GLY B CA 1
ATOM 11338 C C . GLY B 1 583 ? 21.734 35.031 9.172 1 85.56 583 GLY B C 1
ATOM 11339 O O . GLY B 1 583 ? 22.656 35.812 9.344 1 85.56 583 GLY B O 1
ATOM 11340 N N . LEU B 1 584 ? 20.906 35.125 8.234 1 87.06 584 LEU B N 1
ATOM 11341 C CA . LEU B 1 584 ? 21.031 36.219 7.27 1 87.06 584 LEU B CA 1
ATOM 11342 C C . LEU B 1 584 ? 20.828 37.562 7.941 1 87.06 584 LEU B C 1
ATOM 11344 O O . LEU B 1 584 ? 21.422 38.562 7.539 1 87.06 584 LEU B O 1
ATOM 11348 N N . TYR B 1 585 ? 19.891 37.531 8.859 1 89.38 585 TYR B N 1
ATOM 11349 C CA . TYR B 1 585 ? 19.625 38.719 9.68 1 89.38 585 TYR B CA 1
ATOM 11350 C C . TYR B 1 585 ? 20 38.469 11.133 1 89.38 585 TYR B C 1
ATOM 11352 O O . TYR B 1 585 ? 19.734 37.375 11.672 1 89.38 585 TYR B O 1
ATOM 11360 N N . LEU B 1 586 ? 20.672 39.406 11.688 1 90.94 586 LEU B N 1
ATOM 11361 C CA . LEU B 1 586 ? 21.094 39.25 13.078 1 90.94 586 LEU B CA 1
ATOM 11362 C C . LEU B 1 586 ? 20.719 40.5 13.898 1 90.94 586 LEU B C 1
ATOM 11364 O O . LEU B 1 586 ? 20.875 41.625 13.43 1 90.94 586 LEU B O 1
ATOM 11368 N N . SER B 1 587 ? 20.094 40.25 14.969 1 91.44 587 SER B N 1
ATOM 11369 C CA . SER B 1 587 ? 19.797 41.312 15.961 1 91.44 587 SER B CA 1
ATOM 11370 C C . SER B 1 587 ? 20.453 40.969 17.297 1 91.44 587 SER B C 1
ATOM 11372 O O . SER B 1 587 ? 20.141 39.969 17.922 1 91.44 587 SER B O 1
ATOM 11374 N N . MET B 1 588 ? 21.312 41.812 17.719 1 88.56 588 MET B N 1
ATOM 11375 C CA . MET B 1 588 ? 22.031 41.594 18.953 1 88.56 588 MET B CA 1
ATOM 11376 C C . MET B 1 588 ? 21.188 42 20.156 1 88.56 588 MET B C 1
ATOM 11378 O O . MET B 1 588 ? 20.297 42.844 20.031 1 88.56 588 MET B O 1
ATOM 11382 N N . PRO B 1 589 ? 21.438 41.375 21.328 1 88.62 589 PRO B N 1
ATOM 11383 C CA . PRO B 1 589 ? 20.719 41.75 22.547 1 88.62 589 PRO B CA 1
ATOM 11384 C C . PRO B 1 589 ? 20.938 43.219 22.922 1 88.62 589 PRO B C 1
ATOM 11386 O O . PRO B 1 589 ? 22.047 43.75 22.766 1 88.62 589 PRO B O 1
ATOM 11389 N N . GLN B 1 590 ? 19.906 43.969 23.266 1 77.12 590 GLN B N 1
ATOM 11390 C CA . GLN B 1 590 ? 19.984 45.375 23.656 1 77.12 590 GLN B CA 1
ATOM 11391 C C . GLN B 1 590 ? 20.391 45.5 25.125 1 77.12 590 GLN B C 1
ATOM 11393 O O . GLN B 1 590 ? 19.984 44.688 25.953 1 77.12 590 GLN B O 1
ATOM 11398 N N . GLU B 1 591 ? 21.531 46.188 25.406 1 61.75 591 GLU B N 1
ATOM 11399 C CA . GLU B 1 591 ? 21.984 46.438 26.766 1 61.75 591 GLU B CA 1
ATOM 11400 C C . GLU B 1 591 ? 21.031 47.375 27.5 1 61.75 591 GLU B C 1
ATOM 11402 O O . GLU B 1 591 ? 20.375 48.219 26.875 1 61.75 591 GLU B O 1
ATOM 11407 N N . SER B 1 592 ? 20.594 47.25 28.703 1 49.75 592 SER B N 1
ATOM 11408 C CA . SER B 1 592 ? 19.781 48.125 29.531 1 49.75 592 SER B CA 1
ATOM 11409 C C . SER B 1 592 ? 20.312 49.562 29.516 1 49.75 592 SER B C 1
ATOM 11411 O O . SER B 1 592 ? 21.5 49.781 29.266 1 49.75 592 SER B O 1
ATOM 11413 N N . ASP B 1 593 ? 19.594 50.688 29.547 1 43.59 593 ASP B N 1
ATOM 11414 C CA . ASP B 1 593 ? 19.953 52.094 29.688 1 43.59 593 ASP B CA 1
ATOM 11415 C C . ASP B 1 593 ? 21.078 52.25 30.703 1 43.59 593 ASP B C 1
ATOM 11417 O O . ASP B 1 593 ? 21.797 53.25 30.672 1 43.59 593 ASP B O 1
ATOM 11421 N N . ALA B 1 594 ? 21.109 51.656 31.906 1 40.44 594 ALA B N 1
ATOM 11422 C CA . ALA B 1 594 ? 22.094 51.969 32.938 1 40.44 594 ALA B CA 1
ATOM 11423 C C . ALA B 1 594 ? 23.516 51.625 32.469 1 40.44 594 ALA B C 1
ATOM 11425 O O . ALA B 1 594 ? 24.484 52.156 33 1 40.44 594 ALA B O 1
ATOM 11426 N N . ASP B 1 595 ? 23.719 50.656 31.672 1 40.34 595 ASP B N 1
ATOM 11427 C CA . ASP B 1 595 ? 25.062 50.25 31.312 1 40.34 595 ASP B CA 1
ATOM 11428 C C . ASP B 1 595 ? 25.609 51.062 30.141 1 40.34 595 ASP B C 1
ATOM 11430 O O . ASP B 1 595 ? 26.719 50.812 29.656 1 40.34 595 ASP B O 1
ATOM 11434 N N . LYS B 1 596 ? 24.969 51.875 29.438 1 41.09 596 LYS B N 1
ATOM 11435 C CA . LYS B 1 596 ? 25.422 52.781 28.375 1 41.09 596 LYS B CA 1
ATOM 11436 C C . LYS B 1 596 ? 26.484 53.75 28.891 1 41.09 596 LYS B C 1
ATOM 11438 O O . LYS B 1 596 ? 26.984 54.594 28.156 1 41.09 596 LYS B O 1
ATOM 11443 N N . GLU B 1 597 ? 26.531 54.062 30.234 1 33.91 597 GLU B N 1
ATOM 11444 C CA . GLU B 1 597 ? 27.516 55.125 30.516 1 33.91 597 GLU B CA 1
ATOM 11445 C C . GLU B 1 597 ? 28.922 54.688 30.094 1 33.91 597 GLU B C 1
ATOM 11447 O O . GLU B 1 597 ? 29.75 55.531 29.766 1 33.91 597 GLU B O 1
ATOM 11452 N N . SER B 1 598 ? 29.484 53.5 30.609 1 30.84 598 SER B N 1
ATOM 11453 C CA . SER B 1 598 ? 30.938 53.406 30.531 1 30.84 598 SER B CA 1
ATOM 11454 C C . SER B 1 598 ? 31.391 53.094 29.109 1 30.84 598 SER B C 1
ATOM 11456 O O . SER B 1 598 ? 32.594 53.062 28.828 1 30.84 598 SER B O 1
ATOM 11458 N N . LEU B 1 599 ? 30.797 52.125 28.375 1 31.7 599 LEU B N 1
ATOM 11459 C CA . LEU B 1 599 ? 31.547 51.625 27.234 1 31.7 599 LEU B CA 1
ATOM 11460 C C . LEU B 1 599 ? 31.422 52.562 26.031 1 31.7 599 LEU B C 1
ATOM 11462 O O . LEU B 1 599 ? 30.406 52.531 25.344 1 31.7 599 LEU B O 1
ATOM 11466 N N . SER B 1 600 ? 31.906 53.812 26.094 1 27.72 600 SER B N 1
ATOM 11467 C CA . SER B 1 600 ? 32.031 54.75 24.984 1 27.72 600 SER B CA 1
ATOM 11468 C C . SER B 1 600 ? 32.5 54.062 23.703 1 27.72 600 SER B C 1
ATOM 11470 O O . SER B 1 600 ? 31.906 54.25 22.641 1 27.72 600 SER B O 1
ATOM 11472 N N . THR B 1 601 ? 33.938 53.906 23.5 1 28.45 601 THR B N 1
ATOM 11473 C CA . THR B 1 601 ? 34.75 54.312 22.344 1 28.45 601 THR B CA 1
ATOM 11474 C C . THR B 1 601 ? 34.75 53.219 21.281 1 28.45 601 THR B C 1
ATOM 11476 O O . THR B 1 601 ? 35.25 53.438 20.172 1 28.45 601 THR B O 1
ATOM 11479 N N . THR B 1 602 ? 35.062 51.906 21.641 1 27.97 602 THR B N 1
ATOM 11480 C CA . THR B 1 602 ? 35.75 51.188 20.562 1 27.97 602 THR B CA 1
ATOM 11481 C C . THR B 1 602 ? 34.75 50.781 19.469 1 27.97 602 THR B C 1
ATOM 11483 O O . THR B 1 602 ? 33.656 50.312 19.766 1 27.97 602 THR B O 1
ATOM 11486 N N . PRO B 1 603 ? 34.906 51.312 18.281 1 29.09 603 PRO B N 1
ATOM 11487 C CA . PRO B 1 603 ? 34.094 51.062 17.094 1 29.09 603 PRO B CA 1
ATOM 11488 C C . PRO B 1 603 ? 33.812 49.562 16.859 1 29.09 603 PRO B C 1
ATOM 11490 O O . PRO B 1 603 ? 34.75 48.75 16.953 1 29.09 603 PRO B O 1
ATOM 11493 N N . ARG B 1 604 ? 32.688 49.125 17.234 1 32.19 604 ARG B N 1
ATOM 11494 C CA . ARG B 1 604 ? 32.156 47.781 17.047 1 32.19 604 ARG B CA 1
ATOM 11495 C C . ARG B 1 604 ? 32.375 47.281 15.625 1 32.19 604 ARG B C 1
ATOM 11497 O O . ARG B 1 604 ? 31.984 47.938 14.664 1 32.19 604 ARG B O 1
ATOM 11504 N N . SER B 1 605 ? 33.5 46.562 15.328 1 30.47 605 SER B N 1
ATOM 11505 C CA . SER B 1 605 ? 33.844 46 14.023 1 30.47 605 SER B CA 1
ATOM 11506 C C . SER B 1 605 ? 32.656 45.281 13.406 1 30.47 605 SER B C 1
ATOM 11508 O O . SER B 1 605 ? 32.062 44.406 14.039 1 30.47 605 SER B O 1
ATOM 11510 N N . VAL B 1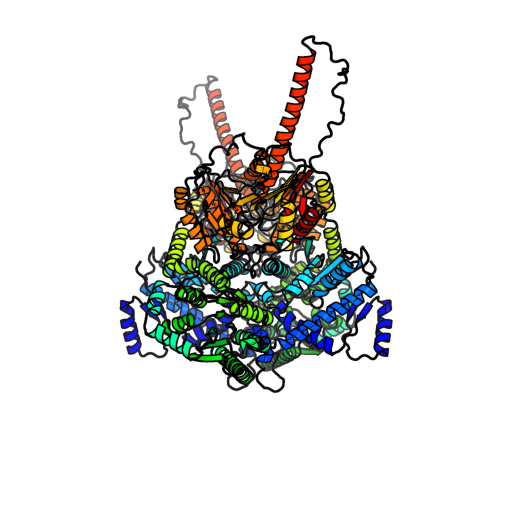 606 ? 31.812 45.938 12.711 1 33 606 VAL B N 1
ATOM 11511 C CA . VAL B 1 606 ? 30.781 45.344 11.844 1 33 606 VAL B CA 1
ATOM 11512 C C . VAL B 1 606 ? 31.406 44.219 11 1 33 606 VAL B C 1
ATOM 11514 O O . VAL B 1 606 ? 32.562 44.344 10.57 1 33 606 VAL B O 1
ATOM 11517 N N . PRO B 1 607 ? 31.078 43.062 11.203 1 34.16 607 PRO B N 1
ATOM 11518 C CA . PRO B 1 607 ? 31.672 42.062 10.305 1 34.16 607 PRO B CA 1
ATOM 11519 C C . PRO B 1 607 ? 31.922 42.594 8.898 1 34.16 607 PRO B C 1
ATOM 11521 O O . PRO B 1 607 ? 31.219 43.531 8.461 1 34.16 607 PRO B O 1
ATOM 11524 N N . PRO B 1 608 ? 33.125 42.531 8.211 1 31.5 608 PRO B N 1
ATOM 11525 C CA . PRO B 1 608 ? 33.406 42.969 6.84 1 31.5 608 PRO B CA 1
ATOM 11526 C C . PRO B 1 608 ? 32.375 42.469 5.84 1 31.5 608 PRO B C 1
ATOM 11528 O O . PRO B 1 608 ? 31.953 41.312 5.898 1 31.5 608 PRO B O 1
ATOM 11531 N N . GLY B 1 609 ? 31.547 43.375 5.086 1 36.5 609 GLY B N 1
ATOM 11532 C CA . GLY B 1 609 ? 30.5 43.312 4.066 1 36.5 609 GLY B CA 1
ATOM 11533 C C . GLY B 1 609 ? 29.125 43.656 4.598 1 36.5 609 GLY B C 1
ATOM 11534 O O . GLY B 1 609 ? 28.125 43.438 3.914 1 36.5 609 GLY B O 1
ATOM 11535 N N . SER B 1 610 ? 29.031 43.812 5.93 1 35.06 610 SER B N 1
ATOM 11536 C CA . SER B 1 610 ? 27.703 44.188 6.445 1 35.06 610 SER B CA 1
ATOM 11537 C C . SER B 1 610 ? 27.359 45.625 6.098 1 35.06 610 SER B C 1
ATOM 11539 O O . SER B 1 610 ? 28.156 46.531 6.32 1 35.06 610 SER B O 1
ATOM 11541 N N . HIS B 1 611 ? 26.828 45.969 5.004 1 33.09 611 HIS B N 1
ATOM 11542 C CA . HIS B 1 611 ? 26.281 47.312 4.855 1 33.09 611 HIS B CA 1
ATOM 11543 C C . HIS B 1 611 ? 25.094 47.531 5.781 1 33.09 611 HIS B C 1
ATOM 11545 O O . HIS B 1 611 ? 24.188 46.688 5.844 1 33.09 611 HIS B O 1
ATOM 11551 N N . PRO B 1 612 ? 25.219 48.25 6.84 1 33.12 612 PRO B N 1
ATOM 11552 C CA . PRO B 1 612 ? 24 48.656 7.57 1 33.12 612 PRO B CA 1
ATOM 11553 C C . PRO B 1 612 ? 22.891 49.125 6.648 1 33.12 612 PRO B C 1
ATOM 11555 O O . PRO B 1 612 ? 23 50.188 6.031 1 33.12 612 PRO B O 1
ATOM 11558 N N . GLU B 1 613 ? 22.609 48.656 5.523 1 31.3 613 GLU B N 1
ATOM 11559 C CA . GLU B 1 613 ? 21.453 49.344 4.918 1 31.3 613 GLU B CA 1
ATOM 11560 C C . GLU B 1 613 ? 20.266 49.344 5.863 1 31.3 613 GLU B C 1
ATOM 11562 O O . GLU B 1 613 ? 19.984 48.344 6.535 1 31.3 613 GLU B O 1
ATOM 11567 N N . ASP B 1 614 ? 19.891 50.5 6.41 1 30.83 614 ASP B N 1
ATOM 11568 C CA . ASP B 1 614 ? 18.594 50.812 6.992 1 30.83 614 ASP B CA 1
ATOM 11569 C C . ASP B 1 614 ? 17.469 50.062 6.27 1 30.83 614 ASP B C 1
ATOM 11571 O O . ASP B 1 614 ? 17.266 50.25 5.07 1 30.83 614 ASP B O 1
ATOM 11575 N N . ALA B 1 615 ? 17.266 48.906 6.562 1 34.72 615 ALA B N 1
ATOM 11576 C CA . ALA B 1 615 ? 16.016 48.344 6.062 1 34.72 615 ALA B CA 1
ATOM 11577 C C . ALA B 1 615 ? 14.859 49.312 6.27 1 34.72 615 ALA B C 1
ATOM 11579 O O . ALA B 1 615 ? 14.156 49.25 7.281 1 34.72 615 ALA B O 1
ATOM 11580 N N . SER B 1 616 ? 14.867 50.594 5.887 1 31.94 616 SER B N 1
ATOM 11581 C CA . SER B 1 616 ? 13.875 51.656 5.949 1 31.94 616 SER B CA 1
ATOM 11582 C C . SER B 1 616 ? 12.508 51.156 5.492 1 31.94 616 SER B C 1
ATOM 11584 O O . SER B 1 616 ? 11.484 51.75 5.832 1 31.94 616 SER B O 1
ATOM 11586 N N . GLY B 1 617 ? 12.383 50.375 4.422 1 30.06 617 GLY B N 1
ATOM 11587 C CA . GLY B 1 617 ? 11.039 50.219 3.9 1 30.06 617 GLY B CA 1
ATOM 11588 C C . GLY B 1 617 ? 10.141 49.375 4.781 1 30.06 617 GLY B C 1
ATOM 11589 O O . GLY B 1 617 ? 9.086 48.906 4.344 1 30.06 617 GLY B O 1
ATOM 11590 N N . LEU B 1 618 ? 10.719 48.688 5.789 1 32.59 618 LEU B N 1
ATOM 11591 C CA . LEU B 1 618 ? 9.734 47.906 6.547 1 32.59 618 LEU B CA 1
ATOM 11592 C C . LEU B 1 618 ? 8.766 48.844 7.27 1 32.59 618 LEU B C 1
ATOM 11594 O O . LEU B 1 618 ? 9.148 49.906 7.742 1 32.59 618 LEU B O 1
ATOM 11598 N N . PRO B 1 619 ? 7.441 48.844 7.02 1 31.16 619 PRO B N 1
ATOM 11599 C CA . PRO B 1 619 ? 6.461 49.719 7.652 1 31.16 619 PRO B CA 1
ATOM 11600 C C . PRO B 1 619 ? 6.691 49.875 9.156 1 31.16 619 PRO B C 1
ATOM 11602 O O . PRO B 1 619 ? 7.074 48.938 9.828 1 31.16 619 PRO B O 1
ATOM 11605 N N . GLN B 1 620 ? 7.082 51.094 9.648 1 31.84 620 GLN B N 1
ATOM 11606 C CA . GLN B 1 620 ? 7.258 51.688 10.969 1 31.84 620 GLN B CA 1
ATOM 11607 C C . GLN B 1 620 ? 6.047 51.406 11.859 1 31.84 620 GLN B C 1
ATOM 11609 O O . GLN B 1 620 ? 5.703 52.25 12.719 1 31.84 620 GLN B O 1
ATOM 11614 N N . GLN B 1 621 ? 5.16 50.5 11.68 1 32.53 621 GLN B N 1
ATOM 11615 C CA . GLN B 1 621 ? 3.984 50.781 12.508 1 32.53 621 GLN B CA 1
ATOM 11616 C C . GLN B 1 621 ? 4.34 50.719 13.992 1 32.53 621 GLN B C 1
ATOM 11618 O O . GLN B 1 621 ? 3.6 51.25 14.828 1 32.53 621 GLN B O 1
ATOM 11623 N N . HIS B 1 622 ? 4.852 49.594 14.648 1 34.25 622 HIS B N 1
ATOM 11624 C CA . HIS B 1 622 ? 4.586 49.531 16.078 1 34.25 622 HIS B CA 1
ATOM 11625 C C . HIS B 1 622 ? 5.535 50.438 16.859 1 34.25 622 HIS B C 1
ATOM 11627 O O . HIS B 1 622 ? 6.703 50.594 16.484 1 34.25 622 HIS B O 1
ATOM 11633 N N . LYS B 1 623 ? 5.203 51.438 17.719 1 36.78 623 LYS B N 1
ATOM 11634 C CA . LYS B 1 623 ? 5.746 52.469 18.625 1 36.78 623 LYS B CA 1
ATOM 11635 C C . LYS B 1 623 ? 6.84 51.875 19.516 1 36.78 623 LYS B C 1
ATOM 11637 O O . LYS B 1 623 ? 7.387 52.594 20.375 1 36.78 623 LYS B O 1
ATOM 11642 N N . GLY B 1 624 ? 6.859 50.594 19.875 1 39.41 624 GLY B N 1
ATOM 11643 C CA . GLY B 1 624 ? 7.863 50.25 20.859 1 39.41 624 GLY B CA 1
ATOM 11644 C C . GLY B 1 624 ? 9.273 50.25 20.312 1 39.41 624 GLY B C 1
ATOM 11645 O O . GLY B 1 624 ? 9.477 50.406 19.109 1 39.41 624 GLY B O 1
ATOM 11646 N N . LYS B 1 625 ? 10.422 50.312 21.125 1 47.78 625 LYS B N 1
ATOM 11647 C CA . LYS B 1 625 ? 11.844 50.375 20.812 1 47.78 625 LYS B CA 1
ATOM 11648 C C . LYS B 1 625 ? 12.219 49.312 19.781 1 47.78 625 LYS B C 1
ATOM 11650 O O . LYS B 1 625 ? 12.062 48.125 20.016 1 47.78 625 LYS B O 1
ATOM 11655 N N . LYS B 1 626 ? 12.18 49.531 18.5 1 61.12 626 LYS B N 1
ATOM 11656 C CA . LYS B 1 626 ? 12.406 48.719 17.312 1 61.12 626 LYS B CA 1
ATOM 11657 C C . LYS B 1 626 ? 13.781 48.062 17.359 1 61.12 626 LYS B C 1
ATOM 11659 O O . LYS B 1 626 ? 14.781 48.719 17.656 1 61.12 626 LYS B O 1
ATOM 11664 N N . ARG B 1 627 ? 13.766 46.656 17.281 1 77.56 627 ARG B N 1
ATOM 11665 C CA . ARG B 1 627 ? 15.008 45.906 17.219 1 77.56 627 ARG B CA 1
ATOM 11666 C C . ARG B 1 627 ? 15.805 46.25 15.969 1 77.56 627 ARG B C 1
ATOM 11668 O O . ARG B 1 627 ? 15.227 46.469 14.906 1 77.56 627 ARG B O 1
ATOM 11675 N N . SER B 1 628 ? 17.062 46.625 16.156 1 82.88 628 SER B N 1
ATOM 11676 C CA . SER B 1 628 ? 17.953 46.875 15.031 1 82.88 628 SER B CA 1
ATOM 11677 C C . SER B 1 628 ? 18.453 45.562 14.406 1 82.88 628 SER B C 1
ATOM 11679 O O . SER B 1 628 ? 18.859 44.656 15.125 1 82.88 628 SER B O 1
ATOM 11681 N N . TRP B 1 629 ? 18.297 45.469 13.102 1 88.19 629 TRP B N 1
ATOM 11682 C CA . TRP B 1 629 ? 18.703 44.25 12.391 1 88.19 629 TRP B CA 1
ATOM 11683 C C . TRP B 1 629 ? 19.875 44.531 11.461 1 88.19 629 TRP B C 1
ATOM 11685 O O . TRP B 1 629 ? 19.938 45.594 10.844 1 88.19 629 TRP B O 1
ATOM 11695 N N . SER B 1 630 ? 20.844 43.656 11.43 1 84.56 630 SER B N 1
ATOM 11696 C CA . SER B 1 630 ? 21.969 43.688 10.492 1 84.56 630 SER B CA 1
ATOM 11697 C C . SER B 1 630 ? 21.859 42.562 9.461 1 84.56 630 SER B C 1
ATOM 11699 O O . SER B 1 630 ? 21.547 41.406 9.812 1 84.56 630 SER B O 1
ATOM 11701 N N . LEU B 1 631 ? 21.984 42.906 8.211 1 84.12 631 LEU B N 1
ATOM 11702 C CA . LEU B 1 631 ? 21.953 41.938 7.129 1 84.12 631 LEU B CA 1
ATOM 11703 C C . LEU B 1 631 ? 23.359 41.469 6.766 1 84.12 631 LEU B C 1
ATOM 11705 O O . LEU B 1 631 ? 24.25 42.312 6.57 1 84.12 631 LEU B O 1
ATOM 11709 N N . LEU B 1 632 ? 23.594 40.25 6.766 1 81.5 632 LEU B N 1
ATOM 11710 C CA . LEU B 1 632 ? 24.828 39.656 6.254 1 81.5 632 LEU B CA 1
ATOM 11711 C C . LEU B 1 632 ? 24.734 39.438 4.75 1 81.5 632 LEU B C 1
ATOM 11713 O O . LEU B 1 632 ? 24.219 38.406 4.316 1 81.5 632 LEU B O 1
ATOM 11717 N N . ASP B 1 633 ? 25.266 40.25 3.924 1 81.62 633 ASP B N 1
ATOM 11718 C CA . ASP B 1 633 ? 25.188 40.156 2.471 1 81.62 633 ASP B CA 1
ATOM 11719 C C . ASP B 1 633 ? 26.328 39.312 1.912 1 81.62 633 ASP B C 1
ATOM 11721 O O . ASP B 1 633 ? 27.5 39.625 2.104 1 81.62 633 ASP B O 1
ATOM 11725 N N . TYR B 1 634 ? 26.047 38.344 1.261 1 85.5 634 TYR B N 1
ATOM 11726 C CA . TYR B 1 634 ? 27.047 37.406 0.726 1 85.5 634 TYR B CA 1
ATOM 11727 C C . TYR B 1 634 ? 27.312 37.688 -0.75 1 85.5 634 TYR B C 1
ATOM 11729 O O . TYR B 1 634 ? 28.031 36.938 -1.409 1 85.5 634 TYR B O 1
ATOM 11737 N N . GLY B 1 635 ? 26.672 38.656 -1.31 1 84.38 635 GLY B N 1
ATOM 11738 C CA . GLY B 1 635 ? 26.953 39.094 -2.668 1 84.38 635 GLY B CA 1
ATOM 11739 C C . GLY B 1 635 ? 26.281 38.25 -3.723 1 84.38 635 GLY B C 1
ATOM 11740 O O . GLY B 1 635 ? 26.766 38.156 -4.855 1 84.38 635 GLY B O 1
ATOM 11741 N N . VAL B 1 636 ? 25.25 37.594 -3.416 1 91.25 636 VAL B N 1
ATOM 11742 C CA . VAL B 1 636 ? 24.562 36.719 -4.355 1 91.25 636 VAL B CA 1
ATOM 11743 C C . VAL B 1 636 ? 23.688 37.562 -5.297 1 91.25 636 VAL B C 1
ATOM 11745 O O . VAL B 1 636 ? 23 38.469 -4.859 1 91.25 636 VAL B O 1
ATOM 11748 N N . LYS B 1 637 ? 23.734 37.219 -6.602 1 91.56 637 LYS B N 1
ATOM 11749 C CA . LYS B 1 637 ? 22.844 37.844 -7.586 1 91.56 637 LYS B CA 1
ATOM 11750 C C . LYS B 1 637 ? 21.516 37.094 -7.656 1 91.56 637 LYS B C 1
ATOM 11752 O O . LYS B 1 637 ? 21.266 36.344 -8.586 1 91.56 637 LYS B O 1
ATOM 11757 N N . TRP B 1 638 ? 20.672 37.531 -6.891 1 91.69 638 TRP B N 1
ATOM 11758 C CA . TRP B 1 638 ? 19.422 36.781 -6.668 1 91.69 638 TRP B CA 1
ATOM 11759 C C . TRP B 1 638 ? 18.531 36.844 -7.891 1 91.69 638 TRP B C 1
ATOM 11761 O O . TRP B 1 638 ? 17.766 35.938 -8.164 1 91.69 638 TRP B O 1
ATOM 11771 N N . ALA B 1 639 ? 18.578 37.906 -8.586 1 92.38 639 ALA B N 1
ATOM 11772 C CA . ALA B 1 639 ? 17.766 38 -9.789 1 92.38 639 ALA B CA 1
ATOM 11773 C C . ALA B 1 639 ? 18.094 36.906 -10.781 1 92.38 639 ALA B C 1
ATOM 11775 O O . ALA B 1 639 ? 17.188 36.312 -11.375 1 92.38 639 ALA B O 1
ATOM 11776 N N . GLU B 1 640 ? 19.328 36.656 -10.891 1 93.69 640 GLU B N 1
ATOM 11777 C CA . GLU B 1 640 ? 19.766 35.594 -11.789 1 93.69 640 GLU B CA 1
ATOM 11778 C C . GLU B 1 640 ? 19.375 34.219 -11.25 1 93.69 640 GLU B C 1
ATOM 11780 O O . GLU B 1 640 ? 18.953 33.344 -12.016 1 93.69 640 GLU B O 1
ATOM 11785 N N . VAL B 1 641 ? 19.562 34.094 -10.031 1 95.31 641 VAL B N 1
ATOM 11786 C CA . VAL B 1 641 ? 19.219 32.812 -9.391 1 95.31 641 VAL B CA 1
ATOM 11787 C C . VAL B 1 641 ? 17.734 32.531 -9.555 1 95.31 641 VAL B C 1
ATOM 11789 O O . VAL B 1 641 ? 17.328 31.406 -9.844 1 95.31 641 VAL B O 1
ATOM 11792 N N . LYS B 1 642 ? 16.906 33.531 -9.367 1 94.88 642 LYS B N 1
ATOM 11793 C CA . LYS B 1 642 ? 15.461 33.406 -9.484 1 94.88 642 LYS B CA 1
ATOM 11794 C C . LYS B 1 642 ? 15.055 33.031 -10.914 1 94.88 642 LYS B C 1
ATOM 11796 O O . LYS B 1 642 ? 14.141 32.25 -11.125 1 94.88 642 LYS B O 1
ATOM 11801 N N . ASP B 1 643 ? 15.727 33.594 -11.805 1 94.38 643 ASP B N 1
ATOM 11802 C CA . ASP B 1 643 ? 15.422 33.344 -13.211 1 94.38 643 ASP B CA 1
ATOM 11803 C C . ASP B 1 643 ? 15.641 31.891 -13.57 1 94.38 643 ASP B C 1
ATOM 11805 O O . ASP B 1 643 ? 14.938 31.328 -14.422 1 94.38 643 ASP B O 1
ATOM 11809 N N . ILE B 1 644 ? 16.531 31.312 -12.922 1 95.25 644 ILE B N 1
ATOM 11810 C CA . ILE B 1 644 ? 16.875 29.922 -13.211 1 95.25 644 ILE B CA 1
ATOM 11811 C C . ILE B 1 644 ? 16.031 28.984 -12.352 1 95.25 644 ILE B C 1
ATOM 11813 O O . ILE B 1 644 ? 15.492 27.984 -12.844 1 95.25 644 ILE B O 1
ATOM 11817 N N . ALA B 1 645 ? 15.914 29.25 -11.109 1 95.88 645 ALA B N 1
ATOM 11818 C CA . ALA B 1 645 ? 15.352 28.328 -10.125 1 95.88 645 ALA B CA 1
ATOM 11819 C C . ALA B 1 645 ? 13.828 28.312 -10.203 1 95.88 645 ALA B C 1
ATOM 11821 O O . ALA B 1 645 ? 13.203 27.266 -10.023 1 95.88 645 ALA B O 1
ATOM 11822 N N . LEU B 1 646 ? 13.188 29.406 -10.445 1 94.38 646 LEU B N 1
ATOM 11823 C CA . LEU B 1 646 ? 11.742 29.531 -10.312 1 94.38 646 LEU B CA 1
ATOM 11824 C C . LEU B 1 646 ? 11.031 28.672 -11.359 1 94.38 646 LEU B C 1
ATOM 11826 O O . LEU B 1 646 ? 10.055 27.984 -11.047 1 94.38 646 LEU B O 1
ATOM 11830 N N . PRO B 1 647 ? 11.508 28.672 -12.602 1 90.88 647 PRO B N 1
ATOM 11831 C CA . PRO B 1 647 ? 10.852 27.781 -13.562 1 90.88 647 PRO B CA 1
ATOM 11832 C C . PRO B 1 647 ? 10.93 26.312 -13.156 1 90.88 647 PRO B C 1
ATOM 11834 O O . PRO B 1 647 ? 9.977 25.547 -13.383 1 90.88 647 PRO B O 1
ATOM 11837 N N . ILE B 1 648 ? 12.023 25.938 -12.633 1 92.06 648 ILE B N 1
ATOM 11838 C CA . ILE B 1 648 ? 12.195 24.562 -12.172 1 92.06 648 ILE B CA 1
ATOM 11839 C C . ILE B 1 648 ? 11.227 24.266 -11.031 1 92.06 648 ILE B C 1
ATOM 11841 O O . ILE B 1 648 ? 10.523 23.25 -11.047 1 92.06 648 ILE B O 1
ATOM 11845 N N . LEU B 1 649 ? 11.195 25.156 -10.078 1 93.12 649 LEU B N 1
ATOM 11846 C CA . LEU B 1 649 ? 10.352 24.984 -8.898 1 93.12 649 LEU B CA 1
ATOM 11847 C C . LEU B 1 649 ? 8.875 25 -9.273 1 93.12 649 LEU B C 1
ATOM 11849 O O . LEU B 1 649 ? 8.07 24.281 -8.672 1 93.12 649 LEU B O 1
ATOM 11853 N N . GLU B 1 650 ? 8.562 25.781 -10.203 1 87.31 650 GLU B N 1
ATOM 11854 C CA . GLU B 1 650 ? 7.176 25.844 -10.648 1 87.31 650 GLU B CA 1
ATOM 11855 C C . GLU B 1 650 ? 6.727 24.547 -11.289 1 87.31 650 GLU B C 1
ATOM 11857 O O . GLU B 1 650 ? 5.586 24.109 -11.102 1 87.31 650 GLU B O 1
ATOM 11862 N N . ARG B 1 651 ? 7.59 24.016 -12.031 1 85.44 651 ARG B N 1
ATOM 11863 C CA . ARG B 1 651 ? 7.285 22.719 -12.648 1 85.44 651 ARG B CA 1
ATOM 11864 C C . ARG B 1 651 ? 7.035 21.656 -11.594 1 85.44 651 ARG B C 1
ATOM 11866 O O . ARG B 1 651 ? 6.086 20.875 -11.703 1 85.44 651 ARG B O 1
ATOM 11873 N N . TYR B 1 652 ? 7.875 21.625 -10.602 1 89.31 652 TYR B N 1
ATOM 11874 C CA . TYR B 1 652 ? 7.719 20.625 -9.547 1 89.31 652 TYR B CA 1
ATOM 11875 C C . TYR B 1 652 ? 6.496 20.922 -8.688 1 89.31 652 TYR B C 1
ATOM 11877 O O . TYR B 1 652 ? 5.844 20.016 -8.18 1 89.31 652 TYR B O 1
ATOM 11885 N N . THR B 1 653 ? 6.215 22.188 -8.508 1 87.5 653 THR B N 1
ATOM 11886 C CA . THR B 1 653 ? 5.023 22.562 -7.754 1 87.5 653 THR B CA 1
ATOM 11887 C C . THR B 1 653 ? 3.762 22.078 -8.469 1 87.5 653 THR B C 1
ATOM 11889 O O . THR B 1 653 ? 2.811 21.625 -7.824 1 87.5 653 THR B O 1
ATOM 11892 N N . ALA B 1 654 ? 3.83 22.141 -9.727 1 79.44 654 ALA B N 1
ATOM 11893 C CA . ALA B 1 654 ? 2.688 21.703 -10.523 1 79.44 654 ALA B CA 1
ATOM 11894 C C . ALA B 1 654 ? 2.477 20.188 -10.406 1 79.44 654 ALA B C 1
ATOM 11896 O O . ALA B 1 654 ? 1.346 19.703 -10.484 1 79.44 654 ALA B O 1
ATOM 11897 N N . ARG B 1 655 ? 3.553 19.547 -10.141 1 84 655 ARG B N 1
ATOM 11898 C CA . ARG B 1 655 ? 3.51 18.094 -10.125 1 84 655 ARG B CA 1
ATOM 11899 C C . ARG B 1 655 ? 3.324 17.562 -8.703 1 84 655 ARG B C 1
ATOM 11901 O O . ARG B 1 655 ? 3.172 16.359 -8.5 1 84 655 ARG B O 1
ATOM 11908 N N . THR B 1 656 ? 3.363 18.438 -7.742 1 86.88 656 THR B N 1
ATOM 11909 C CA . THR B 1 656 ? 3.332 18 -6.352 1 86.88 656 THR B CA 1
ATOM 11910 C C . THR B 1 656 ? 2.223 18.719 -5.586 1 86.88 656 THR B C 1
ATOM 11912 O O . THR B 1 656 ? 2.453 19.781 -4.992 1 86.88 656 THR B O 1
ATOM 11915 N N . ASN B 1 657 ? 1.158 18.031 -5.516 1 80.75 657 ASN B N 1
ATOM 11916 C CA . ASN B 1 657 ? 0 18.609 -4.844 1 80.75 657 ASN B CA 1
ATOM 11917 C C . ASN B 1 657 ? 0.334 19.031 -3.414 1 80.75 657 ASN B C 1
ATOM 11919 O O . ASN B 1 657 ? 0.904 18.25 -2.652 1 80.75 657 ASN B O 1
ATOM 11923 N N . GLY B 1 658 ? -0.015 20.281 -3.053 1 80.44 658 GLY B N 1
ATOM 11924 C CA . GLY B 1 658 ? 0.188 20.766 -1.696 1 80.44 658 GLY B CA 1
ATOM 11925 C C . GLY B 1 658 ? 1.5 21.5 -1.516 1 80.44 658 GLY B C 1
ATOM 11926 O O . GLY B 1 658 ? 1.742 22.094 -0.465 1 80.44 658 GLY B O 1
ATOM 11927 N N . SER B 1 659 ? 2.322 21.422 -2.545 1 87.12 659 SER B N 1
ATOM 11928 C CA . SER B 1 659 ? 3.596 22.141 -2.469 1 87.12 659 SER B CA 1
ATOM 11929 C C . SER B 1 659 ? 3.432 23.609 -2.83 1 87.12 659 SER B C 1
ATOM 11931 O O . SER B 1 659 ? 2.414 24 -3.402 1 87.12 659 SER B O 1
ATOM 11933 N N . SER B 1 660 ? 4.449 24.438 -2.395 1 87.19 660 SER B N 1
ATOM 11934 C CA . SER B 1 660 ? 4.398 25.859 -2.699 1 87.19 660 SER B CA 1
ATOM 11935 C C . SER B 1 660 ? 5.797 26.469 -2.709 1 87.19 660 SER B C 1
ATOM 11937 O O . SER B 1 660 ? 6.695 25.984 -2.021 1 87.19 660 SER B O 1
ATOM 11939 N N . VAL B 1 661 ? 5.922 27.453 -3.543 1 89.5 661 VAL B N 1
ATOM 11940 C CA . VAL B 1 661 ? 7.16 28.234 -3.576 1 89.5 661 VAL B CA 1
ATOM 11941 C C . VAL B 1 661 ? 7.023 29.469 -2.688 1 89.5 661 VAL B C 1
ATOM 11943 O O . VAL B 1 661 ? 5.992 30.141 -2.713 1 89.5 661 VAL B O 1
ATOM 11946 N N . ARG B 1 662 ? 8 29.656 -1.856 1 85.44 662 ARG B N 1
ATOM 11947 C CA . ARG B 1 662 ? 8.047 30.828 -0.994 1 85.44 662 ARG B CA 1
ATOM 11948 C C . ARG B 1 662 ? 9.273 31.688 -1.306 1 85.44 662 ARG B C 1
ATOM 11950 O O . ARG B 1 662 ? 10.406 31.219 -1.182 1 85.44 662 ARG B O 1
ATOM 11957 N N . LEU B 1 663 ? 8.953 32.844 -1.683 1 86.5 663 LEU B N 1
ATOM 11958 C CA . LEU B 1 663 ? 10.055 33.75 -1.909 1 86.5 663 LEU B CA 1
ATOM 11959 C C . LEU B 1 663 ? 10.492 34.406 -0.603 1 86.5 663 LEU B C 1
ATOM 11961 O O . LEU B 1 663 ? 9.648 34.812 0.203 1 86.5 663 LEU B O 1
ATOM 11965 N N . ARG B 1 664 ? 11.688 34.281 -0.381 1 83.12 664 ARG B N 1
ATOM 11966 C CA . ARG B 1 664 ? 12.281 34.844 0.821 1 83.12 664 ARG B CA 1
ATOM 11967 C C . ARG B 1 664 ? 13.133 36.062 0.481 1 83.12 664 ARG B C 1
ATOM 11969 O O . ARG B 1 664 ? 13.414 36.344 -0.69 1 83.12 664 ARG B O 1
ATOM 11976 N N . ASP B 1 665 ? 13.336 36.844 1.518 1 78.69 665 ASP B N 1
ATOM 11977 C CA . ASP B 1 665 ? 14.188 38 1.358 1 78.69 665 ASP B CA 1
ATOM 11978 C C . ASP B 1 665 ? 15.461 37.875 2.186 1 78.69 665 ASP B C 1
ATOM 11980 O O . ASP B 1 665 ? 15.477 38.219 3.371 1 78.69 665 ASP B O 1
ATOM 11984 N N . PRO B 1 666 ? 16.484 37.656 1.534 1 78.44 666 PRO B N 1
ATOM 11985 C CA . PRO B 1 666 ? 16.688 37 0.227 1 78.44 666 PRO B CA 1
ATOM 11986 C C . PRO B 1 666 ? 16.547 35.5 0.281 1 78.44 666 PRO B C 1
ATOM 11988 O O . PRO B 1 666 ? 16.562 34.906 1.365 1 78.44 666 PRO B O 1
ATOM 11991 N N . GLY B 1 667 ? 16.375 34.844 -0.827 1 87.12 667 GLY B N 1
ATOM 11992 C CA . GLY B 1 667 ? 16.344 33.406 -0.934 1 87.12 667 GLY B CA 1
ATOM 11993 C C . GLY B 1 667 ? 15.062 32.875 -1.538 1 87.12 667 GLY B C 1
ATOM 11994 O O . GLY B 1 667 ? 14.156 33.656 -1.862 1 87.12 667 GLY B O 1
ATOM 11995 N N . ILE B 1 668 ? 15.078 31.547 -1.751 1 93.56 668 ILE B N 1
ATOM 11996 C CA . ILE B 1 668 ? 13.922 30.844 -2.293 1 93.56 668 ILE B CA 1
ATOM 11997 C C . ILE B 1 668 ? 13.695 29.547 -1.525 1 93.56 668 ILE B C 1
ATOM 11999 O O . ILE B 1 668 ? 14.656 28.875 -1.152 1 93.56 668 ILE B O 1
ATOM 12003 N N . ALA B 1 669 ? 12.461 29.312 -1.194 1 92.44 669 ALA B N 1
ATOM 12004 C CA . ALA B 1 669 ? 12.141 28.062 -0.521 1 92.44 669 ALA B CA 1
ATOM 12005 C C . ALA B 1 669 ? 10.992 27.344 -1.218 1 92.44 669 ALA B C 1
ATOM 12007 O O . ALA B 1 669 ? 10.086 27.984 -1.763 1 92.44 669 ALA B O 1
ATOM 12008 N N . TRP B 1 670 ? 11.07 26.078 -1.335 1 93.44 670 TRP B N 1
ATOM 12009 C CA . TRP B 1 670 ? 10.016 25.203 -1.832 1 93.44 670 TRP B CA 1
ATOM 12010 C C . TRP B 1 670 ? 9.531 24.25 -0.739 1 93.44 670 TRP B C 1
ATOM 12012 O O . TRP B 1 670 ? 10.281 23.375 -0.296 1 93.44 670 TRP B O 1
ATOM 12022 N N . SER B 1 671 ? 8.328 24.469 -0.284 1 89.25 671 SER B N 1
ATOM 12023 C CA . SER B 1 671 ? 7.781 23.688 0.816 1 89.25 671 SER B CA 1
ATOM 12024 C C . SER B 1 671 ? 7 22.484 0.299 1 89.25 671 SER B C 1
ATOM 12026 O O . SER B 1 671 ? 6.168 22.609 -0.6 1 89.25 671 SER B O 1
ATOM 12028 N N . TYR B 1 672 ? 7.32 21.359 0.779 1 88.75 672 TYR B N 1
ATOM 12029 C CA . TYR B 1 672 ? 6.543 20.156 0.487 1 88.75 672 TYR B CA 1
ATOM 12030 C C . TYR B 1 672 ? 5.996 19.547 1.768 1 88.75 672 TYR B C 1
ATOM 12032 O O . TYR B 1 672 ? 5.754 18.328 1.824 1 88.75 672 TYR B O 1
ATOM 12040 N N . TYR B 1 673 ? 5.836 20.344 2.752 1 80.56 673 TYR B N 1
ATOM 12041 C CA . TYR B 1 673 ? 5.402 19.922 4.078 1 80.56 673 TYR B CA 1
ATOM 12042 C C . TYR B 1 673 ? 3.992 19.344 4.031 1 80.56 673 TYR B C 1
ATOM 12044 O O . TYR B 1 673 ? 3.688 18.375 4.73 1 80.56 673 TYR B O 1
ATOM 12052 N N . SER B 1 674 ? 3.16 19.891 3.215 1 78.12 674 SER B N 1
ATOM 12053 C CA . SER B 1 674 ? 1.749 19.516 3.205 1 78.12 674 SER B CA 1
ATOM 12054 C C . SER B 1 674 ? 1.45 18.5 2.102 1 78.12 674 SER B C 1
ATOM 12056 O O . SER B 1 674 ? 0.286 18.234 1.806 1 78.12 674 SER B O 1
ATOM 12058 N N . THR B 1 675 ? 2.477 18.047 1.521 1 84.06 675 THR B N 1
ATOM 12059 C CA . THR B 1 675 ? 2.301 17.078 0.443 1 84.06 675 THR B CA 1
ATOM 12060 C C . THR B 1 675 ? 2.264 15.656 0.992 1 84.06 675 THR B C 1
ATOM 12062 O O . THR B 1 675 ? 2.475 15.438 2.188 1 84.06 675 THR B O 1
ATOM 12065 N N . ASP B 1 676 ? 1.856 14.773 0.173 1 81.56 676 ASP B N 1
ATOM 12066 C CA . ASP B 1 676 ? 2.088 13.375 0.533 1 81.56 676 ASP B CA 1
ATOM 12067 C C . ASP B 1 676 ? 3.545 13.148 0.923 1 81.56 676 ASP B C 1
ATOM 12069 O O . ASP B 1 676 ? 4.457 13.539 0.198 1 81.56 676 ASP B O 1
ATOM 12073 N N . PRO B 1 677 ? 3.709 12.547 2.053 1 81.5 677 PRO B N 1
ATOM 12074 C CA . PRO B 1 677 ? 5.078 12.492 2.568 1 81.5 677 PRO B CA 1
ATOM 12075 C C . PRO B 1 677 ? 6.023 11.727 1.649 1 81.5 677 PRO B C 1
ATOM 12077 O O . PRO B 1 677 ? 7.191 12.102 1.504 1 81.5 677 PRO B O 1
ATOM 12080 N N . GLU B 1 678 ? 5.574 10.672 1.087 1 81.38 678 GLU B N 1
ATOM 12081 C CA . GLU B 1 678 ? 6.434 9.883 0.203 1 81.38 678 GLU B CA 1
ATOM 12082 C C . GLU B 1 678 ? 6.684 10.617 -1.113 1 81.38 678 GLU B C 1
ATOM 12084 O O . GLU B 1 678 ? 7.816 10.672 -1.592 1 81.38 678 GLU B O 1
ATOM 12089 N N . TRP B 1 679 ? 5.684 11.156 -1.625 1 83.94 679 TRP B N 1
ATOM 12090 C CA . TRP B 1 679 ? 5.785 11.859 -2.898 1 83.94 679 TRP B CA 1
ATOM 12091 C C . TRP B 1 679 ? 6.598 13.141 -2.75 1 83.94 679 TRP B C 1
ATOM 12093 O O . TRP B 1 679 ? 7.453 13.445 -3.588 1 83.94 679 TRP B O 1
ATOM 12103 N N . GLY B 1 680 ? 6.223 13.859 -1.694 1 87.19 680 GLY B N 1
ATOM 12104 C CA . GLY B 1 680 ? 6.957 15.086 -1.436 1 87.19 680 GLY B CA 1
ATOM 12105 C C . GLY B 1 680 ? 8.453 14.867 -1.293 1 87.19 680 GLY B C 1
ATOM 12106 O O . GLY B 1 680 ? 9.25 15.633 -1.837 1 87.19 680 GLY B O 1
ATOM 12107 N N . LEU B 1 681 ? 8.805 13.844 -0.588 1 86 681 LEU B N 1
ATOM 12108 C CA . LEU B 1 681 ? 10.211 13.531 -0.379 1 86 681 LEU B CA 1
ATOM 12109 C C . LEU B 1 681 ? 10.883 13.141 -1.692 1 86 681 LEU B C 1
ATOM 12111 O O . LEU B 1 681 ? 12.016 13.555 -1.965 1 86 681 LEU B O 1
ATOM 12115 N N . MET B 1 682 ? 10.227 12.367 -2.453 1 85.38 682 MET B N 1
ATOM 12116 C CA . MET B 1 682 ? 10.758 11.969 -3.752 1 85.38 682 MET B CA 1
ATOM 12117 C C . MET B 1 682 ? 10.977 13.18 -4.652 1 85.38 682 MET B C 1
ATOM 12119 O O . MET B 1 682 ? 12 13.273 -5.336 1 85.38 682 MET B O 1
ATOM 12123 N N . GLN B 1 683 ? 10 14.039 -4.68 1 90.44 683 GLN B N 1
ATOM 12124 C CA . GLN B 1 683 ? 10.094 15.25 -5.488 1 90.44 683 GLN B CA 1
ATOM 12125 C C . GLN B 1 683 ? 11.219 16.156 -4.988 1 90.44 683 GLN B C 1
ATOM 12127 O O . GLN B 1 683 ? 11.938 16.766 -5.789 1 90.44 683 GLN B O 1
ATOM 12132 N N . ALA B 1 684 ? 11.328 16.203 -3.668 1 91.94 684 ALA B N 1
ATOM 12133 C CA . ALA B 1 684 ? 12.383 17.031 -3.076 1 91.94 684 ALA B CA 1
ATOM 12134 C C . ALA B 1 684 ? 13.766 16.562 -3.514 1 91.94 684 ALA B C 1
ATOM 12136 O O . ALA B 1 684 ? 14.625 17.375 -3.859 1 91.94 684 ALA B O 1
ATOM 12137 N N . LYS B 1 685 ? 13.961 15.297 -3.551 1 87.75 685 LYS B N 1
ATOM 12138 C CA . LYS B 1 685 ? 15.242 14.742 -3.982 1 87.75 685 LYS B CA 1
ATOM 12139 C C . LYS B 1 685 ? 15.516 15.062 -5.449 1 87.75 685 LYS B C 1
ATOM 12141 O O . LYS B 1 685 ? 16.641 15.414 -5.816 1 87.75 685 LYS B O 1
ATOM 12146 N N . SER B 1 686 ? 14.516 14.969 -6.215 1 88.56 686 SER B N 1
ATOM 12147 C CA . SER B 1 686 ? 14.656 15.242 -7.641 1 88.56 686 SER B CA 1
ATOM 12148 C C . SER B 1 686 ? 14.938 16.719 -7.895 1 88.56 686 SER B C 1
ATOM 12150 O O . SER B 1 686 ? 15.773 17.062 -8.727 1 88.56 686 SER B O 1
ATOM 12152 N N . VAL B 1 687 ? 14.18 17.547 -7.207 1 93.31 687 VAL B N 1
ATOM 12153 C CA . VAL B 1 687 ? 14.336 18.984 -7.414 1 93.31 687 VAL B CA 1
ATOM 12154 C C . VAL B 1 687 ? 15.727 19.422 -6.953 1 93.31 687 VAL B C 1
ATOM 12156 O O . VAL B 1 687 ? 16.344 20.281 -7.582 1 93.31 687 VAL B O 1
ATOM 12159 N N . ILE B 1 688 ? 16.219 18.859 -5.875 1 93.12 688 ILE B N 1
ATOM 12160 C CA . ILE B 1 688 ? 17.547 19.203 -5.363 1 93.12 688 ILE B CA 1
ATOM 12161 C C . ILE B 1 688 ? 18.609 18.844 -6.402 1 93.12 688 ILE B C 1
ATOM 12163 O O . ILE B 1 688 ? 19.484 19.656 -6.699 1 93.12 688 ILE B O 1
ATOM 12167 N N . ALA B 1 689 ? 18.5 17.672 -6.945 1 89.56 689 ALA B N 1
ATOM 12168 C CA . ALA B 1 689 ? 19.469 17.25 -7.953 1 89.56 689 ALA B CA 1
ATOM 12169 C C . ALA B 1 689 ? 19.453 18.172 -9.164 1 89.56 689 ALA B C 1
ATOM 12171 O O . ALA B 1 689 ? 20.516 18.547 -9.68 1 89.56 689 ALA B O 1
ATOM 12172 N N . GLU B 1 690 ? 18.312 18.531 -9.57 1 91.69 690 GLU B N 1
ATOM 12173 C CA . GLU B 1 690 ? 18.188 19.391 -10.742 1 91.69 690 GLU B CA 1
ATOM 12174 C C . GLU B 1 690 ? 18.672 20.812 -10.43 1 91.69 690 GLU B C 1
ATOM 12176 O O . GLU B 1 690 ? 19.344 21.438 -11.258 1 91.69 690 GLU B O 1
ATOM 12181 N N . LEU B 1 691 ? 18.312 21.344 -9.297 1 94.94 691 LEU B N 1
ATOM 12182 C CA . LEU B 1 691 ? 18.703 22.688 -8.906 1 94.94 691 LEU B CA 1
ATOM 12183 C C . LEU B 1 691 ? 20.219 22.781 -8.719 1 94.94 691 LEU B C 1
ATOM 12185 O O . LEU B 1 691 ? 20.844 23.781 -9.078 1 94.94 691 LEU B O 1
ATOM 12189 N N . GLU B 1 692 ? 20.781 21.75 -8.094 1 93.44 692 GLU B N 1
ATOM 12190 C CA . GLU B 1 692 ? 22.219 21.734 -7.891 1 93.44 692 GLU B CA 1
ATOM 12191 C C . GLU B 1 692 ? 22.969 21.781 -9.219 1 93.44 692 GLU B C 1
ATOM 12193 O O . GLU B 1 692 ? 24 22.453 -9.344 1 93.44 692 GLU B O 1
ATOM 12198 N N . GLU B 1 693 ? 22.406 21.094 -10.164 1 91.38 693 GLU B N 1
ATOM 12199 C CA . GLU B 1 693 ? 23.016 21.094 -11.492 1 91.38 693 GLU B CA 1
ATOM 12200 C C . GLU B 1 693 ? 22.812 22.453 -12.18 1 91.38 693 GLU B C 1
ATOM 12202 O O . GLU B 1 693 ? 23.75 23 -12.758 1 91.38 693 GLU B O 1
ATOM 12207 N N . ALA B 1 694 ? 21.734 23.031 -12.109 1 93.62 694 ALA B N 1
ATOM 12208 C CA . ALA B 1 694 ? 21.375 24.266 -12.805 1 93.62 694 ALA B CA 1
ATOM 12209 C C . ALA B 1 694 ? 22.078 25.469 -12.164 1 93.62 694 ALA B C 1
ATOM 12211 O O . ALA B 1 694 ? 22.406 26.438 -12.859 1 93.62 694 ALA B O 1
ATOM 12212 N N . LEU B 1 695 ? 22.328 25.422 -10.859 1 95.12 695 LEU B N 1
ATOM 12213 C CA . LEU B 1 695 ? 22.859 26.578 -10.133 1 95.12 695 LEU B CA 1
ATOM 12214 C C . LEU B 1 695 ? 24.312 26.359 -9.781 1 95.12 695 LEU B C 1
ATOM 12216 O O . LEU B 1 695 ? 24.859 27.062 -8.922 1 95.12 695 LEU B O 1
ATOM 12220 N N . ALA B 1 696 ? 24.953 25.484 -10.453 1 92.56 696 ALA B N 1
ATOM 12221 C CA . ALA B 1 696 ? 26.328 25.125 -10.148 1 92.56 696 ALA B CA 1
ATOM 12222 C C . ALA B 1 696 ? 27.25 26.328 -10.32 1 92.56 696 ALA B C 1
ATOM 12224 O O . ALA B 1 696 ? 28.25 26.469 -9.602 1 92.56 696 ALA B O 1
ATOM 12225 N N . ALA B 1 697 ? 26.922 27.234 -11.148 1 91.56 697 ALA B N 1
ATOM 12226 C CA . ALA B 1 697 ? 27.766 28.375 -11.477 1 91.56 697 ALA B CA 1
ATOM 12227 C C . ALA B 1 697 ? 27.531 29.531 -10.523 1 91.56 697 ALA B C 1
ATOM 12229 O O . ALA B 1 697 ? 28.297 30.5 -10.508 1 91.56 697 ALA B O 1
ATOM 12230 N N . HIS B 1 698 ? 26.625 29.469 -9.719 1 93.31 698 HIS B N 1
ATOM 12231 C CA . HIS B 1 698 ? 26.25 30.562 -8.828 1 93.31 698 HIS B CA 1
ATOM 12232 C C . HIS B 1 698 ? 26.688 30.266 -7.395 1 93.31 698 HIS B C 1
ATOM 12234 O O . HIS B 1 698 ? 26.891 29.109 -7.027 1 93.31 698 HIS B O 1
ATOM 12240 N N . ASP B 1 699 ? 26.828 31.266 -6.629 1 92.31 699 ASP B N 1
ATOM 12241 C CA . ASP B 1 699 ? 27.328 31.125 -5.262 1 92.31 699 ASP B CA 1
ATOM 12242 C C . ASP B 1 699 ? 26.188 30.828 -4.293 1 92.31 699 ASP B C 1
ATOM 12244 O O . ASP B 1 699 ? 26.016 31.516 -3.289 1 92.31 699 ASP B O 1
ATOM 12248 N N . VAL B 1 700 ? 25.391 29.906 -4.691 1 94.31 700 VAL B N 1
ATOM 12249 C CA . VAL B 1 700 ? 24.281 29.469 -3.855 1 94.31 700 VAL B CA 1
ATOM 12250 C C . VAL B 1 700 ? 24.359 27.953 -3.639 1 94.31 700 VAL B C 1
ATOM 12252 O O . VAL B 1 700 ? 25.078 27.25 -4.355 1 94.31 700 VAL B O 1
ATOM 12255 N N . LYS B 1 701 ? 23.797 27.516 -2.586 1 92.06 701 LYS B N 1
ATOM 12256 C CA . LYS B 1 701 ? 23.656 26.078 -2.32 1 92.06 701 LYS B CA 1
ATOM 12257 C C . LYS B 1 701 ? 22.188 25.703 -2.068 1 92.06 701 LYS B C 1
ATOM 12259 O O . LYS B 1 701 ? 21.391 26.547 -1.688 1 92.06 701 LYS B O 1
ATOM 12264 N N . VAL B 1 702 ? 21.906 24.469 -2.359 1 93.62 702 VAL B N 1
ATOM 12265 C CA . VAL B 1 702 ? 20.562 23.922 -2.117 1 93.62 702 VAL B CA 1
ATOM 12266 C C . VAL B 1 702 ? 20.578 23.078 -0.849 1 93.62 702 VAL B C 1
ATOM 12268 O O . VAL B 1 702 ? 21.391 22.141 -0.722 1 93.62 702 VAL B O 1
ATOM 12271 N N . VAL B 1 703 ? 19.719 23.422 0.094 1 88.75 703 VAL B N 1
ATOM 12272 C CA . VAL B 1 703 ? 19.688 22.719 1.371 1 88.75 703 VAL B CA 1
ATOM 12273 C C . VAL B 1 703 ? 18.359 21.969 1.504 1 88.75 703 VAL B C 1
ATOM 12275 O O . VAL B 1 703 ? 17.297 22.516 1.211 1 88.75 703 VAL B O 1
ATOM 12278 N N . HIS B 1 704 ? 18.469 20.75 1.891 1 88.62 704 HIS B N 1
ATOM 12279 C CA . HIS B 1 704 ? 17.297 19.938 2.129 1 88.62 704 HIS B CA 1
ATOM 12280 C C . HIS B 1 704 ? 16.922 19.922 3.605 1 88.62 704 HIS B C 1
ATOM 12282 O O . HIS B 1 704 ? 17.641 19.359 4.43 1 88.62 704 HIS B O 1
ATOM 12288 N N . LEU B 1 705 ? 15.906 20.547 3.957 1 83.81 705 LEU B N 1
ATOM 12289 C CA . LEU B 1 705 ? 15.383 20.562 5.32 1 83.81 705 LEU B CA 1
ATOM 12290 C C . LEU B 1 705 ? 14.164 19.656 5.449 1 83.81 705 LEU B C 1
ATOM 12292 O O . LEU B 1 705 ? 13.727 19.062 4.461 1 83.81 705 LEU B O 1
ATOM 12296 N N . LYS B 1 706 ? 13.695 19.562 6.668 1 78.31 706 LYS B N 1
ATOM 12297 C CA . LYS B 1 706 ? 12.516 18.734 6.898 1 78.31 706 LYS B CA 1
ATOM 12298 C C . LYS B 1 706 ? 11.266 19.391 6.324 1 78.31 706 LYS B C 1
ATOM 12300 O O . LYS B 1 706 ? 10.656 20.25 6.965 1 78.31 706 LYS B O 1
ATOM 12305 N N . GLY B 1 707 ? 10.883 18.984 5.164 1 85.38 707 GLY B N 1
ATOM 12306 C CA . GLY B 1 707 ? 9.664 19.469 4.547 1 85.38 707 GLY B CA 1
ATOM 12307 C C . GLY B 1 707 ? 9.875 20.688 3.66 1 85.38 707 GLY B C 1
ATOM 12308 O O . GLY B 1 707 ? 8.914 21.297 3.193 1 85.38 707 GLY B O 1
ATOM 12309 N N . MET B 1 708 ? 11.18 21.016 3.477 1 89.81 708 MET B N 1
ATOM 12310 C CA . MET B 1 708 ? 11.461 22.219 2.699 1 89.81 708 MET B CA 1
ATOM 12311 C C . MET B 1 708 ? 12.797 22.109 1.982 1 89.81 708 MET B C 1
ATOM 12313 O O . MET B 1 708 ? 13.734 21.484 2.496 1 89.81 708 MET B O 1
ATOM 12317 N N . VAL B 1 709 ? 12.828 22.656 0.784 1 93 709 VAL B N 1
ATOM 12318 C CA . VAL B 1 709 ? 14.062 22.844 0.034 1 93 709 VAL B CA 1
ATOM 12319 C C . VAL B 1 709 ? 14.375 24.328 -0.075 1 93 709 VAL B C 1
ATOM 12321 O O . VAL B 1 709 ? 13.531 25.125 -0.511 1 93 709 VAL B O 1
ATOM 12324 N N . GLU B 1 710 ? 15.57 24.703 0.369 1 92.81 710 GLU B N 1
ATOM 12325 C CA . GLU B 1 710 ? 15.922 26.109 0.364 1 92.81 710 GLU B CA 1
ATOM 12326 C C . GLU B 1 710 ? 17.156 26.375 -0.5 1 92.81 710 GLU B C 1
ATOM 12328 O O . GLU B 1 710 ? 18.062 25.562 -0.556 1 92.81 710 GLU B O 1
ATOM 12333 N N . ILE B 1 711 ? 17.078 27.469 -1.179 1 94.75 711 ILE B N 1
ATOM 12334 C CA . ILE B 1 711 ? 18.25 28.016 -1.872 1 94.75 711 ILE B CA 1
ATOM 12335 C C . ILE B 1 711 ? 18.812 29.188 -1.086 1 94.75 711 ILE B C 1
ATOM 12337 O O . ILE B 1 711 ? 18.141 30.219 -0.928 1 94.75 711 ILE B O 1
ATOM 12341 N N . VAL B 1 712 ? 20.016 29.016 -0.598 1 91.31 712 VAL B N 1
ATOM 12342 C CA . VAL B 1 712 ? 20.641 30 0.263 1 91.31 712 VAL B CA 1
ATOM 12343 C C . VAL B 1 712 ? 22.078 30.266 -0.199 1 91.31 712 VAL B C 1
ATOM 12345 O O . VAL B 1 712 ? 22.625 29.484 -0.98 1 91.31 712 VAL B O 1
ATOM 12348 N N . PRO B 1 713 ? 22.609 31.375 0.243 1 90.81 713 PRO B N 1
ATOM 12349 C C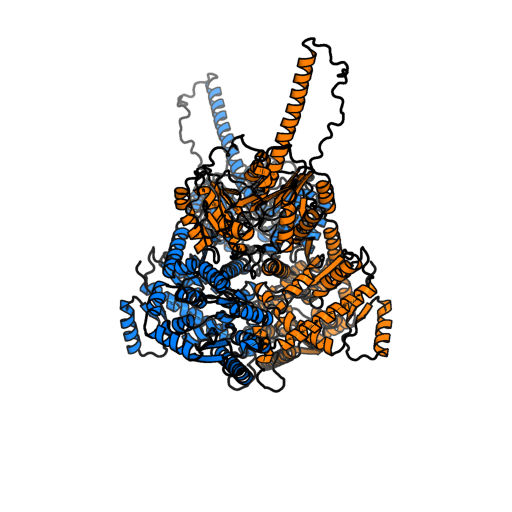A . PRO B 1 713 ? 24.016 31.609 -0.105 1 90.81 713 PRO B CA 1
ATOM 12350 C C . PRO B 1 713 ? 24.938 30.484 0.353 1 90.81 713 PRO B C 1
ATOM 12352 O O . PRO B 1 713 ? 24.734 29.922 1.435 1 90.81 713 PRO B O 1
ATOM 12355 N N . LYS B 1 714 ? 25.859 30.172 -0.377 1 89.5 714 LYS B N 1
ATOM 12356 C CA . LYS B 1 714 ? 26.75 29.031 -0.155 1 89.5 714 LYS B CA 1
ATOM 12357 C C . LYS B 1 714 ? 27.438 29.125 1.205 1 89.5 714 LYS B C 1
ATOM 12359 O O . LYS B 1 714 ? 27.672 28.109 1.858 1 89.5 714 LYS B O 1
ATOM 12364 N N . ARG B 1 715 ? 27.719 30.266 1.602 1 86.12 715 ARG B N 1
ATOM 12365 C CA . ARG B 1 715 ? 28.5 30.469 2.82 1 86.12 715 ARG B CA 1
ATOM 12366 C C . ARG B 1 715 ? 27.578 30.656 4.027 1 86.12 715 ARG B C 1
ATOM 12368 O O . ARG B 1 715 ? 28.062 30.703 5.168 1 86.12 715 ARG B O 1
ATOM 12375 N N . LEU B 1 716 ? 26.359 30.703 3.812 1 86.69 716 LEU B N 1
ATOM 12376 C CA . LEU B 1 716 ? 25.422 30.922 4.902 1 86.69 716 LEU B CA 1
ATOM 12377 C C . LEU B 1 716 ? 25.25 29.656 5.734 1 86.69 716 LEU B C 1
ATOM 12379 O O . LEU B 1 716 ? 24.969 28.578 5.191 1 86.69 716 LEU B O 1
ATOM 12383 N N . ASN B 1 717 ? 25.469 29.734 6.965 1 85.69 717 ASN B N 1
ATOM 12384 C CA . ASN B 1 717 ? 25.156 28.656 7.898 1 85.69 717 ASN B CA 1
ATOM 12385 C C . ASN B 1 717 ? 25 29.172 9.328 1 85.69 717 ASN B C 1
ATOM 12387 O O . ASN B 1 717 ? 25.516 30.25 9.656 1 85.69 717 ASN B O 1
ATOM 12391 N N . LYS B 1 718 ? 24.328 28.469 10.086 1 87.75 718 LYS B N 1
ATOM 12392 C CA . LYS B 1 718 ? 24.031 28.891 11.453 1 87.75 718 LYS B CA 1
ATOM 12393 C C . LYS B 1 718 ? 25.312 29 12.281 1 87.75 718 LYS B C 1
ATOM 12395 O O . LYS B 1 718 ? 25.328 29.672 13.312 1 87.75 718 LYS B O 1
ATOM 12400 N N . GLY B 1 719 ? 26.328 28.344 11.844 1 87 719 GLY B N 1
ATOM 12401 C CA . GLY B 1 719 ? 27.609 28.391 12.547 1 87 719 GLY B CA 1
ATOM 12402 C C . GLY B 1 719 ? 28.266 29.75 12.461 1 87 719 GLY B C 1
ATOM 12403 O O . GLY B 1 719 ? 28.984 30.156 13.383 1 87 719 GLY B O 1
ATOM 12404 N N . VAL B 1 720 ? 28.016 30.406 11.438 1 84.94 720 VAL B N 1
ATOM 12405 C CA . VAL B 1 720 ? 28.594 31.734 11.25 1 84.94 720 VAL B CA 1
ATOM 12406 C C . VAL B 1 720 ? 28.016 32.688 12.297 1 84.94 720 VAL B C 1
ATOM 12408 O O . VAL B 1 720 ? 28.75 33.5 12.867 1 84.94 720 VAL B O 1
ATOM 12411 N N . VAL B 1 721 ? 26.766 32.531 12.516 1 85.75 721 VAL B N 1
ATOM 12412 C CA . VAL B 1 721 ? 26.094 33.375 13.492 1 85.75 721 VAL B CA 1
ATOM 12413 C C . VAL B 1 721 ? 26.641 33.062 14.891 1 85.75 721 VAL B C 1
ATOM 12415 O O . VAL B 1 721 ? 26.859 34 15.68 1 85.75 721 VAL B O 1
ATOM 12418 N N . LEU B 1 722 ? 26.734 31.859 15.141 1 89.06 722 LEU B N 1
ATOM 12419 C CA . LEU B 1 722 ? 27.25 31.453 16.438 1 89.06 722 LEU B CA 1
ATOM 12420 C C . LEU B 1 722 ? 28.641 32.031 16.703 1 89.06 722 LEU B C 1
ATOM 12422 O O . LEU B 1 722 ? 28.891 32.625 17.766 1 89.06 722 LEU B O 1
ATOM 12426 N N . ARG B 1 723 ? 29.469 31.953 15.766 1 85.56 723 ARG B N 1
ATOM 12427 C CA . ARG B 1 723 ? 30.812 32.469 15.906 1 85.56 723 ARG B CA 1
ATOM 12428 C C . ARG B 1 723 ? 30.797 34 16.078 1 85.56 723 ARG B C 1
ATOM 12430 O O . ARG B 1 723 ? 31.531 34.531 16.922 1 85.56 723 ARG B O 1
ATOM 12437 N N . TYR B 1 724 ? 30.047 34.531 15.328 1 85.75 724 TYR B N 1
ATOM 12438 C CA . TYR B 1 724 ? 29.938 35.969 15.398 1 85.75 724 TYR B CA 1
ATOM 12439 C C . TYR B 1 724 ? 29.406 36.406 16.766 1 85.75 724 TYR B C 1
ATOM 12441 O O . TYR B 1 724 ? 29.891 37.375 17.344 1 85.75 724 TYR B O 1
ATOM 12449 N N . ALA B 1 725 ? 28.438 35.781 17.219 1 87 725 ALA B N 1
ATOM 12450 C CA . ALA B 1 725 ? 27.812 36.094 18.5 1 87 725 ALA B CA 1
ATOM 12451 C C . ALA B 1 725 ? 28.812 36 19.641 1 87 725 ALA B C 1
ATOM 12453 O O . ALA B 1 725 ? 28.844 36.844 20.547 1 87 725 ALA B O 1
ATOM 12454 N N . ILE B 1 726 ? 29.656 35 19.609 1 86.94 726 ILE B N 1
ATOM 12455 C CA . ILE B 1 726 ? 30.625 34.781 20.656 1 86.94 726 ILE B CA 1
ATOM 12456 C C . ILE B 1 726 ? 31.75 35.812 20.562 1 86.94 726 ILE B C 1
ATOM 12458 O O . ILE B 1 726 ? 32.188 36.344 21.578 1 86.94 726 ILE B O 1
ATOM 12462 N N . GLN B 1 727 ? 32.125 36.125 19.391 1 83 727 GLN B N 1
ATOM 12463 C CA . GLN B 1 727 ? 33.281 37 19.172 1 83 727 GLN B CA 1
ATOM 12464 C C . GLN B 1 727 ? 32.875 38.469 19.344 1 83 727 GLN B C 1
ATOM 12466 O O . GLN B 1 727 ? 33.75 39.312 19.656 1 83 727 GLN B O 1
ATOM 12471 N N . SER B 1 728 ? 31.703 38.75 19.109 1 78.69 728 SER B N 1
ATOM 12472 C CA . SER B 1 728 ? 31.266 40.125 19.188 1 78.69 728 SER B CA 1
ATOM 12473 C C . SER B 1 728 ? 31.234 40.625 20.625 1 78.69 728 SER B C 1
ATOM 12475 O O . SER B 1 728 ? 31.25 41.844 20.859 1 78.69 728 SER B O 1
ATOM 12477 N N . LYS B 1 729 ? 31.109 39.781 21.484 1 75 729 LYS B N 1
ATOM 12478 C CA . LYS B 1 729 ? 31.031 40.219 22.875 1 75 729 LYS B CA 1
ATOM 12479 C C . LYS B 1 729 ? 32.438 40.25 23.516 1 75 729 LYS B C 1
ATOM 12481 O O . LYS B 1 729 ? 33.188 39.281 23.375 1 75 729 LYS B O 1
ATOM 12486 N N . GLU B 1 730 ? 32.781 41.406 23.875 1 68.81 730 GLU B N 1
ATOM 12487 C CA . GLU B 1 730 ? 34.094 41.625 24.516 1 68.81 730 GLU B CA 1
ATOM 12488 C C . GLU B 1 730 ? 34.156 40.906 25.844 1 68.81 730 GLU B C 1
ATOM 12490 O O . GLU B 1 730 ? 33.156 40.781 26.547 1 68.81 730 GLU B O 1
ATOM 12495 N N . GLY B 1 731 ? 35.156 40.188 26.125 1 67.75 731 GLY B N 1
ATOM 12496 C CA . GLY B 1 731 ? 35.344 39.5 27.406 1 67.75 731 GLY B CA 1
ATOM 12497 C C . GLY B 1 731 ? 36.094 38.188 27.281 1 67.75 731 GLY B C 1
ATOM 12498 O O . GLY B 1 731 ? 36.594 37.844 26.203 1 67.75 731 GLY B O 1
ATOM 12499 N N . PRO B 1 732 ? 36.156 37.594 28.469 1 73.38 732 PRO B N 1
ATOM 12500 C CA . PRO B 1 732 ? 36.844 36.312 28.469 1 73.38 732 PRO B CA 1
ATOM 12501 C C . PRO B 1 732 ? 36.062 35.219 27.703 1 73.38 732 PRO B C 1
ATOM 12503 O O . PRO B 1 732 ? 34.875 35.406 27.438 1 73.38 732 PRO B O 1
ATOM 12506 N N . SER B 1 733 ? 36.75 34.312 27.312 1 79 733 SER B N 1
ATOM 12507 C CA . SER B 1 733 ? 36.094 33.188 26.625 1 79 733 SER B CA 1
ATOM 12508 C C . SER B 1 733 ? 35 32.562 27.5 1 79 733 SER B C 1
ATOM 12510 O O . SER B 1 733 ? 35.188 32.406 28.719 1 79 733 SER B O 1
ATOM 12512 N N . PRO B 1 734 ? 33.906 32.219 26.906 1 88.38 734 PRO B N 1
ATOM 12513 C CA . PRO B 1 734 ? 32.844 31.609 27.688 1 88.38 734 PRO B CA 1
ATOM 12514 C C . PRO B 1 734 ? 33.219 30.266 28.266 1 88.38 734 PRO B C 1
ATOM 12516 O O . PRO B 1 734 ? 33.969 29.5 27.625 1 88.38 734 PRO B O 1
ATOM 12519 N N . ASP B 1 735 ? 32.781 30 29.469 1 87.19 735 ASP B N 1
ATOM 12520 C CA . ASP B 1 735 ? 33.094 28.734 30.125 1 87.19 735 ASP B CA 1
ATOM 12521 C C . ASP B 1 735 ? 31.891 27.781 30.062 1 87.19 735 ASP B C 1
ATOM 12523 O O . ASP B 1 735 ? 31.969 26.641 30.531 1 87.19 735 ASP B O 1
ATOM 12527 N N . PHE B 1 736 ? 30.766 28.25 29.531 1 92 736 PHE B N 1
ATOM 12528 C CA . PHE B 1 736 ? 29.578 27.438 29.312 1 92 736 PHE B CA 1
ATOM 12529 C C . PHE B 1 736 ? 28.922 27.766 27.984 1 92 736 PHE B C 1
ATOM 12531 O O . PHE B 1 736 ? 28.609 28.922 27.719 1 92 736 PHE B O 1
ATOM 12538 N N . ILE B 1 737 ? 28.766 26.812 27.156 1 93.06 737 ILE B N 1
ATOM 12539 C CA . ILE B 1 737 ? 28.078 27 25.891 1 93.06 737 ILE B CA 1
ATOM 12540 C C . ILE B 1 737 ? 27.094 25.844 25.656 1 93.06 737 ILE B C 1
ATOM 12542 O O . ILE B 1 737 ? 27.469 24.672 25.766 1 93.06 737 ILE B O 1
ATOM 12546 N N . MET B 1 738 ? 25.875 26.141 25.422 1 94.31 738 MET B N 1
ATOM 12547 C CA . MET B 1 738 ? 24.859 25.156 25.094 1 94.31 738 MET B CA 1
ATOM 12548 C C . MET B 1 738 ? 24.219 25.469 23.75 1 94.31 738 MET B C 1
ATOM 12550 O O . MET B 1 738 ? 23.797 26.594 23.5 1 94.31 738 MET B O 1
ATOM 12554 N N . CYS B 1 739 ? 24.219 24.547 22.906 1 93.19 739 CYS B N 1
ATOM 12555 C CA . CYS B 1 739 ? 23.625 24.672 21.578 1 93.19 739 CYS B CA 1
ATOM 12556 C C . CYS B 1 739 ? 22.594 23.562 21.344 1 93.19 739 CYS B C 1
ATOM 12558 O O . CYS B 1 739 ? 22.922 22.375 21.453 1 93.19 739 CYS B O 1
ATOM 12560 N N . MET B 1 740 ? 21.406 23.922 20.984 1 94.06 740 MET B N 1
ATOM 12561 C CA . MET B 1 740 ? 20.359 22.938 20.734 1 94.06 740 MET B CA 1
ATOM 12562 C C . MET B 1 740 ? 19.703 23.156 19.375 1 94.06 740 MET B C 1
ATOM 12564 O O . MET B 1 740 ? 19.438 24.281 18.984 1 94.06 740 MET B O 1
ATOM 12568 N N . GLY B 1 741 ? 19.484 22.094 18.625 1 90.25 741 GLY B N 1
ATOM 12569 C CA . GLY B 1 741 ? 18.828 22.125 17.328 1 90.25 741 GLY B CA 1
ATOM 12570 C C . GLY B 1 741 ? 18.25 20.797 16.922 1 90.25 741 GLY B C 1
ATOM 12571 O O . GLY B 1 741 ? 18.531 19.766 17.547 1 90.25 741 GLY B O 1
ATOM 12572 N N . ASP B 1 742 ? 17.375 20.766 15.836 1 83.94 742 ASP B N 1
ATOM 12573 C CA . ASP B 1 742 ? 16.672 19.516 15.523 1 83.94 742 ASP B CA 1
ATOM 12574 C C . ASP B 1 742 ? 16.938 19.078 14.086 1 83.94 742 ASP B C 1
ATOM 12576 O O . ASP B 1 742 ? 16.688 17.938 13.727 1 83.94 742 ASP B O 1
ATOM 12580 N N . ASP B 1 743 ? 17.422 19.906 13.281 1 79.25 743 ASP B N 1
ATOM 12581 C CA . ASP B 1 743 ? 17.469 19.516 11.875 1 79.25 743 ASP B CA 1
ATOM 12582 C C . ASP B 1 743 ? 18.844 19.734 11.281 1 79.25 743 ASP B C 1
ATOM 12584 O O . ASP B 1 743 ? 19.797 20.031 12.008 1 79.25 743 ASP B O 1
ATOM 12588 N N . ALA B 1 744 ? 18.984 19.531 9.984 1 75.44 744 ALA B N 1
ATOM 12589 C CA . ALA B 1 744 ? 20.25 19.547 9.266 1 75.44 744 ALA B CA 1
ATOM 12590 C C . ALA B 1 744 ? 20.891 20.938 9.305 1 75.44 744 ALA B C 1
ATOM 12592 O O . ALA B 1 744 ? 22.109 21.062 9.305 1 75.44 744 ALA B O 1
ATOM 12593 N N . SER B 1 745 ? 20.094 21.906 9.391 1 79.44 745 SER B N 1
ATOM 12594 C CA . SER B 1 745 ? 20.625 23.266 9.406 1 79.44 745 SER B CA 1
ATOM 12595 C C . SER B 1 745 ? 21.406 23.547 10.688 1 79.44 745 SER B C 1
ATOM 12597 O O . SER B 1 745 ? 22.219 24.453 10.734 1 79.44 745 SER B O 1
ATOM 12599 N N . ASP B 1 746 ? 21.172 22.719 11.633 1 83.81 746 ASP B N 1
ATOM 12600 C CA . ASP B 1 746 ? 21.797 22.938 12.938 1 83.81 746 ASP B CA 1
ATOM 12601 C C . ASP B 1 746 ? 23.141 22.219 13.031 1 83.81 746 ASP B C 1
ATOM 12603 O O . ASP B 1 746 ? 23.938 22.484 13.93 1 83.81 746 ASP B O 1
ATOM 12607 N N . GLU B 1 747 ? 23.359 21.375 12.141 1 84 747 GLU B N 1
ATOM 12608 C CA . GLU B 1 747 ? 24.594 20.594 12.18 1 84 747 GLU B CA 1
ATOM 12609 C C . GLU B 1 747 ? 25.828 21.484 12.023 1 84 747 GLU B C 1
ATOM 12611 O O . GLU B 1 747 ? 26.859 21.234 12.625 1 84 747 GLU B O 1
ATOM 12616 N N . TYR B 1 748 ? 25.625 22.516 11.305 1 83.25 748 TYR B N 1
ATOM 12617 C CA . TYR B 1 748 ? 26.719 23.453 11.125 1 83.25 748 TYR B CA 1
ATOM 12618 C C . TYR B 1 748 ? 26.969 24.25 12.398 1 83.25 748 TYR B C 1
ATOM 12620 O O . TYR B 1 748 ? 28.109 24.688 12.656 1 83.25 748 TYR B O 1
ATOM 12628 N N . MET B 1 749 ? 25.984 24.469 13.102 1 87.62 749 MET B N 1
ATOM 12629 C CA . MET B 1 749 ? 26.141 25.141 14.391 1 87.62 749 MET B CA 1
ATOM 12630 C C . MET B 1 749 ? 27.047 24.328 15.312 1 87.62 749 MET B C 1
ATOM 12632 O O . MET B 1 749 ? 27.938 24.875 15.961 1 87.62 749 MET B O 1
ATOM 12636 N N . PHE B 1 750 ? 26.844 23.047 15.289 1 87.12 750 PHE B N 1
ATOM 12637 C CA . PHE B 1 750 ? 27.609 22.156 16.156 1 87.12 750 PHE B CA 1
ATOM 12638 C C . PHE B 1 750 ? 29.062 22.078 15.703 1 87.12 750 PHE B C 1
ATOM 12640 O O . PHE B 1 750 ? 29.984 22.219 16.516 1 87.12 750 PHE B O 1
ATOM 12647 N N . THR B 1 751 ? 29.219 21.891 14.43 1 85.19 751 THR B N 1
ATOM 12648 C CA . THR B 1 751 ? 30.562 21.734 13.898 1 85.19 751 THR B CA 1
ATOM 12649 C C . THR B 1 751 ? 31.344 23.031 14.039 1 85.19 751 THR B C 1
ATOM 12651 O O . THR B 1 751 ? 32.562 23.016 14.32 1 85.19 751 THR B O 1
ATOM 12654 N N . SER B 1 752 ? 30.734 24.109 13.82 1 85.12 752 SER B N 1
ATOM 12655 C CA . SER B 1 752 ? 31.375 25.406 13.953 1 85.12 752 SER B CA 1
ATOM 12656 C C . SER B 1 752 ? 31.812 25.672 15.391 1 85.12 752 SER B C 1
ATOM 12658 O O . SER B 1 752 ? 32.844 26.312 15.625 1 85.12 752 SER B O 1
ATOM 12660 N N . LEU B 1 753 ? 31.016 25.281 16.266 1 85.44 753 LEU B N 1
ATOM 12661 C CA . LEU B 1 753 ? 31.359 25.453 17.672 1 85.44 753 LEU B CA 1
ATOM 12662 C C . LEU B 1 753 ? 32.625 24.672 18.016 1 85.44 753 LEU B C 1
ATOM 12664 O O . LEU B 1 753 ? 33.5 25.188 18.703 1 85.44 753 LEU B O 1
ATOM 12668 N N . TYR B 1 754 ? 32.656 23.469 17.516 1 80 754 TYR B N 1
ATOM 12669 C CA . TYR B 1 754 ? 33.844 22.641 17.781 1 80 754 TYR B CA 1
ATOM 12670 C C . TYR B 1 754 ? 35.062 23.281 17.156 1 80 754 TYR B C 1
ATOM 12672 O O . TYR B 1 754 ? 36.156 23.281 17.766 1 80 754 TYR B O 1
ATOM 12680 N N . SER B 1 755 ? 34.906 23.75 16 1 78.19 755 SER B N 1
ATOM 12681 C CA . SER B 1 755 ? 36 24.422 15.328 1 78.19 755 SER B CA 1
ATOM 12682 C C . SER B 1 755 ? 36.469 25.656 16.109 1 78.19 755 SER B C 1
ATOM 12684 O O . SER B 1 755 ? 37.656 25.922 16.219 1 78.19 755 SER B O 1
ATOM 12686 N N . TYR B 1 756 ? 35.594 26.375 16.531 1 80.25 756 TYR B N 1
ATOM 12687 C CA . TYR B 1 756 ? 35.875 27.562 17.344 1 80.25 756 TYR B CA 1
ATOM 12688 C C . TYR B 1 756 ? 36.656 27.188 18.594 1 80.25 756 TYR B C 1
ATOM 12690 O O . TYR B 1 756 ? 37.625 27.844 18.953 1 80.25 756 TYR B O 1
ATOM 12698 N N . LEU B 1 757 ? 36.188 26.219 19.25 1 77.69 757 LEU B N 1
ATOM 12699 C CA . LEU B 1 757 ? 36.844 25.781 20.5 1 77.69 757 LEU B CA 1
ATOM 12700 C C . LEU B 1 757 ? 38.25 25.281 20.234 1 77.69 757 LEU B C 1
ATOM 12702 O O . LEU B 1 757 ? 39.156 25.516 21.047 1 77.69 757 LEU B O 1
ATOM 12706 N N . SER B 1 758 ? 38.375 24.656 19.125 1 73.94 758 SER B N 1
ATOM 12707 C CA . SER B 1 758 ? 39.719 24.172 18.766 1 73.94 758 SER B CA 1
ATOM 12708 C C . SER B 1 758 ? 40.656 25.312 18.469 1 73.94 758 SER B C 1
ATOM 12710 O O . SER B 1 758 ? 41.812 25.297 18.859 1 73.94 758 SER B O 1
ATOM 12712 N N . GLU B 1 759 ? 40.188 26.281 17.812 1 74 759 GLU B N 1
ATOM 12713 C CA . GLU B 1 759 ? 40.969 27.453 17.453 1 74 759 GLU B CA 1
ATOM 12714 C C . GLU B 1 759 ? 41.344 28.266 18.703 1 74 759 GLU B C 1
ATOM 12716 O O . GLU B 1 759 ? 42.469 28.766 18.797 1 74 759 GLU B O 1
ATOM 12721 N N . THR B 1 760 ? 40.438 28.422 19.516 1 71.56 760 THR B N 1
ATOM 12722 C CA . THR B 1 760 ? 40.656 29.203 20.734 1 71.56 760 THR B CA 1
ATOM 12723 C C . THR B 1 760 ? 41.625 28.484 21.672 1 71.56 760 THR B C 1
ATOM 12725 O O . THR B 1 760 ? 42.438 29.109 22.344 1 71.56 760 THR B O 1
ATOM 12728 N N . ALA B 1 761 ? 41.469 27.234 21.75 1 63.44 761 ALA B N 1
ATOM 12729 C CA . ALA B 1 761 ? 42.406 26.453 22.562 1 63.44 761 ALA B CA 1
ATOM 12730 C C . ALA B 1 761 ? 43.844 26.609 22.047 1 63.44 761 ALA B C 1
ATOM 12732 O O . ALA B 1 761 ? 44.781 26.734 22.844 1 63.44 761 ALA B O 1
ATOM 12733 N N . GLU B 1 762 ? 43.938 26.688 20.797 1 59.44 762 GLU B N 1
ATOM 12734 C CA . GLU B 1 762 ? 45.281 26.859 20.203 1 59.44 762 GLU B CA 1
ATOM 12735 C C . GLU B 1 762 ? 45.812 28.266 20.469 1 59.44 762 GLU B C 1
ATOM 12737 O O . GLU B 1 762 ? 47 28.438 20.766 1 59.44 762 GLU B O 1
ATOM 12742 N N . THR B 1 763 ? 44.906 29.141 20.344 1 58.22 763 THR B N 1
ATOM 12743 C CA . THR B 1 763 ? 45.312 30.516 20.562 1 58.22 763 THR B CA 1
ATOM 12744 C C . THR B 1 763 ? 45.688 30.75 22.031 1 58.22 763 THR B C 1
ATOM 12746 O O . THR B 1 763 ? 46.625 31.469 22.328 1 58.22 763 THR B O 1
ATOM 12749 N N . GLU B 1 764 ? 44.875 30.188 22.859 1 55.62 764 GLU B N 1
ATOM 12750 C CA . GLU B 1 764 ? 45.156 30.312 24.281 1 55.62 764 GLU B CA 1
ATOM 12751 C C . GLU B 1 764 ? 46.5 29.641 24.641 1 55.62 764 GLU B C 1
ATOM 12753 O O . GLU B 1 764 ? 47.25 30.156 25.453 1 55.62 764 GLU B O 1
ATOM 12758 N N . LEU B 1 765 ? 46.656 28.5 24.031 1 46.72 765 LEU B N 1
ATOM 12759 C CA . LEU B 1 765 ? 47.938 27.828 24.203 1 46.72 765 LEU B CA 1
ATOM 12760 C C . LEU B 1 765 ? 49.062 28.672 23.656 1 46.72 765 LEU B C 1
ATOM 12762 O O . LEU B 1 765 ? 50.125 28.766 24.266 1 46.72 765 LEU B O 1
ATOM 12766 N N . ALA B 1 766 ? 48.812 29.281 22.562 1 50.66 766 ALA B N 1
ATOM 12767 C CA . ALA B 1 766 ? 49.812 30.141 21.938 1 50.66 766 ALA B CA 1
ATOM 12768 C C . ALA B 1 766 ? 50.062 31.391 22.766 1 50.66 766 ALA B C 1
ATOM 12770 O O . ALA B 1 766 ? 51.219 31.828 22.922 1 50.66 766 ALA B O 1
ATOM 12771 N N . ARG B 1 767 ? 49.031 31.922 23.266 1 51.31 767 ARG B N 1
ATOM 12772 C CA . ARG B 1 767 ? 49.188 33.094 24.141 1 51.31 767 ARG B CA 1
ATOM 12773 C C . ARG B 1 767 ? 49.938 32.719 25.406 1 51.31 767 ARG B C 1
ATOM 12775 O O . ARG B 1 767 ? 50.75 33.5 25.906 1 51.31 767 ARG B O 1
ATOM 12782 N N . SER B 1 768 ? 49.531 31.578 25.844 1 47.91 768 SER B N 1
ATOM 12783 C CA . SER B 1 768 ? 50.25 31.094 27.031 1 47.91 768 SER B CA 1
ATOM 12784 C C . SER B 1 768 ? 51.719 30.922 26.75 1 47.91 768 SER B C 1
ATOM 12786 O O . SER B 1 768 ? 52.562 31.25 27.578 1 47.91 768 SER B O 1
ATOM 12788 N N . HIS B 1 769 ? 52 30.484 25.609 1 48.47 769 HIS B N 1
ATOM 12789 C CA . HIS B 1 769 ? 53.406 30.312 25.219 1 48.47 769 HIS B CA 1
ATOM 12790 C C . HIS B 1 769 ? 54.062 31.672 25.016 1 48.47 769 HIS B C 1
ATOM 12792 O O . HIS B 1 769 ? 55.219 31.859 25.438 1 48.47 769 HIS B O 1
ATOM 12798 N N . LYS B 1 770 ? 53.406 32.562 24.484 1 50.59 770 LYS B N 1
ATOM 12799 C CA . LYS B 1 770 ? 53.969 33.906 24.281 1 50.59 770 LYS B CA 1
ATOM 12800 C C . LYS B 1 770 ? 54.188 34.625 25.594 1 50.59 770 LYS B C 1
ATOM 12802 O O . LYS B 1 770 ? 55.188 35.312 25.781 1 50.59 770 LYS B O 1
ATOM 12807 N N . ALA B 1 771 ? 53.25 34.469 26.375 1 49.66 771 ALA B N 1
ATOM 12808 C CA . ALA B 1 771 ? 53.406 35.062 27.703 1 49.66 771 ALA B CA 1
ATOM 12809 C C . ALA B 1 771 ? 54.625 34.469 28.438 1 49.66 771 ALA B C 1
ATOM 12811 O O . ALA B 1 771 ? 55.344 35.219 29.094 1 49.66 771 ALA B O 1
ATOM 12812 N N . TYR B 1 772 ? 54.812 33.281 28.188 1 46.38 772 TYR B N 1
ATOM 12813 C CA . TYR B 1 772 ? 55.969 32.625 28.75 1 46.38 772 TYR B CA 1
ATOM 12814 C C . TYR B 1 772 ? 57.25 33.125 28.109 1 46.38 772 TYR B C 1
ATOM 12816 O O . TYR B 1 772 ? 58.25 33.406 28.812 1 46.38 772 TYR B O 1
ATOM 12824 N N . ASP B 1 773 ? 57.188 33.25 26.891 1 51.38 773 ASP B N 1
ATOM 12825 C CA . ASP B 1 773 ? 58.375 33.75 26.188 1 51.38 773 ASP B CA 1
ATOM 12826 C C . ASP B 1 773 ? 58.656 35.219 26.547 1 51.38 773 ASP B C 1
ATOM 12828 O O . ASP B 1 773 ? 59.812 35.594 26.75 1 51.38 773 ASP B O 1
ATOM 12832 N N . ALA B 1 774 ? 57.688 35.969 26.703 1 53 774 ALA B N 1
ATOM 12833 C CA . ALA B 1 774 ? 57.875 37.375 27.078 1 53 774 ALA B CA 1
ATOM 12834 C C . ALA B 1 774 ? 58.375 37.5 28.516 1 53 774 ALA B C 1
ATOM 12836 O O . ALA B 1 774 ? 59.25 38.312 28.812 1 53 774 ALA B O 1
ATOM 12837 N N . ALA B 1 775 ? 57.812 36.656 29.344 1 47.69 775 ALA B N 1
ATOM 12838 C CA . ALA B 1 775 ? 58.281 36.594 30.734 1 47.69 775 ALA B CA 1
ATOM 12839 C C . ALA B 1 775 ? 59.75 36.125 30.797 1 47.69 775 ALA B C 1
ATOM 12841 O O . ALA B 1 775 ? 60.562 36.688 31.547 1 47.69 775 ALA B O 1
ATOM 12842 N N . ALA B 1 776 ? 60.062 35.219 29.953 1 49.34 776 ALA B N 1
ATOM 12843 C CA . ALA B 1 776 ? 61.438 34.719 29.875 1 49.34 776 ALA B CA 1
ATOM 12844 C C . ALA B 1 776 ? 62.344 35.812 29.312 1 49.34 776 ALA B C 1
ATOM 12846 O O . ALA B 1 776 ? 63.469 35.969 29.797 1 49.34 776 ALA B O 1
ATOM 12847 N N . ALA B 1 777 ? 61.969 36.594 28.438 1 52.12 777 ALA B N 1
ATOM 12848 C CA . ALA B 1 777 ? 62.781 37.656 27.859 1 52.12 777 ALA B CA 1
ATOM 12849 C C . ALA B 1 777 ? 62.969 38.812 28.844 1 52.12 777 ALA B C 1
ATOM 12851 O O . ALA B 1 777 ? 64.062 39.375 28.938 1 52.12 777 ALA B O 1
ATOM 12852 N N . ALA B 1 778 ? 62 39.188 29.609 1 49.78 778 ALA B N 1
ATOM 12853 C CA . ALA B 1 778 ? 62.094 40.219 30.625 1 49.78 778 ALA B CA 1
ATOM 12854 C C . ALA B 1 778 ? 63.062 39.812 31.75 1 49.78 778 ALA B C 1
ATOM 12856 O O . ALA B 1 778 ? 63.781 40.656 32.281 1 49.78 778 ALA B O 1
ATOM 12857 N N . ALA B 1 779 ? 63.094 38.594 32.094 1 41.97 779 ALA B N 1
ATOM 12858 C CA . ALA B 1 779 ? 64 38.031 33.094 1 41.97 779 ALA B CA 1
ATOM 12859 C C . ALA B 1 779 ? 65.438 38.125 32.594 1 41.97 779 ALA B C 1
ATOM 12861 O O . ALA B 1 779 ? 66.375 38.312 33.406 1 41.97 779 ALA B O 1
ATOM 12862 N N . ALA B 1 780 ? 65.688 38.031 31.359 1 42.56 780 ALA B N 1
ATOM 12863 C CA . ALA B 1 780 ? 67.062 38.062 30.828 1 42.56 780 ALA B CA 1
ATOM 12864 C C . ALA B 1 780 ? 67.625 39.469 30.938 1 42.56 780 ALA B C 1
ATOM 12866 O O . ALA B 1 780 ? 68.875 39.625 30.859 1 42.56 780 ALA B O 1
ATOM 12867 N N . ASP B 1 781 ? 67.062 40.594 30.641 1 43.47 781 ASP B N 1
ATOM 12868 C CA . ASP B 1 781 ? 67.625 41.906 30.516 1 43.47 781 ASP B CA 1
ATOM 12869 C C . ASP B 1 781 ? 68 42.469 31.875 1 43.47 781 ASP B C 1
ATOM 12871 O O . ASP B 1 781 ? 68.375 43.656 32 1 43.47 781 ASP B O 1
ATOM 12875 N N . GLY B 1 782 ? 68.562 41.719 32.969 1 40.94 782 GLY B N 1
ATOM 12876 C CA . GLY B 1 782 ? 69.312 42.031 34.156 1 40.94 782 GLY B CA 1
ATOM 12877 C C . GLY B 1 782 ? 68.5 42.562 35.281 1 40.94 782 GLY B C 1
ATOM 12878 O O . GLY B 1 782 ? 69 43.031 36.312 1 40.94 782 GLY B O 1
ATOM 12879 N N . SER B 1 783 ? 67.438 43.281 35 1 35.16 783 SER B N 1
ATOM 12880 C CA . SER B 1 783 ? 66.812 43.938 36.125 1 35.16 783 SER B CA 1
ATOM 12881 C C . SER B 1 783 ? 66.5 42.906 37.25 1 35.16 783 SER B C 1
ATOM 12883 O O . SER B 1 783 ? 66.375 41.719 36.969 1 35.16 783 SER B O 1
ATOM 12885 N N . GLU B 1 784 ? 67 43.312 38.625 1 34.75 784 GLU B N 1
ATOM 12886 C CA . GLU B 1 784 ? 66.875 42.469 39.844 1 34.75 784 GLU B CA 1
ATOM 12887 C C . GLU B 1 784 ? 65.75 41.438 39.688 1 34.75 784 GLU B C 1
ATOM 12889 O O . GLU B 1 784 ? 64.688 41.75 39.281 1 34.75 784 GLU B O 1
ATOM 12894 N N . PRO B 1 785 ? 66.25 40.188 39.531 1 31.44 785 PRO B N 1
ATOM 12895 C CA . PRO B 1 785 ? 65.25 39.156 39.344 1 31.44 785 PRO B CA 1
ATOM 12896 C C . PRO B 1 785 ? 64.125 39.219 40.375 1 31.44 785 PRO B C 1
ATOM 12898 O O . PRO B 1 785 ? 64.438 39.438 41.562 1 31.44 785 PRO B O 1
ATOM 12901 N N . VAL B 1 786 ? 63.125 40.062 40.188 1 30.09 786 VAL B N 1
ATOM 12902 C CA . VAL B 1 786 ? 62.125 39.938 41.219 1 30.09 786 VAL B CA 1
ATOM 12903 C C . VAL B 1 786 ? 62.188 38.5 41.812 1 30.09 786 VAL B C 1
ATOM 12905 O O . VAL B 1 786 ? 62.219 37.531 41.062 1 30.09 786 VAL B O 1
ATOM 12908 N N . GLN B 1 787 ? 62.906 38.344 43.031 1 28.67 787 GLN B N 1
ATOM 12909 C CA . GLN B 1 787 ? 63.125 37.094 43.781 1 28.67 787 GLN B CA 1
ATOM 12910 C C . GLN B 1 787 ? 62.031 36.094 43.438 1 28.67 787 GLN B C 1
ATOM 12912 O O . GLN B 1 787 ? 62.25 34.875 43.594 1 28.67 787 GLN B O 1
ATOM 12917 N N . GLY B 1 788 ? 60.781 36.531 43.594 1 27.73 788 GLY B N 1
ATOM 12918 C CA . GLY B 1 788 ? 59.719 35.531 43.688 1 27.73 788 GLY B CA 1
ATOM 12919 C C . GLY B 1 788 ? 59.625 34.656 42.469 1 27.73 788 GLY B C 1
ATOM 12920 O O . GLY B 1 788 ? 58.719 33.844 42.312 1 27.73 788 GLY B O 1
ATOM 12921 N N . LEU B 1 789 ? 60.219 35.156 41.344 1 27.17 789 LEU B N 1
ATOM 12922 C CA . LEU B 1 789 ? 59.938 34.25 40.25 1 27.17 789 LEU B CA 1
ATOM 12923 C C . LEU B 1 789 ? 60.844 33 40.281 1 27.17 789 LEU B C 1
ATOM 12925 O O . LEU B 1 789 ? 62.031 33.094 39.969 1 27.17 789 LEU B O 1
ATOM 12929 N N . SER B 1 790 ? 61.062 32.344 41.438 1 27.23 790 SER B N 1
ATOM 12930 C CA . SER B 1 790 ? 61.719 31.031 41.406 1 27.23 790 SER B CA 1
ATOM 12931 C C . SER B 1 790 ? 61.594 30.375 40.031 1 27.23 790 SER B C 1
ATOM 12933 O O . SER B 1 790 ? 60.688 30.688 39.281 1 27.23 790 SER B O 1
ATOM 12935 N N . GLN B 1 791 ? 62.688 29.766 39.469 1 30.91 791 GLN B N 1
ATOM 12936 C CA . GLN B 1 791 ? 62.938 28.875 38.344 1 30.91 791 GLN B CA 1
ATOM 12937 C C . GLN B 1 791 ? 61.812 27.859 38.156 1 30.91 791 GLN B C 1
ATOM 12939 O O . GLN B 1 791 ? 62.031 26.766 37.625 1 30.91 791 GLN B O 1
ATOM 12944 N N . ARG B 1 792 ? 60.875 27.688 39.125 1 29.09 792 ARG B N 1
ATOM 12945 C CA . ARG B 1 792 ? 60.031 26.531 38.844 1 29.09 792 ARG B CA 1
ATOM 12946 C C . ARG B 1 792 ? 59.531 26.578 37.406 1 29.09 792 ARG B C 1
ATOM 12948 O O . ARG B 1 792 ? 59.094 27.625 36.906 1 29.09 792 ARG B O 1
ATOM 12955 N N . ARG B 1 793 ? 60.156 25.828 36.469 1 29.94 793 ARG B N 1
ATOM 12956 C CA . ARG B 1 793 ? 59.531 25.438 35.219 1 29.94 793 ARG B CA 1
ATOM 12957 C C . ARG B 1 793 ? 58 25.562 35.312 1 29.94 793 ARG B C 1
ATOM 12959 O O . ARG B 1 793 ? 57.406 25.328 36.344 1 29.94 793 ARG B O 1
ATOM 12966 N N . PRO B 1 794 ? 57.406 26.422 34.469 1 29.84 794 PRO B N 1
ATOM 12967 C CA . PRO B 1 794 ? 55.938 26.359 34.656 1 29.84 794 PRO B CA 1
ATOM 12968 C C . PRO B 1 794 ? 55.469 24.953 35 1 29.84 794 PRO B C 1
ATOM 12970 O O . PRO B 1 794 ? 55.656 24.016 34.219 1 29.84 794 PRO B O 1
ATOM 12973 N N . SER B 1 795 ? 55.812 24.266 36.062 1 28.73 795 SER B N 1
ATOM 12974 C CA . SER B 1 795 ? 55.125 23.062 36.531 1 28.73 795 SER B CA 1
ATOM 12975 C C . SER B 1 795 ? 53.656 23.047 36.094 1 28.73 795 SER B C 1
ATOM 12977 O O . SER B 1 795 ? 53.094 24.094 35.75 1 28.73 795 SER B O 1
ATOM 12979 N N . GLN B 1 796 ? 53.094 21.766 35.812 1 30.66 796 GLN B N 1
ATOM 12980 C CA . GLN B 1 796 ? 51.688 21.453 35.656 1 30.66 796 GLN B CA 1
ATOM 12981 C C . GLN B 1 796 ? 50.812 22.328 36.562 1 30.66 796 GLN B C 1
ATOM 12983 O O . GLN B 1 796 ? 50.219 21.828 37.5 1 30.66 796 GLN B O 1
ATOM 12988 N N . GLN B 1 797 ? 51.188 23.219 37.219 1 29.48 797 GLN B N 1
ATOM 12989 C CA . GLN B 1 797 ? 50.312 23.891 38.188 1 29.48 797 GLN B CA 1
ATOM 12990 C C . GLN B 1 797 ? 48.938 24.156 37.562 1 29.48 797 GLN B C 1
ATOM 12992 O O . GLN B 1 797 ? 48.781 24.141 36.344 1 29.48 797 GLN B O 1
ATOM 12997 N N . ALA B 1 798 ? 48.094 24.891 38.562 1 29.67 798 ALA B N 1
ATOM 12998 C CA . ALA B 1 798 ? 46.656 25.094 38.469 1 29.67 798 ALA B CA 1
ATOM 12999 C C . ALA B 1 798 ? 46.312 25.875 37.188 1 29.67 798 ALA B C 1
ATOM 13001 O O . ALA B 1 798 ? 46.312 27.109 37.188 1 29.67 798 ALA B O 1
ATOM 13002 N N . GLU B 1 799 ? 47.031 25.969 36.25 1 31.7 799 GLU B N 1
ATOM 13003 C CA . GLU B 1 799 ? 46.125 26.375 35.188 1 31.7 799 GLU B CA 1
ATOM 13004 C C . GLU B 1 799 ? 44.688 25.938 35.469 1 31.7 799 GLU B C 1
ATOM 13006 O O . GLU B 1 799 ? 44.375 24.75 35.5 1 31.7 799 GLU B O 1
ATOM 13011 N N . GLU B 1 800 ? 44.156 26.484 36.469 1 33.56 800 GLU B N 1
ATOM 13012 C CA . GLU B 1 800 ? 42.719 26.312 36.656 1 33.56 800 GLU B CA 1
ATOM 13013 C C . GLU B 1 800 ? 42.031 26.078 35.281 1 33.56 800 GLU B C 1
ATOM 13015 O O . GLU B 1 800 ? 41.906 27.016 34.5 1 33.56 800 GLU B O 1
ATOM 13020 N N . GLU B 1 801 ? 42.469 25.141 34.594 1 39.66 801 GLU B N 1
ATOM 13021 C CA . GLU B 1 801 ? 41.75 24.625 33.406 1 39.66 801 GLU B CA 1
ATOM 13022 C C . GLU B 1 801 ? 40.281 25.047 33.469 1 39.66 801 GLU B C 1
ATOM 13024 O O . GLU B 1 801 ? 39.5 24.562 34.312 1 39.66 801 GLU B O 1
ATOM 13029 N N . ILE B 1 802 ? 40.094 26.266 33.375 1 45.28 802 ILE B N 1
ATOM 13030 C CA . ILE B 1 802 ? 38.719 26.672 33.219 1 45.28 802 ILE B CA 1
ATOM 13031 C C . ILE B 1 802 ? 37.938 25.609 32.438 1 45.28 802 ILE B C 1
ATOM 13033 O O . ILE B 1 802 ? 38.25 25.359 31.266 1 45.28 802 ILE B O 1
ATOM 13037 N N . THR B 1 803 ? 37.5 24.656 33.188 1 60.09 803 THR B N 1
ATOM 13038 C CA . THR B 1 803 ? 36.625 23.609 32.656 1 60.09 803 THR B CA 1
ATOM 13039 C C . THR B 1 803 ? 35.5 24.219 31.781 1 60.09 803 THR B C 1
ATOM 13041 O O . THR B 1 803 ? 34.75 25.078 32.25 1 60.09 803 THR B O 1
ATOM 13044 N N . LYS B 1 804 ? 35.75 24.219 30.5 1 79.38 804 LYS B N 1
ATOM 13045 C CA . LYS B 1 804 ? 34.688 24.656 29.578 1 79.38 804 LYS B CA 1
ATOM 13046 C C . LYS B 1 804 ? 33.625 23.578 29.406 1 79.38 804 LYS B C 1
ATOM 13048 O O . LYS B 1 804 ? 33.938 22.406 29.234 1 79.38 804 LYS B O 1
ATOM 13053 N N . TYR B 1 805 ? 32.469 23.969 29.797 1 86.88 805 TYR B N 1
ATOM 13054 C CA . TYR B 1 805 ? 31.312 23.078 29.641 1 86.88 805 TYR B CA 1
ATOM 13055 C C . TYR B 1 805 ? 30.609 23.328 28.312 1 86.88 805 TYR B C 1
ATOM 13057 O O . TYR B 1 805 ? 30.109 24.438 28.062 1 86.88 805 TYR B O 1
ATOM 13065 N N . VAL B 1 806 ? 30.719 22.391 27.453 1 89.25 806 VAL B N 1
ATOM 13066 C CA . VAL B 1 806 ? 30.109 22.516 26.141 1 89.25 806 VAL B CA 1
ATOM 13067 C C . VAL B 1 806 ? 29.047 21.438 25.969 1 89.25 806 VAL B C 1
ATOM 13069 O O . VAL B 1 806 ? 29.328 20.25 26.094 1 89.25 806 VAL B O 1
ATOM 13072 N N . PHE B 1 807 ? 27.828 21.875 25.766 1 91.62 807 PHE B N 1
ATOM 13073 C CA . PHE B 1 807 ? 26.719 20.953 25.547 1 91.62 807 PHE B CA 1
ATOM 13074 C C . PHE B 1 807 ? 26.078 21.172 24.188 1 91.62 807 PHE B C 1
ATOM 13076 O O . PHE B 1 807 ? 25.312 22.109 23.984 1 91.62 807 PHE B O 1
ATOM 13083 N N . THR B 1 808 ? 26.344 20.344 23.219 1 90.75 808 THR B N 1
ATOM 13084 C CA . THR B 1 808 ? 25.656 20.312 21.938 1 90.75 808 THR B CA 1
ATOM 13085 C C . THR B 1 808 ? 24.578 19.234 21.938 1 90.75 808 THR B C 1
ATOM 13087 O O . THR B 1 808 ? 24.859 18.062 22.203 1 90.75 808 THR B O 1
ATOM 13090 N N . CYS B 1 809 ? 23.375 19.641 21.609 1 91.25 809 CYS B N 1
ATOM 13091 C CA . CYS B 1 809 ? 22.266 18.688 21.797 1 91.25 809 CYS B CA 1
ATOM 13092 C C . CYS B 1 809 ? 21.344 18.688 20.578 1 91.25 809 CYS B C 1
ATOM 13094 O O . CYS B 1 809 ? 20.859 19.734 20.172 1 91.25 809 CYS B O 1
ATOM 13096 N N . SER B 1 810 ? 21.109 17.531 20.047 1 89.44 810 SER B N 1
ATOM 13097 C CA . SER B 1 810 ? 20.109 17.359 19 1 89.44 810 SER B CA 1
ATOM 13098 C C . SER B 1 810 ? 18.75 17 19.609 1 89.44 810 SER B C 1
ATOM 13100 O O . SER B 1 810 ? 18.656 16.203 20.531 1 89.44 810 SER B O 1
ATOM 13102 N N . VAL B 1 811 ? 17.781 17.656 19.125 1 89.19 811 VAL B N 1
ATOM 13103 C CA . VAL B 1 811 ? 16.438 17.297 19.562 1 89.19 811 VAL B CA 1
ATOM 13104 C C . VAL B 1 811 ? 15.914 16.141 18.719 1 89.19 811 VAL B C 1
ATOM 13106 O O . VAL B 1 811 ? 15.625 16.297 17.531 1 89.19 811 VAL B O 1
ATOM 13109 N N . GLY B 1 812 ? 15.75 15.062 19.312 1 80 812 GLY B N 1
ATOM 13110 C CA . GLY B 1 812 ? 15.469 13.805 18.641 1 80 812 GLY B CA 1
ATOM 13111 C C . GLY B 1 812 ? 16.688 12.914 18.5 1 80 812 GLY B C 1
ATOM 13112 O O . GLY B 1 812 ? 17.797 13.406 18.328 1 80 812 GLY B O 1
ATOM 13113 N N . LYS B 1 813 ? 16.469 11.648 18.594 1 72.88 813 LYS B N 1
ATOM 13114 C CA . LYS B 1 813 ? 17.578 10.703 18.469 1 72.88 813 LYS B CA 1
ATOM 13115 C C . LYS B 1 813 ? 17.844 10.375 17 1 72.88 813 LYS B C 1
ATOM 13117 O O . LYS B 1 813 ? 17.203 9.492 16.422 1 72.88 813 LYS B O 1
ATOM 13122 N N . HIS B 1 814 ? 18.703 11.117 16.375 1 71.44 814 HIS B N 1
ATOM 13123 C CA . HIS B 1 814 ? 19.109 10.891 14.984 1 71.44 814 HIS B CA 1
ATOM 13124 C C . HIS B 1 814 ? 20.609 11.148 14.805 1 71.44 814 HIS B C 1
ATOM 13126 O O . HIS B 1 814 ? 21.281 11.602 15.734 1 71.44 814 HIS B O 1
ATOM 13132 N N . ARG B 1 815 ? 21.047 10.797 13.664 1 66.88 815 ARG B N 1
ATOM 13133 C CA . ARG B 1 815 ? 22.469 11.047 13.391 1 66.88 815 ARG B CA 1
ATOM 13134 C C . ARG B 1 815 ? 22.766 12.547 13.367 1 66.88 815 ARG B C 1
ATOM 13136 O O . ARG B 1 815 ? 22.078 13.312 12.695 1 66.88 815 ARG B O 1
ATOM 13143 N N . SER B 1 816 ? 23.625 12.93 14.25 1 80.56 816 SER B N 1
ATOM 13144 C CA . SER B 1 816 ? 23.969 14.344 14.414 1 80.56 816 SER B CA 1
ATOM 13145 C C . SER B 1 816 ? 25.406 14.508 14.883 1 80.56 816 SER B C 1
ATOM 13147 O O . SER B 1 816 ? 26 13.562 15.406 1 80.56 816 SER B O 1
ATOM 13149 N N . HIS B 1 817 ? 25.969 15.633 14.641 1 77.5 817 HIS B N 1
ATOM 13150 C CA . HIS B 1 817 ? 27.297 15.969 15.141 1 77.5 817 HIS B CA 1
ATOM 13151 C C . HIS B 1 817 ? 27.234 16.406 16.594 1 77.5 817 HIS B C 1
ATOM 13153 O O . HIS B 1 817 ? 28.281 16.594 17.234 1 77.5 817 HIS B O 1
ATOM 13159 N N . ALA B 1 818 ? 26.016 16.453 17.094 1 85.56 818 ALA B N 1
ATOM 13160 C CA . ALA B 1 818 ? 25.844 16.844 18.484 1 85.56 818 ALA B CA 1
ATOM 13161 C C . ALA B 1 818 ? 26.344 15.734 19.422 1 85.56 818 ALA B C 1
ATOM 13163 O O . ALA B 1 818 ? 26.219 14.547 19.094 1 85.56 818 ALA B O 1
ATOM 13164 N N . SER B 1 819 ? 26.797 16.125 20.453 1 81.25 819 SER B N 1
ATOM 13165 C CA . SER B 1 819 ? 27.312 15.164 21.422 1 81.25 819 SER B CA 1
ATOM 13166 C C . SER B 1 819 ? 26.188 14.531 22.234 1 81.25 819 SER B C 1
ATOM 13168 O O . SER B 1 819 ? 26.359 13.453 22.797 1 81.25 819 SER B O 1
ATOM 13170 N N . PHE B 1 820 ? 25.156 15.305 22.391 1 86.88 820 PHE B N 1
ATOM 13171 C CA . PHE B 1 820 ? 24.031 14.844 23.188 1 86.88 820 PHE B CA 1
ATOM 13172 C C . PHE B 1 820 ? 22.734 14.922 22.391 1 86.88 820 PHE B C 1
ATOM 13174 O O . PHE B 1 820 ? 22.688 15.531 21.312 1 86.88 820 PHE B O 1
ATOM 13181 N N . TYR B 1 821 ? 21.75 14.156 22.859 1 87.31 821 TYR B N 1
ATOM 13182 C CA . TYR B 1 821 ? 20.422 14.289 22.266 1 87.31 821 TYR B CA 1
ATOM 13183 C C . TYR B 1 821 ? 19.359 14.344 23.359 1 87.31 821 TYR B C 1
ATOM 13185 O O . TYR B 1 821 ? 19.594 13.93 24.5 1 87.31 821 TYR B O 1
ATOM 13193 N N . VAL B 1 822 ? 18.344 15.031 23.078 1 87.38 822 VAL B N 1
ATOM 13194 C CA . VAL B 1 822 ? 17.125 14.969 23.875 1 87.38 822 VAL B CA 1
ATOM 13195 C C . VAL B 1 822 ? 16 14.344 23.062 1 87.38 822 VAL B C 1
ATOM 13197 O O . VAL B 1 822 ? 16.031 14.367 21.828 1 87.38 822 VAL B O 1
ATOM 13200 N N . HIS B 1 823 ? 15.055 13.82 23.719 1 79.69 823 HIS B N 1
ATOM 13201 C CA . HIS B 1 823 ? 14.047 13.039 23.016 1 79.69 823 HIS B CA 1
ATOM 13202 C C . HIS B 1 823 ? 13.07 13.945 22.266 1 79.69 823 HIS B C 1
ATOM 13204 O O . HIS B 1 823 ? 12.57 13.586 21.203 1 79.69 823 HIS B O 1
ATOM 13210 N N . ASN B 1 824 ? 12.625 14.945 22.969 1 85.06 824 ASN B N 1
ATOM 13211 C CA . ASN B 1 824 ? 11.594 15.789 22.391 1 85.06 824 ASN B CA 1
ATOM 13212 C C . ASN B 1 824 ? 11.648 17.219 22.938 1 85.06 824 ASN B C 1
ATOM 13214 O O . ASN B 1 824 ? 12.539 17.547 23.719 1 85.06 824 ASN B O 1
ATOM 13218 N N . VAL B 1 825 ? 10.734 18.031 22.422 1 88.12 825 VAL B N 1
ATOM 13219 C CA . VAL B 1 825 ? 10.68 19.438 22.781 1 88.12 825 VAL B CA 1
ATOM 13220 C C . VAL B 1 825 ? 10.297 19.578 24.25 1 88.12 825 VAL B C 1
ATOM 13222 O O . VAL B 1 825 ? 10.703 20.531 24.906 1 88.12 825 VAL B O 1
ATOM 13225 N N . GLU B 1 826 ? 9.641 18.578 24.766 1 87.19 826 GLU B N 1
ATOM 13226 C CA . GLU B 1 826 ? 9.258 18.609 26.172 1 87.19 826 GLU B CA 1
ATOM 13227 C C . GLU B 1 826 ? 10.484 18.531 27.078 1 87.19 826 GLU B C 1
ATOM 13229 O O . GLU B 1 826 ? 10.539 19.188 28.125 1 87.19 826 GLU B O 1
ATOM 13234 N N . GLU B 1 827 ? 11.398 17.781 26.672 1 89.56 827 GLU B N 1
ATOM 13235 C CA . GLU B 1 827 ? 12.633 17.672 27.438 1 89.56 827 GLU B CA 1
ATOM 13236 C C . GLU B 1 827 ? 13.43 18.984 27.359 1 89.56 827 GLU B C 1
ATOM 13238 O O . GLU B 1 827 ? 14.102 19.359 28.328 1 89.56 827 GLU B O 1
ATOM 13243 N N . VAL B 1 828 ? 13.336 19.625 26.266 1 92.81 828 VAL B N 1
ATOM 13244 C CA . VAL B 1 828 ? 13.984 20.938 26.125 1 92.81 828 VAL B CA 1
ATOM 13245 C C . VAL B 1 828 ? 13.328 21.938 27.078 1 92.81 828 VAL B C 1
ATOM 13247 O O . VAL B 1 828 ? 14.023 22.719 27.734 1 92.81 828 VAL B O 1
ATOM 13250 N N . ARG B 1 829 ? 12.047 21.906 27.109 1 92.94 829 ARG B N 1
ATOM 13251 C CA . ARG B 1 829 ? 11.297 22.781 28 1 92.94 829 ARG B CA 1
ATOM 13252 C C . ARG B 1 829 ? 11.703 22.578 29.453 1 92.94 829 ARG B C 1
ATOM 13254 O O . ARG B 1 829 ? 11.969 23.531 30.172 1 92.94 829 ARG B O 1
ATOM 13261 N N . LYS B 1 830 ? 11.797 21.328 29.828 1 92.19 830 LYS B N 1
ATOM 13262 C CA . LYS B 1 830 ? 12.172 21 31.203 1 92.19 830 LYS B CA 1
ATOM 13263 C C . LYS B 1 830 ? 13.586 21.484 31.516 1 92.19 830 LYS B C 1
ATOM 13265 O O . LYS B 1 830 ? 13.844 21.984 32.625 1 92.19 830 LYS B O 1
ATOM 13270 N N . LEU B 1 831 ? 14.414 21.312 30.594 1 93.81 831 LEU B N 1
ATOM 13271 C CA . LEU B 1 831 ? 15.797 21.75 30.766 1 93.81 831 LEU B CA 1
ATOM 13272 C C . LEU B 1 831 ? 15.852 23.266 30.938 1 93.81 831 LEU B C 1
ATOM 13274 O O . LEU B 1 831 ? 16.531 23.766 31.844 1 93.81 831 LEU B O 1
ATOM 13278 N N . LEU B 1 832 ? 15.188 24 30.078 1 94.75 832 LEU B N 1
ATOM 13279 C CA . LEU B 1 832 ? 15.18 25.453 30.141 1 94.75 832 LEU B CA 1
ATOM 13280 C C . LEU B 1 832 ? 14.555 25.953 31.438 1 94.75 832 LEU B C 1
ATOM 13282 O O . LEU B 1 832 ? 15.016 26.938 32.031 1 94.75 832 LEU B O 1
ATOM 13286 N N . GLU B 1 833 ? 13.516 25.266 31.859 1 93.75 833 GLU B N 1
ATOM 13287 C CA . GLU B 1 833 ? 12.883 25.609 33.125 1 93.75 833 GLU B CA 1
ATOM 13288 C C . GLU B 1 833 ? 13.844 25.391 34.312 1 93.75 833 GLU B C 1
ATOM 13290 O O . GLU B 1 833 ? 13.898 26.219 35.219 1 93.75 833 GLU B O 1
ATOM 13295 N N . GLY B 1 834 ? 14.5 24.312 34.25 1 93 834 GLY B N 1
ATOM 13296 C CA . GLY B 1 834 ? 15.492 24.047 35.281 1 93 834 GLY B CA 1
ATOM 13297 C C . GLY B 1 834 ? 16.594 25.094 35.312 1 93 834 GLY B C 1
ATOM 13298 O O . GLY B 1 834 ? 17 25.531 36.406 1 93 834 GLY B O 1
ATOM 13299 N N . LEU B 1 835 ? 17.141 25.516 34.219 1 94.94 835 LEU B N 1
ATOM 13300 C CA . LEU B 1 835 ? 18.188 26.531 34.125 1 94.94 835 LEU B CA 1
ATOM 13301 C C . LEU B 1 835 ? 17.656 27.875 34.594 1 94.94 835 LEU B C 1
ATOM 13303 O O . LEU B 1 835 ? 18.359 28.641 35.25 1 94.94 835 LEU B O 1
ATOM 13307 N N . ALA B 1 836 ? 16.438 28.188 34.156 1 94.69 836 ALA B N 1
ATOM 13308 C CA . ALA B 1 836 ? 15.82 29.453 34.531 1 94.69 836 ALA B CA 1
ATOM 13309 C C . ALA B 1 836 ? 15.664 29.562 36.062 1 94.69 836 ALA B C 1
ATOM 13311 O O . ALA B 1 836 ? 15.797 30.656 36.625 1 94.69 836 ALA B O 1
ATOM 13312 N N . ALA B 1 837 ? 15.383 28.453 36.625 1 92.5 837 ALA B N 1
ATOM 13313 C CA . ALA B 1 837 ? 15.227 28.422 38.094 1 92.5 837 ALA B CA 1
ATOM 13314 C C . ALA B 1 837 ? 16.547 28.719 38.781 1 92.5 837 ALA B C 1
ATOM 13316 O O . ALA B 1 837 ? 16.562 29.219 39.906 1 92.5 837 ALA B O 1
ATOM 13317 N N . LEU B 1 838 ? 17.625 28.391 38.125 1 91.69 838 LEU B N 1
ATOM 13318 C CA . LEU B 1 838 ? 18.953 28.594 38.688 1 91.69 838 LEU B CA 1
ATOM 13319 C C . LEU B 1 838 ? 19.469 30 38.406 1 91.69 838 LEU B C 1
ATOM 13321 O O . LEU B 1 838 ? 20.469 30.438 38.969 1 91.69 838 LEU B O 1
ATOM 13325 N N . SER B 1 839 ? 18.797 30.594 37.5 1 85.06 839 SER B N 1
ATOM 13326 C CA . SER B 1 839 ? 19.234 31.922 37.062 1 85.06 839 SER B CA 1
ATOM 13327 C C . SER B 1 839 ? 18.875 32.969 38.125 1 85.06 839 SER B C 1
ATOM 13329 O O . SER B 1 839 ? 17.859 32.875 38.781 1 85.06 839 SER B O 1
ATOM 13331 N N . SER B 1 840 ? 19.844 33.812 38.656 1 69.06 840 SER B N 1
ATOM 13332 C CA . SER B 1 840 ? 19.703 34.812 39.688 1 69.06 840 SER B CA 1
ATOM 13333 C C . SER B 1 840 ? 19.562 36.219 39.062 1 69.06 840 SER B C 1
ATOM 13335 O O . SER B 1 840 ? 20.125 36.5 38 1 69.06 840 SER B O 1
#

Solvent-accessible surface area (backbone atoms only — not comparable to full-atom values): 89966 Å² total; per-residue (Å²): 131,91,72,76,45,77,46,72,50,90,67,56,86,67,49,72,67,53,49,50,51,50,44,60,68,27,45,84,69,38,36,48,75,40,84,52,54,58,69,49,44,46,24,21,54,51,27,36,42,49,64,50,44,46,40,35,30,56,58,36,43,64,77,24,57,50,31,21,62,47,55,51,51,91,82,74,54,81,63,54,59,64,59,64,66,29,58,64,60,49,52,53,12,48,52,35,38,52,48,52,26,49,50,50,38,55,51,48,48,68,72,59,69,58,41,76,81,40,73,47,79,45,75,31,80,84,43,33,47,29,41,34,54,45,45,51,49,30,32,72,74,68,71,42,77,47,48,46,33,37,36,35,40,59,56,49,43,25,46,44,77,59,42,68,59,39,83,64,36,67,58,41,52,52,9,50,61,49,18,44,28,40,37,22,56,36,59,68,29,46,51,21,45,52,48,28,40,19,36,75,70,36,40,52,70,33,78,37,84,88,61,34,35,32,34,57,50,88,91,49,67,28,34,41,45,39,47,59,76,42,50,58,57,69,61,52,56,56,46,59,71,34,67,64,22,48,50,49,20,49,48,55,41,58,74,45,62,91,40,47,31,34,33,34,79,40,55,39,33,66,46,37,19,60,60,48,46,50,52,22,50,48,47,38,44,66,75,37,65,80,42,54,82,33,44,31,36,41,37,40,32,26,46,62,69,65,49,55,43,42,28,51,55,36,43,52,46,41,50,52,50,51,52,52,48,28,68,73,67,37,88,34,58,50,75,48,81,40,85,32,85,65,75,54,66,53,60,46,50,16,53,42,72,50,29,43,31,39,53,42,32,30,62,44,44,31,77,62,63,62,66,57,52,46,53,52,70,27,49,64,89,87,30,72,56,45,42,44,36,28,11,69,43,29,46,47,43,40,46,40,74,44,46,45,65,32,51,53,72,40,40,68,58,38,29,51,50,50,55,49,61,72,63,55,52,69,68,58,30,45,50,28,42,60,65,35,41,59,59,51,66,71,34,23,37,67,53,40,54,51,48,53,52,49,51,48,52,52,60,67,60,54,59,88,62,87,72,67,68,80,57,83,61,80,71,73,72,73,70,73,73,76,76,65,70,64,38,73,64,55,61,67,59,54,47,55,50,56,71,71,40,70,33,35,38,40,38,32,29,39,77,40,29,59,28,86,58,84,62,50,45,21,52,72,72,72,68,74,62,84,46,90,74,72,62,56,53,69,68,50,53,50,20,52,52,40,37,29,65,13,85,47,38,46,34,34,40,49,21,72,45,48,59,65,66,46,41,70,67,48,53,87,48,52,44,39,22,40,22,22,48,39,40,39,30,39,24,71,48,57,77,62,82,81,64,60,71,75,76,75,74,80,78,75,77,64,66,93,61,48,56,78,59,74,78,67,81,58,83,77,72,77,86,64,93,71,84,66,68,40,46,61,61,83,80,67,63,56,70,61,50,46,67,60,48,47,62,55,51,49,54,48,35,58,48,31,55,31,35,45,79,41,82,44,93,82,44,40,35,39,36,30,48,58,8,52,33,68,58,29,51,54,40,50,54,42,50,48,57,52,48,51,63,72,38,62,89,46,71,48,37,76,44,78,48,93,36,33,39,34,42,40,53,56,84,66,38,36,21,57,42,52,51,46,60,60,65,67,50,85,71,78,79,65,31,24,40,35,38,40,24,49,53,67,67,38,43,42,33,42,52,41,49,52,51,48,52,53,51,47,51,48,47,51,50,46,48,52,47,46,53,46,50,52,53,53,52,60,60,65,74,66,59,76,70,66,74,84,64,65,79,70,61,90,60,92,56,80,66,69,65,73,69,63,42,75,45,34,30,26,38,30,89,63,95,63,77,30,54,20,20,38,67,41,37,66,54,46,44,52,42,44,44,56,48,26,69,68,45,108,131,93,71,73,45,78,47,74,50,89,66,56,87,67,48,72,67,54,51,50,51,52,43,60,68,27,45,85,70,38,35,47,77,42,84,52,54,57,69,49,45,47,24,21,53,51,27,34,42,49,64,51,43,46,41,35,29,57,58,36,42,64,77,24,55,51,31,21,60,48,56,52,49,92,83,72,54,79,66,54,60,64,59,64,65,28,58,64,58,50,51,52,12,47,53,34,38,53,47,53,26,49,50,50,38,54,52,48,48,68,72,60,70,58,41,77,80,38,72,46,77,45,75,30,79,85,42,33,46,30,41,34,52,45,46,50,48,30,32,72,75,68,70,41,76,47,48,46,33,35,37,36,41,60,58,50,43,28,48,44,78,60,42,67,60,40,84,65,37,67,59,42,52,52,10,49,63,49,19,46,28,40,36,24,57,36,59,70,30,46,51,21,45,52,46,27,40,19,35,73,69,35,40,52,70,37,79,36,87,87,62,33,35,32,36,57,51,87,89,48,65,28,35,40,44,39,48,60,77,42,51,57,58,70,61,51,55,55,47,61,69,33,66,65,23,50,50,50,20,49,49,56,42,59,73,44,62,91,41,47,31,34,32,33,79,41,57,38,33,66,46,37,18,60,59,46,46,51,50,24,50,49,47,36,43,67,75,36,65,80,41,54,83,34,42,32,36,41,36,40,34,26,47,60,68,64,50,54,43,42,28,51,54,35,44,52,48,41,51,50,51,51,51,52,47,28,71,72,66,36,86,36,58,51,72,49,80,42,85,31,86,65,75,55,68,54,60,45,51,15,53,41,71,50,29,44,32,38,54,41,33,28,63,43,44,31,77,60,62,63,68,58,52,44,54,52,71,26,49,65,89,87,31,72,57,46,42,44,36,28,11,68,44,27,43,46,43,40,45,41,73,44,45,45,65,34,52,52,72,39,42,69,59,39,29,52,49,50,54,48,60,72,62,54,49,70,69,59,30,44,50,27,41,60,66,36,40,60,59,49,64,71,34,23,39,69,52,42,54,52,49,53,52,48,51,48,52,50,59,67,62,54,60,87,61,89,74,69,68,79,59,84,62,79,71,72,72,74,66,77,71,76,74,66,68,64,37,74,63,54,60,67,60,54,47,56,49,56,71,70,39,71,33,33,39,40,39,32,29,39,76,40,26,60,29,84,57,81,62,48,45,20,52,73,74,70,69,72,63,85,47,90,72,73,62,57,53,68,67,49,53,50,23,51,51,42,36,28,66,13,85,45,38,45,35,35,39,48,22,72,44,50,60,66,66,44,41,71,66,48,53,86,48,52,43,38,21,40,21,21,48,39,38,38,30,39,24,71,48,56,78,62,81,82,65,63,71,75,76,75,77,80,78,77,79,64,65,93,63,49,57,78,60,76,76,66,83,60,82,78,71,77,86,62,92,74,83,65,68,40,46,61,60,83,80,67,63,57,70,61,49,46,67,59,48,47,62,56,50,49,54,49,36,58,48,32,55,33,33,44,79,41,82,46,93,82,45,40,34,40,35,30,46,58,8,52,34,68,58,29,51,54,40,49,54,41,51,48,55,52,48,51,62,73,39,61,88,44,70,48,38,75,44,77,49,93,36,32,38,35,42,41,53,57,83,65,38,36,20,58,43,52,52,47,58,60,67,68,49,84,71,78,80,64,30,25,39,37,39,38,26,49,55,67,68,37,44,43,33,44,52,40,48,53,52,48,52,52,52,48,51,49,46,51,52,46,47,52,48,46,52,47,50,50,52,53,53,60,59,65,74,64,58,76,67,66,74,83,65,61,79,70,60,88,60,93,57,79,65,69,65,71,70,62,42,73,45,34,30,26,38,30,88,62,97,64,79,31,52,19,22,36,67,42,39,66,54,45,46,51,43,43,43,54,48,24,69,69,43,107

Radius of gyration: 38.76 Å; Cα contacts (8 Å, |Δi|>4): 2778; chains: 2; bounding box: 113×103×99 Å